Protein 5JBD (pdb70)

CATH classification: 3.20.20.80 (+1 more: 3.20.20.470)

Foldseek 3Di:
DPDFLLQLFALDQDCLFADDFLFFFFQQDKGQGQWAALARPDIDGDDSPDIDGNLLFDDQAQQLLLLLLQLCLVPPQPDVVLQRHNVSSVPDGRPPDPVVSVSSSNSSRSSVVVVCVVVVHCPVVSVSSVVSLCVDFQQWQPQLFDLLVAPPFADALLLDDFQLWWFFAAACDLDLLQDHFRVLHAPALPFQCFQVNLQVPDCVQVQFQTDFFFFFQQRDLQLLLLLLLLLVCQQQVCVVVVFQRLQHFLEAAEPPRRNYNVLSVVLRLQSLCLVFVQFLFPQSLLSNAYAYDDDTPSNLVRCVVQQNSHAYEWVQLQVLLCQAFWDLDNRDWPCCNQPRTQDRQQWFQDWLPGREHEYENDEQSRVSSLLSVQLCVVDPPPSCCSPPVPDVVSSVVSLVLVLVQLQWLNHPRGTGQSLLSLLSQLQDALYAYEYELCQQAVALDQAPPGGHPNNVSNLLSLLLSQFARDEIWRWADQDRFKIKIKHQGQQHRGQARQGDDPGRLFHMKIKMAGQAQQFDKDKTKDRNHQNFAFFKKAWCWWAAQAGIDRQQPRGQDHGIFTHHRSRITIDIDGHYGYSNHGTTITMIGGDDDDGGGSADRSVPDRGDNSHRDIRGSNSSLAYEYERHHLSRDQHPDQCSQQLNVLLVCLLVCLSSSHAEYEYFQQAQAQPPDPRLRHLQHQASQASADQVGHRSRGHSSSSSSSQVSNVVSNHRYYYHHHNTHYHRAPAWHWGFIWSTGSNNHHDARVNDTDGSATDGDRWKHRDVNLQVSFLPCSVVCCVSPVCQQQDQRSSNRHHNDSPDTRSMTGSSRGGIHRSPTRRRNRTDAEPVSRTAGRDDDPSHSDHGDDYPSHD/DPDFLLQLFALDQFCLFADDFLFFFFQQDKGQGQWAALARPDIDGDDSPDIDGNLLFDDQAQQLLLLLLQLCLVPPQPDVVLQRHNVSSVDDGRPPDPVVSVSSSSSSRSSVVVVCVVVVHCPVVSVSSVVSLCPDFQQWQPQLFDLLPFPPDADALLLDRFQLWWFFAAACDLDLLQDHFRVLHAPALPWQCFQVNLQVPDCVQVQFQTDFFFFFQQRDLQLLLLLLLLLVCQQQVCVVVVFQRLQHALEAAEPPRRNYNVLSVLLRLLSLCLVQVQFLFQQSLLSSAYAYDDDTPSNLVSCVVQQNSHAYEWVQLQVLLCQAFWDLDNRDWPCCNQPRTQDRQQWFQDWLPGREHEYENDEQSRVSSLLSVQLCVVCVVDRQCSHPVPDVVSSVVSLVVVLVQLQWLNHPGGTGQSLLSLLSQLQDAQHAYEYELCQQAVALDQAPPGGHPNNVSNLLSLLLSQFARDEIWRWADQDRFKIKIKHQGQQHRGQARQGDDPGRLQHMKIKMAGQAQQFDKDKTKDRNHQNFAFFKKAFCWWAAQAGIDRQQPRGQDHGIFTHHRSRITIDIDGHYGYSNDGTTITMIGGDDDDGGGSADNSVPDRGDNSHSDIRGSNSSLAYEYERHHLSHDQAPDQCSQQLNVLLVCLLVCVSSSHAEYEDFQQAQAQPPDPRLRHLQHQASQASADQVGHRSRGHSSSSSSSQVSNVVSNHRYHYHDHNTHYHRAPRWHWGFIWSTGSNNHHDANVNDTDGSATDGDRWKHHDVNLQPSFLPCSVVCCVSPVCQQQPQRSHNRHHNDSPDTRSMTGSSRGGIHRSPGRRRNRTDAEPVSRTAGRDDDPSHSDHGDDHPSHHD

InterPro domains:
  IPR003318 Glycoside hydrolase, family 70, catalytic domain [PF02324] (814-1610)
  IPR017853 Glycoside hydrolase superfamily [SSF51445] (946-1223)
  IPR017853 Glycoside hydrolase superfamily [SSF51445] (1402-1529)
  IPR022263 KxYKxGKxW signal peptide [PF19258] (4-42)
  IPR022263 KxYKxGKxW signal peptide [TIGR03715] (4-26)

Sequence (1709 aa):
MGPGTWENMAFAQDSSAINNIDGYLSYTDWYRPYGTSQDGKTWYKTTAMDWRPLLMYIWPSKDVQAQFIKYFVNNGYENANYGLTKDTVANINKDTNTTVLANMAQNLRYVIEQSIAANKGTSKLANDINSFAATVPELSASSELSLQSMPNYRPDKSGTIDSDQVIFVNNNSKDPRKGNTSYADSNYRLMNRTINNQAGNNNSDNSPELLVGNDIDNSNPVVQAENLNWEYFLLNYGKLMGYNPDGNNFDGFRVDAADNIDADVLDQMGQLMNDMYHTKGNNPQNANDHLSYNEGYHSGAAQQMLNEKGNPQLYMDSGEFYTLENVLGRANNRDNIGNLITNSIVNRQNDTTENEATPNWSFVTNHDQRKNLINRLIIKDHSNIPDIMGSAYKVEEYANQAWQEFYADQEKTNKQYAQYNVPAQYAILLSNKDTVPQVYYGDLYNETAQYMQEKSIYYDAITTLMRARKQFVSGGQTMTKLNNNLLASVRYGKGVVDANSNGTDKLSRTSGMAVLVGNDSNMAQQSVAINMGRAHANQQYRNLIDTTENGLTYDADNSENPAILTTDSNGILKVTVKGYSNPYVSGYLGVWVPVISGDQDVTTNASSDVVANKEKTFESNAALDSHMIYEDFSLFQPEPTSVENHAYNVIAKNASLFSDLGITDFWMAPAYTPFGRSRYNEGYSMTDRYNLGTTANPTKYGSGEELANTIAALHKAGLKVQEDIVMNQMIGFSGQEAVTVTRTNNRGMQIHVNGQTYANQIYFAYTTGGGNGQETYGGKYLAELQKNYPDLFTTKAISTGVAPDPTVRINKWSAKYQNGTSLQNIGIGLAVKLANGDYAYLNSGDNKAFNTLLPTAISMGPGTWENMAFAQDSSAINNIDGYLSYTDWYRPYGTSQDGKTWYKTTAMDWRPLLMYIWPSKDVQAQFIKYFVNNGYENANYGLTKDTVANINKDTNTTVLANMAQNLRYVIEQSIAANKGTSKLANDINSFAATVPELSASSELSLQSMPNYRPDKSGTIDSDQVIFVNNNSKDPRKGNTSYADSNYRLMNRTINNQAGNNNSDNSPELLVGNDIDNSNPVVQAENLNWEYFLLNYGKLMGYNPDGNFDGFRVDAADNIDADVLDQMGQLMNDMYHTKGNPQNANDHLSYNEGYHSGAAQMLNEKGNPQLYMDSGEFYTLENVLGRANNRDNIGNLITNSIVNRQNDTTENEATPNWSFVTNHDQRKNLINRLIIKDHSNIPDIMGSAYKVEYANQAWQEFYADQEKTNKQQYAQYNVPAQYAILLSNKDTVPQVYYGDLYNETAQYMQEKSIYYDAITTLMRARKQFVSGGQTMTKLNNNLLASVRYGKGVVDANSNGTDKLSRTSGMAVLVGNDSNMAQQSVAINMGRAHANQQYRNLIDTTENGLTYDADNSENPAILTTDSNGILKVTVKGYSNPYVSGYLGVWVPVISGDQDVTTNNASSDVVANKEKTFESNAALDSHMIYEDFSLFQPEPTSVENHAYNVIAKNASLFSDDLGITDFWMAPAYTPFGRSRYNEGYSMTDRYNLGTTANPTKYGSGEELANTIAALHKAGLKVQEDIVMNQMIGFSGQEAVTVTRTNNRGMQIHVNGQTYANQIYFAYTTGGGNGQETYGGKYLAELQKNYPDLFTTKAISTGVAPDPTVRINKWSAKYQNGTSLQNIGIGLAVKLANGDYAYLNSGDNKAFNTLLPTAISL

Secondary structure (DSSP, 8-state):
--SSGGGGSBSSSSTTTB--BTTB-BTT-EE-BSEE-SSSS--EE--TT--EEGGGT--SSHHHHHHHHHHHHTTT--BGGGTB-HHHHTT--TTS-HHHHHHHHHHHHHHHHHHHHHHTSSHHHHHHHHHHHHTSGGGSGGGG--GGGSTT----TTSS-TT-EEEEE------TTT---GGG--S-------GGGTTSS--SS---S--SSEEE-TTSHHHHHHHHHHHHHHHTHHHHHTS-TT----EEEETTTTSS-THHHHHHHHHHHHHH--TT-HHHHHHT--EE--S-THHHHHHHHTT-SSBEE-HHHHHHHIIIII-SSSPPPTTHHHHSSSS--SEE--SS-SPPEEEES--HHHHHHHHHHHHHHHT-S-TTTTTTT--HHHHHHHHHHHHHHHT-SS-SSSPS-HHHHHHHHHH-SS-EEEEEHHHHB-TTSSTTSSB-TTHHHHHHHHHHHHHH--S-EEEEEEETTEEEEEE--TT--STT---SSTTSTT--EEEEEE--TTPPPEEEEEE--GGGTT-EEEEEEEE-SSSEESS--SSSS-SEEE--TTSEEEEEE--EESSS-EEEEEEEEE--SS-------GGGS---TT-SS--SHHHHT--EEE---TTPPPPSSSTTSHHHHHHHTHHHHHHTT--EEEEPP-SEEPTTSSS-SSSSEEESS----SSS--SS--HHHHHHHHHHHHHTT-EEEEEE--SEE----EEEEEEEEEE-TTS-B--BTTB---SEEEEEEEEB-HHHHHHHTTTTHHHHHHH-GGGGTSPPTTTSS---TTS--SSB-GGGEEEEE--SS-S--B-B-TTSPBPB--BTTB-SS--B--GGG-/--SSGGGGSBSSSSTTTB--BTTB-BTT-EE-BSEE-SSSS--EE--TT--EEGGGT--SSHHHHHHHHHHHHTTT--BGGGTB-HHHHTT--TTS-HHHHHHHHHHHHHHHHHHHHHTTSSHHHHHHHHHHHHTSGGGSGGGG--GGGSTT----TTSS-TT-EEEEE------TTT---GGG--S-------GGGTTSS--SS---S--SSEEE-TTSHHHHHHHHHHHHHHHTHHHHHTS-TT----EEEETTTTSS-THHHHHHHHHHHHHH--TT-HHHHHHT--EE--S-THHHHHHHHTT-SSBEE-HHHHHHHIIIII-SSSPPPTTHHHHSSSS--SEE--SS-SPPEEEES--HHHHHHHHHHHHHHHTTTSTTTTTTT--HHHHHHHHHHHHHHHT-SS-SSSPS-HHHHHHHHHH-SSSEEEEEHHHHB-TTSSTTSSB-TTHHHHHHHHHHHHHH--S-EEEEEEETTEEEEEE--TT--STT---SSTTSTT--EEEEEE--TTPPPEEEEEE--GGGTT-EEEEEEEE-SSSEESS--SSSS-SEEE--TTSEEEEEE--EESSS-EEEEEEEEE--SS----PPPGGGS---TT-SS--SHHHHT--EEE---TTPPPPSSSTTSHHHHHHHTHHHHHHTT--EEEEPP-SEEPTTSSS-SSSSEEESS----SSS--SS--HHHHHHHHHHHHHTT-EEEEEE--SEE----EEEEEEEEEE-TTS-B--BTTB---SEEEEEEEEB-HHHHHHHTTTTHHHHHHH-GGGGTSPPTTTSS---TTS--SSB-GGGEEEEE--SS-S--B-B-TTSPBPB--BTTB-SS--B--GGG--

B-factor: mean 30.83, std 10.12, range [14.54, 93.46]

Solvent-accessible surface area: 63043 Å² total; per-residue (Å²): 206,49,105,16,77,93,6,15,80,3,89,27,91,51,66,80,0,0,56,35,18,42,0,2,0,3,4,40,33,49,0,28,0,66,0,19,5,83,49,32,171,70,25,152,153,14,80,66,168,48,56,14,0,0,0,0,8,10,42,40,47,92,54,3,22,2,58,2,0,74,51,0,1,69,64,60,3,85,34,77,138,53,40,0,33,105,122,64,0,45,132,16,75,126,128,29,92,75,102,66,0,51,91,29,4,27,31,1,26,17,8,0,11,48,20,21,42,82,78,187,30,42,88,81,4,29,93,20,1,94,52,1,6,72,79,1,79,60,7,18,40,76,19,1,34,23,47,30,88,65,102,145,51,155,31,69,70,34,7,50,32,68,22,12,2,0,27,5,34,79,16,89,28,165,56,52,142,125,0,14,0,45,90,3,43,18,141,74,32,49,38,8,48,1,1,20,15,9,54,40,84,39,51,6,6,23,0,21,3,1,56,51,5,5,3,0,0,2,1,14,9,17,0,0,0,1,2,0,0,0,1,52,0,0,4,29,3,0,136,56,52,69,59,42,89,69,0,21,3,16,0,0,3,0,16,5,4,8,14,0,2,0,1,1,1,42,12,0,14,40,0,11,46,28,29,52,112,8,96,16,66,15,80,52,0,8,44,30,0,3,0,8,18,10,73,53,34,6,8,5,84,8,1,54,128,52,6,2,20,1,0,6,3,1,7,32,1,1,93,10,0,40,21,0,0,3,40,53,101,65,46,5,50,0,12,26,1,7,47,22,22,60,11,81,2,24,60,15,34,67,76,57,133,22,15,4,0,2,2,0,4,11,5,3,30,24,15,29,27,32,0,0,151,4,0,36,141,44,38,80,149,52,62,49,0,6,20,102,23,39,107,90,110,33,6,92,71,0,12,144,53,3,58,57,3,13,109,105,42,106,3,129,78,8,36,20,2,11,0,1,0,0,1,0,0,4,1,2,8,3,2,0,0,0,0,0,0,4,3,1,9,33,2,43,20,32,5,25,107,86,126,8,44,1,19,88,2,0,8,35,4,0,108,3,17,85,48,4,18,8,15,2,0,12,0,16,56,31,41,96,44,0,0,4,1,6,8,3,0,40,28,2,85,42,16,72,27,126,26,132,48,197,38,4,102,42,0,2,4,0,0,0,0,1,12,26,36,103,14,52,96,58,64,9,51,1,54,2,0,118,8,2,22,99,12,92,1,102,3,7,0,1,0,15,106,129,6,28,10,78,107,21,94,130,26,41,7,74,51,85,38,79,4,67,78,69,0,48,0,112,2,46,0,49,8,10,62,5,26,54,1,9,0,0,0,0,0,1,0,1,60,50,115,59,146,21,65,5,56,21,86,10,89,112,26,100,59,59,163,96,58,18,4,14,2,2,23,2,2,14,28,30,2,0,0,0,6,0,0,9,22,10,37,97,35,109,51,99,136,30,15,4,6,43,15,0,31,182,38,9,77,42,2,32,82,2,10,5,42,0,0,1,2,4,0,1,1,40,24,40,59,201,17,91,33,32,10,1,26,18,0,34,8,0,2,56,3,5,58,119,89,111,54,7,8,7,0,5,0,93,31,0,0,72,1,0,15,24,0,38,191,28,60,3,65,0,0,0,0,0,0,0,1,10,0,34,19,12,104,23,65,14,0,0,2,0,11,0,0,35,29,39,10,110,86,34,117,5,115,60,111,48,20,36,87,51,2,3,2,0,79,0,34,12,4,38,125,6,0,71,71,33,0,3,101,18,6,79,110,4,79,164,91,52,74,55,2,16,100,67,152,10,92,10,32,37,60,21,3,45,21,117,64,122,2,71,90,0,22,0,89,15,0,1,0,2,17,22,41,94,31,1,31,16,12,11,3,80,34,120,88,20,23,9,0,6,0,52,23,62,143,34,154,44,31,129,46,68,14,12,127,45,0,69,206,46,105,15,76,90,6,15,62,3,88,27,84,52,68,81,0,0,54,32,17,43,0,2,0,4,3,42,32,50,0,29,0,65,0,16,4,68,61,34,174,62,26,130,153,12,79,57,160,48,57,15,1,0,0,1,7,10,40,40,45,71,57,3,22,2,58,2,0,68,53,0,1,65,63,62,2,85,40,79,124,44,42,0,32,108,130,73,0,50,132,20,70,122,119,26,90,83,95,69,1,50,100,20,4,28,44,0,26,16,9,0,11,54,20,21,54,84,78,193,28,41,87,82,4,29,96,20,2,94,53,1,6,74,80,1,80,60,7,21,40,76,20,1,23,26,29,36,71,45,104,143,68,137,42,68,76,34,5,46,28,66,21,11,1,0,26,5,34,80,16,100,28,187,56,52,146,123,0,15,0,47,90,3,44,18,142,74,31,48,38,14,47,1,2,29,16,11,53,38,84,45,51,6,7,22,0,22,3,0,54,50,6,5,3,1,0,2,1,15,8,17,0,0,0,2,3,1,0,0,1,34,0,0,3,14,3,0,118,58,53,69,54,41,100,68,0,18,3,13,0,0,3,0,16,4,4,7,16,0,2,0,1,2,1,45,13,0,15,40,0,11,45,28,27,50,119,7,105,24,62,14,75,45,0,8,42,28,0,2,0,8,20,9,72,52,36,6,9,5,107,9,1,53,127,58,6,2,20,2,0,5,2,2,6,31,1,1,95,10,0,40,20,0,0,4,42,51,102,69,46,5,49,0,12,26,1,6,47,22,20,60,10,81,1,26,50,14,35,66,76,57,131,22,16,5,1,2,2,0,4,12,5,4,31,26,16,28,24,18,0,0,125,3,0,28,133,44,28,93,126,42,110,56,2,5,20,98,25,38,97,107,104,20,5,95,70,0,12,141,54,3,59,57,3,12,103,104,45,104,5,133,77,8,38,19,1,12,0,0,0,0,1,0,0,4,1,1,8,3,2,0,0,0,0,0,0,4,2,1,9,33,2,44,21,32,5,24,112,86,128,7,48,1,20,88,1,0,7,35,3,0,106,2,16,82,48,4,18,10,15,3,0,12,0,16,59,33,41,98,44,0,0,4,1,6,8,4,0,39,28,1,87,43,17,70,28,126,26,130,46,196,37,3,104,41,0,2,5,0,0,0,0,0,12,43,36,85,17,74,103,60,52,12,63,2,56,2,0,118,8,2,21,100,12,93,1,102,2,7,0,1,0,14,103,128,7,28,10,78,107,21,95,130,26,41,8,74,53,84,37,78,4,68,79,70,0,52,0,142,1,44,0,49,8,9,59,6,29,60,1,10,0,0,0,0,0,1,0,1,57,50,129,51,153,23,66,5,60,20,91,10,89,111,25,100,59,49,180,112,54,17,4,14,2,2,23,2,2,14,28,31,2,0,0,0,6,1,0,9,22,10,40,96,35,108,53,99,136,31,15,4,6,42,16,1,32,180,39,10,77,41,3,29,82,1,10,4,43,0,0,1,2,4,0,0,1,41,24,41,59,203,18,91,35,31,10,1,25,18,0,34,8,0,4,57,2,5,54,112,90,111,55,8,8,8,0,4,0,65,31,0,0,82,1,0,15,24,0,36,191,28,63,4,69,0,0,0,0,0,0,0,0,9,0,35,18,10,104,22,63,13,0,0,2,0,11,0,0,36,29,47,14,113,86,38,117,3,82,67,104,49,20,36,87,52,2,3,1,0,80,0,28,19,4,41,125,6,0,86,69,38,0,3,107,14,6,82,75,2,80,151,78,52,73,56,2,15,100,66,146,9,97,10,31,39,61,21,3,45,20,116,65,121,3,69,103,0,19,0,88,16,0,2,0,1,18,21,42,91,34,1,32,16,12,10,2,80,32,122,97,20,25,9,0,6,0,52,21,62,142,32,154,46,30,129,45,64,11,15,118,46,0,18,194

Nearest PDB structures (foldseek):
  5jbe-assembly2_B  TM=1.001E+00  e=0.000E+00  Limosilactobacillus reuteri
  5jbf-assembly2_B  TM=1.001E+00  e=0.000E+00  Limosilactobacillus reuteri
  8hwk-assembly2_B  TM=9.818E-01  e=0.000E+00  Limosilactobacillus reuteri
  7p39-assembly2_B  TM=9.477E-01  e=0.000E+00  Limosilactobacillus reuteri
  7p38-assembly2_B  TM=9.461E-01  e=0.000E+00  Limosilactobacillus reuteri

Organism: Limosilactobacillus reuteri (NCBI:txid1598)

Structure (mmCIF, N/CA/C/O backbone):
data_5JBD
#
_entry.id   5JBD
#
_cell.length_a   219.244
_cell.length_b   57.852
_cell.length_c   150.701
_cell.angle_alpha   90.00
_cell.angle_beta   114.75
_cell.angle_gamma   90.00
#
_symmetry.space_group_name_H-M   'C 1 2 1'
#
loop_
_entity.id
_entity.type
_entity.pdbx_description
1 polymer 'Inactive glucansucrase'
2 non-polymer 'CALCIUM ION'
3 non-polymer 'ACETATE ION'
4 non-polymer 'SULFATE ION'
5 non-polymer GLYCEROL
6 non-polymer 'TRIETHYLENE GLYCOL'
7 water water
#
loop_
_atom_site.group_PDB
_atom_site.id
_atom_site.type_symbol
_atom_site.label_atom_id
_atom_site.label_alt_id
_atom_site.label_comp_id
_atom_site.label_asym_id
_atom_site.label_entity_id
_atom_site.label_seq_id
_atom_site.pdbx_PDB_ins_code
_atom_site.Cartn_x
_atom_site.Cartn_y
_atom_site.Cartn_z
_atom_site.occupancy
_atom_site.B_iso_or_equiv
_atom_site.auth_seq_id
_atom_site.auth_comp_id
_atom_site.auth_asym_id
_atom_site.auth_atom_id
_atom_site.pdbx_PDB_model_num
ATOM 1 N N . MET A 1 29 ? 44.954 45.130 -40.178 1.00 58.59 761 MET A N 1
ATOM 2 C CA . MET A 1 29 ? 43.784 45.990 -40.523 1.00 58.55 761 MET A CA 1
ATOM 3 C C . MET A 1 29 ? 44.108 47.464 -40.281 1.00 58.42 761 MET A C 1
ATOM 4 O O . MET A 1 29 ? 44.986 47.785 -39.482 1.00 60.57 761 MET A O 1
ATOM 9 N N . GLY A 1 30 ? 43.411 48.356 -40.986 1.00 57.96 762 GLY A N 1
ATOM 10 C CA . GLY A 1 30 ? 43.437 49.793 -40.683 1.00 56.74 762 GLY A CA 1
ATOM 11 C C . GLY A 1 30 ? 42.731 50.071 -39.348 1.00 56.41 762 GLY A C 1
ATOM 12 O O . GLY A 1 30 ? 41.881 49.275 -38.922 1.00 52.26 762 GLY A O 1
ATOM 13 N N . PRO A 1 31 ? 43.057 51.208 -38.688 1.00 55.72 763 PRO A N 1
ATOM 14 C CA . PRO A 1 31 ? 42.515 51.459 -37.347 1.00 52.78 763 PRO A CA 1
ATOM 15 C C . PRO A 1 31 ? 40.984 51.638 -37.309 1.00 51.02 763 PRO A C 1
ATOM 16 O O . PRO A 1 31 ? 40.393 52.141 -38.260 1.00 48.68 763 PRO A O 1
ATOM 20 N N . GLY A 1 32 ? 40.358 51.196 -36.215 1.00 47.78 764 GLY A N 1
ATOM 21 C CA . GLY A 1 32 ? 38.899 51.255 -36.088 1.00 47.45 764 GLY A CA 1
ATOM 22 C C . GLY A 1 32 ? 38.350 50.597 -34.828 1.00 45.96 764 GLY A C 1
ATOM 23 O O . GLY A 1 32 ? 39.105 50.248 -33.910 1.00 44.20 764 GLY A O 1
ATOM 24 N N . THR A 1 33 ? 37.029 50.405 -34.821 1.00 46.92 765 THR A N 1
ATOM 25 C CA . THR A 1 33 ? 36.273 49.850 -33.676 1.00 47.08 765 THR A CA 1
ATOM 26 C C . THR A 1 33 ? 36.679 48.448 -33.250 1.00 44.83 765 THR A C 1
ATOM 27 O O . THR A 1 33 ? 36.459 48.079 -32.110 1.00 44.82 765 THR A O 1
ATOM 31 N N . TRP A 1 34 ? 37.269 47.664 -34.153 1.00 44.33 766 TRP A N 1
ATOM 32 C CA . TRP A 1 34 ? 37.828 46.345 -33.784 1.00 43.54 766 TRP A CA 1
ATOM 33 C C . TRP A 1 34 ? 38.851 46.404 -32.636 1.00 41.52 766 TRP A C 1
ATOM 34 O O . TRP A 1 34 ? 39.053 45.407 -31.945 1.00 41.12 766 TRP A O 1
ATOM 45 N N . GLU A 1 35 ? 39.477 47.566 -32.449 1.00 40.74 767 GLU A N 1
ATOM 46 C CA . GLU A 1 35 ? 40.447 47.785 -31.367 1.00 39.84 767 GLU A CA 1
ATOM 47 C C . GLU A 1 35 ? 39.815 47.740 -29.960 1.00 38.21 767 GLU A C 1
ATOM 48 O O . GLU A 1 35 ? 40.532 47.671 -28.959 1.00 38.34 767 GLU A O 1
ATOM 54 N N . ASN A 1 36 ? 38.484 47.737 -29.879 1.00 38.44 768 ASN A N 1
ATOM 55 C CA . ASN A 1 36 ? 37.778 47.378 -28.627 1.00 37.16 768 ASN A CA 1
ATOM 56 C C . ASN A 1 36 ? 38.071 45.953 -28.138 1.00 36.78 768 ASN A C 1
ATOM 57 O O . ASN A 1 36 ? 37.857 45.643 -26.969 1.00 35.63 768 ASN A O 1
ATOM 62 N N . MET A 1 37 ? 38.525 45.069 -29.026 1.00 38.13 769 MET A N 1
ATOM 63 C CA . MET A 1 37 ? 38.887 43.698 -28.635 1.00 39.37 769 MET A CA 1
ATOM 64 C C . MET A 1 37 ? 39.971 43.680 -27.562 1.00 38.00 769 MET A C 1
ATOM 65 O O . MET A 1 37 ? 40.806 44.597 -27.498 1.00 37.57 769 MET A O 1
ATOM 70 N N . ALA A 1 38 ? 39.971 42.633 -26.739 1.00 36.26 770 ALA A N 1
ATOM 71 C CA . ALA A 1 38 ? 41.021 42.452 -25.741 1.00 36.54 770 ALA A CA 1
ATOM 72 C C . ALA A 1 38 ? 42.375 42.462 -26.419 1.00 37.20 770 ALA A C 1
ATOM 73 O O . ALA A 1 38 ? 42.513 41.961 -27.543 1.00 38.62 770 ALA A O 1
ATOM 75 N N . PHE A 1 39 ? 43.364 43.069 -25.769 1.00 37.09 771 PHE A N 1
ATOM 76 C CA . PHE A 1 39 ? 44.719 43.131 -26.331 1.00 38.93 771 PHE A CA 1
ATOM 77 C C . PHE A 1 39 ? 45.281 41.713 -26.501 1.00 38.84 771 PHE A C 1
ATOM 78 O O . PHE A 1 39 ? 45.941 41.424 -27.485 1.00 38.24 771 PHE A O 1
ATOM 86 N N . ALA A 1 40 ? 45.010 40.859 -25.522 1.00 38.37 772 ALA A N 1
ATOM 87 C CA . ALA A 1 40 ? 45.428 39.455 -25.522 1.00 39.80 772 ALA A CA 1
ATOM 88 C C . ALA A 1 40 ? 44.415 38.628 -24.733 1.00 40.11 772 ALA A C 1
ATOM 89 O O . ALA A 1 40 ? 43.756 39.146 -23.830 1.00 38.76 772 ALA A O 1
ATOM 91 N N . GLN A 1 41 ? 44.302 37.345 -25.060 1.00 41.35 773 GLN A N 1
ATOM 92 C CA . GLN A 1 41 ? 43.377 36.456 -24.372 1.00 42.78 773 GLN A CA 1
ATOM 93 C C . GLN A 1 41 ? 44.064 35.704 -23.230 1.00 42.74 773 GLN A C 1
ATOM 94 O O . GLN A 1 41 ? 44.169 34.474 -23.230 1.00 41.62 773 GLN A O 1
ATOM 100 N N . ASP A 1 42 ? 44.494 36.459 -22.227 1.00 44.76 774 ASP A N 1
ATOM 101 C CA . ASP A 1 42 ? 45.075 35.887 -21.003 1.00 45.92 774 ASP A CA 1
ATOM 102 C C . ASP A 1 42 ? 45.030 36.924 -19.875 1.00 44.18 774 ASP A C 1
ATOM 103 O O . ASP A 1 42 ? 44.577 38.053 -20.074 1.00 41.35 774 ASP A O 1
ATOM 108 N N . SER A 1 43 ? 45.527 36.544 -18.707 1.00 44.91 775 SER A N 1
ATOM 109 C CA . SER A 1 43 ? 45.481 37.406 -17.526 1.00 45.22 775 SER A CA 1
ATOM 110 C C . SER A 1 43 ? 46.300 38.690 -17.623 1.00 44.18 775 SER A C 1
ATOM 111 O O . SER A 1 43 ? 46.058 39.629 -16.857 1.00 43.68 775 SER A O 1
ATOM 114 N N . SER A 1 44 ? 47.245 38.751 -18.565 1.00 41.94 776 SER A N 1
ATOM 115 C CA . SER A 1 44 ? 48.002 39.979 -18.801 1.00 40.59 776 SER A CA 1
ATOM 116 C C . SER A 1 44 ? 47.148 41.113 -19.379 1.00 41.83 776 SER A C 1
ATOM 117 O O . SER A 1 44 ? 47.560 42.275 -19.308 1.00 43.09 776 SER A O 1
ATOM 120 N N . ALA A 1 45 ? 46.004 40.789 -19.991 1.00 39.20 777 ALA A N 1
ATOM 121 C CA . ALA A 1 45 ? 45.097 41.818 -20.522 1.00 37.98 777 ALA A CA 1
ATOM 122 C C . ALA A 1 45 ? 43.626 41.724 -20.084 1.00 36.13 777 ALA A C 1
ATOM 123 O O . ALA A 1 45 ? 42.842 42.616 -20.420 1.00 34.10 777 ALA A O 1
ATOM 125 N N . ILE A 1 46 ? 43.252 40.675 -19.353 1.00 35.20 778 ILE A N 1
ATOM 126 C CA . ILE A 1 46 ? 41.862 40.497 -18.919 1.00 35.43 778 ILE A CA 1
ATOM 127 C C . ILE A 1 46 ? 41.820 40.041 -17.452 1.00 34.85 778 ILE A C 1
ATOM 128 O O . ILE A 1 46 ? 42.244 38.931 -17.144 1.00 36.28 778 ILE A O 1
ATOM 133 N N . ASN A 1 47 ? 41.317 40.886 -16.552 1.00 34.50 779 ASN A N 1
ATOM 134 C CA . ASN A 1 47 ? 41.071 40.457 -15.156 1.00 35.00 779 ASN A CA 1
ATOM 135 C C . ASN A 1 47 ? 40.106 39.261 -15.186 1.00 34.23 779 ASN A C 1
ATOM 136 O O . ASN A 1 47 ? 39.127 39.256 -15.944 1.00 34.67 779 ASN A O 1
ATOM 141 N N . ASN A 1 48 ? 40.401 38.251 -14.385 1.00 34.01 780 ASN A N 1
ATOM 142 C CA . ASN A 1 48 ? 39.503 37.125 -14.235 1.00 34.98 780 ASN A CA 1
ATOM 143 C C . ASN A 1 48 ? 39.682 36.476 -12.858 1.00 33.60 780 ASN A C 1
ATOM 144 O O . ASN A 1 48 ? 40.684 36.696 -12.169 1.00 33.22 780 ASN A O 1
ATOM 149 N N . ILE A 1 49 ? 38.695 35.681 -12.483 1.00 33.04 781 ILE A N 1
ATOM 150 C CA . ILE A 1 49 ? 38.640 35.026 -11.167 1.00 31.68 781 ILE A CA 1
ATOM 151 C C . ILE A 1 49 ? 38.422 33.549 -11.445 1.00 31.29 781 ILE A C 1
ATOM 152 O O . ILE A 1 49 ? 37.346 33.154 -11.854 1.00 30.76 781 ILE A O 1
ATOM 157 N N . ASP A 1 50 ? 39.486 32.762 -11.307 1.00 33.20 782 ASP A N 1
ATOM 158 C CA . ASP A 1 50 ? 39.501 31.356 -11.723 1.00 34.95 782 ASP A CA 1
ATOM 159 C C . ASP A 1 50 ? 38.918 31.106 -13.132 1.00 35.58 782 ASP A C 1
ATOM 160 O O . ASP A 1 50 ? 38.179 30.149 -13.347 1.00 36.99 782 ASP A O 1
ATOM 165 N N . GLY A 1 51 ? 39.250 31.983 -14.081 1.00 35.76 783 GLY A N 1
ATOM 166 C CA . GLY A 1 51 ? 38.767 31.891 -15.481 1.00 34.92 783 GLY A CA 1
ATOM 167 C C . GLY A 1 51 ? 37.506 32.695 -15.795 1.00 33.91 783 GLY A C 1
ATOM 168 O O . GLY A 1 51 ? 37.262 33.044 -16.955 1.00 32.93 783 GLY A O 1
ATOM 169 N N . TYR A 1 52 ? 36.701 32.991 -14.773 1.00 31.89 784 TYR A N 1
ATOM 170 C CA . TYR A 1 52 ? 35.423 33.685 -14.956 1.00 32.14 784 TYR A CA 1
ATOM 171 C C . TYR A 1 52 ? 35.643 35.192 -14.961 1.00 31.12 784 TYR A C 1
ATOM 172 O O . TYR A 1 52 ? 36.634 35.676 -14.417 1.00 31.14 784 TYR A O 1
ATOM 181 N N . LEU A 1 53 ? 34.707 35.917 -15.564 1.00 32.07 785 LEU A N 1
ATOM 182 C CA . LEU A 1 53 ? 34.764 37.383 -15.645 1.00 33.25 785 LEU A CA 1
ATOM 183 C C . LEU A 1 53 ? 33.748 38.033 -14.708 1.00 32.90 785 LEU A C 1
ATOM 184 O O . LEU A 1 53 ? 32.647 37.514 -14.536 1.00 32.34 785 LEU A O 1
ATOM 189 N N . SER A 1 54 ? 34.122 39.182 -14.141 1.00 32.31 786 SER A N 1
ATOM 190 C CA . SER A 1 54 ? 33.237 40.008 -13.334 1.00 31.64 786 SER A CA 1
ATOM 191 C C . SER A 1 54 ? 32.912 41.308 -14.058 1.00 31.61 786 SER A C 1
ATOM 192 O O . SER A 1 54 ? 33.815 41.962 -14.571 1.00 32.19 786 SER A O 1
ATOM 195 N N . TYR A 1 55 ? 31.646 41.727 -14.053 1.00 31.51 787 TYR A N 1
ATOM 196 C CA . TYR A 1 55 ? 31.257 42.997 -14.678 1.00 32.42 787 TYR A CA 1
ATOM 197 C C . TYR A 1 55 ? 31.971 44.220 -14.108 1.00 31.93 787 TYR A C 1
ATOM 198 O O . TYR A 1 55 ? 32.155 45.189 -14.815 1.00 33.37 787 TYR A O 1
ATOM 207 N N . THR A 1 56 ? 32.373 44.180 -12.846 1.00 31.42 788 THR A N 1
ATOM 208 C CA . THR A 1 56 ? 33.073 45.307 -12.217 1.00 31.52 788 THR A CA 1
ATOM 209 C C . THR A 1 56 ? 34.598 45.256 -12.373 1.00 31.77 788 THR A C 1
ATOM 210 O O . THR A 1 56 ? 35.288 46.133 -11.873 1.00 31.31 788 THR A O 1
ATOM 214 N N . ASP A 1 57 ? 35.118 44.240 -13.063 1.00 32.48 789 ASP A N 1
ATOM 215 C CA . ASP A 1 57 ? 36.546 44.153 -13.363 1.00 32.79 789 ASP A CA 1
ATOM 216 C C . ASP A 1 57 ? 36.898 44.944 -14.625 1.00 32.06 789 ASP A C 1
ATOM 217 O O . ASP A 1 57 ? 36.038 45.501 -15.299 1.00 31.68 789 ASP A O 1
ATOM 222 N N . TRP A 1 58 ? 38.195 44.997 -14.902 1.00 31.13 790 TRP A N 1
ATOM 223 C CA . TRP A 1 58 ? 38.747 45.772 -15.963 1.00 31.11 790 TRP A CA 1
ATOM 224 C C . TRP A 1 58 ? 39.532 44.878 -16.929 1.00 30.52 790 TRP A C 1
ATOM 225 O O . TRP A 1 58 ? 39.913 43.742 -16.599 1.00 29.63 790 TRP A O 1
ATOM 236 N N . TYR A 1 59 ? 39.768 45.409 -18.128 1.00 30.25 791 TYR A N 1
ATOM 237 C CA . TYR A 1 59 ? 40.610 44.753 -19.145 1.00 30.19 791 TYR A CA 1
ATOM 238 C C . TYR A 1 59 ? 41.386 45.785 -19.955 1.00 30.24 791 TYR A C 1
ATOM 239 O O . TYR A 1 59 ? 41.136 46.995 -19.857 1.00 29.95 791 TYR A O 1
ATOM 248 N N . ARG A 1 60 ? 42.340 45.299 -20.743 1.00 30.73 792 ARG A N 1
ATOM 249 C CA . ARG A 1 60 ? 43.126 46.151 -21.629 1.00 31.61 792 ARG A CA 1
ATOM 250 C C . ARG A 1 60 ? 42.633 45.949 -23.053 1.00 31.89 792 ARG A C 1
ATOM 251 O O . ARG A 1 60 ? 42.898 44.896 -23.642 1.00 32.23 792 ARG A O 1
ATOM 259 N N . PRO A 1 61 ? 41.906 46.939 -23.617 1.00 32.41 793 PRO A N 1
ATOM 260 C CA . PRO A 1 61 ? 41.569 46.819 -25.047 1.00 33.28 793 PRO A CA 1
ATOM 261 C C . PRO A 1 61 ? 42.806 47.033 -25.895 1.00 33.85 793 PRO A C 1
ATOM 262 O O . PRO A 1 61 ? 43.811 47.553 -25.392 1.00 32.97 793 PRO A O 1
ATOM 266 N N . TYR A 1 62 ? 42.746 46.631 -27.163 1.00 35.29 794 TYR A N 1
ATOM 267 C CA . TYR A 1 62 ? 43.872 46.860 -28.079 1.00 36.23 794 TYR A CA 1
ATOM 268 C C . TYR A 1 62 ? 44.113 48.363 -28.264 1.00 36.50 794 TYR A C 1
ATOM 269 O O . TYR A 1 62 ? 45.250 48.824 -28.205 1.00 37.19 794 TYR A O 1
ATOM 278 N N . GLY A 1 63 ? 43.045 49.123 -28.482 1.00 36.62 795 GLY A N 1
ATOM 279 C CA . GLY A 1 63 ? 43.146 50.578 -28.612 1.00 37.24 795 GLY A CA 1
ATOM 280 C C . GLY A 1 63 ? 41.896 51.301 -28.146 1.00 37.48 795 GLY A C 1
ATOM 281 O O . GLY A 1 63 ? 40.900 50.659 -27.817 1.00 37.96 795 GLY A O 1
ATOM 282 N N . THR A 1 64 ? 41.971 52.634 -28.128 1.00 37.91 796 THR A N 1
ATOM 283 C CA . THR A 1 64 ? 40.874 53.511 -27.726 1.00 38.19 796 THR A CA 1
ATOM 284 C C . THR A 1 64 ? 40.829 54.779 -28.583 1.00 38.98 796 THR A C 1
ATOM 285 O O . THR A 1 64 ? 41.796 55.121 -29.276 1.00 39.66 796 THR A O 1
ATOM 289 N N . SER A 1 65 ? 39.694 55.471 -28.541 1.00 39.74 797 SER A N 1
ATOM 290 C CA . SER A 1 65 ? 39.495 56.679 -29.341 1.00 41.98 797 SER A CA 1
ATOM 291 C C . SER A 1 65 ? 38.604 57.686 -28.634 1.00 41.89 797 SER A C 1
ATOM 292 O O . SER A 1 65 ? 37.650 57.314 -27.962 1.00 40.49 797 SER A O 1
ATOM 295 N N . GLN A 1 66 ? 38.928 58.960 -28.813 1.00 42.74 798 GLN A N 1
ATOM 296 C CA . GLN A 1 66 ? 38.111 60.058 -28.322 1.00 44.53 798 GLN A CA 1
ATOM 297 C C . GLN A 1 66 ? 37.052 60.540 -29.310 1.00 46.54 798 GLN A C 1
ATOM 298 O O . GLN A 1 66 ? 36.170 61.304 -28.902 1.00 46.64 798 GLN A O 1
ATOM 304 N N . ASP A 1 67 ? 37.139 60.138 -30.589 1.00 48.52 799 ASP A N 1
ATOM 305 C CA . ASP A 1 67 ? 36.186 60.618 -31.614 1.00 49.93 799 ASP A CA 1
ATOM 306 C C . ASP A 1 67 ? 35.667 59.622 -32.675 1.00 50.84 799 ASP A C 1
ATOM 307 O O . ASP A 1 67 ? 34.820 59.998 -33.483 1.00 53.13 799 ASP A O 1
ATOM 312 N N . GLY A 1 68 ? 36.137 58.373 -32.665 1.00 50.72 800 GLY A N 1
ATOM 313 C CA . GLY A 1 68 ? 35.780 57.395 -33.697 1.00 51.47 800 GLY A CA 1
ATOM 314 C C . GLY A 1 68 ? 36.578 57.505 -34.990 1.00 53.92 800 GLY A C 1
ATOM 315 O O . GLY A 1 68 ? 36.351 56.718 -35.905 1.00 55.23 800 GLY A O 1
ATOM 316 N N . LYS A 1 69 ? 37.525 58.447 -35.048 1.00 53.52 801 LYS A N 1
ATOM 317 C CA . LYS A 1 69 ? 38.291 58.772 -36.254 1.00 55.67 801 LYS A CA 1
ATOM 318 C C . LYS A 1 69 ? 39.753 58.364 -36.066 1.00 53.17 801 LYS A C 1
ATOM 319 O O . LYS A 1 69 ? 40.284 57.528 -36.824 1.00 53.72 801 LYS A O 1
ATOM 325 N N . THR A 1 70 ? 40.369 58.878 -35.004 1.00 49.96 802 THR A N 1
ATOM 326 C CA . THR A 1 70 ? 41.753 58.557 -34.661 1.00 48.69 802 THR A CA 1
ATOM 327 C C . THR A 1 70 ? 41.819 57.587 -33.463 1.00 47.01 802 THR A C 1
ATOM 328 O O . THR A 1 70 ? 41.218 57.843 -32.415 1.00 48.20 802 THR A O 1
ATOM 332 N N . TRP A 1 71 ? 42.549 56.481 -33.634 1.00 45.62 803 TRP A N 1
ATOM 333 C CA . TRP A 1 71 ? 42.647 55.406 -32.640 1.00 44.33 803 TRP A CA 1
ATOM 334 C C . TRP A 1 71 ? 44.082 55.297 -32.179 1.00 43.45 803 TRP A C 1
ATOM 335 O O . TRP A 1 71 ? 44.992 55.343 -32.996 1.00 44.39 803 TRP A O 1
ATOM 346 N N . TYR A 1 72 ? 44.281 55.167 -30.873 1.00 42.00 804 TYR A N 1
ATOM 347 C CA . TYR A 1 72 ? 45.612 54.991 -30.290 1.00 41.47 804 TYR A CA 1
ATOM 348 C C . TYR A 1 72 ? 45.701 53.651 -29.585 1.00 41.25 804 TYR A C 1
ATOM 349 O O . TYR A 1 72 ? 44.811 53.288 -28.800 1.00 40.41 804 TYR A O 1
ATOM 358 N N . LYS A 1 73 ? 46.774 52.922 -29.863 1.00 41.58 805 LYS A N 1
ATOM 359 C CA . LYS A 1 73 ? 47.072 51.686 -29.152 1.00 42.18 805 LYS A CA 1
ATOM 360 C C . LYS A 1 73 ? 47.273 51.955 -27.657 1.00 40.10 805 LYS A C 1
ATOM 361 O O . LYS A 1 73 ? 47.852 52.970 -27.269 1.00 38.76 805 LYS A O 1
ATOM 367 N N . THR A 1 74 ? 46.771 51.044 -26.829 1.00 38.58 806 THR A N 1
ATOM 368 C CA . THR A 1 74 ? 46.990 51.094 -25.389 1.00 37.52 806 THR A CA 1
ATOM 369 C C . THR A 1 74 ? 48.416 50.706 -25.040 1.00 37.13 806 THR A C 1
ATOM 370 O O . THR A 1 74 ? 49.045 49.936 -25.768 1.00 36.92 806 THR A O 1
ATOM 374 N N . THR A 1 75 ? 48.913 51.240 -23.927 1.00 35.86 807 THR A N 1
ATOM 375 C CA . THR A 1 75 ? 50.067 50.660 -23.233 1.00 35.71 807 THR A CA 1
ATOM 376 C C . THR A 1 75 ? 49.560 49.608 -22.258 1.00 34.89 807 THR A C 1
ATOM 377 O O . THR A 1 75 ? 48.346 49.449 -22.068 1.00 34.57 807 THR A O 1
ATOM 381 N N . ALA A 1 76 ? 50.483 48.911 -21.604 1.00 34.67 808 ALA A N 1
ATOM 382 C CA . ALA A 1 76 ? 50.135 47.964 -20.548 1.00 34.84 808 ALA A CA 1
ATOM 383 C C . ALA A 1 76 ? 49.423 48.606 -19.341 1.00 33.78 808 ALA A C 1
ATOM 384 O O . ALA A 1 76 ? 48.870 47.896 -18.516 1.00 32.27 808 ALA A O 1
ATOM 386 N N . MET A 1 77 ? 49.474 49.937 -19.234 1.00 34.15 809 MET A N 1
ATOM 387 C CA . MET A 1 77 ? 48.832 50.668 -18.140 1.00 33.70 809 MET A CA 1
ATOM 388 C C . MET A 1 77 ? 47.419 51.162 -18.463 1.00 33.74 809 MET A C 1
ATOM 389 O O . MET A 1 77 ? 46.734 51.626 -17.571 1.00 33.07 809 MET A O 1
ATOM 394 N N . ASP A 1 78 ? 46.988 51.084 -19.718 1.00 33.87 810 ASP A N 1
ATOM 395 C CA . ASP A 1 78 ? 45.715 51.673 -20.112 1.00 34.84 810 ASP A CA 1
ATOM 396 C C . ASP A 1 78 ? 44.625 50.608 -20.074 1.00 35.10 810 ASP A C 1
ATOM 397 O O . ASP A 1 78 ? 44.290 50.014 -21.093 1.00 36.15 810 ASP A O 1
ATOM 402 N N . TRP A 1 79 ? 44.099 50.375 -18.881 1.00 34.27 811 TRP A N 1
ATOM 403 C CA . TRP A 1 79 ? 43.000 49.461 -18.683 1.00 33.99 811 TRP A CA 1
ATOM 404 C C . TRP A 1 79 ? 41.686 50.237 -18.637 1.00 33.05 811 TRP A C 1
ATOM 405 O O . TRP A 1 79 ? 41.671 51.429 -18.340 1.00 33.11 811 TRP A O 1
ATOM 416 N N . ARG A 1 80 ? 40.596 49.554 -18.970 1.00 32.38 812 ARG A N 1
ATOM 417 C CA . ARG A 1 80 ? 39.268 50.133 -18.952 1.00 32.06 812 ARG A CA 1
ATOM 418 C C . ARG A 1 80 ? 38.293 49.194 -18.259 1.00 31.52 812 ARG A C 1
ATOM 419 O O . ARG A 1 80 ? 38.485 47.977 -18.270 1.00 29.98 812 ARG A O 1
ATOM 427 N N . PRO A 1 81 ? 37.241 49.759 -17.635 1.00 31.40 813 PRO A N 1
ATOM 428 C CA . PRO A 1 81 ? 36.226 48.945 -16.993 1.00 31.10 813 PRO A CA 1
ATOM 429 C C . PRO A 1 81 ? 35.385 48.202 -18.024 1.00 31.19 813 PRO A C 1
ATOM 430 O O . PRO A 1 81 ? 34.995 48.783 -19.063 1.00 30.54 813 PRO A O 1
ATOM 434 N N . LEU A 1 82 ? 35.120 46.930 -17.742 1.00 30.54 814 LEU A N 1
ATOM 435 C CA . LEU A 1 82 ? 34.300 46.093 -18.619 1.00 30.69 814 LEU A CA 1
ATOM 436 C C . LEU A 1 82 ? 32.898 46.686 -18.845 1.00 31.86 814 LEU A C 1
ATOM 437 O O . LEU A 1 82 ? 32.327 46.535 -19.936 1.00 31.77 814 LEU A O 1
ATOM 442 N N . LEU A 1 83 ? 32.367 47.406 -17.848 1.00 32.12 815 LEU A N 1
ATOM 443 C CA . LEU A 1 83 ? 31.026 48.010 -17.947 1.00 32.85 815 LEU A CA 1
ATOM 444 C C . LEU A 1 83 ? 30.867 49.131 -18.964 1.00 34.16 815 LEU A C 1
ATOM 445 O O . LEU A 1 83 ? 29.738 49.561 -19.205 1.00 35.19 815 LEU A O 1
ATOM 450 N N . MET A 1 84 ? 31.967 49.620 -19.538 1.00 34.25 816 MET A N 1
ATOM 451 C CA . MET A 1 84 ? 31.911 50.486 -20.730 1.00 35.44 816 MET A CA 1
ATOM 452 C C . MET A 1 84 ? 31.547 49.729 -22.015 1.00 35.80 816 MET A C 1
ATOM 453 O O . MET A 1 84 ? 31.131 50.368 -22.998 1.00 35.69 816 MET A O 1
ATOM 458 N N . TYR A 1 85 ? 31.775 48.406 -22.019 1.00 35.04 817 TYR A N 1
ATOM 459 C CA . TYR A 1 85 ? 31.648 47.554 -23.215 1.00 35.26 817 TYR A CA 1
ATOM 460 C C . TYR A 1 85 ? 30.625 46.419 -23.117 1.00 36.12 817 TYR A C 1
ATOM 461 O O . TYR A 1 85 ? 30.075 46.024 -24.148 1.00 36.20 817 TYR A O 1
ATOM 470 N N . ILE A 1 86 ? 30.415 45.854 -21.916 1.00 34.78 818 ILE A N 1
ATOM 471 C CA . ILE A 1 86 ? 29.506 44.718 -21.720 1.00 35.34 818 ILE A CA 1
ATOM 472 C C . ILE A 1 86 ? 28.587 44.919 -20.521 1.00 36.03 818 ILE A C 1
ATOM 473 O O . ILE A 1 86 ? 28.943 45.603 -19.555 1.00 35.03 818 ILE A O 1
ATOM 478 N N . TRP A 1 87 ? 27.403 44.304 -20.596 1.00 38.61 819 TRP A N 1
ATOM 479 C CA . TRP A 1 87 ? 26.358 44.415 -19.563 1.00 38.36 819 TRP A CA 1
ATOM 480 C C . TRP A 1 87 ? 25.596 43.090 -19.461 1.00 40.00 819 TRP A C 1
ATOM 481 O O . TRP A 1 87 ? 25.532 42.344 -20.436 1.00 40.90 819 TRP A O 1
ATOM 492 N N . PRO A 1 88 ? 25.032 42.785 -18.276 1.00 40.74 820 PRO A N 1
ATOM 493 C CA . PRO A 1 88 ? 24.199 41.582 -18.139 1.00 41.27 820 PRO A CA 1
ATOM 494 C C . PRO A 1 88 ? 22.902 41.603 -18.953 1.00 42.86 820 PRO A C 1
ATOM 495 O O . PRO A 1 88 ? 22.345 40.536 -19.212 1.00 43.45 820 PRO A O 1
ATOM 499 N N . SER A 1 89 ? 22.430 42.788 -19.348 1.00 44.03 821 SER A N 1
ATOM 500 C CA . SER A 1 89 ? 21.195 42.914 -20.129 1.00 46.05 821 SER A CA 1
ATOM 501 C C . SER A 1 89 ? 21.082 44.261 -20.819 1.00 47.42 821 SER A C 1
ATOM 502 O O . SER A 1 89 ? 21.822 45.199 -20.502 1.00 47.16 821 SER A O 1
ATOM 505 N N . LYS A 1 90 ? 20.150 44.347 -21.767 1.00 50.07 822 LYS A N 1
ATOM 506 C CA . LYS A 1 90 ? 19.789 45.620 -22.415 1.00 53.19 822 LYS A CA 1
ATOM 507 C C . LYS A 1 90 ? 19.340 46.663 -21.380 1.00 51.57 822 LYS A C 1
ATOM 508 O O . LYS A 1 90 ? 19.673 47.854 -21.490 1.00 50.72 822 LYS A O 1
ATOM 514 N N . ASP A 1 91 ? 18.588 46.196 -20.387 1.00 49.45 823 ASP A N 1
ATOM 515 C CA . ASP A 1 91 ? 18.115 47.029 -19.279 1.00 49.14 823 ASP A CA 1
ATOM 516 C C . ASP A 1 91 ? 19.286 47.783 -18.622 1.00 45.26 823 ASP A C 1
ATOM 517 O O . ASP A 1 91 ? 19.264 49.006 -18.521 1.00 44.23 823 ASP A O 1
ATOM 522 N N . VAL A 1 92 ? 20.307 47.035 -18.218 1.00 44.21 824 VAL A N 1
ATOM 523 C CA . VAL A 1 92 ? 21.462 47.590 -17.499 1.00 42.63 824 VAL A CA 1
ATOM 524 C C . VAL A 1 92 ? 22.334 48.448 -18.426 1.00 42.85 824 VAL A C 1
ATOM 525 O O . VAL A 1 92 ? 22.884 49.460 -17.998 1.00 42.86 824 VAL A O 1
ATOM 529 N N . GLN A 1 93 ? 22.425 48.065 -19.698 1.00 42.34 825 GLN A N 1
ATOM 530 C CA . GLN A 1 93 ? 23.108 48.873 -20.701 1.00 42.67 825 GLN A CA 1
ATOM 531 C C . GLN A 1 93 ? 22.481 50.262 -20.786 1.00 42.49 825 GLN A C 1
ATOM 532 O O . GLN A 1 93 ? 23.186 51.278 -20.758 1.00 41.75 825 GLN A O 1
ATOM 538 N N . ALA A 1 94 ? 21.157 50.303 -20.898 1.00 43.75 826 ALA A N 1
ATOM 539 C CA . ALA A 1 94 ? 20.439 51.577 -20.965 1.00 43.66 826 ALA A CA 1
ATOM 540 C C . ALA A 1 94 ? 20.625 52.356 -19.665 1.00 42.98 826 ALA A C 1
ATOM 541 O O . ALA A 1 94 ? 20.817 53.570 -19.712 1.00 43.02 826 ALA A O 1
ATOM 543 N N . GLN A 1 95 ? 20.631 51.660 -18.523 1.00 41.76 827 GLN A N 1
ATOM 544 C CA . GLN A 1 95 ? 20.929 52.308 -17.234 1.00 41.18 827 GLN A CA 1
ATOM 545 C C . GLN A 1 95 ? 22.331 52.907 -17.175 1.00 40.39 827 GLN A C 1
ATOM 546 O O . GLN A 1 95 ? 22.509 54.023 -16.680 1.00 39.75 827 GLN A O 1
ATOM 552 N N . PHE A 1 96 ? 23.318 52.175 -17.693 1.00 40.08 828 PHE A N 1
ATOM 553 C CA . PHE A 1 96 ? 24.695 52.678 -17.757 1.00 38.63 828 PHE A CA 1
ATOM 554 C C . PHE A 1 96 ? 24.775 53.979 -18.544 1.00 39.86 828 PHE A C 1
ATOM 555 O O . PHE A 1 96 ? 25.382 54.950 -18.088 1.00 39.08 828 PHE A O 1
ATOM 563 N N . ILE A 1 97 ? 24.145 53.996 -19.713 1.00 41.93 829 ILE A N 1
ATOM 564 C CA . ILE A 1 97 ? 24.143 55.171 -20.594 1.00 43.64 829 ILE A CA 1
ATOM 565 C C . ILE A 1 97 ? 23.500 56.374 -19.895 1.00 44.25 829 ILE A C 1
ATOM 566 O O . ILE A 1 97 ? 24.101 57.456 -19.831 1.00 44.82 829 ILE A O 1
ATOM 571 N N . LYS A 1 98 ? 22.297 56.163 -19.365 1.00 45.67 830 LYS A N 1
ATOM 572 C CA . LYS A 1 98 ? 21.569 57.169 -18.574 1.00 46.87 830 LYS A CA 1
ATOM 573 C C . LYS A 1 98 ? 22.377 57.714 -17.401 1.00 43.92 830 LYS A C 1
ATOM 574 O O . LYS A 1 98 ? 22.473 58.924 -17.222 1.00 43.68 830 LYS A O 1
ATOM 580 N N . TYR A 1 99 ? 22.939 56.806 -16.607 1.00 41.80 831 TYR A N 1
ATOM 581 C CA . TYR A 1 99 ? 23.709 57.180 -15.420 1.00 40.33 831 TYR A CA 1
ATOM 582 C C . TYR A 1 99 ? 24.923 58.047 -15.786 1.00 40.32 831 TYR A C 1
ATOM 583 O O . TYR A 1 99 ? 25.107 59.145 -15.227 1.00 40.25 831 TYR A O 1
ATOM 592 N N . PHE A 1 100 ? 25.719 57.588 -16.750 1.00 39.56 832 PHE A N 1
ATOM 593 C CA . PHE A 1 100 ? 26.906 58.346 -17.152 1.00 39.63 832 PHE A CA 1
ATOM 594 C C . PHE A 1 100 ? 26.591 59.712 -17.744 1.00 41.30 832 PHE A C 1
ATOM 595 O O . PHE A 1 100 ? 27.192 60.713 -17.348 1.00 40.31 832 PHE A O 1
ATOM 603 N N . VAL A 1 101 ? 25.606 59.780 -18.635 1.00 44.29 833 VAL A N 1
ATOM 604 C CA . VAL A 1 101 ? 25.224 61.069 -19.235 1.00 46.03 833 VAL A CA 1
ATOM 605 C C . VAL A 1 101 ? 24.748 62.056 -18.140 1.00 46.44 833 VAL A C 1
ATOM 606 O O . VAL A 1 101 ? 25.018 63.255 -18.243 1.00 46.04 833 VAL A O 1
ATOM 610 N N . ASN A 1 102 ? 24.109 61.544 -17.083 1.00 45.96 834 ASN A N 1
ATOM 611 C CA . ASN A 1 102 ? 23.667 62.370 -15.941 1.00 47.95 834 ASN A CA 1
ATOM 612 C C . ASN A 1 102 ? 24.719 62.632 -14.841 1.00 48.12 834 ASN A C 1
ATOM 613 O O . ASN A 1 102 ? 24.431 63.366 -13.893 1.00 49.90 834 ASN A O 1
ATOM 618 N N . ASN A 1 103 ? 25.924 62.070 -14.967 1.00 47.65 835 ASN A N 1
ATOM 619 C CA . ASN A 1 103 ? 26.978 62.231 -13.951 1.00 46.97 835 ASN A CA 1
ATOM 620 C C . ASN A 1 103 ? 28.343 62.583 -14.564 1.00 46.53 835 ASN A C 1
ATOM 621 O O . ASN A 1 103 ? 29.370 61.972 -14.251 1.00 44.11 835 ASN A O 1
ATOM 626 N N . GLY A 1 104 ? 28.334 63.600 -15.424 1.00 46.27 836 GLY A N 1
ATOM 627 C CA . GLY A 1 104 ? 29.551 64.198 -15.962 1.00 46.49 836 GLY A CA 1
ATOM 628 C C . GLY A 1 104 ? 29.996 63.790 -17.361 1.00 46.46 836 GLY A C 1
ATOM 629 O O . GLY A 1 104 ? 31.061 64.214 -17.790 1.00 46.91 836 GLY A O 1
ATOM 630 N N . TYR A 1 105 ? 29.196 63.013 -18.093 1.00 45.35 837 TYR A N 1
ATOM 631 C CA . TYR A 1 105 ? 29.595 62.559 -19.437 1.00 45.43 837 TYR A CA 1
ATOM 632 C C . TYR A 1 105 ? 28.563 62.937 -20.497 1.00 47.25 837 TYR A C 1
ATOM 633 O O . TYR A 1 105 ? 28.156 62.118 -21.326 1.00 46.17 837 TYR A O 1
ATOM 642 N N . GLU A 1 106 ? 28.165 64.201 -20.461 1.00 50.65 838 GLU A N 1
ATOM 643 C CA . GLU A 1 106 ? 27.240 64.782 -21.433 1.00 54.71 838 GLU A CA 1
ATOM 644 C C . GLU A 1 106 ? 28.038 65.356 -22.611 1.00 55.07 838 GLU A C 1
ATOM 645 O O . GLU A 1 106 ? 29.078 65.975 -22.407 1.00 53.79 838 GLU A O 1
ATOM 651 N N . ASN A 1 107 ? 27.560 65.127 -23.835 1.00 56.45 839 ASN A N 1
ATOM 652 C CA . ASN A 1 107 ? 28.087 65.812 -25.031 1.00 59.19 839 ASN A CA 1
ATOM 653 C C . ASN A 1 107 ? 27.047 65.788 -26.166 1.00 60.35 839 ASN A C 1
ATOM 654 O O . ASN A 1 107 ? 26.797 64.740 -26.770 1.00 60.61 839 ASN A O 1
ATOM 659 N N . ALA A 1 108 ? 26.451 66.949 -26.440 1.00 62.66 840 ALA A N 1
ATOM 660 C CA . ALA A 1 108 ? 25.452 67.109 -27.518 1.00 64.72 840 ALA A CA 1
ATOM 661 C C . ALA A 1 108 ? 25.986 66.782 -28.919 1.00 64.92 840 ALA A C 1
ATOM 662 O O . ALA A 1 108 ? 25.224 66.337 -29.775 1.00 68.16 840 ALA A O 1
ATOM 664 N N . ASN A 1 109 ? 27.281 67.004 -29.146 1.00 63.51 841 ASN A N 1
ATOM 665 C CA . ASN A 1 109 ? 27.907 66.690 -30.429 1.00 63.52 841 ASN A CA 1
ATOM 666 C C . ASN A 1 109 ? 27.980 65.185 -30.725 1.00 63.84 841 ASN A C 1
ATOM 667 O O . ASN A 1 109 ? 28.107 64.802 -31.892 1.00 63.34 841 ASN A O 1
ATOM 672 N N . TYR A 1 110 ? 27.892 64.344 -29.685 1.00 61.50 842 TYR A N 1
ATOM 673 C CA . TYR A 1 110 ? 27.861 62.877 -29.832 1.00 59.73 842 TYR A CA 1
ATOM 674 C C . TYR A 1 110 ? 26.484 62.263 -29.512 1.00 58.47 842 TYR A C 1
ATOM 675 O O . TYR A 1 110 ? 26.388 61.062 -29.234 1.00 60.61 842 TYR A O 1
ATOM 684 N N . GLY A 1 111 ? 25.426 63.078 -29.579 1.00 58.39 843 GLY A N 1
ATOM 685 C CA . GLY A 1 111 ? 24.042 62.613 -29.393 1.00 59.64 843 GLY A CA 1
ATOM 686 C C . GLY A 1 111 ? 23.666 62.194 -27.982 1.00 58.08 843 GLY A C 1
ATOM 687 O O . GLY A 1 111 ? 22.723 61.419 -27.800 1.00 60.43 843 GLY A O 1
ATOM 688 N N . LEU A 1 112 ? 24.383 62.725 -26.987 1.00 56.35 844 LEU A N 1
ATOM 689 C CA . LEU A 1 112 ? 24.253 62.301 -25.591 1.00 54.74 844 LEU A CA 1
ATOM 690 C C . LEU A 1 112 ? 23.997 63.493 -24.685 1.00 55.67 844 LEU A C 1
ATOM 691 O O . LEU A 1 112 ? 24.925 64.107 -24.165 1.00 55.84 844 LEU A O 1
ATOM 696 N N . THR A 1 113 ? 22.723 63.834 -24.536 1.00 58.41 845 THR A N 1
ATOM 697 C CA . THR A 1 113 ? 22.268 64.855 -23.591 1.00 60.13 845 THR A CA 1
ATOM 698 C C . THR A 1 113 ? 21.291 64.216 -22.620 1.00 58.44 845 THR A C 1
ATOM 699 O O . THR A 1 113 ? 20.842 63.089 -22.834 1.00 59.03 845 THR A O 1
ATOM 703 N N . LYS A 1 114 ? 20.949 64.943 -21.563 1.00 59.73 846 LYS A N 1
ATOM 704 C CA . LYS A 1 114 ? 19.993 64.432 -20.572 1.00 61.77 846 LYS A CA 1
ATOM 705 C C . LYS A 1 114 ? 18.637 64.110 -21.203 1.00 64.23 846 LYS A C 1
ATOM 706 O O . LYS A 1 114 ? 18.008 63.109 -20.860 1.00 63.22 846 LYS A O 1
ATOM 712 N N . ASP A 1 115 ? 18.216 64.916 -22.169 1.00 67.21 847 ASP A N 1
ATOM 713 C CA . ASP A 1 115 ? 16.973 64.625 -22.875 1.00 72.41 847 ASP A CA 1
ATOM 714 C C . ASP A 1 115 ? 17.051 63.486 -23.882 1.00 71.26 847 ASP A C 1
ATOM 715 O O . ASP A 1 115 ? 16.090 62.737 -23.988 1.00 71.77 847 ASP A O 1
ATOM 720 N N . THR A 1 116 ? 18.163 63.333 -24.602 1.00 69.98 848 THR A N 1
ATOM 721 C CA . THR A 1 116 ? 18.276 62.205 -25.550 1.00 71.13 848 THR A CA 1
ATOM 722 C C . THR A 1 116 ? 18.308 60.836 -24.841 1.00 71.21 848 THR A C 1
ATOM 723 O O . THR A 1 116 ? 17.927 59.834 -25.439 1.00 72.95 848 THR A O 1
ATOM 727 N N . VAL A 1 117 ? 18.761 60.804 -23.583 1.00 67.80 849 VAL A N 1
ATOM 728 C CA . VAL A 1 117 ? 18.778 59.570 -22.772 1.00 67.07 849 VAL A CA 1
ATOM 729 C C . VAL A 1 117 ? 17.602 59.439 -21.795 1.00 66.74 849 VAL A C 1
ATOM 730 O O . VAL A 1 117 ? 17.478 58.416 -21.148 1.00 64.64 849 VAL A O 1
ATOM 734 N N . ALA A 1 118 ? 16.753 60.461 -21.690 1.00 70.47 850 ALA A N 1
ATOM 735 C CA . ALA A 1 118 ? 15.660 60.490 -20.702 1.00 73.84 850 ALA A CA 1
ATOM 736 C C . ALA A 1 118 ? 14.746 59.261 -20.725 1.00 76.97 850 ALA A C 1
ATOM 737 O O . ALA A 1 118 ? 14.371 58.756 -19.664 1.00 80.55 850 ALA A O 1
ATOM 739 N N . ASN A 1 119 ? 14.419 58.779 -21.927 1.00 81.78 851 ASN A N 1
ATOM 740 C CA . ASN A 1 119 ? 13.413 57.730 -22.130 1.00 87.72 851 ASN A CA 1
ATOM 741 C C . ASN A 1 119 ? 13.984 56.374 -22.594 1.00 87.99 851 ASN A C 1
ATOM 742 O O . ASN A 1 119 ? 13.204 55.444 -22.829 1.00 92.79 851 ASN A O 1
ATOM 747 N N . ILE A 1 120 ? 15.307 56.244 -22.746 1.00 81.92 852 ILE A N 1
ATOM 748 C CA . ILE A 1 120 ? 15.884 54.960 -23.176 1.00 77.79 852 ILE A CA 1
ATOM 749 C C . ILE A 1 120 ? 15.717 53.906 -22.084 1.00 74.27 852 ILE A C 1
ATOM 750 O O . ILE A 1 120 ? 15.761 54.212 -20.889 1.00 74.28 852 ILE A O 1
ATOM 755 N N . ASN A 1 121 ? 15.526 52.666 -22.517 1.00 71.87 853 ASN A N 1
ATOM 756 C CA . ASN A 1 121 ? 15.327 51.541 -21.609 1.00 69.82 853 ASN A CA 1
ATOM 757 C C . ASN A 1 121 ? 15.541 50.221 -22.339 1.00 68.88 853 ASN A C 1
ATOM 758 O O . ASN A 1 121 ? 15.936 50.203 -23.510 1.00 68.08 853 ASN A O 1
ATOM 763 N N . LYS A 1 122 ? 15.312 49.127 -21.624 1.00 66.27 854 LYS A N 1
ATOM 764 C CA . LYS A 1 122 ? 15.204 47.783 -22.192 1.00 68.45 854 LYS A CA 1
ATOM 765 C C . LYS A 1 122 ? 14.674 47.635 -23.626 1.00 67.57 854 LYS A C 1
ATOM 766 O O . LYS A 1 122 ? 15.174 46.805 -24.380 1.00 65.89 854 LYS A O 1
ATOM 772 N N . ASP A 1 123 ? 13.624 48.387 -23.959 1.00 66.49 855 ASP A N 1
ATOM 773 C CA . ASP A 1 123 ? 12.936 48.259 -25.249 1.00 67.92 855 ASP A CA 1
ATOM 774 C C . ASP A 1 123 ? 13.491 49.118 -26.376 1.00 67.89 855 ASP A C 1
ATOM 775 O O . ASP A 1 123 ? 13.025 48.998 -27.508 1.00 66.26 855 ASP A O 1
ATOM 780 N N . THR A 1 124 ? 14.464 49.982 -26.086 1.00 66.46 856 THR A N 1
ATOM 781 C CA . THR A 1 124 ? 15.086 50.778 -27.132 1.00 69.16 856 THR A CA 1
ATOM 782 C C . THR A 1 124 ? 15.708 49.830 -28.156 1.00 70.43 856 THR A C 1
ATOM 783 O O . THR A 1 124 ? 16.259 48.786 -27.794 1.00 72.16 856 THR A O 1
ATOM 787 N N . ASN A 1 125 ? 15.585 50.196 -29.428 1.00 73.45 857 ASN A N 1
ATOM 788 C CA . ASN A 1 125 ? 16.182 49.450 -30.537 1.00 74.38 857 ASN A CA 1
ATOM 789 C C . ASN A 1 125 ? 17.671 49.160 -30.268 1.00 71.32 857 ASN A C 1
ATOM 790 O O . ASN A 1 125 ? 18.400 50.031 -29.795 1.00 69.80 857 ASN A O 1
ATOM 795 N N . THR A 1 126 ? 18.086 47.927 -30.556 1.00 69.53 858 THR A N 1
ATOM 796 C CA . THR A 1 126 ? 19.419 47.421 -30.212 1.00 67.30 858 THR A CA 1
ATOM 797 C C . THR A 1 126 ? 20.553 48.207 -30.861 1.00 67.17 858 THR A C 1
ATOM 798 O O . THR A 1 126 ? 21.531 48.538 -30.186 1.00 66.36 858 THR A O 1
ATOM 802 N N . THR A 1 127 ? 20.426 48.517 -32.150 1.00 66.11 859 THR A N 1
ATOM 803 C CA . THR A 1 127 ? 21.463 49.283 -32.844 1.00 65.86 859 THR A CA 1
ATOM 804 C C . THR A 1 127 ? 21.571 50.730 -32.321 1.00 64.39 859 THR A C 1
ATOM 805 O O . THR A 1 127 ? 22.665 51.292 -32.309 1.00 62.14 859 THR A O 1
ATOM 809 N N . VAL A 1 128 ? 20.459 51.308 -31.859 1.00 64.34 860 VAL A N 1
ATOM 810 C CA . VAL A 1 128 ? 20.476 52.636 -31.217 1.00 64.72 860 VAL A CA 1
ATOM 811 C C . VAL A 1 128 ? 21.263 52.604 -29.891 1.00 61.90 860 VAL A C 1
ATOM 812 O O . VAL A 1 128 ? 22.098 53.482 -29.653 1.00 62.33 860 VAL A O 1
ATOM 816 N N . LEU A 1 129 ? 20.992 51.612 -29.041 1.00 59.13 861 LEU A N 1
ATOM 817 C CA . LEU A 1 129 ? 21.741 51.454 -27.776 1.00 58.13 861 LEU A CA 1
ATOM 818 C C . LEU A 1 129 ? 23.234 51.234 -28.026 1.00 55.55 861 LEU A C 1
ATOM 819 O O . LEU A 1 129 ? 24.068 51.803 -27.325 1.00 54.32 861 LEU A O 1
ATOM 824 N N . ALA A 1 130 ? 23.564 50.407 -29.018 1.00 54.71 862 ALA A N 1
ATOM 825 C CA . ALA A 1 130 ? 24.961 50.124 -29.353 1.00 53.05 862 ALA A CA 1
ATOM 826 C C . ALA A 1 130 ? 25.662 51.401 -29.794 1.00 54.16 862 ALA A C 1
ATOM 827 O O . ALA A 1 130 ? 26.768 51.697 -29.352 1.00 53.81 862 ALA A O 1
ATOM 829 N N . ASN A 1 131 ? 24.995 52.159 -30.661 1.00 54.76 863 ASN A N 1
ATOM 830 C CA . ASN A 1 131 ? 25.507 53.432 -31.147 1.00 56.07 863 ASN A CA 1
ATOM 831 C C . ASN A 1 131 ? 25.696 54.461 -30.030 1.00 53.54 863 ASN A C 1
ATOM 832 O O . ASN A 1 131 ? 26.738 55.120 -29.986 1.00 53.50 863 ASN A O 1
ATOM 837 N N . MET A 1 132 ? 24.718 54.586 -29.133 1.00 51.08 864 MET A N 1
ATOM 838 C CA . MET A 1 132 ? 24.869 55.456 -27.959 1.00 50.80 864 MET A CA 1
ATOM 839 C C . MET A 1 132 ? 26.028 54.996 -27.061 1.00 47.70 864 MET A C 1
ATOM 840 O O . MET A 1 132 ? 26.807 55.822 -26.593 1.00 45.38 864 MET A O 1
ATOM 845 N N . ALA A 1 133 ? 26.152 53.684 -26.846 1.00 46.22 865 ALA A N 1
ATOM 846 C CA . ALA A 1 133 ? 27.254 53.139 -26.043 1.00 44.24 865 ALA A CA 1
ATOM 847 C C . ALA A 1 133 ? 28.635 53.414 -26.668 1.00 43.00 865 ALA A C 1
ATOM 848 O O . ALA A 1 133 ? 29.573 53.745 -25.952 1.00 41.61 865 ALA A O 1
ATOM 850 N N . GLN A 1 134 ? 28.749 53.282 -27.991 1.00 42.32 866 GLN A N 1
ATOM 851 C CA . GLN A 1 134 ? 30.004 53.576 -28.685 1.00 42.62 866 GLN A CA 1
ATOM 852 C C . GLN A 1 134 ? 30.362 55.065 -28.571 1.00 42.14 866 GLN A C 1
ATOM 853 O O . GLN A 1 134 ? 31.515 55.428 -28.291 1.00 40.80 866 GLN A O 1
ATOM 859 N N . ASN A 1 135 ? 29.363 55.909 -28.786 1.00 43.07 867 ASN A N 1
ATOM 860 C CA . ASN A 1 135 ? 29.519 57.357 -28.637 1.00 44.59 867 ASN A CA 1
ATOM 861 C C . ASN A 1 135 ? 29.862 57.757 -27.198 1.00 43.82 867 ASN A C 1
ATOM 862 O O . ASN A 1 135 ? 30.680 58.656 -26.993 1.00 44.66 867 ASN A O 1
ATOM 867 N N . LEU A 1 136 ? 29.268 57.080 -26.219 1.00 42.36 868 LEU A N 1
ATOM 868 C CA . LEU A 1 136 ? 29.610 57.321 -24.824 1.00 41.93 868 LEU A CA 1
ATOM 869 C C . LEU A 1 136 ? 31.067 56.949 -24.516 1.00 40.43 868 LEU A C 1
ATOM 870 O O . LEU A 1 136 ? 31.740 57.664 -23.785 1.00 40.34 868 LEU A O 1
ATOM 875 N N . ARG A 1 137 ? 31.563 55.857 -25.090 1.00 40.23 869 ARG A N 1
ATOM 876 C CA . ARG A 1 137 ? 32.973 55.511 -24.924 1.00 39.11 869 ARG A CA 1
ATOM 877 C C . ARG A 1 137 ? 33.909 56.643 -25.402 1.00 39.81 869 ARG A C 1
ATOM 878 O O . ARG A 1 137 ? 34.883 56.960 -24.715 1.00 38.01 869 ARG A O 1
ATOM 886 N N . TYR A 1 138 ? 33.581 57.273 -26.535 1.00 40.18 870 TYR A N 1
ATOM 887 C CA . TYR A 1 138 ? 34.344 58.430 -27.040 1.00 41.58 870 TYR A CA 1
ATOM 888 C C . TYR A 1 138 ? 34.305 59.592 -26.027 1.00 40.85 870 TYR A C 1
ATOM 889 O O . TYR A 1 138 ? 35.326 60.213 -25.742 1.00 40.17 870 TYR A O 1
ATOM 898 N N . VAL A 1 139 ? 33.125 59.838 -25.458 1.00 41.19 871 VAL A N 1
ATOM 899 C CA . VAL A 1 139 ? 32.941 60.900 -24.455 1.00 41.02 871 VAL A CA 1
ATOM 900 C C . VAL A 1 139 ? 33.681 60.547 -23.156 1.00 39.35 871 VAL A C 1
ATOM 901 O O . VAL A 1 139 ? 34.303 61.409 -22.557 1.00 40.05 871 VAL A O 1
ATOM 905 N N . ILE A 1 140 ? 33.667 59.274 -22.774 1.00 38.37 872 ILE A N 1
ATOM 906 C CA . ILE A 1 140 ? 34.455 58.797 -21.622 1.00 36.77 872 ILE A CA 1
ATOM 907 C C . ILE A 1 140 ? 35.967 59.015 -21.863 1.00 36.83 872 ILE A C 1
ATOM 908 O O . ILE A 1 140 ? 36.675 59.457 -20.955 1.00 36.14 872 ILE A O 1
ATOM 913 N N . GLU A 1 141 ? 36.455 58.686 -23.057 1.00 36.63 873 GLU A N 1
ATOM 914 C CA . GLU A 1 141 ? 37.881 58.870 -23.380 1.00 37.17 873 GLU A CA 1
ATOM 915 C C . GLU A 1 141 ? 38.278 60.351 -23.390 1.00 39.25 873 GLU A C 1
ATOM 916 O O . GLU A 1 141 ? 39.397 60.706 -23.020 1.00 38.87 873 GLU A O 1
ATOM 922 N N . GLN A 1 142 ? 37.363 61.220 -23.809 1.00 42.24 874 GLN A N 1
ATOM 923 C CA . GLN A 1 142 ? 37.584 62.662 -23.670 1.00 44.07 874 GLN A CA 1
ATOM 924 C C . GLN A 1 142 ? 37.736 63.054 -22.198 1.00 43.79 874 GLN A C 1
ATOM 925 O O . GLN A 1 142 ? 38.618 63.847 -21.857 1.00 44.19 874 GLN A O 1
ATOM 931 N N . SER A 1 143 ? 36.892 62.484 -21.336 1.00 42.38 875 SER A N 1
ATOM 932 C CA . SER A 1 143 ? 36.964 62.742 -19.898 1.00 42.50 875 SER A CA 1
ATOM 933 C C . SER A 1 143 ? 38.262 62.211 -19.264 1.00 41.92 875 SER A C 1
ATOM 934 O O . SER A 1 143 ? 38.893 62.914 -18.482 1.00 44.20 875 SER A O 1
ATOM 937 N N . ILE A 1 144 ? 38.678 61.007 -19.641 1.00 41.58 876 ILE A N 1
ATOM 938 C CA . ILE A 1 144 ? 39.959 60.440 -19.198 1.00 41.04 876 ILE A CA 1
ATOM 939 C C . ILE A 1 144 ? 41.130 61.365 -19.583 1.00 42.69 876 ILE A C 1
ATOM 940 O O . ILE A 1 144 ? 42.014 61.605 -18.767 1.00 42.04 876 ILE A O 1
ATOM 945 N N . ALA A 1 145 ? 41.114 61.872 -20.818 1.00 44.50 877 ALA A N 1
ATOM 946 C CA . ALA A 1 145 ? 42.143 62.810 -21.312 1.00 47.42 877 ALA A CA 1
ATOM 947 C C . ALA A 1 145 ? 42.159 64.133 -20.540 1.00 49.79 877 ALA A C 1
ATOM 948 O O . ALA A 1 145 ? 43.229 64.631 -20.187 1.00 49.67 877 ALA A O 1
ATOM 950 N N . ALA A 1 146 ? 40.972 64.674 -20.251 1.00 52.16 878 ALA A N 1
ATOM 951 C CA . ALA A 1 146 ? 40.848 65.902 -19.471 1.00 52.44 878 ALA A CA 1
ATOM 952 C C . ALA A 1 146 ? 41.351 65.706 -18.047 1.00 53.63 878 ALA A C 1
ATOM 953 O O . ALA A 1 146 ? 42.052 66.564 -17.523 1.00 56.88 878 ALA A O 1
ATOM 955 N N . ASN A 1 147 ? 41.030 64.568 -17.440 1.00 52.55 879 ASN A N 1
ATOM 956 C CA . ASN A 1 147 ? 41.471 64.259 -16.075 1.00 54.52 879 ASN A CA 1
ATOM 957 C C . ASN A 1 147 ? 42.850 63.580 -15.966 1.00 53.24 879 ASN A C 1
ATOM 958 O O . ASN A 1 147 ? 43.277 63.261 -14.859 1.00 56.79 879 ASN A O 1
ATOM 963 N N . LYS A 1 148 ? 43.524 63.340 -17.093 1.00 54.40 880 LYS A N 1
ATOM 964 C CA . LYS A 1 148 ? 44.864 62.708 -17.131 1.00 54.07 880 LYS A CA 1
ATOM 965 C C . LYS A 1 148 ? 44.930 61.351 -16.420 1.00 50.46 880 LYS A C 1
ATOM 966 O O . LYS A 1 148 ? 45.928 61.024 -15.778 1.00 49.47 880 LYS A O 1
ATOM 972 N N . GLY A 1 149 ? 43.848 60.578 -16.507 1.00 48.15 881 GLY A N 1
ATOM 973 C CA . GLY A 1 149 ? 43.750 59.309 -15.785 1.00 43.79 881 GLY A CA 1
ATOM 974 C C . GLY A 1 149 ? 42.341 58.782 -15.625 1.00 42.06 881 GLY A C 1
ATOM 975 O O . GLY A 1 149 ? 41.372 59.448 -15.971 1.00 42.30 881 GLY A O 1
ATOM 976 N N . THR A 1 150 ? 42.248 57.582 -15.072 1.00 40.58 882 THR A N 1
ATOM 977 C CA . THR A 1 150 ? 40.994 56.838 -14.956 1.00 39.78 882 THR A CA 1
ATOM 978 C C . THR A 1 150 ? 40.395 56.831 -13.533 1.00 40.11 882 THR A C 1
ATOM 979 O O . THR A 1 150 ? 39.467 56.061 -13.248 1.00 37.86 882 THR A O 1
ATOM 983 N N . SER A 1 151 ? 40.905 57.675 -12.637 1.00 41.37 883 SER A N 1
ATOM 984 C CA . SER A 1 151 ? 40.502 57.609 -11.226 1.00 42.29 883 SER A CA 1
ATOM 985 C C . SER A 1 151 ? 39.042 58.075 -11.024 1.00 41.03 883 SER A C 1
ATOM 986 O O . SER A 1 151 ? 38.274 57.424 -10.302 1.00 39.28 883 SER A O 1
ATOM 989 N N . LYS A 1 152 ? 38.642 59.153 -11.709 1.00 41.20 884 LYS A N 1
ATOM 990 C CA . LYS A 1 152 ? 37.237 59.577 -11.701 1.00 41.86 884 LYS A CA 1
ATOM 991 C C . LYS A 1 152 ? 36.330 58.479 -12.287 1.00 40.44 884 LYS A C 1
ATOM 992 O O . LYS A 1 152 ? 35.316 58.126 -11.686 1.00 38.38 884 LYS A O 1
ATOM 998 N N . LEU A 1 153 ? 36.706 57.953 -13.454 1.00 38.24 885 LEU A N 1
ATOM 999 C CA . LEU A 1 153 ? 35.959 56.857 -14.101 1.00 37.29 885 LEU A CA 1
ATOM 1000 C C . LEU A 1 153 ? 35.746 55.678 -13.168 1.00 35.04 885 LEU A C 1
ATOM 1001 O O . LEU A 1 153 ? 34.623 55.156 -13.059 1.00 33.68 885 LEU A O 1
ATOM 1006 N N . ALA A 1 154 ? 36.809 55.271 -12.475 1.00 33.99 886 ALA A N 1
ATOM 1007 C CA . ALA A 1 154 ? 36.735 54.162 -11.526 1.00 32.69 886 ALA A CA 1
ATOM 1008 C C . ALA A 1 154 ? 35.682 54.377 -10.423 1.00 32.61 886 ALA A C 1
ATOM 1009 O O . ALA A 1 154 ? 34.915 53.461 -10.098 1.00 31.46 886 ALA A O 1
ATOM 1011 N N . ASN A 1 155 ? 35.659 55.583 -9.864 1.00 33.69 887 ASN A N 1
ATOM 1012 C CA . ASN A 1 155 ? 34.633 55.975 -8.874 1.00 35.15 887 ASN A CA 1
ATOM 1013 C C . ASN A 1 155 ? 33.221 55.987 -9.485 1.00 34.14 887 ASN A C 1
ATOM 1014 O O . ASN A 1 155 ? 32.279 55.538 -8.861 1.00 33.86 887 ASN A O 1
ATOM 1019 N N . ASP A 1 156 ? 33.100 56.499 -10.710 1.00 35.24 888 ASP A N 1
ATOM 1020 C CA . ASP A 1 156 ? 31.811 56.555 -11.401 1.00 35.51 888 ASP A CA 1
ATOM 1021 C C . ASP A 1 156 ? 31.285 55.152 -11.709 1.00 34.64 888 ASP A C 1
ATOM 1022 O O . ASP A 1 156 ? 30.093 54.897 -11.559 1.00 35.66 888 ASP A O 1
ATOM 1027 N N . ILE A 1 157 ? 32.172 54.230 -12.078 1.00 33.69 889 ILE A N 1
ATOM 1028 C CA . ILE A 1 157 ? 31.794 52.822 -12.286 1.00 33.22 889 ILE A CA 1
ATOM 1029 C C . ILE A 1 157 ? 31.311 52.170 -10.982 1.00 33.39 889 ILE A C 1
ATOM 1030 O O . ILE A 1 157 ? 30.294 51.481 -10.978 1.00 32.62 889 ILE A O 1
ATOM 1035 N N . ASN A 1 158 ? 32.052 52.377 -9.894 1.00 34.34 890 ASN A N 1
ATOM 1036 C CA . ASN A 1 158 ? 31.660 51.852 -8.575 1.00 34.71 890 ASN A CA 1
ATOM 1037 C C . ASN A 1 158 ? 30.324 52.445 -8.110 1.00 34.49 890 ASN A C 1
ATOM 1038 O O . ASN A 1 158 ? 29.466 51.717 -7.628 1.00 34.74 890 ASN A O 1
ATOM 1043 N N . SER A 1 159 ? 30.138 53.750 -8.304 1.00 35.33 891 SER A N 1
ATOM 1044 C CA . SER A 1 159 ? 28.861 54.401 -7.983 1.00 37.37 891 SER A CA 1
ATOM 1045 C C . SER A 1 159 ? 27.710 53.872 -8.845 1.00 36.41 891 SER A C 1
ATOM 1046 O O . SER A 1 159 ? 26.636 53.573 -8.319 1.00 36.42 891 SER A O 1
ATOM 1049 N N . PHE A 1 160 ? 27.937 53.719 -10.152 1.00 35.29 892 PHE A N 1
ATOM 1050 C CA . PHE A 1 160 ? 26.921 53.107 -11.022 1.00 34.72 892 PHE A CA 1
ATOM 1051 C C . PHE A 1 160 ? 26.562 51.698 -10.594 1.00 33.83 892 PHE A C 1
ATOM 1052 O O . PHE A 1 160 ? 25.373 51.375 -10.460 1.00 34.31 892 PHE A O 1
ATOM 1060 N N . ALA A 1 161 ? 27.579 50.867 -10.360 1.00 32.36 893 ALA A N 1
ATOM 1061 C CA . ALA A 1 161 ? 27.344 49.456 -10.018 1.00 32.52 893 ALA A CA 1
ATOM 1062 C C . ALA A 1 161 ? 26.491 49.306 -8.770 1.00 32.46 893 ALA A C 1
ATOM 1063 O O . ALA A 1 161 ? 25.609 48.459 -8.728 1.00 31.45 893 ALA A O 1
ATOM 1065 N N . ALA A 1 162 ? 26.715 50.179 -7.791 1.00 34.41 894 ALA A N 1
ATOM 1066 C CA . ALA A 1 162 ? 25.920 50.208 -6.539 1.00 35.03 894 ALA A CA 1
ATOM 1067 C C . ALA A 1 162 ? 24.419 50.473 -6.736 1.00 35.60 894 ALA A C 1
ATOM 1068 O O . ALA A 1 162 ? 23.630 50.145 -5.860 1.00 36.11 894 ALA A O 1
ATOM 1070 N N . THR A 1 163 ? 24.028 51.054 -7.870 1.00 35.42 895 THR A N 1
ATOM 1071 C CA . THR A 1 163 ? 22.608 51.266 -8.203 1.00 36.25 895 THR A CA 1
ATOM 1072 C C . THR A 1 163 ? 21.947 50.094 -8.956 1.00 35.84 895 THR A C 1
ATOM 1073 O O . THR A 1 163 ? 20.744 50.114 -9.176 1.00 36.21 895 THR A O 1
ATOM 1077 N N . VAL A 1 164 ? 22.729 49.095 -9.360 1.00 35.94 896 VAL A N 1
ATOM 1078 C CA . VAL A 1 164 ? 22.216 47.965 -10.145 1.00 36.73 896 VAL A CA 1
ATOM 1079 C C . VAL A 1 164 ? 22.105 46.752 -9.217 1.00 34.89 896 VAL A C 1
ATOM 1080 O O . VAL A 1 164 ? 23.128 46.263 -8.738 1.00 33.90 896 VAL A O 1
ATOM 1084 N N . PRO A 1 165 ? 20.872 46.278 -8.942 1.00 36.56 897 PRO A N 1
ATOM 1085 C CA . PRO A 1 165 ? 20.694 45.169 -7.991 1.00 36.58 897 PRO A CA 1
ATOM 1086 C C . PRO A 1 165 ? 21.637 43.992 -8.207 1.00 36.86 897 PRO A C 1
ATOM 1087 O O . PRO A 1 165 ? 22.317 43.579 -7.260 1.00 37.05 897 PRO A O 1
ATOM 1091 N N . GLU A 1 166 ? 21.715 43.473 -9.433 1.00 36.85 898 GLU A N 1
ATOM 1092 C CA . GLU A 1 166 ? 22.545 42.284 -9.674 1.00 37.42 898 GLU A CA 1
ATOM 1093 C C . GLU A 1 166 ? 24.071 42.493 -9.534 1.00 35.78 898 GLU A C 1
ATOM 1094 O O . GLU A 1 166 ? 24.812 41.514 -9.398 1.00 36.24 898 GLU A O 1
ATOM 1100 N N . LEU A 1 167 ? 24.531 43.745 -9.509 1.00 35.10 899 LEU A N 1
ATOM 1101 C CA . LEU A 1 167 ? 25.954 44.068 -9.317 1.00 34.35 899 LEU A CA 1
ATOM 1102 C C . LEU A 1 167 ? 26.242 44.657 -7.933 1.00 33.86 899 LEU A C 1
ATOM 1103 O O . LEU A 1 167 ? 27.287 45.287 -7.723 1.00 33.53 899 LEU A O 1
ATOM 1108 N N . SER A 1 168 ? 25.335 44.432 -6.976 1.00 33.96 900 SER A N 1
ATOM 1109 C CA . SER A 1 168 ? 25.457 45.021 -5.649 1.00 33.87 900 SER A CA 1
ATOM 1110 C C . SER A 1 168 ? 24.685 44.189 -4.629 1.00 34.21 900 SER A C 1
ATOM 1111 O O . SER A 1 168 ? 24.065 43.181 -4.975 1.00 34.11 900 SER A O 1
ATOM 1114 N N . ALA A 1 169 ? 24.737 44.629 -3.376 1.00 34.65 901 ALA A N 1
ATOM 1115 C CA . ALA A 1 169 ? 24.278 43.850 -2.230 1.00 34.47 901 ALA A CA 1
ATOM 1116 C C . ALA A 1 169 ? 22.858 43.296 -2.344 1.00 34.60 901 ALA A C 1
ATOM 1117 O O . ALA A 1 169 ? 22.640 42.127 -2.034 1.00 32.05 901 ALA A O 1
ATOM 1119 N N . SER A 1 170 ? 21.917 44.100 -2.838 1.00 35.37 902 SER A N 1
ATOM 1120 C CA . SER A 1 170 ? 20.494 43.726 -2.759 1.00 36.29 902 SER A CA 1
ATOM 1121 C C . SER A 1 170 ? 20.137 42.390 -3.434 1.00 36.48 902 SER A C 1
ATOM 1122 O O . SER A 1 170 ? 19.271 41.668 -2.941 1.00 35.09 902 SER A O 1
ATOM 1125 N N . SER A 1 171 ? 20.808 42.035 -4.529 1.00 34.36 903 SER A N 1
ATOM 1126 C CA . SER A 1 171 ? 20.540 40.745 -5.202 1.00 34.56 903 SER A CA 1
ATOM 1127 C C . SER A 1 171 ? 20.940 39.503 -4.378 1.00 32.52 903 SER A C 1
ATOM 1128 O O . SER A 1 171 ? 20.556 38.401 -4.727 1.00 31.02 903 SER A O 1
ATOM 1131 N N . GLU A 1 172 ? 21.726 39.682 -3.316 1.00 31.93 904 GLU A N 1
ATOM 1132 C CA . GLU A 1 172 ? 22.089 38.568 -2.434 1.00 31.67 904 GLU A CA 1
ATOM 1133 C C . GLU A 1 172 ? 20.924 38.101 -1.545 1.00 33.06 904 GLU A C 1
ATOM 1134 O O . GLU A 1 172 ? 20.972 36.997 -1.001 1.00 31.25 904 GLU A O 1
ATOM 1140 N N . LEU A 1 173 ? 19.906 38.958 -1.404 1.00 35.50 905 LEU A N 1
ATOM 1141 C CA . LEU A 1 173 ? 18.633 38.655 -0.729 1.00 36.28 905 LEU A CA 1
ATOM 1142 C C . LEU A 1 173 ? 18.762 38.590 0.794 1.00 35.64 905 LEU A C 1
ATOM 1143 O O . LEU A 1 173 ? 18.524 37.557 1.408 1.00 36.73 905 LEU A O 1
ATOM 1148 N N . SER A 1 174 ? 19.162 39.708 1.394 1.00 35.68 906 SER A N 1
ATOM 1149 C CA . SER A 1 174 ? 19.216 39.828 2.850 1.00 34.84 906 SER A CA 1
ATOM 1150 C C . SER A 1 174 ? 17.818 39.791 3.440 1.00 33.99 906 SER A C 1
ATOM 1151 O O . SER A 1 174 ? 16.890 40.364 2.887 1.00 32.51 906 SER A O 1
ATOM 1154 N N . LEU A 1 175 ? 17.689 39.148 4.592 1.00 33.05 907 LEU A N 1
ATOM 1155 C CA . LEU A 1 175 ? 16.445 39.199 5.355 1.00 36.21 907 LEU A CA 1
ATOM 1156 C C . LEU A 1 175 ? 16.126 40.630 5.857 1.00 36.03 907 LEU A C 1
ATOM 1157 O O . LEU A 1 175 ? 14.969 40.944 6.117 1.00 34.18 907 LEU A O 1
ATOM 1162 N N . GLN A 1 176 ? 17.146 41.491 5.950 1.00 37.95 908 GLN A N 1
ATOM 1163 C CA . GLN A 1 176 ? 16.983 42.932 6.253 1.00 39.96 908 GLN A CA 1
ATOM 1164 C C . GLN A 1 176 ? 16.038 43.685 5.345 1.00 40.94 908 GLN A C 1
ATOM 1165 O O . GLN A 1 176 ? 15.475 44.710 5.765 1.00 41.28 908 GLN A O 1
ATOM 1171 N N . SER A 1 177 ? 15.858 43.194 4.122 1.00 41.14 909 SER A N 1
ATOM 1172 C CA . SER A 1 177 ? 15.042 43.890 3.137 1.00 46.56 909 SER A CA 1
ATOM 1173 C C . SER A 1 177 ? 13.550 43.610 3.258 1.00 47.54 909 SER A C 1
ATOM 1174 O O . SER A 1 177 ? 12.767 44.159 2.480 1.00 45.02 909 SER A O 1
ATOM 1177 N N . MET A 1 178 ? 13.148 42.749 4.194 1.00 49.85 910 MET A N 1
ATOM 1178 C CA . MET A 1 178 ? 11.754 42.308 4.269 1.00 52.67 910 MET A CA 1
ATOM 1179 C C . MET A 1 178 ? 10.905 43.399 4.898 1.00 50.91 910 MET A C 1
ATOM 1180 O O . MET A 1 178 ? 11.427 44.214 5.661 1.00 46.10 910 MET A O 1
ATOM 1185 N N . PRO A 1 179 ? 9.608 43.456 4.533 1.00 54.15 911 PRO A N 1
ATOM 1186 C CA . PRO A 1 179 ? 8.777 44.541 5.040 1.00 54.57 911 PRO A CA 1
ATOM 1187 C C . PRO A 1 179 ? 8.630 44.480 6.564 1.00 51.33 911 PRO A C 1
ATOM 1188 O O . PRO A 1 179 ? 8.362 43.413 7.124 1.00 53.25 911 PRO A O 1
ATOM 1192 N N . ASN A 1 180 ? 8.864 45.623 7.206 1.00 50.39 912 ASN A N 1
ATOM 1193 C CA . ASN A 1 180 ? 8.783 45.794 8.660 1.00 50.20 912 ASN A CA 1
ATOM 1194 C C . ASN A 1 180 ? 9.816 44.971 9.441 1.00 47.37 912 ASN A C 1
ATOM 1195 O O . ASN A 1 180 ? 9.563 44.566 10.576 1.00 44.32 912 ASN A O 1
ATOM 1200 N N . TYR A 1 181 ? 10.985 44.751 8.840 1.00 42.98 913 TYR A N 1
ATOM 1201 C CA . TYR A 1 181 ? 12.066 44.005 9.479 1.00 40.48 913 TYR A CA 1
ATOM 1202 C C . TYR A 1 181 ? 12.466 44.675 10.787 1.00 41.10 913 TYR A C 1
ATOM 1203 O O . TYR A 1 181 ? 12.560 45.897 10.865 1.00 39.03 913 TYR A O 1
ATOM 1212 N N . ARG A 1 182 ? 12.681 43.844 11.800 1.00 41.45 914 ARG A N 1
ATOM 1213 C CA . ARG A 1 182 ? 13.085 44.268 13.130 1.00 44.70 914 ARG A CA 1
ATOM 1214 C C . ARG A 1 182 ? 14.540 43.845 13.299 1.00 41.76 914 ARG A C 1
ATOM 1215 O O . ARG A 1 182 ? 14.843 42.656 13.224 1.00 38.74 914 ARG A O 1
ATOM 1223 N N . PRO A 1 183 ? 15.449 44.807 13.506 1.00 40.73 915 PRO A N 1
ATOM 1224 C CA . PRO A 1 183 ? 16.865 44.466 13.706 1.00 40.33 915 PRO A CA 1
ATOM 1225 C C . PRO A 1 183 ? 17.148 43.589 14.932 1.00 39.23 915 PRO A C 1
ATOM 1226 O O . PRO A 1 183 ? 16.502 43.734 15.964 1.00 37.76 915 PRO A O 1
ATOM 1230 N N . ASP A 1 184 ? 18.108 42.681 14.808 1.00 38.91 916 ASP A N 1
ATOM 1231 C CA . ASP A 1 184 ? 18.474 41.804 15.916 1.00 40.13 916 ASP A CA 1
ATOM 1232 C C . ASP A 1 184 ? 19.607 42.447 16.710 1.00 37.19 916 ASP A C 1
ATOM 1233 O O . ASP A 1 184 ? 20.629 42.823 16.150 1.00 34.07 916 ASP A O 1
ATOM 1238 N N . LYS A 1 185 ? 19.429 42.526 18.024 1.00 35.73 917 LYS A N 1
ATOM 1239 C CA . LYS A 1 185 ? 20.435 43.090 18.930 1.00 34.66 917 LYS A CA 1
ATOM 1240 C C . LYS A 1 185 ? 21.812 42.389 18.952 1.00 31.95 917 LYS A C 1
ATOM 1241 O O . LYS A 1 185 ? 22.773 42.936 19.500 1.00 28.42 917 LYS A O 1
ATOM 1247 N N . SER A 1 186 ? 21.895 41.162 18.433 1.00 31.80 918 SER A N 1
ATOM 1248 C CA . SER A 1 186 ? 23.175 40.455 18.316 1.00 32.17 918 SER A CA 1
ATOM 1249 C C . SER A 1 186 ? 24.166 41.186 17.404 1.00 32.87 918 SER A C 1
ATOM 1250 O O . SER A 1 186 ? 25.385 41.027 17.549 1.00 31.64 918 SER A O 1
ATOM 1253 N N . GLY A 1 187 ? 23.637 41.985 16.477 1.00 32.70 919 GLY A N 1
ATOM 1254 C CA . GLY A 1 187 ? 24.464 42.740 15.541 1.00 33.64 919 GLY A CA 1
ATOM 1255 C C . GLY A 1 187 ? 24.766 41.997 14.256 1.00 35.21 919 GLY A C 1
ATOM 1256 O O . GLY A 1 187 ? 25.399 42.567 13.370 1.00 35.66 919 GLY A O 1
ATOM 1257 N N . THR A 1 188 ? 24.317 40.739 14.139 1.00 34.86 920 THR A N 1
ATOM 1258 C CA . THR A 1 188 ? 24.479 39.947 12.906 1.00 36.09 920 THR A CA 1
ATOM 1259 C C . THR A 1 188 ? 23.138 39.341 12.510 1.00 34.84 920 THR A C 1
ATOM 1260 O O . THR A 1 188 ? 22.220 39.271 13.335 1.00 34.92 920 THR A O 1
ATOM 1264 N N . ILE A 1 189 ? 23.021 38.931 11.247 1.00 33.11 921 ILE A N 1
ATOM 1265 C CA . ILE A 1 189 ? 21.795 38.332 10.722 1.00 33.77 921 ILE A CA 1
ATOM 1266 C C . ILE A 1 189 ? 22.087 36.861 10.436 1.00 33.23 921 ILE A C 1
ATOM 1267 O O . ILE A 1 189 ? 22.711 36.521 9.423 1.00 32.13 921 ILE A O 1
ATOM 1272 N N . ASP A 1 190 ? 21.592 35.996 11.325 1.00 30.99 922 ASP A N 1
ATOM 1273 C CA . ASP A 1 190 ? 21.914 34.564 11.325 1.00 31.39 922 ASP A CA 1
ATOM 1274 C C . ASP A 1 190 ? 21.705 33.896 9.988 1.00 30.58 922 ASP A C 1
ATOM 1275 O O . ASP A 1 190 ? 22.589 33.197 9.486 1.00 32.60 922 ASP A O 1
ATOM 1280 N N . SER A 1 191 ? 20.541 34.132 9.400 1.00 30.34 923 SER A N 1
ATOM 1281 C CA . SER A 1 191 ? 20.182 33.438 8.178 1.00 31.61 923 SER A CA 1
ATOM 1282 C C . SER A 1 191 ? 20.469 34.243 6.870 1.00 30.10 923 SER A C 1
ATOM 1283 O O . SER A 1 191 ? 19.874 33.984 5.825 1.00 31.71 923 SER A O 1
ATOM 1286 N N . ASP A 1 192 ? 21.432 35.173 6.940 1.00 28.46 924 ASP A N 1
ATOM 1287 C CA . ASP A 1 192 ? 22.050 35.797 5.741 1.00 28.59 924 ASP A CA 1
ATOM 1288 C C . ASP A 1 192 ? 23.310 35.022 5.357 1.00 26.97 924 ASP A C 1
ATOM 1289 O O . ASP A 1 192 ? 24.428 35.410 5.692 1.00 26.90 924 ASP A O 1
ATOM 1294 N N . GLN A 1 193 ? 23.103 33.902 4.675 1.00 27.80 925 GLN A N 1
ATOM 1295 C CA . GLN A 1 193 ? 24.157 32.937 4.390 1.00 28.76 925 GLN A CA 1
ATOM 1296 C C . GLN A 1 193 ? 24.041 32.371 3.003 1.00 29.05 925 GLN A C 1
ATOM 1297 O O . GLN A 1 193 ? 22.962 32.273 2.418 1.00 28.35 925 GLN A O 1
ATOM 1303 N N . VAL A 1 194 ? 25.190 31.921 2.529 1.00 28.58 926 VAL A N 1
ATOM 1304 C CA . VAL A 1 194 ? 25.301 31.136 1.346 1.00 29.49 926 VAL A CA 1
ATOM 1305 C C . VAL A 1 194 ? 26.199 29.932 1.685 1.00 29.07 926 VAL A C 1
ATOM 1306 O O . VAL A 1 194 ? 27.174 30.072 2.420 1.00 28.76 926 VAL A O 1
ATOM 1310 N N . ILE A 1 195 ? 25.871 28.754 1.174 1.00 28.77 927 ILE A N 1
ATOM 1311 C CA . ILE A 1 195 ? 26.771 27.581 1.294 1.00 29.28 927 ILE A CA 1
ATOM 1312 C C . ILE A 1 195 ? 27.592 27.389 0.022 1.00 29.17 927 ILE A C 1
ATOM 1313 O O . ILE A 1 195 ? 27.145 27.753 -1.061 1.00 29.87 927 ILE A O 1
ATOM 1318 N N . PHE A 1 196 ? 28.776 26.801 0.165 1.00 28.30 928 PHE A N 1
ATOM 1319 C CA . PHE A 1 196 ? 29.608 26.403 -0.977 1.00 28.38 928 PHE A CA 1
ATOM 1320 C C . PHE A 1 196 ? 29.308 24.946 -1.316 1.00 29.65 928 PHE A C 1
ATOM 1321 O O . PHE A 1 196 ? 29.398 24.062 -0.438 1.00 28.22 928 PHE A O 1
ATOM 1329 N N . VAL A 1 197 ? 28.944 24.701 -2.578 1.00 29.54 929 VAL A N 1
ATOM 1330 C CA . VAL A 1 197 ? 28.567 23.356 -3.043 1.00 31.64 929 VAL A CA 1
ATOM 1331 C C . VAL A 1 197 ? 29.480 22.893 -4.159 1.00 31.52 929 VAL A C 1
ATOM 13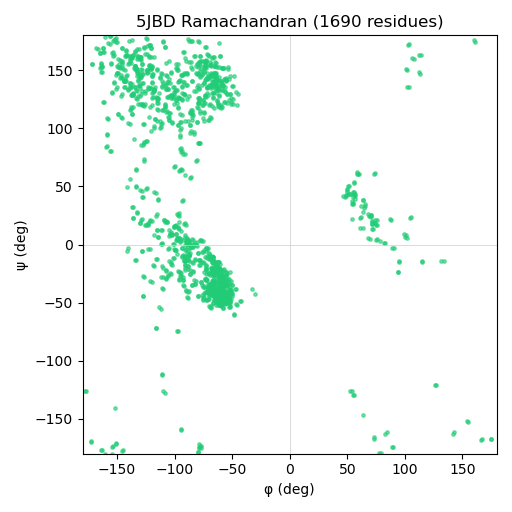32 O O . VAL A 1 197 ? 30.155 23.711 -4.803 1.00 31.61 929 VAL A O 1
ATOM 1336 N N . ASN A 1 198 ? 29.488 21.583 -4.375 1.00 30.93 930 ASN A N 1
ATOM 1337 C CA . ASN A 1 198 ? 30.311 20.967 -5.410 1.00 32.37 930 ASN A CA 1
ATOM 1338 C C . ASN A 1 198 ? 29.777 21.284 -6.802 1.00 32.52 930 ASN A C 1
ATOM 1339 O O . ASN A 1 198 ? 28.570 21.375 -7.017 1.00 32.79 930 ASN A O 1
ATOM 1344 N N . ASN A 1 199 ? 30.700 21.469 -7.735 1.00 34.69 931 ASN A N 1
ATOM 1345 C CA . ASN A 1 199 ? 30.344 21.759 -9.112 1.00 35.97 931 ASN A CA 1
ATOM 1346 C C . ASN A 1 199 ? 31.501 21.403 -10.046 1.00 36.73 931 ASN A C 1
ATOM 1347 O O . ASN A 1 199 ? 32.415 22.214 -10.268 1.00 35.13 931 ASN A O 1
ATOM 1352 N N . ASN A 1 200 ? 31.436 20.190 -10.584 1.00 37.41 932 ASN A N 1
ATOM 1353 C CA . ASN A 1 200 ? 32.387 19.717 -11.567 1.00 41.86 932 ASN A CA 1
ATOM 1354 C C . ASN A 1 200 ? 31.687 19.499 -12.918 1.00 42.01 932 ASN A C 1
ATOM 1355 O O . ASN A 1 200 ? 32.002 18.557 -13.636 1.00 43.36 932 ASN A O 1
ATOM 1360 N N . SER A 1 201 ? 30.758 20.391 -13.268 1.00 41.95 933 SER A N 1
ATOM 1361 C CA . SER A 1 201 ? 29.969 20.240 -14.489 1.00 42.61 933 SER A CA 1
ATOM 1362 C C . SER A 1 201 ? 30.794 20.551 -15.751 1.00 45.24 933 SER A C 1
ATOM 1363 O O . SER A 1 201 ? 31.757 21.317 -15.703 1.00 42.46 933 SER A O 1
ATOM 1366 N N . LYS A 1 202 ? 30.390 19.933 -16.864 1.00 47.72 934 LYS A N 1
ATOM 1367 C CA . LYS A 1 202 ? 30.915 20.238 -18.202 1.00 50.20 934 LYS A CA 1
ATOM 1368 C C . LYS A 1 202 ? 29.941 21.129 -19.003 1.00 48.72 934 LYS A C 1
ATOM 1369 O O . LYS A 1 202 ? 30.235 21.487 -20.139 1.00 50.25 934 LYS A O 1
ATOM 1375 N N . ASP A 1 203 ? 28.812 21.505 -18.403 1.00 46.44 935 ASP A N 1
ATOM 1376 C CA . ASP A 1 203 ? 27.792 22.345 -19.041 1.00 46.45 935 ASP A CA 1
ATOM 1377 C C . ASP A 1 203 ? 28.164 23.826 -18.872 1.00 45.90 935 ASP A C 1
ATOM 1378 O O . ASP A 1 203 ? 28.193 24.319 -17.750 1.00 43.08 935 ASP A O 1
ATOM 1383 N N . PRO A 1 204 ? 28.434 24.548 -19.978 1.00 48.92 936 PRO A N 1
ATOM 1384 C CA . PRO A 1 204 ? 28.868 25.956 -19.818 1.00 48.23 936 PRO A CA 1
ATOM 1385 C C . PRO A 1 204 ? 27.851 26.888 -19.136 1.00 47.55 936 PRO A C 1
ATOM 1386 O O . PRO A 1 204 ? 28.255 27.925 -18.598 1.00 42.92 936 PRO A O 1
ATOM 1390 N N . ARG A 1 205 ? 26.563 26.526 -19.160 1.00 47.85 937 ARG A N 1
ATOM 1391 C CA . ARG A 1 205 ? 25.527 27.260 -18.411 1.00 50.16 937 ARG A CA 1
ATOM 1392 C C . ARG A 1 205 ? 25.641 27.081 -16.894 1.00 46.48 937 ARG A C 1
ATOM 1393 O O . ARG A 1 205 ? 25.162 27.933 -16.139 1.00 41.53 937 ARG A O 1
ATOM 1401 N N . LYS A 1 206 ? 26.230 25.965 -16.456 1.00 44.85 938 LYS A N 1
ATOM 1402 C CA . LYS A 1 206 ? 26.444 25.699 -15.022 1.00 45.78 938 LYS A CA 1
ATOM 1403 C C . LYS A 1 206 ? 27.827 26.106 -14.521 1.00 43.43 938 LYS A C 1
ATOM 1404 O O . LYS A 1 206 ? 27.982 26.409 -13.347 1.00 41.56 938 LYS A O 1
ATOM 1410 N N . GLY A 1 207 ? 28.826 26.114 -15.405 1.00 41.86 939 GLY A N 1
ATOM 1411 C CA . GLY A 1 207 ? 30.194 26.388 -15.001 1.00 39.47 939 GLY A CA 1
ATOM 1412 C C . GLY A 1 207 ? 30.809 25.229 -14.234 1.00 37.71 939 GLY A C 1
ATOM 1413 O O . GLY A 1 207 ? 30.281 24.124 -14.218 1.00 36.68 939 GLY A O 1
ATOM 1414 N N . ASN A 1 208 ? 31.930 25.506 -13.585 1.00 36.92 940 ASN A N 1
ATOM 1415 C CA . ASN A 1 208 ? 32.737 24.489 -12.939 1.00 35.53 940 ASN A CA 1
ATOM 1416 C C . ASN A 1 208 ? 33.668 25.180 -11.957 1.00 35.59 940 ASN A C 1
ATOM 1417 O O . ASN A 1 208 ? 34.451 26.054 -12.354 1.00 35.30 940 ASN A O 1
ATOM 1422 N N . THR A 1 209 ? 33.579 24.792 -10.686 1.00 34.51 941 THR A N 1
ATOM 1423 C CA . THR A 1 209 ? 34.476 25.304 -9.641 1.00 34.22 941 THR A CA 1
ATOM 1424 C C . THR A 1 209 ? 35.085 24.130 -8.872 1.00 33.97 941 THR A C 1
ATOM 1425 O O . THR A 1 209 ? 35.135 24.152 -7.640 1.00 32.93 941 THR A O 1
ATOM 1429 N N . SER A 1 210 ? 35.557 23.118 -9.608 1.00 34.69 942 SER A N 1
ATOM 1430 C CA . SER A 1 210 ? 35.898 21.821 -9.014 1.00 35.16 942 SER A CA 1
ATOM 1431 C C . SER A 1 210 ? 37.079 21.869 -8.040 1.00 35.01 942 SER A C 1
ATOM 1432 O O . SER A 1 210 ? 37.160 21.037 -7.139 1.00 34.31 942 SER A O 1
ATOM 1435 N N . TYR A 1 211 ? 37.966 22.844 -8.216 1.00 33.98 943 TYR A N 1
ATOM 1436 C CA . TYR A 1 211 ? 39.032 23.155 -7.237 1.00 34.55 943 TYR A CA 1
ATOM 1437 C C . TYR A 1 211 ? 38.467 23.445 -5.817 1.00 33.29 943 TYR A C 1
ATOM 1438 O O . TYR A 1 211 ? 39.171 23.273 -4.827 1.00 33.10 943 TYR A O 1
ATOM 1447 N N . ALA A 1 212 ? 37.218 23.905 -5.726 1.00 32.68 944 ALA A N 1
ATOM 1448 C CA . ALA A 1 212 ? 36.551 24.170 -4.419 1.00 31.63 944 ALA A CA 1
ATOM 1449 C C . ALA A 1 212 ? 35.632 23.036 -3.927 1.00 32.14 944 ALA A C 1
ATOM 1450 O O . ALA A 1 212 ? 34.942 23.196 -2.908 1.00 29.74 944 ALA A O 1
ATOM 1452 N N . ASP A 1 213 ? 35.620 21.905 -4.639 1.00 32.56 945 ASP A N 1
ATOM 1453 C CA . ASP A 1 213 ? 34.829 20.751 -4.239 1.00 33.26 945 ASP A CA 1
ATOM 1454 C C . ASP A 1 213 ? 35.368 20.111 -2.960 1.00 33.04 945 ASP A C 1
ATOM 1455 O O . ASP A 1 213 ? 36.559 20.236 -2.635 1.00 33.82 945 ASP A O 1
ATOM 1460 N N . SER A 1 214 ? 34.468 19.453 -2.226 1.00 32.03 946 SER A N 1
ATOM 1461 C CA . SER A 1 214 ? 34.825 18.750 -1.008 1.00 31.31 946 SER A CA 1
ATOM 1462 C C . SER A 1 214 ? 33.965 17.492 -0.842 1.00 31.85 946 SER A C 1
ATOM 1463 O O . SER A 1 214 ? 32.786 17.476 -1.196 1.00 30.54 946 SER A O 1
ATOM 1466 N N . ASN A 1 215 ? 34.592 16.447 -0.311 1.00 32.18 947 ASN A N 1
ATOM 1467 C CA . ASN A 1 215 ? 33.902 15.227 0.116 1.00 34.30 947 ASN A CA 1
ATOM 1468 C C . ASN A 1 215 ? 33.386 15.346 1.562 1.00 33.25 947 ASN A C 1
ATOM 1469 O O . ASN A 1 215 ? 32.804 14.402 2.057 1.00 32.98 947 ASN A O 1
ATOM 1474 N N . TYR A 1 216 ? 33.627 16.477 2.225 1.00 31.14 948 TYR A N 1
ATOM 1475 C CA . TYR A 1 216 ? 33.258 16.661 3.620 1.00 31.34 948 TYR A CA 1
ATOM 1476 C C . TYR A 1 216 ? 32.122 17.676 3.729 1.00 29.37 948 TYR A C 1
ATOM 1477 O O . TYR A 1 216 ? 31.026 17.394 3.247 1.00 27.76 948 TYR A O 1
ATOM 1486 N N . ARG A 1 217 ? 32.362 18.849 4.301 1.00 28.53 949 ARG A N 1
ATOM 1487 C CA . ARG A 1 217 ? 31.292 19.801 4.567 1.00 28.43 949 ARG A CA 1
ATOM 1488 C C . ARG A 1 217 ? 30.105 19.146 5.306 1.00 28.67 949 ARG A C 1
ATOM 1489 O O . ARG A 1 217 ? 28.941 19.376 4.957 1.00 30.05 949 ARG A O 1
ATOM 1497 N N . LEU A 1 218 ? 30.402 18.319 6.306 1.00 28.49 950 LEU A N 1
ATOM 1498 C CA . LEU A 1 218 ? 29.344 17.741 7.145 1.00 29.25 950 LEU A CA 1
ATOM 1499 C C . LEU A 1 218 ? 28.887 18.876 8.038 1.00 27.00 950 LEU A C 1
ATOM 1500 O O . LEU A 1 218 ? 29.636 19.319 8.902 1.00 27.17 950 LEU A O 1
ATOM 1505 N N . MET A 1 219 ? 27.704 19.415 7.765 1.00 26.35 951 MET A N 1
ATOM 1506 C CA . MET A 1 219 ? 27.216 20.591 8.495 1.00 26.37 951 MET A CA 1
ATOM 1507 C C . MET A 1 219 ? 26.277 20.177 9.632 1.00 25.34 951 MET A C 1
ATOM 1508 O O . MET A 1 219 ? 25.615 19.164 9.554 1.00 26.26 951 MET A O 1
ATOM 1513 N N . ASN A 1 220 ? 26.272 20.976 10.684 1.00 24.33 952 ASN A N 1
ATOM 1514 C CA . ASN A 1 220 ? 25.366 20.819 11.819 1.00 25.52 952 ASN A CA 1
ATOM 1515 C C . ASN A 1 220 ? 25.664 19.557 12.636 1.00 24.74 952 ASN A C 1
ATOM 1516 O O . ASN A 1 220 ? 24.787 19.056 13.335 1.00 25.39 952 ASN A O 1
ATOM 1521 N N . ARG A 1 221 ? 26.913 19.084 12.612 1.00 25.40 953 ARG A N 1
ATOM 1522 C CA . ARG A 1 221 ? 27.341 17.966 13.453 1.00 25.98 953 ARG A CA 1
ATOM 1523 C C . ARG A 1 221 ? 27.763 18.526 14.801 1.00 24.49 953 ARG A C 1
ATOM 1524 O O . ARG A 1 221 ? 28.876 18.282 15.290 1.00 24.30 953 ARG A O 1
ATOM 1532 N N . THR A 1 222 ? 26.809 19.230 15.405 1.00 24.22 954 THR A N 1
ATOM 1533 C CA . THR A 1 222 ? 27.008 20.127 16.528 1.00 23.05 954 THR A CA 1
ATOM 1534 C C . THR A 1 222 ? 26.389 19.513 17.770 1.00 23.16 954 THR A C 1
ATOM 1535 O O . THR A 1 222 ? 25.312 18.917 17.694 1.00 23.03 954 THR A O 1
ATOM 1539 N N . ILE A 1 223 ? 27.090 19.646 18.895 1.00 22.80 955 ILE A N 1
ATOM 1540 C CA . ILE A 1 223 ? 26.621 19.154 20.212 1.00 24.56 955 ILE A CA 1
ATOM 1541 C C . ILE A 1 223 ? 26.250 17.662 20.121 1.00 25.00 955 ILE A C 1
ATOM 1542 O O . ILE A 1 223 ? 27.076 16.870 19.614 1.00 24.58 955 ILE A O 1
ATOM 1547 N N . ASN A 1 224 ? 25.029 17.266 20.521 1.00 23.86 956 ASN A N 1
ATOM 1548 C CA . ASN A 1 224 ? 24.621 15.858 20.448 1.00 23.95 956 ASN A CA 1
ATOM 1549 C C . ASN A 1 224 ? 24.341 15.335 19.037 1.00 24.51 956 ASN A C 1
ATOM 1550 O O . ASN A 1 224 ? 24.142 14.135 18.873 1.00 24.63 956 ASN A O 1
ATOM 1555 N N . ASN A 1 225 ? 24.372 16.192 18.011 1.00 24.93 957 ASN A N 1
ATOM 1556 C CA . ASN A 1 225 ? 24.241 15.716 16.619 1.00 26.53 957 ASN A CA 1
ATOM 1557 C C . ASN A 1 225 ? 25.583 15.405 15.930 1.00 25.85 957 ASN A C 1
ATOM 1558 O O . ASN A 1 225 ? 25.636 15.271 14.708 1.00 24.97 957 ASN A O 1
ATOM 1563 N N . GLN A 1 226 ? 26.647 15.239 16.713 1.00 25.84 958 GLN A N 1
ATOM 1564 C CA . GLN A 1 226 ? 27.981 14.914 16.177 1.00 26.27 958 GLN A CA 1
ATOM 1565 C C . GLN A 1 226 ? 27.939 13.727 15.209 1.00 26.90 958 GLN A C 1
ATOM 1566 O O . GLN A 1 226 ? 28.575 13.773 14.149 1.00 28.05 958 GLN A O 1
ATOM 1572 N N . ALA A 1 227 ? 27.177 12.686 15.558 1.00 26.35 959 ALA A N 1
ATOM 1573 C CA . ALA A 1 227 ? 27.068 11.489 14.720 1.00 28.03 959 ALA A CA 1
ATOM 1574 C C . ALA A 1 227 ? 25.943 11.552 13.668 1.00 28.09 959 ALA A C 1
ATOM 1575 O O . ALA A 1 227 ? 25.729 10.580 12.973 1.00 29.22 959 ALA A O 1
ATOM 1577 N N . GLY A 1 228 ? 25.260 12.686 13.522 1.00 26.66 960 GLY A N 1
ATOM 1578 C CA . GLY A 1 228 ? 24.191 12.837 12.537 1.00 27.48 960 GLY A CA 1
ATOM 1579 C C . GLY A 1 228 ? 22.897 12.097 12.826 1.00 29.14 960 GLY A C 1
ATOM 1580 O O . GLY A 1 228 ? 22.115 11.855 11.914 1.00 30.00 960 GLY A O 1
ATOM 1581 N N . ASN A 1 229 ? 22.661 11.710 14.082 1.00 30.64 961 ASN A N 1
ATOM 1582 C CA . ASN A 1 229 ? 21.447 10.960 14.426 1.00 32.19 961 ASN A CA 1
ATOM 1583 C C . ASN A 1 229 ? 20.748 11.441 15.711 1.00 30.84 961 ASN A C 1
ATOM 1584 O O . ASN A 1 229 ? 20.026 10.687 16.346 1.00 32.74 961 ASN A O 1
ATOM 1589 N N . ASN A 1 230 ? 20.987 12.681 16.108 1.00 29.67 962 ASN A N 1
ATOM 1590 C CA . ASN A 1 230 ? 20.324 13.244 17.285 1.00 27.13 962 ASN A CA 1
ATOM 1591 C C . ASN A 1 230 ? 20.378 14.754 17.204 1.00 25.99 962 ASN A C 1
ATOM 1592 O O . ASN A 1 230 ? 21.267 15.403 17.791 1.00 25.34 962 ASN A O 1
ATOM 1597 N N . ASN A 1 231 ? 19.427 15.314 16.470 1.00 25.35 963 ASN A N 1
ATOM 1598 C CA . ASN A 1 231 ? 19.331 16.766 16.345 1.00 25.82 963 ASN A CA 1
ATOM 1599 C C . ASN A 1 231 ? 18.394 17.390 17.388 1.00 26.26 963 ASN A C 1
ATOM 1600 O O . ASN A 1 231 ? 17.687 18.357 17.099 1.00 26.78 963 ASN A O 1
ATOM 1605 N N . SER A 1 232 ? 18.411 16.871 18.610 1.00 25.76 964 SER A N 1
ATOM 1606 C CA . SER A 1 232 ? 17.542 17.415 19.656 1.00 27.21 964 SER A CA 1
ATOM 1607 C C . SER A 1 232 ? 17.932 18.844 20.061 1.00 27.48 964 SER A C 1
ATOM 1608 O O . SER A 1 232 ? 17.070 19.596 20.529 1.00 26.39 964 SER A O 1
ATOM 1611 N N . ASP A 1 233 ? 19.205 19.223 19.859 1.00 26.50 965 ASP A N 1
ATOM 1612 C CA . ASP A 1 233 ? 19.676 20.584 20.150 1.00 25.46 965 ASP A CA 1
ATOM 1613 C C . ASP A 1 233 ? 19.371 21.590 19.040 1.00 25.59 965 ASP A C 1
ATOM 1614 O O . ASP A 1 233 ? 19.151 22.776 19.307 1.00 25.26 965 ASP A O 1
ATOM 1619 N N . ASN A 1 234 ? 19.399 21.118 17.799 1.00 24.76 966 ASN A N 1
ATOM 1620 C CA . ASN A 1 234 ? 19.233 21.960 16.621 1.00 26.69 966 ASN A CA 1
ATOM 1621 C C . ASN A 1 234 ? 20.141 23.178 16.657 1.00 24.67 966 ASN A C 1
ATOM 1622 O O . ASN A 1 234 ? 19.684 24.290 16.386 1.00 24.92 966 ASN A O 1
ATOM 1627 N N . SER A 1 235 ? 21.424 22.965 16.966 1.00 22.90 967 SER A N 1
ATOM 1628 C CA . SER A 1 235 ? 22.397 24.064 17.028 1.00 23.11 967 SER A CA 1
ATOM 1629 C C . SER A 1 235 ? 23.010 24.306 15.637 1.00 23.23 967 SER A C 1
ATOM 1630 O O . SER A 1 235 ? 23.495 23.361 15.017 1.00 24.78 967 SER A O 1
ATOM 1633 N N . PRO A 1 236 ? 22.988 25.561 15.145 1.00 23.13 968 PRO A N 1
ATOM 1634 C CA . PRO A 1 236 ? 23.340 25.814 13.732 1.00 24.31 968 PRO A CA 1
ATOM 1635 C C . PRO A 1 236 ? 24.831 25.802 13.416 1.00 24.32 968 PRO A C 1
ATOM 1636 O O . PRO A 1 236 ? 25.666 26.170 14.257 1.00 23.72 968 PRO A O 1
ATOM 1640 N N . GLU A 1 237 ? 25.152 25.399 12.191 1.00 25.61 969 GLU A N 1
ATOM 1641 C CA . GLU A 1 237 ? 26.530 25.425 11.704 1.00 24.74 969 GLU A CA 1
ATOM 1642 C C . GLU A 1 237 ? 27.031 26.857 11.498 1.00 24.78 969 GLU A C 1
ATOM 1643 O O . GLU A 1 237 ? 28.211 27.146 11.763 1.00 23.57 969 GLU A O 1
ATOM 1649 N N . LEU A 1 238 ? 26.150 27.737 11.022 1.00 24.97 970 LEU A N 1
ATOM 1650 C CA . LEU A 1 238 ? 26.561 29.070 10.537 1.00 26.05 970 LEU A CA 1
ATOM 1651 C C . LEU A 1 238 ? 26.195 30.206 11.491 1.00 26.04 970 LEU A C 1
ATOM 1652 O O . LEU A 1 238 ? 25.065 30.262 12.005 1.00 26.52 970 LEU A O 1
ATOM 1657 N N . LEU A 1 239 ? 27.164 31.091 11.731 1.00 24.94 971 LEU A N 1
ATOM 1658 C CA . LEU A 1 239 ? 26.978 32.330 12.495 1.00 25.70 971 LEU A CA 1
ATOM 1659 C C . LEU A 1 239 ? 27.224 33.553 11.607 1.00 25.40 971 LEU A C 1
ATOM 1660 O O . LEU A 1 239 ? 26.275 34.249 11.222 1.00 26.40 971 LEU A O 1
ATOM 1665 N N . VAL A 1 240 ? 28.489 33.781 11.258 1.00 25.82 972 VAL A N 1
ATOM 1666 C CA . VAL A 1 240 ? 28.903 34.957 10.467 1.00 26.78 972 VAL A CA 1
ATOM 1667 C C . VAL A 1 240 ? 30.303 34.715 9.919 1.00 26.45 972 VAL A C 1
ATOM 1668 O O . VAL A 1 240 ? 31.087 33.963 10.514 1.00 26.55 972 VAL A O 1
ATOM 1672 N N . GLY A 1 241 ? 30.616 35.345 8.788 1.00 27.43 973 GLY A N 1
ATOM 1673 C CA . GLY A 1 241 ? 31.947 35.254 8.174 1.00 26.67 973 GLY A CA 1
ATOM 1674 C C . GLY A 1 241 ? 32.114 34.041 7.290 1.00 25.88 973 GLY A C 1
ATOM 1675 O O . GLY A 1 241 ? 31.131 33.438 6.885 1.00 24.34 973 GLY A O 1
ATOM 1676 N N . ASN A 1 242 ? 33.366 33.684 7.009 1.00 24.84 974 ASN A N 1
ATOM 1677 C CA . ASN A 1 242 ? 33.671 32.481 6.263 1.00 25.18 974 ASN A CA 1
ATOM 1678 C C . ASN A 1 242 ? 33.697 31.320 7.236 1.00 24.45 974 ASN A C 1
ATOM 1679 O O . ASN A 1 242 ? 34.619 31.208 8.044 1.00 25.56 974 ASN A O 1
ATOM 1684 N N . ASP A 1 243 ? 32.723 30.430 7.122 1.00 24.52 975 ASP A N 1
ATOM 1685 C CA . ASP A 1 243 ? 32.573 29.324 8.069 1.00 24.27 975 ASP A CA 1
ATOM 1686 C C . ASP A 1 243 ? 33.564 28.210 7.742 1.00 25.11 975 ASP A C 1
ATOM 1687 O O . ASP A 1 243 ? 33.559 27.675 6.630 1.00 27.39 975 ASP A O 1
ATOM 1692 N N . ILE A 1 244 ? 34.412 27.858 8.706 1.00 24.32 976 ILE A N 1
ATOM 1693 C CA . ILE A 1 244 ? 35.447 26.849 8.474 1.00 24.66 976 ILE A CA 1
ATOM 1694 C C . ILE A 1 244 ? 34.848 25.445 8.537 1.00 25.95 976 ILE A C 1
ATOM 1695 O O . ILE A 1 244 ? 34.062 25.136 9.445 1.00 26.70 976 ILE A O 1
ATOM 1700 N N . ASP A 1 245 ? 35.210 24.594 7.570 1.00 26.56 977 ASP A N 1
ATOM 1701 C CA . ASP A 1 245 ? 34.741 23.208 7.557 1.00 26.07 977 ASP A CA 1
ATOM 1702 C C . ASP A 1 245 ? 35.536 22.349 8.559 1.00 26.15 977 ASP A C 1
ATOM 1703 O O . ASP A 1 245 ? 36.510 21.684 8.204 1.00 25.00 977 ASP A O 1
ATOM 1708 N N . ASN A 1 246 ? 35.057 22.337 9.798 1.00 26.53 978 ASN A N 1
ATOM 1709 C CA . ASN A 1 246 ? 35.678 21.547 10.869 1.00 26.23 978 ASN A CA 1
ATOM 1710 C C . ASN A 1 246 ? 35.361 20.034 10.819 1.00 25.82 978 ASN A C 1
ATOM 1711 O O . ASN A 1 246 ? 35.790 19.294 11.705 1.00 25.07 978 ASN A O 1
ATOM 1716 N N . SER A 1 247 ? 34.641 19.574 9.792 1.00 25.11 979 SER A N 1
ATOM 1717 C CA . SER A 1 247 ? 34.528 18.130 9.482 1.00 25.90 979 SER A CA 1
ATOM 1718 C C . SER A 1 247 ? 35.656 17.636 8.552 1.00 26.85 979 SER A C 1
ATOM 1719 O O . SER A 1 247 ? 35.828 16.429 8.389 1.00 28.85 979 SER A O 1
ATOM 1722 N N . ASN A 1 248 ? 36.402 18.548 7.925 1.00 26.65 980 ASN A N 1
ATOM 1723 C CA . ASN A 1 248 ? 37.474 18.142 6.996 1.00 27.07 980 ASN A CA 1
ATOM 1724 C C . ASN A 1 248 ? 38.670 17.616 7.801 1.00 27.29 980 ASN A C 1
ATOM 1725 O O . ASN A 1 248 ? 39.209 18.356 8.621 1.00 27.65 980 ASN A O 1
ATOM 1730 N N . PRO A 1 249 ? 39.101 16.353 7.567 1.00 27.81 981 PRO A N 1
ATOM 1731 C CA . PRO A 1 249 ? 40.234 15.806 8.342 1.00 27.89 981 PRO A CA 1
ATOM 1732 C C . PRO A 1 249 ? 41.531 16.615 8.300 1.00 27.83 981 PRO A C 1
ATOM 1733 O O . PRO A 1 249 ? 42.271 16.626 9.289 1.00 27.77 981 PRO A O 1
ATOM 1737 N N . VAL A 1 250 ? 41.796 17.301 7.187 1.00 28.01 982 VAL A N 1
ATOM 1738 C CA . VAL A 1 250 ? 42.970 18.194 7.079 1.00 27.93 982 VAL A CA 1
ATOM 1739 C C . VAL A 1 250 ? 42.810 19.420 7.986 1.00 26.45 982 VAL A C 1
ATOM 1740 O O . VAL A 1 250 ? 43.764 19.835 8.658 1.00 25.63 982 VAL A O 1
ATOM 1744 N N . VAL A 1 251 ? 41.609 19.988 8.020 1.00 25.82 983 VAL A N 1
ATOM 1745 C CA . VAL A 1 251 ? 41.310 21.092 8.925 1.00 24.98 983 VAL A CA 1
ATOM 1746 C C . VAL A 1 251 ? 41.435 20.626 10.386 1.00 24.54 983 VAL A C 1
ATOM 1747 O O . VAL A 1 251 ? 41.958 21.362 11.243 1.00 24.86 983 VAL A O 1
ATOM 1751 N N . GLN A 1 252 ? 40.985 19.408 10.669 1.00 24.88 984 GLN A N 1
ATOM 1752 C CA . GLN A 1 252 ? 41.036 18.888 12.048 1.00 25.22 984 GLN A CA 1
ATOM 1753 C C . GLN A 1 252 ? 42.486 18.769 12.511 1.00 25.96 984 GLN A C 1
ATOM 1754 O O . GLN A 1 252 ? 42.797 19.137 13.644 1.00 25.78 984 GLN A O 1
ATOM 1760 N N . ALA A 1 253 ? 43.377 18.304 11.619 1.00 26.16 985 ALA A N 1
ATOM 1761 C CA . ALA A 1 253 ? 44.804 18.273 11.925 1.00 26.19 985 ALA A CA 1
ATOM 1762 C C . ALA A 1 253 ? 45.370 19.685 12.117 1.00 26.65 985 ALA A C 1
ATOM 1763 O O . ALA A 1 253 ? 46.153 19.916 13.040 1.00 27.69 985 ALA A O 1
ATOM 1765 N N . GLU A 1 254 ? 44.965 20.634 11.276 1.00 26.38 986 GLU A N 1
ATOM 1766 C CA . GLU A 1 254 ? 45.398 22.036 11.441 1.00 27.11 986 GLU A CA 1
ATOM 1767 C C . GLU A 1 254 ? 44.975 22.665 12.787 1.00 26.58 986 GLU A C 1
ATOM 1768 O O . GLU A 1 254 ? 45.737 23.446 13.370 1.00 26.25 986 GLU A O 1
ATOM 1774 N N . ASN A 1 255 ? 43.795 22.320 13.297 1.00 27.30 987 ASN A N 1
ATOM 1775 C CA . ASN A 1 255 ? 43.375 22.811 14.633 1.00 25.97 987 ASN A CA 1
ATOM 1776 C C . ASN A 1 255 ? 44.319 22.319 15.736 1.00 25.76 987 ASN A C 1
ATOM 1777 O O . ASN A 1 255 ? 44.674 23.092 16.644 1.00 24.57 987 ASN A O 1
ATOM 1782 N N . LEU A 1 256 ? 44.742 21.054 15.628 1.00 24.46 988 LEU A N 1
ATOM 1783 C CA . LEU A 1 256 ? 45.710 20.471 16.554 1.00 24.67 988 LEU A CA 1
ATOM 1784 C C . LEU A 1 256 ? 47.033 21.222 16.497 1.00 25.61 988 LEU A C 1
ATOM 1785 O O . LEU A 1 256 ? 47.601 21.540 17.546 1.00 27.49 988 LEU A O 1
ATOM 1790 N N . ASN A 1 257 ? 47.499 21.515 15.283 1.00 26.15 989 ASN A N 1
ATOM 1791 C CA . ASN A 1 257 ? 48.673 22.375 15.059 1.00 26.77 989 ASN A CA 1
ATOM 1792 C C . ASN A 1 257 ? 48.537 23.719 15.768 1.00 26.37 989 ASN A C 1
ATOM 1793 O O . ASN A 1 257 ? 49.452 24.163 16.458 1.00 26.64 989 ASN A O 1
ATOM 1798 N N . TRP A 1 258 ? 47.388 24.357 15.574 1.00 25.33 990 TRP A N 1
ATOM 1799 C CA . TRP A 1 258 ? 47.095 25.681 16.136 1.00 24.96 990 TRP A CA 1
ATOM 1800 C C . TRP A 1 258 ? 47.057 25.657 17.666 1.00 23.94 990 TRP A C 1
ATOM 1801 O O . TRP A 1 258 ? 47.604 26.541 18.335 1.00 22.13 990 TRP A O 1
ATOM 1812 N N . GLU A 1 259 ? 46.408 24.632 18.212 1.00 23.74 991 GLU A N 1
ATOM 1813 C CA . GLU A 1 259 ? 46.357 24.439 19.666 1.00 23.84 991 GLU A CA 1
ATOM 1814 C C . GLU A 1 259 ? 47.748 24.234 20.256 1.00 24.04 991 GLU A C 1
ATOM 1815 O O . GLU A 1 259 ? 48.097 24.864 21.258 1.00 23.28 991 GLU A O 1
ATOM 1821 N N . TYR A 1 260 ? 48.561 23.409 19.586 1.00 23.89 992 TYR A N 1
ATOM 1822 C CA . TYR A 1 260 ? 49.928 23.161 20.022 1.00 24.55 992 TYR A CA 1
ATOM 1823 C C . TYR A 1 260 ? 50.742 24.470 20.030 1.00 24.34 992 TYR A C 1
ATOM 1824 O O . TYR A 1 260 ? 51.508 24.730 20.964 1.00 24.91 992 TYR A O 1
ATOM 1833 N N . PHE A 1 261 ? 50.546 25.294 19.004 1.00 24.62 993 PHE A N 1
ATOM 1834 C CA . PHE A 1 261 ? 51.212 26.602 18.893 1.00 25.48 993 PHE A CA 1
ATOM 1835 C C . PHE A 1 261 ? 50.868 27.518 20.061 1.00 25.82 993 PHE A C 1
ATOM 1836 O O . PHE A 1 261 ? 51.750 28.063 20.730 1.00 26.07 993 PHE A O 1
ATOM 1844 N N . LEU A 1 262 ? 49.578 27.659 20.327 1.00 26.11 994 LEU A N 1
ATOM 1845 C CA . LEU A 1 262 ? 49.117 28.533 21.410 1.00 25.01 994 LEU A CA 1
ATOM 1846 C C . LEU A 1 262 ? 49.570 28.036 22.790 1.00 25.20 994 LEU A C 1
ATOM 1847 O O . LEU A 1 262 ? 49.952 28.840 23.638 1.00 24.91 994 LEU A O 1
ATOM 1852 N N . LEU A 1 263 ? 49.598 26.717 22.976 1.00 25.11 995 LEU A N 1
ATOM 1853 C CA . LEU A 1 263 ? 50.028 26.113 24.242 1.00 25.29 995 LEU A CA 1
ATOM 1854 C C . LEU A 1 263 ? 51.537 26.194 24.476 1.00 26.01 995 LEU A C 1
ATOM 1855 O O . LEU A 1 263 ? 51.995 25.893 25.585 1.00 25.94 995 LEU A O 1
ATOM 1860 N N . ASN A 1 264 ? 52.296 26.592 23.444 1.00 25.58 996 ASN A N 1
ATOM 1861 C CA . ASN A 1 264 ? 53.734 26.802 23.526 1.00 26.44 996 ASN A CA 1
ATOM 1862 C C . ASN A 1 264 ? 54.177 28.141 22.889 1.00 26.89 996 ASN A C 1
ATOM 1863 O O . ASN A 1 264 ? 55.322 28.264 22.446 1.00 25.80 996 ASN A O 1
ATOM 1868 N N . TYR A 1 265 ? 53.284 29.135 22.891 1.00 25.84 997 TYR A N 1
ATOM 1869 C CA . TYR A 1 265 ? 53.455 30.377 22.104 1.00 26.97 997 TYR A CA 1
ATOM 1870 C C . TYR A 1 265 ? 54.828 31.054 22.242 1.00 29.13 997 TYR A C 1
ATOM 1871 O O . TYR A 1 265 ? 55.551 31.240 21.243 1.00 29.64 997 TYR A O 1
ATOM 1880 N N . GLY A 1 266 ? 55.187 31.442 23.459 1.00 30.33 998 GLY A N 1
ATOM 1881 C CA . GLY A 1 266 ? 56.445 32.157 23.684 1.00 31.61 998 GLY A CA 1
ATOM 1882 C C . GLY A 1 266 ? 57.677 31.351 23.255 1.00 34.12 998 GLY A C 1
ATOM 1883 O O . GLY A 1 266 ? 58.577 31.877 22.581 1.00 31.37 998 GLY A O 1
ATOM 1884 N N . LYS A 1 267 ? 57.716 30.076 23.649 1.00 35.55 999 LYS A N 1
ATOM 1885 C CA . LYS A 1 267 ? 58.839 29.190 23.291 1.00 37.20 999 LYS A CA 1
ATOM 1886 C C . LYS A 1 267 ? 59.005 29.099 21.787 1.00 35.32 999 LYS A C 1
ATOM 1887 O O . LYS A 1 267 ? 60.104 29.202 21.285 1.00 35.52 999 LYS A O 1
ATOM 1893 N N . LEU A 1 268 ? 57.893 28.938 21.084 1.00 33.80 1000 LEU A N 1
ATOM 1894 C CA . LEU A 1 268 ? 57.920 28.761 19.643 1.00 33.80 1000 LEU A CA 1
ATOM 1895 C C . LEU A 1 268 ? 58.225 30.036 18.848 1.00 34.04 1000 LEU A C 1
ATOM 1896 O O . LEU A 1 268 ? 58.709 29.947 17.726 1.00 33.47 1000 LEU A O 1
ATOM 1901 N N . MET A 1 269 ? 57.955 31.207 19.427 1.00 33.29 1001 MET A N 1
ATOM 1902 C CA . MET A 1 269 ? 58.277 32.493 18.776 1.00 32.56 1001 MET A CA 1
ATOM 1903 C C . MET A 1 269 ? 59.644 33.049 19.161 1.00 32.98 1001 MET A C 1
ATOM 1904 O O . MET A 1 269 ? 60.101 34.014 18.558 1.00 33.37 1001 MET A O 1
ATOM 1909 N N . GLY A 1 270 ? 60.300 32.442 20.148 1.00 33.04 1002 GLY A N 1
ATOM 1910 C CA . GLY A 1 270 ? 61.509 33.012 20.728 1.00 34.19 1002 GLY A CA 1
ATOM 1911 C C . GLY A 1 270 ? 61.232 34.265 21.551 1.00 34.15 1002 GLY A C 1
ATOM 1912 O O . GLY A 1 270 ? 62.115 35.098 21.738 1.00 32.94 1002 GLY A O 1
ATOM 1913 N N . TYR A 1 271 ? 60.011 34.377 22.074 1.00 34.10 1003 TYR A N 1
ATOM 1914 C CA . TYR A 1 271 ? 59.648 35.451 22.985 1.00 33.59 1003 TYR A CA 1
ATOM 1915 C C . TYR A 1 271 ? 59.852 34.915 24.420 1.00 33.30 1003 TYR A C 1
ATOM 1916 O O . TYR A 1 271 ? 60.612 33.958 24.621 1.00 32.74 1003 TYR A O 1
ATOM 1925 N N . ASN A 1 272 ? 59.219 35.529 25.420 1.00 31.43 1004 ASN A N 1
ATOM 1926 C CA . ASN A 1 272 ? 59.391 35.075 26.788 1.00 32.23 1004 ASN A CA 1
ATOM 1927 C C . ASN A 1 272 ? 59.133 33.569 26.839 1.00 33.43 1004 ASN A C 1
ATOM 1928 O O . ASN A 1 272 ? 58.042 33.137 26.469 1.00 31.41 1004 ASN A O 1
ATOM 1933 N N . PRO A 1 273 ? 60.127 32.774 27.288 1.00 34.61 1005 PRO A N 1
ATOM 1934 C CA . PRO A 1 273 ? 59.950 31.323 27.249 1.00 34.71 1005 PRO A CA 1
ATOM 1935 C C . PRO A 1 273 ? 58.865 30.772 28.196 1.00 34.69 1005 PRO A C 1
ATOM 1936 O O . PRO A 1 273 ? 58.511 29.613 28.059 1.00 34.58 1005 PRO A O 1
ATOM 1940 N N . ASP A 1 274 ? 58.380 31.570 29.148 1.00 33.19 1006 ASP A N 1
ATOM 1941 C CA . ASP A 1 274 ? 57.257 31.182 29.998 1.00 33.05 1006 ASP A CA 1
ATOM 1942 C C . ASP A 1 274 ? 55.915 31.779 29.511 1.00 30.69 1006 ASP A C 1
ATOM 1943 O O . ASP A 1 274 ? 54.905 31.655 30.195 1.00 29.28 1006 ASP A O 1
ATOM 1948 N N . GLY A 1 275 ? 55.903 32.380 28.322 1.00 29.56 1007 GLY A N 1
ATOM 1949 C CA . GLY A 1 275 ? 54.731 33.056 27.785 1.00 27.22 1007 GLY A CA 1
ATOM 1950 C C . GLY A 1 275 ? 53.874 32.138 26.937 1.00 26.61 1007 GLY A C 1
ATOM 1951 O O . GLY A 1 275 ? 53.645 32.408 25.763 1.00 25.08 1007 GLY A O 1
ATOM 1952 N N A ASN A 1 276 ? 53.371 31.080 27.565 0.50 25.92 1008 ASN A N 1
ATOM 1953 N N B ASN A 1 276 ? 53.384 31.062 27.553 0.50 26.52 1008 ASN A N 1
ATOM 1954 C CA A ASN A 1 276 ? 52.630 30.028 26.901 0.50 25.41 1008 ASN A CA 1
ATOM 1955 C CA B ASN A 1 276 ? 52.582 30.051 26.858 0.50 26.37 1008 ASN A CA 1
ATOM 1956 C C A ASN A 1 276 ? 51.245 29.901 27.538 0.50 25.33 1008 ASN A C 1
ATOM 1957 C C B ASN A 1 276 ? 51.234 29.917 27.532 0.50 25.89 1008 ASN A C 1
ATOM 1958 O O A ASN A 1 276 ? 51.134 29.910 28.765 0.50 24.11 1008 ASN A O 1
ATOM 1959 O O B ASN A 1 276 ? 51.137 29.912 28.763 0.50 24.59 1008 ASN A O 1
ATOM 1968 N N . PHE A 1 277 ? 50.194 29.792 26.721 1.00 24.55 1009 PHE A N 1
ATOM 1969 C CA . PHE A 1 277 ? 48.856 29.573 27.243 1.00 24.43 1009 PHE A CA 1
ATOM 1970 C C . PHE A 1 277 ? 48.755 28.171 27.888 1.00 24.30 1009 PHE A C 1
ATOM 1971 O O . PHE A 1 277 ? 49.430 27.228 27.450 1.00 24.07 1009 PHE A O 1
ATOM 1979 N N . ASP A 1 278 ? 47.930 28.074 28.931 1.00 23.59 1010 ASP A N 1
ATOM 1980 C CA . ASP A 1 278 ? 47.715 26.861 29.715 1.00 24.10 1010 ASP A CA 1
ATOM 1981 C C . ASP A 1 278 ? 46.480 26.079 29.275 1.00 23.82 1010 ASP A C 1
ATOM 1982 O O . ASP A 1 278 ? 46.375 24.871 29.533 1.00 23.67 1010 ASP A O 1
ATOM 1987 N N . GLY A 1 279 ? 45.540 26.762 28.638 1.00 23.07 1011 GLY A N 1
ATOM 1988 C CA . GLY A 1 279 ? 44.306 26.141 28.199 1.00 22.85 1011 GLY A CA 1
ATOM 1989 C C . GLY A 1 279 ? 43.500 27.083 27.342 1.00 22.24 1011 GLY A C 1
ATOM 1990 O O . GLY A 1 279 ? 44.010 28.140 26.945 1.00 21.99 1011 GLY A O 1
ATOM 1991 N N . PHE A 1 280 ? 42.255 26.703 27.054 1.00 21.03 1012 PHE A N 1
ATOM 1992 C CA . PHE A 1 280 ? 41.412 27.453 26.122 1.00 22.48 1012 PHE A CA 1
ATOM 1993 C C . PHE A 1 280 ? 40.025 27.805 26.623 1.00 22.72 1012 PHE A C 1
ATOM 1994 O O . PHE A 1 280 ? 39.382 27.036 27.357 1.00 22.15 1012 PHE A O 1
ATOM 2002 N N . ARG A 1 281 ? 39.571 28.986 26.212 1.00 20.64 1013 ARG A N 1
ATOM 2003 C CA . ARG A 1 281 ? 38.165 29.322 26.178 1.00 20.99 1013 ARG A CA 1
ATOM 2004 C C . ARG A 1 281 ? 37.737 29.057 24.742 1.00 21.77 1013 ARG A C 1
ATOM 2005 O O . ARG A 1 281 ? 38.267 29.676 23.822 1.00 22.97 1013 ARG A O 1
ATOM 2013 N N . VAL A 1 282 ? 36.799 28.134 24.534 1.00 21.97 1014 VAL A N 1
ATOM 2014 C CA . VAL A 1 282 ? 36.474 27.671 23.187 1.00 22.53 1014 VAL A CA 1
ATOM 2015 C C . VAL A 1 282 ? 35.275 28.433 22.613 1.00 22.68 1014 VAL A C 1
ATOM 2016 O O . VAL A 1 282 ? 34.121 28.216 23.020 1.00 21.92 1014 VAL A O 1
ATOM 2020 N N . ASP A 1 283 ? 35.562 29.346 21.683 1.00 22.43 1015 ASP A N 1
ATOM 2021 C CA . ASP A 1 283 ? 34.530 30.180 21.066 1.00 21.37 1015 ASP A CA 1
ATOM 2022 C C . ASP A 1 283 ? 33.606 29.361 20.180 1.00 21.29 1015 ASP A C 1
ATOM 2023 O O . ASP A 1 283 ? 34.065 28.474 19.438 1.00 21.75 1015 ASP A O 1
ATOM 2028 N N . ALA A 1 284 ? 32.306 29.631 20.263 1.00 21.84 1016 ALA A N 1
ATOM 2029 C CA . ALA A 1 284 ? 31.310 29.025 19.351 1.00 22.64 1016 ALA A CA 1
ATOM 2030 C C . ALA A 1 284 ? 31.326 27.494 19.365 1.00 22.08 1016 ALA A C 1
ATOM 2031 O O . ALA A 1 284 ? 31.190 26.823 18.328 1.00 21.50 1016 ALA A O 1
ATOM 2033 N N . ALA A 1 285 ? 31.506 26.927 20.554 1.00 23.21 1017 ALA A N 1
ATOM 2034 C CA . ALA A 1 285 ? 31.600 25.462 20.698 1.00 22.78 1017 ALA A CA 1
ATOM 2035 C C . ALA A 1 285 ? 30.330 24.728 20.282 1.00 22.83 1017 ALA A C 1
ATOM 2036 O O . ALA A 1 285 ? 30.411 23.534 19.996 1.00 24.05 1017 ALA A O 1
ATOM 2038 N N . ASP A 1 286 ? 29.193 25.431 20.199 1.00 22.18 1018 ASP A N 1
ATOM 2039 C CA . ASP A 1 286 ? 27.953 24.843 19.689 1.00 23.52 1018 ASP A CA 1
ATOM 2040 C C . ASP A 1 286 ? 27.792 24.926 18.170 1.00 24.30 1018 ASP A C 1
ATOM 2041 O O . ASP A 1 286 ? 26.797 24.436 17.641 1.00 23.34 1018 ASP A O 1
ATOM 2046 N N . ASN A 1 287 ? 28.730 25.566 17.468 1.00 24.02 1019 ASN A N 1
ATOM 2047 C CA . ASN A 1 287 ? 28.546 25.871 16.047 1.00 24.78 1019 ASN A CA 1
ATOM 2048 C C . ASN A 1 287 ? 29.652 25.292 15.156 1.00 25.46 1019 ASN A C 1
ATOM 2049 O O . ASN A 1 287 ? 29.798 25.702 14.015 1.00 22.89 1019 ASN A O 1
ATOM 2054 N N . ILE A 1 288 ? 30.397 24.333 15.701 1.00 24.68 1020 ILE A N 1
ATOM 2055 C CA . ILE A 1 288 ? 31.503 23.677 15.023 1.00 24.98 1020 ILE A CA 1
ATOM 2056 C C . ILE A 1 288 ? 31.324 22.164 15.190 1.00 25.37 1020 ILE A C 1
ATOM 2057 O O . ILE A 1 288 ? 30.798 21.721 16.201 1.00 25.80 1020 ILE A O 1
ATOM 2062 N N . ASP A 1 289 ? 31.752 21.394 14.201 1.00 25.02 1021 ASP A N 1
ATOM 2063 C CA . ASP A 1 289 ? 31.778 19.932 14.288 1.00 25.86 1021 ASP A CA 1
ATOM 2064 C C . ASP A 1 289 ? 32.384 19.530 15.639 1.00 25.56 1021 ASP A C 1
ATOM 2065 O O . ASP A 1 289 ? 33.512 19.910 15.964 1.00 24.25 1021 ASP A O 1
ATOM 2070 N N . ALA A 1 290 ? 31.602 18.808 16.451 1.00 24.61 1022 ALA A N 1
ATOM 2071 C CA . ALA A 1 290 ? 32.028 18.460 17.816 1.00 24.23 1022 ALA A CA 1
ATOM 2072 C C . ALA A 1 290 ? 33.256 17.560 17.892 1.00 24.51 1022 ALA A C 1
ATOM 2073 O O . ALA A 1 290 ? 33.856 17.454 18.967 1.00 23.64 1022 ALA A O 1
ATOM 2075 N N . ASP A 1 291 ? 33.648 16.931 16.774 1.00 24.32 1023 ASP A N 1
ATOM 2076 C CA . ASP A 1 291 ? 34.929 16.221 16.694 1.00 24.26 1023 ASP A CA 1
ATOM 2077 C C . ASP A 1 291 ? 36.079 17.050 17.245 1.00 23.59 1023 ASP A C 1
ATOM 2078 O O . ASP A 1 291 ? 36.986 16.500 17.872 1.00 23.17 1023 ASP A O 1
ATOM 2083 N N . VAL A 1 292 ? 36.065 18.365 16.991 1.00 23.17 1024 VAL A N 1
ATOM 2084 C CA . VAL A 1 292 ? 37.200 19.212 17.376 1.00 23.34 1024 VAL A CA 1
ATOM 2085 C C . VAL A 1 292 ? 37.302 19.391 18.892 1.00 23.48 1024 VAL A C 1
ATOM 2086 O O . VAL A 1 292 ? 38.387 19.627 19.412 1.00 24.09 1024 VAL A O 1
ATOM 2090 N N . LEU A 1 293 ? 36.187 19.231 19.601 1.00 24.31 1025 LEU A N 1
ATOM 2091 C CA . LEU A 1 293 ? 36.213 19.235 21.068 1.00 23.74 1025 LEU A CA 1
ATOM 2092 C C . LEU A 1 293 ? 36.822 17.938 21.607 1.00 23.54 1025 LEU A C 1
ATOM 2093 O O . LEU A 1 293 ? 37.616 17.979 22.536 1.00 24.27 1025 LEU A O 1
ATOM 2098 N N . ASP A 1 294 ? 36.476 16.799 21.009 1.00 24.10 1026 ASP A N 1
ATOM 2099 C CA . ASP A 1 294 ? 37.126 15.520 21.332 1.00 24.38 1026 ASP A CA 1
ATOM 2100 C C . ASP A 1 294 ? 38.638 15.604 21.112 1.00 24.35 1026 ASP A C 1
ATOM 2101 O O . ASP A 1 294 ? 39.428 15.194 21.952 1.00 22.67 1026 ASP A O 1
ATOM 2106 N N . GLN A 1 295 ? 39.017 16.147 19.958 1.00 24.56 1027 GLN A N 1
ATOM 2107 C CA . GLN A 1 295 ? 40.429 16.189 19.524 1.00 25.17 1027 GLN A CA 1
ATOM 2108 C C . GLN A 1 295 ? 41.268 17.128 20.370 1.00 24.06 1027 GLN A C 1
ATOM 2109 O O . GLN A 1 295 ? 42.403 16.794 20.720 1.00 25.11 1027 GLN A O 1
ATOM 2115 N N . MET A 1 296 ? 40.694 18.269 20.737 1.00 23.27 1028 MET A N 1
ATOM 2116 C CA . MET A 1 296 ? 41.352 19.185 21.671 1.00 24.10 1028 MET A CA 1
ATOM 2117 C C . MET A 1 296 ? 41.631 18.487 23.004 1.00 24.44 1028 MET A C 1
ATOM 2118 O O . MET A 1 296 ? 42.734 18.572 23.525 1.00 24.25 1028 MET A O 1
ATOM 2123 N N . GLY A 1 297 ? 40.622 17.821 23.560 1.00 23.67 1029 GLY A N 1
ATOM 2124 C CA . GLY A 1 297 ? 40.802 17.068 24.800 1.00 23.73 1029 GLY A CA 1
ATOM 2125 C C . GLY A 1 297 ? 41.856 15.980 24.678 1.00 24.25 1029 GLY A C 1
ATOM 2126 O O . GLY A 1 297 ? 42.679 15.795 25.580 1.00 23.28 1029 GLY A O 1
ATOM 2127 N N . GLN A 1 298 ? 41.858 15.283 23.545 1.00 24.62 1030 GLN A N 1
ATOM 2128 C CA . GLN A 1 298 ? 42.852 14.220 23.298 1.00 26.56 1030 GLN A CA 1
ATOM 2129 C C . GLN A 1 298 ? 44.278 14.771 23.296 1.00 26.49 1030 GLN A C 1
ATOM 2130 O O . GLN A 1 298 ? 45.167 14.182 23.919 1.00 25.84 1030 GLN A O 1
ATOM 2136 N N . LEU A 1 299 ? 44.483 15.897 22.611 1.00 26.06 1031 LEU A N 1
ATOM 2137 C CA . LEU A 1 299 ? 45.797 16.561 22.563 1.00 26.58 1031 LEU A CA 1
ATOM 2138 C C . LEU A 1 299 ? 46.274 16.944 23.943 1.00 27.33 1031 LEU A C 1
ATOM 2139 O O . LEU A 1 299 ? 47.403 16.655 24.327 1.00 28.55 1031 LEU A O 1
ATOM 2144 N N . MET A 1 300 ? 45.414 17.635 24.677 1.00 28.35 1032 MET A N 1
ATOM 2145 C CA . MET A 1 300 ? 45.791 18.129 25.993 1.00 28.72 1032 MET A CA 1
ATOM 2146 C C . MET A 1 300 ? 46.018 16.981 26.986 1.00 27.06 1032 MET A C 1
ATOM 2147 O O . MET A 1 300 ? 46.908 17.074 27.826 1.00 27.53 1032 MET A O 1
ATOM 2152 N N . ASN A 1 301 ? 45.284 15.881 26.838 1.00 25.90 1033 ASN A N 1
ATOM 2153 C CA . ASN A 1 301 ? 45.566 14.662 27.621 1.00 28.10 1033 ASN A CA 1
ATOM 2154 C C . ASN A 1 301 ? 46.890 13.984 27.217 1.00 27.61 1033 ASN A C 1
ATOM 2155 O O . ASN A 1 301 ? 47.643 13.518 28.077 1.00 26.85 1033 ASN A O 1
ATOM 2160 N N . ASP A 1 302 ? 47.167 13.921 25.924 1.00 27.66 1034 ASP A N 1
ATOM 2161 C CA . ASP A 1 302 ? 48.467 13.405 25.448 1.00 28.66 1034 ASP A CA 1
ATOM 2162 C C . ASP A 1 302 ? 49.646 14.212 25.985 1.00 29.16 1034 ASP A C 1
ATOM 2163 O O . ASP A 1 302 ? 50.647 13.644 26.430 1.00 30.38 1034 ASP A O 1
ATOM 2168 N N . MET A 1 303 ? 49.510 15.536 25.934 1.00 29.22 1035 MET A N 1
ATOM 2169 C CA . MET A 1 303 ? 50.588 16.443 26.317 1.00 30.34 1035 MET A CA 1
ATOM 2170 C C . MET A 1 303 ? 50.775 16.519 27.833 1.00 29.39 1035 MET A C 1
ATOM 2171 O O . MET A 1 303 ? 51.909 16.548 28.315 1.00 30.02 1035 MET A O 1
ATOM 2176 N N . TYR A 1 304 ? 49.668 16.567 28.576 1.00 28.89 1036 TYR A N 1
ATOM 2177 C CA . TYR A 1 304 ? 49.694 16.880 30.004 1.00 29.41 1036 TYR A CA 1
ATOM 2178 C C . TYR A 1 304 ? 49.072 15.843 30.967 1.00 30.18 1036 TYR A C 1
ATOM 2179 O O . TYR A 1 304 ? 49.094 16.066 32.174 1.00 31.32 1036 TYR A O 1
ATOM 2188 N N . HIS A 1 305 ? 48.472 14.768 30.457 1.00 29.58 1037 HIS A N 1
ATOM 2189 C CA . HIS A 1 305 ? 47.925 13.690 31.289 1.00 29.81 1037 HIS A CA 1
ATOM 2190 C C . HIS A 1 305 ? 46.857 14.204 32.271 1.00 28.19 1037 HIS A C 1
ATOM 2191 O O . HIS A 1 305 ? 46.988 14.140 33.500 1.00 25.29 1037 HIS A O 1
ATOM 2198 N N . THR A 1 306 ? 45.799 14.712 31.666 1.00 26.72 1038 THR A N 1
ATOM 2199 C CA . THR A 1 306 ? 44.721 15.396 32.359 1.00 27.16 1038 THR A CA 1
ATOM 2200 C C . THR A 1 306 ? 43.633 14.425 32.831 1.00 25.34 1038 THR A C 1
ATOM 2201 O O . THR A 1 306 ? 43.103 14.587 33.920 1.00 24.67 1038 THR A O 1
ATOM 2205 N N . LYS A 1 307 ? 43.294 13.449 31.994 1.00 24.52 1039 LYS A N 1
ATOM 2206 C CA . LYS A 1 307 ? 42.239 12.504 32.308 1.00 25.89 1039 LYS A CA 1
ATOM 2207 C C . LYS A 1 307 ? 42.662 11.636 33.502 1.00 26.21 1039 LYS A C 1
ATOM 2208 O O . LYS A 1 307 ? 43.761 11.071 33.505 1.00 26.40 1039 LYS A O 1
ATOM 2214 N N . GLY A 1 308 ? 41.816 11.581 34.531 1.00 25.35 1040 GLY A N 1
ATOM 2215 C CA . GLY A 1 308 ? 42.124 10.826 35.748 1.00 26.33 1040 GLY A CA 1
ATOM 2216 C C . GLY A 1 308 ? 43.103 11.458 36.734 1.00 26.25 1040 GLY A C 1
ATOM 2217 O O . GLY A 1 308 ? 43.442 10.826 37.744 1.00 25.14 1040 GLY A O 1
ATOM 2218 N N A ASN A 1 309 ? 43.551 12.678 36.443 0.60 25.15 1041 ASN A N 1
ATOM 2219 N N B ASN A 1 309 ? 43.554 12.680 36.445 0.40 25.49 1041 ASN A N 1
ATOM 2220 C CA A ASN A 1 309 ? 44.541 13.388 37.252 0.60 26.07 1041 ASN A CA 1
ATOM 2221 C CA B ASN A 1 309 ? 44.528 13.396 37.267 0.40 26.27 1041 ASN A CA 1
ATOM 2222 C C A ASN A 1 309 ? 44.048 14.838 37.423 0.60 25.76 1041 ASN A C 1
ATOM 2223 C C B ASN A 1 309 ? 44.038 14.835 37.423 0.40 25.87 1041 ASN A C 1
ATOM 2224 O O A ASN A 1 309 ? 44.365 15.703 36.596 0.60 24.90 1041 ASN A O 1
ATOM 2225 O O B ASN A 1 309 ? 44.362 15.695 36.593 0.40 25.25 1041 ASN A O 1
ATOM 2234 N N . PRO A 1 310 ? 43.219 15.090 38.459 1.00 25.73 1042 PRO A N 1
ATOM 2235 C CA . PRO A 1 310 ? 42.611 16.413 38.671 1.00 24.72 1042 PRO A CA 1
ATOM 2236 C C . PRO A 1 310 ? 43.582 17.584 38.730 1.00 24.93 1042 PRO A C 1
ATOM 2237 O O . PRO A 1 310 ? 43.252 18.670 38.226 1.00 23.36 1042 PRO A O 1
ATOM 2241 N N . GLN A 1 311 ? 44.774 17.369 39.295 1.00 25.98 1043 GLN A N 1
ATOM 2242 C CA . GLN A 1 311 ? 45.781 18.433 39.351 1.00 27.48 1043 GLN A CA 1
ATOM 2243 C C . GLN A 1 311 ? 46.192 18.892 37.944 1.00 27.36 1043 GLN A C 1
ATOM 2244 O O . GLN A 1 311 ? 46.258 20.104 37.678 1.00 24.81 1043 GLN A O 1
ATOM 2250 N N . ASN A 1 312 ? 46.467 17.928 37.058 1.00 25.12 1044 ASN A N 1
ATOM 2251 C CA . ASN A 1 312 ? 46.868 18.242 35.689 1.00 24.84 1044 ASN A CA 1
ATOM 2252 C C . ASN A 1 312 ? 45.696 18.827 34.891 1.00 23.44 1044 ASN A C 1
ATOM 2253 O O . ASN A 1 312 ? 45.865 19.800 34.165 1.00 22.03 1044 ASN A O 1
ATOM 2258 N N . ALA A 1 313 ? 44.511 18.236 35.035 1.00 22.70 1045 ALA A N 1
ATOM 2259 C CA . ALA A 1 313 ? 43.318 18.745 34.342 1.00 22.35 1045 ALA A CA 1
ATOM 2260 C C . ALA A 1 313 ? 43.034 20.211 34.726 1.00 20.87 1045 ALA A C 1
ATOM 2261 O O . ALA A 1 313 ? 42.880 21.069 33.858 1.00 21.56 1045 ALA A O 1
ATOM 2263 N N . ASN A 1 314 ? 43.034 20.485 36.017 1.00 21.59 1046 ASN A N 1
ATOM 2264 C CA . ASN A 1 314 ? 42.722 21.831 36.541 1.00 23.07 1046 ASN A CA 1
ATOM 2265 C C . ASN A 1 314 ? 43.811 22.894 36.215 1.00 22.85 1046 ASN A C 1
ATOM 2266 O O . ASN A 1 314 ? 43.484 24.052 35.965 1.00 21.92 1046 ASN A O 1
ATOM 2271 N N . ASP A 1 315 ? 45.079 22.483 36.185 1.00 25.10 1047 ASP A N 1
ATOM 2272 C CA . ASP A 1 315 ? 46.172 23.356 35.710 1.00 26.11 1047 ASP A CA 1
ATOM 2273 C C . ASP A 1 315 ? 46.005 23.755 34.236 1.00 26.48 1047 ASP A C 1
ATOM 2274 O O . ASP A 1 315 ? 46.577 24.767 33.802 1.00 27.60 1047 ASP A O 1
ATOM 2279 N N . HIS A 1 316 ? 45.238 22.970 33.471 1.00 25.50 1048 HIS A N 1
ATOM 2280 C CA . HIS A 1 316 ? 44.971 23.267 32.058 1.00 24.24 1048 HIS A CA 1
ATOM 2281 C C . HIS A 1 316 ? 43.480 23.503 31.819 1.00 25.25 1048 HIS A C 1
ATOM 2282 O O . HIS A 1 316 ? 42.896 23.028 30.844 1.00 25.12 1048 HIS A O 1
ATOM 2289 N N . LEU A 1 317 ? 42.876 24.289 32.719 1.00 24.01 1049 LEU A N 1
ATOM 2290 C CA . LEU A 1 317 ? 41.444 24.559 32.682 1.00 24.09 1049 LEU A CA 1
ATOM 2291 C C . LEU A 1 317 ? 41.028 25.010 31.308 1.00 23.82 1049 LEU A C 1
ATOM 2292 O O . LEU A 1 317 ? 41.618 25.941 30.767 1.00 23.58 1049 LEU A O 1
ATOM 2297 N N . SER A 1 318 ? 40.031 24.337 30.739 1.00 22.59 1050 SER A N 1
ATOM 2298 C CA . SER A 1 318 ? 39.439 24.734 29.474 1.00 21.84 1050 SER A CA 1
ATOM 2299 C C . SER A 1 318 ? 37.914 24.737 29.587 1.00 21.00 1050 SER A C 1
ATOM 2300 O O . SER A 1 318 ? 37.333 23.922 30.313 1.00 20.05 1050 SER A O 1
ATOM 2303 N N . TYR A 1 319 ? 37.271 25.647 28.861 1.00 20.37 1051 TYR A N 1
ATOM 2304 C CA . TYR A 1 319 ? 35.842 25.914 29.034 1.00 20.68 1051 TYR A CA 1
ATOM 2305 C C . TYR A 1 319 ? 35.200 26.376 27.736 1.00 20.55 1051 TYR A C 1
ATOM 2306 O O . TYR A 1 319 ? 35.777 27.230 27.018 1.00 20.52 1051 TYR A O 1
ATOM 2315 N N . ASN A 1 320 ? 34.026 25.814 27.435 1.00 19.66 1052 ASN A N 1
ATOM 2316 C CA . ASN A 1 320 ? 33.365 25.984 26.136 1.00 20.78 1052 ASN A CA 1
ATOM 2317 C C . ASN A 1 320 ? 32.269 27.007 26.201 1.00 21.12 1052 ASN A C 1
ATOM 2318 O O . ASN A 1 320 ? 31.398 26.905 27.051 1.00 22.65 1052 ASN A O 1
ATOM 2323 N N . GLU A 1 321 ? 32.282 27.970 25.274 1.00 21.48 1053 GLU A N 1
ATOM 2324 C CA . GLU A 1 321 ? 31.215 28.958 25.191 1.00 23.00 1053 GLU A CA 1
ATOM 2325 C C . GLU A 1 321 ? 30.032 28.356 24.476 1.00 23.83 1053 GLU A C 1
ATOM 2326 O O . GLU A 1 321 ? 30.159 27.889 23.359 1.00 25.65 1053 GLU A O 1
ATOM 2332 N N . GLY A 1 322 ? 28.868 28.409 25.113 1.00 22.60 1054 GLY A N 1
ATOM 2333 C CA . GLY A 1 322 ? 27.633 28.005 24.449 1.00 22.53 1054 GLY A CA 1
ATOM 2334 C C . GLY A 1 322 ? 26.382 28.308 25.246 1.00 22.80 1054 GLY A C 1
ATOM 2335 O O . GLY A 1 322 ? 26.434 28.407 26.462 1.00 23.28 1054 GLY A O 1
ATOM 2336 N N . TYR A 1 323 ? 25.268 28.451 24.531 1.00 22.73 1055 TYR A N 1
ATOM 2337 C CA . TYR A 1 323 ? 23.970 28.828 25.079 1.00 23.29 1055 TYR A CA 1
ATOM 2338 C C . TYR A 1 323 ? 22.929 27.686 24.923 1.00 23.61 1055 TYR A C 1
ATOM 2339 O O . TYR A 1 323 ? 21.734 27.895 25.154 1.00 23.94 1055 TYR A O 1
ATOM 2348 N N . HIS A 1 324 ? 23.397 26.482 24.574 1.00 23.68 1056 HIS A N 1
ATOM 2349 C CA . HIS A 1 324 ? 22.553 25.286 24.454 1.00 24.07 1056 HIS A CA 1
ATOM 2350 C C . HIS A 1 324 ? 22.809 24.322 25.613 1.00 23.31 1056 HIS A C 1
ATOM 2351 O O . HIS A 1 324 ? 23.899 23.753 25.725 1.00 22.34 1056 HIS A O 1
ATOM 2358 N N . SER A 1 325 ? 21.796 24.139 26.453 1.00 23.64 1057 SER A N 1
ATOM 2359 C CA . SER A 1 325 ? 21.889 23.272 27.616 1.00 23.57 1057 SER A CA 1
ATOM 2360 C C . SER A 1 325 ? 22.180 21.813 27.303 1.00 23.93 1057 SER A C 1
ATOM 2361 O O . SER A 1 325 ? 22.711 21.104 28.168 1.00 23.60 1057 SER A O 1
ATOM 2364 N N . GLY A 1 326 ? 21.856 21.360 26.090 1.00 24.13 1058 GLY A N 1
ATOM 2365 C CA . GLY A 1 326 ? 22.242 20.013 25.639 1.00 24.19 1058 GLY A CA 1
ATOM 2366 C C . GLY A 1 326 ? 23.732 19.686 25.655 1.00 23.94 1058 GLY A C 1
ATOM 2367 O O . GLY A 1 326 ? 24.109 18.509 25.706 1.00 24.47 1058 GLY A O 1
ATOM 2368 N N . ALA A 1 327 ? 24.581 20.713 25.643 1.00 22.94 1059 ALA A N 1
ATOM 2369 C CA . ALA A 1 327 ? 26.013 20.528 25.780 1.00 22.54 1059 ALA A CA 1
ATOM 2370 C C . ALA A 1 327 ? 26.428 19.899 27.104 1.00 22.44 1059 ALA A C 1
ATOM 2371 O O . ALA A 1 327 ? 27.476 19.262 27.162 1.00 20.60 1059 ALA A O 1
ATOM 2373 N N . ALA A 1 328 ? 25.639 20.087 28.172 1.00 21.86 1060 ALA A N 1
ATOM 2374 C CA . ALA A 1 328 ? 25.953 19.463 29.458 1.00 22.23 1060 ALA A CA 1
ATOM 2375 C C . ALA A 1 328 ? 25.954 17.937 29.336 1.00 22.35 1060 ALA A C 1
ATOM 2376 O O . ALA A 1 328 ? 26.937 17.288 29.709 1.00 21.36 1060 ALA A O 1
ATOM 2378 N N A GLN A 1 329 ? 24.869 17.382 28.794 0.40 22.53 1061 GLN A N 1
ATOM 2379 N N B GLN A 1 329 ? 24.870 17.391 28.801 0.60 23.24 1061 GLN A N 1
ATOM 2380 C CA A GLN A 1 329 ? 24.771 15.928 28.544 0.40 24.72 1061 GLN A CA 1
ATOM 2381 C CA B GLN A 1 329 ? 24.745 15.951 28.558 0.60 27.22 1061 GLN A CA 1
ATOM 2382 C C A GLN A 1 329 ? 25.927 15.426 27.691 0.40 24.57 1061 GLN A C 1
ATOM 2383 C C B GLN A 1 329 ? 25.908 15.428 27.687 0.60 25.97 1061 GLN A C 1
ATOM 2384 O O A GLN A 1 329 ? 26.569 14.430 28.034 0.40 24.71 1061 GLN A O 1
ATOM 2385 O O B GLN A 1 329 ? 26.558 14.432 28.035 0.60 26.05 1061 GLN A O 1
ATOM 2396 N N . MET A 1 330 ? 26.171 16.113 26.577 1.00 24.23 1062 MET A N 1
ATOM 2397 C CA . MET A 1 330 ? 27.279 15.772 25.677 1.00 24.16 1062 MET A CA 1
ATOM 2398 C C . MET A 1 330 ? 28.599 15.664 26.421 1.00 23.01 1062 MET A C 1
ATOM 2399 O O . MET A 1 330 ? 29.300 14.654 26.301 1.00 22.12 1062 MET A O 1
ATOM 2404 N N . LEU A 1 331 ? 28.924 16.701 27.173 1.00 21.26 1063 LEU A N 1
ATOM 2405 C CA . LEU A 1 331 ? 30.180 16.736 27.911 1.00 22.08 1063 LEU A CA 1
ATOM 2406 C C . LEU A 1 331 ? 30.270 15.638 28.990 1.00 22.05 1063 LEU A C 1
ATOM 2407 O O . LEU A 1 331 ? 31.323 15.003 29.128 1.00 22.03 1063 LEU A O 1
ATOM 2412 N N . ASN A 1 332 ? 29.180 15.400 29.713 1.00 22.68 1064 ASN A N 1
ATOM 2413 C CA . ASN A 1 332 ? 29.149 14.306 30.703 1.00 24.27 1064 ASN A CA 1
ATOM 2414 C C . ASN A 1 332 ? 29.423 12.934 30.078 1.00 24.29 1064 ASN A C 1
ATOM 2415 O O . ASN A 1 332 ? 30.237 12.168 30.593 1.00 22.73 1064 ASN A O 1
ATOM 2420 N N . GLU A 1 333 ? 28.786 12.657 28.943 1.00 25.26 1065 GLU A N 1
ATOM 2421 C CA . GLU A 1 333 ? 29.028 11.416 28.188 1.00 26.10 1065 GLU A CA 1
ATOM 2422 C C . GLU A 1 333 ? 30.494 11.262 27.745 1.00 25.94 1065 GLU A C 1
ATOM 2423 O O . GLU A 1 333 ? 30.996 10.153 27.652 1.00 24.23 1065 GLU A O 1
ATOM 2429 N N . LYS A 1 334 ? 31.157 12.387 27.473 1.00 23.17 1066 LYS A N 1
ATOM 2430 C CA . LYS A 1 334 ? 32.541 12.412 27.048 1.00 24.80 1066 LYS A CA 1
ATOM 2431 C C . LYS A 1 334 ? 33.546 12.454 28.202 1.00 23.80 1066 LYS A C 1
ATOM 2432 O O . LYS A 1 334 ? 34.745 12.536 27.968 1.00 24.61 1066 LYS A O 1
ATOM 2438 N N . GLY A 1 335 ? 33.073 12.401 29.441 1.00 24.73 1067 GLY A N 1
ATOM 2439 C CA . GLY A 1 335 ? 33.977 12.525 30.575 1.00 24.50 1067 GLY A CA 1
ATOM 2440 C C . GLY A 1 335 ? 34.498 13.930 30.823 1.00 22.67 1067 GLY A C 1
ATOM 2441 O O . GLY A 1 335 ? 35.520 14.092 31.494 1.00 22.49 1067 GLY A O 1
ATOM 2442 N N . ASN A 1 336 ? 33.786 14.933 30.311 1.00 22.17 1068 ASN A N 1
ATOM 2443 C CA . ASN A 1 336 ? 34.006 16.342 30.636 1.00 22.87 1068 ASN A CA 1
ATOM 2444 C C . ASN A 1 336 ? 35.415 16.852 30.289 1.00 22.34 1068 ASN A C 1
ATOM 2445 O O . ASN A 1 336 ? 36.159 17.282 31.161 1.00 22.30 1068 ASN A O 1
ATOM 2450 N N . PRO A 1 337 ? 35.789 16.800 29.001 1.00 22.55 1069 PRO A N 1
ATOM 2451 C CA . PRO A 1 337 ? 37.079 17.343 28.565 1.00 22.32 1069 PRO A CA 1
ATOM 2452 C C . PRO A 1 337 ? 37.197 18.883 28.671 1.00 22.65 1069 PRO A C 1
ATOM 2453 O O . PRO A 1 337 ? 38.316 19.410 28.774 1.00 24.06 1069 PRO A O 1
ATOM 2457 N N . GLN A 1 338 ? 36.063 19.578 28.651 1.00 22.54 1070 GLN A N 1
ATOM 2458 C CA . GLN A 1 338 ? 35.979 21.029 28.934 1.00 22.06 1070 GLN A CA 1
ATOM 2459 C C . GLN A 1 338 ? 34.788 21.310 29.841 1.00 21.84 1070 GLN A C 1
ATOM 2460 O O . GLN A 1 338 ? 33.888 20.483 29.943 1.00 21.14 1070 GLN A O 1
ATOM 2466 N N . LEU A 1 339 ? 34.770 22.483 30.468 1.00 20.97 1071 LEU A N 1
ATOM 2467 C CA . LEU A 1 339 ? 33.613 22.928 31.246 1.00 21.05 1071 LEU A CA 1
ATOM 2468 C C . LEU A 1 339 ? 32.440 23.344 30.358 1.00 21.14 1071 LEU A C 1
ATOM 2469 O O . LEU A 1 339 ? 32.628 23.955 29.301 1.00 21.56 1071 LEU A O 1
ATOM 2474 N N . TYR A 1 340 ? 31.243 23.001 30.813 1.00 20.48 1072 TYR A N 1
ATOM 2475 C CA . TYR A 1 340 ? 29.971 23.432 30.217 1.00 21.08 1072 TYR A CA 1
ATOM 2476 C C . TYR A 1 340 ? 29.642 24.873 30.661 1.00 21.81 1072 TYR A C 1
ATOM 2477 O O . TYR A 1 340 ? 29.784 25.195 31.841 1.00 22.40 1072 TYR A O 1
ATOM 2486 N N . MET A 1 341 ? 29.169 25.732 29.751 1.00 22.04 1073 MET A N 1
ATOM 2487 C CA . MET A 1 341 ? 28.757 27.108 30.138 1.00 21.02 1073 MET A CA 1
ATOM 2488 C C . MET A 1 341 ? 27.306 27.132 30.617 1.00 21.09 1073 MET A C 1
ATOM 2489 O O . MET A 1 341 ? 26.380 26.885 29.840 1.00 20.60 1073 MET A O 1
ATOM 2494 N N . ASP A 1 342 ? 27.107 27.431 31.899 1.00 21.13 1074 ASP A N 1
ATOM 2495 C CA . ASP A 1 342 ? 25.765 27.441 32.506 1.00 21.56 1074 ASP A CA 1
ATOM 2496 C C . ASP A 1 342 ? 25.026 28.751 32.196 1.00 21.51 1074 ASP A C 1
ATOM 2497 O O . ASP A 1 342 ? 24.838 29.609 33.069 1.00 22.88 1074 ASP A O 1
ATOM 2502 N N . SER A 1 343 ? 24.594 28.886 30.943 1.00 21.41 1075 SER A N 1
ATOM 2503 C CA . SER A 1 343 ? 23.876 30.080 30.513 1.00 22.04 1075 SER A CA 1
ATOM 2504 C C . SER A 1 343 ? 22.538 30.240 31.236 1.00 22.08 1075 SER A C 1
ATOM 2505 O O . SER A 1 343 ? 22.068 31.367 31.428 1.00 21.83 1075 SER A O 1
ATOM 2508 N N . GLY A 1 344 ? 21.920 29.111 31.618 1.00 21.19 1076 GLY A N 1
ATOM 2509 C CA . GLY A 1 344 ? 20.702 29.114 32.401 1.00 22.96 1076 GLY A CA 1
ATOM 2510 C C . GLY A 1 344 ? 20.789 29.983 33.641 1.00 23.03 1076 GLY A C 1
ATOM 2511 O O . GLY A 1 344 ? 19.864 30.729 33.930 1.00 22.16 1076 GLY A O 1
ATOM 2512 N N . GLU A 1 345 ? 21.925 29.902 34.340 1.00 22.46 1077 GLU A N 1
ATOM 2513 C CA . GLU A 1 345 ? 22.152 30.703 35.538 1.00 22.97 1077 GLU A CA 1
ATOM 2514 C C . GLU A 1 345 ? 22.168 32.193 35.226 1.00 23.07 1077 GLU A C 1
ATOM 2515 O O . GLU A 1 345 ? 21.630 32.991 35.997 1.00 20.75 1077 GLU A O 1
ATOM 2521 N N . PHE A 1 346 ? 22.800 32.560 34.111 1.00 21.95 1078 PHE A N 1
ATOM 2522 C CA . PHE A 1 346 ? 22.809 33.961 33.675 1.00 22.76 1078 PHE A CA 1
ATOM 2523 C C . PHE A 1 346 ? 21.400 34.517 33.429 1.00 22.11 1078 PHE A C 1
ATOM 2524 O O . PHE A 1 346 ? 21.057 35.588 33.939 1.00 20.67 1078 PHE A O 1
ATOM 2532 N N . TYR A 1 347 ? 20.586 33.781 32.667 1.00 22.33 1079 TYR A N 1
ATOM 2533 C CA . TYR A 1 347 ? 19.221 34.219 32.395 1.00 23.22 1079 TYR A CA 1
ATOM 2534 C C . TYR A 1 347 ? 18.388 34.280 33.679 1.00 23.30 1079 TYR A C 1
ATOM 2535 O O . TYR A 1 347 ? 17.608 35.206 33.860 1.00 23.26 1079 TYR A O 1
ATOM 2544 N N . THR A 1 348 ? 18.601 33.333 34.586 1.00 22.76 1080 THR A N 1
ATOM 2545 C CA . THR A 1 348 ? 17.908 33.342 35.870 1.00 22.62 1080 THR A CA 1
ATOM 2546 C C . THR A 1 348 ? 18.281 34.574 36.704 1.00 22.14 1080 THR A C 1
ATOM 2547 O O . THR A 1 348 ? 17.401 35.269 37.235 1.00 23.26 1080 THR A O 1
ATOM 2551 N N . LEU A 1 349 ? 19.568 34.834 36.822 1.00 22.52 1081 LEU A N 1
ATOM 2552 C CA . LEU A 1 349 ? 20.033 36.032 37.519 1.00 23.15 1081 LEU A CA 1
ATOM 2553 C C . LEU A 1 349 ? 19.383 37.294 36.938 1.00 23.17 1081 LEU A C 1
ATOM 2554 O O . LEU A 1 349 ? 18.875 38.124 37.693 1.00 23.16 1081 LEU A O 1
ATOM 2559 N N . GLU A 1 350 ? 19.369 37.417 35.610 1.00 23.51 1082 GLU A N 1
ATOM 2560 C CA . GLU A 1 350 ? 18.769 38.596 34.960 1.00 24.26 1082 GLU A CA 1
ATOM 2561 C C . GLU A 1 350 ? 17.241 38.658 35.100 1.00 25.69 1082 GLU A C 1
ATOM 2562 O O . GLU A 1 350 ? 16.683 39.745 35.357 1.00 25.08 1082 GLU A O 1
ATOM 2568 N N . ASN A 1 351 ? 16.564 37.510 34.960 1.00 24.35 1083 ASN A N 1
ATOM 2569 C CA . ASN A 1 351 ? 15.112 37.498 35.046 1.00 24.55 1083 ASN A CA 1
ATOM 2570 C C . ASN A 1 351 ? 14.627 37.706 36.485 1.00 23.60 1083 ASN A C 1
ATOM 2571 O O . ASN A 1 351 ? 13.550 38.253 36.685 1.00 24.56 1083 ASN A O 1
ATOM 2576 N N . VAL A 1 352 ? 15.407 37.277 37.481 1.00 24.18 1084 VAL A N 1
ATOM 2577 C CA . VAL A 1 352 ? 14.996 37.368 38.896 1.00 23.99 1084 VAL A CA 1
ATOM 2578 C C . VAL A 1 352 ? 15.417 38.685 39.535 1.00 24.09 1084 VAL A C 1
ATOM 2579 O O . VAL A 1 352 ? 14.625 39.306 40.247 1.00 23.96 1084 VAL A O 1
ATOM 2583 N N . LEU A 1 353 ? 16.660 39.094 39.293 1.00 23.48 1085 LEU A N 1
ATOM 2584 C CA . LEU A 1 353 ? 17.259 40.249 39.952 1.00 23.80 1085 LEU A CA 1
ATOM 2585 C C . LEU A 1 353 ? 17.433 41.490 39.073 1.00 24.86 1085 LEU A C 1
ATOM 2586 O O . LEU A 1 353 ? 17.418 42.604 39.579 1.00 26.34 1085 LEU A O 1
ATOM 2591 N N . GLY A 1 354 ? 17.620 41.294 37.773 1.00 25.71 1086 GLY A N 1
ATOM 2592 C CA . GLY A 1 354 ? 18.052 42.361 36.875 1.00 26.13 1086 GLY A CA 1
ATOM 2593 C C . GLY A 1 354 ? 17.006 43.206 36.165 1.00 27.14 1086 GLY A C 1
ATOM 2594 O O . GLY A 1 354 ? 17.324 44.307 35.694 1.00 27.70 1086 GLY A O 1
ATOM 2595 N N . ARG A 1 355 ? 15.778 42.716 36.053 1.00 26.55 1087 ARG A N 1
ATOM 2596 C CA . ARG A 1 355 ? 14.713 43.476 35.391 1.00 28.06 1087 ARG A CA 1
ATOM 2597 C C . ARG A 1 355 ? 14.230 44.633 36.270 1.00 28.85 1087 ARG A C 1
ATOM 2598 O O . ARG A 1 355 ? 14.373 44.599 37.504 1.00 26.94 1087 ARG A O 1
ATOM 2606 N N . ALA A 1 356 ? 13.647 45.642 35.626 1.00 29.08 1088 ALA A N 1
ATOM 2607 C CA . ALA A 1 356 ? 12.920 46.710 36.339 1.00 32.71 1088 ALA A CA 1
ATOM 2608 C C . ALA A 1 356 ? 11.584 46.203 36.894 1.00 34.08 1088 ALA A C 1
ATOM 2609 O O . ALA A 1 356 ? 11.258 46.423 38.062 1.00 35.37 1088 ALA A O 1
ATOM 2611 N N . ASN A 1 357 ? 10.834 45.515 36.032 1.00 35.81 1089 ASN A N 1
ATOM 2612 C CA . ASN A 1 357 ? 9.484 44.998 36.322 1.00 38.25 1089 ASN A CA 1
ATOM 2613 C C . ASN A 1 357 ? 9.383 43.529 35.915 1.00 35.26 1089 ASN A C 1
ATOM 2614 O O . ASN A 1 357 ? 10.255 43.024 35.201 1.00 34.37 1089 ASN A O 1
ATOM 2619 N N . ASN A 1 358 ? 8.307 42.861 36.335 1.00 35.26 1090 ASN A N 1
ATOM 2620 C CA . ASN A 1 358 ? 8.043 41.464 35.943 1.00 34.40 1090 ASN A CA 1
ATOM 2621 C C . ASN A 1 358 ? 9.228 40.563 36.287 1.00 28.94 1090 ASN A C 1
ATOM 2622 O O . ASN A 1 358 ? 9.662 39.753 35.462 1.00 29.65 1090 ASN A O 1
ATOM 2627 N N . ARG A 1 359 ? 9.760 40.730 37.496 1.00 27.21 1091 ARG A N 1
ATOM 2628 C CA . ARG A 1 359 ? 10.843 39.862 37.993 1.00 26.67 1091 ARG A CA 1
ATOM 2629 C C . ARG A 1 359 ? 10.299 38.474 38.304 1.00 26.11 1091 ARG A C 1
ATOM 2630 O O . ARG A 1 359 ? 9.234 38.354 38.903 1.00 25.96 1091 ARG A O 1
ATOM 2638 N N . ASP A 1 360 ? 11.020 37.439 37.876 1.00 26.21 1092 ASP A N 1
ATOM 2639 C CA . ASP A 1 360 ? 10.701 36.072 38.262 1.00 25.81 1092 ASP A CA 1
ATOM 2640 C C . ASP A 1 360 ? 10.953 35.901 39.756 1.00 25.54 1092 ASP A C 1
ATOM 2641 O O . ASP A 1 360 ? 11.651 36.710 40.375 1.00 27.16 1092 ASP A O 1
ATOM 2646 N N . ASN A 1 361 ? 10.343 34.873 40.343 1.00 24.39 1093 ASN A N 1
ATOM 2647 C CA . ASN A 1 361 ? 10.431 34.661 41.774 1.00 24.16 1093 ASN A CA 1
ATOM 2648 C C . ASN A 1 361 ? 11.860 34.363 42.231 1.00 23.58 1093 ASN A C 1
ATOM 2649 O O . ASN A 1 361 ? 12.624 33.694 41.531 1.00 23.16 1093 ASN A O 1
ATOM 2654 N N . ILE A 1 362 ? 12.199 34.867 43.416 1.00 23.80 1094 ILE A N 1
ATOM 2655 C CA . ILE A 1 362 ? 13.502 34.647 44.047 1.00 23.70 1094 ILE A CA 1
ATOM 2656 C C . ILE A 1 362 ? 13.927 33.158 44.083 1.00 22.56 1094 ILE A C 1
ATOM 2657 O O . ILE A 1 362 ? 15.113 32.828 43.952 1.00 20.67 1094 ILE A O 1
ATOM 2662 N N . GLY A 1 363 ? 12.958 32.270 44.256 1.00 22.17 1095 GLY A N 1
ATOM 2663 C CA . GLY A 1 363 ? 13.225 30.829 44.289 1.00 21.86 1095 GLY A CA 1
ATOM 2664 C C . GLY A 1 363 ? 13.822 30.219 43.025 1.00 21.49 1095 GLY A C 1
ATOM 2665 O O . GLY A 1 363 ? 14.396 29.125 43.077 1.00 20.09 1095 GLY A O 1
ATOM 2666 N N . ASN A 1 364 ? 13.667 30.894 41.889 1.00 21.72 1096 ASN A N 1
ATOM 2667 C CA . ASN A 1 364 ? 14.310 30.457 40.645 1.00 22.70 1096 ASN A CA 1
ATOM 2668 C C . ASN A 1 364 ? 15.840 30.372 40.755 1.00 21.72 1096 ASN A C 1
ATOM 2669 O O . ASN A 1 364 ? 16.443 29.569 40.070 1.00 21.63 1096 ASN A O 1
ATOM 2674 N N . LEU A 1 365 ? 16.459 31.169 41.618 1.00 21.06 1097 LEU A N 1
ATOM 2675 C CA . LEU A 1 365 ? 17.912 31.063 41.868 1.00 20.78 1097 LEU A CA 1
ATOM 2676 C C . LEU A 1 365 ? 18.341 29.691 42.427 1.00 21.09 1097 LEU A C 1
ATOM 2677 O O . LEU A 1 365 ? 19.494 29.281 42.278 1.00 19.37 1097 LEU A O 1
ATOM 2682 N N . ILE A 1 366 ? 17.407 28.993 43.068 1.00 20.64 1098 ILE A N 1
ATOM 2683 C CA . ILE A 1 366 ? 17.660 27.699 43.651 1.00 20.81 1098 ILE A CA 1
ATOM 2684 C C . ILE A 1 366 ? 17.630 26.611 42.582 1.00 20.34 1098 ILE A C 1
ATOM 2685 O O . ILE A 1 366 ? 18.501 25.740 42.557 1.00 20.06 1098 ILE A O 1
ATOM 2690 N N . THR A 1 367 ? 16.635 26.679 41.698 1.00 20.51 1099 THR A N 1
ATOM 2691 C CA . THR A 1 367 ? 16.320 25.577 40.788 1.00 22.10 1099 THR A CA 1
ATOM 2692 C C . THR A 1 367 ? 16.725 25.760 39.312 1.00 22.44 1099 THR A C 1
ATOM 2693 O O . THR A 1 367 ? 16.931 24.769 38.613 1.00 22.14 1099 THR A O 1
ATOM 2697 N N . ASN A 1 368 ? 16.819 27.006 38.831 1.00 22.48 1100 ASN A N 1
ATOM 2698 C CA . ASN A 1 368 ? 16.904 27.260 37.375 1.00 23.02 1100 ASN A CA 1
ATOM 2699 C C . ASN A 1 368 ? 18.351 27.517 36.939 1.00 22.14 1100 ASN A C 1
ATOM 2700 O O . ASN A 1 368 ? 18.746 28.626 36.565 1.00 21.96 1100 ASN A O 1
ATOM 2705 N N . SER A 1 369 ? 19.120 26.438 37.040 1.00 21.48 1101 SER A N 1
ATOM 2706 C CA . SER A 1 369 ? 20.534 26.368 36.695 1.00 21.33 1101 SER A CA 1
ATOM 2707 C C . SER A 1 369 ? 20.823 24.924 36.347 1.00 21.61 1101 SER A C 1
ATOM 2708 O O . SER A 1 369 ? 20.021 24.042 36.669 1.00 20.94 1101 SER A O 1
ATOM 2711 N N . ILE A 1 370 ? 21.960 24.658 35.710 1.00 21.06 1102 ILE A N 1
ATOM 2712 C CA . ILE A 1 370 ? 22.407 23.264 35.508 1.00 20.90 1102 ILE A CA 1
ATOM 2713 C C . ILE A 1 370 ? 22.628 22.520 36.854 1.00 21.94 1102 ILE A C 1
ATOM 2714 O O . ILE A 1 370 ? 22.600 21.299 36.877 1.00 21.75 1102 ILE A O 1
ATOM 2719 N N . VAL A 1 371 ? 22.832 23.256 37.955 1.00 20.52 1103 VAL A N 1
ATOM 2720 C CA . VAL A 1 371 ? 22.876 22.689 39.312 1.00 20.47 1103 VAL A CA 1
ATOM 2721 C C . VAL A 1 371 ? 21.725 23.203 40.208 1.00 22.01 1103 VAL A C 1
ATOM 2722 O O . VAL A 1 371 ? 21.542 24.420 40.377 1.00 21.32 1103 VAL A O 1
ATOM 2726 N N . ASN A 1 372 ? 20.972 22.265 40.798 1.00 21.05 1104 ASN A N 1
ATOM 2727 C CA . ASN A 1 372 ? 19.978 22.583 41.829 1.00 21.68 1104 ASN A CA 1
ATOM 2728 C C . ASN A 1 372 ? 20.726 22.793 43.135 1.00 20.49 1104 ASN A C 1
ATOM 2729 O O . ASN A 1 372 ? 21.501 21.931 43.534 1.00 21.38 1104 ASN A O 1
ATOM 2734 N N . ARG A 1 373 ? 20.523 23.938 43.784 1.00 18.97 1105 ARG A N 1
ATOM 2735 C CA . ARG A 1 373 ? 21.309 24.288 44.966 1.00 19.45 1105 ARG A CA 1
ATOM 2736 C C . ARG A 1 373 ? 20.445 24.404 46.241 1.00 20.50 1105 ARG A C 1
ATOM 2737 O O . ARG A 1 373 ? 20.816 25.089 47.186 1.00 21.18 1105 ARG A O 1
ATOM 2745 N N . GLN A 1 374 ? 19.303 23.724 46.264 1.00 22.76 1106 GLN A N 1
ATOM 2746 C CA . GLN A 1 374 ? 18.467 23.671 47.465 1.00 24.95 1106 GLN A CA 1
ATOM 2747 C C . GLN A 1 374 ? 19.278 23.148 48.645 1.00 23.28 1106 GLN A C 1
ATOM 2748 O O . GLN A 1 374 ? 19.292 23.752 49.703 1.00 21.33 1106 GLN A O 1
ATOM 2754 N N . ASN A 1 375 ? 19.942 22.015 48.448 1.00 22.91 1107 ASN A N 1
ATOM 2755 C CA . ASN A 1 375 ? 20.754 21.412 49.490 1.00 22.81 1107 ASN A CA 1
ATOM 2756 C C . ASN A 1 375 ? 21.815 20.538 48.813 1.00 21.51 1107 ASN A C 1
ATOM 2757 O O . ASN A 1 375 ? 21.685 19.312 48.696 1.00 18.77 1107 ASN A O 1
ATOM 2762 N N . ASP A 1 376 ? 22.860 21.217 48.347 1.00 21.81 1108 ASP A N 1
ATOM 2763 C CA . ASP A 1 376 ? 23.919 20.613 47.531 1.00 20.52 1108 ASP A CA 1
ATOM 2764 C C . ASP A 1 376 ? 25.040 20.214 48.478 1.00 21.03 1108 ASP A C 1
ATOM 2765 O O . ASP A 1 376 ? 25.827 21.073 48.893 1.00 19.54 1108 ASP A O 1
ATOM 2770 N N . THR A 1 377 ? 25.086 18.916 48.816 1.00 22.04 1109 THR A N 1
ATOM 2771 C CA . THR A 1 377 ? 25.970 18.406 49.874 1.00 23.98 1109 THR A CA 1
ATOM 2772 C C . THR A 1 377 ? 26.823 17.205 49.451 1.00 25.38 1109 THR A C 1
ATOM 2773 O O . THR A 1 377 ? 27.295 16.452 50.305 1.00 25.74 1109 THR A O 1
ATOM 2777 N N . THR A 1 378 ? 27.007 17.035 48.142 1.00 24.54 1110 THR A N 1
ATOM 2778 C CA . THR A 1 378 ? 27.813 15.977 47.564 1.00 24.68 1110 THR A CA 1
ATOM 2779 C C . THR A 1 378 ? 28.835 16.613 46.624 1.00 25.74 1110 THR A C 1
ATOM 2780 O O . THR A 1 378 ? 28.752 17.804 46.320 1.00 24.89 1110 THR A O 1
ATOM 2784 N N . GLU A 1 379 ? 29.797 15.809 46.177 1.00 25.39 1111 GLU A N 1
ATOM 2785 C CA . GLU A 1 379 ? 30.816 16.247 45.211 1.00 26.86 1111 GLU A CA 1
ATOM 2786 C C . GLU A 1 379 ? 30.958 15.237 44.079 1.00 25.13 1111 GLU A C 1
ATOM 2787 O O . GLU A 1 379 ? 30.518 14.097 44.200 1.00 23.71 1111 GLU A O 1
ATOM 2793 N N . ASN A 1 380 ? 31.535 15.689 42.963 1.00 24.43 1112 ASN A N 1
ATOM 2794 C CA . ASN A 1 380 ? 31.698 14.899 41.751 1.00 24.71 1112 ASN A CA 1
ATOM 2795 C C . ASN A 1 380 ? 30.412 14.415 41.103 1.00 24.46 1112 ASN A C 1
ATOM 2796 O O . ASN A 1 380 ? 30.435 13.446 40.342 1.00 24.75 1112 ASN A O 1
ATOM 2801 N N . GLU A 1 381 ? 29.305 15.095 41.381 1.00 23.61 1113 GLU A N 1
ATOM 2802 C CA . GLU A 1 381 ? 27.986 14.751 40.822 1.00 24.46 1113 GLU A CA 1
ATOM 2803 C C . GLU A 1 381 ? 27.476 15.782 39.819 1.00 22.19 1113 GLU A C 1
ATOM 2804 O O . GLU A 1 381 ? 26.826 15.416 38.840 1.00 22.57 1113 GLU A O 1
ATOM 2810 N N . ALA A 1 382 ? 27.736 17.055 40.072 1.00 20.84 1114 ALA A N 1
ATOM 2811 C CA . ALA A 1 382 ? 27.242 18.118 39.208 1.00 21.87 1114 ALA A CA 1
ATOM 2812 C C . ALA A 1 382 ? 28.027 18.131 37.905 1.00 21.78 1114 ALA A C 1
ATOM 2813 O O . ALA A 1 382 ? 29.173 17.683 37.854 1.00 22.24 1114 ALA A O 1
ATOM 2815 N N . THR A 1 383 ? 27.408 18.656 36.858 1.00 21.75 1115 THR A N 1
ATOM 2816 C CA . THR A 1 383 ? 28.111 18.892 35.601 1.00 22.39 1115 THR A CA 1
ATOM 2817 C C . THR A 1 383 ? 29.157 19.999 35.777 1.00 21.96 1115 THR A C 1
ATOM 2818 O O . THR A 1 383 ? 28.781 21.135 36.121 1.00 21.48 1115 THR A O 1
ATOM 2822 N N . PRO A 1 384 ? 30.467 19.680 35.559 1.00 21.30 1116 PRO A N 1
ATOM 2823 C CA . PRO A 1 384 ? 31.521 20.708 35.644 1.00 19.75 1116 PRO A CA 1
ATOM 2824 C C . PRO A 1 384 ? 31.206 21.879 34.742 1.00 20.17 1116 PRO A C 1
ATOM 2825 O O . PRO A 1 384 ? 30.979 21.688 33.542 1.00 20.91 1116 PRO A O 1
ATOM 2829 N N . ASN A 1 385 ? 31.113 23.075 35.315 1.00 19.99 1117 ASN A N 1
ATOM 2830 C CA . ASN A 1 385 ? 30.560 24.207 34.584 1.00 19.08 1117 ASN A CA 1
ATOM 2831 C C . ASN A 1 385 ? 31.193 25.532 34.987 1.00 19.18 1117 ASN A C 1
ATOM 2832 O O . ASN A 1 385 ? 31.791 25.649 36.063 1.00 19.08 1117 ASN A O 1
ATOM 2837 N N . TRP A 1 386 ? 31.072 26.507 34.091 1.00 19.13 1118 TRP A N 1
ATOM 2838 C CA . TRP A 1 386 ? 31.433 27.900 34.359 1.00 20.35 1118 TRP A CA 1
ATOM 2839 C C . TRP A 1 386 ? 30.187 28.785 34.199 1.00 19.82 1118 TRP A C 1
ATOM 2840 O O . TRP A 1 386 ? 29.282 28.466 33.426 1.00 19.84 1118 TRP A O 1
ATOM 2851 N N . SER A 1 387 ? 30.102 29.824 35.021 1.00 19.47 1119 SER A N 1
ATOM 2852 C CA . SER A 1 387 ? 28.900 30.654 35.080 1.00 19.21 1119 SER A CA 1
ATOM 2853 C C . SER A 1 387 ? 29.325 32.107 35.123 1.00 19.34 1119 SER A C 1
ATOM 2854 O O . SER A 1 387 ? 30.471 32.416 35.458 1.00 18.96 1119 SER A O 1
ATOM 2857 N N . PHE A 1 388 ? 28.391 32.998 34.835 1.00 19.34 1120 PHE A N 1
ATOM 2858 C CA . PHE A 1 388 ? 28.700 34.417 34.765 1.00 20.23 1120 PHE A CA 1
ATOM 2859 C C . PHE A 1 388 ? 27.481 35.291 35.028 1.00 20.93 1120 PHE A C 1
ATOM 2860 O O . PHE A 1 388 ? 26.339 34.875 34.799 1.00 20.13 1120 PHE A O 1
ATOM 2868 N N . VAL A 1 389 ? 27.761 36.524 35.470 1.00 22.39 1121 VAL A N 1
ATOM 2869 C CA . VAL A 1 389 ? 26.796 37.633 35.551 1.00 22.79 1121 VAL A CA 1
ATOM 2870 C C . VAL A 1 389 ? 26.789 38.437 34.242 1.00 23.73 1121 VAL A C 1
ATOM 2871 O O . VAL A 1 389 ? 25.729 38.886 33.783 1.00 22.42 1121 VAL A O 1
ATOM 2875 N N . THR A 1 390 ? 27.977 38.651 33.665 1.00 22.72 1122 THR A N 1
ATOM 2876 C CA . THR A 1 390 ? 28.096 39.366 32.388 1.00 23.49 1122 THR A CA 1
ATOM 2877 C C . THR A 1 390 ? 29.209 38.756 31.541 1.00 22.33 1122 THR A C 1
ATOM 2878 O O . THR A 1 390 ? 30.173 38.222 32.078 1.00 22.42 1122 THR A O 1
ATOM 2882 N N . ASN A 1 391 ? 29.067 38.833 30.224 1.00 21.76 1123 ASN A N 1
ATOM 2883 C CA . ASN A 1 391 ? 30.200 38.664 29.320 1.00 21.51 1123 ASN A CA 1
ATOM 2884 C C . ASN A 1 391 ? 30.144 39.719 28.206 1.00 22.23 1123 ASN A C 1
ATOM 2885 O O . ASN A 1 391 ? 29.202 40.528 28.133 1.00 23.09 1123 ASN A O 1
ATOM 2890 N N . HIS A 1 392 ? 31.158 39.730 27.355 1.00 22.60 1124 HIS A N 1
ATOM 2891 C CA . HIS A 1 392 ? 31.283 40.766 26.299 1.00 23.78 1124 HIS A CA 1
ATOM 2892 C C . HIS A 1 392 ? 30.077 40.806 25.343 1.00 23.67 1124 HIS A C 1
ATOM 2893 O O . HIS A 1 392 ? 29.651 41.885 24.924 1.00 23.73 1124 HIS A O 1
ATOM 2900 N N . ASP A 1 393 ? 29.515 39.641 25.040 1.00 22.77 1125 ASP A N 1
ATOM 2901 C CA . ASP A 1 393 ? 28.337 39.554 24.162 1.00 24.66 1125 ASP A CA 1
ATOM 2902 C C . ASP A 1 393 ? 27.073 40.100 24.811 1.00 24.74 1125 ASP A C 1
ATOM 2903 O O . ASP A 1 393 ? 26.234 40.702 24.133 1.00 26.80 1125 ASP A O 1
ATOM 2908 N N . GLN A 1 394 ? 26.921 39.900 26.118 1.00 23.94 1126 GLN A N 1
ATOM 2909 C CA . GLN A 1 394 ? 25.723 40.388 26.806 1.00 24.84 1126 GLN A CA 1
ATOM 2910 C C . GLN A 1 394 ? 25.710 41.922 26.939 1.00 25.17 1126 GLN A C 1
ATOM 2911 O O . GLN A 1 394 ? 24.646 42.547 26.817 1.00 25.80 1126 GLN A O 1
ATOM 2917 N N . ARG A 1 395 ? 26.869 42.510 27.195 1.00 23.90 1127 ARG A N 1
ATOM 2918 C CA . ARG A 1 395 ? 26.997 43.967 27.159 1.00 25.00 1127 ARG A CA 1
ATOM 2919 C C . ARG A 1 395 ? 26.710 44.507 25.751 1.00 24.94 1127 ARG A C 1
ATOM 2920 O O . ARG A 1 395 ? 26.007 45.507 25.621 1.00 26.57 1127 ARG A O 1
ATOM 2928 N N . LYS A 1 396 ? 27.219 43.815 24.724 1.00 25.28 1128 LYS A N 1
ATOM 2929 C CA . LYS A 1 396 ? 26.943 44.149 23.312 1.00 26.45 1128 LYS A CA 1
ATOM 2930 C C . LYS A 1 396 ? 25.454 44.121 22.974 1.00 26.95 1128 LYS A C 1
ATOM 2931 O O . LYS A 1 396 ? 24.955 45.034 22.310 1.00 24.04 1128 LYS A O 1
ATOM 2937 N N . ASN A 1 397 ? 24.746 43.074 23.421 1.00 26.54 1129 ASN A N 1
ATOM 2938 C CA . ASN A 1 397 ? 23.278 42.981 23.228 1.00 27.80 1129 ASN A CA 1
ATOM 2939 C C . ASN A 1 397 ? 22.548 44.210 23.763 1.00 27.30 1129 ASN A C 1
ATOM 2940 O O . ASN A 1 397 ? 21.684 44.770 23.087 1.00 27.62 1129 ASN A O 1
ATOM 2945 N N . LEU A 1 398 ? 22.922 44.631 24.967 1.00 28.12 1130 LEU A N 1
ATOM 2946 C CA . LEU A 1 398 ? 22.309 45.778 25.635 1.00 29.60 1130 LEU A CA 1
ATOM 2947 C C . LEU A 1 398 ? 22.567 47.085 24.872 1.00 31.04 1130 LEU A C 1
ATOM 2948 O O . LEU A 1 398 ? 21.652 47.893 24.673 1.00 31.01 1130 LEU A O 1
ATOM 2953 N N . ILE A 1 399 ? 23.810 47.271 24.440 1.00 29.94 1131 ILE A N 1
ATOM 2954 C CA . ILE A 1 399 ? 24.194 48.478 23.699 1.00 29.79 1131 ILE A CA 1
ATOM 2955 C C . ILE A 1 399 ? 23.512 48.517 22.325 1.00 30.45 1131 ILE A C 1
ATOM 2956 O O . ILE A 1 399 ? 23.032 49.564 21.919 1.00 32.84 1131 ILE A O 1
ATOM 2961 N N . ASN A 1 400 ? 23.464 47.389 21.616 1.00 30.64 1132 ASN A N 1
ATOM 2962 C CA . ASN A 1 400 ? 22.751 47.338 20.340 1.00 32.66 1132 ASN A CA 1
ATOM 2963 C C . ASN A 1 400 ? 21.241 47.557 20.476 1.00 36.46 1132 ASN A C 1
ATOM 2964 O O . ASN A 1 400 ? 20.634 48.182 19.593 1.00 35.78 1132 ASN A O 1
ATOM 2969 N N . ARG A 1 401 ? 20.638 47.038 21.556 1.00 35.96 1133 ARG A N 1
ATOM 2970 C CA . ARG A 1 401 ? 19.224 47.327 21.874 1.00 39.27 1133 ARG A CA 1
ATOM 2971 C C . ARG A 1 401 ? 19.026 48.845 21.936 1.00 36.17 1133 ARG A C 1
ATOM 2972 O O . ARG A 1 401 ? 18.126 49.388 21.305 1.00 36.82 1133 ARG A O 1
ATOM 2980 N N . LEU A 1 402 ? 19.910 49.512 22.669 1.00 35.60 1134 LEU A N 1
ATOM 2981 C CA . LEU A 1 402 ? 19.871 50.965 22.834 1.00 37.28 1134 LEU A CA 1
ATOM 2982 C C . LEU A 1 402 ? 20.089 51.702 21.498 1.00 38.11 1134 LEU A C 1
ATOM 2983 O O . LEU A 1 402 ? 19.392 52.676 21.221 1.00 40.31 1134 LEU A O 1
ATOM 2988 N N . ILE A 1 403 ? 21.007 51.216 20.659 1.00 37.18 1135 ILE A N 1
ATOM 2989 C CA . ILE A 1 403 ? 21.222 51.787 19.315 1.00 38.70 1135 ILE A CA 1
ATOM 2990 C C . ILE A 1 403 ? 19.944 51.681 18.474 1.00 39.43 1135 ILE A C 1
ATOM 2991 O O . ILE A 1 403 ? 19.518 52.659 17.847 1.00 38.70 1135 ILE A O 1
ATOM 2996 N N . ILE A 1 404 ? 19.349 50.494 18.462 1.00 38.07 1136 ILE A N 1
ATOM 2997 C CA . ILE A 1 404 ? 18.137 50.236 17.680 1.00 39.11 1136 ILE A CA 1
ATOM 2998 C C . ILE A 1 404 ? 16.997 51.135 18.156 1.00 39.52 1136 ILE A C 1
ATOM 2999 O O . ILE A 1 404 ? 16.292 51.725 17.332 1.00 40.63 1136 ILE A O 1
ATOM 3004 N N . LYS A 1 405 ? 16.842 51.261 19.469 1.00 41.11 1137 LYS A N 1
ATOM 3005 C CA . LYS A 1 405 ? 15.822 52.140 20.044 1.00 44.55 1137 LYS A CA 1
ATOM 3006 C C . LYS A 1 405 ? 16.056 53.614 19.689 1.00 45.88 1137 LYS A C 1
ATOM 3007 O O . LYS A 1 405 ? 15.113 54.328 19.328 1.00 46.11 1137 LYS A O 1
ATOM 3013 N N . ASP A 1 406 ? 17.301 54.062 19.820 1.00 44.06 1138 ASP A N 1
ATOM 3014 C CA . ASP A 1 406 ? 17.674 55.453 19.515 1.00 43.96 1138 ASP A CA 1
ATOM 3015 C C . ASP A 1 406 ? 17.534 55.829 18.043 1.00 47.05 1138 ASP A C 1
ATOM 3016 O O . ASP A 1 406 ? 17.433 57.008 17.735 1.00 50.89 1138 ASP A O 1
ATOM 3021 N N . HIS A 1 407 ? 17.582 54.849 17.137 1.00 48.21 1139 HIS A N 1
ATOM 3022 C CA . HIS A 1 407 ? 17.609 55.121 15.703 1.00 50.26 1139 HIS A CA 1
ATOM 3023 C C . HIS A 1 407 ? 16.729 54.168 14.902 1.00 51.38 1139 HIS A C 1
ATOM 3024 O O . HIS A 1 407 ? 17.195 53.474 13.974 1.00 51.38 1139 HIS A O 1
ATOM 3031 N N . SER A 1 408 ? 15.453 54.129 15.276 1.00 56.54 1140 SER A N 1
ATOM 3032 C CA . SER A 1 408 ? 14.424 53.416 14.487 1.00 62.08 1140 SER A CA 1
ATOM 3033 C C . SER A 1 408 ? 14.217 53.955 13.060 1.00 64.47 1140 SER A C 1
ATOM 3034 O O . SER A 1 408 ? 14.808 54.959 12.660 1.00 67.79 1140 SER A O 1
ATOM 3037 N N . ASN A 1 409 ? 13.398 53.236 12.294 1.00 66.99 1141 ASN A N 1
ATOM 3038 C CA . ASN A 1 409 ? 13.259 53.387 10.840 1.00 69.35 1141 ASN A CA 1
ATOM 3039 C C . ASN A 1 409 ? 14.571 53.284 10.080 1.00 68.03 1141 ASN A C 1
ATOM 3040 O O . ASN A 1 409 ? 14.675 53.845 8.987 1.00 69.03 1141 ASN A O 1
ATOM 3045 N N . ILE A 1 410 ? 15.584 52.644 10.673 1.00 63.14 1142 ILE A N 1
ATOM 3046 C CA . ILE A 1 410 ? 16.789 52.265 9.961 1.00 58.76 1142 ILE A CA 1
ATOM 3047 C C . ILE A 1 410 ? 16.816 50.721 10.134 1.00 56.50 1142 ILE A C 1
ATOM 3048 O O . ILE A 1 410 ? 17.173 50.221 11.213 1.00 50.78 1142 ILE A O 1
ATOM 3053 N N . PRO A 1 411 ? 16.326 49.970 9.109 1.00 55.04 1143 PRO A N 1
ATOM 3054 C CA . PRO A 1 411 ? 16.266 48.493 9.147 1.00 55.15 1143 PRO A CA 1
ATOM 3055 C C . PRO A 1 411 ? 17.631 47.805 9.003 1.00 52.24 1143 PRO A C 1
ATOM 3056 O O . PRO A 1 411 ? 17.844 46.697 9.511 1.00 47.61 1143 PRO A O 1
ATOM 3060 N N . ASP A 1 412 ? 18.537 48.466 8.289 1.00 52.21 1144 ASP A N 1
ATOM 3061 C CA . ASP A 1 412 ? 19.929 47.994 8.131 1.00 51.39 1144 ASP A CA 1
ATOM 3062 C C . ASP A 1 412 ? 20.912 48.646 9.134 1.00 48.48 1144 ASP A C 1
ATOM 3063 O O . ASP A 1 412 ? 22.132 48.629 8.945 1.00 53.27 1144 ASP A O 1
ATOM 3068 N N . ILE A 1 413 ? 20.372 49.199 10.216 1.00 45.79 1145 ILE A N 1
ATOM 3069 C CA . ILE A 1 413 ? 21.171 49.770 11.310 1.00 44.50 1145 ILE A CA 1
ATOM 3070 C C . ILE A 1 413 ? 22.211 48.832 11.946 1.00 42.84 1145 ILE A C 1
ATOM 3071 O O . ILE A 1 413 ? 23.225 49.312 12.446 1.00 40.42 1145 ILE A O 1
ATOM 3076 N N . MET A 1 414 ? 21.944 47.524 11.965 1.00 41.40 1146 MET A N 1
ATOM 3077 C CA . MET A 1 414 ? 22.912 46.535 12.468 1.00 39.56 1146 MET A CA 1
ATOM 3078 C C . MET A 1 414 ? 23.779 45.937 11.355 1.00 41.28 1146 MET A C 1
ATOM 3079 O O . MET A 1 414 ? 24.671 45.143 11.644 1.00 36.92 1146 MET A O 1
ATOM 3084 N N . GLY A 1 415 ? 23.515 46.316 10.100 1.00 42.15 1147 GLY A N 1
ATOM 3085 C CA . GLY A 1 415 ? 24.357 45.961 8.960 1.00 43.94 1147 GLY A CA 1
ATOM 3086 C C . GLY A 1 415 ? 25.109 47.188 8.453 1.00 45.67 1147 GLY A C 1
ATOM 3087 O O . GLY A 1 415 ? 25.748 47.910 9.232 1.00 42.05 1147 GLY A O 1
ATOM 3088 N N . SER A 1 416 ? 25.004 47.441 7.151 1.00 46.89 1148 SER A N 1
ATOM 3089 C CA . SER A 1 416 ? 25.823 48.464 6.479 1.00 49.70 1148 SER A CA 1
ATOM 3090 C C . SER A 1 416 ? 25.532 49.919 6.892 1.00 48.67 1148 SER A C 1
ATOM 3091 O O . SER A 1 416 ? 26.365 50.791 6.656 1.00 49.66 1148 SER A O 1
ATOM 3094 N N . ALA A 1 417 ? 24.385 50.182 7.525 1.00 45.08 1149 ALA A N 1
ATOM 3095 C CA . ALA A 1 417 ? 24.060 51.535 8.019 1.00 43.80 1149 ALA A CA 1
ATOM 3096 C C . ALA A 1 417 ? 24.483 51.778 9.480 1.00 42.12 1149 ALA A C 1
ATOM 3097 O O . ALA A 1 417 ? 24.190 52.840 10.041 1.00 40.88 1149 ALA A O 1
ATOM 3099 N N . TYR A 1 418 ? 25.157 50.802 10.095 1.00 39.61 1150 TYR A N 1
ATOM 3100 C CA . TYR A 1 418 ? 25.740 50.979 11.428 1.00 39.18 1150 TYR A CA 1
ATOM 3101 C C . TYR A 1 418 ? 26.760 52.111 11.387 1.00 39.83 1150 TYR A C 1
ATOM 3102 O O . TYR A 1 418 ? 27.576 52.171 10.466 1.00 42.11 1150 TYR A O 1
ATOM 3111 N N . LYS A 1 419 ? 26.727 52.970 12.398 1.00 39.29 1151 LYS A N 1
ATOM 3112 C CA . LYS A 1 419 ? 27.730 54.014 12.577 1.00 43.86 1151 LYS A CA 1
ATOM 3113 C C . LYS A 1 419 ? 28.255 53.993 14.011 1.00 42.28 1151 LYS A C 1
ATOM 3114 O O . LYS A 1 419 ? 27.475 53.889 14.958 1.00 40.77 1151 LYS A O 1
ATOM 3120 N N . VAL A 1 420 ? 29.578 54.089 14.164 1.00 41.29 1152 VAL A N 1
ATOM 3121 C CA . VAL A 1 420 ? 30.217 54.177 15.491 1.00 42.09 1152 VAL A CA 1
ATOM 3122 C C . VAL A 1 420 ? 29.611 55.300 16.358 1.00 42.36 1152 VAL A C 1
ATOM 3123 O O . VAL A 1 420 ? 29.500 55.148 17.579 1.00 42.28 1152 VAL A O 1
ATOM 3127 N N . GLU A 1 421 ? 29.170 56.396 15.727 1.00 41.84 1153 GLU A N 1
ATOM 3128 C CA A GLU A 1 421 ? 28.588 57.527 16.460 0.60 43.67 1153 GLU A CA 1
ATOM 3129 C CA B GLU A 1 421 ? 28.583 57.522 16.460 0.40 41.68 1153 GLU A CA 1
ATOM 3130 C C . GLU A 1 421 ? 27.350 57.085 17.282 1.00 42.83 1153 GLU A C 1
ATOM 3131 O O . GLU A 1 421 ? 27.101 57.610 18.372 1.00 39.64 1153 GLU A O 1
ATOM 3142 N N . TYR A 1 422 ? 26.593 56.106 16.777 1.00 39.48 1154 TYR A N 1
ATOM 3143 C CA . TYR A 1 422 ? 25.434 55.576 17.524 1.00 38.82 1154 TYR A CA 1
ATOM 3144 C C . TYR A 1 422 ? 25.875 54.833 18.798 1.00 35.44 1154 TYR A C 1
ATOM 3145 O O . TYR A 1 422 ? 25.247 54.964 19.845 1.00 34.74 1154 TYR A O 1
ATOM 3154 N N . ALA A 1 423 ? 26.946 54.043 18.689 1.00 34.31 1155 ALA A N 1
ATOM 3155 C CA . ALA A 1 423 ? 27.524 53.353 19.851 1.00 33.38 1155 ALA A CA 1
ATOM 3156 C C . ALA A 1 423 ? 28.008 54.340 20.905 1.00 33.87 1155 ALA A C 1
ATOM 3157 O O . ALA A 1 423 ? 27.792 54.124 22.102 1.00 31.26 1155 ALA A O 1
ATOM 3159 N N . ASN A 1 424 ? 28.661 55.425 20.462 1.00 33.33 1156 ASN A N 1
ATOM 3160 C CA . ASN A 1 424 ? 29.155 56.445 21.389 1.00 35.05 1156 ASN A CA 1
ATOM 3161 C C . ASN A 1 424 ? 28.011 57.088 22.165 1.00 34.85 1156 ASN A C 1
ATOM 3162 O O . ASN A 1 424 ? 28.143 57.342 23.373 1.00 34.55 1156 ASN A O 1
ATOM 3167 N N . GLN A 1 425 ? 26.911 57.366 21.454 1.00 34.59 1157 GLN A N 1
ATOM 3168 C CA . GLN A 1 425 ? 25.703 57.905 22.046 1.00 35.66 1157 GLN A CA 1
ATOM 3169 C C . GLN A 1 425 ? 25.123 56.886 23.035 1.00 33.45 1157 GLN A C 1
ATOM 3170 O O . GLN A 1 425 ? 24.765 57.238 24.148 1.00 32.17 1157 GLN A O 1
ATOM 3176 N N . ALA A 1 426 ? 25.016 55.635 22.598 1.00 33.70 1158 ALA A N 1
ATOM 3177 C CA . ALA A 1 426 ? 24.523 54.556 23.474 1.00 32.26 1158 ALA A CA 1
ATOM 3178 C C . ALA A 1 426 ? 25.348 54.440 24.764 1.00 31.74 1158 ALA A C 1
ATOM 3179 O O . ALA A 1 426 ? 24.785 54.285 25.841 1.00 32.78 1158 ALA A O 1
ATOM 3181 N N . TRP A 1 427 ? 26.672 54.524 24.661 1.00 32.71 1159 TRP A N 1
ATOM 3182 C CA . TRP A 1 427 ? 27.537 54.465 25.864 1.00 32.83 1159 TRP A CA 1
ATOM 3183 C C . TRP A 1 427 ? 27.374 55.628 26.824 1.00 33.72 1159 TRP A C 1
ATOM 3184 O O . TRP A 1 427 ? 27.353 55.431 28.039 1.00 32.52 1159 TRP A O 1
ATOM 3195 N N . GLN A 1 428 ? 27.231 56.843 26.292 1.00 37.50 1160 GLN A N 1
ATOM 3196 C CA . GLN A 1 428 ? 26.923 57.989 27.147 1.00 38.38 1160 GLN A CA 1
ATOM 3197 C C . GLN A 1 428 ? 25.605 57.724 27.892 1.00 36.14 1160 GLN A C 1
ATOM 3198 O O . GLN A 1 428 ? 25.531 57.929 29.099 1.00 33.19 1160 GLN A O 1
ATOM 3204 N N . GLU A 1 429 ? 24.592 57.241 27.167 1.00 33.58 1161 GLU A N 1
ATOM 3205 C CA . GLU A 1 429 ? 23.284 56.911 27.763 1.00 34.16 1161 GLU A CA 1
ATOM 3206 C C . GLU A 1 429 ? 23.397 55.798 28.799 1.00 32.45 1161 GLU A C 1
ATOM 3207 O O . GLU A 1 429 ? 22.814 55.901 29.875 1.00 32.44 1161 GLU A O 1
ATOM 3213 N N . PHE A 1 430 ? 24.170 54.759 28.469 1.00 31.04 1162 PHE A N 1
ATOM 3214 C CA . PHE A 1 430 ? 24.404 53.647 29.384 1.00 30.92 1162 PHE A CA 1
ATOM 3215 C C . PHE A 1 430 ? 25.059 54.078 30.702 1.00 31.42 1162 PHE A C 1
ATOM 3216 O O . PHE A 1 430 ? 24.546 53.754 31.768 1.00 30.28 1162 PHE A O 1
ATOM 3224 N N . TYR A 1 431 ? 26.187 54.795 30.638 1.00 32.11 1163 TYR A N 1
ATOM 3225 C CA . TYR A 1 431 ? 26.903 55.176 31.874 1.00 32.68 1163 TYR A CA 1
ATOM 3226 C C . TYR A 1 431 ? 26.036 56.023 32.803 1.00 33.19 1163 TYR A C 1
ATOM 3227 O O . TYR A 1 431 ? 26.072 55.841 34.017 1.00 32.30 1163 TYR A O 1
ATOM 3236 N N . ALA A 1 432 ? 25.269 56.951 32.227 1.00 33.74 1164 ALA A N 1
ATOM 3237 C CA . ALA A 1 432 ? 24.337 57.766 33.012 1.00 32.48 1164 ALA A CA 1
ATOM 3238 C C . ALA A 1 432 ? 23.246 56.876 33.625 1.00 31.94 1164 ALA A C 1
ATOM 3239 O O . ALA A 1 432 ? 22.930 57.003 34.801 1.00 30.48 1164 ALA A O 1
ATOM 3241 N N . ASP A 1 433 ? 22.711 55.959 32.828 1.00 32.88 1165 ASP A N 1
ATOM 3242 C CA . ASP A 1 433 ? 21.649 55.045 33.302 1.00 33.05 1165 ASP A CA 1
ATOM 3243 C C . ASP A 1 433 ? 22.146 54.096 34.391 1.00 32.56 1165 ASP A C 1
ATOM 3244 O O . ASP A 1 433 ? 21.438 53.850 35.378 1.00 37.07 1165 ASP A O 1
ATOM 3249 N N . GLN A 1 434 ? 23.356 53.569 34.237 1.00 32.33 1166 GLN A N 1
ATOM 3250 C CA . GLN A 1 434 ? 23.931 52.641 35.234 1.00 31.78 1166 GLN A CA 1
ATOM 3251 C C . GLN A 1 434 ? 23.980 53.239 36.648 1.00 32.26 1166 GLN A C 1
ATOM 3252 O O . GLN A 1 434 ? 23.806 52.516 37.639 1.00 31.81 1166 GLN A O 1
ATOM 3258 N N . GLU A 1 435 ? 24.184 54.556 36.742 1.00 34.08 1167 GLU A N 1
ATOM 3259 C CA . GLU A 1 435 ? 24.249 55.252 38.045 1.00 35.44 1167 GLU A CA 1
ATOM 3260 C C . GLU A 1 435 ? 22.899 55.513 38.725 1.00 33.65 1167 GLU A C 1
ATOM 3261 O O . GLU A 1 435 ? 22.869 55.838 39.910 1.00 29.45 1167 GLU A O 1
ATOM 3267 N N . LYS A 1 436 ? 21.804 55.386 37.972 1.00 34.50 1168 LYS A N 1
ATOM 3268 C CA . LYS A 1 436 ? 20.469 55.692 38.475 1.00 38.40 1168 LYS A CA 1
ATOM 3269 C C . LYS A 1 436 ? 19.905 54.582 39.371 1.00 36.78 1168 LYS A C 1
ATOM 3270 O O . LYS A 1 436 ? 20.287 53.416 39.267 1.00 33.57 1168 LYS A O 1
ATOM 3276 N N . THR A 1 437 ? 18.993 54.976 40.248 1.00 36.39 1169 THR A N 1
ATOM 3277 C CA . THR A 1 437 ? 18.144 54.021 40.979 1.00 36.13 1169 THR A CA 1
ATOM 3278 C C . THR A 1 437 ? 17.155 53.367 39.993 1.00 37.28 1169 THR A C 1
ATOM 3279 O O . THR A 1 437 ? 17.110 52.138 39.882 1.00 35.85 1169 THR A O 1
ATOM 3283 N N . ASN A 1 438 ? 16.405 54.192 39.255 1.00 35.51 1170 ASN A N 1
ATOM 3284 C CA . ASN A 1 438 ? 15.418 53.714 38.279 1.00 36.02 1170 ASN A CA 1
ATOM 3285 C C . ASN A 1 438 ? 16.005 53.560 36.905 1.00 37.15 1170 ASN A C 1
ATOM 3286 O O . ASN A 1 438 ? 15.765 54.384 36.023 1.00 36.31 1170 ASN A O 1
ATOM 3291 N N . LYS A 1 439 ? 16.739 52.466 36.727 1.00 32.44 1171 LYS A N 1
ATOM 3292 C CA . LYS A 1 439 ? 17.454 52.207 35.492 1.00 32.59 1171 LYS A CA 1
ATOM 3293 C C . LYS A 1 439 ? 16.472 51.841 34.384 1.00 33.08 1171 LYS A C 1
ATOM 3294 O O . LYS A 1 439 ? 15.542 51.089 34.607 1.00 33.90 1171 LYS A O 1
ATOM 3300 N N . GLN A 1 440 ? 16.665 52.416 33.208 1.00 34.94 1172 GLN A N 1
ATOM 3301 C CA . GLN A 1 440 ? 15.844 52.130 32.026 1.00 38.04 1172 GLN A CA 1
ATOM 3302 C C . GLN A 1 440 ? 16.428 51.034 31.146 1.00 37.96 1172 GLN A C 1
ATOM 3303 O O . GLN A 1 440 ? 15.680 50.352 30.442 1.00 37.00 1172 GLN A O 1
ATOM 3309 N N . TYR A 1 441 ? 17.758 50.889 31.172 1.00 37.28 1173 TYR A N 1
ATOM 3310 C CA . TYR A 1 441 ? 18.481 49.991 30.270 1.00 35.24 1173 TYR A CA 1
ATOM 3311 C C . TYR A 1 441 ? 19.414 49.016 30.980 1.00 33.73 1173 TYR A C 1
ATOM 3312 O O . TYR A 1 441 ? 19.483 47.853 30.603 1.00 37.86 1173 TYR A O 1
ATOM 3321 N N . ALA A 1 442 ? 20.169 49.502 31.955 1.00 31.81 1174 ALA A N 1
ATOM 3322 C CA . ALA A 1 442 ? 21.162 48.706 32.662 1.00 31.08 1174 ALA A CA 1
ATOM 3323 C C . ALA A 1 442 ? 20.530 47.766 33.690 1.00 30.38 1174 ALA A C 1
ATOM 3324 O O . ALA A 1 442 ? 19.423 47.987 34.168 1.00 28.95 1174 ALA A O 1
ATOM 3326 N N . GLN A 1 443 ? 21.282 46.725 34.032 1.00 28.88 1175 GLN A N 1
ATOM 3327 C CA . GLN A 1 443 ? 20.818 45.710 34.979 1.00 27.95 1175 GLN A CA 1
ATOM 3328 C C . GLN A 1 443 ? 20.632 46.258 36.373 1.00 27.57 1175 GLN A C 1
ATOM 3329 O O . GLN A 1 443 ? 21.466 46.996 36.868 1.00 28.54 1175 GLN A O 1
ATOM 3335 N N . TYR A 1 444 ? 19.535 45.858 37.016 1.00 29.01 1176 TYR A N 1
ATOM 3336 C CA . TYR A 1 444 ? 19.343 46.071 38.449 1.00 27.14 1176 TYR A CA 1
ATOM 3337 C C . TYR A 1 444 ? 20.135 45.024 39.249 1.00 26.95 1176 TYR A C 1
ATOM 3338 O O . TYR A 1 444 ? 20.460 43.951 38.737 1.00 27.49 1176 TYR A O 1
ATOM 3347 N N . ASN A 1 445 ? 20.435 45.356 40.497 1.00 25.44 1177 ASN A N 1
ATOM 3348 C CA . ASN A 1 445 ? 21.002 44.417 41.466 1.00 25.95 1177 ASN A CA 1
ATOM 3349 C C . ASN A 1 445 ? 22.297 43.727 41.035 1.00 25.17 1177 ASN A C 1
ATOM 3350 O O . ASN A 1 445 ? 22.465 42.521 41.264 1.00 24.25 1177 ASN A O 1
ATOM 3355 N N . VAL A 1 446 ? 23.222 44.471 40.426 1.00 25.19 1178 VAL A N 1
ATOM 3356 C CA . VAL A 1 446 ? 24.478 43.867 39.970 1.00 24.98 1178 VAL A CA 1
ATOM 3357 C C . VAL A 1 446 ? 25.284 43.267 41.142 1.00 24.48 1178 VAL A C 1
ATOM 3358 O O . VAL A 1 446 ? 25.762 42.120 41.040 1.00 22.27 1178 VAL A O 1
ATOM 3362 N N . PRO A 1 447 ? 25.411 44.002 42.261 1.00 23.96 1179 PRO A N 1
ATOM 3363 C CA . PRO A 1 447 ? 26.111 43.423 43.413 1.00 24.61 1179 PRO A CA 1
ATOM 3364 C C . PRO A 1 447 ? 25.515 42.103 43.918 1.00 23.78 1179 PRO A C 1
ATOM 3365 O O . PRO A 1 447 ? 26.264 41.159 44.173 1.00 23.37 1179 PRO A O 1
ATOM 3369 N N . ALA A 1 448 ? 24.192 42.022 44.006 1.00 24.63 1180 ALA A N 1
ATOM 3370 C CA . ALA A 1 448 ? 23.540 40.773 44.431 1.00 24.39 1180 ALA A CA 1
ATOM 3371 C C . ALA A 1 448 ? 23.719 39.637 43.410 1.00 24.14 1180 ALA A C 1
ATOM 3372 O O . ALA A 1 448 ? 23.872 38.472 43.800 1.00 24.10 1180 ALA A O 1
ATOM 3374 N N . GLN A 1 449 ? 23.678 39.953 42.118 1.00 24.05 1181 GLN A N 1
ATOM 3375 C CA . GLN A 1 449 ? 23.932 38.944 41.102 1.00 23.56 1181 GLN A CA 1
ATOM 3376 C C . GLN A 1 449 ? 25.307 38.326 41.335 1.00 24.19 1181 GLN A C 1
ATOM 3377 O O . GLN A 1 449 ? 25.437 37.096 41.338 1.00 22.14 1181 GLN A O 1
ATOM 3383 N N . TYR A 1 450 ? 26.314 39.176 41.573 1.00 22.81 1182 TYR A N 1
ATOM 3384 C CA . TYR A 1 450 ? 27.663 38.684 41.890 1.00 22.78 1182 TYR A CA 1
ATOM 3385 C C . TYR A 1 450 ? 27.766 37.951 43.228 1.00 21.76 1182 TYR A C 1
ATOM 3386 O O . TYR A 1 450 ? 28.547 37.000 43.360 1.00 22.38 1182 TYR A O 1
ATOM 3395 N N . ALA A 1 451 ? 27.020 38.401 44.232 1.00 21.56 1183 ALA A N 1
ATOM 3396 C CA . ALA A 1 451 ? 27.036 37.735 45.542 1.00 21.30 1183 ALA A CA 1
ATOM 3397 C C . ALA A 1 451 ? 26.548 36.286 45.433 1.00 20.55 1183 ALA A C 1
ATOM 3398 O O . ALA A 1 451 ? 27.107 35.394 46.084 1.00 20.37 1183 ALA A O 1
ATOM 3400 N N . ILE A 1 452 ? 25.530 36.063 44.602 1.00 19.50 1184 ILE A N 1
ATOM 3401 C CA . ILE A 1 452 ? 25.045 34.719 44.304 1.00 20.75 1184 ILE A CA 1
ATOM 3402 C C . ILE A 1 452 ? 26.089 33.940 43.497 1.00 21.55 1184 ILE A C 1
ATOM 3403 O O . ILE A 1 452 ? 26.480 32.828 43.885 1.00 20.65 1184 ILE A O 1
ATOM 3408 N N . LEU A 1 453 ? 26.551 34.532 42.385 1.00 21.44 1185 LEU A N 1
ATOM 3409 C CA . LEU A 1 453 ? 27.537 33.887 41.527 1.00 20.71 1185 LEU A CA 1
ATOM 3410 C C . LEU A 1 453 ? 28.786 33.427 42.305 1.00 21.27 1185 LEU A C 1
ATOM 3411 O O . LEU A 1 453 ? 29.254 32.302 42.130 1.00 19.69 1185 LEU A O 1
ATOM 3416 N N . LEU A 1 454 ? 29.307 34.291 43.159 1.00 21.83 1186 LEU A N 1
ATOM 3417 C CA . LEU A 1 454 ? 30.573 34.027 43.836 1.00 22.34 1186 LEU A CA 1
ATOM 3418 C C . LEU A 1 454 ? 30.469 33.137 45.075 1.00 22.50 1186 LEU A C 1
ATOM 3419 O O . LEU A 1 454 ? 31.495 32.693 45.594 1.00 21.70 1186 LEU A O 1
ATOM 3424 N N . SER A 1 455 ? 29.258 32.909 45.573 1.00 22.95 1187 SER A N 1
ATOM 3425 C CA . SER A 1 455 ? 29.029 31.995 46.703 1.00 23.31 1187 SER A CA 1
ATOM 3426 C C . SER A 1 455 ? 28.497 30.632 46.253 1.00 22.35 1187 SER A C 1
ATOM 3427 O O . SER A 1 455 ? 28.471 29.701 47.056 1.00 21.98 1187 SER A O 1
ATOM 3430 N N . ASN A 1 456 ? 28.079 30.504 44.989 1.00 20.77 1188 ASN A N 1
ATOM 3431 C CA . ASN A 1 456 ? 27.527 29.232 44.491 1.00 20.87 1188 ASN A CA 1
ATOM 3432 C C . ASN A 1 456 ? 28.555 28.081 44.486 1.00 20.63 1188 ASN A C 1
ATOM 3433 O O . ASN A 1 456 ? 29.703 28.264 44.073 1.00 19.78 1188 ASN A O 1
ATOM 3438 N N . LYS A 1 457 ? 28.112 26.896 44.925 1.00 20.48 1189 LYS A N 1
ATOM 3439 C CA . LYS A 1 457 ? 28.896 25.663 44.856 1.00 20.03 1189 LYS A CA 1
ATOM 3440 C C . LYS A 1 457 ? 28.764 25.059 43.454 1.00 19.91 1189 LYS A C 1
ATOM 3441 O O . LYS A 1 457 ? 27.797 25.345 42.735 1.00 19.09 1189 LYS A O 1
ATOM 3447 N N . ASP A 1 458 ? 29.676 24.153 43.108 1.00 20.65 1190 ASP A N 1
ATOM 3448 C CA . ASP A 1 458 ? 29.615 23.426 41.852 1.00 19.62 1190 ASP A CA 1
ATOM 3449 C C . ASP A 1 458 ? 29.566 24.365 40.640 1.00 19.69 1190 ASP A C 1
ATOM 3450 O O . ASP A 1 458 ? 28.667 24.281 39.791 1.00 19.94 1190 ASP A O 1
ATOM 3455 N N . THR A 1 459 ? 30.532 25.275 40.609 1.00 18.99 1191 THR A N 1
ATOM 3456 C CA . THR A 1 459 ? 30.785 26.107 39.447 1.00 19.61 1191 THR A CA 1
ATOM 3457 C C . THR A 1 459 ? 32.154 26.776 39.503 1.00 19.76 1191 THR A C 1
ATOM 3458 O O . THR A 1 459 ? 32.710 26.974 40.577 1.00 20.32 1191 THR A O 1
ATOM 3462 N N . VAL A 1 460 ? 32.689 27.128 38.331 1.00 19.49 1192 VAL A N 1
ATOM 3463 C CA . VAL A 1 460 ? 33.788 28.077 38.239 1.00 19.25 1192 VAL A CA 1
ATOM 3464 C C . VAL A 1 460 ? 33.181 29.412 37.788 1.00 20.04 1192 VAL A C 1
ATOM 3465 O O . VAL A 1 460 ? 32.817 29.562 36.626 1.00 20.53 1192 VAL A O 1
ATOM 3469 N N . PRO A 1 461 ? 33.038 30.378 38.714 1.00 19.37 1193 PRO A N 1
ATOM 3470 C CA . PRO A 1 461 ? 32.475 31.665 38.318 1.00 19.91 1193 PRO A CA 1
ATOM 3471 C C . PRO A 1 461 ? 33.445 32.476 37.471 1.00 20.50 1193 PRO A C 1
ATOM 3472 O O . PRO A 1 461 ? 34.670 32.379 37.676 1.00 19.64 1193 PRO A O 1
ATOM 3476 N N . GLN A 1 462 ? 32.881 33.258 36.541 1.00 19.32 1194 GLN A N 1
ATOM 3477 C CA . GLN A 1 462 ? 33.633 34.131 35.662 1.00 20.55 1194 GLN A CA 1
ATOM 3478 C C . GLN A 1 462 ? 33.193 35.583 35.878 1.00 22.06 1194 GLN A C 1
ATOM 3479 O O . GLN A 1 462 ? 32.028 35.901 35.670 1.00 21.62 1194 GLN A O 1
ATOM 3485 N N . VAL A 1 463 ? 34.143 36.433 36.284 1.00 21.54 1195 VAL A N 1
ATOM 3486 C CA . VAL A 1 463 ? 33.932 37.873 36.478 1.00 22.01 1195 VAL A CA 1
ATOM 3487 C C . VAL A 1 463 ? 34.226 38.611 35.153 1.00 22.68 1195 VAL A C 1
ATOM 3488 O O . VAL A 1 463 ? 35.091 38.171 34.374 1.00 22.51 1195 VAL A O 1
ATOM 3492 N N . TYR A 1 464 ? 33.500 39.701 34.888 1.00 22.07 1196 TYR A N 1
ATOM 3493 C CA . TYR A 1 464 ? 33.633 40.481 33.633 1.00 22.97 1196 TYR A CA 1
ATOM 3494 C C . TYR A 1 464 ? 34.418 41.772 33.846 1.00 23.31 1196 TYR A C 1
ATOM 3495 O O . TYR A 1 464 ? 34.077 42.564 34.738 1.00 21.90 1196 TYR A O 1
ATOM 3504 N N . TYR A 1 465 ? 35.439 41.989 33.007 1.00 21.60 1197 TYR A N 1
ATOM 3505 C CA . TYR A 1 465 ? 36.229 43.228 33.001 1.00 22.78 1197 TYR A CA 1
ATOM 3506 C C . TYR A 1 465 ? 35.381 44.497 33.124 1.00 23.19 1197 TYR A C 1
ATOM 3507 O O . TYR A 1 465 ? 35.694 45.378 33.939 1.00 24.31 1197 TYR A O 1
ATOM 3516 N N . GLY A 1 466 ? 34.326 44.586 32.315 1.00 23.30 1198 GLY A N 1
ATOM 3517 C CA . GLY A 1 466 ? 33.444 45.764 32.310 1.00 25.08 1198 GLY A CA 1
ATOM 3518 C C . GLY A 1 466 ? 32.548 45.995 33.533 1.00 25.19 1198 GLY A C 1
ATOM 3519 O O . GLY A 1 466 ? 31.858 47.022 33.607 1.00 25.91 1198 GLY A O 1
ATOM 3520 N N . ASP A 1 467 ? 32.506 45.034 34.463 1.00 24.50 1199 ASP A N 1
ATOM 3521 C CA . ASP A 1 467 ? 31.825 45.215 35.739 1.00 23.97 1199 ASP A CA 1
ATOM 3522 C C . ASP A 1 467 ? 32.773 45.752 36.809 1.00 24.67 1199 ASP A C 1
ATOM 3523 O O . ASP A 1 467 ? 32.313 46.304 37.815 1.00 23.76 1199 ASP A O 1
ATOM 3528 N N . LEU A 1 468 ? 34.089 45.641 36.581 1.00 24.89 1200 LEU A N 1
ATOM 3529 C CA . LEU A 1 468 ? 35.097 46.270 37.457 1.00 25.57 1200 LEU A CA 1
ATOM 3530 C C . LEU A 1 468 ? 35.585 47.629 36.948 1.00 25.85 1200 LEU A C 1
ATOM 3531 O O . LEU A 1 468 ? 35.952 48.474 37.754 1.00 26.49 1200 LEU A O 1
ATOM 3536 N N . TYR A 1 469 ? 35.583 47.844 35.632 1.00 25.93 1201 TYR A N 1
ATOM 3537 C CA . TYR A 1 469 ? 36.127 49.066 35.031 1.00 26.90 1201 TYR A CA 1
ATOM 3538 C C . TYR A 1 469 ? 35.167 49.617 33.985 1.00 27.33 1201 TYR A C 1
ATOM 3539 O O . TYR A 1 469 ? 34.426 48.847 33.349 1.00 24.80 1201 TYR A O 1
ATOM 3548 N N . ASN A 1 470 ? 35.191 50.944 33.804 1.00 27.46 1202 ASN A N 1
ATOM 3549 C CA . ASN A 1 470 ? 34.461 51.580 32.703 1.00 28.66 1202 ASN A CA 1
ATOM 3550 C C . ASN A 1 470 ? 35.128 51.179 31.400 1.00 29.18 1202 ASN A C 1
ATOM 3551 O O . ASN A 1 470 ? 36.245 51.600 31.097 1.00 29.13 1202 ASN A O 1
ATOM 3556 N N . GLU A 1 471 ? 34.440 50.334 30.639 1.00 29.16 1203 GLU A N 1
ATOM 3557 C CA . GLU A 1 471 ? 35.086 49.520 29.610 1.00 29.54 1203 GLU A CA 1
ATOM 3558 C C . GLU A 1 471 ? 35.406 50.253 28.306 1.00 29.31 1203 GLU A C 1
ATOM 3559 O O . GLU A 1 471 ? 36.163 49.717 27.499 1.00 29.92 1203 GLU A O 1
ATOM 3565 N N . THR A 1 472 ? 34.839 51.452 28.098 1.00 29.57 1204 THR A N 1
ATOM 3566 C CA . THR A 1 472 ? 35.200 52.288 26.934 1.00 28.91 1204 THR A CA 1
ATOM 3567 C C . THR A 1 472 ? 36.358 53.253 27.200 1.00 31.60 1204 THR A C 1
ATOM 3568 O O . THR A 1 472 ? 36.857 53.852 26.251 1.00 31.11 1204 THR A O 1
ATOM 3572 N N . ALA A 1 473 ? 36.787 53.423 28.456 1.00 31.00 1205 ALA A N 1
ATOM 3573 C CA . ALA A 1 473 ? 37.963 54.239 28.742 1.00 33.17 1205 ALA A CA 1
ATOM 3574 C C . ALA A 1 473 ? 39.230 53.437 28.433 1.00 33.96 1205 ALA A C 1
ATOM 3575 O O . ALA A 1 473 ? 39.168 52.253 28.093 1.00 32.76 1205 ALA A O 1
ATOM 3577 N N . GLN A 1 474 ? 40.383 54.090 28.535 1.00 31.90 1206 GLN A N 1
ATOM 3578 C CA . GLN A 1 474 ? 41.657 53.385 28.406 1.00 30.58 1206 GLN A CA 1
ATOM 3579 C C . GLN A 1 474 ? 41.760 52.277 29.473 1.00 29.23 1206 GLN A C 1
ATOM 3580 O O . GLN A 1 474 ? 41.120 52.346 30.539 1.00 28.25 1206 GLN A O 1
ATOM 3586 N N . TYR A 1 475 ? 42.517 51.233 29.152 1.00 27.49 1207 TYR A N 1
ATOM 3587 C CA . TYR A 1 475 ? 42.419 49.968 29.889 1.00 26.64 1207 TYR A CA 1
ATOM 3588 C C . TYR A 1 475 ? 42.730 50.113 31.375 1.00 27.85 1207 TYR A C 1
ATOM 3589 O O . TYR A 1 475 ? 43.819 50.545 31.754 1.00 27.62 1207 TYR A O 1
ATOM 3598 N N . MET A 1 476 ? 41.752 49.763 32.213 1.00 28.36 1208 MET A N 1
ATOM 3599 C CA . MET A 1 476 ? 41.846 49.864 33.674 1.00 29.45 1208 MET A CA 1
ATOM 3600 C C . MET A 1 476 ? 42.064 51.286 34.243 1.00 30.18 1208 MET A C 1
ATOM 3601 O O . MET A 1 476 ? 42.354 51.415 35.428 1.00 30.21 1208 MET A O 1
ATOM 3606 N N . GLN A 1 477 ? 41.861 52.339 33.444 1.00 31.54 1209 GLN A N 1
ATOM 3607 C CA . GLN A 1 477 ? 42.006 53.733 33.943 1.00 35.13 1209 GLN A CA 1
ATOM 3608 C C . GLN A 1 477 ? 40.872 54.211 34.859 1.00 35.19 1209 GLN A C 1
ATOM 3609 O O . GLN A 1 477 ? 41.116 55.062 35.710 1.00 33.21 1209 GLN A O 1
ATOM 3615 N N . GLU A 1 478 ? 39.652 53.691 34.676 1.00 32.27 1210 GLU A N 1
ATOM 3616 C CA . GLU A 1 478 ? 38.473 54.128 35.449 1.00 32.53 1210 GLU A CA 1
ATOM 3617 C C . GLU A 1 478 ? 37.755 52.929 36.060 1.00 31.66 1210 GLU A C 1
ATOM 3618 O O . GLU A 1 478 ? 37.280 52.054 35.331 1.00 30.20 1210 GLU A O 1
ATOM 3624 N N . LYS A 1 479 ? 37.661 52.900 37.382 1.00 32.71 1211 LYS A N 1
ATOM 3625 C CA . LYS A 1 479 ? 36.871 51.878 38.054 1.00 32.19 1211 LYS A CA 1
ATOM 3626 C C . LYS A 1 479 ? 35.373 52.103 37.824 1.00 31.94 1211 LYS A C 1
ATOM 3627 O O . LYS A 1 479 ? 34.889 53.249 37.792 1.00 29.00 1211 LYS A O 1
ATOM 3633 N N . SER A 1 480 ? 34.641 50.999 37.698 1.00 30.10 1212 SER A N 1
ATOM 3634 C CA . SER A 1 480 ? 33.181 51.033 37.603 1.00 30.20 1212 SER A CA 1
ATOM 3635 C C . SER A 1 480 ? 32.587 51.381 38.963 1.00 29.59 1212 SER A C 1
ATOM 3636 O O . SER A 1 480 ? 33.199 51.168 40.010 1.00 30.16 1212 SER A O 1
ATOM 3639 N N . ILE A 1 481 ? 31.367 51.891 38.949 1.00 30.23 1213 ILE A N 1
ATOM 3640 C CA . ILE A 1 481 ? 30.586 52.035 40.191 1.00 32.16 1213 ILE A CA 1
ATOM 3641 C C . ILE A 1 481 ? 30.534 50.728 41.017 1.00 30.01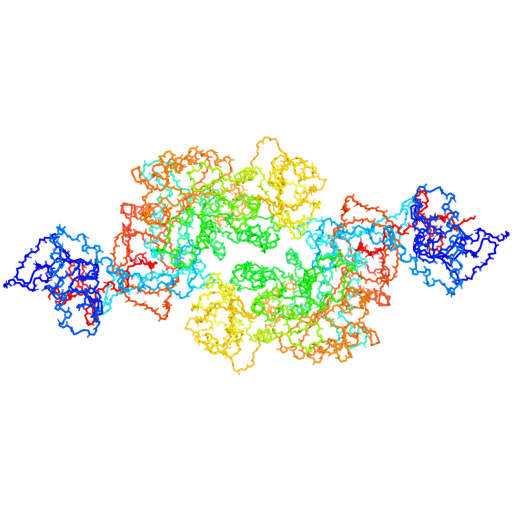 1213 ILE A C 1
ATOM 3642 O O . ILE A 1 481 ? 30.463 50.767 42.249 1.00 31.49 1213 ILE A O 1
ATOM 3647 N N . TYR A 1 482 ? 30.566 49.577 40.351 1.00 27.43 1214 TYR A N 1
ATOM 3648 C CA . TYR A 1 482 ? 30.458 48.290 41.058 1.00 26.29 1214 TYR A CA 1
ATOM 3649 C C . TYR A 1 482 ? 31.785 47.679 41.520 1.00 25.38 1214 TYR A C 1
ATOM 3650 O O . TYR A 1 482 ? 31.778 46.593 42.095 1.00 25.15 1214 TYR A O 1
ATOM 3659 N N . TYR A 1 483 ? 32.909 48.370 41.310 1.00 25.84 1215 TYR A N 1
ATOM 3660 C CA . TYR A 1 483 ? 34.237 47.821 41.676 1.00 25.93 1215 TYR A CA 1
ATOM 3661 C C . TYR A 1 483 ? 34.325 47.409 43.156 1.00 26.42 1215 TYR A C 1
ATOM 3662 O O . TYR A 1 483 ? 34.793 46.299 43.475 1.00 24.01 1215 TYR A O 1
ATOM 3671 N N . ASP A 1 484 ? 33.889 48.290 44.059 1.00 26.82 1216 ASP A N 1
ATOM 3672 C CA . ASP A 1 484 ? 34.069 48.030 45.493 1.00 27.15 1216 ASP A CA 1
ATOM 3673 C C . ASP A 1 484 ? 33.268 46.799 45.943 1.00 26.79 1216 ASP A C 1
ATOM 3674 O O . ASP A 1 484 ? 33.785 45.942 46.673 1.00 27.13 1216 ASP A O 1
ATOM 3679 N N . ALA A 1 485 ? 32.024 46.705 45.491 1.00 25.89 1217 ALA A N 1
ATOM 3680 C CA . ALA A 1 485 ? 31.164 45.590 45.853 1.00 25.77 1217 ALA A CA 1
ATOM 3681 C C . ALA A 1 485 ? 31.702 44.275 45.332 1.00 24.59 1217 ALA A C 1
ATOM 3682 O O . ALA A 1 485 ? 31.843 43.312 46.089 1.00 24.74 1217 ALA A O 1
ATOM 3684 N N . ILE A 1 486 ? 32.038 44.250 44.042 1.00 25.60 1218 ILE A N 1
ATOM 3685 C CA . ILE A 1 486 ? 32.451 42.995 43.400 1.00 24.65 1218 ILE A CA 1
ATOM 3686 C C . ILE A 1 486 ? 33.789 42.501 43.963 1.00 25.42 1218 ILE A C 1
ATOM 3687 O O . ILE A 1 486 ? 33.909 41.312 44.288 1.00 25.26 1218 ILE A O 1
ATOM 3692 N N . THR A 1 487 ? 34.760 43.406 44.134 1.00 25.40 1219 THR A N 1
ATOM 3693 C CA . THR A 1 487 ? 36.079 43.027 44.676 1.00 25.85 1219 THR A CA 1
ATOM 3694 C C . THR A 1 487 ? 36.022 42.604 46.139 1.00 26.93 1219 THR A C 1
ATOM 3695 O O . THR A 1 487 ? 36.742 41.688 46.558 1.00 27.56 1219 THR A O 1
ATOM 3699 N N . THR A 1 488 ? 35.158 43.244 46.926 1.00 26.98 1220 THR A N 1
ATOM 3700 C CA . THR A 1 488 ? 34.896 42.769 48.289 1.00 26.56 1220 THR A CA 1
ATOM 3701 C C . THR A 1 488 ? 34.419 41.302 48.280 1.00 24.71 1220 THR A C 1
ATOM 3702 O O . THR A 1 488 ? 34.905 40.481 49.046 1.00 24.58 1220 THR A O 1
ATOM 3706 N N . LEU A 1 489 ? 33.494 40.982 47.385 1.00 24.23 1221 LEU A N 1
ATOM 3707 C CA . LEU A 1 489 ? 32.997 39.611 47.265 1.00 23.32 1221 LEU A CA 1
ATOM 3708 C C . LEU A 1 489 ? 34.088 38.645 46.760 1.00 23.87 1221 LEU A C 1
ATOM 3709 O O . LEU A 1 489 ? 34.173 37.492 47.217 1.00 24.71 1221 LEU A O 1
ATOM 3714 N N . MET A 1 490 ? 34.920 39.116 45.832 1.00 25.06 1222 MET A N 1
ATOM 3715 C CA . MET A 1 490 ? 35.989 38.284 45.253 1.00 24.44 1222 MET A CA 1
ATOM 3716 C C . MET A 1 490 ? 37.023 37.879 46.313 1.00 26.07 1222 MET A C 1
ATOM 3717 O O . MET A 1 490 ? 37.347 36.695 46.444 1.00 26.02 1222 MET A O 1
ATOM 3722 N N . ARG A 1 491 ? 37.479 38.845 47.116 1.00 26.72 1223 ARG A N 1
ATOM 3723 C CA . ARG A 1 491 ? 38.441 38.566 48.188 1.00 28.40 1223 ARG A CA 1
ATOM 3724 C C . ARG A 1 491 ? 37.829 37.660 49.260 1.00 27.89 1223 ARG A C 1
ATOM 3725 O O . ARG A 1 491 ? 38.485 36.727 49.739 1.00 27.29 1223 ARG A O 1
ATOM 3733 N N . ALA A 1 492 ? 36.581 37.948 49.652 1.00 26.95 1224 ALA A N 1
ATOM 3734 C CA . ALA A 1 492 ? 35.880 37.120 50.637 1.00 26.64 1224 ALA A CA 1
ATOM 3735 C C . ALA A 1 492 ? 35.703 35.668 50.162 1.00 24.54 1224 ALA A C 1
ATOM 3736 O O . ALA A 1 492 ? 35.798 34.728 50.964 1.00 24.03 1224 ALA A O 1
ATOM 3738 N N . ARG A 1 493 ? 35.448 35.485 48.866 1.00 23.41 1225 ARG A N 1
ATOM 3739 C CA . ARG A 1 493 ? 35.297 34.142 48.318 1.00 22.30 1225 ARG A CA 1
ATOM 3740 C C . ARG A 1 493 ? 36.529 33.284 48.617 1.00 23.24 1225 ARG A C 1
ATOM 3741 O O . ARG A 1 493 ? 36.396 32.134 49.076 1.00 22.52 1225 ARG A O 1
ATOM 3749 N N . LYS A 1 494 ? 37.715 33.824 48.329 1.00 23.74 1226 LYS A N 1
ATOM 3750 C CA . LYS A 1 494 ? 38.954 33.088 48.536 1.00 25.98 1226 LYS A CA 1
ATOM 3751 C C . LYS A 1 494 ? 39.146 32.720 50.014 1.00 25.29 1226 LYS A C 1
ATOM 3752 O O . LYS A 1 494 ? 39.637 31.636 50.327 1.00 24.52 1226 LYS A O 1
ATOM 3758 N N . GLN A 1 495 ? 38.752 33.620 50.909 1.00 24.72 1227 GLN A N 1
ATOM 3759 C CA . GLN A 1 495 ? 38.904 33.390 52.344 1.00 26.33 1227 GLN A CA 1
ATOM 3760 C C . GLN A 1 495 ? 37.876 32.434 52.954 1.00 25.69 1227 GLN A C 1
ATOM 3761 O O . GLN A 1 495 ? 38.193 31.744 53.923 1.00 24.07 1227 GLN A O 1
ATOM 3767 N N . PHE A 1 496 ? 36.651 32.419 52.421 1.00 23.77 1228 PHE A N 1
ATOM 3768 C CA . PHE A 1 496 ? 35.526 31.840 53.148 1.00 24.25 1228 PHE A CA 1
ATOM 3769 C C . PHE A 1 496 ? 34.673 30.792 52.437 1.00 22.77 1228 PHE A C 1
ATOM 3770 O O . PHE A 1 496 ? 34.093 29.948 53.113 1.00 23.51 1228 PHE A O 1
ATOM 3778 N N . VAL A 1 497 ? 34.602 30.834 51.110 1.00 22.26 1229 VAL A N 1
ATOM 3779 C CA . VAL A 1 497 ? 33.602 30.058 50.376 1.00 21.75 1229 VAL A CA 1
ATOM 3780 C C . VAL A 1 497 ? 34.075 28.617 50.124 1.00 21.83 1229 VAL A C 1
ATOM 3781 O O . VAL A 1 497 ? 34.979 28.377 49.321 1.00 22.81 1229 VAL A O 1
ATOM 3785 N N . SER A 1 498 ? 33.466 27.679 50.855 1.00 21.50 1230 SER A N 1
ATOM 3786 C CA . SER A 1 498 ? 33.726 26.246 50.710 1.00 21.99 1230 SER A CA 1
ATOM 3787 C C . SER A 1 498 ? 32.634 25.477 51.456 1.00 22.28 1230 SER A C 1
ATOM 3788 O O . SER A 1 498 ? 31.864 26.082 52.196 1.00 22.91 1230 SER A O 1
ATOM 3791 N N . GLY A 1 499 ? 32.566 24.165 51.233 1.00 21.16 1231 GLY A N 1
ATOM 3792 C CA . GLY A 1 499 ? 31.601 23.292 51.909 1.00 22.42 1231 GLY A CA 1
ATOM 3793 C C . GLY A 1 499 ? 30.279 23.171 51.193 1.00 21.84 1231 GLY A C 1
ATOM 3794 O O . GLY A 1 499 ? 30.117 23.676 50.077 1.00 22.08 1231 GLY A O 1
ATOM 3795 N N . GLY A 1 500 ? 29.337 22.476 51.844 1.00 21.13 1232 GLY A N 1
ATOM 3796 C CA . GLY A 1 500 ? 27.988 22.308 51.333 1.00 19.85 1232 GLY A CA 1
ATOM 3797 C C . GLY A 1 500 ? 27.269 23.627 51.159 1.00 19.99 1232 GLY A C 1
ATOM 3798 O O . GLY A 1 500 ? 27.685 24.651 51.694 1.00 20.93 1232 GLY A O 1
ATOM 3799 N N . GLN A 1 501 ? 26.202 23.604 50.366 1.00 20.63 1233 GLN A N 1
ATOM 3800 C CA . GLN A 1 501 ? 25.391 24.788 50.129 1.00 20.83 1233 GLN A CA 1
ATOM 3801 C C . GLN A 1 501 ? 23.924 24.460 50.332 1.00 21.53 1233 GLN A C 1
ATOM 3802 O O . GLN A 1 501 ? 23.443 23.425 49.854 1.00 20.81 1233 GLN A O 1
ATOM 3808 N N . THR A 1 502 ? 23.223 25.376 50.993 1.00 21.84 1234 THR A N 1
ATOM 3809 C CA . THR A 1 502 ? 21.771 25.324 51.141 1.00 23.13 1234 THR A CA 1
ATOM 3810 C C . THR A 1 502 ? 21.197 26.690 50.797 1.00 22.35 1234 THR A C 1
ATOM 3811 O O . THR A 1 502 ? 21.656 27.708 51.307 1.00 22.81 1234 THR A O 1
ATOM 3815 N N . MET A 1 503 ? 20.218 26.708 49.905 1.00 22.11 1235 MET A N 1
ATOM 3816 C CA . MET A 1 503 ? 19.500 27.924 49.548 1.00 23.05 1235 MET A CA 1
ATOM 3817 C C . MET A 1 503 ? 18.057 27.759 49.990 1.00 23.97 1235 MET A C 1
ATOM 3818 O O . MET A 1 503 ? 17.384 26.807 49.581 1.00 23.64 1235 MET A O 1
ATOM 3823 N N . THR A 1 504 ? 17.576 28.718 50.766 1.00 22.40 1236 THR A N 1
ATOM 3824 C CA . THR A 1 504 ? 16.291 28.617 51.456 1.00 24.10 1236 THR A CA 1
ATOM 3825 C C . THR A 1 504 ? 15.520 29.937 51.361 1.00 23.41 1236 THR A C 1
ATOM 3826 O O . THR A 1 504 ? 16.081 30.982 51.665 1.00 23.16 1236 THR A O 1
ATOM 3830 N N . LYS A 1 505 ? 14.261 29.892 50.924 1.00 23.09 1237 LYS A N 1
ATOM 3831 C CA . LYS A 1 505 ? 13.414 31.089 50.915 1.00 23.81 1237 LYS A CA 1
ATOM 3832 C C . LYS A 1 505 ? 12.993 31.442 52.338 1.00 23.84 1237 LYS A C 1
ATOM 3833 O O . LYS A 1 505 ? 12.498 30.577 53.073 1.00 21.53 1237 LYS A O 1
ATOM 3839 N N . LEU A 1 506 ? 13.224 32.695 52.715 1.00 23.55 1238 LEU A N 1
ATOM 3840 C CA . LEU A 1 506 ? 12.853 33.226 54.035 1.00 25.16 1238 LEU A CA 1
ATOM 3841 C C . LEU A 1 506 ? 11.471 33.871 54.016 1.00 25.00 1238 LEU A C 1
ATOM 3842 O O . LEU A 1 506 ? 10.786 33.901 55.027 1.00 25.84 1238 LEU A O 1
ATOM 3847 N N . ASN A 1 507 ? 11.086 34.423 52.873 1.00 24.71 1239 ASN A N 1
ATOM 3848 C CA . ASN A 1 507 ? 9.705 34.826 52.611 1.00 25.40 1239 ASN A CA 1
ATOM 3849 C C . ASN A 1 507 ? 9.539 34.701 51.111 1.00 25.06 1239 ASN A C 1
ATOM 3850 O O . ASN A 1 507 ? 10.444 34.190 50.471 1.00 26.36 1239 ASN A O 1
ATOM 3855 N N . ASN A 1 508 ? 8.436 35.168 50.527 1.00 26.40 1240 ASN A N 1
ATOM 3856 C CA . ASN A 1 508 ? 8.188 34.893 49.106 1.00 27.30 1240 ASN A CA 1
ATOM 3857 C C . ASN A 1 508 ? 9.189 35.555 48.148 1.00 27.64 1240 ASN A C 1
ATOM 3858 O O . ASN A 1 508 ? 9.340 35.088 47.019 1.00 26.47 1240 ASN A O 1
ATOM 3863 N N . ASN A 1 509 ? 9.882 36.604 48.602 1.00 26.60 1241 ASN A N 1
ATOM 3864 C CA . ASN A 1 509 ? 10.815 37.342 47.751 1.00 28.02 1241 ASN A CA 1
ATOM 3865 C C . ASN A 1 509 ? 12.235 37.480 48.301 1.00 27.54 1241 ASN A C 1
ATOM 3866 O O . ASN A 1 509 ? 13.001 38.289 47.789 1.00 26.86 1241 ASN A O 1
ATOM 3871 N N . LEU A 1 510 ? 12.610 36.662 49.286 1.00 24.96 1242 LEU A N 1
ATOM 3872 C CA . LEU A 1 510 ? 13.921 36.769 49.930 1.00 23.97 1242 LEU A CA 1
ATOM 3873 C C . LEU A 1 510 ? 14.470 35.380 50.204 1.00 23.68 1242 LEU A C 1
ATOM 3874 O O . LEU A 1 510 ? 13.749 34.535 50.733 1.00 22.44 1242 LEU A O 1
ATOM 3879 N N . LEU A 1 511 ? 15.746 35.148 49.871 1.00 23.23 1243 LEU A N 1
ATOM 3880 C CA . LEU A 1 511 ? 16.391 33.895 50.237 1.00 22.57 1243 LEU A CA 1
ATOM 3881 C C . LEU A 1 511 ? 17.732 34.078 50.923 1.00 22.13 1243 LEU A C 1
ATOM 3882 O O . LEU A 1 511 ? 18.346 35.152 50.840 1.00 22.84 1243 LEU A O 1
ATOM 3887 N N . ALA A 1 512 ? 18.157 33.012 51.601 1.00 20.45 1244 ALA A N 1
ATOM 3888 C CA . ALA A 1 512 ? 19.478 32.883 52.216 1.00 19.31 1244 ALA A CA 1
ATOM 3889 C C . ALA A 1 512 ? 20.222 31.756 51.515 1.00 20.03 1244 ALA A C 1
ATOM 3890 O O . ALA A 1 512 ? 19.689 30.634 51.376 1.00 20.25 1244 ALA A O 1
ATOM 3892 N N . SER A 1 513 ? 21.409 32.077 51.001 1.00 20.12 1245 SER A N 1
ATOM 3893 C CA . SER A 1 513 ? 22.317 31.101 50.392 1.00 19.63 1245 SER A CA 1
ATOM 3894 C C . SER A 1 513 ? 23.508 30.972 51.325 1.00 20.46 1245 SER A C 1
ATOM 3895 O O . SER A 1 513 ? 24.218 31.946 51.550 1.00 21.13 1245 SER A O 1
ATOM 3898 N N . VAL A 1 514 ? 23.673 29.776 51.897 1.00 20.36 1246 VAL A N 1
ATOM 3899 C CA . VAL A 1 514 ? 24.642 29.529 52.954 1.00 21.75 1246 VAL A CA 1
ATOM 3900 C C . VAL A 1 514 ? 25.664 28.507 52.475 1.00 22.40 1246 VAL A C 1
ATOM 3901 O O . VAL A 1 514 ? 25.273 27.463 51.936 1.00 22.20 1246 VAL A O 1
ATOM 3905 N N . ARG A 1 515 ? 26.944 28.801 52.694 1.00 21.40 1247 ARG A N 1
ATOM 3906 C CA . ARG A 1 515 ? 28.017 27.812 52.553 1.00 21.33 1247 ARG A CA 1
ATOM 3907 C C . ARG A 1 515 ? 28.529 27.427 53.932 1.00 21.23 1247 ARG A C 1
ATOM 3908 O O . ARG A 1 515 ? 28.737 28.294 54.781 1.00 22.18 1247 ARG A O 1
ATOM 3916 N N . TYR A 1 516 ? 28.698 26.130 54.175 1.00 21.21 1248 TYR A N 1
ATOM 3917 C CA . TYR A 1 516 ? 28.963 25.648 55.545 1.00 22.91 1248 TYR A CA 1
ATOM 3918 C C . TYR A 1 516 ? 30.434 25.686 55.952 1.00 23.60 1248 TYR A C 1
ATOM 3919 O O . TYR A 1 516 ? 30.728 25.587 57.142 1.00 23.81 1248 TYR A O 1
ATOM 3928 N N . GLY A 1 517 ? 31.346 25.847 54.987 1.00 22.93 1249 GLY A N 1
ATOM 3929 C CA . GLY A 1 517 ? 32.779 25.982 55.280 1.00 23.97 1249 GLY A CA 1
ATOM 3930 C C . GLY A 1 517 ? 33.601 24.795 54.798 1.00 25.15 1249 GLY A C 1
ATOM 3931 O O . GLY A 1 517 ? 33.064 23.715 54.507 1.00 23.90 1249 GLY A O 1
ATOM 3932 N N . LYS A 1 518 ? 34.912 24.996 54.720 1.00 26.40 1250 LYS A N 1
ATOM 3933 C CA . LYS A 1 518 ? 35.816 23.956 54.230 1.00 26.28 1250 LYS A CA 1
ATOM 3934 C C . LYS A 1 518 ? 35.740 22.731 55.143 1.00 25.35 1250 LYS A C 1
ATOM 3935 O O . LYS A 1 518 ? 35.843 22.853 56.359 1.00 26.31 1250 LYS A O 1
ATOM 3941 N N . GLY A 1 519 ? 35.528 21.558 54.546 1.00 25.32 1251 GLY A N 1
ATOM 3942 C CA . GLY A 1 519 ? 35.361 20.316 55.314 1.00 25.56 1251 GLY A CA 1
ATOM 3943 C C . GLY A 1 519 ? 34.050 20.196 56.092 1.00 26.05 1251 GLY A C 1
ATOM 3944 O O . GLY A 1 519 ? 33.955 19.371 56.989 1.00 26.03 1251 GLY A O 1
ATOM 3945 N N . VAL A 1 520 ? 33.046 21.012 55.746 1.00 25.67 1252 VAL A N 1
ATOM 3946 C CA . VAL A 1 520 ? 31.722 20.961 56.392 1.00 25.74 1252 VAL A CA 1
ATOM 3947 C C . VAL A 1 520 ? 30.737 20.592 55.307 1.00 25.11 1252 VAL A C 1
ATOM 3948 O O . VAL A 1 520 ? 30.339 21.430 54.499 1.00 23.44 1252 VAL A O 1
ATOM 3952 N N . VAL A 1 521 ? 30.348 19.323 55.306 1.00 26.88 1253 VAL A N 1
ATOM 3953 C CA . VAL A 1 521 ? 29.541 18.750 54.231 1.00 27.12 1253 VAL A CA 1
ATOM 3954 C C . VAL A 1 521 ? 28.115 19.304 54.188 1.00 25.22 1253 VAL A C 1
ATOM 3955 O O . VAL A 1 521 ? 27.594 19.577 53.107 1.00 24.50 1253 VAL A O 1
ATOM 3959 N N . ASP A 1 522 ? 27.479 19.453 55.352 1.00 25.10 1254 ASP A N 1
ATOM 3960 C CA . ASP A 1 522 ? 26.091 19.953 55.410 1.00 25.85 1254 ASP A CA 1
ATOM 3961 C C . ASP A 1 522 ? 25.768 20.639 56.747 1.00 24.85 1254 ASP A C 1
ATOM 3962 O O . ASP A 1 522 ? 26.658 20.836 57.571 1.00 25.65 1254 ASP A O 1
ATOM 3967 N N . ALA A 1 523 ? 24.505 21.013 56.945 1.00 25.36 1255 ALA A N 1
ATOM 3968 C CA . ALA A 1 523 ? 24.078 21.758 58.135 1.00 25.64 1255 ALA A CA 1
ATOM 3969 C C . ALA A 1 523 ? 24.251 21.007 59.470 1.00 25.73 1255 ALA A C 1
ATOM 3970 O O . ALA A 1 523 ? 24.227 21.632 60.523 1.00 26.57 1255 ALA A O 1
ATOM 3972 N N . ASN A 1 524 ? 24.389 19.686 59.411 1.00 26.20 1256 ASN A N 1
ATOM 3973 C CA . ASN A 1 524 ? 24.534 18.856 60.601 1.00 26.83 1256 ASN A CA 1
ATOM 3974 C C . ASN A 1 524 ? 25.979 18.427 60.911 1.00 29.81 1256 ASN A C 1
ATOM 3975 O O . ASN A 1 524 ? 26.208 17.803 61.948 1.00 29.13 1256 ASN A O 1
ATOM 3980 N N . SER A 1 525 ? 26.940 18.778 60.051 1.00 29.05 1257 SER A N 1
ATOM 3981 C CA . SER A 1 525 ? 28.349 18.382 60.234 1.00 32.67 1257 SER A CA 1
ATOM 3982 C C . SER A 1 525 ? 29.057 19.263 61.243 1.00 33.39 1257 SER A C 1
ATOM 3983 O O . SER A 1 525 ? 28.782 20.448 61.319 1.00 35.46 1257 SER A O 1
ATOM 3986 N N . ASN A 1 526 ? 30.007 18.685 61.975 1.00 38.50 1258 ASN A N 1
ATOM 3987 C CA . ASN A 1 526 ? 30.875 19.445 62.889 1.00 41.38 1258 ASN A CA 1
ATOM 3988 C C . ASN A 1 526 ? 32.088 20.076 62.207 1.00 40.35 1258 ASN A C 1
ATOM 3989 O O . ASN A 1 526 ? 32.654 21.041 62.739 1.00 40.21 1258 ASN A O 1
ATOM 3994 N N . GLY A 1 527 ? 32.497 19.519 61.064 1.00 36.86 1259 GLY A N 1
ATOM 3995 C CA . GLY A 1 527 ? 33.675 19.999 60.336 1.00 34.55 1259 GLY A CA 1
ATOM 3996 C C . GLY A 1 527 ? 34.873 19.085 60.539 1.00 34.20 1259 GLY A C 1
ATOM 3997 O O . GLY A 1 527 ? 35.146 18.680 61.669 1.00 34.85 1259 GLY A O 1
ATOM 3998 N N . THR A 1 528 ? 35.586 18.773 59.449 1.00 32.15 1260 THR A N 1
ATOM 3999 C CA . THR A 1 528 ? 36.739 17.861 59.482 1.00 33.35 1260 THR A CA 1
ATOM 4000 C C . THR A 1 528 ? 38.077 18.534 59.155 1.00 33.27 1260 THR A C 1
ATOM 4001 O O . THR A 1 528 ? 39.086 17.850 59.032 1.00 36.10 1260 THR A O 1
ATOM 4005 N N . ASP A 1 529 ? 38.088 19.857 59.020 1.00 32.20 1261 ASP A N 1
ATOM 4006 C CA . ASP A 1 529 ? 39.271 20.604 58.553 1.00 33.07 1261 ASP A CA 1
ATOM 4007 C C . ASP A 1 529 ? 39.613 21.641 59.604 1.00 32.38 1261 ASP A C 1
ATOM 4008 O O . ASP A 1 529 ? 38.720 22.149 60.283 1.00 30.38 1261 ASP A O 1
ATOM 4013 N N . LYS A 1 530 ? 40.892 21.989 59.721 1.00 35.47 1262 LYS A N 1
ATOM 4014 C CA . LYS A 1 530 ? 41.308 23.050 60.648 1.00 37.70 1262 LYS A CA 1
ATOM 4015 C C . LYS A 1 530 ? 40.689 24.430 60.314 1.00 33.71 1262 LYS A C 1
ATOM 4016 O O . LYS A 1 530 ? 40.649 25.299 61.172 1.00 31.35 1262 LYS A O 1
ATOM 4022 N N . LEU A 1 531 ? 40.223 24.621 59.075 1.00 30.46 1263 LEU A N 1
ATOM 4023 C CA . LEU A 1 531 ? 39.522 25.851 58.680 1.00 29.39 1263 LEU A CA 1
ATOM 4024 C C . LEU A 1 531 ? 37.997 25.741 58.707 1.00 27.87 1263 LEU A C 1
ATOM 4025 O O . LEU A 1 531 ? 37.318 26.691 58.340 1.00 29.14 1263 LEU A O 1
ATOM 4030 N N . SER A 1 532 ? 37.454 24.603 59.155 1.00 28.01 1264 SER A N 1
ATOM 4031 C CA . SER A 1 532 ? 36.008 24.386 59.164 1.00 26.23 1264 SER A CA 1
ATOM 4032 C C . SER A 1 532 ? 35.294 25.460 59.977 1.00 26.38 1264 SER A C 1
ATOM 4033 O O . SER A 1 532 ? 34.407 26.146 59.469 1.00 25.28 1264 SER A O 1
ATOM 4036 N N . ARG A 1 533 ? 35.719 25.625 61.226 1.00 27.66 1265 ARG A N 1
ATOM 4037 C CA . ARG A 1 533 ? 35.092 26.576 62.155 1.00 27.88 1265 ARG A CA 1
ATOM 4038 C C . ARG A 1 533 ? 35.021 28.020 61.610 1.00 28.80 1265 ARG A C 1
ATOM 4039 O O . ARG A 1 533 ? 33.995 28.703 61.756 1.00 29.32 1265 ARG A O 1
ATOM 4047 N N . THR A 1 534 ? 36.113 28.474 61.000 1.00 27.26 1266 THR A N 1
ATOM 4048 C CA . THR A 1 534 ? 36.264 29.887 60.631 1.00 27.51 1266 THR A CA 1
ATOM 4049 C C . THR A 1 534 ? 35.974 30.169 59.147 1.00 25.81 1266 THR A C 1
ATOM 4050 O O . THR A 1 534 ? 36.317 31.242 58.644 1.00 25.88 1266 THR A O 1
ATOM 4054 N N . SER A 1 535 ? 35.328 29.233 58.446 1.00 24.82 1267 SER A N 1
ATOM 4055 C CA . SER A 1 535 ? 34.941 29.451 57.049 1.00 23.41 1267 SER A CA 1
ATOM 4056 C C . SER A 1 535 ? 33.432 29.225 56.859 1.00 23.61 1267 SER A C 1
ATOM 4057 O O . SER A 1 535 ? 32.716 28.899 57.817 1.00 23.83 1267 SER A O 1
ATOM 4060 N N . GLY A 1 536 ? 32.951 29.445 55.636 1.00 23.00 1268 GLY A N 1
ATOM 4061 C CA . GLY A 1 536 ? 31.522 29.514 55.342 1.00 22.72 1268 GLY A CA 1
ATOM 4062 C C . GLY A 1 536 ? 31.053 30.959 55.174 1.00 22.97 1268 GLY A C 1
ATOM 4063 O O . GLY A 1 536 ? 31.790 31.908 55.431 1.00 23.70 1268 GLY A O 1
ATOM 4064 N N . MET A 1 537 ? 29.811 31.115 54.733 1.00 23.68 1269 MET A N 1
ATOM 4065 C CA . MET A 1 537 ? 29.255 32.431 54.368 1.00 25.13 1269 MET A CA 1
ATOM 4066 C C . MET A 1 537 ? 27.727 32.341 54.312 1.00 25.01 1269 MET A C 1
ATOM 4067 O O . MET A 1 537 ? 27.170 31.292 53.994 1.00 22.69 1269 MET A O 1
ATOM 4072 N N . ALA A 1 538 ? 27.067 33.452 54.638 1.00 26.09 1270 ALA A N 1
ATOM 4073 C CA . ALA A 1 538 ? 25.637 33.628 54.383 1.00 25.31 1270 ALA A CA 1
ATOM 4074 C C . ALA A 1 538 ? 25.452 34.814 53.452 1.00 24.37 1270 ALA A C 1
ATOM 4075 O O . ALA A 1 538 ? 25.957 35.904 53.715 1.00 24.00 1270 ALA A O 1
ATOM 4077 N N . VAL A 1 539 ? 24.731 34.583 52.358 1.00 24.63 1271 VAL A N 1
ATOM 4078 C CA . VAL A 1 539 ? 24.349 35.616 51.410 1.00 24.86 1271 VAL A CA 1
ATOM 4079 C C . VAL A 1 539 ? 22.813 35.760 51.424 1.00 25.18 1271 VAL A C 1
ATOM 4080 O O . VAL A 1 539 ? 22.094 34.800 51.156 1.00 24.23 1271 VAL A O 1
ATOM 4084 N N . LEU A 1 540 ? 22.337 36.960 51.732 1.00 23.64 1272 LEU A N 1
ATOM 4085 C CA . LEU A 1 540 ? 20.902 37.273 51.797 1.00 24.67 1272 LEU A CA 1
ATOM 4086 C C . LEU A 1 540 ? 20.550 38.155 50.619 1.00 24.57 1272 LEU A C 1
ATOM 4087 O O . LEU A 1 540 ? 21.095 39.247 50.492 1.00 26.05 1272 LEU A O 1
ATOM 4092 N N . VAL A 1 541 ? 19.628 37.695 49.776 1.00 23.72 1273 VAL A N 1
ATOM 4093 C CA . VAL A 1 541 ? 19.219 38.429 48.606 1.00 24.07 1273 VAL A CA 1
ATOM 4094 C C . VAL A 1 541 ? 17.701 38.467 48.475 1.00 26.05 1273 VAL A C 1
ATOM 4095 O O . VAL A 1 541 ? 17.053 37.416 48.473 1.00 26.04 1273 VAL A O 1
ATOM 4099 N N . GLY A 1 542 ? 17.153 39.685 48.350 1.00 26.81 1274 GLY A N 1
ATOM 4100 C CA . GLY A 1 542 ? 15.724 39.915 48.073 1.00 26.78 1274 GLY A CA 1
ATOM 4101 C C . GLY A 1 542 ? 15.530 40.759 46.828 1.00 27.59 1274 GLY A C 1
ATOM 4102 O O . GLY A 1 542 ? 16.398 41.569 46.501 1.00 27.94 1274 GLY A O 1
ATOM 4103 N N . ASN A 1 543 ? 14.432 40.535 46.102 1.00 27.08 1275 ASN A N 1
ATOM 4104 C CA . ASN A 1 543 ? 14.171 41.254 44.845 1.00 26.60 1275 ASN A CA 1
ATOM 4105 C C . ASN A 1 543 ? 12.866 42.071 44.870 1.00 26.03 1275 ASN A C 1
ATOM 4106 O O . ASN A 1 543 ? 12.326 42.406 43.814 1.00 26.45 1275 ASN A O 1
ATOM 4111 N N . ASP A 1 544 ? 12.367 42.383 46.062 1.00 27.21 1276 ASP A N 1
ATOM 4112 C CA . ASP A 1 544 ? 11.172 43.233 46.228 1.00 28.63 1276 ASP A CA 1
ATOM 4113 C C . ASP A 1 544 ? 11.590 44.492 46.984 1.00 30.16 1276 ASP A C 1
ATOM 4114 O O . ASP A 1 544 ? 11.858 44.456 48.187 1.00 29.29 1276 ASP A O 1
ATOM 4119 N N . SER A 1 545 ? 11.634 45.609 46.257 1.00 33.19 1277 SER A N 1
ATOM 4120 C CA . SER A 1 545 ? 12.093 46.885 46.798 1.00 35.24 1277 SER A CA 1
ATOM 4121 C C . SER A 1 545 ? 11.142 47.504 47.832 1.00 36.91 1277 SER A C 1
ATOM 4122 O O . SER A 1 545 ? 11.525 48.442 48.521 1.00 38.23 1277 SER A O 1
ATOM 4125 N N . ASN A 1 546 ? 9.921 46.969 47.938 1.00 36.56 1278 ASN A N 1
ATOM 4126 C CA . ASN A 1 546 ? 8.940 47.382 48.942 1.00 38.29 1278 ASN A CA 1
ATOM 4127 C C . ASN A 1 546 ? 8.783 46.399 50.117 1.00 36.08 1278 ASN A C 1
ATOM 4128 O O . ASN A 1 546 ? 7.895 46.573 50.953 1.00 35.49 1278 ASN A O 1
ATOM 4133 N N . MET A 1 547 ? 9.656 45.391 50.199 1.00 34.37 1279 MET A N 1
ATOM 4134 C CA . MET A 1 547 ? 9.582 44.366 51.239 1.00 32.83 1279 MET A CA 1
ATOM 4135 C C . MET A 1 547 ? 9.507 45.001 52.617 1.00 34.07 1279 MET A C 1
ATOM 4136 O O . MET A 1 547 ? 10.302 45.882 52.945 1.00 31.69 1279 MET A O 1
ATOM 4141 N N . ALA A 1 548 ? 8.532 44.561 53.417 1.00 34.31 1280 ALA A N 1
ATOM 4142 C CA . ALA A 1 548 ? 8.349 45.088 54.766 1.00 34.73 1280 ALA A CA 1
ATOM 4143 C C . ALA A 1 548 ? 9.526 44.690 55.653 1.00 33.31 1280 ALA A C 1
ATOM 4144 O O . ALA A 1 548 ? 10.118 43.618 55.479 1.00 31.51 1280 ALA A O 1
ATOM 4146 N N . GLN A 1 549 ? 9.875 45.567 56.593 1.00 33.30 1281 GLN A N 1
ATOM 4147 C CA . GLN A 1 549 ? 10.948 45.272 57.537 1.00 32.47 1281 GLN A CA 1
ATOM 4148 C C . GLN A 1 549 ? 10.545 44.107 58.429 1.00 31.57 1281 GLN A C 1
ATOM 4149 O O . GLN A 1 549 ? 9.386 44.026 58.867 1.00 30.04 1281 GLN A O 1
ATOM 4155 N N . GLN A 1 550 ? 11.512 43.229 58.697 1.00 29.93 1282 GLN A N 1
ATOM 4156 C CA . GLN A 1 550 ? 11.296 42.018 59.489 1.00 30.29 1282 GLN A CA 1
ATOM 4157 C C . GLN A 1 550 ? 12.601 41.405 59.957 1.00 30.31 1282 GLN A C 1
ATOM 4158 O O . GLN A 1 550 ? 13.671 41.710 59.420 1.00 30.01 1282 GLN A O 1
ATOM 4164 N N . SER A 1 551 ? 12.488 40.508 60.926 1.00 30.14 1283 SER A N 1
ATOM 4165 C CA . SER A 1 551 ? 13.600 39.688 61.385 1.00 32.13 1283 SER A CA 1
ATOM 4166 C C . SER A 1 551 ? 13.572 38.338 60.647 1.00 31.29 1283 SER A C 1
ATOM 4167 O O . SER A 1 551 ? 12.497 37.852 60.317 1.00 30.20 1283 SER A O 1
ATOM 4170 N N . VAL A 1 552 ? 14.752 37.776 60.365 1.00 30.09 1284 VAL A N 1
ATOM 4171 C CA . VAL A 1 552 ? 14.876 36.462 59.728 1.00 29.29 1284 VAL A CA 1
ATOM 4172 C C . VAL A 1 552 ? 15.921 35.627 60.454 1.00 28.73 1284 VAL A C 1
ATOM 4173 O O . VAL A 1 552 ? 16.850 36.176 61.040 1.00 28.53 1284 VAL A O 1
ATOM 4177 N N . ALA A 1 553 ? 15.777 34.301 60.368 1.00 27.18 1285 ALA A N 1
ATOM 4178 C CA . ALA A 1 553 ? 16.665 33.360 61.042 1.00 28.61 1285 ALA A CA 1
ATOM 4179 C C . ALA A 1 553 ? 17.431 32.555 59.985 1.00 29.29 1285 ALA A C 1
ATOM 4180 O O . ALA A 1 553 ? 16.812 31.827 59.212 1.00 28.40 1285 ALA A O 1
ATOM 4182 N N . ILE A 1 554 ? 18.757 32.710 59.957 1.00 27.77 1286 ILE A N 1
ATOM 4183 C CA . ILE A 1 554 ? 19.633 32.031 58.984 1.00 28.41 1286 ILE A CA 1
ATOM 4184 C C . ILE A 1 554 ? 20.325 30.846 59.650 1.00 26.25 1286 ILE A C 1
ATOM 4185 O O . ILE A 1 554 ? 20.949 31.007 60.687 1.00 26.75 1286 ILE A O 1
ATOM 4190 N N . ASN A 1 555 ? 20.236 29.666 59.053 1.00 27.16 1287 ASN A N 1
ATOM 4191 C CA . ASN A 1 555 ? 20.927 28.506 59.590 1.00 25.69 1287 ASN A CA 1
ATOM 4192 C C . ASN A 1 555 ? 22.361 28.422 59.060 1.00 26.11 1287 ASN A C 1
ATOM 4193 O O . ASN A 1 555 ? 22.588 27.970 57.931 1.00 25.63 1287 ASN A O 1
ATOM 4198 N N . MET A 1 556 ? 23.324 28.806 59.896 1.00 26.01 1288 MET A N 1
ATOM 4199 C CA . MET A 1 556 ? 24.748 28.722 59.546 1.00 27.45 1288 MET A CA 1
ATOM 4200 C C . MET A 1 556 ? 25.320 27.302 59.673 1.00 26.57 1288 MET A C 1
ATOM 4201 O O . MET A 1 556 ? 26.400 27.019 59.137 1.00 26.79 1288 MET A O 1
ATOM 4206 N N . GLY A 1 557 ? 24.614 26.432 60.393 1.00 25.30 1289 GLY A N 1
ATOM 4207 C CA . GLY A 1 557 ? 25.010 25.043 60.587 1.00 26.52 1289 GLY A CA 1
ATOM 4208 C C . GLY A 1 557 ? 25.549 24.740 61.973 1.00 26.12 1289 GLY A C 1
ATOM 4209 O O . GLY A 1 557 ? 26.000 25.637 62.689 1.00 25.30 1289 GLY A O 1
ATOM 4210 N N . ARG A 1 558 ? 25.541 23.455 62.319 1.00 28.27 1290 ARG A N 1
ATOM 4211 C CA . ARG A 1 558 ? 25.998 22.965 63.624 1.00 29.88 1290 ARG A CA 1
ATOM 4212 C C . ARG A 1 558 ? 27.480 23.224 63.886 1.00 29.79 1290 ARG A C 1
ATOM 4213 O O . ARG A 1 558 ? 27.890 23.289 65.033 1.00 29.45 1290 ARG A O 1
ATOM 4221 N N . ALA A 1 559 ? 28.274 23.375 62.827 1.00 28.75 1291 ALA A N 1
ATOM 4222 C CA . ALA A 1 559 ? 29.680 23.744 62.974 1.00 28.63 1291 ALA A CA 1
ATOM 4223 C C . ALA A 1 559 ? 29.882 25.172 63.452 1.00 27.00 1291 ALA A C 1
ATOM 4224 O O . ALA A 1 559 ? 31.000 25.535 63.796 1.00 27.83 1291 ALA A O 1
ATOM 4226 N N . HIS A 1 560 ? 28.817 25.981 63.485 1.00 27.21 1292 HIS A N 1
ATOM 4227 C CA . HIS A 1 560 ? 28.935 27.405 63.732 1.00 26.61 1292 HIS A CA 1
ATOM 4228 C C . HIS A 1 560 ? 28.023 27.949 64.840 1.00 26.91 1292 HIS A C 1
ATOM 4229 O O . HIS A 1 560 ? 27.486 29.052 64.725 1.00 26.47 1292 HIS A O 1
ATOM 4236 N N . ALA A 1 561 ? 27.905 27.193 65.927 1.00 29.28 1293 ALA A N 1
ATOM 4237 C CA . ALA A 1 561 ? 27.148 27.628 67.118 1.00 29.76 1293 ALA A CA 1
ATOM 4238 C C . ALA A 1 561 ? 28.001 28.569 67.950 1.00 31.11 1293 ALA A C 1
ATOM 4239 O O . ALA A 1 561 ? 29.227 28.447 67.980 1.00 30.14 1293 ALA A O 1
ATOM 4241 N N . ASN A 1 562 ? 27.351 29.538 68.594 1.00 33.61 1294 ASN A N 1
ATOM 4242 C CA . ASN A 1 562 ? 28.017 30.483 69.495 1.00 34.27 1294 ASN A CA 1
ATOM 4243 C C . ASN A 1 562 ? 29.220 31.138 68.815 1.00 33.80 1294 ASN A C 1
ATOM 4244 O O . ASN A 1 562 ? 30.328 31.169 69.363 1.00 33.57 1294 ASN A O 1
ATOM 4249 N N . GLN A 1 563 ? 28.982 31.662 67.617 1.00 31.92 1295 GLN A N 1
ATOM 4250 C CA . GLN A 1 563 ? 30.054 32.186 66.782 1.00 30.48 1295 GLN A CA 1
ATOM 4251 C C . GLN A 1 563 ? 29.783 33.591 66.281 1.00 30.22 1295 GLN A C 1
ATOM 4252 O O . GLN A 1 563 ? 28.669 33.905 65.866 1.00 28.54 1295 GLN A O 1
ATOM 4258 N N . GLN A 1 564 ? 30.834 34.415 66.292 1.00 30.61 1296 GLN A N 1
ATOM 4259 C CA . GLN A 1 564 ? 30.765 35.803 65.833 1.00 30.75 1296 GLN A CA 1
ATOM 4260 C C . GLN A 1 564 ? 30.908 35.894 64.321 1.00 29.27 1296 GLN A C 1
ATOM 4261 O O . GLN A 1 564 ? 31.819 35.292 63.748 1.00 29.62 1296 GLN A O 1
ATOM 4267 N N . TYR A 1 565 ? 30.007 36.650 63.693 1.00 28.58 1297 TYR A N 1
ATOM 4268 C CA . TYR A 1 565 ? 30.017 36.902 62.248 1.00 28.70 1297 TYR A CA 1
ATOM 4269 C C . TYR A 1 565 ? 30.155 38.391 61.969 1.00 30.92 1297 TYR A C 1
ATOM 4270 O O . TYR A 1 565 ? 29.553 39.221 62.658 1.00 30.79 1297 TYR A O 1
ATOM 4279 N N . ARG A 1 566 ? 30.961 38.718 60.966 1.00 29.80 1298 ARG A N 1
ATOM 4280 C CA . ARG A 1 566 ? 31.172 40.087 60.549 1.00 32.60 1298 ARG A CA 1
ATOM 4281 C C . ARG A 1 566 ? 30.193 40.461 59.444 1.00 30.01 1298 ARG A C 1
ATOM 4282 O O . ARG A 1 566 ? 29.957 39.684 58.515 1.00 30.60 1298 ARG A O 1
ATOM 4290 N N . ASN A 1 567 ? 29.680 41.680 59.531 1.00 28.91 1299 ASN A N 1
ATOM 4291 C CA . ASN A 1 567 ? 28.782 42.252 58.540 1.00 28.32 1299 ASN A CA 1
ATOM 4292 C C . ASN A 1 567 ? 29.617 42.734 57.352 1.00 28.50 1299 ASN A C 1
ATOM 4293 O O . ASN A 1 567 ? 30.024 43.902 57.284 1.00 28.77 1299 ASN A O 1
ATOM 4298 N N . LEU A 1 568 ? 29.867 41.833 56.410 1.00 29.24 1300 LEU A N 1
ATOM 4299 C CA . LEU A 1 568 ? 30.717 42.148 55.255 1.00 28.30 1300 LEU A CA 1
ATOM 4300 C C . LEU A 1 568 ? 30.097 43.192 54.333 1.00 29.64 1300 LEU A C 1
ATOM 4301 O O . LEU A 1 568 ? 30.766 44.152 53.934 1.00 31.28 1300 LEU A O 1
ATOM 4306 N N . ILE A 1 569 ? 28.846 42.969 53.950 1.00 27.97 1301 ILE A N 1
ATOM 4307 C CA . ILE A 1 569 ? 28.080 43.920 53.142 1.00 27.84 1301 ILE A CA 1
ATOM 4308 C C . ILE A 1 569 ? 26.666 43.994 53.706 1.00 27.49 1301 ILE A C 1
ATOM 4309 O O . ILE A 1 569 ? 26.064 42.964 53.976 1.00 26.38 1301 ILE A O 1
ATOM 4314 N N . ASP A 1 570 ? 26.139 45.210 53.839 1.00 28.28 1302 ASP A N 1
ATOM 4315 C CA . ASP A 1 570 ? 24.743 45.441 54.221 1.00 28.37 1302 ASP A CA 1
ATOM 4316 C C . ASP A 1 570 ? 24.197 46.574 53.346 1.00 28.42 1302 ASP A C 1
ATOM 4317 O O . ASP A 1 570 ? 24.968 47.344 52.760 1.00 27.31 1302 ASP A O 1
ATOM 4322 N N . THR A 1 571 ? 22.873 46.660 53.245 1.00 28.30 1303 THR A N 1
ATOM 4323 C CA . THR A 1 571 ? 22.214 47.659 52.398 1.00 28.40 1303 THR A CA 1
ATOM 4324 C C . THR A 1 571 ? 21.813 48.891 53.231 1.00 29.35 1303 THR A C 1
ATOM 4325 O O . THR A 1 571 ? 21.354 48.748 54.367 1.00 30.56 1303 THR A O 1
ATOM 4329 N N . THR A 1 572 ? 21.978 50.081 52.638 1.00 29.78 1304 THR A N 1
ATOM 4330 C CA . THR A 1 572 ? 21.534 51.368 53.222 1.00 30.37 1304 THR A CA 1
ATOM 4331 C C . THR A 1 572 ? 20.567 52.048 52.258 1.00 31.41 1304 THR A C 1
ATOM 4332 O O . THR A 1 572 ? 20.408 51.607 51.119 1.00 28.87 1304 THR A O 1
ATOM 4336 N N . GLU A 1 573 ? 19.933 53.144 52.694 1.00 34.29 1305 GLU A N 1
ATOM 4337 C CA . GLU A 1 573 ? 18.982 53.855 51.820 1.00 35.72 1305 GLU A CA 1
ATOM 4338 C C . GLU A 1 573 ? 19.625 54.322 50.507 1.00 35.50 1305 GLU A C 1
ATOM 4339 O O . GLU A 1 573 ? 18.978 54.277 49.456 1.00 36.98 1305 GLU A O 1
ATOM 4345 N N . ASN A 1 574 ? 20.890 54.741 50.570 1.00 35.43 1306 ASN A N 1
ATOM 4346 C CA . ASN A 1 574 ? 21.622 55.245 49.390 1.00 37.25 1306 ASN A CA 1
ATOM 4347 C C . ASN A 1 574 ? 22.474 54.216 48.637 1.00 34.34 1306 ASN A C 1
ATOM 4348 O O . ASN A 1 574 ? 22.726 54.401 47.440 1.00 33.53 1306 ASN A O 1
ATOM 4353 N N . GLY A 1 575 ? 22.899 53.143 49.304 1.00 32.45 1307 GLY A N 1
ATOM 4354 C CA . GLY A 1 575 ? 23.728 52.135 48.624 1.00 31.32 1307 GLY A CA 1
ATOM 4355 C C . GLY A 1 575 ? 24.078 50.946 49.489 1.00 30.34 1307 GLY A C 1
ATOM 4356 O O . GLY A 1 575 ? 23.180 50.287 50.039 1.00 28.59 1307 GLY A O 1
ATOM 4357 N N . LEU A 1 576 ? 25.378 50.667 49.594 1.00 29.37 1308 LEU A N 1
ATOM 4358 C CA . LEU A 1 576 ? 25.909 49.555 50.391 1.00 29.33 1308 LEU A CA 1
ATOM 4359 C C . LEU A 1 576 ? 26.870 50.114 51.427 1.00 30.02 1308 LEU A C 1
ATOM 4360 O O . LEU A 1 576 ? 27.455 51.172 51.202 1.00 30.83 1308 LEU A O 1
ATOM 4365 N N . THR A 1 577 ? 27.052 49.396 52.532 1.00 29.77 1309 THR A N 1
ATOM 4366 C CA . THR A 1 577 ? 28.082 49.723 53.532 1.00 31.46 1309 THR A CA 1
ATOM 4367 C C . THR A 1 577 ? 28.929 48.481 53.840 1.00 32.27 1309 THR A C 1
ATOM 4368 O O . THR A 1 577 ? 28.414 47.343 53.810 1.00 32.79 1309 THR A O 1
ATOM 4372 N N . TYR A 1 578 ? 30.217 48.720 54.119 1.00 31.75 1310 TYR A N 1
ATOM 4373 C CA . TYR A 1 578 ? 31.217 47.668 54.392 1.00 31.90 1310 TYR A CA 1
ATOM 4374 C C . TYR A 1 578 ? 31.695 47.691 55.842 1.00 32.79 1310 TYR A C 1
ATOM 4375 O O . TYR A 1 578 ? 32.535 46.877 56.224 1.00 32.30 1310 TYR A O 1
ATOM 4384 N N . ASP A 1 579 ? 31.158 48.621 56.645 1.00 34.78 1311 ASP A N 1
ATOM 4385 C CA . ASP A 1 579 ? 31.443 48.686 58.083 1.00 36.00 1311 ASP A CA 1
ATOM 4386 C C . ASP A 1 579 ? 30.173 48.931 58.901 1.00 35.60 1311 ASP A C 1
ATOM 4387 O O . ASP A 1 579 ? 30.228 49.575 59.949 1.00 37.40 1311 ASP A O 1
ATOM 4392 N N . ALA A 1 580 ? 29.038 48.412 58.422 1.00 34.93 1312 ALA A N 1
ATOM 4393 C CA . ALA A 1 580 ? 27.746 48.526 59.113 1.00 36.16 1312 ALA A CA 1
ATOM 4394 C C . ALA A 1 580 ? 27.397 49.979 59.482 1.00 38.16 1312 ALA A C 1
ATOM 4395 O O . ALA A 1 580 ? 26.942 50.258 60.586 1.00 39.71 1312 ALA A O 1
ATOM 4397 N N . ASP A 1 581 ? 27.630 50.888 58.540 1.00 39.65 1313 ASP A N 1
ATOM 4398 C CA . ASP A 1 581 ? 27.331 52.308 58.727 1.00 42.64 1313 ASP A CA 1
ATOM 4399 C C . ASP A 1 581 ? 25.945 52.626 58.147 1.00 41.24 1313 ASP A C 1
ATOM 4400 O O . ASP A 1 581 ? 25.735 52.552 56.934 1.00 41.54 1313 ASP A O 1
ATOM 4405 N N . ASN A 1 582 ? 25.009 52.955 59.032 1.00 40.57 1314 ASN A N 1
ATOM 4406 C CA . ASN A 1 582 ? 23.641 53.340 58.671 1.00 41.05 1314 ASN A CA 1
ATOM 4407 C C . ASN A 1 582 ? 22.838 52.188 58.018 1.00 38.63 1314 ASN A C 1
ATOM 4408 O O . ASN A 1 582 ? 21.996 52.424 57.156 1.00 36.72 1314 ASN A O 1
ATOM 4413 N N . SER A 1 583 ? 23.107 50.953 58.450 1.00 34.84 1315 SER A N 1
ATOM 4414 C CA . SER A 1 583 ? 22.342 49.782 58.029 1.00 35.19 1315 SER A CA 1
ATOM 4415 C C . SER A 1 583 ? 21.497 49.252 59.197 1.00 33.39 1315 SER A C 1
ATOM 4416 O O . SER A 1 583 ? 21.605 49.732 60.331 1.00 33.91 1315 SER A O 1
ATOM 4419 N N . GLU A 1 584 ? 20.662 48.260 58.911 1.00 32.84 1316 GLU A N 1
ATOM 4420 C CA . GLU A 1 584 ? 19.765 47.678 59.923 1.00 35.13 1316 GLU A CA 1
ATOM 4421 C C . GLU A 1 584 ? 20.484 46.820 60.954 1.00 34.13 1316 GLU A C 1
ATOM 4422 O O . GLU A 1 584 ? 19.948 46.582 62.023 1.00 34.08 1316 GLU A O 1
ATOM 4428 N N . ASN A 1 585 ? 21.685 46.344 60.631 1.00 34.81 1317 ASN A N 1
ATOM 4429 C CA . ASN A 1 585 ? 22.443 45.442 61.505 1.00 34.18 1317 ASN A CA 1
ATOM 4430 C C . ASN A 1 585 ? 23.792 46.058 61.887 1.00 35.03 1317 ASN A C 1
ATOM 4431 O O . ASN A 1 585 ? 24.361 46.828 61.110 1.00 35.53 1317 ASN A O 1
ATOM 4436 N N . PRO A 1 586 ? 24.321 45.700 63.073 1.00 36.89 1318 PRO A N 1
ATOM 4437 C CA . PRO A 1 586 ? 25.620 46.216 63.520 1.00 38.28 1318 PRO A CA 1
ATOM 4438 C C . PRO A 1 586 ? 26.805 45.464 62.869 1.00 38.15 1318 PRO A C 1
ATOM 4439 O O . PRO A 1 586 ? 26.592 44.560 62.044 1.00 34.30 1318 PRO A O 1
ATOM 4443 N N . ALA A 1 587 ? 28.032 45.837 63.244 1.00 38.45 1319 ALA A N 1
ATOM 4444 C CA . ALA A 1 587 ? 29.252 45.295 62.618 1.00 38.76 1319 ALA A CA 1
ATOM 4445 C C . ALA A 1 587 ? 29.460 43.798 62.861 1.00 37.07 1319 ALA A C 1
ATOM 4446 O O . ALA A 1 587 ? 30.043 43.103 62.021 1.00 35.09 1319 ALA A O 1
ATOM 4448 N N . ILE A 1 588 ? 29.019 43.329 64.029 1.00 37.38 1320 ILE A N 1
ATOM 4449 C CA . ILE A 1 588 ? 29.156 41.929 64.445 1.00 38.12 1320 ILE A CA 1
ATOM 4450 C C . ILE A 1 588 ? 27.824 41.427 65.026 1.00 37.98 1320 ILE A C 1
ATOM 4451 O O . ILE A 1 588 ? 27.187 42.134 65.811 1.00 35.14 1320 ILE A O 1
ATOM 4456 N N . LEU A 1 589 ? 27.425 40.213 64.630 1.00 34.94 1321 LEU A N 1
ATOM 4457 C CA . LEU A 1 589 ? 26.306 39.488 65.237 1.00 34.88 1321 LEU A CA 1
ATOM 4458 C C . LEU A 1 589 ? 26.812 38.108 65.601 1.00 34.34 1321 LEU A C 1
ATOM 4459 O O . LEU A 1 589 ? 27.777 37.611 64.989 1.00 36.97 1321 LEU A O 1
ATOM 4464 N N . THR A 1 590 ? 26.163 37.481 66.574 1.00 31.22 1322 THR A N 1
ATOM 4465 C CA . THR A 1 590 ? 26.598 36.182 67.090 1.00 31.12 1322 THR A CA 1
ATOM 4466 C C . THR A 1 590 ? 25.490 35.153 66.957 1.00 32.01 1322 THR A C 1
ATOM 4467 O O . THR A 1 590 ? 24.328 35.436 67.302 1.00 31.42 1322 THR A O 1
ATOM 4471 N N . THR A 1 591 ? 25.839 33.959 66.472 1.00 29.43 1323 THR A N 1
ATOM 4472 C CA . THR A 1 591 ? 24.876 32.857 66.376 1.00 30.61 1323 THR A CA 1
ATOM 4473 C C . THR A 1 591 ? 24.472 32.322 67.751 1.00 31.43 1323 THR A C 1
ATOM 4474 O O . THR A 1 591 ? 25.244 32.412 68.708 1.00 30.97 1323 THR A O 1
ATOM 4478 N N . ASP A 1 592 ? 23.281 31.734 67.816 1.00 32.30 1324 ASP A N 1
ATOM 4479 C CA . ASP A 1 592 ? 22.810 31.079 69.042 1.00 34.86 1324 ASP A CA 1
ATOM 4480 C C . ASP A 1 592 ? 23.462 29.701 69.182 1.00 34.95 1324 ASP A C 1
ATOM 4481 O O . ASP A 1 592 ? 24.324 29.317 68.371 1.00 31.18 1324 ASP A O 1
ATOM 4486 N N . SER A 1 593 ? 23.050 28.944 70.193 1.00 32.40 1325 SER A N 1
ATOM 4487 C CA . SER A 1 593 ? 23.700 27.669 70.489 1.00 33.85 1325 SER A CA 1
ATOM 4488 C C . SER A 1 593 ? 23.383 26.565 69.476 1.00 33.16 1325 SER A C 1
ATOM 4489 O O . SER A 1 593 ? 23.920 25.463 69.587 1.00 30.84 1325 SER A O 1
ATOM 4492 N N . ASN A 1 594 ? 22.520 26.858 68.498 1.00 32.50 1326 ASN A N 1
ATOM 4493 C CA . ASN A 1 594 ? 22.205 25.935 67.409 1.00 31.69 1326 ASN A CA 1
ATOM 4494 C C . ASN A 1 594 ? 22.832 26.319 66.070 1.00 31.06 1326 ASN A C 1
ATOM 4495 O O . ASN A 1 594 ? 22.687 25.586 65.110 1.00 31.33 1326 ASN A O 1
ATOM 4500 N N . GLY A 1 595 ? 23.518 27.456 66.016 1.00 30.91 1327 GLY A N 1
ATOM 4501 C CA . GLY A 1 595 ? 24.093 27.979 64.781 1.00 30.30 1327 GLY A CA 1
ATOM 4502 C C . GLY A 1 595 ? 23.147 28.854 63.974 1.00 29.96 1327 GLY A C 1
ATOM 4503 O O . GLY A 1 595 ? 23.361 29.032 62.790 1.00 28.03 1327 GLY A O 1
ATOM 4504 N N . ILE A 1 596 ? 22.110 29.408 64.617 1.00 30.37 1328 ILE A N 1
ATOM 4505 C CA . ILE A 1 596 ? 21.150 30.297 63.950 1.00 30.28 1328 ILE A CA 1
ATOM 4506 C C . ILE A 1 596 ? 21.588 31.748 64.095 1.00 29.59 1328 ILE A C 1
ATOM 4507 O O . ILE A 1 596 ? 21.874 32.193 65.200 1.00 31.31 1328 ILE A O 1
ATOM 4512 N N . LEU A 1 597 ? 21.629 32.476 62.980 1.00 30.04 1329 LEU A N 1
ATOM 4513 C CA . LEU A 1 597 ? 21.923 33.907 62.978 1.00 31.08 1329 LEU A CA 1
ATOM 4514 C C . LEU A 1 597 ? 20.646 34.725 62.729 1.00 30.89 1329 LEU A C 1
ATOM 4515 O O . LEU A 1 597 ? 19.953 34.511 61.737 1.00 30.75 1329 LEU A O 1
ATOM 4520 N N . LYS A 1 598 ? 20.375 35.677 63.619 1.00 33.00 1330 LYS A N 1
ATOM 4521 C CA . LYS A 1 598 ? 19.176 36.526 63.577 1.00 34.86 1330 LYS A CA 1
ATOM 4522 C C . LYS A 1 598 ? 19.516 37.854 62.924 1.00 32.27 1330 LYS A C 1
ATOM 4523 O O . LYS A 1 598 ? 20.369 38.574 63.422 1.00 32.93 1330 LYS A O 1
ATOM 4529 N N . VAL A 1 599 ? 18.825 38.202 61.847 1.00 29.10 1331 VAL A N 1
ATOM 4530 C CA . VAL A 1 599 ? 19.183 39.377 61.056 1.00 29.94 1331 VAL A CA 1
ATOM 4531 C C . VAL A 1 599 ? 17.928 40.201 60.773 1.00 29.18 1331 VAL A C 1
ATOM 4532 O O . VAL A 1 599 ? 16.852 39.637 60.552 1.00 28.93 1331 VAL A O 1
ATOM 4536 N N . THR A 1 600 ? 18.083 41.524 60.745 1.00 29.07 1332 THR A N 1
ATOM 4537 C CA . THR A 1 600 ? 17.014 42.438 60.334 1.00 29.35 1332 THR A CA 1
ATOM 4538 C C . THR A 1 600 ? 17.172 42.913 58.892 1.00 29.57 1332 THR A C 1
ATOM 4539 O O . THR A 1 600 ? 18.250 43.366 58.499 1.00 29.38 1332 THR A O 1
ATOM 4543 N N . VAL A 1 601 ? 16.079 42.844 58.124 1.00 28.20 1333 VAL A N 1
ATOM 4544 C CA . VAL A 1 601 ? 16.084 43.137 56.692 1.00 28.58 1333 VAL A CA 1
ATOM 4545 C C . VAL A 1 601 ? 14.856 43.934 56.287 1.00 29.18 1333 VAL A C 1
ATOM 4546 O O . VAL A 1 601 ? 13.842 43.894 56.974 1.00 29.72 1333 VAL A O 1
ATOM 4550 N N . LYS A 1 602 ? 14.947 44.612 55.148 1.00 30.20 1334 LYS A N 1
ATOM 4551 C CA . LYS A 1 602 ? 13.811 45.295 54.513 1.00 30.64 1334 LYS A CA 1
ATOM 4552 C C . LYS A 1 602 ? 14.116 45.597 53.056 1.00 30.77 1334 LYS A C 1
ATOM 4553 O O . LYS A 1 602 ? 15.262 45.465 52.618 1.00 30.24 1334 LYS A O 1
ATOM 4559 N N . GLY A 1 603 ? 13.098 46.007 52.306 1.00 29.40 1335 GLY A N 1
ATOM 4560 C CA . GLY A 1 603 ? 13.274 46.434 50.925 1.00 29.44 1335 GLY A CA 1
ATOM 4561 C C . GLY A 1 603 ? 13.916 47.819 50.800 1.00 31.65 1335 GLY A C 1
ATOM 4562 O O . GLY A 1 603 ? 13.578 48.735 51.563 1.00 31.85 1335 GLY A O 1
ATOM 4563 N N . TYR A 1 604 ? 14.833 47.959 49.840 1.00 29.90 1336 TYR A N 1
ATOM 4564 C CA . TYR A 1 604 ? 15.465 49.233 49.500 1.00 31.27 1336 TYR A CA 1
ATOM 4565 C C . TYR A 1 604 ? 15.400 49.468 48.005 1.00 31.77 1336 TYR A C 1
ATOM 4566 O O . TYR A 1 604 ? 15.230 48.535 47.203 1.00 32.93 1336 TYR A O 1
ATOM 4575 N N . SER A 1 605 ? 15.576 50.725 47.626 1.00 30.83 1337 SER A N 1
ATOM 4576 C CA . SER A 1 605 ? 15.633 51.102 46.226 1.00 30.58 1337 SER A CA 1
ATOM 4577 C C . SER A 1 605 ? 16.716 52.160 46.073 1.00 32.60 1337 SER A C 1
ATOM 4578 O O . SER A 1 605 ? 16.529 53.318 46.461 1.00 33.01 1337 SER A O 1
ATOM 4581 N N . ASN A 1 606 ? 17.863 51.746 45.527 1.00 31.75 1338 ASN A N 1
ATOM 4582 C CA . ASN A 1 606 ? 18.987 52.652 45.267 1.00 31.11 1338 ASN A CA 1
ATOM 4583 C C . ASN A 1 606 ? 19.787 52.112 44.061 1.00 29.97 1338 ASN A C 1
ATOM 4584 O O . ASN A 1 606 ? 19.438 51.045 43.537 1.00 28.83 1338 ASN A O 1
ATOM 4589 N N . PRO A 1 607 ? 20.845 52.826 43.609 1.00 29.34 1339 PRO A N 1
ATOM 4590 C CA . PRO A 1 607 ? 21.522 52.348 42.402 1.00 28.92 1339 PRO A CA 1
ATOM 4591 C C . PRO A 1 607 ? 22.151 50.945 42.504 1.00 27.92 1339 PRO A C 1
ATOM 4592 O O . PRO A 1 607 ? 22.306 50.281 41.474 1.00 26.65 1339 PRO A O 1
ATOM 4596 N N . TYR A 1 608 ? 22.483 50.527 43.727 1.00 27.20 1340 TYR A N 1
ATOM 4597 C CA . TYR A 1 608 ? 23.156 49.269 44.003 1.00 27.44 1340 TYR A CA 1
ATOM 4598 C C . TYR A 1 608 ? 22.184 48.112 44.285 1.00 26.97 1340 TYR A C 1
ATOM 4599 O O . TYR A 1 608 ? 22.459 46.987 43.878 1.00 25.72 1340 TYR A O 1
ATOM 4608 N N . VAL A 1 609 ? 21.063 48.400 44.957 1.00 26.88 1341 VAL A N 1
ATOM 4609 C CA . VAL A 1 609 ? 20.115 47.378 45.448 1.00 27.05 1341 VAL A CA 1
ATOM 4610 C C . VAL A 1 609 ? 18.658 47.786 45.164 1.00 28.26 1341 VAL A C 1
ATOM 4611 O O . VAL A 1 609 ? 18.247 48.922 45.453 1.00 28.06 1341 VAL A O 1
ATOM 4615 N N . SER A 1 610 ? 17.908 46.861 44.558 1.00 26.47 1342 SER A N 1
ATOM 4616 C CA . SER A 1 610 ? 16.466 46.948 44.387 1.00 26.05 1342 SER A CA 1
ATOM 4617 C C . SER A 1 610 ? 15.862 45.687 45.001 1.00 25.96 1342 SER A C 1
ATOM 4618 O O . SER A 1 610 ? 15.678 44.665 44.314 1.00 25.90 1342 SER A O 1
ATOM 4621 N N . GLY A 1 611 ? 15.567 45.779 46.290 1.00 25.92 1343 GLY A N 1
ATOM 4622 C CA . GLY A 1 611 ? 15.294 44.619 47.140 1.00 26.85 1343 GLY A CA 1
ATOM 4623 C C . GLY A 1 611 ? 16.196 44.670 48.366 1.00 25.99 1343 GLY A C 1
ATOM 4624 O O . GLY A 1 611 ? 16.170 45.656 49.109 1.00 26.22 1343 GLY A O 1
ATOM 4625 N N . TYR A 1 612 ? 17.019 43.643 48.556 1.00 25.19 1344 TYR A N 1
ATOM 4626 C CA . TYR A 1 612 ? 17.954 43.612 49.686 1.00 24.54 1344 TYR A CA 1
ATOM 4627 C C . TYR A 1 612 ? 19.204 42.828 49.348 1.00 23.64 1344 TYR A C 1
ATOM 4628 O O . TYR A 1 612 ? 19.133 41.836 48.610 1.00 23.02 1344 TYR A O 1
ATOM 4637 N N . LEU A 1 613 ? 20.337 43.250 49.926 1.00 23.95 1345 LEU A N 1
ATOM 4638 C CA . LEU A 1 613 ? 21.591 42.485 49.889 1.00 24.17 1345 LEU A CA 1
ATOM 4639 C C . LEU A 1 613 ? 22.261 42.511 51.254 1.00 24.95 1345 LEU A C 1
ATOM 4640 O O . LEU A 1 613 ? 22.455 43.587 51.839 1.00 28.27 1345 LEU A O 1
ATOM 4645 N N . GLY A 1 614 ? 22.617 41.329 51.760 1.00 23.02 1346 GLY A N 1
ATOM 4646 C CA . GLY A 1 614 ? 23.433 41.213 52.968 1.00 23.21 1346 GLY A CA 1
ATOM 4647 C C . GLY A 1 614 ? 24.406 40.049 52.858 1.00 22.75 1346 GLY A C 1
ATOM 4648 O O . GLY A 1 614 ? 24.043 39.003 52.333 1.00 24.00 1346 GLY A O 1
ATOM 4649 N N . VAL A 1 615 ? 25.623 40.213 53.373 1.00 22.33 1347 VAL A N 1
ATOM 4650 C CA . VAL A 1 615 ? 26.610 39.132 53.389 1.00 23.06 1347 VAL A CA 1
ATOM 4651 C C . VAL A 1 615 ? 27.337 39.053 54.735 1.00 23.49 1347 VAL A C 1
ATOM 4652 O O . VAL A 1 615 ? 27.848 40.087 55.235 1.00 24.37 1347 VAL A O 1
ATOM 4656 N N . TRP A 1 616 ? 27.397 37.842 55.298 1.00 22.64 1348 TRP A N 1
ATOM 4657 C CA . TRP A 1 616 ? 28.019 37.583 56.613 1.00 24.30 1348 TRP A CA 1
ATOM 4658 C C . TRP A 1 616 ? 29.122 36.547 56.496 1.00 24.79 1348 TRP A C 1
ATOM 4659 O O . TRP A 1 616 ? 28.927 35.515 55.843 1.00 24.94 1348 TRP A O 1
ATOM 4670 N N . VAL A 1 617 ? 30.260 36.811 57.142 1.00 24.16 1349 VAL A N 1
ATOM 4671 C CA . VAL A 1 617 ? 31.380 35.856 57.205 1.00 25.00 1349 VAL A CA 1
ATOM 4672 C C . VAL A 1 617 ? 31.946 35.749 58.620 1.00 24.69 1349 VAL A C 1
ATOM 4673 O O . VAL A 1 617 ? 31.846 36.700 59.391 1.00 25.13 1349 VAL A O 1
ATOM 4677 N N . PRO A 1 618 ? 32.558 34.607 58.958 1.00 24.52 1350 PRO A N 1
ATOM 4678 C CA . PRO A 1 618 ? 33.178 34.503 60.282 1.00 26.34 1350 PRO A CA 1
ATOM 4679 C C . PRO A 1 618 ? 34.228 35.585 60.587 1.00 27.26 1350 PRO A C 1
ATOM 4680 O O . PRO A 1 618 ? 34.974 35.998 59.704 1.00 27.77 1350 PRO A O 1
ATOM 4684 N N . VAL A 1 619 ? 34.244 36.044 61.834 1.00 30.33 1351 VAL A N 1
ATOM 4685 C CA . VAL A 1 619 ? 35.318 36.883 62.363 1.00 30.56 1351 VAL A CA 1
ATOM 4686 C C . VAL A 1 619 ? 36.581 36.011 62.409 1.00 31.24 1351 VAL A C 1
ATOM 4687 O O . VAL A 1 619 ? 36.527 34.896 62.921 1.00 30.95 1351 VAL A O 1
ATOM 4691 N N . ILE A 1 620 ? 37.690 36.517 61.877 1.00 29.95 1352 ILE A N 1
ATOM 4692 C CA . ILE A 1 620 ? 38.984 35.815 61.896 1.00 31.15 1352 ILE A CA 1
ATOM 4693 C C . ILE A 1 620 ? 40.155 36.754 62.182 1.00 30.58 1352 ILE A C 1
ATOM 4694 O O . ILE A 1 620 ? 40.023 37.978 62.076 1.00 29.86 1352 ILE A O 1
ATOM 4699 N N . SER A 1 621 ? 41.280 36.152 62.574 1.00 30.98 1353 SER A N 1
ATOM 4700 C CA . SER A 1 621 ? 42.553 36.825 62.741 1.00 32.92 1353 SER A CA 1
ATOM 4701 C C . SER A 1 621 ? 43.416 36.512 61.505 1.00 36.73 1353 SER A C 1
ATOM 4702 O O . SER A 1 621 ? 43.608 35.335 61.121 1.00 36.99 1353 SER A O 1
ATOM 4705 N N . GLY A 1 622 ? 43.900 37.582 60.889 1.00 40.03 1354 GLY A N 1
ATOM 4706 C CA . GLY A 1 622 ? 44.838 37.538 59.775 1.00 41.05 1354 GLY A CA 1
ATOM 4707 C C . GLY A 1 622 ? 44.273 36.873 58.535 1.00 41.11 1354 GLY A C 1
ATOM 4708 O O . GLY A 1 622 ? 43.075 36.978 58.268 1.00 39.33 1354 GLY A O 1
ATOM 4709 N N . ASP A 1 623 ? 45.140 36.191 57.792 1.00 42.63 1355 ASP A N 1
ATOM 4710 C CA . ASP A 1 623 ? 44.792 35.686 56.473 1.00 43.14 1355 ASP A CA 1
ATOM 4711 C C . ASP A 1 623 ? 44.250 34.268 56.509 1.00 37.24 1355 ASP A C 1
ATOM 4712 O O . ASP A 1 623 ? 44.662 33.445 57.326 1.00 38.95 1355 ASP A O 1
ATOM 4717 N N . GLN A 1 624 ? 43.343 33.987 55.592 1.00 31.55 1356 GLN A N 1
ATOM 4718 C CA . GLN A 1 624 ? 42.784 32.651 55.444 1.00 29.75 1356 GLN A CA 1
ATOM 4719 C C . GLN A 1 624 ? 42.571 32.346 53.977 1.00 27.35 1356 GLN A C 1
ATOM 4720 O O . GLN A 1 624 ? 42.151 33.224 53.234 1.00 27.21 1356 GLN A O 1
ATOM 4726 N N . ASP A 1 625 ? 42.852 31.107 53.568 1.00 27.55 1357 ASP A N 1
ATOM 4727 C CA . ASP A 1 625 ? 42.638 30.656 52.185 1.00 27.16 1357 ASP A CA 1
ATOM 4728 C C . ASP A 1 625 ? 42.048 29.243 52.254 1.00 26.19 1357 ASP A C 1
ATOM 4729 O O . ASP A 1 625 ? 42.697 28.329 52.736 1.00 25.56 1357 ASP A O 1
ATOM 4734 N N . VAL A 1 626 ? 40.818 29.089 51.777 1.00 24.58 1358 VAL A N 1
ATOM 4735 C CA . VAL A 1 626 ? 40.118 27.804 51.834 1.00 25.18 1358 VAL A CA 1
ATOM 4736 C C . VAL A 1 626 ? 40.223 26.993 50.538 1.00 25.29 1358 VAL A C 1
ATOM 4737 O O . VAL A 1 626 ? 39.470 26.040 50.358 1.00 24.18 1358 VAL A O 1
ATOM 4741 N N . THR A 1 627 ? 41.148 27.370 49.646 1.00 25.37 1359 THR A N 1
ATOM 4742 C CA . THR A 1 627 ? 41.467 26.564 48.471 1.00 25.76 1359 THR A CA 1
ATOM 4743 C C . THR A 1 627 ? 41.619 25.095 48.840 1.00 24.93 1359 THR A C 1
ATOM 4744 O O . THR A 1 627 ? 42.312 24.771 49.783 1.00 23.86 1359 THR A O 1
ATOM 4748 N N . THR A 1 628 ? 40.935 24.222 48.103 1.00 23.90 1360 THR A N 1
ATOM 4749 C CA . THR A 1 628 ? 41.140 22.784 48.211 1.00 24.47 1360 THR A CA 1
ATOM 4750 C C . THR A 1 628 ? 42.104 22.342 47.096 1.00 25.89 1360 THR A C 1
ATOM 4751 O O . THR A 1 628 ? 41.870 22.654 45.931 1.00 23.69 1360 THR A O 1
ATOM 4755 N N . ASN A 1 629 ? 43.186 21.650 47.466 1.00 27.36 1361 ASN A N 1
ATOM 4756 C CA . ASN A 1 629 ? 44.191 21.201 46.490 1.00 30.82 1361 ASN A CA 1
ATOM 4757 C C . ASN A 1 629 ? 43.650 19.992 45.715 1.00 29.42 1361 ASN A C 1
ATOM 4758 O O . ASN A 1 629 ? 43.003 19.103 46.289 1.00 26.72 1361 ASN A O 1
ATOM 4763 N N . ALA A 1 630 ? 43.879 19.989 44.406 1.00 26.31 1362 ALA A N 1
ATOM 4764 C CA . ALA A 1 630 ? 43.365 18.932 43.528 1.00 26.77 1362 ALA A CA 1
ATOM 4765 C C . ALA A 1 630 ? 43.925 17.536 43.837 1.00 27.45 1362 ALA A C 1
ATOM 4766 O O . ALA A 1 630 ? 43.288 16.542 43.502 1.00 26.20 1362 ALA A O 1
ATOM 4768 N N . SER A 1 631 ? 45.105 17.467 44.460 1.00 30.20 1363 SER A N 1
ATOM 4769 C CA A SER A 1 631 ? 45.681 16.192 44.902 0.50 32.29 1363 SER A CA 1
ATOM 4770 C CA B SER A 1 631 ? 45.681 16.193 44.895 0.50 31.95 1363 SER A CA 1
ATOM 4771 C C . SER A 1 631 ? 44.854 15.524 46.004 1.00 33.48 1363 SER A C 1
ATOM 4772 O O . SER A 1 631 ? 44.996 14.331 46.239 1.00 34.58 1363 SER A O 1
ATOM 4777 N N . ASP A 1 632 ? 43.986 16.296 46.674 1.00 33.98 1364 ASP A N 1
ATOM 4778 C CA . ASP A 1 632 ? 43.170 15.798 47.800 1.00 36.27 1364 ASP A CA 1
ATOM 4779 C C . ASP A 1 632 ? 41.705 15.477 47.490 1.00 35.64 1364 ASP A C 1
ATOM 4780 O O . ASP A 1 632 ? 40.928 15.194 48.419 1.00 36.63 1364 ASP A O 1
ATOM 4785 N N . VAL A 1 633 ? 41.318 15.498 46.214 1.00 31.23 1365 VAL A N 1
ATOM 4786 C CA . VAL A 1 633 ? 39.943 15.162 45.845 1.00 30.17 1365 VAL A CA 1
ATOM 4787 C C . VAL A 1 633 ? 39.940 13.812 45.150 1.00 31.26 1365 VAL A C 1
ATOM 4788 O O . VAL A 1 633 ? 40.998 13.278 44.825 1.00 30.71 1365 VAL A O 1
ATOM 4792 N N . VAL A 1 634 ? 38.748 13.269 44.932 1.00 32.88 1366 VAL A N 1
ATOM 4793 C CA . VAL A 1 634 ? 38.610 11.957 44.295 1.00 35.03 1366 VAL A CA 1
ATOM 4794 C C . VAL A 1 634 ? 39.054 12.075 42.841 1.00 33.67 1366 VAL A C 1
ATOM 4795 O O . VAL A 1 634 ? 38.702 13.042 42.173 1.00 35.51 1366 VAL A O 1
ATOM 4799 N N . ALA A 1 635 ? 39.854 11.118 42.371 1.00 31.03 1367 ALA A N 1
ATOM 4800 C CA . ALA A 1 635 ? 40.249 11.062 40.967 1.00 32.39 1367 ALA A CA 1
ATOM 4801 C C . ALA A 1 635 ? 39.476 9.922 40.323 1.00 33.52 1367 ALA A C 1
ATOM 4802 O O . ALA A 1 635 ? 39.256 8.884 40.940 1.00 34.80 1367 ALA A O 1
ATOM 4804 N N . ASN A 1 636 ? 39.018 10.139 39.103 1.00 32.58 1368 ASN A N 1
ATOM 4805 C CA . ASN A 1 636 ? 38.216 9.146 38.393 1.00 30.89 1368 ASN A CA 1
ATOM 4806 C C . ASN A 1 636 ? 38.826 8.973 37.027 1.00 30.21 1368 ASN A C 1
ATOM 4807 O O . ASN A 1 636 ? 38.897 9.939 36.259 1.00 27.62 1368 ASN A O 1
ATOM 4812 N N . LYS A 1 637 ? 39.246 7.746 36.695 1.00 29.82 1369 LYS A N 1
ATOM 4813 C CA . LYS A 1 637 ? 39.921 7.476 35.418 1.00 32.08 1369 LYS A CA 1
ATOM 4814 C C . LYS A 1 637 ? 39.088 7.824 34.186 1.00 28.83 1369 LYS A C 1
ATOM 4815 O O . LYS A 1 637 ? 39.646 8.031 33.127 1.00 28.01 1369 LYS A O 1
ATOM 4821 N N . GLU A 1 638 ? 37.762 7.847 34.315 1.00 28.20 1370 GLU A N 1
ATOM 4822 C CA . GLU A 1 638 ? 36.872 8.135 33.211 1.00 29.27 1370 GLU A CA 1
ATOM 4823 C C . GLU A 1 638 ? 36.557 9.631 33.077 1.00 26.68 1370 GLU A C 1
ATOM 4824 O O . GLU A 1 638 ? 35.864 10.023 32.127 1.00 27.36 1370 GLU A O 1
ATOM 4830 N N . LYS A 1 639 ? 37.056 10.461 34.000 1.00 23.56 1371 LYS A N 1
ATOM 4831 C CA . LYS A 1 639 ? 36.763 11.882 33.983 1.00 22.98 1371 LYS A CA 1
ATOM 4832 C C . LYS A 1 639 ? 38.012 12.756 33.851 1.00 22.71 1371 LYS A C 1
ATOM 4833 O O . LYS A 1 639 ? 39.077 12.453 34.400 1.00 22.57 1371 LYS A O 1
ATOM 4839 N N . THR A 1 640 ? 37.836 13.878 33.171 1.00 22.74 1372 THR A N 1
ATOM 4840 C CA . THR A 1 640 ? 38.838 14.942 33.119 1.00 22.95 1372 THR A CA 1
ATOM 4841 C C . THR A 1 640 ? 38.446 16.022 34.146 1.00 23.01 1372 THR A C 1
ATOM 4842 O O . THR A 1 640 ? 39.051 16.088 35.227 1.00 22.40 1372 THR A O 1
ATOM 4846 N N . PHE A 1 641 ? 37.430 16.839 33.860 1.00 21.22 1373 PHE A N 1
ATOM 4847 C CA . PHE A 1 641 ? 36.916 17.757 34.890 1.00 20.67 1373 PHE A CA 1
ATOM 4848 C C . PHE A 1 641 ? 35.882 17.081 35.796 1.00 20.65 1373 PHE A C 1
ATOM 4849 O O . PHE A 1 641 ? 35.092 16.265 35.348 1.00 21.14 1373 PHE A O 1
ATOM 4857 N N . GLU A 1 642 ? 35.967 17.407 37.081 1.00 20.11 1374 GLU A N 1
ATOM 4858 C CA . GLU A 1 642 ? 35.068 16.926 38.109 1.00 20.03 1374 GLU A CA 1
ATOM 4859 C C . GLU A 1 642 ? 34.657 18.140 38.940 1.00 19.82 1374 GLU A C 1
ATOM 4860 O O . GLU A 1 642 ? 35.519 18.930 39.341 1.00 20.04 1374 GLU A O 1
ATOM 4866 N N . SER A 1 643 ? 33.361 18.265 39.193 1.00 20.32 1375 SER A N 1
ATOM 4867 C CA . SER A 1 643 ? 32.797 19.377 39.990 1.00 20.81 1375 SER A CA 1
ATOM 4868 C C . SER A 1 643 ? 32.921 19.035 41.463 1.00 20.76 1375 SER A C 1
ATOM 4869 O O . SER A 1 643 ? 32.087 18.334 42.028 1.00 23.55 1375 SER A O 1
ATOM 4872 N N . ASN A 1 644 ? 33.988 19.519 42.087 1.00 21.94 1376 ASN A N 1
ATOM 4873 C CA . ASN A 1 644 ? 34.264 19.239 43.500 1.00 21.67 1376 ASN A CA 1
ATOM 4874 C C . ASN A 1 644 ? 34.899 20.476 44.122 1.00 22.01 1376 ASN A C 1
ATOM 4875 O O . ASN A 1 644 ? 35.055 21.492 43.440 1.00 20.87 1376 ASN A O 1
ATOM 4880 N N . ALA A 1 645 ? 35.278 20.388 45.391 1.00 20.79 1377 ALA A N 1
ATOM 4881 C CA . ALA A 1 645 ? 35.875 21.520 46.100 1.00 21.21 1377 ALA A CA 1
ATOM 4882 C C . ALA A 1 645 ? 37.142 22.090 45.432 1.00 22.18 1377 ALA A C 1
ATOM 4883 O O . ALA A 1 645 ? 37.394 23.318 45.485 1.00 21.49 1377 ALA A O 1
ATOM 4885 N N . ALA A 1 646 ? 37.935 21.234 44.783 1.00 22.39 1378 ALA A N 1
ATOM 4886 C CA . ALA A 1 646 ? 39.143 21.723 44.110 1.00 22.33 1378 ALA A CA 1
ATOM 4887 C C . ALA A 1 646 ? 38.800 22.539 42.868 1.00 22.35 1378 ALA A C 1
ATOM 4888 O O . ALA A 1 646 ? 39.333 23.638 42.684 1.00 22.23 1378 ALA A O 1
ATOM 4890 N N . LEU A 1 647 ? 37.907 22.035 42.025 1.00 22.20 1379 LEU A N 1
ATOM 4891 C CA . LEU A 1 647 ? 37.521 22.789 40.828 1.00 21.77 1379 LEU A CA 1
ATOM 4892 C C . LEU A 1 647 ? 36.799 24.084 41.222 1.00 20.84 1379 LEU A C 1
ATOM 4893 O O . LEU A 1 647 ? 37.025 25.137 40.600 1.00 18.86 1379 LEU A O 1
ATOM 4898 N N . ASP A 1 648 ? 35.958 24.000 42.252 1.00 19.28 1380 ASP A N 1
ATOM 4899 C CA . ASP A 1 648 ? 35.239 25.180 42.800 1.00 19.57 1380 ASP A CA 1
ATOM 4900 C C . ASP A 1 648 ? 36.168 26.267 43.312 1.00 19.54 1380 ASP A C 1
ATOM 4901 O O . ASP A 1 648 ? 35.771 27.432 43.371 1.00 19.87 1380 ASP A O 1
ATOM 4906 N N . SER A 1 649 ? 37.386 25.902 43.725 1.00 20.89 1381 SER A N 1
ATOM 4907 C CA . SER A 1 649 ? 38.380 26.899 44.158 1.00 21.96 1381 SER A CA 1
ATOM 4908 C C . SER A 1 649 ? 38.874 27.865 43.038 1.00 21.79 1381 SER A C 1
ATOM 4909 O O . SER A 1 649 ? 39.470 28.903 43.333 1.00 22.24 1381 SER A O 1
ATOM 4912 N N . HIS A 1 650 ? 38.607 27.531 41.771 1.00 21.62 1382 HIS A N 1
ATOM 4913 C CA . HIS A 1 650 ? 38.971 28.387 40.636 1.00 22.07 1382 HIS A CA 1
ATOM 4914 C C . HIS A 1 650 ? 37.963 29.511 40.407 1.00 22.19 1382 HIS A C 1
ATOM 4915 O O . HIS A 1 650 ? 36.774 29.409 40.788 1.00 21.35 1382 HIS A O 1
ATOM 4922 N N . MET A 1 651 ? 38.470 30.584 39.812 1.00 21.32 1383 MET A N 1
ATOM 4923 C CA . MET A 1 651 ? 37.684 31.721 39.361 1.00 21.82 1383 MET A CA 1
ATOM 4924 C C . MET A 1 651 ? 38.313 32.309 38.095 1.00 21.13 1383 MET A C 1
ATOM 4925 O O . MET A 1 651 ? 39.513 32.606 38.064 1.00 21.57 1383 MET A O 1
ATOM 4930 N N . ILE A 1 652 ? 37.473 32.460 37.072 1.00 20.40 1384 ILE A N 1
ATOM 4931 C CA . ILE A 1 652 ? 37.849 32.977 35.773 1.00 20.63 1384 ILE A CA 1
ATOM 4932 C C . ILE A 1 652 ? 37.633 34.505 35.740 1.00 21.27 1384 ILE A C 1
ATOM 4933 O O . ILE A 1 652 ? 36.723 35.017 36.387 1.00 18.98 1384 ILE A O 1
ATOM 4938 N N . TYR A 1 653 ? 38.494 35.212 34.995 1.00 21.09 1385 TYR A N 1
ATOM 4939 C CA . TYR A 1 653 ? 38.329 36.652 34.725 1.00 21.67 1385 TYR A CA 1
ATOM 4940 C C . TYR A 1 653 ? 38.372 36.913 33.221 1.00 21.84 1385 TYR A C 1
ATOM 4941 O O . TYR A 1 653 ? 39.363 36.570 32.569 1.00 21.62 1385 TYR A O 1
ATOM 4950 N N . GLU A 1 654 ? 37.282 37.457 32.670 1.00 23.42 1386 GLU A N 1
ATOM 4951 C CA . GLU A 1 654 ? 37.227 37.854 31.265 1.00 23.91 1386 GLU A CA 1
ATOM 4952 C C . GLU A 1 654 ? 37.930 39.206 31.166 1.00 23.86 1386 GLU A C 1
ATOM 4953 O O . GLU A 1 654 ? 37.467 40.176 31.759 1.00 23.52 1386 GLU A O 1
ATOM 4959 N N . ASP A 1 655 ? 39.022 39.267 30.415 1.00 23.43 1387 ASP A N 1
ATOM 4960 C CA . ASP A 1 655 ? 39.918 40.444 30.460 1.00 24.13 1387 ASP A CA 1
ATOM 4961 C C . ASP A 1 655 ? 39.599 41.583 29.489 1.00 24.57 1387 ASP A C 1
ATOM 4962 O O . ASP A 1 655 ? 40.346 42.559 29.434 1.00 23.77 1387 ASP A O 1
ATOM 4967 N N . PHE A 1 656 ? 38.528 41.465 28.710 1.00 24.04 1388 PHE A N 1
ATOM 4968 C CA . PHE A 1 656 ? 38.275 42.431 27.645 1.00 24.53 1388 PHE A CA 1
ATOM 4969 C C . PHE A 1 656 ? 36.807 42.760 27.466 1.00 26.40 1388 PHE A C 1
ATOM 4970 O O . PHE A 1 656 ? 35.919 42.061 27.993 1.00 25.86 1388 PHE A O 1
ATOM 4978 N N . SER A 1 657 ? 36.583 43.823 26.691 1.00 25.58 1389 SER A N 1
ATOM 4979 C CA . SER A 1 657 ? 35.268 44.208 26.181 1.00 25.80 1389 SER A CA 1
ATOM 4980 C C . SER A 1 657 ? 35.393 44.427 24.674 1.00 27.71 1389 SER A C 1
ATOM 4981 O O . SER A 1 657 ? 36.445 44.857 24.195 1.00 26.58 1389 SER A O 1
ATOM 4984 N N . LEU A 1 658 ? 34.313 44.195 23.935 1.00 25.75 1390 LEU A N 1
ATOM 4985 C CA . LEU A 1 658 ? 34.261 44.580 22.526 1.00 27.25 1390 LEU A CA 1
ATOM 4986 C C . LEU A 1 658 ? 34.440 46.098 22.327 1.00 27.35 1390 LEU A C 1
ATOM 4987 O O . LEU A 1 658 ? 34.943 46.530 21.285 1.00 29.22 1390 LEU A O 1
ATOM 4992 N N . PHE A 1 659 ? 34.039 46.889 23.318 1.00 27.03 1391 PHE A N 1
ATOM 4993 C CA . PHE A 1 659 ? 34.043 48.359 23.238 1.00 28.85 1391 PHE A CA 1
ATOM 4994 C C . PHE A 1 659 ? 35.283 48.984 23.861 1.00 28.82 1391 PHE A C 1
ATOM 4995 O O . PHE A 1 659 ? 35.344 50.196 24.088 1.00 29.27 1391 PHE A O 1
ATOM 5003 N N . GLN A 1 660 ? 36.279 48.148 24.116 1.00 29.08 1392 GLN A N 1
ATOM 5004 C CA . GLN A 1 660 ? 37.575 48.587 24.570 1.00 31.10 1392 GLN A CA 1
ATOM 5005 C C . GLN A 1 660 ? 38.156 49.469 23.458 1.00 29.35 1392 GLN A C 1
ATOM 5006 O O . GLN A 1 660 ? 38.077 49.103 22.290 1.00 33.13 1392 GLN A O 1
ATOM 5012 N N . PRO A 1 661 ? 38.688 50.645 23.810 1.00 29.81 1393 PRO A N 1
ATOM 5013 C CA . PRO A 1 661 ? 39.218 51.547 22.778 1.00 30.74 1393 PRO A CA 1
ATOM 5014 C C . PRO A 1 661 ? 40.600 51.126 22.266 1.00 32.00 1393 PRO A C 1
ATOM 5015 O O . PRO A 1 661 ? 41.300 50.358 22.926 1.00 30.12 1393 PRO A O 1
ATOM 5019 N N . GLU A 1 662 ? 40.990 51.650 21.104 1.00 34.65 1394 GLU A N 1
ATOM 5020 C CA . GLU A 1 662 ? 42.370 51.524 20.644 1.00 34.02 1394 GLU A CA 1
ATOM 5021 C C . GLU A 1 662 ? 43.255 52.284 21.644 1.00 32.20 1394 GLU A C 1
ATOM 5022 O O . GLU A 1 662 ? 42.854 53.341 22.137 1.00 34.38 1394 GLU A O 1
ATOM 5028 N N . PRO A 1 663 ? 44.426 51.722 22.005 1.00 31.17 1395 PRO A N 1
ATOM 5029 C CA . PRO A 1 663 ? 45.260 52.363 23.028 1.00 31.74 1395 PRO A CA 1
ATOM 5030 C C . PRO A 1 663 ? 45.907 53.652 22.517 1.00 31.76 1395 PRO A C 1
ATOM 5031 O O . PRO A 1 663 ? 46.329 53.727 21.360 1.00 33.15 1395 PRO A O 1
ATOM 5035 N N . THR A 1 664 ? 45.999 54.643 23.388 1.00 32.93 1396 THR A N 1
ATOM 5036 C CA . THR A 1 664 ? 46.545 55.960 23.030 1.00 33.33 1396 THR A CA 1
ATOM 5037 C C . THR A 1 664 ? 48.071 56.046 23.181 1.00 35.18 1396 THR A C 1
ATOM 5038 O O . THR A 1 664 ? 48.673 57.044 22.781 1.00 33.56 1396 THR A O 1
ATOM 5042 N N . SER A 1 665 ? 48.686 55.020 23.769 1.00 34.24 1397 SER A N 1
ATOM 5043 C CA . SER A 1 665 ? 50.133 54.938 23.904 1.00 36.34 1397 SER A CA 1
ATOM 5044 C C . SER A 1 665 ? 50.544 53.477 24.047 1.00 38.17 1397 SER A C 1
ATOM 5045 O O . SER A 1 665 ? 49.690 52.593 24.203 1.00 34.54 1397 SER A O 1
ATOM 5048 N N . VAL A 1 666 ? 51.853 53.238 24.017 1.00 38.99 1398 VAL A N 1
ATOM 5049 C CA . VAL A 1 666 ? 52.400 51.899 24.260 1.00 39.04 1398 VAL A CA 1
ATOM 5050 C C . VAL A 1 666 ? 52.123 51.464 25.706 1.00 37.58 1398 VAL A C 1
ATOM 5051 O O . VAL A 1 666 ? 51.733 50.320 25.939 1.00 35.06 1398 VAL A O 1
ATOM 5055 N N . GLU A 1 667 ? 52.324 52.372 26.661 1.00 36.63 1399 GLU A N 1
ATOM 5056 C CA . GLU A 1 667 ? 52.035 52.095 28.070 1.00 39.10 1399 GLU A CA 1
ATOM 5057 C C . GLU A 1 667 ? 50.580 51.639 28.289 1.00 36.48 1399 GLU A C 1
ATOM 5058 O O . GLU A 1 667 ? 50.324 50.793 29.143 1.00 36.97 1399 GLU A O 1
ATOM 5064 N N . ASN A 1 668 ? 49.650 52.186 27.504 1.00 35.58 1400 ASN A N 1
ATOM 5065 C CA . ASN A 1 668 ? 48.213 51.870 27.617 1.00 34.56 1400 ASN A CA 1
ATOM 5066 C C . ASN A 1 668 ? 47.765 50.603 26.865 1.00 32.89 1400 ASN A C 1
ATOM 5067 O O . ASN A 1 668 ? 46.578 50.264 26.905 1.00 29.39 1400 ASN A O 1
ATOM 5072 N N . HIS A 1 669 ? 48.687 49.911 26.187 1.00 31.01 1401 HIS A N 1
ATOM 5073 C CA . HIS A 1 669 ? 48.393 48.591 25.636 1.00 29.80 1401 HIS A CA 1
ATOM 5074 C C . HIS A 1 669 ? 47.885 47.706 26.765 1.00 28.48 1401 HIS A C 1
ATOM 5075 O O . HIS A 1 669 ? 48.518 47.612 27.811 1.00 29.87 1401 HIS A O 1
ATOM 5082 N N . ALA A 1 670 ? 46.753 47.054 26.551 1.00 27.87 1402 ALA A N 1
ATOM 5083 C CA . ALA A 1 670 ? 46.189 46.176 27.578 1.00 28.71 1402 ALA A CA 1
ATOM 5084 C C . ALA A 1 670 ? 47.232 45.172 28.090 1.00 27.53 1402 ALA A C 1
ATOM 5085 O O . ALA A 1 670 ? 47.310 44.929 29.295 1.00 27.69 1402 ALA A O 1
ATOM 5087 N N . TYR A 1 671 ? 48.066 44.632 27.191 1.00 27.52 1403 TYR A N 1
ATOM 5088 C CA . TYR A 1 671 ? 49.077 43.659 27.612 1.00 26.75 1403 TYR A CA 1
ATOM 5089 C C . TYR A 1 671 ? 50.010 44.244 28.664 1.00 27.48 1403 TYR A C 1
ATOM 5090 O O . TYR A 1 671 ? 50.291 43.594 29.669 1.00 28.54 1403 TYR A O 1
ATOM 5099 N N . ASN A 1 672 ? 50.440 45.488 28.467 1.00 27.01 1404 ASN A N 1
ATOM 5100 C CA . ASN A 1 672 ? 51.349 46.135 29.417 1.00 28.69 1404 ASN A CA 1
ATOM 5101 C C . ASN A 1 672 ? 50.673 46.498 30.733 1.00 27.95 1404 ASN A C 1
ATOM 5102 O O . ASN A 1 672 ? 51.258 46.323 31.809 1.00 27.63 1404 ASN A O 1
ATOM 5107 N N . VAL A 1 673 ? 49.446 46.998 30.643 1.00 27.88 1405 VAL A N 1
ATOM 5108 C CA . VAL A 1 673 ? 48.659 47.313 31.842 1.00 28.51 1405 VAL A CA 1
ATOM 5109 C C . VAL A 1 673 ? 48.406 46.037 32.658 1.00 26.70 1405 VAL A C 1
ATOM 5110 O O . VAL A 1 673 ? 48.574 46.043 33.880 1.00 27.48 1405 VAL A O 1
ATOM 5114 N N . ILE A 1 674 ? 48.058 44.938 31.987 1.00 27.21 1406 ILE A N 1
ATOM 5115 C CA . ILE A 1 674 ? 47.810 43.648 32.673 1.00 27.29 1406 ILE A CA 1
ATOM 5116 C C . ILE A 1 674 ? 49.067 43.166 33.421 1.00 28.94 1406 ILE A C 1
ATOM 5117 O O . ILE A 1 674 ? 48.992 42.812 34.605 1.00 29.78 1406 ILE A O 1
ATOM 5122 N N . ALA A 1 675 ? 50.209 43.169 32.730 1.00 30.51 1407 ALA A N 1
ATOM 5123 C CA . ALA A 1 675 ? 51.500 42.774 33.327 1.00 31.14 1407 ALA A CA 1
ATOM 5124 C C . ALA A 1 675 ? 51.822 43.582 34.578 1.00 32.61 1407 ALA A C 1
ATOM 5125 O O . ALA A 1 675 ? 52.160 43.016 35.619 1.00 31.27 1407 ALA A O 1
ATOM 5127 N N . LYS A 1 676 ? 51.675 44.905 34.475 1.00 33.54 1408 LYS A N 1
ATOM 5128 C CA . LYS A 1 676 ? 51.924 45.803 35.607 1.00 38.27 1408 LYS A CA 1
ATOM 5129 C C . LYS A 1 676 ? 51.014 45.490 36.819 1.00 35.78 1408 LYS A C 1
ATOM 5130 O O . LYS A 1 676 ? 51.433 45.631 37.971 1.00 35.87 1408 LYS A O 1
ATOM 5136 N N . ASN A 1 677 ? 49.791 45.039 36.548 1.00 34.81 1409 ASN A N 1
ATOM 5137 C CA . ASN A 1 677 ? 48.783 44.756 37.589 1.00 34.41 1409 ASN A CA 1
ATOM 5138 C C . ASN A 1 677 ? 48.643 43.276 37.977 1.00 33.01 1409 ASN A C 1
ATOM 5139 O O . ASN A 1 677 ? 47.681 42.889 38.630 1.00 33.28 1409 ASN A O 1
ATOM 5144 N N . ALA A 1 678 ? 49.616 42.448 37.617 1.00 32.95 1410 ALA A N 1
ATOM 5145 C CA . ALA A 1 678 ? 49.497 41.002 37.814 1.00 32.72 1410 ALA A CA 1
ATOM 5146 C C . ALA A 1 678 ? 49.177 40.621 39.261 1.00 33.29 1410 ALA A C 1
ATOM 5147 O O . ALA A 1 678 ? 48.359 39.723 39.509 1.00 32.83 1410 ALA A O 1
ATOM 5149 N N . SER A 1 679 ? 49.810 41.308 40.213 1.00 33.27 1411 SER A N 1
ATOM 5150 C CA . SER A 1 679 ? 49.605 41.024 41.644 1.00 34.72 1411 SER A CA 1
ATOM 5151 C C . SER A 1 679 ? 48.186 41.348 42.114 1.00 33.27 1411 SER A C 1
ATOM 5152 O O . SER A 1 679 ? 47.664 40.660 42.986 1.00 32.96 1411 SER A O 1
ATOM 5155 N N . LEU A 1 680 ? 47.581 42.389 41.537 1.00 31.96 1412 LEU A N 1
ATOM 5156 C CA . LEU A 1 680 ? 46.180 42.724 41.814 1.00 32.66 1412 LEU A CA 1
ATOM 5157 C C . LEU A 1 680 ? 45.255 41.547 41.506 1.00 29.29 1412 LEU A C 1
ATOM 5158 O O . LEU A 1 680 ? 44.415 41.185 42.332 1.00 27.34 1412 LEU A O 1
ATOM 5163 N N . PHE A 1 681 ? 45.425 40.924 40.337 1.00 28.00 1413 PHE A N 1
ATOM 5164 C CA . PHE A 1 681 ? 44.518 39.823 39.942 1.00 26.96 1413 PHE A CA 1
ATOM 5165 C C . PHE A 1 681 ? 44.623 38.646 40.923 1.00 26.12 1413 PHE A C 1
ATOM 5166 O O . PHE A 1 681 ? 43.612 38.029 41.292 1.00 25.63 1413 PHE A O 1
ATOM 5174 N N . SER A 1 682 ? 45.859 38.339 41.331 1.00 27.77 1414 SER A N 1
ATOM 5175 C CA . SER A 1 682 ? 46.118 37.362 42.395 1.00 28.71 1414 SER A CA 1
ATOM 5176 C C . SER A 1 682 ? 45.447 37.754 43.722 1.00 29.39 1414 SER A C 1
ATOM 5177 O O . SER A 1 682 ? 44.787 36.924 44.358 1.00 30.66 1414 SER A O 1
ATOM 5180 N N . ASP A 1 683 ? 45.606 39.018 44.112 1.00 31.55 1415 ASP A N 1
ATOM 5181 C CA . ASP A 1 683 ? 45.001 39.542 45.357 1.00 33.63 1415 ASP A CA 1
ATOM 5182 C C . ASP A 1 683 ? 43.461 39.429 45.362 1.00 31.60 1415 ASP A C 1
ATOM 5183 O O . ASP A 1 683 ? 42.853 39.241 46.415 1.00 30.62 1415 ASP A O 1
ATOM 5188 N N . LEU A 1 684 ? 42.853 39.535 44.181 1.00 29.68 1416 LEU A N 1
ATOM 5189 C CA . LEU A 1 684 ? 41.411 39.352 44.013 1.00 30.00 1416 LEU A CA 1
ATOM 5190 C C . LEU A 1 684 ? 40.958 37.886 43.937 1.00 28.73 1416 LEU A C 1
ATOM 5191 O O . LEU A 1 684 ? 39.755 37.614 43.768 1.00 30.89 1416 LEU A O 1
ATOM 5196 N N . GLY A 1 685 ? 41.889 36.940 44.065 1.00 28.02 1417 GLY A N 1
ATOM 5197 C CA . GLY A 1 685 ? 41.558 35.515 44.005 1.00 27.23 1417 GLY A CA 1
ATOM 5198 C C . GLY A 1 685 ? 41.260 34.958 42.615 1.00 25.97 1417 GLY A C 1
ATOM 5199 O O . GLY A 1 685 ? 40.691 33.863 42.494 1.00 25.01 1417 GLY A O 1
ATOM 5200 N N . ILE A 1 686 ? 41.646 35.686 41.562 1.00 25.58 1418 ILE A N 1
ATOM 5201 C CA . ILE A 1 686 ? 41.497 35.184 40.190 1.00 24.95 1418 ILE A CA 1
ATOM 5202 C C . ILE A 1 686 ? 42.551 34.101 39.996 1.00 24.58 1418 ILE A C 1
ATOM 5203 O O . ILE A 1 686 ? 43.729 34.315 40.312 1.00 25.14 1418 ILE A O 1
ATOM 5208 N N . THR A 1 687 ? 42.121 32.926 39.551 1.00 23.74 1419 THR A N 1
ATOM 5209 C CA . THR A 1 687 ? 43.040 31.813 39.309 1.00 22.96 1419 THR A CA 1
ATOM 5210 C C . THR A 1 687 ? 43.263 31.538 37.813 1.00 22.97 1419 THR A C 1
ATOM 5211 O O . THR A 1 687 ? 44.283 30.946 37.444 1.00 24.77 1419 THR A O 1
ATOM 5215 N N . ASP A 1 688 ? 42.316 31.961 36.972 1.00 21.75 1420 ASP A N 1
ATOM 5216 C CA . ASP A 1 688 ? 42.313 31.643 35.553 1.00 22.42 1420 ASP A CA 1
ATOM 5217 C C . ASP A 1 688 ? 41.961 32.888 34.751 1.00 21.98 1420 ASP A C 1
ATOM 5218 O O . ASP A 1 688 ? 40.867 33.443 34.900 1.00 20.70 1420 ASP A O 1
ATOM 5223 N N . PHE A 1 689 ? 42.895 33.315 33.906 1.00 21.90 1421 PHE A N 1
ATOM 5224 C CA . PHE A 1 689 ? 42.815 34.604 33.193 1.00 21.58 1421 PHE A CA 1
ATOM 5225 C C . PHE A 1 689 ? 42.444 34.342 31.741 1.00 21.93 1421 PHE A C 1
ATOM 5226 O O . PHE A 1 689 ? 43.248 33.786 30.975 1.00 21.46 1421 PHE A O 1
ATOM 5234 N N . TRP A 1 690 ? 41.222 34.718 31.361 1.00 21.38 1422 TRP A N 1
ATOM 5235 C CA . TRP A 1 690 ? 40.728 34.568 29.998 1.00 21.15 1422 TRP A CA 1
ATOM 5236 C C . TRP A 1 690 ? 41.170 35.797 29.198 1.00 23.58 1422 TRP A C 1
ATOM 5237 O O . TRP A 1 690 ? 40.710 36.932 29.439 1.00 23.58 1422 TRP A O 1
ATOM 5248 N N . MET A 1 691 ? 42.057 35.554 28.237 1.00 24.50 1423 MET A N 1
ATOM 5249 C CA . MET A 1 691 ? 42.569 36.599 27.348 1.00 26.13 1423 MET A CA 1
ATOM 5250 C C . MET A 1 691 ? 41.782 36.646 26.044 1.00 25.33 1423 MET A C 1
ATOM 5251 O O . MET A 1 691 ? 41.403 35.614 25.484 1.00 23.04 1423 MET A O 1
ATOM 5256 N N . ALA A 1 692 ? 41.560 37.867 25.570 1.00 25.21 1424 ALA A N 1
ATOM 5257 C CA . ALA A 1 692 ? 40.868 38.113 24.317 1.00 24.88 1424 ALA A CA 1
ATOM 5258 C C . ALA A 1 692 ? 41.497 37.339 23.167 1.00 24.32 1424 ALA A C 1
ATOM 5259 O O . ALA A 1 692 ? 42.696 37.051 23.204 1.00 24.92 1424 ALA A O 1
ATOM 5261 N N . PRO A 1 693 ? 40.700 37.014 22.134 1.00 23.08 1425 PRO A N 1
ATOM 5262 C CA . PRO A 1 693 ? 41.316 36.432 20.947 1.00 22.96 1425 PRO A CA 1
ATOM 5263 C C . PRO A 1 693 ? 42.378 37.406 20.416 1.00 24.11 1425 PRO A C 1
ATOM 5264 O O . PRO A 1 693 ? 42.078 38.571 20.141 1.00 24.60 1425 PRO A O 1
ATOM 5268 N N . ALA A 1 694 ? 43.616 36.927 20.313 1.00 24.91 1426 ALA A N 1
ATOM 5269 C CA . ALA A 1 694 ? 44.770 37.799 20.161 1.00 25.10 1426 ALA A CA 1
ATOM 5270 C C . ALA A 1 694 ? 45.203 37.979 18.700 1.00 26.65 1426 ALA A C 1
ATOM 5271 O O . ALA A 1 694 ? 46.177 38.669 18.431 1.00 27.33 1426 ALA A O 1
ATOM 5273 N N . TYR A 1 695 ? 44.424 37.430 17.772 1.00 26.11 1427 TYR A N 1
ATOM 5274 C CA . TYR A 1 695 ? 44.786 37.281 16.359 1.00 27.30 1427 TYR A CA 1
ATOM 5275 C C . TYR A 1 695 ? 44.713 38.646 15.683 1.00 28.28 1427 TYR A C 1
ATOM 5276 O O . TYR A 1 695 ? 44.053 39.565 16.191 1.00 26.31 1427 TYR A O 1
ATOM 5285 N N . THR A 1 696 ? 45.423 38.784 14.560 1.00 29.89 1428 THR A N 1
ATOM 5286 C CA . THR A 1 696 ? 45.428 40.032 13.790 1.00 31.06 1428 THR A CA 1
ATOM 5287 C C . THR A 1 696 ? 44.018 40.350 13.317 1.00 29.16 1428 THR A C 1
ATOM 5288 O O . THR A 1 696 ? 43.429 39.565 12.591 1.00 29.71 1428 THR A O 1
ATOM 5292 N N . PRO A 1 697 ? 43.467 41.491 13.739 1.00 29.50 1429 PRO A N 1
ATOM 5293 C CA . PRO A 1 697 ? 42.085 41.787 13.385 1.00 30.02 1429 PRO A CA 1
ATOM 5294 C C . PRO A 1 697 ? 41.917 42.252 11.944 1.00 31.63 1429 PRO A C 1
ATOM 5295 O O . PRO A 1 697 ? 42.805 42.904 11.403 1.00 30.66 1429 PRO A O 1
ATOM 5299 N N . PHE A 1 698 ? 40.789 41.902 11.342 1.00 30.32 1430 PHE A N 1
ATOM 5300 C CA . PHE A 1 698 ? 40.311 42.520 10.118 1.00 31.30 1430 PHE A CA 1
ATOM 5301 C C . PHE A 1 698 ? 40.058 43.996 10.428 1.00 32.73 1430 PHE A C 1
ATOM 5302 O O . PHE A 1 698 ? 39.264 44.333 11.329 1.00 29.61 1430 PHE A O 1
ATOM 5310 N N . GLY A 1 699 ? 40.737 44.874 9.688 1.00 32.06 1431 GLY A N 1
ATOM 5311 C CA . GLY A 1 699 ? 40.720 46.312 9.971 1.00 32.95 1431 GLY A CA 1
ATOM 5312 C C . GLY A 1 699 ? 39.343 46.948 9.915 1.00 34.22 1431 GLY A C 1
ATOM 5313 O O . GLY A 1 699 ? 39.052 47.855 10.689 1.00 35.03 1431 GLY A O 1
ATOM 5314 N N . ARG A 1 700 ? 38.494 46.460 9.012 1.00 35.13 1432 ARG A N 1
ATOM 5315 C CA . ARG A 1 700 ? 37.129 46.969 8.867 1.00 36.91 1432 ARG A CA 1
ATOM 5316 C C . ARG A 1 700 ? 36.068 46.238 9.710 1.00 36.60 1432 ARG A C 1
ATOM 5317 O O . ARG A 1 700 ? 34.878 46.513 9.575 1.00 35.11 1432 ARG A O 1
ATOM 5325 N N . SER A 1 701 ? 36.494 45.339 10.600 1.00 34.59 1433 SER A N 1
ATOM 5326 C CA . SER A 1 701 ? 35.568 44.736 11.572 1.00 33.03 1433 SER A CA 1
ATOM 5327 C C . SER A 1 701 ? 35.009 45.813 12.518 1.00 33.43 1433 SER A C 1
ATOM 5328 O O . SER A 1 701 ? 35.639 46.848 12.759 1.00 30.65 1433 SER A O 1
ATOM 5331 N N . ARG A 1 702 ? 33.815 45.567 13.035 1.00 30.81 1434 ARG A N 1
ATOM 5332 C CA . ARG A 1 702 ? 33.131 46.538 13.874 1.00 31.16 1434 ARG A CA 1
ATOM 5333 C C . ARG A 1 702 ? 33.921 46.926 15.130 1.00 31.08 1434 ARG A C 1
ATOM 5334 O O . ARG A 1 702 ? 33.980 48.104 15.486 1.00 30.57 1434 ARG A O 1
ATOM 5342 N N . TYR A 1 703 ? 34.532 45.944 15.788 1.00 28.96 1435 TYR A N 1
ATOM 5343 C CA . TYR A 1 703 ? 35.171 46.178 17.076 1.00 28.61 1435 TYR A CA 1
ATOM 5344 C C . TYR A 1 703 ? 36.685 45.985 17.106 1.00 28.00 1435 TYR A C 1
ATOM 5345 O O . TYR A 1 703 ? 37.335 46.396 18.074 1.00 26.96 1435 TYR A O 1
ATOM 5354 N N . ASN A 1 704 ? 37.267 45.391 16.055 1.00 30.98 1436 ASN A N 1
ATOM 5355 C CA . ASN A 1 704 ? 38.718 45.098 16.033 1.00 30.74 1436 ASN A CA 1
ATOM 5356 C C . ASN A 1 704 ? 39.150 44.268 17.260 1.00 30.50 1436 ASN A C 1
ATOM 5357 O O . ASN A 1 704 ? 40.247 44.451 17.797 1.00 30.04 1436 ASN A O 1
ATOM 5362 N N . GLU A 1 705 ? 38.262 43.373 17.704 1.00 28.73 1437 GLU A N 1
ATOM 5363 C CA . GLU A 1 705 ? 38.449 42.624 18.958 1.00 28.77 1437 GLU A CA 1
ATOM 5364 C C . GLU A 1 705 ? 39.221 41.320 18.805 1.00 29.05 1437 GLU A C 1
ATOM 5365 O O . GLU A 1 705 ? 39.714 40.798 19.807 1.00 28.09 1437 GLU A O 1
ATOM 5371 N N . GLY A 1 706 ? 39.274 40.776 17.587 1.00 28.13 1438 GLY A N 1
ATOM 5372 C CA . GLY A 1 706 ? 40.008 39.544 17.317 1.00 27.64 1438 GLY A CA 1
ATOM 5373 C C . GLY A 1 706 ? 39.223 38.310 16.891 1.00 27.59 1438 GLY A C 1
ATOM 5374 O O . GLY A 1 706 ? 39.836 37.352 16.426 1.00 28.06 1438 GLY A O 1
ATOM 5375 N N . TYR A 1 707 ? 37.895 38.300 17.044 1.00 28.61 1439 TYR A N 1
ATOM 5376 C CA . TYR A 1 707 ? 37.077 37.206 16.496 1.00 28.79 1439 TYR A CA 1
ATOM 5377 C C . TYR A 1 707 ? 36.954 37.276 14.972 1.00 30.58 1439 TYR A C 1
ATOM 5378 O O . TYR A 1 707 ? 36.807 36.236 14.311 1.00 31.18 1439 TYR A O 1
ATOM 5387 N N . SER A 1 708 ? 36.994 38.490 14.423 1.00 30.41 1440 SER A N 1
ATOM 5388 C CA . SER A 1 708 ? 37.070 38.689 12.971 1.00 31.35 1440 SER A CA 1
ATOM 5389 C C . SER A 1 708 ? 38.544 38.859 12.635 1.00 30.79 1440 SER A C 1
ATOM 5390 O O . SER A 1 708 ? 39.083 39.974 12.753 1.00 29.95 1440 SER A O 1
ATOM 5393 N N . MET A 1 709 ? 39.197 37.754 12.262 1.00 30.48 1441 MET A N 1
ATOM 5394 C CA . MET A 1 709 ? 40.655 37.733 12.102 1.00 32.07 1441 MET A CA 1
ATOM 5395 C C . MET A 1 709 ? 41.067 37.276 10.709 1.00 34.97 1441 MET A C 1
ATOM 5396 O O . MET A 1 709 ? 40.386 36.468 10.082 1.00 36.22 1441 MET A O 1
ATOM 5401 N N . THR A 1 710 ? 42.187 37.835 10.247 1.00 34.63 1442 THR A N 1
ATOM 5402 C CA . THR A 1 710 ? 42.784 37.528 8.958 1.00 38.19 1442 THR A CA 1
ATOM 5403 C C . THR A 1 710 ? 44.001 36.615 9.069 1.00 37.66 1442 THR A C 1
ATOM 5404 O O . THR A 1 710 ? 44.454 36.099 8.049 1.00 42.48 1442 THR A O 1
ATOM 5408 N N . ASP A 1 711 ? 44.552 36.454 10.280 1.00 33.40 1443 ASP A N 1
ATOM 5409 C CA . ASP A 1 711 ? 45.766 35.655 10.495 1.00 33.39 1443 ASP A CA 1
ATOM 5410 C C . ASP A 1 711 ? 45.735 35.026 11.897 1.00 29.53 1443 ASP A C 1
ATOM 5411 O O . ASP A 1 711 ? 45.834 35.731 12.895 1.00 28.74 1443 ASP A O 1
ATOM 5416 N N . ARG A 1 712 ? 45.611 33.699 11.938 1.00 28.35 1444 ARG A N 1
ATOM 5417 C CA . ARG A 1 712 ? 45.468 32.931 13.186 1.00 27.64 1444 ARG A CA 1
ATOM 5418 C C . ARG A 1 712 ? 46.770 32.776 13.976 1.00 27.35 1444 ARG A C 1
ATOM 5419 O O . ARG A 1 712 ? 46.736 32.408 15.153 1.00 29.28 1444 ARG A O 1
ATOM 5427 N N . TYR A 1 713 ? 47.907 33.049 13.340 1.00 27.95 1445 TYR A N 1
ATOM 5428 C CA . TYR A 1 713 ? 49.209 32.885 13.980 1.00 27.88 1445 TYR A CA 1
ATOM 5429 C C . TYR A 1 713 ? 49.944 34.179 14.299 1.00 29.42 1445 TYR A C 1
ATOM 5430 O O . TYR A 1 713 ? 50.843 34.154 15.131 1.00 33.03 1445 TYR A O 1
ATOM 5439 N N . ASN A 1 714 ? 49.598 35.283 13.643 1.00 28.84 1446 ASN A N 1
ATOM 5440 C CA . ASN A 1 714 ? 50.233 36.568 13.924 1.00 29.96 1446 ASN A CA 1
ATOM 5441 C C . ASN A 1 714 ? 49.433 37.224 15.038 1.00 27.66 1446 ASN A C 1
ATOM 5442 O O . ASN A 1 714 ? 48.342 37.734 14.795 1.00 28.00 1446 ASN A O 1
ATOM 5447 N N . LEU A 1 715 ? 49.993 37.249 16.249 1.00 27.85 1447 LEU A N 1
ATOM 5448 C CA . LEU A 1 715 ? 49.348 37.915 17.395 1.00 28.07 1447 LEU A CA 1
ATOM 5449 C C . LEU A 1 715 ? 49.849 39.351 17.635 1.00 29.15 1447 LEU A C 1
ATOM 5450 O O . LEU A 1 715 ? 49.785 39.866 18.753 1.00 27.77 1447 LEU A O 1
ATOM 5455 N N . GLY A 1 716 ? 50.319 39.998 16.566 1.00 29.78 1448 GLY A N 1
ATOM 5456 C CA . GLY A 1 716 ? 50.750 41.381 16.602 1.00 31.37 1448 GLY A CA 1
ATOM 5457 C C . GLY A 1 716 ? 52.265 41.516 16.672 1.00 32.51 1448 GLY A C 1
ATOM 5458 O O . GLY A 1 716 ? 52.956 40.653 17.222 1.00 33.63 1448 GLY A O 1
ATOM 5459 N N . THR A 1 717 ? 52.761 42.615 16.123 1.00 32.42 1449 THR A N 1
ATOM 5460 C CA . THR A 1 717 ? 54.177 42.973 16.190 1.00 34.73 1449 THR A CA 1
ATOM 5461 C C . THR A 1 717 ? 54.325 44.349 16.806 1.00 34.68 1449 THR A C 1
ATOM 5462 O O . THR A 1 717 ? 53.343 45.049 17.021 1.00 33.25 1449 THR A O 1
ATOM 5466 N N . THR A 1 718 ? 55.561 44.724 17.105 1.00 35.56 1450 THR A N 1
ATOM 5467 C CA . THR A 1 718 ? 55.853 46.049 17.655 1.00 35.65 1450 THR A CA 1
ATOM 5468 C C . THR A 1 718 ? 55.339 47.163 16.730 1.00 35.33 1450 THR A C 1
ATOM 5469 O O . THR A 1 718 ? 54.715 48.111 17.192 1.00 33.55 1450 THR A O 1
ATOM 5473 N N . ALA A 1 719 ? 55.573 47.016 15.429 1.00 37.59 1451 ALA A N 1
ATOM 5474 C CA . ALA A 1 719 ? 55.152 48.001 14.419 1.00 39.29 1451 ALA A CA 1
ATOM 5475 C C . ALA A 1 719 ? 53.661 47.942 14.108 1.00 39.24 1451 ALA A C 1
ATOM 5476 O O . ALA A 1 719 ? 53.050 48.979 13.850 1.00 38.10 1451 ALA A O 1
ATOM 5478 N N . ASN A 1 720 ? 53.080 46.743 14.134 1.00 35.91 1452 ASN A N 1
ATOM 5479 C CA . ASN A 1 720 ? 51.660 46.554 13.869 1.00 36.16 1452 ASN A CA 1
ATOM 5480 C C . ASN A 1 720 ? 51.012 45.761 15.022 1.00 34.42 1452 ASN A C 1
ATOM 5481 O O . ASN A 1 720 ? 50.694 44.591 14.864 1.00 32.37 1452 ASN A O 1
ATOM 5486 N N . PRO A 1 721 ? 50.843 46.396 16.197 1.00 33.57 1453 PRO A N 1
ATOM 5487 C CA . PRO A 1 721 ? 50.155 45.689 17.289 1.00 32.18 1453 PRO A CA 1
ATOM 5488 C C . PRO A 1 721 ? 48.674 45.424 16.981 1.00 32.05 1453 PRO A C 1
ATOM 5489 O O . PRO A 1 721 ? 48.095 46.053 16.090 1.00 30.66 1453 PRO A O 1
ATOM 5493 N N . THR A 1 722 ? 48.071 44.474 17.702 1.00 30.57 1454 THR A N 1
ATOM 5494 C CA . THR A 1 722 ? 46.622 44.300 17.664 1.00 30.04 1454 THR A CA 1
ATOM 5495 C C . THR A 1 722 ? 46.068 45.398 18.573 1.00 30.46 1454 THR A C 1
ATOM 5496 O O . THR A 1 722 ? 46.836 46.235 19.058 1.00 31.43 1454 THR A O 1
ATOM 5500 N N . LYS A 1 723 ? 44.763 45.411 18.828 1.00 29.69 1455 LYS A N 1
ATOM 5501 C CA . LYS A 1 723 ? 44.226 46.343 19.818 1.00 29.36 1455 LYS A CA 1
ATOM 5502 C C . LYS A 1 723 ? 44.983 46.226 21.145 1.00 29.48 1455 LYS A C 1
ATOM 5503 O O . LYS A 1 723 ? 45.247 47.238 21.802 1.00 29.49 1455 LYS A O 1
ATOM 5509 N N . TYR A 1 724 ? 45.350 44.992 21.514 1.00 28.04 1456 TYR A N 1
ATOM 5510 C CA . TYR A 1 724 ? 45.834 44.670 22.865 1.00 27.56 1456 TYR A CA 1
ATOM 5511 C C . TYR A 1 724 ? 47.334 44.895 23.033 1.00 27.72 1456 TYR A C 1
ATOM 5512 O O . TYR A 1 724 ? 47.813 45.119 24.155 1.00 28.52 1456 TYR A O 1
ATOM 5521 N N . GLY A 1 725 ? 48.070 44.824 21.921 1.00 27.80 1457 GLY A N 1
ATOM 5522 C CA . GLY A 1 725 ? 49.531 44.971 21.914 1.00 27.67 1457 GLY A CA 1
ATOM 5523 C C . GLY A 1 725 ? 50.199 44.024 20.924 1.00 27.17 1457 GLY A C 1
ATOM 5524 O O . GLY A 1 725 ? 49.559 43.537 19.988 1.00 26.18 1457 GLY A O 1
ATOM 5525 N N . SER A 1 726 ? 51.508 43.841 21.111 1.00 27.51 1458 SER A N 1
ATOM 5526 C CA . SER A 1 726 ? 52.340 42.952 20.289 1.00 28.02 1458 SER A CA 1
ATOM 5527 C C . SER A 1 726 ? 52.407 41.545 20.894 1.00 27.86 1458 SER A C 1
ATOM 5528 O O . SER A 1 726 ? 52.077 41.330 22.070 1.00 27.91 1458 SER A O 1
ATOM 5531 N N . GLY A 1 727 ? 52.884 40.610 20.077 1.00 28.53 1459 GLY A N 1
ATOM 5532 C CA . GLY A 1 727 ? 53.114 39.242 20.506 1.00 28.11 1459 GLY A CA 1
ATOM 5533 C C . GLY A 1 727 ? 54.162 39.152 21.601 1.00 29.73 1459 GLY A C 1
ATOM 5534 O O . GLY A 1 727 ? 54.026 38.340 22.529 1.00 27.15 1459 GLY A O 1
ATOM 5535 N N . GLU A 1 728 ? 55.207 39.980 21.495 1.00 29.08 1460 GLU A N 1
ATOM 5536 C CA . GLU A 1 728 ? 56.262 40.025 22.514 1.00 31.20 1460 GLU A CA 1
ATOM 5537 C C . GLU A 1 728 ? 55.685 40.477 23.852 1.00 29.01 1460 GLU A C 1
ATOM 5538 O O . GLU A 1 728 ? 56.002 39.923 24.903 1.00 28.23 1460 GLU A O 1
ATOM 5544 N N . GLU A 1 729 ? 54.854 41.509 23.801 1.00 28.87 1461 GLU A N 1
ATOM 5545 C CA . GLU A 1 729 ? 54.167 42.000 25.003 1.00 27.62 1461 GLU A CA 1
ATOM 5546 C C . GLU A 1 729 ? 53.253 40.913 25.608 1.00 27.81 1461 GLU A C 1
ATOM 5547 O O . GLU A 1 729 ? 53.307 40.658 26.809 1.00 26.46 1461 GLU A O 1
ATOM 5553 N N . LEU A 1 730 ? 52.463 40.256 24.756 1.00 28.28 1462 LEU A N 1
ATOM 5554 C CA . LEU A 1 730 ? 51.607 39.142 25.180 1.00 27.56 1462 LEU A CA 1
ATOM 5555 C C . LEU A 1 730 ? 52.396 38.070 25.949 1.00 27.69 1462 LEU A C 1
ATOM 5556 O O . LEU A 1 730 ? 52.001 37.660 27.048 1.00 26.38 1462 LEU A O 1
ATOM 5561 N N . ALA A 1 731 ? 53.517 37.631 25.384 1.00 26.81 1463 ALA A N 1
ATOM 5562 C CA . ALA A 1 731 ? 54.331 36.604 26.044 1.00 27.17 1463 ALA A CA 1
ATOM 5563 C C . ALA A 1 731 ? 54.868 37.048 27.407 1.00 27.96 1463 ALA A C 1
ATOM 5564 O O . ALA A 1 731 ? 54.877 36.257 28.359 1.00 27.48 1463 ALA A O 1
ATOM 5566 N N . ASN A 1 732 ? 55.323 38.302 27.503 1.00 28.31 1464 ASN A N 1
ATOM 5567 C CA . ASN A 1 732 ? 55.757 38.858 28.790 1.00 28.72 1464 ASN A CA 1
ATOM 5568 C C . ASN A 1 732 ? 54.595 38.984 29.773 1.00 28.46 1464 ASN A C 1
ATOM 5569 O O . ASN A 1 732 ? 54.771 38.739 30.960 1.00 28.88 1464 ASN A O 1
ATOM 5574 N N . THR A 1 733 ? 53.410 39.334 29.265 1.00 27.19 1465 THR A N 1
ATOM 5575 C CA . THR A 1 733 ? 52.207 39.427 30.098 1.00 27.92 1465 THR A CA 1
ATOM 5576 C C . THR A 1 733 ? 51.802 38.063 30.662 1.00 27.84 1465 THR A C 1
ATOM 5577 O O . THR A 1 733 ? 51.506 37.946 31.853 1.00 27.09 1465 THR A O 1
ATOM 5581 N N . ILE A 1 734 ? 51.829 37.030 29.816 1.00 27.42 1466 ILE A N 1
ATOM 5582 C CA . ILE A 1 734 ? 51.520 35.668 30.276 1.00 27.16 1466 ILE A CA 1
ATOM 5583 C C . ILE A 1 734 ? 52.497 35.248 31.382 1.00 27.32 1466 ILE A C 1
ATOM 5584 O O . ILE A 1 734 ? 52.083 34.683 32.405 1.00 27.28 1466 ILE A O 1
ATOM 5589 N N . ALA A 1 735 ? 53.780 35.540 31.180 1.00 28.37 1467 ALA A N 1
ATOM 5590 C CA . ALA A 1 735 ? 54.824 35.211 32.172 1.00 29.91 1467 ALA A CA 1
ATOM 5591 C C . ALA A 1 735 ? 54.602 35.938 33.495 1.00 29.69 1467 ALA A C 1
ATOM 5592 O O . ALA A 1 735 ? 54.770 35.347 34.567 1.00 27.12 1467 ALA A O 1
ATOM 5594 N N . ALA A 1 736 ? 54.220 37.215 33.410 1.00 30.11 1468 ALA A N 1
ATOM 5595 C CA . ALA A 1 736 ? 53.903 38.004 34.607 1.00 29.60 1468 ALA A CA 1
ATOM 5596 C C . ALA A 1 736 ? 52.710 37.427 35.382 1.00 28.08 1468 ALA A C 1
ATOM 5597 O O . ALA A 1 736 ? 52.755 37.336 36.606 1.00 27.01 1468 ALA A O 1
ATOM 5599 N N . LEU A 1 737 ? 51.668 37.010 34.672 1.00 26.16 1469 LEU A N 1
ATOM 5600 C CA . LEU A 1 737 ? 50.525 36.356 35.314 1.00 26.60 1469 LEU A CA 1
ATOM 5601 C C . LEU A 1 737 ? 50.936 35.017 35.938 1.00 27.26 1469 LEU A C 1
ATOM 5602 O O . LEU A 1 737 ? 50.532 34.703 37.054 1.00 25.65 1469 LEU A O 1
ATOM 5607 N N . HIS A 1 738 ? 51.751 34.239 35.214 1.00 27.52 1470 HIS A N 1
ATOM 5608 C CA . HIS A 1 738 ? 52.300 32.998 35.757 1.00 27.45 1470 HIS A CA 1
ATOM 5609 C C . HIS A 1 738 ? 53.106 33.248 37.030 1.00 28.41 1470 HIS A C 1
ATOM 5610 O O . HIS A 1 738 ? 52.952 32.519 38.001 1.00 27.83 1470 HIS A O 1
ATOM 5617 N N . LYS A 1 739 ? 53.932 34.295 37.024 1.00 30.57 1471 LYS A N 1
ATOM 5618 C CA . LYS A 1 739 ? 54.742 34.675 38.200 1.00 32.90 1471 LYS A CA 1
ATOM 5619 C C . LYS A 1 739 ? 53.854 34.973 39.434 1.00 31.70 1471 LYS A C 1
ATOM 5620 O O . LYS A 1 739 ? 54.173 34.582 40.574 1.00 29.99 1471 LYS A O 1
ATOM 5626 N N . ALA A 1 740 ? 52.712 35.608 39.185 1.00 30.15 1472 ALA A N 1
ATOM 5627 C CA . ALA A 1 740 ? 51.721 35.891 40.229 1.00 30.32 1472 ALA A CA 1
ATOM 5628 C C . ALA A 1 740 ? 50.888 34.676 40.678 1.00 28.87 1472 ALA A C 1
ATOM 5629 O O . ALA A 1 740 ? 50.099 34.792 41.610 1.00 29.91 1472 ALA A O 1
ATOM 5631 N N . GLY A 1 741 ? 51.040 33.527 40.004 1.00 28.07 1473 GLY A N 1
ATOM 5632 C CA . GLY A 1 741 ? 50.407 32.268 40.403 1.00 26.47 1473 GLY A CA 1
ATOM 5633 C C . GLY A 1 741 ? 49.139 31.911 39.634 1.00 25.89 1473 GLY A C 1
ATOM 5634 O O . GLY A 1 741 ? 48.463 30.973 40.005 1.00 26.84 1473 GLY A O 1
ATOM 5635 N N . LEU A 1 742 ? 48.818 32.653 38.573 1.00 25.08 1474 LEU A N 1
ATOM 5636 C CA . LEU A 1 742 ? 47.627 32.385 37.747 1.00 24.37 1474 LEU A CA 1
ATOM 5637 C C . LEU A 1 742 ? 47.955 31.445 36.604 1.00 24.62 1474 LEU A C 1
ATOM 5638 O O . LEU A 1 742 ? 49.125 31.311 36.206 1.00 24.42 1474 LEU A O 1
ATOM 5643 N N . LYS A 1 743 ? 46.916 30.828 36.056 1.00 23.69 1475 LYS A N 1
ATOM 5644 C CA . LYS A 1 743 ? 46.985 30.172 34.755 1.00 25.30 1475 LYS A CA 1
ATOM 5645 C C . LYS A 1 743 ? 46.223 31.034 33.777 1.00 24.81 1475 LYS A C 1
ATOM 5646 O O . LYS A 1 743 ? 45.360 31.820 34.184 1.00 24.37 1475 LYS A O 1
ATOM 5652 N N . VAL A 1 744 ? 46.557 30.899 32.495 1.00 24.35 1476 VAL A N 1
ATOM 5653 C CA . VAL A 1 744 ? 46.046 31.784 31.453 1.00 23.89 1476 VAL A CA 1
ATOM 5654 C C . VAL A 1 744 ? 45.439 30.988 30.297 1.00 23.13 1476 VAL A C 1
ATOM 5655 O O . VAL A 1 744 ? 46.076 30.068 29.772 1.00 23.68 1476 VAL A O 1
ATOM 5659 N N . GLN A 1 745 ? 44.237 31.365 29.868 1.00 21.60 1477 GLN A N 1
ATOM 5660 C CA . GLN A 1 745 ? 43.586 30.737 28.712 1.00 21.16 1477 GLN A CA 1
ATOM 5661 C C . GLN A 1 745 ? 43.480 31.694 27.541 1.00 21.76 1477 GLN A C 1
ATOM 5662 O O . GLN A 1 745 ? 43.337 32.899 27.725 1.00 23.77 1477 GLN A O 1
ATOM 5668 N N . GLU A 1 746 ? 43.556 31.153 26.330 1.00 22.14 1478 GLU A N 1
ATOM 5669 C CA . GLU A 1 746 ? 43.330 31.941 25.111 1.00 21.82 1478 GLU A CA 1
ATOM 5670 C C . GLU A 1 746 ? 41.987 31.560 24.538 1.00 21.58 1478 GLU A C 1
ATOM 5671 O O . GLU A 1 746 ? 41.597 30.393 24.544 1.00 22.16 1478 GLU A O 1
ATOM 5677 N N . ASP A 1 747 ? 41.283 32.576 24.070 1.00 21.49 1479 ASP A N 1
ATOM 5678 C CA . ASP A 1 747 ? 40.054 32.437 23.317 1.00 21.43 1479 ASP A CA 1
ATOM 5679 C C . ASP A 1 747 ? 40.422 31.892 21.945 1.00 21.96 1479 ASP A C 1
ATOM 5680 O O . ASP A 1 747 ? 40.989 32.617 21.129 1.00 22.68 1479 ASP A O 1
ATOM 5685 N N . ILE A 1 748 ? 40.114 30.623 21.699 1.00 21.40 1480 ILE A N 1
ATOM 5686 C CA . ILE A 1 748 ? 40.454 29.957 20.427 1.00 22.50 1480 ILE A CA 1
ATOM 5687 C C . ILE A 1 748 ? 39.195 29.939 19.572 1.00 23.43 1480 ILE A C 1
ATOM 5688 O O . ILE A 1 748 ? 38.115 29.625 20.073 1.00 23.66 1480 ILE A O 1
ATOM 5693 N N . VAL A 1 749 ? 39.352 30.280 18.288 1.00 22.91 1481 VAL A N 1
ATOM 5694 C CA . VAL A 1 749 ? 38.224 30.633 17.421 1.00 24.07 1481 VAL A CA 1
ATOM 5695 C C . VAL A 1 749 ? 38.253 29.800 16.144 1.00 24.67 1481 VAL A C 1
ATOM 5696 O O . VAL A 1 749 ? 38.787 30.241 15.122 1.00 22.95 1481 VAL A O 1
ATOM 5700 N N . MET A 1 750 ? 37.670 28.596 16.213 1.00 23.70 1482 MET A N 1
ATOM 5701 C CA . MET A 1 750 ? 37.644 27.660 15.074 1.00 23.23 1482 MET A CA 1
ATOM 5702 C C . MET A 1 750 ? 36.467 27.848 14.121 1.00 22.35 1482 MET A C 1
ATOM 5703 O O . MET A 1 750 ? 36.466 27.248 13.047 1.00 22.59 1482 MET A O 1
ATOM 5708 N N . ASN A 1 751 ? 35.479 28.673 14.467 1.00 21.99 1483 ASN A N 1
ATOM 5709 C CA . ASN A 1 751 ? 34.257 28.684 13.674 1.00 21.98 1483 ASN A CA 1
ATOM 5710 C C . ASN A 1 751 ? 34.412 29.402 12.343 1.00 23.03 1483 ASN A C 1
ATOM 5711 O O . ASN A 1 751 ? 33.929 28.892 11.332 1.00 21.43 1483 ASN A O 1
ATOM 5716 N N . GLN A 1 752 ? 35.008 30.597 12.373 1.00 24.10 1484 GLN A N 1
ATOM 5717 C CA . GLN A 1 752 ? 35.094 31.447 11.178 1.00 26.29 1484 GLN A CA 1
ATOM 5718 C C . GLN A 1 752 ? 36.369 32.278 11.090 1.00 27.11 1484 GLN A C 1
ATOM 5719 O O . GLN A 1 752 ? 37.004 32.564 12.101 1.00 25.88 1484 GLN A O 1
ATOM 5725 N N . MET A 1 753 ? 36.694 32.660 9.855 1.00 27.98 1485 MET A N 1
ATOM 5726 C CA . MET A 1 753 ? 37.647 33.732 9.567 1.00 28.83 1485 MET A CA 1
ATOM 5727 C C . MET A 1 753 ? 36.913 34.802 8.765 1.00 28.61 1485 MET A C 1
ATOM 5728 O O . MET A 1 753 ? 35.916 34.511 8.090 1.00 27.60 1485 MET A O 1
ATOM 5733 N N . ILE A 1 754 ? 37.365 36.049 8.883 1.00 29.08 1486 ILE A N 1
ATOM 5734 C CA . ILE A 1 754 ? 36.731 37.178 8.200 1.00 30.15 1486 ILE A CA 1
ATOM 5735 C C . ILE A 1 754 ? 37.816 38.155 7.749 1.00 30.23 1486 ILE A C 1
ATOM 5736 O O . ILE A 1 754 ? 38.720 38.481 8.519 1.00 29.01 1486 ILE A O 1
ATOM 5741 N N . GLY A 1 755 ? 37.683 38.620 6.512 1.00 30.08 1487 GLY A N 1
ATOM 5742 C CA . GLY A 1 755 ? 38.535 39.671 5.955 1.00 31.66 1487 GLY A CA 1
ATOM 5743 C C . GLY A 1 755 ? 39.574 39.170 4.968 1.00 31.80 1487 GLY A C 1
ATOM 5744 O O . GLY A 1 755 ? 40.592 39.828 4.785 1.00 31.12 1487 GLY A O 1
ATOM 5745 N N . PHE A 1 756 ? 39.334 38.012 4.341 1.00 31.82 1488 PHE A N 1
ATOM 5746 C CA . PHE A 1 756 ? 40.231 37.497 3.298 1.00 31.53 1488 PHE A CA 1
ATOM 5747 C C . PHE A 1 756 ? 40.311 38.510 2.157 1.00 31.27 1488 PHE A C 1
ATOM 5748 O O . PHE A 1 756 ? 39.300 39.110 1.791 1.00 31.93 1488 PHE A O 1
ATOM 5756 N N . SER A 1 757 ? 41.513 38.711 1.614 1.00 33.11 1489 SER A N 1
ATOM 5757 C CA . SER A 1 757 ? 41.722 39.656 0.500 1.00 33.19 1489 SER A CA 1
ATOM 5758 C C . SER A 1 757 ? 41.607 39.015 -0.891 1.00 33.00 1489 SER A C 1
ATOM 5759 O O . SER A 1 757 ? 41.499 39.728 -1.888 1.00 32.91 1489 SER A O 1
ATOM 5762 N N . GLY A 1 758 ? 41.626 37.686 -0.961 1.00 31.63 1490 GLY A N 1
ATOM 5763 C CA . GLY A 1 758 ? 41.576 36.961 -2.233 1.00 31.90 1490 GLY A CA 1
ATOM 5764 C C . GLY A 1 758 ? 40.192 36.438 -2.592 1.00 30.53 1490 GLY A C 1
ATOM 5765 O O . GLY A 1 758 ? 39.585 35.698 -1.812 1.00 28.68 1490 GLY A O 1
ATOM 5766 N N . GLN A 1 759 ? 39.705 36.818 -3.774 1.00 29.42 1491 GLN A N 1
ATOM 5767 C CA . GLN A 1 759 ? 38.442 36.312 -4.304 1.00 29.20 1491 GLN A CA 1
ATOM 5768 C C . GLN A 1 759 ? 38.628 34.989 -5.034 1.00 30.75 1491 GLN A C 1
ATOM 5769 O O . GLN A 1 759 ? 39.699 34.708 -5.606 1.00 29.91 1491 GLN A O 1
ATOM 5775 N N . GLU A 1 760 ? 37.562 34.193 -5.009 1.00 30.64 1492 GLU A N 1
ATOM 5776 C CA . GLU A 1 760 ? 37.535 32.878 -5.617 1.00 32.10 1492 GLU A CA 1
ATOM 5777 C C . GLU A 1 760 ? 36.151 32.657 -6.215 1.00 32.06 1492 GLU A C 1
ATOM 5778 O O . GLU A 1 760 ? 35.152 33.057 -5.622 1.00 33.30 1492 GLU A O 1
ATOM 5784 N N . ALA A 1 761 ? 36.089 32.035 -7.391 1.00 31.60 1493 ALA A N 1
ATOM 5785 C CA . ALA A 1 761 ? 34.805 31.647 -7.963 1.00 31.40 1493 ALA A CA 1
ATOM 5786 C C . ALA A 1 761 ? 34.340 30.389 -7.242 1.00 30.82 1493 ALA A C 1
ATOM 5787 O O . ALA A 1 761 ? 34.980 29.336 -7.328 1.00 31.42 1493 ALA A O 1
ATOM 5789 N N . VAL A 1 762 ? 33.242 30.517 -6.515 1.00 29.63 1494 VAL A N 1
ATOM 5790 C CA . VAL A 1 762 ? 32.614 29.378 -5.827 1.00 29.07 1494 VAL A CA 1
ATOM 5791 C C . VAL A 1 762 ? 31.187 29.222 -6.329 1.00 29.13 1494 VAL A C 1
ATOM 5792 O O . VAL A 1 762 ? 30.582 30.199 -6.767 1.00 30.07 1494 VAL A O 1
ATOM 5796 N N . THR A 1 763 ? 30.663 28.002 -6.284 1.00 28.61 1495 THR A N 1
ATOM 5797 C CA . THR A 1 763 ? 29.278 27.749 -6.631 1.00 28.88 1495 THR A CA 1
ATOM 5798 C C . THR A 1 763 ? 28.467 27.739 -5.330 1.00 30.56 1495 THR A C 1
ATOM 5799 O O . THR A 1 763 ? 28.805 26.996 -4.390 1.00 29.08 1495 THR A O 1
ATOM 5803 N N . VAL A 1 764 ? 27.414 28.564 -5.270 1.00 30.94 1496 VAL A N 1
ATOM 5804 C CA . VAL A 1 764 ? 26.673 28.784 -4.013 1.00 31.12 1496 VAL A CA 1
ATOM 5805 C C . VAL A 1 764 ? 25.150 28.687 -4.093 1.00 30.71 1496 VAL A C 1
ATOM 5806 O O . VAL A 1 764 ? 24.553 28.771 -5.163 1.00 31.56 1496 VAL A O 1
ATOM 5810 N N . THR A 1 765 ? 24.538 28.524 -2.917 1.00 30.72 1497 THR A N 1
ATOM 5811 C CA . THR A 1 765 ? 23.082 28.449 -2.768 1.00 29.98 1497 THR A CA 1
ATOM 5812 C C . THR A 1 765 ? 22.693 29.256 -1.532 1.00 28.68 1497 THR A C 1
ATOM 5813 O O . THR A 1 765 ? 23.378 29.204 -0.500 1.00 27.02 1497 THR A O 1
ATOM 5817 N N . ARG A 1 766 ? 21.596 30.002 -1.648 1.00 28.44 1498 ARG A N 1
ATOM 5818 C CA . ARG A 1 766 ? 21.117 30.878 -0.576 1.00 27.85 1498 ARG A CA 1
ATOM 5819 C C . ARG A 1 766 ? 20.457 30.021 0.512 1.00 27.67 1498 ARG A C 1
ATOM 5820 O O . ARG A 1 766 ? 19.473 29.354 0.244 1.00 26.78 1498 ARG A O 1
ATOM 5828 N N . THR A 1 767 ? 20.983 30.090 1.735 1.00 28.31 1499 THR A N 1
ATOM 5829 C CA . THR A 1 767 ? 20.494 29.251 2.833 1.00 27.87 1499 THR A CA 1
ATOM 5830 C C . THR A 1 767 ? 20.281 30.005 4.135 1.00 28.04 1499 THR A C 1
ATOM 5831 O O . THR A 1 767 ? 20.753 31.136 4.303 1.00 27.66 1499 THR A O 1
ATOM 5835 N N . ASN A 1 768 ? 19.585 29.336 5.062 1.00 27.92 1500 ASN A N 1
ATOM 5836 C CA . ASN A 1 768 ? 19.527 29.771 6.458 1.00 28.85 1500 ASN A CA 1
ATOM 5837 C C . ASN A 1 768 ? 20.818 29.348 7.184 1.00 28.29 1500 ASN A C 1
ATOM 5838 O O . ASN A 1 768 ? 21.764 28.843 6.551 1.00 26.61 1500 ASN A O 1
ATOM 5843 N N . ASN A 1 769 ? 20.846 29.525 8.503 1.00 27.77 1501 ASN A N 1
ATOM 5844 C CA . ASN A 1 769 ? 22.042 29.212 9.299 1.00 26.96 1501 ASN A CA 1
ATOM 5845 C C . ASN A 1 769 ? 22.338 27.710 9.496 1.00 27.06 1501 ASN A C 1
ATOM 5846 O O . ASN A 1 769 ? 23.353 27.359 10.099 1.00 25.64 1501 ASN A O 1
ATOM 5851 N N . ARG A 1 770 ? 21.468 26.839 8.991 1.00 27.46 1502 ARG A N 1
ATOM 5852 C CA . ARG A 1 770 ? 21.753 25.403 8.924 1.00 28.95 1502 ARG A CA 1
ATOM 5853 C C . ARG A 1 770 ? 22.136 24.903 7.512 1.00 29.00 1502 ARG A C 1
ATOM 5854 O O . ARG A 1 770 ? 22.281 23.705 7.293 1.00 27.97 1502 ARG A O 1
ATOM 5862 N N . GLY A 1 771 ? 22.332 25.807 6.554 1.00 31.03 1503 GLY A N 1
ATOM 5863 C CA . GLY A 1 771 ? 22.648 25.392 5.180 1.00 31.89 1503 GLY A CA 1
ATOM 5864 C C . GLY A 1 771 ? 21.479 24.794 4.405 1.00 34.32 1503 GLY A C 1
ATOM 5865 O O . GLY A 1 771 ? 21.678 24.134 3.398 1.00 34.89 1503 GLY A O 1
ATOM 5866 N N . MET A 1 772 ? 20.254 25.037 4.862 1.00 35.36 1504 MET A N 1
ATOM 5867 C CA . MET A 1 772 ? 19.069 24.641 4.120 1.00 39.00 1504 MET A CA 1
ATOM 5868 C C . MET A 1 772 ? 18.637 25.819 3.257 1.00 36.05 1504 MET A C 1
ATOM 5869 O O . MET A 1 772 ? 18.601 26.952 3.727 1.00 32.72 1504 MET A O 1
ATOM 5874 N N . GLN A 1 773 ? 18.284 25.530 2.008 1.00 34.23 1505 GLN A N 1
ATOM 5875 C CA . GLN A 1 773 ? 17.887 26.567 1.075 1.00 34.51 1505 GLN A CA 1
ATOM 5876 C C . GLN A 1 773 ? 16.620 27.269 1.559 1.00 34.05 1505 GLN A C 1
ATOM 5877 O O . GLN A 1 773 ? 15.673 26.599 1.998 1.00 32.69 1505 GLN A O 1
ATOM 5883 N N . ILE A 1 774 ? 16.613 28.604 1.486 1.00 32.58 1506 ILE A N 1
ATOM 5884 C CA . ILE A 1 774 ? 15.407 29.400 1.770 1.00 33.86 1506 ILE A CA 1
ATOM 5885 C C . ILE A 1 774 ? 15.038 30.342 0.631 1.00 34.17 1506 ILE A C 1
ATOM 5886 O O . ILE A 1 774 ? 15.853 30.610 -0.264 1.00 33.65 1506 ILE A O 1
ATOM 5891 N N . HIS A 1 775 ? 13.797 30.823 0.689 1.00 34.36 1507 HIS A N 1
ATOM 5892 C CA . HIS A 1 775 ? 13.318 31.929 -0.126 1.00 36.46 1507 HIS A CA 1
ATOM 5893 C C . HIS A 1 775 ? 13.260 33.181 0.746 1.00 36.73 1507 HIS A C 1
ATOM 5894 O O . HIS A 1 775 ? 13.033 33.083 1.952 1.00 35.65 1507 HIS A O 1
ATOM 5901 N N . VAL A 1 776 ? 13.488 34.344 0.141 1.00 37.57 1508 VAL A N 1
ATOM 5902 C CA . VAL A 1 776 ? 13.323 35.637 0.813 1.00 38.12 1508 VAL A CA 1
ATOM 5903 C C . VAL A 1 776 ? 12.433 36.488 -0.084 1.00 41.70 1508 VAL A C 1
ATOM 5904 O O . VAL A 1 776 ? 12.771 36.709 -1.256 1.00 38.77 1508 VAL A O 1
ATOM 5908 N N . ASN A 1 777 ? 11.288 36.924 0.450 1.00 45.27 1509 ASN A N 1
ATOM 5909 C CA . ASN A 1 777 ? 10.218 37.588 -0.337 1.00 51.10 1509 ASN A CA 1
ATOM 5910 C C . ASN A 1 777 ? 9.860 36.789 -1.625 1.00 51.13 1509 ASN A C 1
ATOM 5911 O O . ASN A 1 777 ? 9.692 37.368 -2.698 1.00 53.68 1509 ASN A O 1
ATOM 5916 N N . GLY A 1 778 ? 9.773 35.462 -1.517 1.00 47.05 1510 GLY A N 1
ATOM 5917 C CA . GLY A 1 778 ? 9.498 34.595 -2.674 1.00 46.06 1510 GLY A CA 1
ATOM 5918 C C . GLY A 1 778 ? 10.637 34.355 -3.668 1.00 44.08 1510 GLY A C 1
ATOM 5919 O O . GLY A 1 778 ? 10.428 33.680 -4.674 1.00 45.42 1510 GLY A O 1
ATOM 5920 N N . GLN A 1 779 ? 11.839 34.871 -3.389 1.00 42.70 1511 GLN A N 1
ATOM 5921 C CA . GLN A 1 779 ? 12.986 34.747 -4.295 1.00 42.50 1511 GLN A CA 1
ATOM 5922 C C . GLN A 1 779 ? 14.091 33.915 -3.672 1.00 39.95 1511 GLN A C 1
ATOM 5923 O O . GLN A 1 779 ? 14.256 33.893 -2.447 1.00 38.32 1511 GLN A O 1
ATOM 5929 N N . THR A 1 780 ? 14.848 33.230 -4.523 1.00 37.92 1512 THR A N 1
ATOM 5930 C CA . THR A 1 780 ? 15.988 32.434 -4.074 1.00 35.36 1512 THR A CA 1
ATOM 5931 C C . THR A 1 780 ? 17.032 32.316 -5.184 1.00 34.78 1512 THR A C 1
ATOM 5932 O O . THR A 1 780 ? 16.815 32.794 -6.304 1.00 33.76 1512 THR A O 1
ATOM 5936 N N . TYR A 1 781 ? 18.159 31.687 -4.857 1.00 32.96 1513 TYR A N 1
ATOM 5937 C CA . TYR A 1 781 ? 19.124 31.234 -5.869 1.00 32.65 1513 TYR A CA 1
ATOM 5938 C C . TYR A 1 781 ? 19.879 29.994 -5.408 1.00 32.75 1513 TYR A C 1
ATOM 5939 O O . TYR A 1 781 ? 20.102 29.816 -4.216 1.00 30.31 1513 TYR A O 1
ATOM 5948 N N . ALA A 1 782 ? 20.239 29.140 -6.371 1.00 33.92 1514 ALA A N 1
ATOM 5949 C CA . ALA A 1 782 ? 20.975 27.900 -6.112 1.00 34.68 1514 ALA A CA 1
ATOM 5950 C C . ALA A 1 782 ? 21.988 27.645 -7.214 1.00 36.24 1514 ALA A C 1
ATOM 5951 O O . ALA A 1 782 ? 21.731 27.954 -8.386 1.00 36.64 1514 ALA A O 1
ATOM 5953 N N . ASN A 1 783 ? 23.130 27.075 -6.836 1.00 34.78 1515 ASN A N 1
ATOM 5954 C CA . ASN A 1 783 ? 24.146 26.638 -7.797 1.00 34.79 1515 ASN A CA 1
ATOM 5955 C C . ASN A 1 783 ? 24.615 27.776 -8.716 1.00 34.24 1515 ASN A C 1
ATOM 5956 O O . ASN A 1 783 ? 24.759 27.592 -9.928 1.00 33.48 1515 ASN A O 1
ATOM 5961 N N . GLN A 1 784 ? 24.838 28.950 -8.122 1.00 33.85 1516 GLN A N 1
ATOM 5962 C CA . GLN A 1 784 ? 25.271 30.142 -8.847 1.00 33.89 1516 GLN A CA 1
ATOM 5963 C C . GLN A 1 784 ? 26.721 30.431 -8.545 1.00 32.56 1516 GLN A C 1
ATOM 5964 O O . GLN A 1 784 ? 27.136 30.377 -7.386 1.00 32.22 1516 GLN A O 1
ATOM 5970 N N . ILE A 1 785 ? 27.484 30.777 -9.577 1.00 33.63 1517 ILE A N 1
ATOM 5971 C CA . ILE A 1 785 ? 28.866 31.194 -9.379 1.00 32.31 1517 ILE A CA 1
ATOM 5972 C C . ILE A 1 785 ? 28.880 32.588 -8.743 1.00 30.78 1517 ILE A C 1
ATOM 5973 O O . ILE A 1 785 ? 28.231 33.502 -9.237 1.00 31.25 1517 ILE A O 1
ATOM 5978 N N . TYR A 1 786 ? 29.665 32.718 -7.673 1.00 29.85 1518 TYR A N 1
ATOM 5979 C CA . TYR A 1 786 ? 29.718 33.891 -6.804 1.00 29.82 1518 TYR A CA 1
ATOM 5980 C C . TYR A 1 786 ? 31.184 34.144 -6.467 1.00 29.42 1518 TYR A C 1
ATOM 5981 O O . TYR A 1 786 ? 31.930 33.195 -6.174 1.00 29.20 1518 TYR A O 1
ATOM 5990 N N . PHE A 1 787 ? 31.607 35.407 -6.508 1.00 29.49 1519 PHE A N 1
ATOM 5991 C CA . PHE A 1 787 ? 33.017 35.748 -6.321 1.00 29.26 1519 PHE A CA 1
ATOM 5992 C C . PHE A 1 787 ? 33.332 36.128 -4.872 1.00 29.51 1519 PHE A C 1
ATOM 5993 O O . PHE A 1 787 ? 33.734 37.251 -4.566 1.00 29.20 1519 PHE A O 1
ATOM 6001 N N . ALA A 1 788 ? 33.170 35.157 -3.976 1.00 30.20 1520 ALA A N 1
ATOM 6002 C CA . ALA A 1 788 ? 33.360 35.385 -2.543 1.00 29.61 1520 ALA A CA 1
ATOM 6003 C C . ALA A 1 788 ? 34.817 35.617 -2.245 1.00 29.65 1520 ALA A C 1
ATOM 6004 O O . ALA A 1 788 ? 35.689 35.037 -2.907 1.00 29.91 1520 ALA A O 1
ATOM 6006 N N . TYR A 1 789 ? 35.080 36.467 -1.259 1.00 28.61 1521 TYR A N 1
ATOM 6007 C CA . TYR A 1 789 ? 36.404 36.559 -0.644 1.00 28.80 1521 TYR A CA 1
ATOM 6008 C C . TYR A 1 789 ? 36.579 35.332 0.248 1.00 28.07 1521 TYR A C 1
ATOM 6009 O O . TYR A 1 789 ? 35.838 35.167 1.213 1.00 28.67 1521 TYR A O 1
ATOM 6018 N N . THR A 1 790 ? 37.511 34.456 -0.123 1.00 28.05 1522 THR A N 1
ATOM 6019 C CA . THR A 1 790 ? 37.743 33.181 0.567 1.00 28.84 1522 THR A CA 1
ATOM 6020 C C . THR A 1 790 ? 39.207 32.839 0.874 1.00 29.35 1522 THR A C 1
ATOM 6021 O O . THR A 1 790 ? 39.471 31.897 1.631 1.00 28.70 1522 THR A O 1
ATOM 6025 N N . THR A 1 791 ? 40.151 33.557 0.266 1.00 30.24 1523 THR A N 1
ATOM 6026 C CA . THR A 1 791 ? 41.505 33.077 0.160 1.00 29.60 1523 THR A CA 1
ATOM 6027 C C . THR A 1 791 ? 42.481 34.021 0.868 1.00 29.86 1523 THR A C 1
ATOM 6028 O O . THR A 1 791 ? 42.443 35.243 0.678 1.00 29.57 1523 THR A O 1
ATOM 6032 N N . GLY A 1 792 ? 43.347 33.433 1.692 1.00 29.79 1524 GLY A N 1
ATOM 6033 C CA . GLY A 1 792 ? 44.296 34.192 2.494 1.00 31.11 1524 GLY A CA 1
ATOM 6034 C C . GLY A 1 792 ? 44.703 33.442 3.742 1.00 30.78 1524 GLY A C 1
ATOM 6035 O O . GLY A 1 792 ? 44.693 32.211 3.764 1.00 32.54 1524 GLY A O 1
ATOM 6036 N N . GLY A 1 793 ? 45.058 34.188 4.777 1.00 30.49 1525 GLY A N 1
ATOM 6037 C CA . GLY A 1 793 ? 45.621 33.624 6.003 1.00 30.73 1525 GLY A CA 1
ATOM 6038 C C . GLY A 1 793 ? 46.878 34.326 6.481 1.00 33.97 1525 GLY A C 1
ATOM 6039 O O . GLY A 1 793 ? 47.310 34.100 7.621 1.00 33.38 1525 GLY A O 1
ATOM 6040 N N . GLY A 1 794 ? 47.483 35.147 5.606 1.00 34.87 1526 GLY A N 1
ATOM 6041 C CA . GLY A 1 794 ? 48.643 35.956 5.951 1.00 37.64 1526 GLY A CA 1
ATOM 6042 C C . GLY A 1 794 ? 49.912 35.136 5.942 1.00 37.58 1526 GLY A C 1
ATOM 6043 O O . GLY A 1 794 ? 49.886 33.924 5.701 1.00 38.79 1526 GLY A O 1
ATOM 6044 N N . ASN A 1 795 ? 51.022 35.800 6.252 1.00 38.62 1527 ASN A N 1
ATOM 6045 C CA . ASN A 1 795 ? 52.312 35.131 6.408 1.00 38.17 1527 ASN A CA 1
ATOM 6046 C C . ASN A 1 795 ? 52.351 34.200 7.624 1.00 34.70 1527 ASN A C 1
ATOM 6047 O O . ASN A 1 795 ? 53.156 33.263 7.656 1.00 34.29 1527 ASN A O 1
ATOM 6052 N N . GLY A 1 796 ? 51.496 34.447 8.615 1.00 32.40 1528 GLY A N 1
ATOM 6053 C CA . GLY A 1 796 ? 51.355 33.538 9.753 1.00 30.97 1528 GLY A CA 1
ATOM 6054 C C . GLY A 1 796 ? 50.917 32.145 9.331 1.00 28.85 1528 GLY A C 1
ATOM 6055 O O . GLY A 1 796 ? 51.516 31.147 9.739 1.00 30.18 1528 GLY A O 1
ATOM 6056 N N . GLN A 1 797 ? 49.875 32.066 8.515 1.00 27.24 1529 GLN A N 1
ATOM 6057 C CA . GLN A 1 797 ? 49.439 30.769 8.010 1.00 27.58 1529 GLN A CA 1
ATOM 6058 C C . GLN A 1 797 ? 50.502 30.115 7.115 1.00 28.53 1529 GLN A C 1
ATOM 6059 O O . GLN A 1 797 ? 50.687 28.894 7.152 1.00 28.33 1529 GLN A O 1
ATOM 6065 N N . GLU A 1 798 ? 51.196 30.929 6.316 1.00 29.90 1530 GLU A N 1
ATOM 6066 C CA . GLU A 1 798 ? 52.253 30.410 5.438 1.00 31.24 1530 GLU A CA 1
ATOM 6067 C C . GLU A 1 798 ? 53.373 29.804 6.254 1.00 30.04 1530 GLU A C 1
ATOM 6068 O O . GLU A 1 798 ? 53.794 28.701 5.978 1.00 31.64 1530 GLU A O 1
ATOM 6074 N N . THR A 1 799 ? 53.837 30.521 7.269 1.00 29.61 1531 THR A N 1
ATOM 6075 C CA . THR A 1 799 ? 54.967 30.069 8.075 1.00 30.33 1531 THR A CA 1
ATOM 6076 C C . THR A 1 799 ? 54.601 28.939 9.049 1.00 30.83 1531 THR A C 1
ATOM 6077 O O . THR A 1 799 ? 55.336 27.962 9.160 1.00 30.29 1531 THR A O 1
ATOM 6081 N N . TYR A 1 800 ? 53.478 29.077 9.753 1.00 29.95 1532 TYR A N 1
ATOM 6082 C CA . TYR A 1 800 ? 53.160 28.197 10.889 1.00 30.02 1532 TYR A CA 1
ATOM 6083 C C . TYR A 1 800 ? 52.129 27.108 10.608 1.00 30.46 1532 TYR A C 1
ATOM 6084 O O . TYR A 1 800 ? 52.022 26.144 11.379 1.00 31.06 1532 TYR A O 1
ATOM 6093 N N . GLY A 1 801 ? 51.384 27.251 9.518 1.00 29.79 1533 GLY A N 1
ATOM 6094 C CA . GLY A 1 801 ? 50.327 26.317 9.189 1.00 30.16 1533 GLY A CA 1
ATOM 6095 C C . GLY A 1 801 ? 50.902 24.936 8.974 1.00 31.12 1533 GLY A C 1
ATOM 6096 O O . GLY A 1 801 ? 51.761 24.740 8.104 1.00 27.99 1533 GLY A O 1
ATOM 6097 N N . GLY A 1 802 ? 50.469 23.986 9.800 1.00 29.01 1534 GLY A N 1
ATOM 6098 C CA . GLY A 1 802 ? 50.969 22.620 9.723 1.00 29.10 1534 GLY A CA 1
ATOM 6099 C C . GLY A 1 802 ? 52.408 22.390 10.147 1.00 29.48 1534 GLY A C 1
ATOM 6100 O O . GLY A 1 802 ? 52.893 21.259 10.067 1.00 30.22 1534 GLY A O 1
ATOM 6101 N N . LYS A 1 803 ? 53.087 23.423 10.641 1.00 30.05 1535 LYS A N 1
ATOM 6102 C CA . LYS A 1 803 ? 54.525 23.339 10.922 1.00 31.13 1535 LYS A CA 1
ATOM 6103 C C . LYS A 1 803 ? 54.899 22.255 11.952 1.00 30.46 1535 LYS A C 1
ATOM 6104 O O . LYS A 1 803 ? 55.943 21.621 11.838 1.00 29.39 1535 LYS A O 1
ATOM 6110 N N . TYR A 1 804 ? 54.032 22.060 12.945 1.00 28.26 1536 TYR A N 1
ATOM 6111 C CA . TYR A 1 804 ? 54.259 21.136 14.056 1.00 29.01 1536 TYR A CA 1
ATOM 6112 C C . TYR A 1 804 ? 53.644 19.735 13.875 1.00 29.66 1536 TYR A C 1
ATOM 6113 O O . TYR A 1 804 ? 53.749 18.891 14.778 1.00 30.14 1536 TYR A O 1
ATOM 6122 N N . LEU A 1 805 ? 53.019 19.478 12.724 1.00 29.28 1537 LEU A N 1
ATOM 6123 C CA . LEU A 1 805 ? 52.343 18.194 12.501 1.00 29.59 1537 LEU A CA 1
ATOM 6124 C C . LEU A 1 805 ? 53.269 16.968 12.557 1.00 30.21 1537 LEU A C 1
ATOM 6125 O O . LEU A 1 805 ? 52.889 15.939 13.137 1.00 29.06 1537 LEU A O 1
ATOM 6130 N N . ALA A 1 806 ? 54.461 17.070 11.954 1.00 31.22 1538 ALA A N 1
ATOM 6131 C CA . ALA A 1 806 ? 55.396 15.944 11.934 1.00 31.50 1538 ALA A CA 1
ATOM 6132 C C . ALA A 1 806 ? 55.871 15.603 13.342 1.00 31.80 1538 ALA A C 1
ATOM 6133 O O . ALA A 1 806 ? 55.937 14.432 13.706 1.00 32.28 1538 ALA A O 1
ATOM 6135 N N . GLU A 1 807 ? 56.157 16.624 14.144 1.00 31.86 1539 GLU A N 1
ATOM 6136 C CA . GLU A 1 807 ? 56.571 16.405 15.533 1.00 32.40 1539 GLU A CA 1
ATOM 6137 C C . GLU A 1 807 ? 55.404 15.888 16.425 1.00 31.17 1539 GLU A C 1
ATOM 6138 O O . GLU A 1 807 ? 55.614 15.011 17.274 1.00 30.39 1539 GLU A O 1
ATOM 6144 N N . LEU A 1 808 ? 54.184 16.370 16.180 1.00 29.07 1540 LEU A N 1
ATOM 6145 C CA . LEU A 1 808 ? 52.997 15.844 16.857 1.00 29.37 1540 LEU A CA 1
ATOM 6146 C C . LEU A 1 808 ? 52.761 14.376 16.506 1.00 30.97 1540 LEU A C 1
ATOM 6147 O O . LEU A 1 808 ? 52.431 13.584 17.385 1.00 30.94 1540 LEU A O 1
ATOM 6152 N N . GLN A 1 809 ? 52.940 14.010 15.237 1.00 31.59 1541 GLN A N 1
ATOM 6153 C CA . GLN A 1 809 ? 52.740 12.626 14.818 1.00 34.76 1541 GLN A CA 1
ATOM 6154 C C . GLN A 1 809 ? 53.807 11.704 15.413 1.00 36.22 1541 GLN A C 1
ATOM 6155 O O . GLN A 1 809 ? 53.517 10.565 15.767 1.00 36.03 1541 GLN A O 1
ATOM 6161 N N . LYS A 1 810 ? 55.031 12.215 15.526 1.00 36.95 1542 LYS A N 1
ATOM 6162 C CA . LYS A 1 810 ? 56.131 11.483 16.147 1.00 39.57 1542 LYS A CA 1
ATOM 6163 C C . LYS A 1 810 ? 55.916 11.217 17.647 1.00 37.36 1542 LYS A C 1
ATOM 6164 O O . LYS A 1 810 ? 56.131 10.103 18.124 1.00 35.95 1542 LYS A O 1
ATOM 6170 N N . ASN A 1 811 ? 55.484 12.242 18.374 1.00 34.69 1543 ASN A N 1
ATOM 6171 C CA . ASN A 1 811 ? 55.307 12.127 19.820 1.00 35.38 1543 ASN A CA 1
ATOM 6172 C C . ASN A 1 811 ? 53.954 11.543 20.228 1.00 32.67 1543 ASN A C 1
ATOM 6173 O O . ASN A 1 811 ? 53.887 10.817 21.213 1.00 33.01 1543 ASN A O 1
ATOM 6178 N N . TYR A 1 812 ? 52.896 11.854 19.472 1.00 32.03 1544 TYR A N 1
ATOM 6179 C CA . TYR A 1 812 ? 51.517 11.478 19.822 1.00 30.99 1544 TYR A CA 1
ATOM 6180 C C . TYR A 1 812 ? 50.802 10.887 18.609 1.00 31.72 1544 TYR A C 1
ATOM 6181 O O . TYR A 1 812 ? 49.807 11.452 18.137 1.00 29.64 1544 TYR A O 1
ATOM 6190 N N . PRO A 1 813 ? 51.277 9.720 18.121 1.00 32.44 1545 PRO A N 1
ATOM 6191 C CA . PRO A 1 813 ? 50.715 9.150 16.881 1.00 33.44 1545 PRO A CA 1
ATOM 6192 C C . PRO A 1 813 ? 49.204 8.850 16.938 1.00 32.81 1545 PRO A C 1
ATOM 6193 O O . PRO A 1 813 ? 48.537 8.875 15.897 1.00 32.69 1545 PRO A O 1
ATOM 6197 N N . ASP A 1 814 ? 48.681 8.585 18.138 1.00 32.86 1546 ASP A N 1
ATOM 6198 C CA . ASP A 1 814 ? 47.228 8.377 18.356 1.00 32.46 1546 ASP A CA 1
ATOM 6199 C C . ASP A 1 814 ? 46.331 9.515 17.821 1.00 32.02 1546 ASP A C 1
ATOM 6200 O O . ASP A 1 814 ? 45.185 9.274 17.416 1.00 29.31 1546 ASP A O 1
ATOM 6205 N N . LEU A 1 815 ? 46.863 10.740 17.801 1.00 31.17 1547 LEU A N 1
ATOM 6206 C CA . LEU A 1 815 ? 46.148 11.886 17.246 1.00 31.42 1547 LEU A CA 1
ATOM 6207 C C . LEU A 1 815 ? 45.668 11.649 15.820 1.00 30.95 1547 LEU A C 1
ATOM 6208 O O . LEU A 1 815 ? 44.614 12.163 15.430 1.00 28.80 1547 LEU A O 1
ATOM 6213 N N . PHE A 1 816 ? 46.464 10.908 15.043 1.00 31.50 1548 PHE A N 1
ATOM 6214 C CA . PHE A 1 816 ? 46.216 10.706 13.623 1.00 32.31 1548 PHE A CA 1
ATOM 6215 C C . PHE A 1 816 ? 45.829 9.267 13.269 1.00 32.68 1548 PHE A C 1
ATOM 6216 O O . PHE A 1 816 ? 45.792 8.907 12.084 1.00 31.58 1548 PHE A O 1
ATOM 6224 N N . THR A 1 817 ? 45.512 8.460 14.286 1.00 32.40 1549 THR A N 1
ATOM 6225 C CA . THR A 1 817 ? 44.846 7.158 14.066 1.00 33.52 1549 THR A CA 1
ATOM 6226 C C . THR A 1 817 ? 43.458 7.044 14.720 1.00 32.27 1549 THR A C 1
ATOM 6227 O O . THR A 1 817 ? 42.681 6.189 14.333 1.00 34.89 1549 THR A O 1
ATOM 6231 N N . THR A 1 818 ? 43.143 7.893 15.696 1.00 31.82 1550 THR A N 1
ATOM 6232 C CA . THR A 1 818 ? 41.819 7.889 16.319 1.00 30.35 1550 THR A CA 1
ATOM 6233 C C . THR A 1 818 ? 40.783 8.381 15.329 1.00 29.59 1550 THR A C 1
ATOM 6234 O O . THR A 1 818 ? 40.883 9.508 14.831 1.00 27.77 1550 THR A O 1
ATOM 6238 N N . LYS A 1 819 ? 39.786 7.543 15.048 1.00 29.65 1551 LYS A N 1
ATOM 6239 C CA . LYS A 1 819 ? 38.763 7.887 14.061 1.00 31.19 1551 LYS A CA 1
ATOM 6240 C C . LYS A 1 819 ? 37.739 8.828 14.675 1.00 32.21 1551 LYS A C 1
ATOM 6241 O O . LYS A 1 819 ? 37.131 8.507 15.685 1.00 34.20 1551 LYS A O 1
ATOM 6247 N N . ALA A 1 820 ? 37.573 9.997 14.074 1.00 31.58 1552 ALA A N 1
ATOM 6248 C CA . ALA A 1 820 ? 36.570 10.978 14.511 1.00 31.81 1552 ALA A CA 1
ATOM 6249 C C . ALA A 1 820 ? 35.137 10.453 14.341 1.00 31.50 1552 ALA A C 1
ATOM 6250 O O . ALA A 1 820 ? 34.844 9.684 13.428 1.00 30.35 1552 ALA A O 1
ATOM 6252 N N . ILE A 1 821 ? 34.252 10.875 15.237 1.00 30.43 1553 ILE A N 1
ATOM 6253 C CA . ILE A 1 821 ? 32.848 10.414 15.241 1.00 29.87 1553 ILE A CA 1
ATOM 6254 C C . ILE A 1 821 ? 32.115 10.843 13.974 1.00 28.10 1553 ILE A C 1
ATOM 6255 O O . ILE A 1 821 ? 31.505 10.029 13.314 1.00 28.70 1553 ILE A O 1
ATOM 6260 N N . SER A 1 822 ? 32.163 12.128 13.646 1.00 28.35 1554 SER A N 1
ATOM 6261 C CA . SER A 1 822 ? 31.337 12.647 12.556 1.00 28.02 1554 SER A CA 1
ATOM 6262 C C . SER A 1 822 ? 31.725 12.053 11.198 1.00 28.68 1554 SER A C 1
ATOM 6263 O O . SER A 1 822 ? 30.842 11.774 10.393 1.00 27.94 1554 SER A O 1
ATOM 6266 N N . THR A 1 823 ? 33.020 11.812 10.982 1.00 28.24 1555 THR A N 1
ATOM 6267 C CA . THR A 1 823 ? 33.539 11.321 9.673 1.00 29.44 1555 THR A CA 1
ATOM 6268 C C . THR A 1 823 ? 33.909 9.851 9.604 1.00 30.60 1555 THR A C 1
ATOM 6269 O O . THR A 1 823 ? 33.932 9.280 8.511 1.00 30.09 1555 THR A O 1
ATOM 6273 N N . GLY A 1 824 ? 34.232 9.251 10.751 1.00 30.74 1556 GLY A N 1
ATOM 6274 C CA . GLY A 1 824 ? 34.793 7.904 10.791 1.00 33.48 1556 GLY A CA 1
ATOM 6275 C C . GLY A 1 824 ? 36.233 7.790 10.296 1.00 35.22 1556 GLY A C 1
ATOM 6276 O O . GLY A 1 824 ? 36.699 6.674 10.088 1.00 34.89 1556 GLY A O 1
ATOM 6277 N N . VAL A 1 825 ? 36.943 8.918 10.137 1.00 34.97 1557 VAL A N 1
ATOM 6278 C CA . VAL A 1 825 ? 38.369 8.907 9.774 1.00 36.20 1557 VAL A CA 1
ATOM 6279 C C . VAL A 1 825 ? 39.179 9.796 10.712 1.00 35.52 1557 VAL A C 1
ATOM 6280 O O . VAL A 1 825 ? 38.623 10.665 11.398 1.00 33.39 1557 VAL A O 1
ATOM 6284 N N . ALA A 1 826 ? 40.491 9.543 10.763 1.00 32.98 1558 ALA A N 1
ATOM 6285 C CA . ALA A 1 826 ? 41.381 10.298 11.644 1.00 33.04 1558 ALA A CA 1
ATOM 6286 C C . ALA A 1 826 ? 41.751 11.638 11.020 1.00 31.25 1558 ALA A C 1
ATOM 6287 O O . ALA A 1 826 ? 41.724 11.779 9.793 1.00 32.70 1558 ALA A O 1
ATOM 6289 N N . PRO A 1 827 ? 42.104 12.631 11.859 1.00 29.95 1559 PRO A N 1
ATOM 6290 C CA . PRO A 1 827 ? 42.740 13.838 11.312 1.00 29.14 1559 PRO A CA 1
ATOM 6291 C C . PRO A 1 827 ? 43.944 13.465 10.419 1.00 29.82 1559 PRO A C 1
ATOM 6292 O O . PRO A 1 827 ? 44.630 12.463 10.681 1.00 28.97 1559 PRO A O 1
ATOM 6296 N N . ASP A 1 828 ? 44.138 14.247 9.366 1.00 28.97 1560 ASP A N 1
ATOM 6297 C CA . ASP A 1 828 ? 45.057 13.929 8.266 1.00 29.70 1560 ASP A CA 1
ATOM 6298 C C . ASP A 1 828 ? 46.204 14.936 8.296 1.00 29.13 1560 ASP A C 1
ATOM 6299 O O . ASP A 1 828 ? 46.043 16.068 7.837 1.00 30.26 1560 ASP A O 1
ATOM 6304 N N . PRO A 1 829 ? 47.356 14.538 8.854 1.00 28.77 1561 PRO A N 1
ATOM 6305 C CA . PRO A 1 829 ? 48.481 15.452 8.939 1.00 30.29 1561 PRO A CA 1
ATOM 6306 C C . PRO A 1 829 ? 49.342 15.495 7.655 1.00 32.07 1561 PRO A C 1
ATOM 6307 O O . PRO A 1 829 ? 50.366 16.191 7.645 1.00 32.41 1561 PRO A O 1
ATOM 6311 N N . THR A 1 830 ? 48.948 14.781 6.592 1.00 33.15 1562 THR A N 1
ATOM 6312 C CA . THR A 1 830 ? 49.789 14.695 5.374 1.00 33.48 1562 THR A CA 1
ATOM 6313 C C . THR A 1 830 ? 49.695 15.914 4.459 1.00 34.24 1562 THR A C 1
ATOM 6314 O O . THR A 1 830 ? 50.441 15.997 3.475 1.00 33.16 1562 THR A O 1
ATOM 6318 N N . VAL A 1 831 ? 48.781 16.838 4.759 1.00 32.07 1563 VAL A N 1
ATOM 6319 C CA . VAL A 1 831 ? 48.598 18.066 4.001 1.00 32.71 1563 VAL A CA 1
ATOM 6320 C C . VAL A 1 831 ? 48.687 19.221 4.988 1.00 33.38 1563 VAL A C 1
ATOM 6321 O O . VAL A 1 831 ? 48.050 19.180 6.054 1.00 31.98 1563 VAL A O 1
ATOM 6325 N N . ARG A 1 832 ? 49.495 20.221 4.655 1.00 32.69 1564 ARG A N 1
ATOM 6326 C CA . ARG A 1 832 ? 49.622 21.425 5.465 1.00 33.74 1564 ARG A CA 1
ATOM 6327 C C . ARG A 1 832 ? 48.744 22.519 4.877 1.00 33.14 1564 ARG A C 1
ATOM 6328 O O . ARG A 1 832 ? 48.766 22.754 3.666 1.00 31.26 1564 ARG A O 1
ATOM 6336 N N . ILE A 1 833 ? 47.973 23.190 5.731 1.00 30.40 1565 ILE A N 1
ATOM 6337 C CA . ILE A 1 833 ? 47.213 24.364 5.296 1.00 31.37 1565 ILE A CA 1
ATOM 6338 C C . ILE A 1 833 ? 48.108 25.614 5.400 1.00 31.67 1565 ILE A C 1
ATOM 6339 O O . ILE A 1 833 ? 48.239 26.209 6.471 1.00 29.27 1565 ILE A O 1
ATOM 6344 N N . ASN A 1 834 ? 48.725 25.990 4.278 1.00 32.40 1566 ASN A N 1
ATOM 6345 C CA . ASN A 1 834 ? 49.541 27.208 4.205 1.00 32.25 1566 ASN A CA 1
ATOM 6346 C C . ASN A 1 834 ? 48.704 28.427 3.836 1.00 31.56 1566 ASN A C 1
ATOM 6347 O O . ASN A 1 834 ? 49.142 29.569 4.033 1.00 30.63 1566 ASN A O 1
ATOM 6352 N N . LYS A 1 835 ? 47.520 28.174 3.278 1.00 30.61 1567 LYS A N 1
ATOM 6353 C CA . LYS A 1 835 ? 46.645 29.219 2.780 1.00 32.96 1567 LYS A CA 1
ATOM 6354 C C . LYS A 1 835 ? 45.212 28.713 2.801 1.00 30.99 1567 LYS A C 1
ATOM 6355 O O . LYS A 1 835 ? 44.961 27.620 2.323 1.00 31.78 1567 LYS A O 1
ATOM 6361 N N . TRP A 1 836 ? 44.288 29.496 3.359 1.00 30.40 1568 TRP A N 1
ATOM 6362 C CA . TRP A 1 836 ? 42.860 29.135 3.384 1.00 29.29 1568 TRP A CA 1
ATOM 6363 C C . TRP A 1 836 ? 42.239 29.416 2.021 1.00 29.65 1568 TRP A C 1
ATOM 6364 O O . TRP A 1 836 ? 42.618 30.365 1.345 1.00 29.62 1568 TRP A O 1
ATOM 6375 N N . SER A 1 837 ? 41.291 28.579 1.627 1.00 29.25 1569 SER A N 1
ATOM 6376 C CA . SER A 1 837 ? 40.481 28.802 0.431 1.00 29.27 1569 SER A CA 1
ATOM 6377 C C . SER A 1 837 ? 39.155 28.038 0.599 1.00 30.13 1569 SER A C 1
ATOM 6378 O O . SER A 1 837 ? 38.957 27.372 1.620 1.00 28.34 1569 SER A O 1
ATOM 6381 N N . ALA A 1 838 ? 38.264 28.131 -0.394 1.00 30.77 1570 ALA A N 1
ATOM 6382 C CA . ALA A 1 838 ? 36.888 27.635 -0.268 1.00 30.89 1570 ALA A CA 1
ATOM 6383 C C . ALA A 1 838 ? 36.780 26.140 0.001 1.00 31.36 1570 ALA A C 1
ATOM 6384 O O . ALA A 1 838 ? 35.843 25.697 0.682 1.00 29.33 1570 ALA A O 1
ATOM 6386 N N . LYS A 1 839 ? 37.733 25.360 -0.509 1.00 31.04 1571 LYS A N 1
ATOM 6387 C CA . LYS A 1 839 ? 37.707 23.916 -0.292 1.00 32.81 1571 LYS A CA 1
ATOM 6388 C C . LYS A 1 839 ? 37.727 23.522 1.191 1.00 30.83 1571 LYS A C 1
ATOM 6389 O O . LYS A 1 839 ? 37.281 22.429 1.520 1.00 31.88 1571 LYS A O 1
ATOM 6395 N N . TYR A 1 840 ? 38.219 24.414 2.064 1.00 29.36 1572 TYR A N 1
ATOM 6396 C CA . TYR A 1 840 ? 38.225 24.205 3.513 1.00 28.23 1572 TYR A CA 1
ATOM 6397 C C . TYR A 1 840 ? 37.091 24.927 4.265 1.00 28.59 1572 TYR A C 1
ATOM 6398 O O . TYR A 1 840 ? 37.146 25.041 5.506 1.00 27.51 1572 TYR A O 1
ATOM 6407 N N . GLN A 1 841 ? 36.066 25.382 3.538 1.00 28.47 1573 GLN A N 1
ATOM 6408 C CA . GLN A 1 841 ? 35.001 26.241 4.087 1.00 28.08 1573 GLN A CA 1
ATOM 6409 C C . GLN A 1 841 ? 33.615 25.707 3.716 1.00 28.22 1573 GLN A C 1
ATOM 6410 O O . GLN A 1 841 ? 33.426 25.153 2.620 1.00 28.32 1573 GLN A O 1
ATOM 6416 N N . ASN A 1 842 ? 32.666 25.877 4.638 1.00 27.22 1574 ASN A N 1
ATOM 6417 C CA . ASN A 1 842 ? 31.275 25.463 4.437 1.00 26.49 1574 ASN A CA 1
ATOM 6418 C C . ASN A 1 842 ? 30.472 26.494 3.665 1.00 26.10 1574 ASN A C 1
ATOM 6419 O O . ASN A 1 842 ? 29.547 26.132 2.937 1.00 25.10 1574 ASN A O 1
ATOM 6424 N N . GLY A 1 843 ? 30.824 27.772 3.819 1.00 25.43 1575 GLY A N 1
ATOM 6425 C CA . GLY A 1 843 ? 30.057 28.851 3.218 1.00 25.39 1575 GLY A CA 1
ATOM 6426 C C . GLY A 1 843 ? 30.461 30.168 3.818 1.00 24.96 1575 GLY A C 1
ATOM 6427 O O . GLY A 1 843 ? 31.483 30.257 4.504 1.00 26.05 1575 GLY A O 1
ATOM 6428 N N . THR A 1 844 ? 29.679 31.201 3.544 1.00 25.55 1576 THR A N 1
ATOM 6429 C CA . THR A 1 844 ? 29.944 32.532 4.080 1.00 25.56 1576 THR A CA 1
ATOM 6430 C C . THR A 1 844 ? 28.639 33.253 4.312 1.00 26.68 1576 THR A C 1
ATOM 6431 O O . THR A 1 844 ? 27.654 32.994 3.614 1.00 28.41 1576 THR A O 1
ATOM 6435 N N . SER A 1 845 ? 28.631 34.168 5.283 1.00 26.55 1577 SER A N 1
ATOM 6436 C CA . SER A 1 845 ? 27.576 35.164 5.363 1.00 27.55 1577 SER A CA 1
ATOM 6437 C C . SER A 1 845 ? 27.647 36.050 4.116 1.00 28.65 1577 SER A C 1
ATOM 6438 O O . SER A 1 845 ? 28.689 36.138 3.474 1.00 28.54 1577 SER A O 1
ATOM 6441 N N . LEU A 1 846 ? 26.528 36.669 3.757 1.00 29.08 1578 LEU A N 1
ATOM 6442 C CA . LEU A 1 846 ? 26.451 37.442 2.519 1.00 29.63 1578 LEU A CA 1
ATOM 6443 C C . LEU A 1 846 ? 27.505 38.546 2.564 1.00 30.83 1578 LEU A C 1
ATOM 6444 O O . LEU A 1 846 ? 27.653 39.221 3.578 1.00 29.77 1578 LEU A O 1
ATOM 6449 N N . GLN A 1 847 ? 28.268 38.703 1.477 1.00 30.57 1579 GLN A N 1
ATOM 6450 C CA . GLN A 1 847 ? 29.424 39.605 1.490 1.00 30.38 1579 GLN A CA 1
ATOM 6451 C C . GLN A 1 847 ? 29.169 40.990 0.887 1.00 30.53 1579 GLN A C 1
ATOM 6452 O O . GLN A 1 847 ? 30.097 41.801 0.794 1.00 29.83 1579 GLN A O 1
ATOM 6458 N N . ASN A 1 848 ? 27.923 41.253 0.488 1.00 31.07 1580 ASN A N 1
ATOM 6459 C CA . ASN A 1 848 ? 27.498 42.552 -0.050 1.00 32.17 1580 ASN A CA 1
ATOM 6460 C C . ASN A 1 848 ? 28.197 42.937 -1.378 1.00 32.01 1580 ASN A C 1
ATOM 6461 O O . ASN A 1 848 ? 28.497 44.103 -1.596 1.00 31.10 1580 ASN A O 1
ATOM 6466 N N . ILE A 1 849 ? 28.419 41.956 -2.253 1.00 32.67 1581 ILE A N 1
ATOM 6467 C CA . ILE A 1 849 ? 29.017 42.206 -3.586 1.00 33.07 1581 ILE A CA 1
ATOM 6468 C C . ILE A 1 849 ? 28.069 42.020 -4.775 1.00 33.51 1581 ILE A C 1
ATOM 6469 O O . ILE A 1 849 ? 28.273 42.637 -5.834 1.00 34.75 1581 ILE A O 1
ATOM 6474 N N . GLY A 1 850 ? 27.072 41.156 -4.621 1.00 31.21 1582 GLY A N 1
ATOM 6475 C CA . GLY A 1 850 ? 26.074 40.891 -5.651 1.00 31.71 1582 GLY A CA 1
ATOM 6476 C C . GLY A 1 850 ? 26.201 39.491 -6.213 1.00 31.40 1582 GLY A C 1
ATOM 6477 O O . GLY A 1 850 ? 27.306 38.947 -6.294 1.00 31.56 1582 GLY A O 1
ATOM 6478 N N . ILE A 1 851 ? 25.068 38.926 -6.620 1.00 31.82 1583 ILE A N 1
ATOM 6479 C CA . ILE A 1 851 ? 25.003 37.554 -7.129 1.00 32.53 1583 ILE A CA 1
ATOM 6480 C C . ILE A 1 851 ? 25.161 37.486 -8.653 1.00 33.51 1583 ILE A C 1
ATOM 6481 O O . ILE A 1 851 ? 25.369 36.400 -9.194 1.00 33.52 1583 ILE A O 1
ATOM 6486 N N . GLY A 1 852 ? 25.056 38.641 -9.329 1.00 34.37 1584 GLY A N 1
ATOM 6487 C CA . GLY A 1 852 ? 25.141 38.730 -10.794 1.00 34.16 1584 GLY A CA 1
ATOM 6488 C C . GLY A 1 852 ? 26.418 39.327 -11.355 1.00 33.74 1584 GLY A C 1
ATOM 6489 O O . GLY A 1 852 ? 26.422 39.769 -12.505 1.00 35.30 1584 GLY A O 1
ATOM 6490 N N . LEU A 1 853 ? 27.497 39.353 -10.567 1.00 32.69 1585 LEU A N 1
ATOM 6491 C CA . LEU A 1 853 ? 28.790 39.859 -11.044 1.00 33.18 1585 LEU A CA 1
ATOM 6492 C C . LEU A 1 853 ? 29.363 38.993 -12.161 1.00 34.06 1585 LEU A C 1
ATOM 6493 O O . LEU A 1 853 ? 29.972 39.521 -13.098 1.00 34.75 1585 LEU A O 1
ATOM 6498 N N . ALA A 1 854 ? 29.172 37.675 -12.049 1.00 34.32 1586 ALA A N 1
ATOM 6499 C CA . ALA A 1 854 ? 29.711 36.715 -13.020 1.00 34.43 1586 ALA A CA 1
ATOM 6500 C C . ALA A 1 854 ? 29.113 36.914 -14.408 1.00 35.39 1586 ALA A C 1
ATOM 6501 O O . ALA A 1 854 ? 27.893 36.870 -14.569 1.00 34.98 1586 ALA A O 1
ATOM 6503 N N . VAL A 1 855 ? 29.981 37.124 -15.408 1.00 35.59 1587 VAL A N 1
ATOM 6504 C CA . VAL A 1 855 ? 29.536 37.443 -16.758 1.00 37.55 1587 VAL A CA 1
ATOM 6505 C C . VAL A 1 855 ? 29.009 36.194 -17.456 1.00 40.09 1587 VAL A C 1
ATOM 6506 O O . VAL A 1 855 ? 29.699 35.179 -17.545 1.00 38.54 1587 VAL A O 1
ATOM 6510 N N . LYS A 1 856 ? 27.772 36.293 -17.928 1.00 44.52 1588 LYS A N 1
ATOM 6511 C CA . LYS A 1 856 ? 27.173 35.304 -18.800 1.00 50.20 1588 LYS A CA 1
ATOM 6512 C C . LYS A 1 856 ? 26.979 35.944 -20.160 1.00 53.95 1588 LYS A C 1
ATOM 6513 O O . LYS A 1 856 ? 26.671 37.137 -20.252 1.00 58.68 1588 LYS A O 1
ATOM 6519 N N . LEU A 1 857 ? 27.167 35.155 -21.213 1.00 55.88 1589 LEU A N 1
ATOM 6520 C CA . LEU A 1 857 ? 26.894 35.605 -22.578 1.00 56.88 1589 LEU A CA 1
ATOM 6521 C C . LEU A 1 857 ? 25.374 35.663 -22.775 1.00 57.65 1589 LEU A C 1
ATOM 6522 O O . LEU A 1 857 ? 24.617 35.196 -21.922 1.00 57.47 1589 LEU A O 1
ATOM 6527 N N . ALA A 1 858 ? 24.927 36.245 -23.886 1.00 61.07 1590 ALA A N 1
ATOM 6528 C CA . ALA A 1 858 ? 23.488 36.397 -24.164 1.00 62.25 1590 ALA A CA 1
ATOM 6529 C C . ALA A 1 858 ? 22.731 35.057 -24.149 1.00 64.24 1590 ALA A C 1
ATOM 6530 O O . ALA A 1 858 ? 21.583 35.006 -23.697 1.00 64.26 1590 ALA A O 1
ATOM 6532 N N . ASN A 1 859 ? 23.389 33.982 -24.598 1.00 62.80 1591 ASN A N 1
ATOM 6533 C CA . ASN A 1 859 ? 22.818 32.618 -24.556 1.00 62.49 1591 ASN A CA 1
ATOM 6534 C C . ASN A 1 859 ? 22.851 31.904 -23.188 1.00 58.44 1591 ASN A C 1
ATOM 6535 O O . ASN A 1 859 ? 22.474 30.740 -23.099 1.00 62.18 1591 ASN A O 1
ATOM 6540 N N . GLY A 1 860 ? 23.310 32.579 -22.136 1.00 54.86 1592 GLY A N 1
ATOM 6541 C CA . GLY A 1 860 ? 23.321 32.008 -20.788 1.00 53.05 1592 GLY A CA 1
ATOM 6542 C C . GLY A 1 860 ? 24.621 31.341 -20.365 1.00 50.94 1592 GLY A C 1
ATOM 6543 O O . GLY A 1 860 ? 24.816 31.090 -19.179 1.00 51.06 1592 GLY A O 1
ATOM 6544 N N . ASP A 1 861 ? 25.520 31.061 -21.308 1.00 49.50 1593 ASP A N 1
ATOM 6545 C CA . ASP A 1 861 ? 26.804 30.434 -20.978 1.00 48.44 1593 ASP A CA 1
ATOM 6546 C C . ASP A 1 861 ? 27.678 31.383 -20.167 1.00 47.63 1593 ASP A C 1
ATOM 6547 O O . ASP A 1 861 ? 27.726 32.580 -20.462 1.00 47.16 1593 ASP A O 1
ATOM 6552 N N . TYR A 1 862 ? 28.372 30.851 -19.162 1.00 44.04 1594 TYR A N 1
ATOM 6553 C CA . TYR A 1 862 ? 29.395 31.622 -18.458 1.00 41.64 1594 TYR A CA 1
ATOM 6554 C C . TYR A 1 862 ? 30.542 31.971 -19.405 1.00 40.87 1594 TYR A C 1
ATOM 6555 O O . TYR A 1 862 ? 31.012 31.114 -20.161 1.00 40.58 1594 TYR A O 1
ATOM 6564 N N . ALA A 1 863 ? 30.970 33.231 -19.376 1.00 38.81 1595 ALA A N 1
ATOM 6565 C CA . ALA A 1 863 ? 32.190 33.634 -20.055 1.00 39.35 1595 ALA A CA 1
ATOM 6566 C C . ALA A 1 863 ? 33.353 32.931 -19.363 1.00 39.07 1595 ALA A C 1
ATOM 6567 O O . ALA A 1 863 ? 33.293 32.650 -18.157 1.00 39.35 1595 ALA A O 1
ATOM 6569 N N . TYR A 1 864 ? 34.390 32.608 -20.125 1.00 38.79 1596 TYR A N 1
ATOM 6570 C CA . TYR A 1 864 ? 35.530 31.885 -19.553 1.00 38.75 1596 TYR A CA 1
ATOM 6571 C C . TYR A 1 864 ? 36.789 32.189 -20.318 1.00 39.24 1596 TYR A C 1
ATOM 6572 O O . TYR A 1 864 ? 36.762 32.286 -21.544 1.00 39.86 1596 TYR A O 1
ATOM 6581 N N . LEU A 1 865 ? 37.883 32.344 -19.579 1.00 39.59 1597 LEU A N 1
ATOM 6582 C CA . LEU A 1 865 ? 39.185 32.594 -20.158 1.00 39.69 1597 LEU A CA 1
ATOM 6583 C C . LEU A 1 865 ? 40.077 31.405 -19.838 1.00 40.12 1597 LEU A C 1
ATOM 6584 O O . LEU A 1 865 ? 40.494 31.213 -18.698 1.00 39.57 1597 LEU A O 1
ATOM 6589 N N . ASN A 1 866 ? 40.333 30.591 -20.858 1.00 43.09 1598 ASN A N 1
ATOM 6590 C CA . ASN A 1 866 ? 41.246 29.464 -20.750 1.00 44.62 1598 ASN A CA 1
ATOM 6591 C C . ASN A 1 866 ? 42.656 30.006 -20.879 1.00 48.71 1598 ASN A C 1
ATOM 6592 O O . ASN A 1 866 ? 43.075 30.397 -21.968 1.00 51.41 1598 ASN A O 1
ATOM 6597 N N . SER A 1 867 ? 43.368 30.069 -19.764 1.00 50.50 1599 SER A N 1
ATOM 6598 C CA . SER A 1 867 ? 44.772 30.474 -19.753 1.00 54.35 1599 SER A CA 1
ATOM 6599 C C . SER A 1 867 ? 45.378 30.040 -18.429 1.00 55.78 1599 SER A C 1
ATOM 6600 O O . SER A 1 867 ? 44.667 29.921 -17.429 1.00 56.55 1599 SER A O 1
ATOM 6603 N N . GLY A 1 868 ? 46.684 29.801 -18.415 1.00 58.88 1600 GLY A N 1
ATOM 6604 C CA . GLY A 1 868 ? 47.359 29.293 -17.215 1.00 60.57 1600 GLY A CA 1
ATOM 6605 C C . GLY A 1 868 ? 46.729 28.001 -16.710 1.00 61.06 1600 GLY A C 1
ATOM 6606 O O . GLY A 1 868 ? 46.489 27.085 -17.497 1.00 61.73 1600 GLY A O 1
ATOM 6607 N N . ASP A 1 869 ? 46.412 27.966 -15.414 1.00 61.06 1601 ASP A N 1
ATOM 6608 C CA . ASP A 1 869 ? 45.800 26.798 -14.755 1.00 59.82 1601 ASP A CA 1
ATOM 6609 C C . ASP A 1 869 ? 44.279 26.665 -14.938 1.00 56.34 1601 ASP A C 1
ATOM 6610 O O . ASP A 1 869 ? 43.680 25.721 -14.424 1.00 55.48 1601 ASP A O 1
ATOM 6615 N N . ASN A 1 870 ? 43.648 27.597 -15.649 1.00 52.45 1602 ASN A N 1
ATOM 6616 C CA . ASN A 1 870 ? 42.193 27.592 -15.803 1.00 48.93 1602 ASN A CA 1
ATOM 6617 C C . ASN A 1 870 ? 41.841 26.915 -17.134 1.00 48.30 1602 ASN A C 1
ATOM 6618 O O . ASN A 1 870 ? 41.967 27.517 -18.203 1.00 44.16 1602 ASN A O 1
ATOM 6623 N N . LYS A 1 871 ? 41.400 25.661 -17.052 1.00 46.27 1603 LYS A N 1
ATOM 6624 C CA . LYS A 1 871 ? 41.194 24.809 -18.222 1.00 48.57 1603 LYS A CA 1
ATOM 6625 C C . LYS A 1 871 ? 39.818 24.130 -18.264 1.00 45.46 1603 LYS A C 1
ATOM 6626 O O . LYS A 1 871 ? 39.625 23.165 -18.998 1.00 43.20 1603 LYS A O 1
ATOM 6632 N N . ALA A 1 872 ? 38.857 24.641 -17.506 1.00 42.94 1604 ALA A N 1
ATOM 6633 C CA . ALA A 1 872 ? 37.541 23.994 -17.408 1.00 43.25 1604 ALA A CA 1
ATOM 6634 C C . ALA A 1 872 ? 36.739 24.031 -18.711 1.00 42.55 1604 ALA A C 1
ATOM 6635 O O . ALA A 1 872 ? 35.966 23.123 -18.982 1.00 42.16 1604 ALA A O 1
ATOM 6637 N N . PHE A 1 873 ? 36.921 25.092 -19.493 1.00 43.00 1605 PHE A N 1
ATOM 6638 C CA . PHE A 1 873 ? 36.238 25.293 -20.777 1.00 44.60 1605 PHE A CA 1
ATOM 6639 C C . PHE A 1 873 ? 37.200 25.929 -21.764 1.00 44.87 1605 PHE A C 1
ATOM 6640 O O . PHE A 1 873 ? 38.209 26.506 -21.361 1.00 42.82 1605 PHE A O 1
ATOM 6648 N N . ASN A 1 874 ? 36.872 25.844 -23.052 1.00 46.00 1606 ASN A N 1
ATOM 6649 C CA . ASN A 1 874 ? 37.554 26.656 -24.058 1.00 47.91 1606 ASN A CA 1
ATOM 6650 C C . ASN A 1 874 ? 37.229 28.125 -23.783 1.00 45.49 1606 ASN A C 1
ATOM 6651 O O . ASN A 1 874 ? 36.186 28.442 -23.205 1.00 44.40 1606 ASN A O 1
ATOM 6656 N N . THR A 1 875 ? 38.127 29.008 -24.203 1.00 44.63 1607 THR A N 1
ATOM 6657 C CA . THR A 1 875 ? 37.906 30.444 -24.080 1.00 42.74 1607 THR A CA 1
ATOM 6658 C C . THR A 1 875 ? 36.605 30.857 -24.774 1.00 43.26 1607 THR A C 1
ATOM 6659 O O . THR A 1 875 ? 36.333 30.435 -25.896 1.00 44.86 1607 THR A O 1
ATOM 6663 N N . LEU A 1 876 ? 35.787 31.638 -24.073 1.00 42.22 1608 LEU A N 1
ATOM 6664 C CA . LEU A 1 876 ? 34.507 32.117 -24.596 1.00 42.57 1608 LEU A CA 1
ATOM 6665 C C . LEU A 1 876 ? 34.254 33.508 -24.019 1.00 41.08 1608 LEU A C 1
ATOM 6666 O O . LEU A 1 876 ? 34.004 33.629 -22.818 1.00 39.08 1608 LEU A O 1
ATOM 6671 N N . LEU A 1 877 ? 34.330 34.542 -24.862 1.00 40.20 1609 LEU A N 1
ATOM 6672 C CA . LEU A 1 877 ? 34.212 35.936 -24.407 1.00 39.64 1609 LEU A CA 1
ATOM 6673 C C . LEU A 1 877 ? 33.068 36.679 -25.098 1.00 39.85 1609 LEU A C 1
ATOM 6674 O O . LEU A 1 877 ? 32.679 36.331 -26.220 1.00 40.57 1609 LEU A O 1
ATOM 6679 N N . PRO A 1 878 ? 32.527 37.724 -24.441 1.00 38.88 1610 PRO A N 1
ATOM 6680 C CA . PRO A 1 878 ? 31.500 38.546 -25.093 1.00 38.68 1610 PRO A CA 1
ATOM 6681 C C . PRO A 1 878 ? 31.964 39.111 -26.430 1.00 38.54 1610 PRO A C 1
ATOM 6682 O O . PRO A 1 878 ? 33.140 39.466 -26.591 1.00 37.75 1610 PRO A O 1
ATOM 6686 N N . THR A 1 879 ? 31.041 39.176 -27.380 1.00 38.59 1611 THR A N 1
ATOM 6687 C CA . THR A 1 879 ? 31.342 39.644 -28.728 1.00 40.34 1611 THR A CA 1
ATOM 6688 C C . THR A 1 879 ? 31.916 41.078 -28.791 1.00 39.46 1611 THR A C 1
ATOM 6689 O O . THR A 1 879 ? 32.731 41.383 -29.660 1.00 40.53 1611 THR A O 1
ATOM 6693 N N . ALA A 1 880 ? 31.506 41.940 -27.863 1.00 38.19 1612 ALA A N 1
ATOM 6694 C CA . ALA A 1 880 ? 32.006 43.319 -27.807 1.00 38.67 1612 ALA A CA 1
ATOM 6695 C C . ALA A 1 880 ? 33.533 43.445 -27.620 1.00 38.73 1612 ALA A C 1
ATOM 6696 O O . ALA A 1 880 ? 34.120 44.454 -28.016 1.00 39.54 1612 ALA A O 1
ATOM 6698 N N . ILE A 1 881 ? 34.166 42.427 -27.033 1.00 39.46 1613 ILE A N 1
ATOM 6699 C CA . ILE A 1 881 ? 35.610 42.443 -26.746 1.00 40.66 1613 ILE A CA 1
ATOM 6700 C C . ILE A 1 881 ? 36.413 41.287 -27.367 1.00 41.92 1613 ILE A C 1
ATOM 6701 O O . ILE A 1 881 ? 37.511 41.009 -26.907 1.00 42.09 1613 ILE A O 1
ATOM 6706 N N . SER A 1 882 ? 35.885 40.598 -28.378 1.00 44.72 1614 SER A N 1
ATOM 6707 C CA . SER A 1 882 ? 36.699 39.604 -29.104 1.00 48.92 1614 SER A CA 1
ATOM 6708 C C . SER A 1 882 ? 36.193 39.351 -30.528 1.00 51.54 1614 SER A C 1
ATOM 6709 O O . SER A 1 882 ? 34.991 39.259 -30.769 1.00 55.78 1614 SER A O 1
ATOM 6712 N N . MET B 1 29 ? -31.117 41.336 104.354 1.00 57.32 761 MET B N 1
ATOM 6713 C CA . MET B 1 29 ? -30.838 42.795 104.247 1.00 54.27 761 MET B CA 1
ATOM 6714 C C . MET B 1 29 ? -32.018 43.513 103.596 1.00 51.53 761 MET B C 1
ATOM 6715 O O . MET B 1 29 ? -32.781 42.899 102.847 1.00 55.00 761 MET B O 1
ATOM 6720 N N . GLY B 1 30 ? -32.164 44.804 103.885 1.00 48.45 762 GLY B N 1
ATOM 6721 C CA . GLY B 1 30 ? -33.097 45.660 103.154 1.00 46.37 762 GLY B CA 1
ATOM 6722 C C . GLY B 1 30 ? -32.607 45.861 101.711 1.00 46.88 762 GLY B C 1
ATOM 6723 O O . GLY B 1 30 ? -31.399 45.750 101.448 1.00 42.44 762 GLY B O 1
ATOM 6724 N N . PRO B 1 31 ? -33.529 46.161 100.770 1.00 44.48 763 PRO B N 1
ATOM 6725 C CA . PRO B 1 31 ? -33.130 46.255 99.362 1.00 42.45 763 PRO B CA 1
ATOM 6726 C C . PRO B 1 31 ? -32.147 47.409 99.083 1.00 39.36 763 PRO B C 1
ATOM 6727 O O . PRO B 1 31 ? -32.201 48.446 99.736 1.00 38.85 763 PRO B O 1
ATOM 6731 N N . GLY B 1 32 ? -31.251 47.214 98.119 1.00 36.40 764 GLY B N 1
ATOM 6732 C CA . GLY B 1 32 ? -30.226 48.219 97.809 1.00 34.03 764 GLY B CA 1
ATOM 6733 C C . GLY B 1 32 ? -29.210 47.775 96.766 1.00 32.44 764 GLY B C 1
ATOM 6734 O O . GLY B 1 32 ? -29.387 46.743 96.105 1.00 30.66 764 GLY B O 1
ATOM 6735 N N . THR B 1 33 ? -28.135 48.554 96.666 1.00 31.81 765 THR B N 1
ATOM 6736 C CA . THR B 1 33 ? -27.069 48.374 95.677 1.00 31.94 765 THR B CA 1
ATOM 6737 C C . THR B 1 33 ? -26.336 47.042 95.770 1.00 30.30 765 THR B C 1
ATOM 6738 O O . THR B 1 33 ? -25.765 46.613 94.783 1.00 28.89 765 THR B O 1
ATOM 6742 N N . TRP B 1 34 ? -26.347 46.394 96.941 1.00 30.62 766 TRP B N 1
ATOM 6743 C CA . TRP B 1 34 ? -25.781 45.030 97.073 1.00 30.46 766 TRP B CA 1
ATOM 6744 C C . TRP B 1 34 ? -26.385 44.015 96.090 1.00 28.52 766 TRP B C 1
ATOM 6745 O O . TRP B 1 34 ? -25.747 43.019 95.764 1.00 27.20 766 TRP B O 1
ATOM 6756 N N . GLU B 1 35 ? -27.600 44.293 95.611 1.00 28.26 767 GLU B N 1
ATOM 6757 C CA . GLU B 1 35 ? -28.293 43.445 94.632 1.00 28.03 767 GLU B CA 1
ATOM 6758 C C . GLU B 1 35 ? -27.617 43.422 93.251 1.00 26.99 767 GLU B C 1
ATOM 6759 O O . GLU B 1 35 ? -27.963 42.584 92.413 1.00 26.37 767 GLU B O 1
ATOM 6765 N N . ASN B 1 36 ? -26.653 44.316 93.024 1.00 26.83 768 ASN B N 1
ATOM 6766 C CA . ASN B 1 36 ? -25.755 44.209 91.870 1.00 26.48 768 ASN B CA 1
ATOM 6767 C C . ASN B 1 36 ? -24.924 42.927 91.882 1.00 26.01 768 ASN B C 1
ATOM 6768 O O . ASN B 1 36 ? -24.408 42.521 90.838 1.00 24.46 768 ASN B O 1
ATOM 6773 N N . MET B 1 37 ? -24.751 42.312 93.054 1.00 27.25 769 MET B N 1
ATOM 6774 C CA . MET B 1 37 ? -24.010 41.046 93.144 1.00 28.21 769 MET B CA 1
ATOM 6775 C C . MET B 1 37 ? -24.624 39.966 92.246 1.00 27.46 769 MET B C 1
ATOM 6776 O O . MET B 1 37 ? -25.844 39.954 92.016 1.00 26.86 769 MET B O 1
ATOM 6781 N N . ALA B 1 38 ? -23.792 39.037 91.792 1.00 26.96 770 ALA B N 1
ATOM 6782 C CA . ALA B 1 38 ? -24.288 37.880 91.041 1.00 27.76 770 ALA B CA 1
ATOM 6783 C C . ALA B 1 38 ? -25.354 37.138 91.864 1.00 28.55 770 ALA B C 1
ATOM 6784 O O . ALA B 1 38 ? -25.251 37.062 93.080 1.00 27.70 770 ALA B O 1
ATOM 6786 N N . PHE B 1 39 ? -26.398 36.663 91.192 1.00 29.06 771 PHE B N 1
ATOM 6787 C CA . PHE B 1 39 ? -27.460 35.925 91.855 1.00 30.32 771 PHE B CA 1
ATOM 6788 C C . PHE B 1 39 ? -26.903 34.666 92.527 1.00 31.20 771 PHE B C 1
ATOM 6789 O O . PHE B 1 39 ? -27.300 34.319 93.629 1.00 31.73 771 PHE B O 1
ATOM 6797 N N . ALA B 1 40 ? -25.995 33.997 91.839 1.00 31.39 772 ALA B N 1
ATOM 6798 C CA . ALA B 1 40 ? -25.311 32.804 92.342 1.00 34.07 772 ALA B CA 1
ATOM 6799 C C . ALA B 1 40 ? -23.907 32.749 91.741 1.00 33.49 772 ALA B C 1
ATOM 6800 O O . ALA B 1 40 ? -23.668 33.274 90.651 1.00 33.27 772 ALA B O 1
ATOM 6802 N N . GLN B 1 41 ? -22.978 32.122 92.453 1.00 35.99 773 GLN B N 1
ATOM 6803 C CA . GLN B 1 41 ? -21.601 32.001 91.985 1.00 37.94 773 GLN B CA 1
ATOM 6804 C C . GLN B 1 41 ? -21.378 30.690 91.226 1.00 38.35 773 GLN B C 1
ATOM 6805 O O . GLN B 1 41 ? -20.606 29.832 91.656 1.00 39.37 773 GLN B O 1
ATOM 6811 N N . ASP B 1 42 ? -22.061 30.554 90.089 1.00 36.11 774 ASP B N 1
ATOM 6812 C CA . ASP B 1 42 ? -21.894 29.399 89.210 1.00 37.28 774 ASP B CA 1
ATOM 6813 C C . ASP B 1 42 ? -22.413 29.739 87.808 1.00 34.32 774 ASP B C 1
ATOM 6814 O O . ASP B 1 42 ? -22.912 30.848 87.575 1.00 30.73 774 ASP B O 1
ATOM 6819 N N . SER B 1 43 ? -22.306 28.786 86.889 1.00 32.46 775 SER B N 1
ATOM 6820 C CA . SER B 1 43 ? -22.695 29.014 85.493 1.00 31.84 775 SER B CA 1
ATOM 6821 C C . SER B 1 43 ? -24.191 29.300 85.260 1.00 29.88 775 SER B C 1
ATOM 6822 O O . SER B 1 43 ? -24.560 29.851 84.212 1.00 28.79 775 SER B O 1
ATOM 6825 N N . SER B 1 44 ? -25.043 28.960 86.230 1.00 27.46 776 SER B N 1
ATOM 6826 C CA . SER B 1 44 ? -26.469 29.289 86.153 1.00 28.42 776 SER B CA 1
ATOM 6827 C C . SER B 1 44 ? -26.767 30.791 86.248 1.00 28.16 776 SER B C 1
ATOM 6828 O O . SER B 1 44 ? -27.847 31.219 85.861 1.00 28.28 776 SER B O 1
ATOM 6831 N N . ALA B 1 45 ? -25.834 31.578 86.785 1.00 27.90 777 ALA B N 1
ATOM 6832 C CA . ALA B 1 45 ? -25.998 33.046 86.845 1.00 27.44 777 ALA B CA 1
ATOM 6833 C C . ALA B 1 45 ? -24.834 33.891 86.291 1.00 26.53 777 ALA B C 1
ATOM 6834 O O . ALA B 1 45 ? -24.946 35.117 86.237 1.00 25.16 777 ALA B O 1
ATOM 6836 N N . ILE B 1 46 ? -23.721 33.265 85.906 1.00 25.16 778 ILE B N 1
ATOM 6837 C CA . ILE B 1 46 ? -22.561 33.998 85.394 1.00 26.45 778 ILE B CA 1
ATOM 6838 C C . ILE B 1 46 ? -21.997 33.263 84.161 1.00 25.65 778 ILE B C 1
ATOM 6839 O O . ILE B 1 46 ? -21.453 32.167 84.290 1.00 26.31 778 ILE B O 1
ATOM 6844 N N . ASN B 1 47 ? -22.108 33.873 82.977 1.00 26.34 779 ASN B N 1
ATOM 6845 C CA . ASN B 1 47 ? -21.402 33.349 81.805 1.00 27.14 779 ASN B CA 1
ATOM 6846 C C . ASN B 1 47 ? -19.907 33.268 82.115 1.00 27.10 779 ASN B C 1
ATOM 6847 O O . ASN B 1 47 ? -19.326 34.196 82.679 1.00 26.03 779 ASN B O 1
ATOM 6852 N N . ASN B 1 48 ? -19.289 32.156 81.732 1.00 26.51 780 ASN B N 1
ATOM 6853 C CA . ASN B 1 48 ? -17.859 32.000 81.871 1.00 27.14 780 ASN B CA 1
ATOM 6854 C C . ASN B 1 48 ? -17.311 31.008 80.826 1.00 26.58 780 ASN B C 1
ATOM 6855 O O . ASN B 1 48 ? -18.063 30.250 80.214 1.00 26.71 780 ASN B O 1
ATOM 6860 N N . ILE B 1 49 ? -16.008 31.075 80.617 1.00 24.93 781 ILE B N 1
ATOM 6861 C CA . ILE B 1 49 ? -15.305 30.273 79.603 1.00 23.80 781 ILE B CA 1
ATOM 6862 C C . ILE B 1 49 ? -14.182 29.582 80.350 1.00 22.47 781 ILE B C 1
ATOM 6863 O O . ILE B 1 49 ? -13.198 30.210 80.714 1.00 22.53 781 ILE B O 1
ATOM 6868 N N . ASP B 1 50 ? -14.366 28.294 80.622 1.00 22.45 782 ASP B N 1
ATOM 6869 C CA . ASP B 1 50 ? -13.448 27.512 81.463 1.00 23.72 782 ASP B CA 1
ATOM 6870 C C . ASP B 1 50 ? -13.075 28.210 82.776 1.00 23.45 782 ASP B C 1
ATOM 6871 O O . ASP B 1 50 ? -11.911 28.190 83.190 1.00 25.58 782 ASP B O 1
ATOM 6876 N N . GLY B 1 51 ? -14.061 28.847 83.412 1.00 23.64 783 GLY B N 1
ATOM 6877 C CA . GLY B 1 51 ? -13.848 29.586 84.674 1.00 24.45 783 GLY B CA 1
ATOM 6878 C C . GLY B 1 51 ? -13.561 31.086 84.551 1.00 23.84 783 GLY B C 1
ATOM 6879 O O . GLY B 1 51 ? -13.804 31.849 85.485 1.00 23.89 783 GLY B O 1
ATOM 6880 N N . TYR B 1 52 ? -13.065 31.515 83.404 1.00 22.70 784 TYR B N 1
ATOM 6881 C CA . TYR B 1 52 ? -12.675 32.914 83.177 1.00 23.29 784 TYR B CA 1
ATOM 6882 C C . TYR B 1 52 ? -13.880 33.711 82.695 1.00 23.40 784 TYR B C 1
ATOM 6883 O O . TYR B 1 52 ? -14.841 33.139 82.167 1.00 22.90 784 TYR B O 1
ATOM 6892 N N . LEU B 1 53 ? -13.828 35.024 82.889 1.00 23.67 785 LEU B N 1
ATOM 6893 C CA . LEU B 1 53 ? -14.908 35.930 82.479 1.00 24.57 785 LEU B CA 1
ATOM 6894 C C . LEU B 1 53 ? -14.502 36.756 81.270 1.00 23.97 785 LEU B C 1
ATOM 6895 O O . LEU B 1 53 ? -13.332 37.121 81.139 1.00 23.80 785 LEU B O 1
ATOM 6900 N N . SER B 1 54 ? -15.476 37.045 80.408 1.00 24.01 786 SER B N 1
ATOM 6901 C CA . SER B 1 54 ? -15.294 37.941 79.261 1.00 24.56 786 SER B CA 1
ATOM 6902 C C . SER B 1 54 ? -16.085 39.229 79.476 1.00 24.07 786 SER B C 1
ATOM 6903 O O . SER B 1 54 ? -17.246 39.182 79.849 1.00 22.75 786 SER B O 1
ATOM 6906 N N . TYR B 1 55 ? -15.483 40.376 79.173 1.00 23.85 787 TYR B N 1
ATOM 6907 C CA . TYR B 1 55 ? -16.187 41.654 79.290 1.00 23.45 787 TYR B CA 1
ATOM 6908 C C . TYR B 1 55 ? -17.451 41.774 78.434 1.00 23.45 787 TYR B C 1
ATOM 6909 O O . TYR B 1 55 ? -18.359 42.489 78.814 1.00 24.40 787 TYR B O 1
ATOM 6918 N N . THR B 1 56 ? -17.519 41.067 77.308 1.00 23.19 788 THR B N 1
ATOM 6919 C CA . THR B 1 56 ? -18.705 41.121 76.444 1.00 24.29 788 THR B CA 1
ATOM 6920 C C . THR B 1 56 ? -19.759 40.064 76.793 1.00 24.52 788 THR B C 1
ATOM 6921 O O . THR B 1 56 ? -20.797 39.990 76.128 1.00 25.69 788 THR B O 1
ATOM 6925 N N . ASP B 1 57 ? -19.521 39.273 77.843 1.00 24.01 789 ASP B N 1
ATOM 6926 C CA . ASP B 1 57 ? -20.522 38.315 78.336 1.00 25.25 789 ASP B CA 1
ATOM 6927 C C . ASP B 1 57 ? -21.508 38.962 79.321 1.00 24.49 789 ASP B C 1
ATOM 6928 O O . ASP B 1 57 ? -21.391 40.140 79.659 1.00 24.02 789 ASP B O 1
ATOM 6933 N N . TRP B 1 58 ? -22.504 38.176 79.722 1.00 24.51 790 TRP B N 1
ATOM 6934 C CA . TRP B 1 58 ? -23.613 38.629 80.538 1.00 24.78 790 TRP B CA 1
ATOM 6935 C C . TRP B 1 58 ? -23.690 37.801 81.831 1.00 24.65 790 TRP B C 1
ATOM 6936 O O . TRP B 1 58 ? -23.104 36.712 81.929 1.00 24.57 790 TRP B O 1
ATOM 6947 N N . TYR B 1 59 ? -24.397 38.348 82.812 1.00 24.14 791 TYR B N 1
ATOM 6948 C CA . TYR B 1 59 ? -24.669 37.653 84.082 1.00 23.91 791 TYR B CA 1
ATOM 6949 C C . TYR B 1 59 ? -26.049 38.026 84.605 1.00 24.31 791 TYR B C 1
ATOM 6950 O O . TYR B 1 59 ? -26.696 38.961 84.097 1.00 25.21 791 TYR B O 1
ATOM 6959 N N . ARG B 1 60 ? -26.502 37.288 85.619 1.00 24.19 792 ARG B N 1
ATOM 6960 C CA . ARG B 1 60 ? -27.755 37.567 86.281 1.00 25.08 792 ARG B CA 1
ATOM 6961 C C . ARG B 1 60 ? -27.458 38.216 87.637 1.00 24.86 792 ARG B C 1
ATOM 6962 O O . ARG B 1 60 ? -27.014 37.522 88.553 1.00 25.87 792 ARG B O 1
ATOM 6970 N N . PRO B 1 61 ? -27.707 39.532 87.778 1.00 24.79 793 PRO B N 1
ATOM 6971 C CA . PRO B 1 61 ? -27.585 40.114 89.111 1.00 25.41 793 PRO B CA 1
ATOM 6972 C C . PRO B 1 61 ? -28.722 39.630 90.001 1.00 25.74 793 PRO B C 1
ATOM 6973 O O . PRO B 1 61 ? -29.738 39.146 89.489 1.00 25.62 793 PRO B O 1
ATOM 6977 N N . TYR B 1 62 ? -28.569 39.782 91.313 1.00 27.15 794 TYR B N 1
ATOM 6978 C CA . TYR B 1 62 ? -29.651 39.459 92.248 1.00 27.12 794 TYR B CA 1
ATOM 6979 C C . TYR B 1 62 ? -30.884 40.338 91.994 1.00 26.67 794 TYR B C 1
ATOM 6980 O O . TYR B 1 62 ? -32.010 39.837 91.922 1.00 26.98 794 TYR B O 1
ATOM 6989 N N . GLY B 1 63 ? -30.679 41.641 91.828 1.00 25.61 795 GLY B N 1
ATOM 6990 C CA . GLY B 1 63 ? -31.770 42.553 91.508 1.00 26.10 795 GLY B CA 1
ATOM 6991 C C . GLY B 1 63 ? -31.304 43.755 90.697 1.00 26.11 795 GLY B C 1
ATOM 6992 O O . GLY B 1 63 ? -30.120 43.912 90.445 1.00 26.05 795 GLY B O 1
ATOM 6993 N N . THR B 1 64 ? -32.260 44.567 90.262 1.00 26.26 796 THR B N 1
ATOM 6994 C CA . THR B 1 64 ? -32.016 45.781 89.463 1.00 26.29 796 THR B CA 1
ATOM 6995 C C . THR B 1 64 ? -32.946 46.906 89.878 1.00 26.97 796 THR B C 1
ATOM 6996 O O . THR B 1 64 ? -33.975 46.679 90.534 1.00 26.81 796 THR B O 1
ATOM 7000 N N . SER B 1 65 ? -32.601 48.130 89.481 1.00 25.99 797 SER B N 1
ATOM 7001 C CA . SER B 1 65 ? -33.398 49.293 89.820 1.00 26.15 797 SER B CA 1
ATOM 7002 C C . SER B 1 65 ? -33.393 50.351 88.738 1.00 26.62 797 SER B C 1
ATOM 7003 O O . SER B 1 65 ? -32.369 50.589 88.106 1.00 26.71 797 SER B O 1
ATOM 7006 N N . GLN B 1 66 ? -34.532 51.013 88.571 1.00 28.30 798 GLN B N 1
ATOM 7007 C CA . GLN B 1 66 ? -34.663 52.158 87.686 1.00 29.56 798 GLN B CA 1
ATOM 7008 C C . GLN B 1 66 ? -34.342 53.515 88.332 1.00 30.25 798 GLN B C 1
ATOM 7009 O O . GLN B 1 66 ? -34.245 54.509 87.605 1.00 30.13 798 GLN B O 1
ATOM 7015 N N . ASP B 1 67 ? -34.233 53.579 89.660 1.00 30.22 799 ASP B N 1
ATOM 7016 C CA . ASP B 1 67 ? -34.027 54.860 90.356 1.00 31.69 799 ASP B CA 1
ATOM 7017 C C . ASP B 1 67 ? -33.084 54.892 91.573 1.00 32.02 799 ASP B C 1
ATOM 7018 O O . ASP B 1 67 ? -32.864 55.970 92.122 1.00 33.85 799 ASP B O 1
ATOM 7023 N N . GLY B 1 68 ? -32.579 53.747 92.021 1.00 31.73 800 GLY B N 1
ATOM 7024 C CA . GLY B 1 68 ? -31.803 53.660 93.268 1.00 33.25 800 GLY B CA 1
ATOM 7025 C C . GLY B 1 68 ? -32.618 53.552 94.559 1.00 36.00 800 GLY B C 1
ATOM 7026 O O . GLY B 1 68 ? -32.046 53.456 95.642 1.00 38.46 800 GLY B O 1
ATOM 7027 N N . LYS B 1 69 ? -33.941 53.526 94.442 1.00 35.64 801 LYS B N 1
ATOM 7028 C CA . LYS B 1 69 ? -34.827 53.504 95.597 1.00 38.10 801 LYS B CA 1
ATOM 7029 C C . LYS B 1 69 ? -35.575 52.175 95.651 1.00 36.99 801 LYS B C 1
ATOM 7030 O O . LYS B 1 69 ? -35.582 51.550 96.685 1.00 36.19 801 LYS B O 1
ATOM 7036 N N . THR B 1 70 ? -36.255 51.803 94.566 1.00 35.44 802 THR B N 1
ATOM 7037 C CA . THR B 1 70 ? -37.026 50.564 94.485 1.00 35.45 802 THR B CA 1
ATOM 7038 C C . THR B 1 70 ? -36.241 49.531 93.678 1.00 34.63 802 THR B C 1
ATOM 7039 O O . THR B 1 70 ? -35.823 49.814 92.558 1.00 32.93 802 THR B O 1
ATOM 7043 N N . TRP B 1 71 ? -36.047 48.354 94.264 1.00 33.67 803 TRP B N 1
ATOM 7044 C CA . TRP B 1 71 ? -35.245 47.286 93.685 1.00 34.18 803 TRP B CA 1
ATOM 7045 C C . TRP B 1 71 ? -36.131 46.077 93.434 1.00 35.44 803 TRP B C 1
ATOM 7046 O O . TRP B 1 71 ? -36.931 45.728 94.298 1.00 35.75 803 TRP B O 1
ATOM 7057 N N . TYR B 1 72 ? -36.019 45.482 92.245 1.00 35.60 804 TYR B N 1
ATOM 7058 C CA . TYR B 1 72 ? -36.780 44.285 91.874 1.00 38.38 804 TYR B CA 1
ATOM 7059 C C . TYR B 1 72 ? -35.829 43.113 91.696 1.00 35.85 804 TYR B C 1
ATOM 7060 O O . TYR B 1 72 ? -34.818 43.234 91.009 1.00 32.79 804 TYR B O 1
ATOM 7069 N N . LYS B 1 73 ? -36.151 41.987 92.327 1.00 35.07 805 LYS B N 1
ATOM 7070 C CA . LYS B 1 73 ? -35.409 40.749 92.112 1.00 35.93 805 LYS B CA 1
ATOM 7071 C C . LYS B 1 73 ? -35.524 40.302 90.654 1.00 32.91 805 LYS B C 1
ATOM 7072 O O . LYS B 1 73 ? -36.579 40.456 90.031 1.00 32.57 805 LYS B O 1
ATOM 7078 N N . THR B 1 74 ? -34.432 39.780 90.115 1.00 30.58 806 THR B N 1
ATOM 7079 C CA . THR B 1 74 ? -34.431 39.218 88.771 1.00 30.80 806 THR B CA 1
ATOM 7080 C C . THR B 1 74 ? -35.136 37.860 88.753 1.00 32.66 806 THR B C 1
ATOM 7081 O O . THR B 1 74 ? -35.147 37.166 89.757 1.00 28.86 806 THR B O 1
ATOM 7085 N N . THR B 1 75 ? -35.713 37.508 87.601 1.00 35.43 807 THR B N 1
ATOM 7086 C CA . THR B 1 75 ? -36.042 36.110 87.278 1.00 37.39 807 THR B CA 1
ATOM 7087 C C . THR B 1 75 ? -34.815 35.489 86.617 1.00 36.52 807 THR B C 1
ATOM 7088 O O . THR B 1 75 ? -33.822 36.179 86.339 1.00 35.23 807 THR B O 1
ATOM 7092 N N . ALA B 1 76 ? -34.905 34.195 86.314 1.00 37.06 808 ALA B N 1
ATOM 7093 C CA . ALA B 1 76 ? -33.860 33.502 85.561 1.00 36.68 808 ALA B CA 1
ATOM 7094 C C . ALA B 1 76 ? -33.643 34.049 84.141 1.00 34.78 808 ALA B C 1
ATOM 7095 O O . ALA B 1 76 ? -32.631 33.736 83.520 1.00 34.21 808 ALA B O 1
ATOM 7097 N N . MET B 1 77 ? -34.585 34.844 83.634 1.00 35.69 809 MET B N 1
ATOM 7098 C CA . MET B 1 77 ? -34.494 35.445 82.301 1.00 37.43 809 MET B CA 1
ATOM 7099 C C . MET B 1 77 ? -33.892 36.854 82.286 1.00 34.73 809 MET B C 1
ATOM 7100 O O . MET B 1 77 ? -33.574 37.359 81.218 1.00 32.05 809 MET B O 1
ATOM 7105 N N . ASP B 1 78 ? -33.712 37.484 83.441 1.00 32.10 810 ASP B N 1
ATOM 7106 C CA . ASP B 1 78 ? -33.248 38.875 83.467 1.00 33.23 810 ASP B CA 1
ATOM 7107 C C . ASP B 1 78 ? -31.733 38.939 83.621 1.00 30.19 810 ASP B C 1
ATOM 7108 O O . ASP B 1 78 ? -31.207 39.103 84.719 1.00 34.34 810 ASP B O 1
ATOM 7113 N N . TRP B 1 79 ? -31.036 38.807 82.505 1.00 27.38 811 TRP B N 1
ATOM 7114 C CA . TRP B 1 79 ? -29.585 38.907 82.475 1.00 26.23 811 TRP B CA 1
ATOM 7115 C C . TRP B 1 79 ? -29.180 40.317 82.019 1.00 24.03 811 TRP B C 1
ATOM 7116 O O . TRP B 1 79 ? -29.950 41.008 81.354 1.00 23.64 811 TRP B O 1
ATOM 7127 N N . ARG B 1 80 ? -27.980 40.729 82.411 1.00 23.47 812 ARG B N 1
ATOM 7128 C CA . ARG B 1 80 ? -27.430 42.034 82.036 1.00 23.12 812 ARG B CA 1
ATOM 7129 C C . ARG B 1 80 ? -25.993 41.887 81.543 1.00 23.33 812 ARG B C 1
ATOM 7130 O O . ARG B 1 80 ? -25.279 40.968 81.963 1.00 23.36 812 ARG B O 1
ATOM 7138 N N . PRO B 1 81 ? -25.554 42.798 80.641 1.00 23.39 813 PRO B N 1
ATOM 7139 C CA . PRO B 1 81 ? -24.174 42.787 80.183 1.00 23.72 813 PRO B CA 1
ATOM 7140 C C . PRO B 1 81 ? -23.201 43.198 81.294 1.00 23.44 813 PRO B C 1
ATOM 7141 O O . PRO B 1 81 ? -23.458 44.159 82.035 1.00 23.48 813 PRO B O 1
ATOM 7145 N N . LEU B 1 82 ? -22.093 42.463 81.393 1.00 23.27 814 LEU B N 1
ATOM 7146 C CA . LEU B 1 82 ? -21.053 42.766 82.372 1.00 23.73 814 LEU B CA 1
ATOM 7147 C C . LEU B 1 82 ? -20.481 44.196 82.225 1.00 23.63 814 LEU B C 1
ATOM 7148 O O . LEU B 1 82 ? -20.122 44.830 83.225 1.00 22.65 814 LEU B O 1
ATOM 7153 N N . LEU B 1 83 ? -20.458 44.718 80.995 1.00 24.00 815 LEU B N 1
ATOM 7154 C CA . LEU B 1 83 ? -19.925 46.072 80.735 1.00 24.68 815 LEU B CA 1
ATOM 7155 C C . LEU B 1 83 ? -20.728 47.226 81.343 1.00 25.38 815 LEU B C 1
ATOM 7156 O O . LEU B 1 83 ? -20.271 48.363 81.271 1.00 26.72 815 LEU B O 1
ATOM 7161 N N . MET B 1 84 ? -21.937 46.954 81.857 1.00 24.44 816 MET B N 1
ATOM 7162 C CA . MET B 1 84 ? -22.677 47.913 82.692 1.00 25.04 816 MET B CA 1
ATOM 7163 C C . MET B 1 84 ? -22.068 48.060 84.088 1.00 24.44 816 MET B C 1
ATOM 7164 O O . MET B 1 84 ? -22.343 49.062 84.767 1.00 23.39 816 MET B O 1
ATOM 7169 N N . TYR B 1 85 ? -21.296 47.053 84.516 1.00 22.72 817 TYR B N 1
ATOM 7170 C CA . TYR B 1 85 ? -20.790 46.954 85.896 1.00 23.29 817 TYR B CA 1
ATOM 7171 C C . TYR B 1 85 ? -19.273 46.907 86.042 1.00 23.64 817 TYR B C 1
ATOM 7172 O O . TYR B 1 85 ? -18.764 47.355 87.072 1.00 23.78 817 TYR B O 1
ATOM 7181 N N . ILE B 1 86 ? -18.565 46.339 85.059 1.00 22.77 818 ILE B N 1
ATOM 7182 C CA . ILE B 1 86 ? -17.119 46.174 85.129 1.00 24.12 818 ILE B CA 1
ATOM 7183 C C . ILE B 1 86 ? -16.434 46.562 83.815 1.00 24.17 818 ILE B C 1
ATOM 7184 O O . ILE B 1 86 ? -17.026 46.456 82.738 1.00 22.94 818 ILE B O 1
ATOM 7189 N N . TRP B 1 87 ? -15.185 47.009 83.939 1.00 25.52 819 TRP B N 1
ATOM 7190 C CA . TRP B 1 87 ? -14.378 47.482 82.803 1.00 25.84 819 TRP B CA 1
ATOM 7191 C C . TRP B 1 87 ? -12.911 47.120 83.041 1.00 26.68 819 TRP B C 1
ATOM 7192 O O . TRP B 1 87 ? -12.491 46.986 84.200 1.00 26.35 819 TRP B O 1
ATOM 7203 N N . PRO B 1 88 ? -12.120 47.001 81.957 1.00 28.39 820 PRO B N 1
ATOM 7204 C CA . PRO B 1 88 ? -10.680 46.718 82.111 1.00 29.78 820 PRO B CA 1
ATOM 7205 C C . PRO B 1 88 ? -9.876 47.861 82.723 1.00 31.98 820 PRO B C 1
ATOM 7206 O O . PRO B 1 88 ? -8.790 47.625 83.248 1.00 34.90 820 PRO B O 1
ATOM 7210 N N . SER B 1 89 ? -10.410 49.081 82.665 1.00 31.03 821 SER B N 1
ATOM 7211 C CA . SER B 1 89 ? -9.728 50.245 83.201 1.00 31.72 821 SER B CA 1
ATOM 7212 C C . SER B 1 89 ? -10.698 51.405 83.426 1.00 31.69 821 SER B C 1
ATOM 7213 O O . SER B 1 89 ? -11.817 51.414 82.905 1.00 30.09 821 SER B O 1
ATOM 7216 N N . LYS B 1 90 ? -10.231 52.390 84.176 1.00 32.60 822 LYS B N 1
ATOM 7217 C CA . LYS B 1 90 ? -10.930 53.664 84.333 1.00 35.01 822 LYS B CA 1
ATOM 7218 C C . LYS B 1 90 ? -11.190 54.331 82.968 1.00 35.40 822 LYS B C 1
ATOM 7219 O O . LYS B 1 90 ? -12.265 54.918 82.739 1.00 33.44 822 LYS B O 1
ATOM 7225 N N . ASP B 1 91 ? -10.195 54.252 82.082 1.00 33.01 823 ASP B N 1
ATOM 7226 C CA . ASP B 1 91 ? -10.279 54.798 80.731 1.00 34.13 823 ASP B CA 1
ATOM 7227 C C . ASP B 1 91 ? -11.525 54.279 80.012 1.00 32.02 823 ASP B C 1
ATOM 7228 O O . ASP B 1 91 ? -12.357 55.066 79.534 1.00 30.38 823 ASP B O 1
ATOM 7233 N N . VAL B 1 92 ? -11.670 52.956 79.985 1.00 28.86 824 VAL B N 1
ATOM 7234 C CA . VAL B 1 92 ? -12.786 52.302 79.273 1.00 29.10 824 VAL B CA 1
ATOM 7235 C C . VAL B 1 92 ? -14.137 52.551 79.991 1.00 27.65 824 VAL B C 1
ATOM 7236 O O . VAL B 1 92 ? -15.169 52.695 79.335 1.00 26.52 824 VAL B O 1
ATOM 7240 N N . GLN B 1 93 ? -14.108 52.630 81.319 1.00 27.82 825 GLN B N 1
ATOM 7241 C CA . GLN B 1 93 ? -15.298 52.979 82.108 1.00 28.81 825 GLN B CA 1
ATOM 7242 C C . GLN B 1 93 ? -15.831 54.356 81.699 1.00 29.68 825 GLN B C 1
ATOM 7243 O O . GLN B 1 93 ? -17.021 54.511 81.411 1.00 28.35 825 GLN B O 1
ATOM 7249 N N . ALA B 1 94 ? -14.937 55.341 81.646 1.00 29.37 826 ALA B N 1
ATOM 7250 C CA . ALA B 1 94 ? -15.315 56.679 81.210 1.00 29.87 826 ALA B CA 1
ATOM 7251 C C . ALA B 1 94 ? -15.814 56.659 79.757 1.00 29.61 826 ALA B C 1
ATOM 7252 O O . ALA B 1 94 ? -16.787 57.338 79.442 1.00 31.34 826 ALA B O 1
ATOM 7254 N N . GLN B 1 95 ? -15.174 55.876 78.887 1.00 30.10 827 GLN B N 1
ATOM 7255 C CA . GLN B 1 95 ? -15.652 55.719 77.507 1.00 30.25 827 GLN B CA 1
ATOM 7256 C C . GLN B 1 95 ? -17.061 55.133 77.460 1.00 28.79 827 GLN B C 1
ATOM 7257 O O . GLN B 1 95 ? -17.875 55.548 76.639 1.00 28.15 827 GLN B O 1
ATOM 7263 N N . PHE B 1 96 ? -17.325 54.127 78.292 1.00 27.52 828 PHE B N 1
ATOM 7264 C CA . PHE B 1 96 ? -18.645 53.494 78.340 1.00 27.29 828 PHE B CA 1
ATOM 7265 C C . PHE B 1 96 ? -19.719 54.518 78.709 1.00 27.11 828 PHE B C 1
ATOM 7266 O O . PHE B 1 96 ? -20.754 54.599 78.049 1.00 26.61 828 PHE B O 1
ATOM 7274 N N . ILE B 1 97 ? -19.447 55.307 79.746 1.00 27.21 829 ILE B N 1
ATOM 7275 C CA . ILE B 1 97 ? -20.374 56.345 80.217 1.00 28.38 829 ILE B CA 1
ATOM 7276 C C . ILE B 1 97 ? -20.658 57.375 79.108 1.00 30.72 829 ILE B C 1
ATOM 7277 O O . ILE B 1 97 ? -21.821 57.645 78.785 1.00 28.68 829 ILE B O 1
ATOM 7282 N N . LYS B 1 98 ? -19.588 57.923 78.532 1.00 32.57 830 LYS B N 1
ATOM 7283 C CA . LYS B 1 98 ? -19.679 58.851 77.404 1.00 35.30 830 LYS B CA 1
ATOM 7284 C C . LYS B 1 98 ? -20.472 58.291 76.230 1.00 33.00 830 LYS B C 1
ATOM 7285 O O . LYS B 1 98 ? -21.352 58.968 75.698 1.00 32.86 830 LYS B O 1
ATOM 7291 N N . TYR B 1 99 ? -20.118 57.081 75.809 1.00 30.53 831 TYR B N 1
ATOM 7292 C CA . TYR B 1 99 ? -20.760 56.437 74.667 1.00 31.29 831 TYR B CA 1
ATOM 7293 C C . TYR B 1 99 ? -22.267 56.290 74.908 1.00 31.54 831 TYR B C 1
ATOM 7294 O O . TYR B 1 99 ? -23.086 56.685 74.061 1.00 30.21 831 TYR B O 1
ATOM 7303 N N . PHE B 1 100 ? -22.636 55.716 76.054 1.00 29.98 832 PHE B N 1
ATOM 7304 C CA . PHE B 1 100 ? -24.061 55.496 76.339 1.00 29.60 832 PHE B CA 1
ATOM 7305 C C . PHE B 1 100 ? -24.860 56.796 76.437 1.00 29.91 832 PHE B C 1
ATOM 7306 O O . PHE B 1 100 ? -25.929 56.906 75.838 1.00 29.47 832 PHE B O 1
ATOM 7314 N N . VAL B 1 101 ? -24.325 57.792 77.132 1.00 29.92 833 VAL B N 1
ATOM 7315 C CA . VAL B 1 101 ? -25.025 59.069 77.270 1.00 32.33 833 VAL B CA 1
ATOM 7316 C C . VAL B 1 101 ? -25.231 59.713 75.883 1.00 33.73 833 VAL B C 1
ATOM 7317 O O . VAL B 1 101 ? -26.266 60.352 75.655 1.00 34.01 833 VAL B O 1
ATOM 7321 N N . ASN B 1 102 ? -24.287 59.496 74.961 1.00 34.31 834 ASN B N 1
ATOM 7322 C CA . ASN B 1 102 ? -24.396 60.022 73.582 1.00 35.88 834 ASN B CA 1
ATOM 7323 C C . ASN B 1 102 ? -25.179 59.140 72.592 1.00 37.14 834 ASN B C 1
ATOM 7324 O O . ASN B 1 102 ? -25.351 59.534 71.439 1.00 37.66 834 ASN B O 1
ATOM 7329 N N . ASN B 1 103 ? -25.659 57.970 73.024 1.00 35.71 835 ASN B N 1
ATOM 7330 C CA . ASN B 1 103 ? -26.377 57.035 72.137 1.00 35.21 835 ASN B CA 1
ATOM 7331 C C . ASN B 1 103 ? -27.670 56.506 72.771 1.00 34.70 835 ASN B C 1
ATOM 7332 O O . ASN B 1 103 ? -27.930 55.301 72.794 1.00 33.47 835 ASN B O 1
ATOM 7337 N N . GLY B 1 104 ? -28.472 57.439 73.283 1.00 35.58 836 GLY B N 1
ATOM 7338 C CA . GLY B 1 104 ? -29.835 57.153 73.761 1.00 36.58 836 GLY B CA 1
ATOM 7339 C C . GLY B 1 104 ? -30.060 57.018 75.265 1.00 36.01 836 GLY B C 1
ATOM 7340 O O . GLY B 1 104 ? -31.167 56.678 75.666 1.00 36.39 836 GLY B O 1
ATOM 7341 N N . TYR B 1 105 ? -29.046 57.278 76.096 1.00 33.15 837 TYR B N 1
ATOM 7342 C CA . TYR B 1 105 ? -29.182 57.083 77.544 1.00 32.11 837 TYR B CA 1
ATOM 7343 C C . TYR B 1 105 ? -28.849 58.359 78.308 1.00 32.04 837 TYR B C 1
ATOM 7344 O O . TYR B 1 105 ? -28.114 58.337 79.293 1.00 32.01 837 TYR B O 1
ATOM 7353 N N . GLU B 1 106 ? -29.432 59.459 77.845 1.00 32.75 838 GLU B N 1
ATOM 7354 C CA . GLU B 1 106 ? -29.310 60.766 78.476 1.00 34.32 838 GLU B CA 1
ATOM 7355 C C . GLU B 1 106 ? -30.426 60.937 79.508 1.00 34.17 838 GLU B C 1
ATOM 7356 O O . GLU B 1 106 ? -31.577 60.559 79.249 1.00 35.39 838 GLU B O 1
ATOM 7362 N N . ASN B 1 107 ? -30.088 61.485 80.678 1.00 32.77 839 ASN B N 1
ATOM 7363 C CA . ASN B 1 107 ? -31.088 61.924 81.663 1.00 32.36 839 ASN B CA 1
ATOM 7364 C C . ASN B 1 107 ? -30.485 62.956 82.625 1.00 32.28 839 ASN B C 1
ATOM 7365 O O . ASN B 1 107 ? -29.669 62.613 83.493 1.00 31.11 839 ASN B O 1
ATOM 7370 N N . ALA B 1 108 ? -30.907 64.213 82.477 1.00 33.32 840 ALA B N 1
ATOM 7371 C CA . ALA B 1 108 ? -30.454 65.316 83.336 1.00 34.06 840 ALA B CA 1
ATOM 7372 C C . ALA B 1 108 ? -30.782 65.137 84.817 1.00 34.33 840 ALA B C 1
ATOM 7373 O O . ALA B 1 108 ? -30.050 65.641 85.682 1.00 35.00 840 ALA B O 1
ATOM 7375 N N . ASN B 1 109 ? -31.887 64.452 85.114 1.00 33.51 841 ASN B N 1
ATOM 7376 C CA . ASN B 1 109 ? -32.280 64.213 86.509 1.00 32.95 841 ASN B CA 1
ATOM 7377 C C . ASN B 1 109 ? -31.328 63.262 87.249 1.00 32.45 841 ASN B C 1
ATOM 7378 O O . ASN B 1 109 ? -31.325 63.255 88.476 1.00 32.86 841 ASN B O 1
ATOM 7383 N N . TYR B 1 110 ? -30.556 62.465 86.508 1.00 31.87 842 TYR B N 1
ATOM 7384 C CA . TYR B 1 110 ? -29.536 61.558 87.075 1.00 32.50 842 TYR B CA 1
ATOM 7385 C C . TYR B 1 110 ? -28.083 62.005 86.792 1.00 32.41 842 TYR B C 1
ATOM 7386 O O . TYR B 1 110 ? -27.164 61.195 86.865 1.00 32.12 842 TYR B O 1
ATOM 7395 N N . GLY B 1 111 ? -27.896 63.291 86.492 1.00 33.38 843 GLY B N 1
ATOM 7396 C CA . GLY B 1 111 ? -26.571 63.885 86.291 1.00 34.11 843 GLY B CA 1
ATOM 7397 C C . GLY B 1 111 ? -25.843 63.463 85.033 1.00 34.49 843 GLY B C 1
ATOM 7398 O O . GLY B 1 111 ? -24.615 63.544 84.974 1.00 35.73 843 GLY B O 1
ATOM 7399 N N . LEU B 1 112 ? -26.596 63.028 84.021 1.00 34.04 844 LEU B N 1
ATOM 7400 C CA . LEU B 1 112 ? -26.037 62.443 82.813 1.00 32.99 844 LEU B CA 1
ATOM 7401 C C . LEU B 1 112 ? -26.574 63.150 81.579 1.00 33.28 844 LEU B C 1
ATOM 7402 O O . LEU B 1 112 ? -27.572 62.739 80.995 1.00 31.94 844 LEU B O 1
ATOM 7407 N N . THR B 1 113 ? -25.878 64.208 81.186 1.00 35.31 845 THR B N 1
ATOM 7408 C CA . THR B 1 113 ? -26.131 64.906 79.931 1.00 37.31 845 THR B CA 1
ATOM 7409 C C . THR B 1 113 ? -24.868 64.870 79.083 1.00 37.61 845 THR B C 1
ATOM 7410 O O . THR B 1 113 ? -23.797 64.507 79.565 1.00 36.40 845 THR B O 1
ATOM 7414 N N . LYS B 1 114 ? -24.995 65.266 77.823 1.00 40.19 846 LYS B N 1
ATOM 7415 C CA . LYS B 1 114 ? -23.835 65.314 76.928 1.00 42.09 846 LYS B CA 1
ATOM 7416 C C . LYS B 1 114 ? -22.741 66.245 77.477 1.00 42.24 846 LYS B C 1
ATOM 7417 O O . LYS B 1 114 ? -21.565 65.925 77.376 1.00 41.40 846 LYS B O 1
ATOM 7423 N N . ASP B 1 115 ? -23.133 67.360 78.101 1.00 45.03 847 ASP B N 1
ATOM 7424 C CA . ASP B 1 115 ? -22.156 68.281 78.708 1.00 46.05 847 ASP B CA 1
ATOM 7425 C C . ASP B 1 115 ? -21.531 67.750 80.007 1.00 42.91 847 ASP B C 1
ATOM 7426 O O . ASP B 1 115 ? -20.328 67.926 80.207 1.00 41.77 847 ASP B O 1
ATOM 7431 N N . THR B 1 116 ? -22.296 67.057 80.858 1.00 41.12 848 THR B N 1
ATOM 7432 C CA . THR B 1 116 ? -21.710 66.503 82.094 1.00 39.67 848 THR B CA 1
ATOM 7433 C C . THR B 1 116 ? -20.683 65.390 81.819 1.00 36.76 848 THR B C 1
ATOM 7434 O O . THR B 1 116 ? -19.798 65.165 82.630 1.00 37.03 848 THR B O 1
ATOM 7438 N N . VAL B 1 117 ? -20.828 64.686 80.700 1.00 35.70 849 VAL B N 1
ATOM 7439 C CA . VAL B 1 117 ? -19.893 63.618 80.308 1.00 36.01 849 VAL B CA 1
ATOM 7440 C C . VAL B 1 117 ? -18.851 64.054 79.269 1.00 36.96 849 VAL B C 1
ATOM 7441 O O . VAL B 1 117 ? -17.972 63.269 78.935 1.00 33.77 849 VAL B O 1
ATOM 7445 N N . ALA B 1 118 ? -18.953 65.287 78.762 1.00 39.22 850 ALA B N 1
ATOM 7446 C CA . ALA B 1 118 ? -18.089 65.759 77.662 1.00 42.23 850 ALA B CA 1
ATOM 7447 C C . ALA B 1 118 ? -16.590 65.546 77.902 1.00 42.38 850 ALA B C 1
ATOM 7448 O O . ALA B 1 118 ? -15.873 65.174 76.981 1.00 45.26 850 ALA B O 1
ATOM 7450 N N . ASN B 1 119 ? -16.131 65.786 79.128 1.00 44.47 851 ASN B N 1
ATOM 7451 C CA . ASN B 1 119 ? -14.687 65.803 79.441 1.00 47.45 851 ASN B CA 1
ATOM 7452 C C . ASN B 1 119 ? -14.229 64.739 80.441 1.00 49.18 851 ASN B C 1
ATOM 7453 O O . ASN B 1 119 ? -13.073 64.770 80.871 1.00 48.43 851 ASN B O 1
ATOM 7458 N N . ILE B 1 120 ? -15.108 63.800 80.811 1.00 49.17 852 ILE B N 1
ATOM 7459 C CA . ILE B 1 120 ? -14.690 62.703 81.684 1.00 45.54 852 ILE B CA 1
ATOM 7460 C C . ILE B 1 120 ? -13.708 61.799 80.946 1.00 43.04 852 ILE B C 1
ATOM 7461 O O . ILE B 1 120 ? -13.800 61.610 79.733 1.00 42.58 852 ILE B O 1
ATOM 7466 N N . ASN B 1 121 ? -12.774 61.244 81.706 1.00 43.25 853 ASN B N 1
ATOM 7467 C CA . ASN B 1 121 ? -11.743 60.372 81.169 1.00 42.17 853 ASN B CA 1
ATOM 7468 C C . ASN B 1 121 ? -11.073 59.585 82.291 1.00 41.92 853 ASN B C 1
ATOM 7469 O O . ASN B 1 121 ? -11.489 59.662 83.445 1.00 41.62 853 ASN B O 1
ATOM 7474 N N . LYS B 1 122 ? -10.065 58.801 81.915 1.00 46.08 854 LYS B N 1
ATOM 7475 C CA . LYS B 1 122 ? -9.122 58.124 82.829 1.00 48.16 854 LYS B CA 1
ATOM 7476 C C . LYS B 1 122 ? -8.773 58.858 84.138 1.00 47.85 854 LYS B C 1
ATOM 7477 O O . LYS B 1 122 ? -8.679 58.228 85.186 1.00 45.36 854 LYS B O 1
ATOM 7483 N N . ASP B 1 123 ? -8.631 60.184 84.089 1.00 50.34 855 ASP B N 1
ATOM 7484 C CA . ASP B 1 123 ? -8.223 60.976 85.258 1.00 51.37 855 ASP B CA 1
ATOM 7485 C C . ASP B 1 123 ? -9.357 61.512 86.136 1.00 53.12 855 ASP B C 1
ATOM 7486 O O . ASP B 1 123 ? -9.083 62.101 87.191 1.00 51.89 855 ASP B O 1
ATOM 7491 N N . THR B 1 124 ? -10.614 61.316 85.733 1.00 49.25 856 THR B N 1
ATOM 7492 C CA . THR B 1 124 ? -11.744 61.721 86.575 1.00 46.81 856 THR B CA 1
ATOM 7493 C C . THR B 1 124 ? -11.660 60.982 87.905 1.00 46.34 856 THR B C 1
ATOM 7494 O O . THR B 1 124 ? -11.279 59.808 87.949 1.00 48.89 856 THR B O 1
ATOM 7498 N N . ASN B 1 125 ? -11.988 61.689 88.979 1.00 46.60 857 ASN B N 1
ATOM 7499 C CA . ASN B 1 125 ? -12.028 61.122 90.320 1.00 48.10 857 ASN B CA 1
ATOM 7500 C C . ASN B 1 125 ? -12.842 59.810 90.328 1.00 48.82 857 ASN B C 1
ATOM 7501 O O . ASN B 1 125 ? -13.918 59.735 89.727 1.00 46.77 857 ASN B O 1
ATOM 7506 N N . THR B 1 126 ? -12.320 58.801 91.025 1.00 47.85 858 THR B N 1
ATOM 7507 C CA . THR B 1 126 ? -12.888 57.449 91.034 1.00 45.93 858 THR B CA 1
ATOM 7508 C C . THR B 1 126 ? -14.327 57.376 91.550 1.00 45.09 858 THR B C 1
ATOM 7509 O O . THR B 1 126 ? -15.160 56.700 90.940 1.00 41.06 858 THR B O 1
ATOM 7513 N N . THR B 1 127 ? -14.613 58.057 92.662 1.00 45.49 859 THR B N 1
ATOM 7514 C CA . THR B 1 127 ? -15.966 58.036 93.225 1.00 47.69 859 THR B CA 1
ATOM 7515 C C . THR B 1 127 ? -16.981 58.740 92.301 1.00 44.33 859 THR B C 1
ATOM 7516 O O . THR B 1 127 ? -18.144 58.342 92.258 1.00 42.26 859 THR B O 1
ATOM 7520 N N . VAL B 1 128 ? -16.534 59.745 91.544 1.00 44.78 860 VAL B N 1
ATOM 7521 C CA . VAL B 1 128 ? -17.386 60.415 90.544 1.00 43.35 860 VAL B CA 1
ATOM 7522 C C . VAL B 1 128 ? -17.761 59.454 89.402 1.00 41.24 860 VAL B C 1
ATOM 7523 O O . VAL B 1 128 ? -18.934 59.378 89.025 1.00 38.08 860 VAL B O 1
ATOM 7527 N N . LEU B 1 129 ? -16.774 58.735 88.863 1.00 37.52 861 LEU B N 1
ATOM 7528 C CA . LEU B 1 129 ? -17.033 57.739 87.820 1.00 37.13 861 LEU B CA 1
ATOM 7529 C C . LEU B 1 129 ? -17.973 56.625 88.308 1.00 33.79 861 LEU B C 1
ATOM 7530 O O . LEU B 1 129 ? -18.864 56.207 87.575 1.00 31.25 861 LEU B O 1
ATOM 7535 N N . ALA B 1 130 ? -17.749 56.152 89.528 1.00 32.23 862 ALA B N 1
ATOM 7536 C CA . ALA B 1 130 ? -18.585 55.098 90.107 1.00 32.87 862 ALA B CA 1
ATOM 7537 C C . ALA B 1 130 ? -20.037 55.586 90.230 1.00 32.08 862 ALA B C 1
ATOM 7538 O O . ALA B 1 130 ? -20.966 54.878 89.855 1.00 30.99 862 ALA B O 1
ATOM 7540 N N . ASN B 1 131 ? -20.203 56.807 90.728 1.00 33.81 863 ASN B N 1
ATOM 7541 C CA . ASN B 1 131 ? -21.524 57.443 90.870 1.00 34.77 863 ASN B CA 1
ATOM 7542 C C . ASN B 1 131 ? -22.224 57.624 89.511 1.00 33.47 863 ASN B C 1
ATOM 7543 O O . ASN B 1 131 ? -23.413 57.293 89.378 1.00 31.87 863 ASN B O 1
ATOM 7548 N N . MET B 1 132 ? -21.488 58.104 88.509 1.00 31.98 864 MET B N 1
ATOM 7549 C CA . MET B 1 132 ? -22.037 58.213 87.158 1.00 32.28 864 MET B CA 1
ATOM 7550 C C . MET B 1 132 ? -22.423 56.839 86.590 1.00 30.20 864 MET B C 1
ATOM 7551 O O . MET B 1 132 ? -23.485 56.698 85.981 1.00 29.59 864 MET B O 1
ATOM 7556 N N . ALA B 1 133 ? -21.585 55.832 86.816 1.00 28.66 865 ALA B N 1
ATOM 7557 C CA . ALA B 1 133 ? -21.885 54.476 86.335 1.00 27.79 865 ALA B CA 1
ATOM 7558 C C . ALA B 1 133 ? -23.137 53.891 87.004 1.00 26.77 865 ALA B C 1
ATOM 7559 O O . ALA B 1 133 ? -23.936 53.227 86.346 1.00 25.98 865 ALA B O 1
ATOM 7561 N N . GLN B 1 134 ? -23.295 54.133 88.302 1.00 26.86 866 GLN B N 1
ATOM 7562 C CA . GLN B 1 134 ? -24.488 53.646 89.037 1.00 27.14 866 GLN B CA 1
ATOM 7563 C C . GLN B 1 134 ? -25.764 54.339 88.530 1.00 27.40 866 GLN B C 1
ATOM 7564 O O . GLN B 1 134 ? -26.793 53.683 88.285 1.00 27.92 866 GLN B O 1
ATOM 7570 N N . ASN B 1 135 ? -25.663 55.653 88.345 1.00 26.81 867 ASN B N 1
ATOM 7571 C CA . ASN B 1 135 ? -26.742 56.442 87.781 1.00 27.84 867 ASN B CA 1
ATOM 7572 C C . ASN B 1 135 ? -27.078 56.023 86.343 1.00 26.90 867 ASN B C 1
ATOM 7573 O O . ASN B 1 135 ? -28.254 55.986 85.969 1.00 26.34 867 ASN B O 1
ATOM 7578 N N . LEU B 1 136 ? -26.062 55.698 85.557 1.00 26.39 868 LEU B N 1
ATOM 7579 C CA . LEU B 1 136 ? -26.289 55.212 84.209 1.00 26.36 868 LEU B CA 1
ATOM 7580 C C . LEU B 1 136 ? -27.040 53.862 84.220 1.00 26.16 868 LEU B C 1
ATOM 7581 O O . LEU B 1 136 ? -27.912 53.647 83.373 1.00 25.97 868 LEU B O 1
ATOM 7586 N N . ARG B 1 137 ? -26.727 52.983 85.170 1.00 24.77 869 ARG B N 1
ATOM 7587 C CA . ARG B 1 137 ? -27.473 51.725 85.280 1.00 24.85 869 ARG B CA 1
ATOM 7588 C C . ARG B 1 137 ? -28.967 51.958 85.483 1.00 25.86 869 ARG B C 1
ATOM 7589 O O . ARG B 1 137 ? -29.781 51.289 84.848 1.00 26.34 869 ARG B O 1
ATOM 7597 N N . TYR B 1 138 ? -29.319 52.955 86.294 1.00 27.11 870 TYR B N 1
ATOM 7598 C CA . TYR B 1 138 ? -30.704 53.326 86.507 1.00 27.78 870 TYR B CA 1
ATOM 7599 C C . TYR B 1 138 ? -31.358 53.807 85.199 1.00 27.86 870 TYR B C 1
ATOM 7600 O O . TYR B 1 138 ? -32.484 53.415 84.864 1.00 27.01 870 TYR B O 1
ATOM 7609 N N . VAL B 1 139 ? -30.623 54.628 84.457 1.00 27.97 871 VAL B N 1
ATOM 7610 C CA . VAL B 1 139 ? -31.095 55.147 83.178 1.00 27.66 871 VAL B CA 1
ATOM 7611 C C . VAL B 1 139 ? -31.222 53.985 82.169 1.00 27.26 871 VAL B C 1
ATOM 7612 O O . VAL B 1 139 ? -32.166 53.957 81.394 1.00 27.13 871 VAL B O 1
ATOM 7616 N N . ILE B 1 140 ? -30.283 53.040 82.187 1.00 26.68 872 ILE B N 1
ATOM 7617 C CA . ILE B 1 140 ? -30.355 51.847 81.323 1.00 26.93 872 ILE B CA 1
ATOM 7618 C C . ILE B 1 140 ? -31.589 50.989 81.651 1.00 27.58 872 ILE B C 1
ATOM 7619 O O . ILE B 1 140 ? -32.284 50.543 80.744 1.00 27.66 872 ILE B O 1
ATOM 7624 N N . GLU B 1 141 ? -31.866 50.787 82.935 1.00 27.76 873 GLU B N 1
ATOM 7625 C CA . GLU B 1 141 ? -33.053 50.035 83.359 1.00 27.91 873 GLU B CA 1
ATOM 7626 C C . GLU B 1 141 ? -34.347 50.740 82.956 1.00 29.25 873 GLU B C 1
ATOM 7627 O O . GLU B 1 141 ? -35.341 50.080 82.633 1.00 30.06 873 GLU B O 1
ATOM 7633 N N . GLN B 1 142 ? -34.357 52.072 82.974 1.00 30.15 874 GLN B N 1
ATOM 7634 C CA . GLN B 1 142 ? -35.494 52.817 82.437 1.00 32.07 874 GLN B CA 1
ATOM 7635 C C . GLN B 1 142 ? -35.676 52.512 80.945 1.00 31.69 874 GLN B C 1
ATOM 7636 O O . GLN B 1 142 ? -36.806 52.325 80.480 1.00 33.22 874 GLN B O 1
ATOM 7642 N N . SER B 1 143 ? -34.572 52.483 80.214 1.00 30.84 875 SER B N 1
ATOM 7643 C CA . SER B 1 143 ? -34.600 52.199 78.773 1.00 31.19 875 SER B CA 1
ATOM 7644 C C . SER B 1 143 ? -35.071 50.755 78.485 1.00 29.81 875 SER B C 1
ATOM 7645 O O . SER B 1 143 ? -35.897 50.550 77.603 1.00 28.48 875 SER B O 1
ATOM 7648 N N . ILE B 1 144 ? -34.588 49.791 79.266 1.00 28.76 876 ILE B N 1
ATOM 7649 C CA . ILE B 1 144 ? -35.037 48.388 79.166 1.00 30.56 876 ILE B CA 1
ATOM 7650 C C . ILE B 1 144 ? -36.549 48.287 79.366 1.00 31.90 876 ILE B C 1
ATOM 7651 O O . ILE B 1 144 ? -37.226 47.594 78.604 1.00 32.29 876 ILE B O 1
ATOM 7656 N N . ALA B 1 145 ? -37.062 48.990 80.377 1.00 32.75 877 ALA B N 1
ATOM 7657 C CA . ALA B 1 145 ? -38.498 49.033 80.661 1.00 35.21 877 ALA B CA 1
ATOM 7658 C C . ALA B 1 145 ? -39.302 49.652 79.512 1.00 37.19 877 ALA B C 1
ATOM 7659 O O . ALA B 1 145 ? -40.365 49.135 79.151 1.00 38.32 877 ALA B O 1
ATOM 7661 N N . ALA B 1 146 ? -38.808 50.754 78.958 1.00 37.17 878 ALA B N 1
ATOM 7662 C CA . ALA B 1 146 ? -39.481 51.426 77.834 1.00 39.03 878 ALA B CA 1
ATOM 7663 C C . ALA B 1 146 ? -39.496 50.534 76.586 1.00 39.92 878 ALA B C 1
ATOM 7664 O O . ALA B 1 146 ? -40.512 50.453 75.910 1.00 41.94 878 ALA B O 1
ATOM 7666 N N . ASN B 1 147 ? -38.388 49.843 76.326 1.00 38.53 879 ASN B N 1
ATOM 7667 C CA . ASN B 1 147 ? -38.274 48.940 75.173 1.00 40.93 879 ASN B CA 1
ATOM 7668 C C . ASN B 1 147 ? -38.759 47.504 75.414 1.00 40.34 879 ASN B C 1
ATOM 7669 O O . ASN B 1 147 ? -38.676 46.682 74.507 1.00 41.05 879 ASN B O 1
ATOM 7674 N N . LYS B 1 148 ? -39.255 47.210 76.618 1.00 40.13 880 LYS B N 1
ATOM 7675 C CA . LYS B 1 148 ? -39.796 45.895 76.963 1.00 41.54 880 LYS B CA 1
ATOM 7676 C C . LYS B 1 148 ? -38.799 44.752 76.688 1.00 40.21 880 LYS B C 1
ATOM 7677 O O . LYS B 1 148 ? -39.201 43.645 76.293 1.00 40.10 880 LYS B O 1
ATOM 7683 N N . GLY B 1 149 ? -37.511 45.007 76.934 1.00 35.73 881 GLY B N 1
ATOM 7684 C CA . GLY B 1 149 ? -36.475 44.025 76.673 1.00 34.62 881 GLY B CA 1
ATOM 7685 C C . GLY B 1 149 ? -35.087 44.602 76.550 1.00 32.31 881 GLY B C 1
ATOM 7686 O O . GLY B 1 149 ? -34.893 45.811 76.556 1.00 32.21 881 GLY B O 1
ATOM 7687 N N . THR B 1 150 ? -34.124 43.710 76.397 1.00 31.84 882 THR B N 1
ATOM 7688 C CA . THR B 1 150 ? -32.707 44.053 76.369 1.00 31.77 882 THR B CA 1
ATOM 7689 C C . THR B 1 150 ? -32.087 44.060 74.951 1.00 32.01 882 THR B C 1
ATOM 7690 O O . THR B 1 150 ? -30.864 44.108 74.823 1.00 30.94 882 THR B O 1
ATOM 7694 N N . SER B 1 151 ? -32.904 43.989 73.898 1.00 32.90 883 SER B N 1
ATOM 7695 C CA . SER B 1 151 ? -32.338 43.818 72.544 1.00 36.88 883 SER B CA 1
ATOM 7696 C C . SER B 1 151 ? -31.624 45.081 72.065 1.00 34.43 883 SER B C 1
ATOM 7697 O O . SER B 1 151 ? -30.562 44.970 71.485 1.00 31.97 883 SER B O 1
ATOM 7700 N N . LYS B 1 152 ? -32.184 46.260 72.350 1.00 35.67 884 LYS B N 1
ATOM 7701 C CA . LYS B 1 152 ? -31.492 47.518 72.044 1.00 35.02 884 LYS B CA 1
ATOM 7702 C C . LYS B 1 152 ? -30.177 47.598 72.826 1.00 33.57 884 LYS B C 1
ATOM 7703 O O . LYS B 1 152 ? -29.131 47.890 72.247 1.00 30.77 884 LYS B O 1
ATOM 7709 N N . LEU B 1 153 ? -30.240 47.333 74.135 1.00 31.44 885 LEU B N 1
ATOM 7710 C CA . LEU B 1 153 ? -29.043 47.323 74.987 1.00 29.80 885 LEU B CA 1
ATOM 7711 C C . LEU B 1 153 ? -27.947 46.418 74.431 1.00 28.14 885 LEU B C 1
ATOM 7712 O O . LEU B 1 153 ? -26.780 46.819 74.365 1.00 27.88 885 LEU B O 1
ATOM 7717 N N . ALA B 1 154 ? -28.328 45.199 74.036 1.00 28.17 886 ALA B N 1
ATOM 7718 C CA . ALA B 1 154 ? -27.382 44.228 73.476 1.00 27.84 886 ALA B CA 1
ATOM 7719 C C . ALA B 1 154 ? -26.649 44.788 72.250 1.00 27.81 886 ALA B C 1
ATOM 7720 O O . ALA B 1 154 ? -25.427 44.624 72.126 1.00 26.81 886 ALA B O 1
ATOM 7722 N N . ASN B 1 155 ? -27.395 45.437 71.361 1.00 29.21 887 ASN B N 1
ATOM 7723 C CA . ASN B 1 155 ? -26.796 46.097 70.167 1.00 31.58 887 ASN B CA 1
ATOM 7724 C C . ASN B 1 155 ? -25.872 47.262 70.570 1.00 31.08 887 ASN B C 1
ATOM 7725 O O . ASN B 1 155 ? -24.792 47.428 69.998 1.00 29.54 887 ASN B O 1
ATOM 7730 N N . ASP B 1 156 ? -26.303 48.052 71.554 1.00 29.61 888 ASP B N 1
ATOM 7731 C CA . ASP B 1 156 ? -25.512 49.187 72.031 1.00 29.05 888 ASP B CA 1
ATOM 7732 C C . ASP B 1 156 ? -24.212 48.717 72.687 1.00 27.77 888 ASP B C 1
ATOM 7733 O O . ASP B 1 156 ? -23.169 49.324 72.484 1.00 27.16 888 ASP B O 1
ATOM 7738 N N . ILE B 1 157 ? -24.265 47.617 73.439 1.00 26.82 889 ILE B N 1
ATOM 7739 C CA . ILE B 1 157 ? -23.047 47.019 74.019 1.00 28.13 889 ILE B CA 1
ATOM 7740 C C . ILE B 1 157 ? -22.088 46.538 72.930 1.00 28.32 889 ILE B C 1
ATOM 7741 O O . ILE B 1 157 ? -20.878 46.759 73.017 1.00 27.36 889 ILE B O 1
ATOM 7746 N N . ASN B 1 158 ? -22.626 45.831 71.939 1.00 29.62 890 ASN B N 1
ATOM 7747 C CA . ASN B 1 158 ? -21.800 45.329 70.815 1.00 30.68 890 ASN B CA 1
ATOM 7748 C C . ASN B 1 158 ? -21.177 46.497 70.032 1.00 29.30 890 ASN B C 1
ATOM 7749 O O . ASN B 1 158 ? -20.002 46.444 69.697 1.00 29.76 890 ASN B O 1
ATOM 7754 N N . SER B 1 159 ? -21.959 47.548 69.779 1.00 31.05 891 SER B N 1
ATOM 7755 C CA . SER B 1 159 ? -21.451 48.746 69.098 1.00 31.12 891 SER B CA 1
ATOM 7756 C C . SER B 1 159 ? -20.385 49.441 69.933 1.00 31.29 891 SER B C 1
ATOM 7757 O O . SER B 1 159 ? -19.333 49.798 69.403 1.00 30.96 891 SER B O 1
ATOM 7760 N N . PHE B 1 160 ? -20.623 49.599 71.237 1.00 28.89 892 PHE B N 1
ATOM 7761 C CA . PHE B 1 160 ? -19.594 50.159 72.114 1.00 29.48 892 PHE B CA 1
ATOM 7762 C C . PHE B 1 160 ? -18.310 49.333 72.097 1.00 28.62 892 PHE B C 1
ATOM 7763 O O . PHE B 1 160 ? -17.214 49.889 71.940 1.00 27.76 892 PHE B O 1
ATOM 7771 N N . ALA B 1 161 ? -18.432 48.013 72.271 1.00 28.68 893 ALA B N 1
ATOM 7772 C CA . ALA B 1 161 ? -17.241 47.140 72.374 1.00 29.22 893 ALA B CA 1
ATOM 7773 C C . ALA B 1 161 ? -16.342 47.243 71.142 1.00 28.40 893 ALA B C 1
ATOM 7774 O O . ALA B 1 161 ? -15.118 47.253 71.258 1.00 26.64 893 ALA B O 1
ATOM 7776 N N . ALA B 1 162 ? -16.965 47.337 69.974 1.00 30.57 894 ALA B N 1
ATOM 7777 C CA . ALA B 1 162 ? -16.237 47.484 68.694 1.00 31.20 894 ALA B CA 1
ATOM 7778 C C . ALA B 1 162 ? -15.378 48.752 68.604 1.00 32.75 894 ALA B C 1
ATOM 7779 O O . ALA B 1 162 ? -14.470 48.805 67.784 1.00 35.26 894 ALA B O 1
ATOM 7781 N N . THR B 1 163 ? -15.659 49.761 69.433 1.00 31.17 895 THR B N 1
ATOM 7782 C CA . THR B 1 163 ? -14.846 50.981 69.503 1.00 31.66 895 THR B CA 1
ATOM 7783 C C . THR B 1 163 ? -13.672 50.899 70.481 1.00 30.47 895 THR B C 1
ATOM 7784 O O . THR B 1 163 ? -12.853 51.809 70.523 1.00 31.12 895 THR B O 1
ATOM 7788 N N . VAL B 1 164 ? -13.595 49.844 71.285 1.00 27.73 896 VAL B N 1
ATOM 7789 C CA . VAL B 1 164 ? -12.556 49.726 72.319 1.00 27.17 896 VAL B CA 1
ATOM 7790 C C . VAL B 1 164 ? -11.508 48.724 71.808 1.00 26.98 896 VAL B C 1
ATOM 7791 O O . VAL B 1 164 ? -11.824 47.543 71.659 1.00 27.18 896 VAL B O 1
ATOM 7795 N N . PRO B 1 165 ? -10.264 49.187 71.531 1.00 28.35 897 PRO B N 1
ATOM 7796 C CA . PRO B 1 165 ? -9.227 48.290 70.999 1.00 28.53 897 PRO B CA 1
ATOM 7797 C C . PRO B 1 165 ? -9.100 46.926 71.712 1.00 28.54 897 PRO B C 1
ATOM 7798 O O . PRO B 1 165 ? -9.156 45.892 71.052 1.00 27.24 897 PRO B O 1
ATOM 7802 N N . GLU B 1 166 ? -8.971 46.923 73.037 1.00 29.06 898 GLU B N 1
ATOM 7803 C CA . GLU B 1 166 ? -8.773 45.658 73.759 1.00 29.89 898 GLU B CA 1
ATOM 7804 C C . GLU B 1 166 ? -9.985 44.689 73.743 1.00 29.42 898 GLU B C 1
ATOM 7805 O O . GLU B 1 166 ? -9.812 43.509 74.039 1.00 30.03 898 GLU B O 1
ATOM 7811 N N . LEU B 1 167 ? -11.175 45.172 73.363 1.00 28.26 899 LEU B N 1
ATOM 7812 C CA . LEU B 1 167 ? -12.377 44.343 73.258 1.00 29.26 899 LEU B CA 1
ATOM 7813 C C . LEU B 1 167 ? -12.786 44.092 71.807 1.00 27.67 899 LEU B C 1
ATOM 7814 O O . LEU B 1 167 ? -13.932 43.700 71.533 1.00 27.40 899 LEU B O 1
ATOM 7819 N N . SER B 1 168 ? -11.847 44.283 70.882 1.00 27.85 900 SER B N 1
ATOM 7820 C CA . SER B 1 168 ? -12.136 44.144 69.458 1.00 27.51 900 SER B CA 1
ATOM 7821 C C . SER B 1 168 ? -10.855 43.796 68.700 1.00 25.45 900 SER B C 1
ATOM 7822 O O . SER B 1 168 ? -9.772 43.678 69.281 1.00 24.65 900 SER B O 1
ATOM 7825 N N . ALA B 1 169 ? -10.993 43.647 67.398 1.00 26.35 901 ALA B N 1
ATOM 7826 C CA . ALA B 1 169 ? -9.947 43.078 66.548 1.00 25.03 901 ALA B CA 1
ATOM 7827 C C . ALA B 1 169 ? -8.579 43.740 66.688 1.00 25.38 901 ALA B C 1
ATOM 7828 O O . ALA B 1 169 ? -7.566 43.040 66.732 1.00 23.91 901 ALA B O 1
ATOM 7830 N N . SER B 1 170 ? -8.537 45.078 66.770 1.00 25.74 902 SER B N 1
ATOM 7831 C CA . SER B 1 170 ? -7.262 45.799 66.608 1.00 25.94 902 SER B CA 1
ATOM 7832 C C . SER B 1 170 ? -6.191 45.422 67.632 1.00 24.33 902 SER B C 1
ATOM 7833 O O . SER B 1 170 ? -5.006 45.382 67.297 1.00 23.24 902 SER B O 1
ATOM 7836 N N . SER B 1 171 ? -6.592 45.086 68.855 1.00 22.60 903 SER B N 1
ATOM 7837 C CA . SER B 1 171 ? -5.612 44.655 69.863 1.00 22.78 903 SER B CA 1
ATOM 7838 C C . SER B 1 171 ? -4.904 43.315 69.551 1.00 21.42 903 SER B C 1
ATOM 7839 O O . SER B 1 171 ? -3.909 42.980 70.199 1.00 21.12 903 SER B O 1
ATOM 7842 N N . GLU B 1 172 ? -5.419 42.545 68.602 1.00 21.87 904 GLU B N 1
ATOM 7843 C CA . GLU B 1 172 ? -4.761 41.271 68.199 1.00 21.60 904 GLU B CA 1
ATOM 7844 C C . GLU B 1 172 ? -3.482 41.491 67.383 1.00 23.33 904 GLU B C 1
ATOM 7845 O O . GLU B 1 172 ? -2.665 40.578 67.244 1.00 22.09 904 GLU B O 1
ATOM 7851 N N . LEU B 1 173 ? -3.336 42.705 66.836 1.00 23.57 905 LEU B N 1
ATOM 7852 C CA . LEU B 1 173 ? -2.128 43.171 66.142 1.00 23.54 905 LEU B CA 1
ATOM 7853 C C . LEU B 1 173 ? -1.952 42.527 64.760 1.00 22.48 905 LEU B C 1
ATOM 7854 O O . LEU B 1 173 ? -0.965 41.850 64.495 1.00 22.61 905 LEU B O 1
ATOM 7859 N N . SER B 1 174 ? -2.925 42.760 63.884 1.00 22.13 906 SER B N 1
ATOM 7860 C CA . SER B 1 174 ? -2.818 42.354 62.499 1.00 23.82 906 SER B CA 1
ATOM 7861 C C . SER B 1 174 ? -1.695 43.104 61.780 1.00 25.10 906 SER B C 1
ATOM 7862 O O . SER B 1 174 ? -1.500 44.298 61.986 1.00 24.37 906 SER B O 1
ATOM 7865 N N . LEU B 1 175 ? -0.988 42.395 60.906 1.00 24.19 907 LEU B N 1
ATOM 7866 C CA . LEU B 1 175 ? -0.014 43.030 60.019 1.00 26.24 907 LEU B CA 1
ATOM 7867 C C . LEU B 1 175 ? -0.665 44.008 59.046 1.00 25.62 907 LEU B C 1
ATOM 7868 O O . LEU B 1 175 ? 0.022 44.895 58.524 1.00 24.99 907 LEU B O 1
ATOM 7873 N N . GLN B 1 176 ? -1.977 43.874 58.822 1.00 26.01 908 GLN B N 1
ATOM 7874 C CA . GLN B 1 176 ? -2.745 44.863 58.045 1.00 28.59 908 GLN B CA 1
ATOM 7875 C C . GLN B 1 176 ? -2.582 46.325 58.509 1.00 29.09 908 GLN B C 1
ATOM 7876 O O . GLN B 1 176 ? -2.819 47.240 57.728 1.00 26.91 908 GLN B O 1
ATOM 7882 N N . SER B 1 177 ? -2.203 46.524 59.773 1.00 27.44 909 SER B N 1
ATOM 7883 C CA . SER B 1 177 ? -1.970 47.862 60.356 1.00 29.60 909 SER B CA 1
ATOM 7884 C C . SER B 1 177 ? -0.540 48.413 60.187 1.00 28.46 909 SER B C 1
ATOM 7885 O O . SER B 1 177 ? -0.230 49.478 60.723 1.00 27.87 909 SER B O 1
ATOM 7888 N N . MET B 1 178 ? 0.327 47.685 59.477 1.00 26.67 910 MET B N 1
ATOM 7889 C CA . MET B 1 178 ? 1.700 48.104 59.258 1.00 28.03 910 MET B CA 1
ATOM 7890 C C . MET B 1 178 ? 1.686 49.260 58.261 1.00 27.28 910 MET B C 1
ATOM 7891 O O . MET B 1 178 ? 0.735 49.386 57.467 1.00 26.50 910 MET B O 1
ATOM 7896 N N . PRO B 1 179 ? 2.705 50.125 58.332 1.00 27.75 911 PRO B N 1
ATOM 7897 C CA . PRO B 1 179 ? 2.670 51.328 57.499 1.00 30.37 911 PRO B CA 1
ATOM 7898 C C . PRO B 1 179 ? 2.796 50.972 56.018 1.00 31.56 911 PRO B C 1
ATOM 7899 O O . PRO B 1 179 ? 3.667 50.183 55.651 1.00 30.76 911 PRO B O 1
ATOM 7903 N N . ASN B 1 180 ? 1.886 51.521 55.217 1.00 35.74 912 ASN B N 1
ATOM 7904 C CA . ASN B 1 180 ? 1.841 51.322 53.774 1.00 40.28 912 ASN B CA 1
ATOM 7905 C C . ASN B 1 180 ? 1.625 49.873 53.396 1.00 38.18 912 ASN B C 1
ATOM 7906 O O . ASN B 1 180 ? 2.123 49.422 52.370 1.00 39.17 912 ASN B O 1
ATOM 7911 N N . TYR B 1 181 ? 0.857 49.148 54.223 1.00 34.68 913 TYR B N 1
ATOM 7912 C CA . TYR B 1 181 ? 0.605 47.731 53.983 1.00 31.10 913 TYR B CA 1
ATOM 7913 C C . TYR B 1 181 ? -0.027 47.510 52.617 1.00 30.24 913 TYR B C 1
ATOM 7914 O O . TYR B 1 181 ? -0.930 48.248 52.203 1.00 29.26 913 TYR B O 1
ATOM 7923 N N . ARG B 1 182 ? 0.469 46.485 51.940 1.00 32.77 914 ARG B N 1
ATOM 7924 C CA . ARG B 1 182 ? -0.008 46.070 50.635 1.00 36.38 914 ARG B CA 1
ATOM 7925 C C . ARG B 1 182 ? -0.758 44.757 50.870 1.00 32.19 914 ARG B C 1
ATOM 7926 O O . ARG B 1 182 ? -0.162 43.796 51.335 1.00 29.58 914 ARG B O 1
ATOM 7934 N N . PRO B 1 183 ? -2.066 44.718 50.564 1.00 31.06 915 PRO B N 1
ATOM 7935 C CA . PRO B 1 183 ? -2.828 43.468 50.702 1.00 30.74 915 PRO B CA 1
ATOM 7936 C C . PRO B 1 183 ? -2.262 42.291 49.883 1.00 31.51 915 PRO B C 1
ATOM 7937 O O . PRO B 1 183 ? -1.794 42.498 48.772 1.00 28.93 915 PRO B O 1
ATOM 7941 N N . ASP B 1 184 ? -2.316 41.077 50.435 1.00 32.36 916 ASP B N 1
ATOM 7942 C CA . ASP B 1 184 ? -1.801 39.901 49.739 1.00 33.03 916 ASP B CA 1
ATOM 7943 C C . ASP B 1 184 ? -2.942 39.285 48.932 1.00 29.73 916 ASP B C 1
ATOM 7944 O O . ASP B 1 184 ? -4.023 39.038 49.457 1.00 25.56 916 ASP B O 1
ATOM 7949 N N . LYS B 1 185 ? -2.689 39.057 47.651 1.00 28.59 917 LYS B N 1
ATOM 7950 C CA . LYS B 1 185 ? -3.674 38.478 46.722 1.00 28.06 917 LYS B CA 1
ATOM 7951 C C . LYS B 1 185 ? -4.148 37.050 47.069 1.00 24.47 917 LYS B C 1
ATOM 7952 O O . LYS B 1 185 ? -5.148 36.594 46.532 1.00 21.86 917 LYS B O 1
ATOM 7958 N N . SER B 1 186 ? -3.440 36.353 47.957 1.00 24.81 918 SER B N 1
ATOM 7959 C CA . SER B 1 186 ? -3.903 35.054 48.473 1.00 25.85 918 SER B CA 1
ATOM 7960 C C . SER B 1 186 ? -5.236 35.149 49.204 1.00 26.16 918 SER B C 1
ATOM 7961 O O . SER B 1 186 ? -5.964 34.148 49.303 1.00 24.03 918 SER B O 1
ATOM 7964 N N . GLY B 1 187 ? -5.541 36.339 49.738 1.00 25.40 919 GLY B N 1
ATOM 7965 C CA . GLY B 1 187 ? -6.773 36.555 50.499 1.00 26.28 919 GLY B CA 1
ATOM 7966 C C . GLY B 1 187 ? -6.647 36.260 51.989 1.00 26.96 919 GLY B C 1
ATOM 7967 O O . GLY B 1 187 ? -7.598 36.456 52.730 1.00 26.09 919 GLY B O 1
ATOM 7968 N N . THR B 1 188 ? -5.482 35.783 52.436 1.00 27.44 920 THR B N 1
ATOM 7969 C CA . THR B 1 188 ? -5.233 35.556 53.858 1.00 28.25 920 THR B CA 1
ATOM 7970 C C . THR B 1 188 ? -3.928 36.224 54.227 1.00 26.97 920 THR B C 1
ATOM 7971 O O . THR B 1 188 ? -3.114 36.532 53.358 1.00 24.45 920 THR B O 1
ATOM 7975 N N . ILE B 1 189 ? -3.730 36.456 55.512 1.00 25.05 921 ILE B N 1
ATOM 7976 C CA . ILE B 1 189 ? -2.515 37.078 56.005 1.00 27.50 921 ILE B CA 1
ATOM 7977 C C . ILE B 1 189 ? -1.734 36.030 56.774 1.00 27.77 921 ILE B C 1
ATOM 7978 O O . ILE B 1 189 ? -2.081 35.690 57.912 1.00 26.43 921 ILE B O 1
ATOM 7983 N N . ASP B 1 190 ? -0.664 35.534 56.147 1.00 27.72 922 ASP B N 1
ATOM 7984 C CA . ASP B 1 190 ? 0.098 34.383 56.648 1.00 29.55 922 ASP B CA 1
ATOM 7985 C C . ASP B 1 190 ? 0.521 34.526 58.094 1.00 27.42 922 ASP B C 1
ATOM 7986 O O . ASP B 1 190 ? 0.324 33.613 58.893 1.00 25.82 922 ASP B O 1
ATOM 7991 N N . SER B 1 191 ? 1.100 35.678 58.416 1.00 26.81 923 SER B N 1
ATOM 7992 C CA . SER B 1 191 ? 1.676 35.872 59.731 1.00 26.50 923 SER B CA 1
ATOM 7993 C C . SER B 1 191 ? 0.735 36.594 60.741 1.00 22.99 923 SER B C 1
ATOM 7994 O O . SER B 1 191 ? 1.187 37.184 61.705 1.00 21.59 923 SER B O 1
ATOM 7997 N N . ASP B 1 192 ? -0.580 36.493 60.501 1.00 21.99 924 ASP B N 1
ATOM 7998 C CA . ASP B 1 192 ? -1.617 36.869 61.488 1.00 21.24 924 ASP B CA 1
ATOM 7999 C C . ASP B 1 192 ? -2.025 35.601 62.251 1.00 20.60 924 ASP B C 1
ATOM 8000 O O . ASP B 1 192 ? -3.037 34.967 61.956 1.00 18.88 924 ASP B O 1
ATOM 8005 N N . GLN B 1 193 ? -1.193 35.242 63.217 1.00 20.38 925 GLN B N 1
ATOM 8006 C CA . GLN B 1 193 ? -1.315 33.986 63.935 1.00 21.88 925 GLN B CA 1
ATOM 8007 C C . GLN B 1 193 ? -1.039 34.169 65.418 1.00 21.47 925 GLN B C 1
ATOM 8008 O O . GLN B 1 193 ? -0.283 35.042 65.850 1.00 21.22 925 GLN B O 1
ATOM 8014 N N . VAL B 1 194 ? -1.602 33.235 66.159 1.00 20.42 926 VAL B N 1
ATOM 8015 C CA . VAL B 1 194 ? -1.293 33.027 67.533 1.00 21.54 926 VAL B CA 1
ATOM 8016 C C . VAL B 1 194 ? -1.050 31.515 67.727 1.00 20.20 926 VAL B C 1
ATOM 8017 O O . VAL B 1 194 ? -1.726 30.699 67.116 1.00 20.71 926 VAL B O 1
ATOM 8021 N N . ILE B 1 195 ? -0.081 31.153 68.553 1.00 20.63 927 ILE B N 1
ATOM 8022 C CA . ILE B 1 195 ? 0.129 29.744 68.934 1.00 21.43 927 ILE B CA 1
ATOM 8023 C C . ILE B 1 195 ? -0.498 29.464 70.296 1.00 21.71 927 ILE B C 1
ATOM 8024 O O . ILE B 1 195 ? -0.613 30.365 71.113 1.00 20.92 927 ILE B O 1
ATOM 8029 N N . PHE B 1 196 ? -0.908 28.215 70.508 1.00 21.48 928 PHE B N 1
ATOM 8030 C CA . PHE B 1 196 ? -1.395 27.752 71.810 1.00 20.81 928 PHE B CA 1
ATOM 8031 C C . PHE B 1 196 ? -0.211 27.154 72.551 1.00 20.74 928 PHE B C 1
ATOM 8032 O O . PHE B 1 196 ? 0.458 26.229 72.040 1.00 18.79 928 PHE B O 1
ATOM 8040 N N . VAL B 1 197 ? 0.043 27.678 73.756 1.00 20.79 929 VAL B N 1
ATOM 8041 C CA . VAL B 1 197 ? 1.149 27.221 74.592 1.00 21.99 929 VAL B CA 1
ATOM 8042 C C . VAL B 1 197 ? 0.642 26.631 75.897 1.00 22.71 929 VAL B C 1
ATOM 8043 O O . VAL B 1 197 ? -0.492 26.898 76.326 1.00 23.40 929 VAL B O 1
ATOM 8047 N N . ASN B 1 198 ? 1.512 25.852 76.536 1.00 23.80 930 ASN B N 1
ATOM 8048 C CA . ASN B 1 198 ? 1.205 25.228 77.820 1.00 24.58 930 ASN B CA 1
ATOM 8049 C C . ASN B 1 198 ? 1.152 26.249 78.944 1.00 26.00 930 ASN B C 1
ATOM 8050 O O . ASN B 1 198 ? 1.920 27.223 78.967 1.00 26.34 930 ASN B O 1
ATOM 8055 N N . ASN B 1 199 ? 0.237 26.026 79.875 1.00 25.15 931 ASN B N 1
ATOM 8056 C CA . ASN B 1 199 ? 0.079 26.911 81.020 1.00 26.04 931 ASN B CA 1
ATOM 8057 C C . ASN B 1 199 ? -0.635 26.181 82.150 1.00 26.07 931 ASN B C 1
ATOM 8058 O O . ASN B 1 199 ? -1.871 26.138 82.211 1.00 24.97 931 ASN B O 1
ATOM 8063 N N . ASN B 1 200 ? 0.169 25.633 83.052 1.00 27.95 932 ASN B N 1
ATOM 8064 C CA . ASN B 1 200 ? -0.329 24.984 84.266 1.00 29.93 932 ASN B CA 1
ATOM 8065 C C . ASN B 1 200 ? 0.110 25.772 85.516 1.00 31.76 932 ASN B C 1
ATOM 8066 O O . ASN B 1 200 ? 0.440 25.183 86.545 1.00 31.45 932 ASN B O 1
ATOM 8071 N N . SER B 1 201 ? 0.083 27.104 85.432 1.00 31.22 933 SER B N 1
ATOM 8072 C CA . SER B 1 201 ? 0.567 27.949 86.532 1.00 32.68 933 SER B CA 1
ATOM 8073 C C . SER B 1 20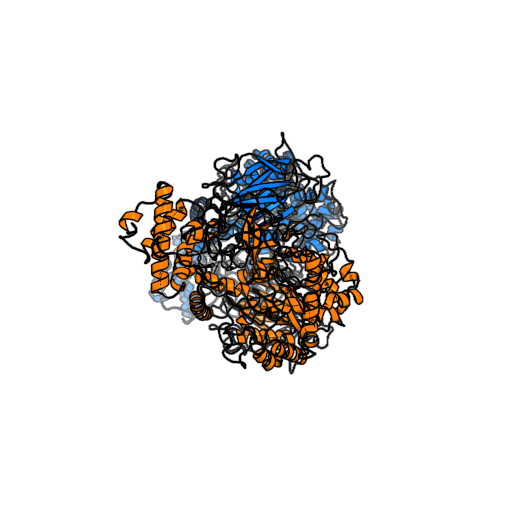1 ? -0.404 27.981 87.708 1.00 34.13 933 SER B C 1
ATOM 8074 O O . SER B 1 201 ? -1.612 27.781 87.535 1.00 33.37 933 SER B O 1
ATOM 8077 N N . LYS B 1 202 ? 0.147 28.236 88.893 1.00 35.83 934 LYS B N 1
ATOM 8078 C CA . LYS B 1 202 ? -0.627 28.506 90.107 1.00 38.44 934 LYS B CA 1
ATOM 8079 C C . LYS B 1 202 ? -0.702 30.003 90.437 1.00 37.19 934 LYS B C 1
ATOM 8080 O O . LYS B 1 202 ? -1.325 30.383 91.426 1.00 36.07 934 LYS B O 1
ATOM 8086 N N . ASP B 1 203 ? -0.086 30.836 89.597 1.00 34.61 935 ASP B N 1
ATOM 8087 C CA . ASP B 1 203 ? -0.040 32.274 89.788 1.00 34.41 935 ASP B CA 1
ATOM 8088 C C . ASP B 1 203 ? -1.304 32.894 89.191 1.00 33.98 935 ASP B C 1
ATOM 8089 O O . ASP B 1 203 ? -1.484 32.854 87.977 1.00 30.27 935 ASP B O 1
ATOM 8094 N N . PRO B 1 204 ? -2.165 33.521 90.026 1.00 35.77 936 PRO B N 1
ATOM 8095 C CA . PRO B 1 204 ? -3.400 34.098 89.452 1.00 33.67 936 PRO B CA 1
ATOM 8096 C C . PRO B 1 204 ? -3.207 35.179 88.358 1.00 32.75 936 PRO B C 1
ATOM 8097 O O . PRO B 1 204 ? -4.134 35.403 87.572 1.00 31.57 936 PRO B O 1
ATOM 8101 N N . ARG B 1 205 ? -2.049 35.848 88.332 1.00 33.97 937 ARG B N 1
ATOM 8102 C CA . ARG B 1 205 ? -1.701 36.812 87.270 1.00 35.32 937 ARG B CA 1
ATOM 8103 C C . ARG B 1 205 ? -1.405 36.132 85.928 1.00 32.25 937 ARG B C 1
ATOM 8104 O O . ARG B 1 205 ? -1.572 36.757 84.874 1.00 30.09 937 ARG B O 1
ATOM 8112 N N . LYS B 1 206 ? -0.997 34.864 85.967 1.00 30.42 938 LYS B N 1
ATOM 8113 C CA . LYS B 1 206 ? -0.775 34.074 84.737 1.00 31.33 938 LYS B CA 1
ATOM 8114 C C . LYS B 1 206 ? -1.965 33.230 84.311 1.00 29.06 938 LYS B C 1
ATOM 8115 O O . LYS B 1 206 ? -2.115 32.928 83.133 1.00 26.69 938 LYS B O 1
ATOM 8121 N N . GLY B 1 207 ? -2.806 32.824 85.262 1.00 28.42 939 GLY B N 1
ATOM 8122 C CA . GLY B 1 207 ? -3.904 31.914 84.960 1.00 27.60 939 GLY B CA 1
ATOM 8123 C C . GLY B 1 207 ? -3.424 30.486 84.709 1.00 26.59 939 GL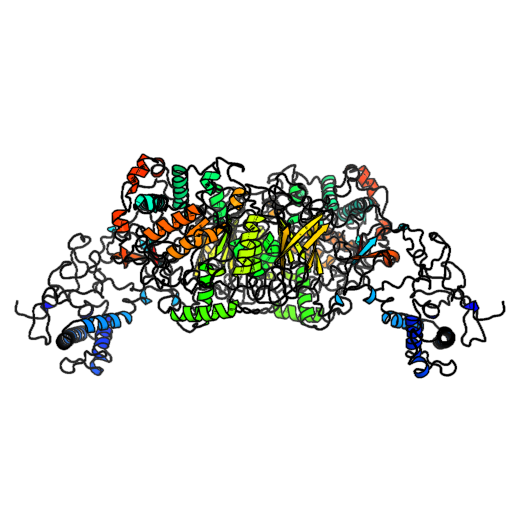Y B C 1
ATOM 8124 O O . GLY B 1 207 ? -2.282 30.134 85.006 1.00 26.28 939 GLY B O 1
ATOM 8125 N N . ASN B 1 208 ? -4.320 29.672 84.169 1.00 24.97 940 ASN B N 1
ATOM 8126 C CA . ASN B 1 208 ? -4.085 28.236 84.006 1.00 25.24 940 ASN B CA 1
ATOM 8127 C C . ASN B 1 208 ? -5.073 27.708 82.977 1.00 24.16 940 ASN B C 1
ATOM 8128 O O . ASN B 1 208 ? -6.285 27.864 83.153 1.00 23.37 940 ASN B O 1
ATOM 8133 N N . THR B 1 209 ? -4.551 27.107 81.905 1.00 24.56 941 THR B N 1
ATOM 8134 C CA . THR B 1 209 ? -5.383 26.489 80.869 1.00 23.80 941 THR B CA 1
ATOM 8135 C C . THR B 1 209 ? -4.859 25.081 80.619 1.00 24.07 941 THR B C 1
ATOM 8136 O O . THR B 1 209 ? -4.719 24.651 79.472 1.00 23.88 941 THR B O 1
ATOM 8140 N N . SER B 1 210 ? -4.608 24.345 81.703 1.00 25.85 942 SER B N 1
ATOM 8141 C CA . SER B 1 210 ? -3.867 23.071 81.618 1.00 26.08 942 SER B CA 1
ATOM 8142 C C . SER B 1 210 ? -4.583 21.973 80.829 1.00 24.58 942 SER B C 1
ATOM 8143 O O . SER B 1 210 ? -3.926 21.077 80.295 1.00 24.37 942 SER B O 1
ATOM 8146 N N . TYR B 1 211 ? -5.911 22.035 80.778 1.00 23.39 943 TYR B N 1
ATOM 8147 C CA . TYR B 1 211 ? -6.729 21.163 79.904 1.00 24.31 943 TYR B CA 1
ATOM 8148 C C . TYR B 1 211 ? -6.320 21.282 78.407 1.00 24.07 943 TYR B C 1
ATOM 8149 O O . TYR B 1 211 ? -6.536 20.355 77.636 1.00 24.59 943 TYR B O 1
ATOM 8158 N N . ALA B 1 212 ? -5.751 22.427 78.004 1.00 23.02 944 ALA B N 1
ATOM 8159 C CA . ALA B 1 212 ? -5.266 22.635 76.619 1.00 21.59 944 ALA B CA 1
ATOM 8160 C C . ALA B 1 212 ? -3.763 22.387 76.441 1.00 22.53 944 ALA B C 1
ATOM 8161 O O . ALA B 1 212 ? -3.222 22.618 75.337 1.00 22.88 944 ALA B O 1
ATOM 8163 N N . ASP B 1 213 ? -3.075 21.908 77.484 1.00 22.27 945 ASP B N 1
ATOM 8164 C CA . ASP B 1 213 ? -1.657 21.574 77.378 1.00 23.58 945 ASP B CA 1
ATOM 8165 C C . ASP B 1 213 ? -1.398 20.387 76.434 1.00 25.14 945 ASP B C 1
ATOM 8166 O O . ASP B 1 213 ? -2.262 19.515 76.257 1.00 27.18 945 ASP B O 1
ATOM 8171 N N . SER B 1 214 ? -0.200 20.347 75.859 1.00 26.07 946 SER B N 1
ATOM 8172 C CA . SER B 1 214 ? 0.226 19.232 74.998 1.00 24.95 946 SER B CA 1
ATOM 8173 C C . SER B 1 214 ? 1.719 18.985 75.138 1.00 25.77 946 SER B C 1
ATOM 8174 O O . SER B 1 214 ? 2.506 19.910 75.341 1.00 25.01 946 SER B O 1
ATOM 8177 N N . ASN B 1 215 ? 2.093 17.718 75.044 1.00 25.53 947 ASN B N 1
ATOM 8178 C CA . ASN B 1 215 ? 3.486 17.289 74.960 1.00 26.32 947 ASN B CA 1
ATOM 8179 C C . ASN B 1 215 ? 3.967 17.239 73.515 1.00 24.21 947 ASN B C 1
ATOM 8180 O O . ASN B 1 215 ? 5.110 16.875 73.275 1.00 26.92 947 ASN B O 1
ATOM 8185 N N . TYR B 1 216 ? 3.110 17.577 72.552 1.00 22.60 948 TYR B N 1
ATOM 8186 C CA . TYR B 1 216 ? 3.458 17.492 71.131 1.00 21.50 948 TYR B CA 1
ATOM 8187 C C . TYR B 1 216 ? 3.569 18.903 70.545 1.00 21.09 948 TYR B C 1
ATOM 8188 O O . TYR B 1 216 ? 4.472 19.636 70.935 1.00 21.63 948 TYR B O 1
ATOM 8197 N N . ARG B 1 217 ? 2.661 19.305 69.666 1.00 20.50 949 ARG B N 1
ATOM 8198 C CA . ARG B 1 217 ? 2.789 20.584 68.959 1.00 21.30 949 ARG B CA 1
ATOM 8199 C C . ARG B 1 217 ? 4.191 20.753 68.331 1.00 21.65 949 ARG B C 1
ATOM 8200 O O . ARG B 1 217 ? 4.819 21.819 68.440 1.00 21.23 949 ARG B O 1
ATOM 8208 N N . LEU B 1 218 ? 4.685 19.700 67.684 1.00 19.84 950 LEU B N 1
ATOM 8209 C CA . LEU B 1 218 ? 5.946 19.796 66.949 1.00 22.48 950 LEU B CA 1
ATOM 8210 C C . LEU B 1 218 ? 5.622 20.556 65.695 1.00 20.35 950 LEU B C 1
ATOM 8211 O O . LEU B 1 218 ? 4.921 20.030 64.836 1.00 21.03 950 LEU B O 1
ATOM 8216 N N . MET B 1 219 ? 6.084 21.799 65.610 1.00 20.00 951 MET B N 1
ATOM 8217 C CA . MET B 1 219 ? 5.721 22.655 64.482 1.00 20.91 951 MET B CA 1
ATOM 8218 C C . MET B 1 219 ? 6.811 22.659 63.427 1.00 20.14 951 MET B C 1
ATOM 8219 O O . MET B 1 219 ? 7.983 22.507 63.738 1.00 22.31 951 MET B O 1
ATOM 8224 N N . ASN B 1 220 ? 6.406 22.852 62.184 1.00 19.20 952 ASN B N 1
ATOM 8225 C CA . ASN B 1 220 ? 7.322 23.033 61.049 1.00 19.78 952 ASN B CA 1
ATOM 8226 C C . ASN B 1 220 ? 8.092 21.743 60.704 1.00 19.23 952 ASN B C 1
ATOM 8227 O O . ASN B 1 220 ? 9.176 21.797 60.103 1.00 20.04 952 ASN B O 1
ATOM 8232 N N . ARG B 1 221 ? 7.538 20.581 61.064 1.00 19.55 953 ARG B N 1
ATOM 8233 C CA . ARG B 1 221 ? 8.136 19.287 60.704 1.00 19.43 953 ARG B CA 1
ATOM 8234 C C . ARG B 1 221 ? 7.638 18.914 59.324 1.00 19.37 953 ARG B C 1
ATOM 8235 O O . ARG B 1 221 ? 7.081 17.829 59.087 1.00 20.19 953 ARG B O 1
ATOM 8243 N N . THR B 1 222 ? 7.923 19.826 58.394 1.00 18.72 954 THR B N 1
ATOM 8244 C CA . THR B 1 222 ? 7.313 19.902 57.084 1.00 17.87 954 THR B CA 1
ATOM 8245 C C . THR B 1 222 ? 8.358 19.532 56.037 1.00 17.43 954 THR B C 1
ATOM 8246 O O . THR B 1 222 ? 9.512 19.945 56.135 1.00 18.07 954 THR B O 1
ATOM 8250 N N . ILE B 1 223 ? 7.919 18.792 55.023 1.00 16.94 955 ILE B N 1
ATOM 8251 C CA . ILE B 1 223 ? 8.757 18.386 53.884 1.00 17.68 955 ILE B CA 1
ATOM 8252 C C . ILE B 1 223 ? 10.040 17.718 54.420 1.00 19.12 955 ILE B C 1
ATOM 8253 O O . ILE B 1 223 ? 9.938 16.775 55.225 1.00 17.48 955 ILE B O 1
ATOM 8258 N N . ASN B 1 224 ? 11.235 18.182 54.021 1.00 19.56 956 ASN B N 1
ATOM 8259 C CA . ASN B 1 224 ? 12.484 17.548 54.474 1.00 19.44 956 ASN B CA 1
ATOM 8260 C C . ASN B 1 224 ? 12.863 17.854 55.918 1.00 20.22 956 ASN B C 1
ATOM 8261 O O . ASN B 1 224 ? 13.803 17.251 56.432 1.00 18.59 956 ASN B O 1
ATOM 8266 N N . ASN B 1 225 ? 12.116 18.723 56.609 1.00 19.78 957 ASN B N 1
ATOM 8267 C CA . ASN B 1 225 ? 12.351 18.935 58.051 1.00 20.02 957 ASN B CA 1
ATOM 8268 C C . ASN B 1 225 ? 11.518 18.024 58.981 1.00 20.40 957 ASN B C 1
ATOM 8269 O O . ASN B 1 225 ? 11.386 18.313 60.172 1.00 19.85 957 ASN B O 1
ATOM 8274 N N . GLN B 1 226 ? 10.982 16.930 58.443 1.00 19.48 958 GLN B N 1
ATOM 8275 C CA . GLN B 1 226 ? 10.180 15.976 59.216 1.00 19.49 958 GLN B CA 1
ATOM 8276 C C . GLN B 1 226 ? 10.869 15.535 60.506 1.00 20.72 958 GLN B C 1
ATOM 8277 O O . GLN B 1 226 ? 10.240 15.498 61.559 1.00 21.06 958 GLN B O 1
ATOM 8283 N N . ALA B 1 227 ? 12.170 15.285 60.429 1.00 22.17 959 ALA B N 1
ATOM 8284 C CA . ALA B 1 227 ? 12.958 14.874 61.594 1.00 23.10 959 ALA B CA 1
ATOM 8285 C C . ALA B 1 227 ? 13.555 16.020 62.406 1.00 24.48 959 ALA B C 1
ATOM 8286 O O . ALA B 1 227 ? 14.293 15.764 63.347 1.00 24.23 959 ALA B O 1
ATOM 8288 N N . GLY B 1 228 ? 13.249 17.275 62.067 1.00 23.59 960 GLY B N 1
ATOM 8289 C CA . GLY B 1 228 ? 13.794 18.427 62.801 1.00 25.04 960 GLY B CA 1
ATOM 8290 C C . GLY B 1 228 ? 15.287 18.707 62.586 1.00 26.80 960 GLY B C 1
ATOM 8291 O O . GLY B 1 228 ? 15.904 19.388 63.400 1.00 26.37 960 GLY B O 1
ATOM 8292 N N . ASN B 1 229 ? 15.874 18.202 61.500 1.00 25.99 961 ASN B N 1
ATOM 8293 C CA . ASN B 1 229 ? 17.308 18.417 61.236 1.00 27.94 961 ASN B CA 1
ATOM 8294 C C . ASN B 1 229 ? 17.631 18.783 59.775 1.00 26.73 961 ASN B C 1
ATOM 8295 O O . ASN B 1 229 ? 18.762 18.590 59.322 1.00 28.54 961 ASN B O 1
ATOM 8300 N N . ASN B 1 230 ? 16.653 19.313 59.044 1.00 24.59 962 ASN B N 1
ATOM 8301 C CA . ASN B 1 230 ? 16.899 19.784 57.685 1.00 23.57 962 ASN B CA 1
ATOM 8302 C C . ASN B 1 230 ? 15.819 20.769 57.295 1.00 22.63 962 ASN B C 1
ATOM 8303 O O . ASN B 1 230 ? 14.820 20.405 56.648 1.00 22.37 962 ASN B O 1
ATOM 8308 N N . ASN B 1 231 ? 16.024 22.032 57.669 1.00 22.52 963 ASN B N 1
ATOM 8309 C CA . ASN B 1 231 ? 15.070 23.082 57.321 1.00 23.57 963 ASN B CA 1
ATOM 8310 C C . ASN B 1 231 ? 15.442 23.802 56.017 1.00 23.81 963 ASN B C 1
ATOM 8311 O O . ASN B 1 231 ? 15.238 25.023 55.904 1.00 26.24 963 ASN B O 1
ATOM 8316 N N . SER B 1 232 ? 15.951 23.065 55.037 1.00 23.06 964 SER B N 1
ATOM 8317 C CA . SER B 1 232 ? 16.336 23.679 53.767 1.00 23.55 964 SER B CA 1
ATOM 8318 C C . SER B 1 232 ? 15.118 24.222 53.003 1.00 23.79 964 SER B C 1
ATOM 8319 O O . SER B 1 232 ? 15.272 25.158 52.217 1.00 23.98 964 SER B O 1
ATOM 8322 N N . ASP B 1 233 ? 13.922 23.653 53.248 1.00 21.50 965 ASP B N 1
ATOM 8323 C CA . ASP B 1 233 ? 12.690 24.123 52.600 1.00 20.28 965 ASP B CA 1
ATOM 8324 C C . ASP B 1 233 ? 12.072 25.345 53.285 1.00 20.65 965 ASP B C 1
ATOM 8325 O O . ASP B 1 233 ? 11.438 26.177 52.629 1.00 20.98 965 ASP B O 1
ATOM 8330 N N . ASN B 1 234 ? 12.212 25.410 54.602 1.00 20.57 966 ASN B N 1
ATOM 8331 C CA . ASN B 1 234 ? 11.582 26.449 55.426 1.00 21.38 966 ASN B CA 1
ATOM 8332 C C . ASN B 1 234 ? 10.088 26.619 55.147 1.00 20.51 966 ASN B C 1
ATOM 8333 O O . ASN B 1 234 ? 9.619 27.740 54.956 1.00 19.68 966 ASN B O 1
ATOM 8338 N N . SER B 1 235 ? 9.356 25.498 55.088 1.00 18.82 967 SER B N 1
ATOM 8339 C CA . SER B 1 235 ? 7.921 25.508 54.753 1.00 19.05 967 SER B CA 1
ATOM 8340 C C . SER B 1 235 ? 7.106 25.677 56.046 1.00 18.54 967 SER B C 1
ATOM 8341 O O . SER B 1 235 ? 7.338 24.938 56.998 1.00 18.84 967 SER B O 1
ATOM 8344 N N . PRO B 1 236 ? 6.213 26.689 56.106 1.00 18.78 968 PRO B N 1
ATOM 8345 C CA . PRO B 1 236 ? 5.576 27.040 57.385 1.00 18.91 968 PRO B CA 1
ATOM 8346 C C . PRO B 1 236 ? 4.483 26.073 57.877 1.00 18.55 968 PRO B C 1
ATOM 8347 O O . PRO B 1 236 ? 3.744 25.478 57.076 1.00 20.00 968 PRO B O 1
ATOM 8351 N N . GLU B 1 237 ? 4.366 25.967 59.200 1.00 18.95 969 GLU B N 1
ATOM 8352 C CA . GLU B 1 237 ? 3.291 25.195 59.827 1.00 19.17 969 GLU B CA 1
ATOM 8353 C C . GLU B 1 237 ? 1.905 25.839 59.619 1.00 18.42 969 GLU B C 1
ATOM 8354 O O . GLU B 1 237 ? 0.910 25.124 59.439 1.00 19.00 969 GLU B O 1
ATOM 8360 N N . LEU B 1 238 ? 1.834 27.173 59.673 1.00 17.97 970 LEU B N 1
ATOM 8361 C CA . LEU B 1 238 ? 0.549 27.884 59.760 1.00 18.90 970 LEU B CA 1
ATOM 8362 C C . LEU B 1 238 ? 0.146 28.569 58.457 1.00 19.94 970 LEU B C 1
ATOM 8363 O O . LEU B 1 238 ? 0.984 29.228 57.804 1.00 19.67 970 LEU B O 1
ATOM 8368 N N . LEU B 1 239 ? -1.123 28.379 58.079 1.00 19.73 971 LEU B N 1
ATOM 8369 C CA . LEU B 1 239 ? -1.753 29.052 56.940 1.00 21.44 971 LEU B CA 1
ATOM 8370 C C . LEU B 1 239 ? -2.903 29.945 57.412 1.00 22.16 971 LEU B C 1
ATOM 8371 O O . LEU B 1 239 ? -2.776 31.185 57.415 1.00 20.01 971 LEU B O 1
ATOM 8376 N N . VAL B 1 240 ? -3.999 29.317 57.837 1.00 22.33 972 VAL B N 1
ATOM 8377 C CA . VAL B 1 240 ? -5.229 30.026 58.244 1.00 22.99 972 VAL B CA 1
ATOM 8378 C C . VAL B 1 240 ? -6.133 29.062 59.017 1.00 22.79 972 VAL B C 1
ATOM 8379 O O . VAL B 1 240 ? -6.076 27.853 58.807 1.00 21.33 972 VAL B O 1
ATOM 8383 N N . GLY B 1 241 ? -6.947 29.610 59.914 1.00 21.12 973 GLY B N 1
ATOM 8384 C CA . GLY B 1 241 ? -7.884 28.815 60.695 1.00 19.65 973 GLY B CA 1
ATOM 8385 C C . GLY B 1 241 ? -7.270 28.171 61.898 1.00 18.04 973 GLY B C 1
ATOM 8386 O O . GLY B 1 241 ? -6.241 28.616 62.369 1.00 18.62 973 GLY B O 1
ATOM 8387 N N . ASN B 1 242 ? -7.961 27.168 62.452 1.00 17.93 974 ASN B N 1
ATOM 8388 C CA . ASN B 1 242 ? -7.454 26.455 63.612 1.00 18.27 974 ASN B CA 1
ATOM 8389 C C . ASN B 1 242 ? -6.517 25.370 63.098 1.00 18.16 974 ASN B C 1
ATOM 8390 O O . ASN B 1 242 ? -6.975 24.416 62.479 1.00 17.67 974 ASN B O 1
ATOM 8395 N N . ASP B 1 243 ? -5.225 25.520 63.378 1.00 17.79 975 ASP B N 1
ATOM 8396 C CA . ASP B 1 243 ? -4.211 24.636 62.798 1.00 18.00 975 ASP B CA 1
ATOM 8397 C C . ASP B 1 243 ? -4.191 23.335 63.589 1.00 17.92 975 ASP B C 1
ATOM 8398 O O . ASP B 1 243 ? -3.957 23.347 64.800 1.00 18.44 975 ASP B O 1
ATOM 8403 N N . ILE B 1 244 ? -4.415 22.218 62.907 1.00 17.87 976 ILE B N 1
ATOM 8404 C CA . ILE B 1 244 ? -4.478 20.909 63.582 1.00 18.85 976 ILE B CA 1
ATOM 8405 C C . ILE B 1 244 ? -3.060 20.397 63.891 1.00 18.48 976 ILE B C 1
ATOM 8406 O O . ILE B 1 244 ? -2.169 20.467 63.034 1.00 17.20 976 ILE B O 1
ATOM 8411 N N . ASP B 1 245 ? -2.848 19.913 65.119 1.00 17.82 977 ASP B N 1
ATOM 8412 C CA . ASP B 1 245 ? -1.553 19.380 65.516 1.00 18.49 977 ASP B CA 1
ATOM 8413 C C . ASP B 1 245 ? -1.368 17.954 64.969 1.00 18.38 977 ASP B C 1
ATOM 8414 O O . ASP B 1 245 ? -1.667 16.963 65.642 1.00 17.99 977 ASP B O 1
ATOM 8419 N N . ASN B 1 246 ? -0.866 17.883 63.739 1.00 18.37 978 ASN B N 1
ATOM 8420 C CA . ASN B 1 246 ? -0.599 16.617 63.066 1.00 18.20 978 ASN B CA 1
ATOM 8421 C C . ASN B 1 246 ? 0.669 15.870 63.559 1.00 19.07 978 ASN B C 1
ATOM 8422 O O . ASN B 1 246 ? 0.994 14.822 63.020 1.00 19.20 978 ASN B O 1
ATOM 8427 N N . SER B 1 247 ? 1.357 16.404 64.572 1.00 19.08 979 SER B N 1
ATOM 8428 C CA . SER B 1 247 ? 2.376 15.665 65.315 1.00 18.54 979 SER B CA 1
ATOM 8429 C C . SER B 1 247 ? 1.799 14.858 66.497 1.00 18.16 979 SER B C 1
ATOM 8430 O O . SER B 1 247 ? 2.495 14.021 67.059 1.00 19.99 979 SER B O 1
ATOM 8433 N N . ASN B 1 248 ? 0.560 15.125 66.898 1.00 18.06 980 ASN B N 1
ATOM 8434 C CA . ASN B 1 248 ? -0.051 14.403 68.029 1.00 18.48 980 ASN B CA 1
ATOM 8435 C C . ASN B 1 248 ? -0.417 12.965 67.601 1.00 17.96 980 ASN B C 1
ATOM 8436 O O . ASN B 1 248 ? -1.191 12.800 66.674 1.00 17.87 980 ASN B O 1
ATOM 8441 N N . PRO B 1 249 ? 0.113 11.934 68.288 1.00 20.38 981 PRO B N 1
ATOM 8442 C CA . PRO B 1 249 ? -0.172 10.541 67.876 1.00 20.85 981 PRO B CA 1
ATOM 8443 C C . PRO B 1 249 ? -1.660 10.163 67.829 1.00 20.69 981 PRO B C 1
ATOM 8444 O O . PRO B 1 249 ? -2.049 9.343 66.989 1.00 20.25 981 PRO B O 1
ATOM 8448 N N . VAL B 1 250 ? -2.482 10.775 68.681 1.00 21.02 982 VAL B N 1
ATOM 8449 C CA . VAL B 1 250 ? -3.945 10.559 68.647 1.00 21.61 982 VAL B CA 1
ATOM 8450 C C . VAL B 1 250 ? -4.554 11.169 67.384 1.00 20.25 982 VAL B C 1
ATOM 8451 O O . VAL B 1 250 ? -5.405 10.555 66.747 1.00 19.78 982 VAL B O 1
ATOM 8455 N N . VAL B 1 251 ? -4.096 12.366 67.011 1.00 19.60 983 VAL B N 1
ATOM 8456 C CA . VAL B 1 251 ? -4.527 12.992 65.760 1.00 18.41 983 VAL B CA 1
ATOM 8457 C C . VAL B 1 251 ? -4.079 12.145 64.548 1.00 19.04 983 VAL B C 1
ATOM 8458 O O . VAL B 1 251 ? -4.838 11.966 63.588 1.00 19.11 983 VAL B O 1
ATOM 8462 N N . GLN B 1 252 ? -2.868 11.604 64.604 1.00 18.71 984 GLN B N 1
ATOM 8463 C CA . GLN B 1 252 ? -2.360 10.787 63.502 1.00 18.64 984 GLN B CA 1
ATOM 8464 C C . GLN B 1 252 ? -3.227 9.533 63.302 1.00 19.62 984 GLN B C 1
ATOM 8465 O O . GLN B 1 252 ? -3.539 9.184 62.159 1.00 19.01 984 GLN B O 1
ATOM 8471 N N . ALA B 1 253 ? -3.639 8.892 64.407 1.00 18.84 985 ALA B N 1
ATOM 8472 C CA . ALA B 1 253 ? -4.581 7.768 64.317 1.00 18.85 985 ALA B CA 1
ATOM 8473 C C . ALA B 1 253 ? -5.943 8.207 63.751 1.00 19.48 985 ALA B C 1
ATOM 8474 O O . ALA B 1 253 ? -6.511 7.517 62.913 1.00 18.17 985 ALA B O 1
ATOM 8476 N N . GLU B 1 254 ? -6.442 9.372 64.181 1.00 19.56 986 GLU B N 1
ATOM 8477 C CA . GLU B 1 254 ? -7.693 9.914 63.627 1.00 19.27 986 GLU B CA 1
ATOM 8478 C C . GLU B 1 254 ? -7.636 10.180 62.109 1.00 19.51 986 GLU B C 1
ATOM 8479 O O . GLU B 1 254 ? -8.632 9.957 61.412 1.00 21.04 986 GLU B O 1
ATOM 8485 N N . ASN B 1 255 ? -6.502 10.661 61.583 1.00 18.80 987 ASN B N 1
ATOM 8486 C CA . ASN B 1 255 ? -6.372 10.828 60.121 1.00 18.20 987 ASN B CA 1
ATOM 8487 C C . ASN B 1 255 ? -6.537 9.496 59.366 1.00 17.47 987 ASN B C 1
ATOM 8488 O O . ASN B 1 255 ? -7.205 9.451 58.324 1.00 17.21 987 ASN B O 1
ATOM 8493 N N . LEU B 1 256 ? -5.947 8.428 59.913 1.00 18.36 988 LEU B N 1
ATOM 8494 C CA . LEU B 1 256 ? -6.094 7.058 59.365 1.00 18.11 988 LEU B CA 1
ATOM 8495 C C . LEU B 1 256 ? -7.545 6.618 59.365 1.00 18.26 988 LEU B C 1
ATOM 8496 O O . LEU B 1 256 ? -8.035 6.120 58.355 1.00 19.24 988 LEU B O 1
ATOM 8501 N N . ASN B 1 257 ? -8.250 6.872 60.475 1.00 18.21 989 ASN B N 1
ATOM 8502 C CA . ASN B 1 257 ? -9.711 6.681 60.553 1.00 19.41 989 ASN B CA 1
ATOM 8503 C C . ASN B 1 257 ? -10.474 7.412 59.453 1.00 19.10 989 ASN B C 1
ATOM 8504 O O . ASN B 1 257 ? -11.327 6.836 58.778 1.00 18.64 989 ASN B O 1
ATOM 8509 N N . TRP B 1 258 ? -10.153 8.696 59.295 1.00 19.66 990 TRP B N 1
ATOM 8510 C CA . TRP B 1 258 ? -10.801 9.561 58.306 1.00 18.63 990 TRP B CA 1
ATOM 8511 C C . TRP B 1 258 ? -10.541 9.077 56.875 1.00 18.69 990 TRP B C 1
ATOM 8512 O O . TRP B 1 258 ? -11.452 9.064 56.027 1.00 18.88 990 TRP B O 1
ATOM 8523 N N . GLU B 1 259 ? -9.288 8.731 56.599 1.00 18.25 991 GLU B N 1
ATOM 8524 C CA . GLU B 1 259 ? -8.906 8.197 55.283 1.00 18.55 991 GLU B CA 1
ATOM 8525 C C . GLU B 1 259 ? -9.672 6.913 54.969 1.00 19.77 991 GLU B C 1
ATOM 8526 O O . GLU B 1 259 ? -10.220 6.757 53.871 1.00 18.40 991 GLU B O 1
ATOM 8532 N N . TYR B 1 260 ? -9.754 6.022 55.962 1.00 19.65 992 TYR B N 1
ATOM 8533 C CA . TYR B 1 260 ? -10.468 4.767 55.804 1.00 20.46 992 TYR B CA 1
ATOM 8534 C C . TYR B 1 260 ? -11.948 5.022 55.475 1.00 19.91 992 TYR B C 1
ATOM 8535 O O . TYR B 1 260 ? -12.534 4.355 54.620 1.00 20.51 992 TYR B O 1
ATOM 8544 N N . PHE B 1 261 ? -12.538 5.992 56.155 1.00 19.26 993 PHE B N 1
ATOM 8545 C CA . PHE B 1 261 ? -13.924 6.383 55.917 1.00 19.50 993 PHE B CA 1
ATOM 8546 C C . PHE B 1 261 ? -14.158 6.843 54.488 1.00 19.02 993 PHE B C 1
ATOM 8547 O O . PHE B 1 261 ? -15.089 6.391 53.810 1.00 19.44 993 PHE B O 1
ATOM 8555 N N . LEU B 1 262 ? -13.323 7.773 54.038 1.00 19.09 994 LEU B N 1
ATOM 8556 C CA . LEU B 1 262 ? -13.478 8.336 52.698 1.00 19.34 994 LEU B CA 1
ATOM 8557 C C . LEU B 1 262 ? -13.255 7.279 51.620 1.00 19.31 994 LEU B C 1
ATOM 8558 O O . LEU B 1 262 ? -13.965 7.261 50.609 1.00 19.44 994 LEU B O 1
ATOM 8563 N N . LEU B 1 263 ? -12.316 6.368 51.870 1.00 19.36 995 LEU B N 1
ATOM 8564 C CA . LEU B 1 263 ? -12.015 5.287 50.907 1.00 20.36 995 LEU B CA 1
ATOM 8565 C C . LEU B 1 263 ? -13.105 4.221 50.828 1.00 21.03 995 LEU B C 1
ATOM 8566 O O . LEU B 1 263 ? -13.051 3.356 49.939 1.00 20.37 995 LEU B O 1
ATOM 8571 N N . ASN B 1 264 ? -14.048 4.254 51.773 1.00 20.61 996 ASN B N 1
ATOM 8572 C CA . ASN B 1 264 ? -15.187 3.328 51.820 1.00 22.21 996 ASN B CA 1
ATOM 8573 C C . ASN B 1 264 ? -16.512 4.063 52.044 1.00 21.40 996 ASN B C 1
ATOM 8574 O O . ASN B 1 264 ? -17.464 3.472 52.548 1.00 21.09 996 ASN B O 1
ATOM 8579 N N . TYR B 1 265 ? -16.587 5.333 51.631 1.00 21.45 997 TYR B N 1
ATOM 8580 C CA . TYR B 1 265 ? -17.691 6.244 51.991 1.00 21.86 997 TYR B CA 1
ATOM 8581 C C . TYR B 1 265 ? -19.122 5.682 51.798 1.00 22.99 997 TYR B C 1
ATOM 8582 O O . TYR B 1 265 ? -19.886 5.566 52.752 1.00 22.42 997 TYR B O 1
ATOM 8591 N N . GLY B 1 266 ? -19.469 5.320 50.566 1.00 24.57 998 GLY B N 1
ATOM 8592 C CA . GLY B 1 266 ? -20.807 4.801 50.264 1.00 24.58 998 GLY B CA 1
ATOM 8593 C C . GLY B 1 266 ? -21.148 3.522 51.034 1.00 25.07 998 GLY B C 1
ATOM 8594 O O . GLY B 1 266 ? -22.228 3.407 51.622 1.00 24.88 998 GLY B O 1
ATOM 8595 N N . LYS B 1 267 ? -20.213 2.576 51.067 1.00 26.49 999 LYS B N 1
ATOM 8596 C CA . LYS B 1 267 ? -20.415 1.318 51.823 1.00 27.19 999 LYS B CA 1
ATOM 8597 C C . LYS B 1 267 ? -20.687 1.589 53.279 1.00 25.37 999 LYS B C 1
ATOM 8598 O O . LYS B 1 267 ? -21.589 1.005 53.856 1.00 24.53 999 LYS B O 1
ATOM 8604 N N . LEU B 1 268 ? -19.906 2.486 53.874 1.00 24.64 1000 LEU B N 1
ATOM 8605 C CA . LEU B 1 268 ? -20.030 2.773 55.299 1.00 24.99 1000 LEU B CA 1
ATOM 8606 C C . LEU B 1 268 ? -21.271 3.574 55.676 1.00 27.74 1000 LEU B C 1
ATOM 8607 O O . LEU B 1 268 ? -21.715 3.512 56.830 1.00 30.16 1000 LEU B O 1
ATOM 8612 N N . MET B 1 269 ? -21.810 4.349 54.732 1.00 27.72 1001 MET B N 1
ATOM 8613 C CA . MET B 1 269 ? -23.026 5.123 54.973 1.00 25.68 1001 MET B CA 1
ATOM 8614 C C . MET B 1 269 ? -24.301 4.372 54.597 1.00 26.14 1001 MET B C 1
ATOM 8615 O O . MET B 1 269 ? -25.374 4.836 54.920 1.00 27.16 1001 MET B O 1
ATOM 8620 N N . GLY B 1 270 ? -24.177 3.224 53.928 1.00 26.62 1002 GLY B N 1
ATOM 8621 C CA . GLY B 1 270 ? -25.320 2.537 53.339 1.00 26.98 1002 GLY B CA 1
ATOM 8622 C C . GLY B 1 270 ? -25.892 3.278 52.137 1.00 26.61 1002 GLY B C 1
ATOM 8623 O O . GLY B 1 270 ? -27.074 3.130 51.820 1.00 25.03 1002 GLY B O 1
ATOM 8624 N N . TYR B 1 271 ? -25.054 4.075 51.470 1.00 25.37 1003 TYR B N 1
ATOM 8625 C CA . TYR B 1 271 ? -25.443 4.775 50.253 1.00 25.46 1003 TYR B CA 1
ATOM 8626 C C . TYR B 1 271 ? -25.011 3.886 49.085 1.00 25.86 1003 TYR B C 1
ATOM 8627 O O . TYR B 1 271 ? -24.832 2.676 49.276 1.00 24.90 1003 TYR B O 1
ATOM 8636 N N . ASN B 1 272 ? -24.845 4.442 47.884 1.00 24.19 1004 ASN B N 1
ATOM 8637 C CA . ASN B 1 272 ? -24.440 3.627 46.747 1.00 24.05 1004 ASN B CA 1
ATOM 8638 C C . ASN B 1 272 ? -23.212 2.828 47.141 1.00 24.91 1004 ASN B C 1
ATOM 8639 O O . ASN B 1 272 ? -22.197 3.428 47.513 1.00 25.47 1004 ASN B O 1
ATOM 8644 N N . PRO B 1 273 ? -23.276 1.480 47.050 1.00 24.58 1005 PRO B N 1
ATOM 8645 C CA . PRO B 1 273 ? -22.145 0.695 47.558 1.00 24.92 1005 PRO B CA 1
ATOM 8646 C C . PRO B 1 273 ? -20.868 0.809 46.732 1.00 24.32 1005 PRO B C 1
ATOM 8647 O O . PRO B 1 273 ? -19.818 0.357 47.188 1.00 25.02 1005 PRO B O 1
ATOM 8651 N N . ASP B 1 274 ? -20.949 1.376 45.532 1.00 23.77 1006 ASP B N 1
ATOM 8652 C CA . ASP B 1 274 ? -19.766 1.660 44.726 1.00 24.38 1006 ASP B CA 1
ATOM 8653 C C . ASP B 1 274 ? -19.329 3.133 44.841 1.00 22.99 1006 ASP B C 1
ATOM 8654 O O . ASP B 1 274 ? -18.429 3.567 44.114 1.00 23.54 1006 ASP B O 1
ATOM 8659 N N . GLY B 1 275 ? -19.930 3.892 45.761 1.00 22.65 1007 GLY B N 1
ATOM 8660 C CA . GLY B 1 275 ? -19.663 5.332 45.904 1.00 22.13 1007 GLY B CA 1
ATOM 8661 C C . GLY B 1 275 ? -18.540 5.612 46.889 1.00 21.14 1007 GLY B C 1
ATOM 8662 O O . GLY B 1 275 ? -18.736 6.290 47.898 1.00 21.48 1007 GLY B O 1
ATOM 8663 N N . ASN B 1 276 ? -17.368 5.077 46.583 1.00 20.20 1008 ASN B N 1
ATOM 8664 C CA . ASN B 1 276 ? -16.208 5.115 47.474 1.00 21.71 1008 ASN B CA 1
ATOM 8665 C C . ASN B 1 276 ? -15.062 5.812 46.753 1.00 20.71 1008 ASN B C 1
ATOM 8666 O O . ASN B 1 276 ? -14.820 5.528 45.575 1.00 18.63 1008 ASN B O 1
ATOM 8671 N N . PHE B 1 277 ? -14.373 6.731 47.436 1.00 21.55 1009 PHE B N 1
ATOM 8672 C CA . PHE B 1 277 ? -13.208 7.391 46.834 1.00 20.56 1009 PHE B CA 1
ATOM 8673 C C . PHE B 1 277 ? -12.065 6.376 46.668 1.00 20.89 1009 PHE B C 1
ATOM 8674 O O . PHE B 1 277 ? -11.926 5.439 47.468 1.00 20.96 1009 PHE B O 1
ATOM 8682 N N . ASP B 1 278 ? -11.281 6.577 45.611 1.00 18.74 1010 ASP B N 1
ATOM 8683 C CA . ASP B 1 278 ? -10.177 5.694 45.235 1.00 19.00 1010 ASP B CA 1
ATOM 8684 C C . ASP B 1 278 ? -8.839 6.177 45.744 1.00 18.72 1010 ASP B C 1
ATOM 8685 O O . ASP B 1 278 ? -7.909 5.394 45.885 1.00 18.85 1010 ASP B O 1
ATOM 8690 N N . GLY B 1 279 ? -8.734 7.478 45.996 1.00 18.47 1011 GLY B N 1
ATOM 8691 C CA . GLY B 1 279 ? -7.496 8.067 46.453 1.00 18.85 1011 GLY B CA 1
ATOM 8692 C C . GLY B 1 279 ? -7.706 9.522 46.844 1.00 18.70 1011 GLY B C 1
ATOM 8693 O O . GLY B 1 279 ? -8.848 9.965 46.952 1.00 18.19 1011 GLY B O 1
ATOM 8694 N N . PHE B 1 280 ? -6.608 10.235 47.074 1.00 17.58 1012 PHE B N 1
ATOM 8695 C CA . PHE B 1 280 ? -6.660 11.596 47.626 1.00 17.66 1012 PHE B CA 1
ATOM 8696 C C . PHE B 1 280 ? -5.843 12.639 46.866 1.00 17.57 1012 PHE B C 1
ATOM 8697 O O . PHE B 1 280 ? -4.763 12.352 46.332 1.00 16.86 1012 PHE B O 1
ATOM 8705 N N . ARG B 1 281 ? -6.400 13.839 46.815 1.00 17.84 1013 ARG B N 1
ATOM 8706 C CA . ARG B 1 281 ? -5.651 15.050 46.548 1.00 16.85 1013 ARG B CA 1
ATOM 8707 C C . ARG B 1 281 ? -5.372 15.622 47.921 1.00 15.92 1013 ARG B C 1
ATOM 8708 O O . ARG B 1 281 ? -6.288 15.922 48.658 1.00 17.81 1013 ARG B O 1
ATOM 8716 N N . VAL B 1 282 ? -4.100 15.723 48.290 1.00 16.59 1014 VAL B N 1
ATOM 8717 C CA . VAL B 1 282 ? -3.728 16.070 49.649 1.00 17.44 1014 VAL B CA 1
ATOM 8718 C C . VAL B 1 282 ? -3.486 17.585 49.792 1.00 17.70 1014 VAL B C 1
ATOM 8719 O O . VAL B 1 282 ? -2.454 18.124 49.329 1.00 17.53 1014 VAL B O 1
ATOM 8723 N N . ASP B 1 283 ? -4.447 18.256 50.418 1.00 16.62 1015 ASP B N 1
ATOM 8724 C CA . ASP B 1 283 ? -4.381 19.720 50.611 1.00 16.81 1015 ASP B CA 1
ATOM 8725 C C . ASP B 1 283 ? -3.275 20.106 51.581 1.00 16.58 1015 ASP B C 1
ATOM 8726 O O . ASP B 1 283 ? -3.087 19.457 52.606 1.00 16.46 1015 ASP B O 1
ATOM 8731 N N . ALA B 1 284 ? -2.533 21.159 51.244 1.00 17.27 1016 ALA B N 1
ATOM 8732 C CA . ALA B 1 284 ? -1.546 21.739 52.160 1.00 16.68 1016 ALA B CA 1
ATOM 8733 C C . ALA B 1 284 ? -0.511 20.724 52.640 1.00 17.05 1016 ALA B C 1
ATOM 8734 O O . ALA B 1 284 ? -0.075 20.735 53.805 1.00 16.17 1016 ALA B O 1
ATOM 8736 N N . ALA B 1 285 ? -0.046 19.883 51.719 1.00 16.93 1017 ALA B N 1
ATOM 8737 C CA . ALA B 1 285 ? 0.914 18.854 52.065 1.00 17.77 1017 ALA B CA 1
ATOM 8738 C C . ALA B 1 285 ? 2.267 19.394 52.541 1.00 18.00 1017 ALA B C 1
ATOM 8739 O O . ALA B 1 285 ? 3.006 18.646 53.171 1.00 18.48 1017 ALA B O 1
ATOM 8741 N N . ASP B 1 286 ? 2.579 20.669 52.243 1.00 17.45 1018 ASP B N 1
ATOM 8742 C CA . ASP B 1 286 ? 3.804 21.311 52.720 1.00 19.05 1018 ASP B CA 1
ATOM 8743 C C . ASP B 1 286 ? 3.632 21.973 54.078 1.00 17.99 1018 ASP B C 1
ATOM 8744 O O . ASP B 1 286 ? 4.620 22.499 54.615 1.00 17.84 1018 ASP B O 1
ATOM 8749 N N . ASN B 1 287 ? 2.420 21.944 54.648 1.00 18.49 1019 ASN B N 1
ATOM 8750 C CA . ASN B 1 287 ? 2.140 22.716 55.857 1.00 18.83 1019 ASN B CA 1
ATOM 8751 C C . ASN B 1 287 ? 1.636 21.853 57.013 1.00 19.68 1019 ASN B C 1
ATOM 8752 O O . ASN B 1 287 ? 1.109 22.376 57.998 1.00 17.18 1019 ASN B O 1
ATOM 8757 N N . ILE B 1 288 ? 1.868 20.544 56.913 1.00 19.20 1020 ILE B N 1
ATOM 8758 C CA . ILE B 1 288 ? 1.447 19.568 57.917 1.00 18.81 1020 ILE B CA 1
ATOM 8759 C C . ILE B 1 288 ? 2.625 18.651 58.217 1.00 18.32 1020 ILE B C 1
ATOM 8760 O O . ILE B 1 288 ? 3.475 18.431 57.352 1.00 18.70 1020 ILE B O 1
ATOM 8765 N N . ASP B 1 289 ? 2.705 18.151 59.445 1.00 17.15 1021 ASP B N 1
ATOM 8766 C CA . ASP B 1 289 ? 3.744 17.211 59.835 1.00 17.82 1021 ASP B CA 1
ATOM 8767 C C . ASP B 1 289 ? 3.798 16.098 58.774 1.00 17.07 1021 ASP B C 1
ATOM 8768 O O . ASP B 1 289 ? 2.780 15.448 58.505 1.00 16.23 1021 ASP B O 1
ATOM 8773 N N . ALA B 1 290 ? 4.960 15.934 58.134 1.00 17.45 1022 ALA B N 1
ATOM 8774 C CA . ALA B 1 290 ? 5.097 14.966 57.021 1.00 17.32 1022 ALA B CA 1
ATOM 8775 C C . ALA B 1 290 ? 4.862 13.502 57.413 1.00 16.52 1022 ALA B C 1
ATOM 8776 O O . ALA B 1 290 ? 4.657 12.675 56.526 1.00 16.60 1022 ALA B O 1
ATOM 8778 N N . ASP B 1 291 ? 4.868 13.185 58.715 1.00 16.92 1023 ASP B N 1
ATOM 8779 C CA . ASP B 1 291 ? 4.448 11.859 59.210 1.00 17.69 1023 ASP B CA 1
ATOM 8780 C C . ASP B 1 291 ? 3.130 11.412 58.584 1.00 18.16 1023 ASP B C 1
ATOM 8781 O O . ASP B 1 291 ? 2.964 10.232 58.275 1.00 17.97 1023 ASP B O 1
ATOM 8786 N N . VAL B 1 292 ? 2.193 12.347 58.400 1.00 17.29 1024 VAL B N 1
ATOM 8787 C CA . VAL B 1 292 ? 0.864 11.982 57.900 1.00 17.55 1024 VAL B CA 1
ATOM 8788 C C . VAL B 1 292 ? 0.882 11.528 56.446 1.00 17.04 1024 VAL B C 1
ATOM 8789 O O . VAL B 1 292 ? 0.017 10.773 56.010 1.00 16.75 1024 VAL B O 1
ATOM 8793 N N . LEU B 1 293 ? 1.859 11.991 55.681 1.00 17.56 1025 LEU B N 1
ATOM 8794 C CA . LEU B 1 293 ? 2.025 11.514 54.302 1.00 17.53 1025 LEU B CA 1
ATOM 8795 C C . LEU B 1 293 ? 2.582 10.083 54.291 1.00 17.26 1025 LEU B C 1
ATOM 8796 O O . LEU B 1 293 ? 2.129 9.252 53.494 1.00 17.56 1025 LEU B O 1
ATOM 8801 N N . ASP B 1 294 ? 3.539 9.786 55.181 1.00 16.05 1026 ASP B N 1
ATOM 8802 C CA . ASP B 1 294 ? 4.026 8.400 55.361 1.00 17.05 1026 ASP B CA 1
ATOM 8803 C C . ASP B 1 294 ? 2.889 7.452 55.735 1.00 17.88 1026 ASP B C 1
ATOM 8804 O O . ASP B 1 294 ? 2.737 6.378 55.168 1.00 17.64 1026 ASP B O 1
ATOM 8809 N N . GLN B 1 295 ? 2.082 7.893 56.693 1.00 17.60 1027 GLN B N 1
ATOM 8810 C CA . GLN B 1 295 ? 1.016 7.078 57.272 1.00 17.93 1027 GLN B CA 1
ATOM 8811 C C . GLN B 1 295 ? -0.116 6.828 56.286 1.00 18.64 1027 GLN B C 1
ATOM 8812 O O . GLN B 1 295 ? -0.639 5.708 56.208 1.00 19.87 1027 GLN B O 1
ATOM 8818 N N . MET B 1 296 ? -0.466 7.847 55.511 1.00 18.02 1028 MET B N 1
ATOM 8819 C CA . MET B 1 296 ? -1.451 7.693 54.431 1.00 17.92 1028 MET B CA 1
ATOM 8820 C C . MET B 1 296 ? -0.988 6.642 53.429 1.00 18.08 1028 MET B C 1
ATOM 8821 O O . MET B 1 296 ? -1.755 5.758 53.056 1.00 17.31 1028 MET B O 1
ATOM 8826 N N . GLY B 1 297 ? 0.258 6.750 52.975 1.00 18.81 1029 GLY B N 1
ATOM 8827 C CA . GLY B 1 297 ? 0.821 5.737 52.073 1.00 18.78 1029 GLY B CA 1
ATOM 8828 C C . GLY B 1 297 ? 0.827 4.324 52.676 1.00 18.77 1029 GLY B C 1
ATOM 8829 O O . GLY B 1 297 ? 0.509 3.358 51.994 1.00 20.91 1029 GLY B O 1
ATOM 8830 N N . GLN B 1 298 ? 1.179 4.220 53.953 1.00 19.11 1030 GLN B N 1
ATOM 8831 C CA . GLN B 1 298 ? 1.186 2.934 54.652 1.00 20.13 1030 GLN B CA 1
ATOM 8832 C C . GLN B 1 298 ? -0.196 2.296 54.680 1.00 19.54 1030 GLN B C 1
ATOM 8833 O O . GLN B 1 298 ? -0.324 1.102 54.408 1.00 19.73 1030 GLN B O 1
ATOM 8839 N N . LEU B 1 299 ? -1.218 3.093 54.998 1.00 20.23 1031 LEU B N 1
ATOM 8840 C CA . LEU B 1 299 ? -2.628 2.628 55.015 1.00 20.50 1031 LEU B CA 1
ATOM 8841 C C . LEU B 1 299 ? -3.064 2.122 53.656 1.00 19.69 1031 LEU B C 1
ATOM 8842 O O . LEU B 1 299 ? -3.567 1.012 53.527 1.00 19.80 1031 LEU B O 1
ATOM 8847 N N . MET B 1 300 ? -2.823 2.928 52.637 1.00 19.14 1032 MET B N 1
ATOM 8848 C CA . MET B 1 300 ? -3.261 2.575 51.289 1.00 19.99 1032 MET B CA 1
ATOM 8849 C C . MET B 1 300 ? -2.503 1.374 50.740 1.00 18.77 1032 MET B C 1
ATOM 8850 O O . MET B 1 300 ? -3.092 0.547 50.027 1.00 18.92 1032 MET B O 1
ATOM 8855 N N . ASN B 1 301 ? -1.230 1.221 51.120 1.00 18.35 1033 ASN B N 1
ATOM 8856 C CA . ASN B 1 301 ? -0.498 -0.019 50.792 1.00 19.15 1033 ASN B CA 1
ATOM 8857 C C . ASN B 1 301 ? -0.992 -1.258 51.568 1.00 18.86 1033 ASN B C 1
ATOM 8858 O O . ASN B 1 301 ? -1.108 -2.353 50.999 1.00 18.73 1033 ASN B O 1
ATOM 8863 N N . ASP B 1 302 ? -1.291 -1.085 52.854 1.00 20.55 1034 ASP B N 1
ATOM 8864 C CA . ASP B 1 302 ? -1.891 -2.165 53.655 1.00 21.23 1034 ASP B CA 1
ATOM 8865 C C . ASP B 1 302 ? -3.219 -2.637 53.057 1.00 21.90 1034 ASP B C 1
ATOM 8866 O O . ASP B 1 302 ? -3.470 -3.841 52.944 1.00 20.45 1034 ASP B O 1
ATOM 8871 N N . MET B 1 303 ? -4.048 -1.679 52.645 1.00 21.48 1035 MET B N 1
ATOM 8872 C CA . MET B 1 303 ? -5.388 -1.975 52.138 1.00 22.07 1035 MET B CA 1
ATOM 8873 C C . MET B 1 303 ? -5.395 -2.529 50.720 1.00 23.45 1035 MET B C 1
ATOM 8874 O O . MET B 1 303 ? -6.149 -3.457 50.416 1.00 24.23 1035 MET B O 1
ATOM 8879 N N . TYR B 1 304 ? -4.591 -1.924 49.838 1.00 22.48 1036 TYR B N 1
ATOM 8880 C CA . TYR B 1 304 ? -4.679 -2.168 48.404 1.00 22.02 1036 TYR B CA 1
ATOM 8881 C C . TYR B 1 304 ? -3.401 -2.706 47.724 1.00 22.43 1036 TYR B C 1
ATOM 8882 O O . TYR B 1 304 ? -3.433 -2.995 46.533 1.00 22.56 1036 TYR B O 1
ATOM 8891 N N . HIS B 1 305 ? -2.295 -2.840 48.459 1.00 22.73 1037 HIS B N 1
ATOM 8892 C CA . HIS B 1 305 ? -1.069 -3.472 47.938 1.00 23.69 1037 HIS B CA 1
ATOM 8893 C C . HIS B 1 305 ? -0.548 -2.717 46.715 1.00 23.04 1037 HIS B C 1
ATOM 8894 O O . HIS B 1 305 ? -0.435 -3.237 45.593 1.00 21.44 1037 HIS B O 1
ATOM 8901 N N . THR B 1 306 ? -0.235 -1.456 46.984 1.00 20.41 1038 THR B N 1
ATOM 8902 C CA . THR B 1 306 ? 0.155 -0.489 45.960 1.00 20.83 1038 THR B CA 1
ATOM 8903 C C . THR B 1 306 ? 1.649 -0.515 45.676 1.00 20.29 1038 THR B C 1
ATOM 8904 O O . THR B 1 306 ? 2.055 -0.381 44.530 1.00 21.74 1038 THR B O 1
ATOM 8908 N N . LYS B 1 307 ? 2.459 -0.651 46.720 1.00 20.60 1039 LYS B N 1
ATOM 8909 C CA . LYS B 1 307 ? 3.903 -0.625 46.586 1.00 23.18 1039 LYS B CA 1
ATOM 8910 C C . LYS B 1 307 ? 4.368 -1.859 45.801 1.00 23.49 1039 LYS B C 1
ATOM 8911 O O . LYS B 1 307 ? 3.985 -2.985 46.123 1.00 22.75 1039 LYS B O 1
ATOM 8917 N N . GLY B 1 308 ? 5.129 -1.636 44.734 1.00 23.50 1040 GLY B N 1
ATOM 8918 C CA . GLY B 1 308 ? 5.600 -2.727 43.873 1.00 23.57 1040 GLY B CA 1
ATOM 8919 C C . GLY B 1 308 ? 4.587 -3.285 42.874 1.00 24.45 1040 GLY B C 1
ATOM 8920 O O . GLY B 1 308 ? 4.907 -4.219 42.145 1.00 25.17 1040 GLY B O 1
ATOM 8921 N N . ASN B 1 309 ? 3.389 -2.703 42.816 1.00 24.16 1041 ASN B N 1
ATOM 8922 C CA . ASN B 1 309 ? 2.304 -3.159 41.937 1.00 25.03 1041 ASN B CA 1
ATOM 8923 C C . ASN B 1 309 ? 1.673 -1.937 41.276 1.00 23.79 1041 ASN B C 1
ATOM 8924 O O . ASN B 1 309 ? 0.731 -1.348 41.825 1.00 19.79 1041 ASN B O 1
ATOM 8929 N N . PRO B 1 310 ? 2.188 -1.555 40.091 1.00 23.40 1042 PRO B N 1
ATOM 8930 C CA . PRO B 1 310 ? 1.737 -0.333 39.413 1.00 23.05 1042 PRO B CA 1
ATOM 8931 C C . PRO B 1 310 ? 0.232 -0.257 39.135 1.00 23.16 1042 PRO B C 1
ATOM 8932 O O . PRO B 1 310 ? -0.339 0.845 39.207 1.00 21.82 1042 PRO B O 1
ATOM 8936 N N . GLN B 1 311 ? -0.405 -1.394 38.841 1.00 22.80 1043 GLN B N 1
ATOM 8937 C CA . GLN B 1 311 ? -1.846 -1.407 38.560 1.00 23.88 1043 GLN B CA 1
ATOM 8938 C C . GLN B 1 311 ? -2.627 -0.974 39.795 1.00 23.24 1043 GLN B C 1
ATOM 8939 O O . GLN B 1 311 ? -3.526 -0.123 39.698 1.00 21.61 1043 GLN B O 1
ATOM 8945 N N . ASN B 1 312 ? -2.249 -1.511 40.957 1.00 22.62 1044 ASN B N 1
ATOM 8946 C CA . ASN B 1 312 ? -2.922 -1.151 42.215 1.00 22.30 1044 ASN B CA 1
ATOM 8947 C C . ASN B 1 312 ? -2.595 0.282 42.625 1.00 21.55 1044 ASN B C 1
ATOM 8948 O O . ASN B 1 312 ? -3.481 1.017 43.056 1.00 20.98 1044 ASN B O 1
ATOM 8953 N N . ALA B 1 313 ? -1.327 0.671 42.526 1.00 20.68 1045 ALA B N 1
ATOM 8954 C CA . ALA B 1 313 ? -0.933 2.034 42.860 1.00 20.97 1045 ALA B CA 1
ATOM 8955 C C . ALA B 1 313 ? -1.706 3.054 42.012 1.00 20.77 1045 ALA B C 1
ATOM 8956 O O . ALA B 1 313 ? -2.279 4.009 42.550 1.00 20.19 1045 ALA B O 1
ATOM 8958 N N . ASN B 1 314 ? -1.717 2.850 40.699 1.00 21.52 1046 ASN B N 1
ATOM 8959 C CA . ASN B 1 314 ? -2.345 3.787 39.768 1.00 21.34 1046 ASN B CA 1
ATOM 8960 C C . ASN B 1 314 ? -3.877 3.842 39.900 1.00 22.57 1046 ASN B C 1
ATOM 8961 O O . ASN B 1 314 ? -4.487 4.906 39.717 1.00 20.51 1046 ASN B O 1
ATOM 8966 N N . ASP B 1 315 ? -4.497 2.708 40.236 1.00 22.51 1047 ASP B N 1
ATOM 8967 C CA . ASP B 1 315 ? -5.908 2.673 40.545 1.00 23.80 1047 ASP B CA 1
ATOM 8968 C C . ASP B 1 315 ? -6.259 3.503 41.776 1.00 24.16 1047 ASP B C 1
ATOM 8969 O O . ASP B 1 315 ? -7.408 3.883 41.943 1.00 28.89 1047 ASP B O 1
ATOM 8974 N N . HIS B 1 316 ? -5.286 3.743 42.653 1.00 22.20 1048 HIS B N 1
ATOM 8975 C CA . HIS B 1 316 ? -5.485 4.560 43.836 1.00 21.16 1048 HIS B CA 1
ATOM 8976 C C . HIS B 1 316 ? -4.612 5.818 43.781 1.00 20.67 1048 HIS B C 1
ATOM 8977 O O . HIS B 1 316 ? -4.001 6.221 44.772 1.00 21.66 1048 HIS B O 1
ATOM 8984 N N . LEU B 1 317 ? -4.598 6.448 42.613 1.00 20.64 1049 LEU B N 1
ATOM 8985 C CA . LEU B 1 317 ? -3.790 7.636 42.361 1.00 21.08 1049 LEU B CA 1
ATOM 8986 C C . LEU B 1 317 ? -3.992 8.654 43.473 1.00 20.24 1049 LEU B C 1
ATOM 8987 O O . LEU B 1 317 ? -5.119 9.028 43.751 1.00 21.80 1049 LEU B O 1
ATOM 8992 N N . SER B 1 318 ? -2.896 9.085 44.098 1.00 18.17 1050 SER B N 1
ATOM 8993 C CA . SER B 1 318 ? -2.927 10.152 45.090 1.00 17.79 1050 SER B CA 1
ATOM 8994 C C . SER B 1 318 ? -1.827 11.168 44.793 1.00 17.30 1050 SER B C 1
ATOM 8995 O O . SER B 1 318 ? -0.768 10.827 44.249 1.00 17.87 1050 SER B O 1
ATOM 8998 N N . TYR B 1 319 ? -2.098 12.431 45.107 1.00 17.25 1051 TYR B N 1
ATOM 8999 C CA . TYR B 1 319 ? -1.251 13.548 44.651 1.00 17.65 1051 TYR B CA 1
ATOM 9000 C C . 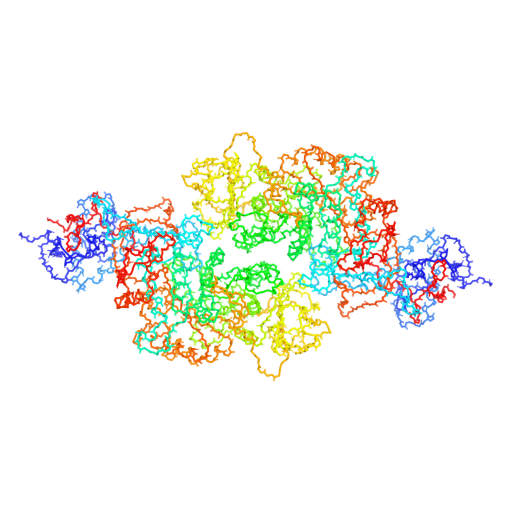TYR B 1 319 ? -1.304 14.723 45.642 1.00 18.74 1051 TYR B C 1
ATOM 9001 O O . TYR B 1 319 ? -2.390 15.097 46.108 1.00 19.06 1051 TYR B O 1
ATOM 9010 N N . ASN B 1 320 ? -0.121 15.262 45.956 1.00 17.77 1052 ASN B N 1
ATOM 9011 C CA . ASN B 1 320 ? 0.062 16.235 47.030 1.00 16.85 1052 ASN B CA 1
ATOM 9012 C C . ASN B 1 320 ? 0.159 17.639 46.495 1.00 17.04 1052 ASN B C 1
ATOM 9013 O O . ASN B 1 320 ? 0.954 17.899 45.603 1.00 17.18 1052 ASN B O 1
ATOM 9018 N N . GLU B 1 321 ? -0.650 18.541 47.042 1.00 17.90 1053 GLU B N 1
ATOM 9019 C CA . GLU B 1 321 ? -0.587 19.944 46.667 1.00 18.26 1053 GLU B CA 1
ATOM 9020 C C . GLU B 1 321 ? 0.569 20.590 47.373 1.00 19.26 1053 GLU B C 1
ATOM 9021 O O . GLU B 1 321 ? 0.634 20.566 48.601 1.00 20.45 1053 GLU B O 1
ATOM 9027 N N . GLY B 1 322 ? 1.445 21.226 46.611 1.00 19.05 1054 GLY B N 1
ATOM 9028 C CA . GLY B 1 322 ? 2.501 22.039 47.206 1.00 20.22 1054 GLY B CA 1
ATOM 9029 C C . GLY B 1 322 ? 3.292 22.850 46.207 1.00 19.38 1054 GLY B C 1
ATOM 9030 O O . GLY B 1 322 ? 3.373 22.483 45.038 1.00 20.28 1054 GLY B O 1
ATOM 9031 N N . TYR B 1 323 ? 3.886 23.941 46.696 1.00 19.21 1055 TYR B N 1
ATOM 9032 C CA . TYR B 1 323 ? 4.623 24.901 45.881 1.00 18.80 1055 TYR B CA 1
ATOM 9033 C C . TYR B 1 323 ? 6.122 24.923 46.247 1.00 21.23 1055 TYR B C 1
ATOM 9034 O O . TYR B 1 323 ? 6.862 25.823 45.824 1.00 21.31 1055 TYR B O 1
ATOM 9043 N N . HIS B 1 324 ? 6.575 23.932 47.021 1.00 19.68 1056 HIS B N 1
ATOM 9044 C CA . HIS B 1 324 ? 7.981 23.790 47.402 1.00 20.09 1056 HIS B CA 1
ATOM 9045 C C . HIS B 1 324 ? 8.628 22.634 46.654 1.00 20.41 1056 HIS B C 1
ATOM 9046 O O . HIS B 1 324 ? 8.264 21.474 46.868 1.00 19.99 1056 HIS B O 1
ATOM 9053 N N . SER B 1 325 ? 9.600 22.954 45.792 1.00 19.24 1057 SER B N 1
ATOM 9054 C CA . SER B 1 325 ? 10.287 21.964 44.982 1.00 20.07 1057 SER B CA 1
ATOM 9055 C C . SER B 1 325 ? 11.044 20.901 45.783 1.00 20.59 1057 SER B C 1
ATOM 9056 O O . SER B 1 325 ? 11.278 19.799 45.260 1.00 19.77 1057 SER B O 1
ATOM 9059 N N . GLY B 1 326 ? 11.410 21.212 47.030 1.00 20.47 1058 GLY B N 1
ATOM 9060 C CA . GLY B 1 326 ? 12.028 20.226 47.916 1.00 20.57 1058 GLY B CA 1
ATOM 9061 C C . GLY B 1 326 ? 11.199 18.971 48.167 1.00 19.27 1058 GLY B C 1
ATOM 9062 O O . GLY B 1 326 ? 11.745 17.939 48.575 1.00 19.86 1058 GLY B O 1
ATOM 9063 N N . ALA B 1 327 ? 9.885 19.066 47.961 1.00 18.36 1059 ALA B N 1
ATOM 9064 C CA . ALA B 1 327 ? 8.998 17.913 48.104 1.00 18.72 1059 ALA B CA 1
ATOM 9065 C C . ALA B 1 327 ? 9.321 16.791 47.107 1.00 18.56 1059 ALA B C 1
ATOM 9066 O O . ALA B 1 327 ? 9.021 15.641 47.396 1.00 18.78 1059 ALA B O 1
ATOM 9068 N N . ALA B 1 328 ? 9.898 17.116 45.944 1.00 18.37 1060 ALA B N 1
ATOM 9069 C CA . ALA B 1 328 ? 10.277 16.080 44.977 1.00 19.29 1060 ALA B CA 1
ATOM 9070 C C . ALA B 1 328 ? 11.310 15.132 45.562 1.00 21.39 1060 ALA B C 1
ATOM 9071 O O . ALA B 1 328 ? 11.107 13.913 45.555 1.00 20.29 1060 ALA B O 1
ATOM 9073 N N . GLN B 1 329 ? 12.394 15.694 46.092 1.00 22.57 1061 GLN B N 1
ATOM 9074 C CA . GLN B 1 329 ? 13.443 14.927 46.774 1.00 26.80 1061 GLN B CA 1
ATOM 9075 C C . GLN B 1 329 ? 12.859 14.066 47.918 1.00 23.17 1061 GLN B C 1
ATOM 9076 O O . GLN B 1 329 ? 13.120 12.857 47.988 1.00 19.99 1061 GLN B O 1
ATOM 9082 N N . MET B 1 330 ? 12.056 14.690 48.784 1.00 22.95 1062 MET B N 1
ATOM 9083 C CA . MET B 1 330 ? 11.381 13.980 49.878 1.00 22.18 1062 MET B CA 1
ATOM 9084 C C . MET B 1 330 ? 10.630 12.765 49.382 1.00 20.33 1062 MET B C 1
ATOM 9085 O O . MET B 1 330 ? 10.795 11.664 49.909 1.00 20.04 1062 MET B O 1
ATOM 9090 N N . LEU B 1 331 ? 9.771 12.977 48.391 1.00 20.36 1063 LEU B N 1
ATOM 9091 C CA . LEU B 1 331 ? 8.955 11.887 47.857 1.00 19.40 1063 LEU B CA 1
ATOM 9092 C C . LEU B 1 331 ? 9.773 10.776 47.220 1.00 19.73 1063 LEU B C 1
ATOM 9093 O O . LEU B 1 331 ? 9.478 9.586 47.422 1.00 18.36 1063 LEU B O 1
ATOM 9098 N N . ASN B 1 332 ? 10.815 11.143 46.465 1.00 19.27 1064 ASN B N 1
ATOM 9099 C CA . ASN B 1 332 ? 11.703 10.131 45.874 1.00 20.19 1064 ASN B CA 1
ATOM 9100 C C . ASN B 1 332 ? 12.343 9.264 46.942 1.00 20.59 1064 ASN B C 1
ATOM 9101 O O . ASN B 1 332 ? 12.386 8.028 46.793 1.00 21.14 1064 ASN B O 1
ATOM 9106 N N . GLU B 1 333 ? 12.831 9.885 48.012 1.00 20.55 1065 GLU B N 1
ATOM 9107 C CA . GLU B 1 333 ? 13.441 9.142 49.121 1.00 23.25 1065 GLU B CA 1
ATOM 9108 C C . GLU B 1 333 ? 12.455 8.169 49.792 1.00 24.60 1065 GLU B C 1
ATOM 9109 O O . GLU B 1 333 ? 12.858 7.118 50.286 1.00 22.92 1065 GLU B O 1
ATOM 9115 N N . LYS B 1 334 ? 11.170 8.527 49.791 1.00 22.78 1066 LYS B N 1
ATOM 9116 C CA . LYS B 1 334 ? 10.114 7.711 50.370 1.00 22.87 1066 LYS B CA 1
ATOM 9117 C C . LYS B 1 334 ? 9.520 6.675 49.405 1.00 21.57 1066 LYS B C 1
ATOM 9118 O O . LYS B 1 334 ? 8.579 5.984 49.752 1.00 20.82 1066 LYS B O 1
ATOM 9124 N N . GLY B 1 335 ? 10.042 6.568 48.194 1.00 21.05 1067 GLY B N 1
ATOM 9125 C CA . GLY B 1 335 ? 9.463 5.671 47.207 1.00 21.20 1067 GLY B CA 1
ATOM 9126 C C . GLY B 1 335 ? 8.180 6.143 46.565 1.00 19.70 1067 GLY B C 1
ATOM 9127 O O . GLY B 1 335 ? 7.436 5.334 46.009 1.00 21.10 1067 GLY B O 1
ATOM 9128 N N . ASN B 1 336 ? 7.935 7.452 46.615 1.00 19.42 1068 ASN B N 1
ATOM 9129 C CA . ASN B 1 336 ? 6.833 8.101 45.903 1.00 19.11 1068 ASN B CA 1
ATOM 9130 C C . ASN B 1 336 ? 5.453 7.576 46.252 1.00 18.26 1068 ASN B C 1
ATOM 9131 O O . ASN B 1 336 ? 4.741 7.079 45.400 1.00 18.35 1068 ASN B O 1
ATOM 9136 N N . PRO B 1 337 ? 5.061 7.693 47.527 1.00 18.36 1069 PRO B N 1
ATOM 9137 C CA . PRO B 1 337 ? 3.711 7.294 47.930 1.00 18.58 1069 PRO B CA 1
ATOM 9138 C C . PRO B 1 337 ? 2.580 8.183 47.359 1.00 18.67 1069 PRO B C 1
ATOM 9139 O O . PRO B 1 337 ? 1.441 7.724 47.250 1.00 18.01 1069 PRO B O 1
ATOM 9143 N N . GLN B 1 338 ? 2.903 9.436 47.012 1.00 17.27 1070 GLN B N 1
ATOM 9144 C CA . GLN B 1 338 ? 1.990 10.341 46.301 1.00 16.50 1070 GLN B CA 1
ATOM 9145 C C . GLN B 1 338 ? 2.767 11.072 45.202 1.00 16.95 1070 GLN B C 1
ATOM 9146 O O . GLN B 1 338 ? 3.994 11.109 45.244 1.00 17.76 1070 GLN B O 1
ATOM 9152 N N . LEU B 1 339 ? 2.056 11.635 44.231 1.00 16.51 1071 LEU B N 1
ATOM 9153 C CA . LEU B 1 339 ? 2.690 12.460 43.202 1.00 17.02 1071 LEU B CA 1
ATOM 9154 C C . LEU B 1 339 ? 3.128 13.823 43.748 1.00 18.07 1071 LEU B C 1
ATOM 9155 O O . LEU B 1 339 ? 2.419 14.427 44.582 1.00 17.73 1071 LEU B O 1
ATOM 9160 N N . TYR B 1 340 ? 4.276 14.287 43.260 1.00 16.75 1072 TYR B N 1
ATOM 9161 C CA . TYR B 1 340 ? 4.806 15.638 43.508 1.00 17.79 1072 TYR B CA 1
ATOM 9162 C C . TYR B 1 340 ? 4.121 16.665 42.587 1.00 17.98 1072 TYR B C 1
ATOM 9163 O O . TYR B 1 340 ? 3.935 16.388 41.415 1.00 16.96 1072 TYR B O 1
ATOM 9172 N N . MET B 1 341 ? 3.726 17.831 43.114 1.00 16.35 1073 MET B N 1
ATOM 9173 C CA . MET B 1 341 ? 3.109 18.870 42.287 1.00 16.82 1073 MET B CA 1
ATOM 9174 C C . MET B 1 341 ? 4.190 19.742 41.624 1.00 17.01 1073 MET B C 1
ATOM 9175 O O . MET B 1 341 ? 4.917 20.459 42.313 1.00 18.65 1073 MET B O 1
ATOM 9180 N N . ASP B 1 342 ? 4.282 19.674 40.304 1.00 17.76 1074 ASP B N 1
ATOM 9181 C CA . ASP B 1 342 ? 5.324 20.412 39.553 1.00 18.92 1074 ASP B CA 1
ATOM 9182 C C . ASP B 1 342 ? 4.909 21.876 39.350 1.00 18.83 1074 ASP B C 1
ATOM 9183 O O . ASP B 1 342 ? 4.560 22.290 38.238 1.00 19.59 1074 ASP B O 1
ATOM 9188 N N . SER B 1 343 ? 4.948 22.641 40.432 1.00 18.39 1075 SER B N 1
ATOM 9189 C CA . SER B 1 343 ? 4.590 24.056 40.384 1.00 19.80 1075 SER B CA 1
ATOM 9190 C C . SER B 1 343 ? 5.548 24.866 39.498 1.00 21.08 1075 SER B C 1
ATOM 9191 O O . SER B 1 343 ? 5.123 25.848 38.884 1.00 21.53 1075 SER B O 1
ATOM 9194 N N . GLY B 1 344 ? 6.812 24.426 39.407 1.00 21.06 1076 GLY B N 1
ATOM 9195 C CA . GLY B 1 344 ? 7.800 25.007 38.508 1.00 21.17 1076 GLY B CA 1
ATOM 9196 C C . GLY B 1 344 ? 7.279 25.136 37.096 1.00 20.98 1076 GLY B C 1
ATOM 9197 O O . GLY B 1 344 ? 7.481 26.169 36.458 1.00 21.40 1076 GLY B O 1
ATOM 9198 N N . GLU B 1 345 ? 6.619 24.090 36.600 1.00 21.28 1077 GLU B N 1
ATOM 9199 C CA . GLU B 1 345 ? 6.080 24.077 35.233 1.00 21.24 1077 GLU B CA 1
ATOM 9200 C C . GLU B 1 345 ? 5.002 25.127 35.066 1.00 20.39 1077 GLU B C 1
ATOM 9201 O O . GLU B 1 345 ? 4.932 25.789 34.027 1.00 20.61 1077 GLU B O 1
ATOM 9207 N N . PHE B 1 346 ? 4.147 25.268 36.073 1.00 19.92 1078 PHE B N 1
ATOM 9208 C CA . PHE B 1 346 ? 3.119 26.316 36.055 1.00 19.43 1078 PHE B CA 1
ATOM 9209 C C . PHE B 1 346 ? 3.737 27.714 35.927 1.00 19.50 1078 PHE B C 1
ATOM 9210 O O . PHE B 1 346 ? 3.301 28.517 35.080 1.00 19.41 1078 PHE B O 1
ATOM 9218 N N . TYR B 1 347 ? 4.724 28.022 36.761 1.00 18.94 1079 TYR B N 1
ATOM 9219 C CA . TYR B 1 347 ? 5.340 29.359 36.714 1.00 20.41 1079 TYR B CA 1
ATOM 9220 C C . TYR B 1 347 ? 6.069 29.576 35.389 1.00 20.13 1079 TYR B C 1
ATOM 9221 O O . TYR B 1 347 ? 6.019 30.669 34.836 1.00 19.50 1079 TYR B O 1
ATOM 9230 N N . THR B 1 348 ? 6.689 28.525 34.863 1.00 19.68 1080 THR B N 1
ATOM 9231 C CA . THR B 1 348 ? 7.366 28.597 33.559 1.00 20.75 1080 THR B CA 1
ATOM 9232 C C . THR B 1 348 ? 6.364 28.889 32.438 1.00 21.34 1080 THR B C 1
ATOM 9233 O O . THR B 1 348 ? 6.575 29.793 31.612 1.00 21.04 1080 THR B O 1
ATOM 9237 N N . LEU B 1 349 ? 5.258 28.150 32.433 1.00 20.03 1081 LEU B N 1
ATOM 9238 C CA . LEU B 1 349 ? 4.196 28.406 31.463 1.00 20.59 1081 LEU B CA 1
ATOM 9239 C C . LEU B 1 349 ? 3.740 29.850 31.525 1.00 20.83 1081 LEU B C 1
ATOM 9240 O O . LEU B 1 349 ? 3.615 30.516 30.488 1.00 22.29 1081 LEU B O 1
ATOM 9245 N N . GLU B 1 350 ? 3.493 30.345 32.732 1.00 21.51 1082 GLU B N 1
ATOM 9246 C CA . GLU B 1 350 ? 3.023 31.737 32.888 1.00 21.77 1082 GLU B CA 1
ATOM 9247 C C . GLU B 1 350 ? 4.102 32.785 32.528 1.00 22.39 1082 GLU B C 1
ATOM 9248 O O . GLU B 1 350 ? 3.777 33.809 31.903 1.00 25.22 1082 GLU B O 1
ATOM 9254 N N . ASN B 1 351 ? 5.362 32.549 32.923 1.00 21.80 1083 ASN B N 1
ATOM 9255 C CA . ASN B 1 351 ? 6.427 33.523 32.665 1.00 21.81 1083 ASN B CA 1
ATOM 9256 C C . ASN B 1 351 ? 6.809 33.546 31.188 1.00 22.68 1083 ASN B C 1
ATOM 9257 O O . ASN B 1 351 ? 7.227 34.586 30.696 1.00 22.14 1083 ASN B O 1
ATOM 9262 N N . VAL B 1 352 ? 6.679 32.414 30.488 1.00 21.97 1084 VAL B N 1
ATOM 9263 C CA . VAL B 1 352 ? 7.081 32.304 29.078 1.00 22.24 1084 VAL B CA 1
ATOM 9264 C C . VAL B 1 352 ? 5.954 32.693 28.115 1.00 22.46 1084 VAL B C 1
ATOM 9265 O O . VAL B 1 352 ? 6.190 33.423 27.157 1.00 22.41 1084 VAL B O 1
ATOM 9269 N N . LEU B 1 353 ? 4.751 32.183 28.377 1.00 22.68 1085 LEU B N 1
ATOM 9270 C CA . LEU B 1 353 ? 3.603 32.328 27.481 1.00 22.52 1085 LEU B CA 1
ATOM 9271 C C . LEU B 1 353 ? 2.510 33.281 27.955 1.00 23.61 1085 LEU B C 1
ATOM 9272 O O . LEU B 1 353 ? 1.817 33.875 27.135 1.00 24.89 1085 LEU B O 1
ATOM 9277 N N . GLY B 1 354 ? 2.353 33.431 29.259 1.00 24.05 1086 GLY B N 1
ATOM 9278 C CA . GLY B 1 354 ? 1.190 34.111 29.828 1.00 24.51 1086 GLY B CA 1
ATOM 9279 C C . GLY B 1 354 ? 1.265 35.606 30.085 1.00 24.85 1086 GLY B C 1
ATOM 9280 O O . GLY B 1 354 ? 0.220 36.251 30.232 1.00 24.46 1086 GLY B O 1
ATOM 9281 N N . ARG B 1 355 ? 2.470 36.154 30.204 1.00 24.65 1087 ARG B N 1
ATOM 9282 C CA . ARG B 1 355 ? 2.621 37.587 30.451 1.00 25.80 1087 ARG B CA 1
ATOM 9283 C C . ARG B 1 355 ? 2.288 38.401 29.200 1.00 27.23 1087 ARG B C 1
ATOM 9284 O O . ARG B 1 355 ? 2.374 37.905 28.069 1.00 26.75 1087 ARG B O 1
ATOM 9292 N N . ALA B 1 356 ? 1.927 39.664 29.411 1.00 28.67 1088 ALA B N 1
ATOM 9293 C CA . ALA B 1 356 ? 1.797 40.636 28.321 1.00 32.51 1088 ALA B CA 1
ATOM 9294 C C . ALA B 1 356 ? 3.171 41.034 27.776 1.00 33.00 1088 ALA B C 1
ATOM 9295 O O . ALA B 1 356 ? 3.392 41.051 26.569 1.00 35.13 1088 ALA B O 1
ATOM 9297 N N . ASN B 1 357 ? 4.076 41.356 28.692 1.00 33.34 1089 ASN B N 1
ATOM 9298 C CA . ASN B 1 357 ? 5.423 41.855 28.383 1.00 35.25 1089 ASN B CA 1
ATOM 9299 C C . ASN B 1 357 ? 6.457 41.109 29.202 1.00 31.48 1089 ASN B C 1
ATOM 9300 O O . ASN B 1 357 ? 6.102 40.429 30.164 1.00 29.50 1089 ASN B O 1
ATOM 9305 N N . ASN B 1 358 ? 7.734 41.285 28.855 1.00 30.80 1090 ASN B N 1
ATOM 9306 C CA . ASN B 1 358 ? 8.837 40.708 29.632 1.00 31.69 1090 ASN B CA 1
ATOM 9307 C C . ASN B 1 358 ? 8.671 39.189 29.760 1.00 27.54 1090 ASN B C 1
ATOM 9308 O O . ASN B 1 358 ? 8.826 38.629 30.860 1.00 27.56 1090 ASN B O 1
ATOM 9313 N N . ARG B 1 359 ? 8.335 38.547 28.645 1.00 26.29 1091 ARG B N 1
ATOM 9314 C CA . ARG B 1 359 ? 8.216 37.081 28.605 1.00 26.41 1091 ARG B CA 1
ATOM 9315 C C . ARG B 1 359 ? 9.606 36.464 28.682 1.00 26.71 1091 ARG B C 1
ATOM 9316 O O . ARG B 1 359 ? 10.524 36.931 28.016 1.00 25.60 1091 ARG B O 1
ATOM 9324 N N . ASP B 1 360 ? 9.757 35.428 29.508 1.00 25.31 1092 ASP B N 1
ATOM 9325 C CA . ASP B 1 360 ? 10.978 34.630 29.509 1.00 25.72 1092 ASP B CA 1
ATOM 9326 C C . ASP B 1 360 ? 11.104 33.892 28.180 1.00 24.79 1092 ASP B C 1
ATOM 9327 O O . ASP B 1 360 ? 10.124 33.719 27.457 1.00 23.52 1092 ASP B O 1
ATOM 9332 N N . ASN B 1 361 ? 12.313 33.444 27.878 1.00 25.16 1093 ASN B N 1
ATOM 9333 C CA . ASN B 1 361 ? 12.587 32.774 26.623 1.00 25.58 1093 ASN B CA 1
ATOM 9334 C C . ASN B 1 361 ? 11.815 31.447 26.484 1.00 25.57 1093 ASN B C 1
ATOM 9335 O O . ASN B 1 361 ? 11.642 30.709 27.451 1.00 24.00 1093 ASN B O 1
ATOM 9340 N N . ILE B 1 362 ? 11.376 31.171 25.256 1.00 25.88 1094 ILE B N 1
ATOM 9341 C CA . ILE B 1 362 ? 10.675 29.942 24.905 1.00 25.03 1094 ILE B CA 1
ATOM 9342 C C . ILE B 1 362 ? 11.404 28.663 25.386 1.00 25.79 1094 ILE B C 1
ATOM 9343 O O . ILE B 1 362 ? 10.765 27.677 25.771 1.00 24.05 1094 ILE B O 1
ATOM 9348 N N . GLY B 1 363 ? 12.736 28.690 25.377 1.00 24.90 1095 GLY B N 1
ATOM 9349 C CA . GLY B 1 363 ? 13.549 27.553 25.823 1.00 24.33 1095 GLY B CA 1
ATOM 9350 C C . GLY B 1 363 ? 13.377 27.145 27.278 1.00 23.97 1095 GLY B C 1
ATOM 9351 O O . GLY B 1 363 ? 13.719 26.010 27.641 1.00 22.46 1095 GLY B O 1
ATOM 9352 N N . ASN B 1 364 ? 12.856 28.050 28.117 1.00 22.49 1096 ASN B N 1
ATOM 9353 C CA . ASN B 1 364 ? 12.545 27.704 29.499 1.00 24.48 1096 ASN B CA 1
ATOM 9354 C C . ASN B 1 364 ? 11.530 26.558 29.626 1.00 22.44 1096 ASN B C 1
ATOM 9355 O O . ASN B 1 364 ? 11.559 25.838 30.597 1.00 21.74 1096 ASN B O 1
ATOM 9360 N N . LEU B 1 365 ? 10.641 26.386 28.647 1.00 22.82 1097 LEU B N 1
ATOM 9361 C CA . LEU B 1 365 ? 9.708 25.243 28.634 1.00 21.75 1097 LEU B CA 1
ATOM 9362 C C . LEU B 1 365 ? 10.417 23.876 28.596 1.00 21.91 1097 LEU B C 1
ATOM 9363 O O . LEU B 1 365 ? 9.853 22.867 28.998 1.00 20.51 1097 LEU B O 1
ATOM 9368 N N . ILE B 1 366 ? 11.648 23.856 28.089 1.00 21.44 1098 ILE B N 1
ATOM 9369 C CA . ILE B 1 366 ? 12.429 22.643 27.969 1.00 22.35 1098 ILE B CA 1
ATOM 9370 C C . ILE B 1 366 ? 13.038 22.291 29.315 1.00 22.61 1098 ILE B C 1
ATOM 9371 O O . ILE B 1 366 ? 13.018 21.126 29.718 1.00 21.68 1098 ILE B O 1
ATOM 9376 N N . THR B 1 367 ? 13.583 23.293 29.999 1.00 22.00 1099 THR B N 1
ATOM 9377 C CA . THR B 1 367 ? 14.464 23.067 31.161 1.00 22.01 1099 THR B CA 1
ATOM 9378 C C . THR B 1 367 ? 13.862 23.360 32.540 1.00 22.30 1099 THR B C 1
ATOM 9379 O O . THR B 1 367 ? 14.314 22.788 33.530 1.00 22.14 1099 THR B O 1
ATOM 9383 N N . ASN B 1 368 ? 12.889 24.264 32.621 1.00 21.13 1100 ASN B N 1
ATOM 9384 C CA . ASN B 1 368 ? 12.466 24.836 33.920 1.00 21.44 1100 ASN B CA 1
ATOM 9385 C C . ASN B 1 368 ? 11.189 24.159 34.425 1.00 21.83 1100 ASN B C 1
ATOM 9386 O O . ASN B 1 368 ? 10.093 24.733 34.510 1.00 21.98 1100 ASN B O 1
ATOM 9391 N N . SER B 1 369 ? 11.390 22.886 34.744 1.00 21.20 1101 SER B N 1
ATOM 9392 C CA . SER B 1 369 ? 10.375 21.987 35.271 1.00 21.00 1101 SER B CA 1
ATOM 9393 C C . SER B 1 369 ? 11.115 20.936 36.079 1.00 19.55 1101 SER B C 1
ATOM 9394 O O . SER B 1 369 ? 12.325 20.814 35.965 1.00 18.70 1101 SER B O 1
ATOM 9397 N N . ILE B 1 370 ? 10.393 20.171 36.890 1.00 18.74 1102 ILE B N 1
ATOM 9398 C CA . ILE B 1 370 ? 11.000 19.044 37.588 1.00 19.25 1102 ILE B CA 1
ATOM 9399 C C . ILE B 1 370 ? 11.534 17.987 36.591 1.00 20.45 1102 ILE B C 1
ATOM 9400 O O . ILE B 1 370 ? 12.391 17.184 36.964 1.00 20.51 1102 ILE B O 1
ATOM 9405 N N . VAL B 1 371 ? 11.031 17.999 35.351 1.00 19.53 1103 VAL B N 1
ATOM 9406 C CA . VAL B 1 371 ? 11.558 17.163 34.263 1.00 19.94 1103 VAL B CA 1
ATOM 9407 C C . VAL B 1 371 ? 12.143 18.007 33.120 1.00 20.96 1103 VAL B C 1
ATOM 9408 O O . VAL B 1 371 ? 11.450 18.858 32.551 1.00 20.06 1103 VAL B O 1
ATOM 9412 N N . ASN B 1 372 ? 13.390 17.715 32.756 1.00 20.88 1104 ASN B N 1
ATOM 9413 C CA . ASN B 1 372 ? 14.013 18.279 31.554 1.00 22.40 1104 ASN B CA 1
ATOM 9414 C C . ASN B 1 372 ? 13.500 17.497 30.358 1.00 22.11 1104 ASN B C 1
ATOM 9415 O O . ASN B 1 372 ? 13.597 16.265 30.333 1.00 21.28 1104 ASN B O 1
ATOM 9420 N N . ARG B 1 373 ? 12.929 18.192 29.381 1.00 20.35 1105 ARG B N 1
ATOM 9421 C CA . ARG B 1 373 ? 12.297 17.514 28.250 1.00 20.80 1105 ARG B CA 1
ATOM 9422 C C . ARG B 1 373 ? 13.002 17.787 26.905 1.00 21.25 1105 ARG B C 1
ATOM 9423 O O . ARG B 1 373 ? 12.394 17.663 25.842 1.00 22.02 1105 ARG B O 1
ATOM 9431 N N . GLN B 1 374 ? 14.293 18.085 26.952 1.00 23.53 1106 GLN B N 1
ATOM 9432 C CA . GLN B 1 374 ? 15.080 18.238 25.718 1.00 25.51 1106 GLN B CA 1
ATOM 9433 C C . GLN B 1 374 ? 15.014 16.974 24.873 1.00 24.53 1106 GLN B C 1
ATOM 9434 O O . GLN B 1 374 ? 14.725 17.031 23.679 1.00 23.07 1106 GLN B O 1
ATOM 9440 N N . ASN B 1 375 ? 15.275 15.829 25.495 1.00 22.61 1107 ASN B N 1
ATOM 9441 C CA . ASN B 1 375 ? 15.234 14.554 24.790 1.00 22.98 1107 ASN B CA 1
ATOM 9442 C C . ASN B 1 375 ? 14.978 13.451 25.825 1.00 21.87 1107 ASN B C 1
ATOM 9443 O O . ASN B 1 375 ? 15.894 12.787 26.307 1.00 22.38 1107 ASN B O 1
ATOM 9448 N N . ASP B 1 376 ? 13.709 13.329 26.184 1.00 21.67 1108 ASP B N 1
ATOM 9449 C CA . ASP B 1 376 ? 13.255 12.473 27.279 1.00 21.06 1108 ASP B CA 1
ATOM 9450 C C . ASP B 1 376 ? 12.839 11.166 26.661 1.00 20.57 1108 ASP B C 1
ATOM 9451 O O . ASP B 1 376 ? 11.737 11.060 26.110 1.00 19.41 1108 ASP B O 1
ATOM 9456 N N . THR B 1 377 ? 13.741 10.179 26.725 1.00 22.40 1109 THR B N 1
ATOM 9457 C CA . THR B 1 377 ? 13.586 8.898 26.004 1.00 24.46 1109 THR B CA 1
ATOM 9458 C C . THR B 1 377 ? 13.763 7.648 26.896 1.00 25.63 1109 THR B C 1
ATOM 9459 O O . THR B 1 377 ? 14.061 6.557 26.391 1.00 26.33 1109 THR B O 1
ATOM 9463 N N . THR B 1 378 ? 13.581 7.822 28.203 1.00 25.08 1110 THR B N 1
ATOM 9464 C CA . THR B 1 378 ? 13.666 6.754 29.185 1.00 24.94 1110 THR B CA 1
ATOM 9465 C C . THR B 1 378 ? 12.382 6.771 30.007 1.00 25.24 1110 THR B C 1
ATOM 9466 O O . THR B 1 378 ? 11.580 7.703 29.910 1.00 22.80 1110 THR B O 1
ATOM 9470 N N . GLU B 1 379 ? 12.196 5.732 30.811 1.00 25.19 1111 GLU B N 1
ATOM 9471 C CA . GLU B 1 379 ? 11.047 5.618 31.713 1.00 25.28 1111 GLU B CA 1
ATOM 9472 C C . GLU B 1 379 ? 11.491 5.205 33.116 1.00 23.77 1111 GLU B C 1
ATOM 9473 O O . GLU B 1 379 ? 12.610 4.734 33.295 1.00 22.66 1111 GLU B O 1
ATOM 9479 N N . ASN B 1 380 ? 10.637 5.478 34.109 1.00 22.71 1112 ASN B N 1
ATOM 9480 C CA . ASN B 1 380 ? 10.920 5.217 35.523 1.00 21.54 1112 ASN B CA 1
ATOM 9481 C C . ASN B 1 380 ? 12.104 5.964 36.100 1.00 22.74 1112 ASN B C 1
ATOM 9482 O O . ASN B 1 380 ? 12.678 5.544 37.109 1.00 23.08 1112 ASN B O 1
ATOM 9487 N N . GLU B 1 381 ? 12.446 7.094 35.486 1.00 21.73 1113 GLU B N 1
ATOM 9488 C CA . GLU B 1 381 ? 13.541 7.948 35.944 1.00 22.86 1113 GLU B CA 1
ATOM 9489 C C . GLU B 1 381 ? 13.051 9.283 36.529 1.00 21.12 1113 GLU B C 1
ATOM 9490 O O . GLU B 1 381 ? 13.645 9.781 37.485 1.00 20.44 1113 GLU B O 1
ATOM 9496 N N . ALA B 1 382 ? 12.021 9.877 35.929 1.00 19.39 1114 ALA B N 1
ATOM 9497 C CA . ALA B 1 382 ? 11.551 11.186 36.347 1.00 19.78 1114 ALA B CA 1
ATOM 9498 C C . ALA B 1 382 ? 10.828 11.086 37.683 1.00 18.77 1114 ALA B C 1
ATOM 9499 O O . ALA B 1 382 ? 10.300 10.022 38.020 1.00 19.08 1114 ALA B O 1
ATOM 9501 N N . THR B 1 383 ? 10.800 12.185 38.431 1.00 18.05 1115 THR B N 1
ATOM 9502 C CA . THR B 1 383 ? 9.971 12.261 39.639 1.00 18.33 1115 THR B CA 1
ATOM 9503 C C . THR B 1 383 ? 8.482 12.196 39.243 1.00 19.89 1115 THR B C 1
ATOM 9504 O O . THR B 1 383 ? 8.012 13.088 38.517 1.00 18.63 1115 THR B O 1
ATOM 9508 N N . PRO B 1 384 ? 7.736 11.140 39.700 1.00 19.03 1116 PRO B N 1
ATOM 9509 C CA . PRO B 1 384 ? 6.297 11.077 39.447 1.00 19.37 1116 PRO B CA 1
ATOM 9510 C C . PRO B 1 384 ? 5.594 12.351 39.898 1.00 19.27 1116 PRO B C 1
ATOM 9511 O O . PRO B 1 384 ? 5.727 12.751 41.063 1.00 20.02 1116 PRO B O 1
ATOM 9515 N N . ASN B 1 385 ? 4.876 12.997 38.985 1.00 18.41 1117 ASN B N 1
ATOM 9516 C CA . ASN B 1 385 ? 4.404 14.343 39.249 1.00 17.99 1117 ASN B CA 1
ATOM 9517 C C . ASN B 1 385 ? 3.099 14.635 38.548 1.00 17.86 1117 ASN B C 1
ATOM 9518 O O . ASN B 1 385 ? 2.743 13.971 37.578 1.00 17.94 1117 ASN B O 1
ATOM 9523 N N . TRP B 1 386 ? 2.406 15.643 39.070 1.00 17.87 1118 TRP B N 1
ATOM 9524 C CA . TRP B 1 386 ? 1.230 16.221 38.418 1.00 17.54 1118 TRP B CA 1
ATOM 9525 C C . TRP B 1 386 ? 1.505 17.700 38.108 1.00 17.77 1118 TRP B C 1
ATOM 9526 O O . TRP B 1 386 ? 2.249 18.372 38.830 1.00 17.88 1118 TRP B O 1
ATOM 9537 N N . SER B 1 387 ? 0.945 18.187 37.008 1.00 17.45 1119 SER B N 1
ATOM 9538 C CA . SER B 1 387 ? 1.236 19.546 36.529 1.00 17.31 1119 SER B CA 1
ATOM 9539 C C . SER B 1 387 ? -0.058 20.176 36.080 1.00 17.31 1119 SER B C 1
ATOM 9540 O O . SER B 1 387 ? -1.045 19.486 35.840 1.00 16.75 1119 SER B O 1
ATOM 9543 N N . PHE B 1 388 ? -0.055 21.503 35.960 1.00 17.72 1120 PHE B N 1
ATOM 9544 C CA . PHE B 1 388 ? -1.276 22.233 35.636 1.00 17.54 1120 PHE B CA 1
ATOM 9545 C C . PHE B 1 388 ? -0.977 23.581 34.969 1.00 18.95 1120 PHE B C 1
ATOM 9546 O O . PHE B 1 388 ? 0.096 24.153 35.174 1.00 18.60 1120 PHE B O 1
ATOM 9554 N N . VAL B 1 389 ? -1.961 24.049 34.199 1.00 19.52 1121 VAL B N 1
ATOM 9555 C CA . VAL B 1 389 ? -2.029 25.407 33.658 1.00 19.75 1121 VAL B CA 1
ATOM 9556 C C . VAL B 1 389 ? -2.762 26.336 34.635 1.00 20.50 1121 VAL B C 1
ATOM 9557 O O . VAL B 1 389 ? -2.378 27.508 34.804 1.00 20.67 1121 VAL B O 1
ATOM 9561 N N . THR B 1 390 ? -3.824 25.831 35.265 1.00 19.79 1122 THR B N 1
ATOM 9562 C CA . THR B 1 390 ? -4.585 26.601 36.245 1.00 20.48 1122 THR B CA 1
ATOM 9563 C C . THR B 1 390 ? -5.106 25.695 37.368 1.00 20.79 1122 THR B C 1
ATOM 9564 O O . THR B 1 390 ? -5.317 24.505 37.163 1.00 22.87 1122 THR B O 1
ATOM 9568 N N . ASN B 1 391 ? -5.270 26.261 38.553 1.00 20.23 1123 ASN B N 1
ATOM 9569 C CA . ASN B 1 391 ? -6.069 25.630 39.619 1.00 19.47 1123 ASN B CA 1
ATOM 9570 C C . ASN B 1 391 ? -6.890 26.702 40.340 1.00 20.16 1123 ASN B C 1
ATOM 9571 O O . ASN B 1 391 ? -6.783 27.897 40.031 1.00 19.67 1123 ASN B O 1
ATOM 9576 N N . HIS B 1 392 ? -7.735 26.274 41.268 1.00 19.93 1124 HIS B N 1
ATOM 9577 C CA . HIS B 1 392 ? -8.685 27.178 41.947 1.00 20.11 1124 HIS B CA 1
ATOM 9578 C C . HIS B 1 392 ? -7.983 28.331 42.654 1.00 19.93 1124 HIS B C 1
ATOM 9579 O O . HIS B 1 392 ? -8.510 29.441 42.672 1.00 19.32 1124 HIS B O 1
ATOM 9586 N N . ASP B 1 393 ? -6.806 28.072 43.221 1.00 19.92 1125 ASP B N 1
ATOM 9587 C CA . ASP B 1 393 ? -6.053 29.088 43.927 1.00 20.51 1125 ASP B CA 1
ATOM 9588 C C . ASP B 1 393 ? -5.450 30.122 42.981 1.00 22.74 1125 ASP B C 1
ATOM 9589 O O . ASP B 1 393 ? -5.372 31.291 43.339 1.00 24.16 1125 ASP B O 1
ATOM 9594 N N . GLN B 1 394 ? -5.010 29.693 41.798 1.00 21.52 1126 GLN B N 1
ATOM 9595 C CA . GLN B 1 394 ? -4.396 30.619 40.850 1.00 21.82 1126 GLN B CA 1
ATOM 9596 C C . GLN B 1 394 ? -5.430 31.562 40.240 1.00 21.66 1126 GLN B C 1
ATOM 9597 O O . GLN B 1 394 ? -5.150 32.753 40.041 1.00 20.78 1126 GLN B O 1
ATOM 9603 N N . ARG B 1 395 ? -6.635 31.064 39.981 1.00 21.80 1127 ARG B N 1
ATOM 9604 C CA . ARG B 1 395 ? -7.732 31.945 39.553 1.00 21.34 1127 ARG B CA 1
ATOM 9605 C C . ARG B 1 395 ? -8.093 32.933 40.670 1.00 22.62 1127 ARG B C 1
ATOM 9606 O O . ARG B 1 395 ? -8.323 34.112 40.388 1.00 23.37 1127 ARG B O 1
ATOM 9614 N N . LYS B 1 396 ? -8.128 32.447 41.911 1.00 20.55 1128 LYS B N 1
ATOM 9615 C CA . LYS B 1 396 ? -8.384 33.292 43.090 1.00 22.44 1128 LYS B CA 1
ATOM 9616 C C . LYS B 1 396 ? -7.356 34.416 43.228 1.00 22.57 1128 LYS B C 1
ATOM 9617 O O . LYS B 1 396 ? -7.740 35.549 43.518 1.00 23.55 1128 LYS B O 1
ATOM 9623 N N . ASN B 1 397 ? -6.069 34.094 43.071 1.00 22.73 1129 ASN B N 1
ATOM 9624 C CA . ASN B 1 397 ? -4.998 35.114 43.102 1.00 23.95 1129 ASN B CA 1
ATOM 9625 C C . ASN B 1 397 ? -5.269 36.252 42.121 1.00 24.19 1129 ASN B C 1
ATOM 9626 O O . ASN B 1 397 ? -5.145 37.429 42.466 1.00 23.70 1129 ASN B O 1
ATOM 9631 N N . LEU B 1 398 ? -5.651 35.885 40.905 1.00 23.06 1130 LEU B N 1
ATOM 9632 C CA . LEU B 1 398 ? -5.911 36.864 39.840 1.00 25.90 1130 LEU B CA 1
ATOM 9633 C C . LEU B 1 398 ? -7.113 37.756 40.177 1.00 26.65 1130 LEU B C 1
ATOM 9634 O O . LEU B 1 398 ? -7.063 38.989 40.001 1.00 24.66 1130 LEU B O 1
ATOM 9639 N N . ILE B 1 399 ? -8.180 37.135 40.690 1.00 23.57 1131 ILE B N 1
ATOM 9640 C CA . ILE B 1 399 ? -9.404 37.866 41.052 1.00 24.33 1131 ILE B CA 1
ATOM 9641 C C . ILE B 1 399 ? -9.165 38.794 42.251 1.00 23.80 1131 ILE B C 1
ATOM 9642 O O . ILE B 1 399 ? -9.596 39.944 42.235 1.00 23.68 1131 ILE B O 1
ATOM 9647 N N . ASN B 1 400 ? -8.454 38.319 43.260 1.00 22.74 1132 ASN B N 1
ATOM 9648 C CA . ASN B 1 400 ? -8.092 39.178 44.385 1.00 23.24 1132 ASN B CA 1
ATOM 9649 C C . ASN B 1 400 ? -7.161 40.340 43.996 1.00 25.34 1132 ASN B C 1
ATOM 9650 O O . ASN B 1 400 ? -7.293 41.445 44.555 1.00 22.43 1132 ASN B O 1
ATOM 9655 N N . ARG B 1 401 ? -6.231 40.099 43.079 1.00 24.17 1133 ARG B N 1
ATOM 9656 C CA . ARG B 1 401 ? -5.400 41.185 42.557 1.00 29.32 1133 ARG B CA 1
ATOM 9657 C C . ARG B 1 401 ? -6.300 42.286 41.981 1.00 28.48 1133 ARG B C 1
ATOM 9658 O O . ARG B 1 401 ? -6.126 43.463 42.269 1.00 30.57 1133 ARG B O 1
ATOM 9666 N N . LEU B 1 402 ? -7.274 41.875 41.192 1.00 27.49 1134 LEU B N 1
ATOM 9667 C CA . LEU B 1 402 ? -8.225 42.798 40.579 1.00 29.80 1134 LEU B CA 1
ATOM 9668 C C . LEU B 1 402 ? -9.089 43.518 41.630 1.00 30.72 1134 LEU B C 1
ATOM 9669 O O . LEU B 1 402 ? -9.330 44.721 41.490 1.00 30.81 1134 LEU B O 1
ATOM 9674 N N . ILE B 1 403 ? -9.526 42.805 42.678 1.00 28.49 1135 ILE B N 1
ATOM 9675 C CA . ILE B 1 403 ? -10.278 43.419 43.783 1.00 27.52 1135 ILE B CA 1
ATOM 9676 C C . ILE B 1 403 ? -9.436 44.493 44.461 1.00 29.26 1135 ILE B C 1
ATOM 9677 O O . ILE B 1 403 ? -9.911 45.620 44.682 1.00 30.06 1135 ILE B O 1
ATOM 9682 N N . ILE B 1 404 ? -8.191 44.148 44.770 1.00 28.01 1136 ILE B N 1
ATOM 9683 C CA . ILE B 1 404 ? -7.263 45.076 45.419 1.00 30.56 1136 ILE B CA 1
ATOM 9684 C C . ILE B 1 404 ? -7.043 46.326 44.564 1.00 31.98 1136 ILE B C 1
ATOM 9685 O O . ILE B 1 404 ? -7.091 47.439 45.089 1.00 34.81 1136 ILE B O 1
ATOM 9690 N N . LYS B 1 405 ? -6.815 46.139 43.263 1.00 32.48 1137 LYS B N 1
ATOM 9691 C CA . LYS B 1 405 ? -6.645 47.260 42.339 1.00 34.45 1137 LYS B CA 1
ATOM 9692 C C . LYS B 1 405 ? -7.897 48.133 42.233 1.00 35.39 1137 LYS B C 1
ATOM 9693 O O . LYS B 1 405 ? -7.804 49.363 42.259 1.00 33.50 1137 LYS B O 1
ATOM 9699 N N . ASP B 1 406 ? -9.059 47.493 42.120 1.00 34.72 1138 ASP B N 1
ATOM 9700 C CA . ASP B 1 406 ? -10.349 48.200 42.035 1.00 35.76 1138 ASP B CA 1
ATOM 9701 C C . ASP B 1 406 ? -10.744 48.969 43.292 1.00 35.61 1138 ASP B C 1
ATOM 9702 O O . ASP B 1 406 ? -11.542 49.904 43.212 1.00 38.64 1138 ASP B O 1
ATOM 9707 N N . HIS B 1 407 ? -10.221 48.574 44.447 1.00 33.32 1139 HIS B N 1
ATOM 9708 C CA . HIS B 1 407 ? -10.635 49.154 45.713 1.00 33.43 1139 HIS B CA 1
ATOM 9709 C C . HIS B 1 407 ? -9.422 49.297 46.613 1.00 32.37 1139 HIS B C 1
ATOM 9710 O O . HIS B 1 407 ? -9.453 48.964 47.801 1.00 30.27 1139 HIS B O 1
ATOM 9717 N N . SER B 1 408 ? -8.365 49.891 46.064 1.00 32.82 1140 SER B N 1
ATOM 9718 C CA . SER B 1 408 ? -7.096 50.003 46.771 1.00 33.57 1140 SER B CA 1
ATOM 9719 C C . SER B 1 408 ? -7.198 51.023 47.912 1.00 33.23 1140 SER B C 1
ATOM 9720 O O . SER B 1 408 ? -6.321 51.088 48.757 1.00 31.67 1140 SER B O 1
ATOM 9723 N N . ASN B 1 409 ? -8.301 51.773 47.943 1.00 38.47 1141 ASN B N 1
ATOM 9724 C CA . ASN B 1 409 ? -8.580 52.793 48.964 1.00 38.54 1141 ASN B CA 1
ATOM 9725 C C . ASN B 1 409 ? -9.341 52.266 50.203 1.00 38.66 1141 ASN B C 1
ATOM 9726 O O . ASN B 1 409 ? -9.878 53.052 50.990 1.00 36.09 1141 ASN B O 1
ATOM 9731 N N . ILE B 1 410 ? -9.365 50.944 50.405 1.00 36.61 1142 ILE B N 1
ATOM 9732 C CA . ILE B 1 410 ? -10.150 50.318 51.463 1.00 36.14 1142 ILE B CA 1
ATOM 9733 C C . ILE B 1 410 ? -9.223 49.514 52.359 1.00 37.29 1142 ILE B C 1
ATOM 9734 O O . ILE B 1 410 ? -8.734 48.452 51.962 1.00 37.55 1142 ILE B O 1
ATOM 973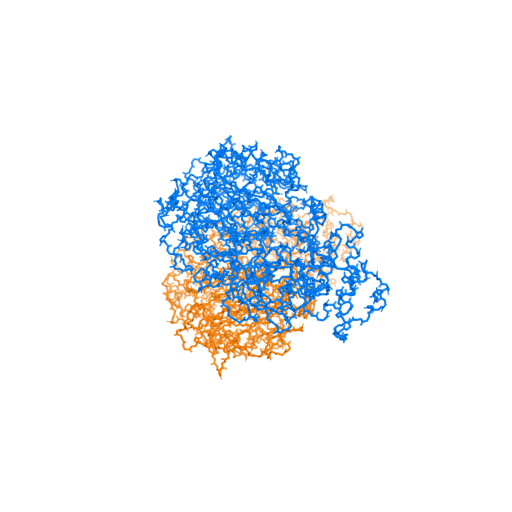9 N N . PRO B 1 411 ? -9.010 49.993 53.588 1.00 37.07 1143 PRO B N 1
ATOM 9740 C CA . PRO B 1 411 ? -8.179 49.229 54.510 1.00 36.12 1143 PRO B CA 1
ATOM 9741 C C . PRO B 1 411 ? -8.820 47.868 54.838 1.00 36.10 1143 PRO B C 1
ATOM 9742 O O . PRO B 1 411 ? -10.043 47.805 54.909 1.00 32.61 1143 PRO B O 1
ATOM 9746 N N . ASP B 1 412 ? -8.007 46.811 54.992 1.00 32.86 1144 ASP B N 1
ATOM 9747 C CA . ASP B 1 412 ? -8.469 45.444 55.349 1.00 34.60 1144 ASP B CA 1
ATOM 9748 C C . ASP B 1 412 ? -9.385 44.833 54.270 1.00 31.08 1144 ASP B C 1
ATOM 9749 O O . ASP B 1 412 ? -10.204 44.004 54.590 1.00 28.35 1144 ASP B O 1
ATOM 9754 N N . ILE B 1 413 ? -9.216 45.231 53.011 1.00 30.34 1145 ILE B N 1
ATOM 9755 C CA . ILE B 1 413 ? -9.984 44.683 51.897 1.00 31.16 1145 ILE B CA 1
ATOM 9756 C C . ILE B 1 413 ? -9.926 43.148 51.715 1.00 29.54 1145 ILE B C 1
ATOM 9757 O O . ILE B 1 413 ? -10.905 42.558 51.251 1.00 28.24 1145 ILE B O 1
ATOM 9762 N N . MET B 1 414 ? -8.807 42.511 52.084 1.00 29.81 1146 MET B N 1
ATOM 9763 C CA . MET B 1 414 ? -8.720 41.024 52.056 1.00 28.99 1146 MET B CA 1
ATOM 9764 C C . MET B 1 414 ? -9.071 40.378 53.394 1.00 28.49 1146 MET B C 1
ATOM 9765 O O . MET B 1 414 ? -9.103 39.146 53.484 1.00 25.84 1146 MET B O 1
ATOM 9770 N N . GLY B 1 415 ? -9.343 41.200 54.414 1.00 28.08 1147 GLY B N 1
ATOM 9771 C CA . GLY B 1 415 ? -9.819 40.720 55.707 1.00 29.63 1147 GLY B CA 1
ATOM 9772 C C . GLY B 1 415 ? -11.272 41.110 55.930 1.00 31.91 1147 GLY B C 1
ATOM 9773 O O . GLY B 1 415 ? -12.135 40.862 55.069 1.00 29.73 1147 GLY B O 1
ATOM 9774 N N . SER B 1 416 ? -11.529 41.780 57.060 1.00 33.08 1148 SER B N 1
ATOM 9775 C CA . SER B 1 416 ? -12.898 42.094 57.496 1.00 33.27 1148 SER B CA 1
ATOM 9776 C C . SER B 1 416 ? -13.712 43.023 56.584 1.00 32.67 1148 SER B C 1
ATOM 9777 O O . SER B 1 416 ? -14.940 43.046 56.670 1.00 35.82 1148 SER B O 1
ATOM 9780 N N . ALA B 1 417 ? -13.048 43.794 55.729 1.00 31.46 1149 ALA B N 1
ATOM 9781 C CA . ALA B 1 417 ? -13.744 44.708 54.812 1.00 29.42 1149 ALA B CA 1
ATOM 9782 C C . ALA B 1 417 ? -14.003 44.106 53.422 1.00 28.16 1149 ALA B C 1
ATOM 9783 O O . ALA B 1 417 ? -14.465 44.809 52.510 1.00 27.62 1149 ALA B O 1
ATOM 9785 N N . TYR B 1 418 ? -13.674 42.823 53.242 1.00 29.37 1150 TYR B N 1
ATOM 9786 C CA . TYR B 1 418 ? -13.990 42.106 51.997 1.00 28.80 1150 TYR B CA 1
ATOM 9787 C C . TYR B 1 418 ? -15.509 42.068 51.803 1.00 28.81 1150 TYR B C 1
ATOM 9788 O O . TYR B 1 418 ? -16.242 41.819 52.755 1.00 28.83 1150 TYR B O 1
ATOM 9797 N N . LYS B 1 419 ? -15.958 42.321 50.578 1.00 29.27 1151 LYS B N 1
ATOM 9798 C CA . LYS B 1 419 ? -17.366 42.198 50.210 1.00 32.13 1151 LYS B CA 1
ATOM 9799 C C . LYS B 1 419 ? -17.500 41.391 48.929 1.00 30.94 1151 LYS B C 1
ATOM 9800 O O . LYS B 1 419 ? -16.757 41.634 47.965 1.00 29.14 1151 LYS B O 1
ATOM 9806 N N . VAL B 1 420 ? -18.467 40.464 48.907 1.00 30.60 1152 VAL B N 1
ATOM 9807 C CA . VAL B 1 420 ? -18.771 39.671 47.694 1.00 29.29 1152 VAL B CA 1
ATOM 9808 C C . VAL B 1 420 ? -19.024 40.549 46.459 1.00 29.41 1152 VAL B C 1
ATOM 9809 O O . VAL B 1 420 ? -18.642 40.192 45.335 1.00 26.83 1152 VAL B O 1
ATOM 9813 N N . GLU B 1 421 ? -19.612 41.729 46.657 1.00 30.73 1153 GLU B N 1
ATOM 9814 C CA . GLU B 1 421 ? -19.875 42.642 45.537 1.00 33.44 1153 GLU B CA 1
ATOM 9815 C C . GLU B 1 421 ? -18.582 43.019 44.761 1.00 30.31 1153 GLU B C 1
ATOM 9816 O O . GLU B 1 421 ? -18.619 43.231 43.545 1.00 30.65 1153 GLU B O 1
ATOM 9822 N N . TYR B 1 422 ? -17.445 43.095 45.458 1.00 31.12 1154 TYR B N 1
ATOM 9823 C CA . TYR B 1 422 ? -16.155 43.393 44.793 1.00 28.98 1154 TYR B CA 1
ATOM 9824 C C . TYR B 1 422 ? -15.738 42.244 43.890 1.00 28.21 1154 TYR B C 1
ATOM 9825 O O . TYR B 1 422 ? -15.239 42.465 42.769 1.00 27.42 1154 TYR B O 1
ATOM 9834 N N . ALA B 1 423 ? -15.942 41.012 44.370 1.00 26.50 1155 ALA B N 1
ATOM 9835 C CA . ALA B 1 423 ? -15.679 39.814 43.537 1.00 27.67 1155 ALA B CA 1
ATOM 9836 C C . ALA B 1 423 ? -16.553 39.773 42.277 1.00 28.83 1155 ALA B C 1
ATOM 9837 O O . ALA B 1 423 ? -16.062 39.450 41.191 1.00 29.01 1155 ALA B O 1
ATOM 9839 N N . ASN B 1 424 ? -17.832 40.124 42.419 1.00 29.16 1156 ASN B N 1
ATOM 9840 C CA . ASN B 1 424 ? -18.759 40.162 41.273 1.00 31.39 1156 ASN B CA 1
ATOM 9841 C C . ASN B 1 424 ? -18.321 41.172 40.223 1.00 32.50 1156 ASN B C 1
ATOM 9842 O O . ASN B 1 424 ? -18.388 40.899 39.009 1.00 32.08 1156 ASN B O 1
ATOM 9847 N N . GLN B 1 425 ? -17.861 42.333 40.693 1.00 34.11 1157 GLN B N 1
ATOM 9848 C CA . GLN B 1 425 ? -17.291 43.369 39.819 1.00 33.28 1157 GLN B CA 1
ATOM 9849 C C . GLN B 1 425 ? -16.013 42.856 39.150 1.00 31.00 1157 GLN B C 1
ATOM 9850 O O . GLN B 1 425 ? -15.838 42.998 37.936 1.00 30.78 1157 GLN B O 1
ATOM 9856 N N . ALA B 1 426 ? -15.118 42.270 39.944 1.00 29.02 1158 ALA B N 1
ATOM 9857 C CA . ALA B 1 426 ? -13.893 41.656 39.398 1.00 28.71 1158 ALA B CA 1
ATOM 9858 C C . ALA B 1 426 ? -14.179 40.599 38.313 1.00 27.81 1158 ALA B C 1
ATOM 9859 O O . ALA B 1 426 ? -13.518 40.579 37.269 1.00 28.34 1158 ALA B O 1
ATOM 9861 N N . TRP B 1 427 ? -15.168 39.741 38.544 1.00 27.33 1159 TRP B N 1
ATOM 9862 C CA . TRP B 1 427 ? -15.556 38.749 37.519 1.00 28.02 1159 TRP B CA 1
ATOM 9863 C C . TRP B 1 427 ? -16.092 39.346 36.211 1.00 29.53 1159 TRP B C 1
ATOM 9864 O O . TRP B 1 427 ? -15.768 38.860 35.128 1.00 27.24 1159 TRP B O 1
ATOM 9875 N N . GLN B 1 428 ? -16.909 40.390 36.302 1.00 32.68 1160 GLN B N 1
ATOM 9876 C CA . GLN B 1 428 ? -17.373 41.072 35.100 1.00 35.59 1160 GLN B CA 1
ATOM 9877 C C . GLN B 1 428 ? -16.159 41.614 34.333 1.00 33.07 1160 GLN B C 1
ATOM 9878 O O . GLN B 1 428 ? -16.060 41.436 33.124 1.00 31.89 1160 GLN B O 1
ATOM 9884 N N . GLU B 1 429 ? -15.227 42.229 35.056 1.00 31.91 1161 GLU B N 1
ATOM 9885 C CA . GLU B 1 429 ? -13.985 42.746 34.457 1.00 32.59 1161 GLU B CA 1
ATOM 9886 C C . GLU B 1 429 ? -13.117 41.639 33.859 1.00 30.86 1161 GLU B C 1
ATOM 9887 O O . GLU B 1 429 ? -12.597 41.786 32.756 1.00 29.65 1161 GLU B O 1
ATOM 9893 N N . PHE B 1 430 ? -12.993 40.527 34.587 1.00 29.89 1162 PHE B N 1
ATOM 9894 C CA . PHE B 1 430 ? -12.239 39.366 34.114 1.00 28.52 1162 PHE B CA 1
ATOM 9895 C C . PHE B 1 430 ? -12.795 38.788 32.815 1.00 28.52 1162 PHE B C 1
ATOM 9896 O O . PHE B 1 430 ? -12.030 38.607 31.859 1.00 28.04 1162 PHE B O 1
ATOM 9904 N N . TYR B 1 431 ? -14.102 38.490 32.767 1.00 28.88 1163 TYR B N 1
ATOM 9905 C CA . TYR B 1 431 ? -14.687 37.857 31.566 1.00 29.72 1163 TYR B CA 1
ATOM 9906 C C . TYR B 1 431 ? -14.488 38.730 30.342 1.00 29.37 1163 TYR B C 1
ATOM 9907 O O . TYR B 1 431 ? -14.216 38.221 29.256 1.00 30.99 1163 TYR B O 1
ATOM 9916 N N . ALA B 1 432 ? -14.655 40.039 30.505 1.00 30.48 1164 ALA B N 1
ATOM 9917 C CA . ALA B 1 432 ? -14.454 40.982 29.396 1.00 31.30 1164 ALA B CA 1
ATOM 9918 C C . ALA B 1 432 ? -12.980 40.993 28.980 1.00 31.26 1164 ALA B C 1
ATOM 9919 O O . ALA B 1 432 ? -12.669 40.941 27.791 1.00 32.26 1164 ALA B O 1
ATOM 9921 N N . ASP B 1 433 ? -12.082 41.002 29.966 1.00 30.73 1165 ASP B N 1
ATOM 9922 C CA . ASP B 1 433 ? -10.637 41.009 29.681 1.00 31.02 1165 ASP B CA 1
ATOM 9923 C C . ASP B 1 433 ? -10.155 39.715 29.002 1.00 31.14 1165 ASP B C 1
ATOM 9924 O O . ASP B 1 433 ? -9.345 39.757 28.066 1.00 29.62 1165 ASP B O 1
ATOM 9929 N N . GLN B 1 434 ? -10.682 38.571 29.443 1.00 29.34 1166 GLN B N 1
ATOM 9930 C CA . GLN B 1 434 ? -10.300 37.276 28.872 1.00 28.92 1166 GLN B CA 1
ATOM 9931 C C . GLN B 1 434 ? -10.538 37.218 27.358 1.00 29.70 1166 GLN B C 1
ATOM 9932 O O . GLN B 1 434 ? -9.778 36.569 26.635 1.00 28.85 1166 GLN B O 1
ATOM 9938 N N . GLU B 1 435 ? -11.577 37.906 26.876 1.00 31.42 1167 GLU B N 1
ATOM 9939 C CA . GLU B 1 435 ? -11.918 37.929 25.441 1.00 33.66 1167 GLU B CA 1
ATOM 9940 C C . GLU B 1 435 ? -11.054 38.839 24.567 1.00 32.17 1167 GLU B C 1
ATOM 9941 O O . GLU B 1 435 ? -11.100 38.739 23.341 1.00 33.09 1167 GLU B O 1
ATOM 9947 N N . LYS B 1 436 ? -10.278 39.720 25.184 1.00 31.98 1168 LYS B N 1
ATOM 9948 C CA . LYS B 1 436 ? -9.465 40.705 24.444 1.00 32.68 1168 LYS B CA 1
ATOM 9949 C C . LYS B 1 436 ? -8.182 40.120 23.885 1.00 32.19 1168 LYS B C 1
ATOM 9950 O O . LYS B 1 436 ? -7.663 39.121 24.400 1.00 30.21 1168 LYS B O 1
ATOM 9956 N N . THR B 1 437 ? -7.670 40.759 22.837 1.00 30.98 1169 THR B N 1
ATOM 9957 C CA . THR B 1 437 ? -6.321 40.487 22.350 1.00 31.77 1169 THR B CA 1
ATOM 9958 C C . THR B 1 437 ? -5.298 41.025 23.366 1.00 32.99 1169 THR B C 1
ATOM 9959 O O . THR B 1 437 ? -4.428 40.284 23.832 1.00 30.59 1169 THR B O 1
ATOM 9963 N N . ASN B 1 438 ? -5.439 42.307 23.717 1.00 33.41 1170 ASN B N 1
ATOM 9964 C CA . ASN B 1 438 ? -4.530 42.983 24.644 1.00 34.97 1170 ASN B CA 1
ATOM 9965 C C . ASN B 1 438 ? -5.059 42.898 26.056 1.00 32.83 1170 ASN B C 1
ATOM 9966 O O . ASN B 1 438 ? -5.589 43.862 26.608 1.00 32.11 1170 ASN B O 1
ATOM 9971 N N . LYS B 1 439 ? -4.865 41.730 26.656 1.00 30.17 1171 LYS B N 1
ATOM 9972 C CA . LYS B 1 439 ? -5.371 41.448 27.990 1.00 28.35 1171 LYS B CA 1
ATOM 9973 C C . LYS B 1 439 ? -4.585 42.230 29.042 1.00 28.73 1171 LYS B C 1
ATOM 9974 O O . LYS B 1 439 ? -3.363 42.280 28.979 1.00 32.69 1171 LYS B O 1
ATOM 9980 N N . GLN B 1 440 ? -5.305 42.824 29.991 1.00 30.10 1172 GLN B N 1
ATOM 9981 C CA A GLN B 1 440 ? -4.710 43.568 31.110 0.70 31.80 1172 GLN B CA 1
ATOM 9982 C CA B GLN B 1 440 ? -4.741 43.593 31.112 0.30 29.68 1172 GLN B CA 1
ATOM 9983 C C . GLN B 1 440 ? -4.508 42.712 32.352 1.00 30.18 1172 GLN B C 1
ATOM 9984 O O . GLN B 1 440 ? -3.598 42.976 33.150 1.00 27.40 1172 GLN B O 1
ATOM 9995 N N . TYR B 1 441 ? -5.345 41.680 32.520 1.00 29.21 1173 TYR B N 1
ATOM 9996 C CA . TYR B 1 441 ? -5.369 40.866 33.740 1.00 29.39 1173 TYR B CA 1
ATOM 9997 C C . TYR B 1 441 ? -5.251 39.355 33.498 1.00 27.87 1173 TYR B C 1
ATOM 9998 O O . TYR B 1 441 ? -4.551 38.674 34.230 1.00 28.48 1173 TYR B O 1
ATOM 10007 N N . ALA B 1 442 ? -5.981 38.847 32.517 1.00 26.08 1174 ALA B N 1
ATOM 10008 C CA . ALA B 1 442 ? -6.011 37.422 32.215 1.00 25.92 1174 ALA B CA 1
ATOM 10009 C C . ALA B 1 442 ? -4.749 36.942 31.495 1.00 24.92 1174 ALA B C 1
ATOM 10010 O O . ALA B 1 442 ? -4.048 37.704 30.823 1.00 24.53 1174 ALA B O 1
ATOM 10012 N N . GLN B 1 443 ? -4.504 35.641 31.598 1.00 24.79 1175 GLN B N 1
ATOM 10013 C CA . GLN B 1 443 ? -3.357 34.999 30.950 1.00 24.30 1175 GLN B CA 1
ATOM 10014 C C . GLN B 1 443 ? -3.411 35.067 29.423 1.00 24.63 1175 GLN B C 1
ATOM 10015 O O . GLN B 1 443 ? -4.455 34.824 28.825 1.00 24.97 1175 GLN B O 1
ATOM 10021 N N . TYR B 1 444 ? -2.271 35.366 28.809 1.00 23.76 1176 TYR B N 1
ATOM 10022 C CA . TYR B 1 444 ? -2.084 35.195 27.369 1.00 24.59 1176 TYR B CA 1
ATOM 10023 C C . TYR B 1 444 ? -1.832 33.714 27.037 1.00 25.15 1176 TYR B C 1
ATOM 10024 O O . TYR B 1 444 ? -1.397 32.944 27.898 1.00 24.87 1176 TYR B O 1
ATOM 10033 N N . ASN B 1 445 ? -2.093 33.345 25.785 1.00 23.74 1177 ASN B N 1
ATOM 10034 C CA . ASN B 1 445 ? -1.720 32.033 25.246 1.00 24.84 1177 ASN B CA 1
ATOM 10035 C C . ASN B 1 445 ? -2.236 30.823 26.033 1.00 23.32 1177 ASN B C 1
ATOM 10036 O O . ASN B 1 445 ? -1.503 29.849 26.218 1.00 23.80 1177 ASN B O 1
ATOM 10041 N N . VAL B 1 446 ? -3.481 30.874 26.496 1.00 23.74 1178 VAL B N 1
ATOM 10042 C CA . VAL B 1 446 ? -4.036 29.737 27.280 1.00 23.47 1178 VAL B CA 1
ATOM 10043 C C . VAL B 1 446 ? -4.049 28.421 26.464 1.00 23.52 1178 VAL B C 1
ATOM 10044 O O . VAL B 1 446 ? -3.611 27.379 26.962 1.00 22.51 1178 VAL B O 1
ATOM 10048 N N . PRO B 1 447 ? -4.496 28.475 25.196 1.00 23.52 1179 PRO B N 1
ATOM 10049 C CA . PRO B 1 447 ? -4.427 27.268 24.379 1.00 24.33 1179 PRO B CA 1
ATOM 10050 C C . PRO B 1 447 ? -3.026 26.657 24.257 1.00 24.53 1179 PRO B C 1
ATOM 10051 O O . PRO B 1 447 ? -2.887 25.444 24.382 1.00 23.88 1179 PRO B O 1
ATOM 10055 N N . ALA B 1 448 ? -2.007 27.488 24.027 1.00 24.84 1180 ALA B N 1
ATOM 10056 C CA . ALA B 1 448 ? -0.632 26.992 23.907 1.00 24.32 1180 ALA B CA 1
ATOM 10057 C C . ALA B 1 448 ? -0.112 26.449 25.241 1.00 22.74 1180 ALA B C 1
ATOM 10058 O O . ALA B 1 448 ? 0.613 25.442 25.264 1.00 21.76 1180 ALA B O 1
ATOM 10060 N N . GLN B 1 449 ? -0.487 27.081 26.352 1.00 22.34 1181 GLN B N 1
ATOM 10061 C CA . GLN B 1 449 ? -0.111 26.538 27.652 1.00 22.39 1181 GLN B CA 1
ATOM 10062 C C . GLN B 1 449 ? -0.641 25.101 27.801 1.00 21.47 1181 GLN B C 1
ATOM 10063 O O . GLN B 1 449 ? 0.103 24.211 28.209 1.00 19.73 1181 GLN B O 1
ATOM 10069 N N . TYR B 1 450 ? -1.909 24.890 27.445 1.00 21.44 1182 TYR B N 1
ATOM 10070 C CA . TYR B 1 450 ? -2.498 23.543 27.474 1.00 20.84 1182 TYR B CA 1
ATOM 10071 C C . TYR B 1 450 ? -1.889 22.582 26.448 1.00 21.75 1182 TYR B C 1
ATOM 10072 O O . TYR B 1 450 ? -1.782 21.382 26.722 1.00 21.62 1182 TYR B O 1
ATOM 10081 N N . ALA B 1 451 ? -1.518 23.092 25.270 1.00 21.85 1183 ALA B N 1
ATOM 10082 C CA . ALA B 1 451 ? -0.908 22.243 24.244 1.00 21.94 1183 ALA B CA 1
ATOM 10083 C C . ALA B 1 451 ? 0.402 21.658 24.734 1.00 21.43 1183 ALA B C 1
ATOM 10084 O O . ALA B 1 451 ? 0.704 20.483 24.469 1.00 21.98 1183 ALA B O 1
ATOM 10086 N N . ILE B 1 452 ? 1.167 22.470 25.456 1.00 21.14 1184 ILE B N 1
ATOM 10087 C CA . ILE B 1 452 ? 2.403 22.014 26.099 1.00 21.18 1184 ILE B CA 1
ATOM 10088 C C . ILE B 1 452 ? 2.070 21.025 27.235 1.00 20.46 1184 ILE B C 1
ATOM 10089 O O . ILE B 1 452 ? 2.608 19.901 27.262 1.00 20.09 1184 ILE B O 1
ATOM 10094 N N . LEU B 1 453 ? 1.215 21.450 28.167 1.00 20.39 1185 LEU B N 1
ATOM 10095 C CA . LEU B 1 453 ? 0.826 20.608 29.309 1.00 20.78 1185 LEU B CA 1
ATOM 10096 C C . LEU B 1 453 ? 0.355 19.209 28.872 1.00 20.64 1185 LEU B C 1
ATOM 10097 O O . LEU B 1 453 ? 0.779 18.199 29.432 1.00 21.15 1185 LEU B O 1
ATOM 10102 N N . LEU B 1 454 ? -0.505 19.157 27.866 1.00 21.73 1186 LEU B N 1
ATOM 10103 C CA . LEU B 1 454 ? -1.131 17.897 27.463 1.00 21.91 1186 LEU B CA 1
ATOM 10104 C C . LEU B 1 454 ? -0.294 17.005 26.535 1.00 22.17 1186 LEU B C 1
ATOM 10105 O O . LEU B 1 454 ? -0.651 15.841 26.328 1.00 24.80 1186 LEU B O 1
ATOM 10110 N N . SER B 1 455 ? 0.791 17.534 25.969 1.00 21.07 1187 SER B N 1
ATOM 10111 C CA . SER B 1 455 ? 1.727 16.744 25.173 1.00 20.47 1187 SER B CA 1
ATOM 10112 C C . SER B 1 455 ? 2.984 16.348 25.957 1.00 20.13 1187 SER B C 1
ATOM 10113 O O . SER B 1 455 ? 3.729 15.493 25.491 1.00 19.49 1187 SER B O 1
ATOM 10116 N N . ASN B 1 456 ? 3.204 16.928 27.141 1.00 19.24 1188 ASN B N 1
ATOM 10117 C CA . ASN B 1 456 ? 4.405 16.632 27.944 1.00 19.81 1188 ASN B CA 1
ATOM 10118 C C . ASN B 1 456 ? 4.455 15.168 28.441 1.00 20.80 1188 ASN B C 1
ATOM 10119 O O . ASN B 1 456 ? 3.455 14.633 28.914 1.00 20.71 1188 ASN B O 1
ATOM 10124 N N . LYS B 1 457 ? 5.634 14.557 28.341 1.00 20.09 1189 LYS B N 1
ATOM 10125 C CA . LYS B 1 457 ? 5.915 13.225 28.884 1.00 20.27 1189 LYS B CA 1
ATOM 10126 C C . LYS B 1 457 ? 6.259 13.363 30.370 1.00 18.98 1189 LYS B C 1
ATOM 10127 O O . LYS B 1 457 ? 6.655 14.443 30.833 1.00 18.72 1189 LYS B O 1
ATOM 10133 N N . ASP B 1 458 ? 6.183 12.254 31.097 1.00 18.25 1190 ASP B N 1
ATOM 10134 C CA . ASP B 1 458 ? 6.560 12.217 32.505 1.00 18.48 1190 ASP B CA 1
ATOM 10135 C C . ASP B 1 458 ? 5.803 13.248 33.339 1.00 18.50 1190 ASP B C 1
ATOM 10136 O O . ASP B 1 458 ? 6.394 14.064 34.053 1.00 19.60 1190 ASP B O 1
ATOM 10141 N N . THR B 1 459 ? 4.481 13.194 33.225 1.00 18.78 1191 THR B N 1
ATOM 10142 C CA . THR B 1 459 ? 3.588 13.924 34.115 1.00 18.62 1191 THR B CA 1
ATOM 10143 C C . THR B 1 459 ? 2.157 13.399 34.022 1.00 18.49 1191 THR B C 1
ATOM 10144 O O . THR B 1 459 ? 1.767 12.805 33.018 1.00 18.40 1191 THR B O 1
ATOM 10148 N N . VAL B 1 460 ? 1.390 13.616 35.084 1.00 19.10 1192 VAL B N 1
ATOM 10149 C CA . VAL B 1 460 ? -0.062 13.503 35.018 1.00 19.43 1192 VAL B CA 1
ATOM 10150 C C . VAL B 1 460 ? -0.621 14.932 34.944 1.00 20.09 1192 VAL B C 1
ATOM 10151 O O . VAL B 1 460 ? -0.608 15.643 35.942 1.00 19.91 1192 VAL B O 1
ATOM 10155 N N . PRO B 1 461 ? -1.092 15.360 33.761 1.00 21.79 1193 PRO B N 1
ATOM 10156 C CA . PRO B 1 461 ? -1.590 16.724 33.660 1.00 22.07 1193 PRO B CA 1
ATOM 10157 C C . PRO B 1 461 ? -2.937 16.845 34.326 1.00 22.66 1193 PRO B C 1
ATOM 10158 O O . PRO B 1 461 ? -3.716 15.877 34.313 1.00 21.78 1193 PRO B O 1
ATOM 10162 N N . GLN B 1 462 ? -3.205 18.032 34.866 1.00 19.83 1194 GLN B N 1
ATOM 10163 C CA . GLN B 1 462 ? -4.467 18.349 35.530 1.00 19.85 1194 GLN B CA 1
ATOM 10164 C C . GLN B 1 462 ? -5.125 19.531 34.823 1.00 20.08 1194 GLN B C 1
ATOM 10165 O O . GLN B 1 462 ? -4.531 20.608 34.759 1.00 20.78 1194 GLN B O 1
ATOM 10171 N N . VAL B 1 463 ? -6.325 19.307 34.271 1.00 18.76 1195 VAL B N 1
ATOM 10172 C CA . VAL B 1 463 ? -7.124 20.334 33.625 1.00 19.76 1195 VAL B CA 1
ATOM 10173 C C . VAL B 1 463 ? -8.024 21.011 34.684 1.00 19.38 1195 VAL B C 1
ATOM 10174 O O . VAL B 1 463 ? -8.457 20.368 35.650 1.00 18.58 1195 VAL B O 1
ATOM 10178 N N . TYR B 1 464 ? -8.304 22.301 34.498 1.00 18.59 1196 TYR B N 1
ATOM 10179 C CA . TYR B 1 464 ? -9.133 23.097 35.445 1.00 18.32 1196 TYR B CA 1
ATOM 10180 C C . TYR B 1 464 ? -10.556 23.315 34.934 1.00 18.91 1196 TYR B C 1
ATOM 10181 O O . TYR B 1 464 ? -10.730 23.806 33.817 1.00 19.70 1196 TYR B O 1
ATOM 10190 N N . TYR B 1 465 ? -11.551 22.999 35.775 1.00 18.67 1197 TYR B N 1
ATOM 10191 C CA . TYR B 1 465 ? -12.975 23.270 35.490 1.00 19.62 1197 TYR B CA 1
ATOM 10192 C C . TYR B 1 465 ? -13.227 24.652 34.861 1.00 20.56 1197 TYR B C 1
ATOM 10193 O O . TYR B 1 465 ? -13.941 24.757 33.865 1.00 21.97 1197 TYR B O 1
ATOM 10202 N N . GLY B 1 466 ? -12.654 25.689 35.459 1.00 19.52 1198 GLY B N 1
ATOM 10203 C CA . GLY B 1 466 ? -12.845 27.074 34.991 1.00 20.72 1198 GLY B CA 1
ATOM 10204 C C . GLY B 1 466 ? -12.185 27.472 33.661 1.00 21.20 1198 GLY B C 1
ATOM 10205 O O . GLY B 1 466 ? -12.389 28.595 33.188 1.00 21.05 1198 GLY B O 1
ATOM 10206 N N . ASP B 1 467 ? -11.344 26.595 33.096 1.00 20.71 1199 ASP B N 1
ATOM 10207 C CA . ASP B 1 467 ? -10.797 26.783 31.750 1.00 21.76 1199 ASP B CA 1
ATOM 10208 C C . ASP B 1 467 ? -11.714 26.170 30.689 1.00 22.79 1199 ASP B C 1
ATOM 10209 O O . ASP B 1 467 ? -11.616 26.549 29.510 1.00 23.90 1199 ASP B O 1
ATOM 10214 N N . LEU B 1 468 ? -12.610 25.257 31.096 1.00 21.33 1200 LEU B N 1
ATOM 10215 C CA . LEU B 1 468 ? -13.625 24.705 30.207 1.00 22.73 1200 LEU B CA 1
ATOM 10216 C C . LEU B 1 468 ? -14.980 25.404 30.315 1.00 22.84 1200 LEU B C 1
ATOM 10217 O O . LEU B 1 468 ? -15.721 25.442 29.342 1.00 24.46 1200 LEU B O 1
ATOM 10222 N N . TYR B 1 469 ? -15.313 25.926 31.487 1.00 22.19 1201 TYR B N 1
ATOM 10223 C CA . TYR B 1 469 ? -16.633 26.503 31.741 1.00 23.32 1201 TYR B CA 1
ATOM 10224 C C . TYR B 1 469 ? -16.492 27.842 32.444 1.00 23.79 1201 TYR B C 1
ATOM 10225 O O . TYR B 1 469 ? -15.514 28.069 33.168 1.00 22.31 1201 TYR B O 1
ATOM 10234 N N . ASN B 1 470 ? -17.452 28.732 32.206 1.00 25.46 1202 ASN B N 1
ATOM 10235 C CA . ASN B 1 470 ? -17.520 29.995 32.945 1.00 25.96 1202 ASN B CA 1
ATOM 10236 C C . ASN B 1 470 ? -17.903 29.652 34.376 1.00 26.01 1202 ASN B C 1
ATOM 10237 O O . ASN B 1 470 ? -19.025 29.255 34.662 1.00 27.57 1202 ASN B O 1
ATOM 10242 N N . GLU B 1 471 ? -16.944 29.822 35.273 1.00 26.27 1203 GLU B N 1
ATOM 10243 C CA . GLU B 1 471 ? -16.991 29.171 36.568 1.00 25.13 1203 GLU B CA 1
ATOM 10244 C C . GLU B 1 471 ? -17.903 29.816 37.602 1.00 26.25 1203 GLU B C 1
ATOM 10245 O O . GLU B 1 471 ? -18.183 29.196 38.625 1.00 24.95 1203 GLU B O 1
ATOM 10251 N N . THR B 1 472 ? -18.369 31.048 37.344 1.00 26.41 1204 THR B N 1
ATOM 10252 C CA . THR B 1 472 ? -19.365 31.706 38.217 1.00 26.12 1204 THR B CA 1
ATOM 10253 C C . THR B 1 472 ? -20.824 31.451 37.819 1.00 25.49 1204 THR B C 1
ATOM 10254 O O . THR B 1 472 ? -21.723 31.773 38.580 1.00 26.24 1204 THR B O 1
ATOM 10258 N N . ALA B 1 473 ? -21.064 30.870 36.645 1.00 26.45 1205 ALA B N 1
ATOM 10259 C CA . ALA B 1 473 ? -22.427 30.485 36.261 1.00 27.23 1205 ALA B CA 1
ATOM 10260 C C . ALA B 1 473 ? -22.806 29.163 36.953 1.00 26.96 1205 ALA B C 1
ATOM 10261 O O . ALA B 1 473 ? -21.987 28.549 37.639 1.00 27.43 1205 ALA B O 1
ATOM 10263 N N . GLN B 1 474 ? -24.049 28.739 36.786 1.00 27.28 1206 GLN B N 1
ATOM 10264 C CA . GLN B 1 474 ? -24.479 27.438 37.288 1.00 26.72 1206 GLN B CA 1
ATOM 10265 C C . GLN B 1 474 ? -23.625 26.328 36.654 1.00 25.52 1206 GLN B C 1
ATOM 10266 O O . GLN B 1 474 ? -23.075 26.492 35.553 1.00 26.71 1206 GLN B O 1
ATOM 10272 N N . TYR B 1 475 ? -23.483 25.227 37.377 1.00 24.99 1207 TYR B N 1
ATOM 10273 C CA . TYR B 1 475 ? -22.443 24.245 37.079 1.00 24.88 1207 TYR B CA 1
ATOM 10274 C C . TYR B 1 475 ? -22.551 23.661 35.663 1.00 24.94 1207 TYR B C 1
ATOM 10275 O O . TYR B 1 475 ? -23.562 23.072 35.302 1.00 26.41 1207 TYR B O 1
ATOM 10284 N N . MET B 1 476 ? -21.503 23.885 34.873 1.00 25.15 1208 MET B N 1
ATOM 10285 C CA . MET B 1 476 ? -21.417 23.444 33.472 1.00 25.80 1208 MET B CA 1
ATOM 10286 C C . MET B 1 476 ? -22.450 24.057 32.514 1.00 27.87 1208 MET B C 1
ATOM 10287 O O . MET B 1 476 ? -22.589 23.562 31.406 1.00 26.63 1208 MET B O 1
ATOM 10292 N N . GLN B 1 477 ? -23.147 25.123 32.907 1.00 29.57 1209 GLN B N 1
ATOM 10293 C CA . GLN B 1 477 ? -24.144 25.758 32.007 1.00 34.65 1209 GLN B CA 1
ATOM 10294 C C . GLN B 1 477 ? -23.543 26.573 30.857 1.00 32.54 1209 GLN B C 1
ATOM 10295 O O . GLN B 1 477 ? -24.181 26.696 29.822 1.00 30.14 1209 GLN B O 1
ATOM 10301 N N . GLU B 1 478 ? -22.354 27.149 31.054 1.00 29.78 1210 GLU B N 1
ATOM 10302 C CA . GLU B 1 478 ? -21.726 28.024 30.050 1.00 31.37 1210 GLU B CA 1
ATOM 10303 C C . GLU B 1 478 ? -20.309 27.581 29.763 1.00 29.38 1210 GLU B C 1
ATOM 10304 O O . GLU B 1 478 ? -19.462 27.549 30.668 1.00 28.65 1210 GLU B O 1
ATOM 10310 N N . LYS B 1 479 ? -20.038 27.250 28.513 1.00 30.03 1211 LYS B N 1
ATOM 10311 C CA . LYS B 1 479 ? -18.679 26.923 28.101 1.00 30.85 1211 LYS B CA 1
ATOM 10312 C C . LYS B 1 479 ? -17.794 28.180 28.054 1.00 30.67 1211 LYS B C 1
ATOM 10313 O O . LYS B 1 479 ? -18.247 29.266 27.678 1.00 29.91 1211 LYS B O 1
ATOM 10319 N N . SER B 1 480 ? -16.528 28.015 28.425 1.00 28.68 1212 SER B N 1
ATOM 10320 C CA . SER B 1 480 ? -15.534 29.088 28.330 1.00 28.16 1212 SER B CA 1
ATOM 10321 C C . SER B 1 480 ? -15.162 29.325 26.873 1.00 28.26 1212 SER B C 1
ATOM 10322 O O . SER B 1 480 ? -15.309 28.430 26.031 1.00 26.44 1212 SER B O 1
ATOM 10325 N N . ILE B 1 481 ? -14.625 30.508 26.576 1.00 28.51 1213 ILE B N 1
ATOM 10326 C CA . ILE B 1 481 ? -14.028 30.742 25.241 1.00 30.76 1213 ILE B CA 1
ATOM 10327 C C . ILE B 1 481 ? -12.950 29.707 24.895 1.00 28.31 1213 ILE B C 1
ATOM 10328 O O . ILE B 1 481 ? -12.752 29.418 23.727 1.00 27.20 1213 ILE B O 1
ATOM 10333 N N . TYR B 1 482 ? -12.265 29.139 25.897 1.00 25.55 1214 TYR B N 1
ATOM 10334 C CA . TYR B 1 482 ? -11.216 28.161 25.621 1.00 25.20 1214 TYR B CA 1
ATOM 10335 C C . TYR B 1 482 ? -11.678 26.698 25.539 1.00 25.02 1214 TYR B C 1
ATOM 10336 O O . TYR B 1 482 ? -10.842 25.824 25.336 1.00 24.31 1214 TYR B O 1
ATOM 10345 N N . TYR B 1 483 ? -12.987 26.429 25.657 1.00 26.37 1215 TYR B N 1
ATOM 10346 C CA . TYR B 1 483 ? -13.518 25.044 25.655 1.00 27.58 1215 TYR B CA 1
ATOM 10347 C C . TYR B 1 483 ? -13.099 24.267 24.400 1.00 27.28 1215 TYR B C 1
ATOM 10348 O O . TYR B 1 483 ? -12.614 23.129 24.501 1.00 27.44 1215 TYR B O 1
ATOM 10357 N N . ASP B 1 484 ? -13.280 24.874 23.225 1.00 28.48 1216 ASP B N 1
ATOM 10358 C CA . ASP B 1 484 ? -13.015 24.160 21.964 1.00 28.60 1216 ASP B CA 1
ATOM 10359 C C . ASP B 1 484 ? -11.535 23.783 21.826 1.00 27.91 1216 ASP B C 1
ATOM 10360 O O . ASP B 1 484 ? -11.210 22.651 21.481 1.00 27.34 1216 ASP B O 1
ATOM 10365 N N . ALA B 1 485 ? -10.644 24.726 22.112 1.00 27.14 1217 ALA B N 1
ATOM 10366 C CA . ALA B 1 485 ? -9.215 24.469 22.014 1.00 27.63 1217 ALA B CA 1
ATOM 10367 C C . ALA B 1 485 ? -8.786 23.380 22.989 1.00 26.22 1217 ALA B C 1
ATOM 10368 O O . ALA B 1 485 ? -8.097 22.435 22.604 1.00 26.95 1217 ALA B O 1
ATOM 10370 N N . ILE B 1 486 ? -9.182 23.520 24.249 1.00 23.91 1218 ILE B N 1
ATOM 10371 C CA . ILE B 1 486 ? -8.688 22.609 25.290 1.00 24.02 1218 ILE B CA 1
ATOM 10372 C C . ILE B 1 486 ? -9.223 21.193 25.085 1.00 23.30 1218 ILE B C 1
ATOM 10373 O O . ILE B 1 486 ? -8.444 20.228 25.173 1.00 21.80 1218 ILE B O 1
ATOM 10378 N N . THR B 1 487 ? -10.515 21.064 24.767 1.00 24.68 1219 THR B N 1
ATOM 10379 C CA . THR B 1 487 ? -11.117 19.736 24.560 1.00 24.98 1219 THR B CA 1
ATOM 10380 C C . THR B 1 487 ? -10.598 19.061 23.294 1.00 25.29 1219 THR B C 1
ATOM 10381 O O . THR B 1 487 ? -10.429 17.836 23.268 1.00 25.93 1219 THR B O 1
ATOM 10385 N N . THR B 1 488 ? -10.325 19.845 22.253 1.00 25.30 1220 THR B N 1
ATOM 10386 C CA . THR B 1 488 ? -9.633 19.319 21.082 1.00 25.06 1220 THR B CA 1
ATOM 10387 C C . THR B 1 488 ? -8.290 18.693 21.483 1.00 24.89 1220 THR B C 1
ATOM 10388 O O . THR B 1 488 ? -7.975 17.574 21.059 1.00 25.94 1220 THR B O 1
ATOM 10392 N N . LEU B 1 489 ? -7.512 19.390 22.312 1.00 23.68 1221 LEU B N 1
ATOM 10393 C CA . LEU B 1 489 ? -6.224 18.867 22.782 1.00 23.95 1221 LEU B CA 1
ATOM 10394 C C . LEU B 1 489 ? -6.402 17.626 23.693 1.00 23.79 1221 LEU B C 1
ATOM 10395 O O . LEU B 1 489 ? -5.625 16.668 23.621 1.00 24.08 1221 LEU B O 1
ATOM 10400 N N . MET B 1 490 ? -7.439 17.641 24.523 1.00 24.93 1222 MET B N 1
ATOM 10401 C CA . MET B 1 490 ? -7.713 16.527 25.442 1.00 25.36 1222 MET B CA 1
ATOM 10402 C C . MET B 1 490 ? -8.025 15.231 24.685 1.00 25.89 1222 MET B C 1
ATOM 10403 O O . MET B 1 490 ? -7.443 14.187 24.983 1.00 25.40 1222 MET B O 1
ATOM 10408 N N . ARG B 1 491 ? -8.909 15.308 23.693 1.00 26.88 1223 ARG B N 1
ATOM 10409 C CA . ARG B 1 491 ? -9.260 14.138 22.889 1.00 29.22 1223 ARG B CA 1
ATOM 10410 C C . ARG B 1 491 ? -8.081 13.638 22.096 1.00 27.13 1223 ARG B C 1
ATOM 10411 O O . ARG B 1 491 ? -7.860 12.433 22.017 1.00 25.68 1223 ARG B O 1
ATOM 10419 N N . ALA B 1 492 ? -7.344 14.567 21.484 1.00 28.08 1224 ALA B N 1
ATOM 10420 C CA . ALA B 1 492 ? -6.159 14.220 20.710 1.00 27.32 1224 ALA B CA 1
ATOM 10421 C C . ALA B 1 492 ? -5.096 13.541 21.587 1.00 26.70 1224 ALA B C 1
ATOM 10422 O O . ALA B 1 492 ? -4.440 12.594 21.138 1.00 25.83 1224 ALA B O 1
ATOM 10424 N N . ARG B 1 493 ? -4.969 13.977 22.844 1.00 25.36 1225 ARG B N 1
ATOM 10425 C CA . ARG B 1 493 ? -4.028 13.352 23.778 1.00 25.51 1225 ARG B CA 1
ATOM 10426 C C . ARG B 1 493 ? -4.298 11.851 23.932 1.00 25.30 1225 ARG B C 1
ATOM 10427 O O . ARG B 1 493 ? -3.372 11.041 23.821 1.00 25.56 1225 ARG B O 1
ATOM 10435 N N . LYS B 1 494 ? -5.549 11.490 24.173 1.00 27.71 1226 LYS B N 1
ATOM 10436 C CA . LYS B 1 494 ? -5.920 10.074 24.344 1.00 30.15 1226 LYS B CA 1
ATOM 10437 C C . LYS B 1 494 ? -5.640 9.255 23.075 1.00 29.06 1226 LYS B C 1
ATOM 10438 O O . LYS B 1 494 ? -5.207 8.109 23.169 1.00 27.97 1226 LYS B O 1
ATOM 10444 N N . GLN B 1 495 ? -5.864 9.851 21.902 1.00 29.64 1227 GLN B N 1
ATOM 10445 C CA . GLN B 1 495 ? -5.638 9.157 20.622 1.00 30.31 1227 GLN B CA 1
ATOM 10446 C C . GLN B 1 495 ? -4.175 9.059 20.207 1.00 28.19 1227 GLN B C 1
ATOM 10447 O O . GLN B 1 495 ? -3.794 8.075 19.572 1.00 26.73 1227 GLN B O 1
ATOM 10453 N N . PHE B 1 496 ? -3.354 10.054 20.567 1.00 25.33 1228 PHE B N 1
ATOM 10454 C CA . PHE B 1 496 ? -2.036 10.207 19.941 1.00 25.07 1228 PHE B CA 1
ATOM 10455 C C . PHE B 1 496 ? -0.801 10.291 20.838 1.00 24.26 1228 PHE B C 1
ATOM 10456 O O . PHE B 1 496 ? 0.284 9.928 20.399 1.00 24.29 1228 PHE B O 1
ATOM 10464 N N . VAL B 1 497 ? -0.941 10.787 22.065 1.00 23.67 1229 VAL B N 1
ATOM 10465 C CA . VAL B 1 497 ? 0.210 11.175 22.872 1.00 23.97 1229 VAL B CA 1
ATOM 10466 C C . VAL B 1 497 ? 0.809 9.980 23.623 1.00 24.16 1229 VAL B C 1
ATOM 10467 O O . VAL B 1 497 ? 0.219 9.462 24.577 1.00 24.49 1229 VAL B O 1
ATOM 10471 N N . SER B 1 498 ? 1.993 9.573 23.180 1.00 23.87 1230 SER B N 1
ATOM 10472 C CA . SER B 1 498 ? 2.763 8.504 23.805 1.00 24.09 1230 SER B CA 1
ATOM 10473 C C . SER B 1 498 ? 4.156 8.523 23.199 1.00 24.81 1230 SER B C 1
ATOM 10474 O O . SER B 1 498 ? 4.393 9.211 22.195 1.00 26.85 1230 SER B O 1
ATOM 10477 N N . GLY B 1 499 ? 5.073 7.764 23.798 1.00 23.60 1231 GLY B N 1
ATOM 10478 C CA . GLY B 1 499 ? 6.441 7.631 23.303 1.00 24.32 1231 GLY B CA 1
ATOM 10479 C C . GLY B 1 499 ? 7.397 8.663 23.862 1.00 22.93 1231 GLY B C 1
ATOM 10480 O O . GLY B 1 499 ? 7.036 9.462 24.726 1.00 21.48 1231 GLY B O 1
ATOM 10481 N N . GLY B 1 500 ? 8.620 8.647 23.337 1.00 23.02 1232 GLY B N 1
ATOM 10482 C CA . GLY B 1 500 ? 9.653 9.625 23.707 1.00 22.26 1232 GLY B CA 1
ATOM 10483 C C . GLY B 1 500 ? 9.234 11.042 23.385 1.00 21.19 1232 GLY B C 1
ATOM 10484 O O . GLY B 1 500 ? 8.317 11.267 22.594 1.00 20.28 1232 GLY B O 1
ATOM 10485 N N . GLN B 1 501 ? 9.918 11.995 24.001 1.00 21.32 1233 GLN B N 1
ATOM 10486 C CA . GLN B 1 501 ? 9.684 13.412 23.743 1.00 21.64 1233 GLN B CA 1
ATOM 10487 C C . GLN B 1 501 ? 10.991 14.126 23.462 1.00 22.18 1233 GLN B C 1
ATOM 10488 O O . GLN B 1 501 ? 11.978 13.931 24.171 1.00 21.29 1233 GLN B O 1
ATOM 10494 N N . THR B 1 502 ? 10.963 14.998 22.449 1.00 22.45 1234 THR B N 1
ATOM 10495 C CA . THR B 1 502 ? 12.065 15.907 22.144 1.00 21.93 1234 THR B CA 1
ATOM 10496 C C . THR B 1 502 ? 11.484 17.324 21.998 1.00 22.19 1234 THR B C 1
ATOM 10497 O O . THR B 1 502 ? 10.524 17.531 21.252 1.00 21.65 1234 THR B O 1
ATOM 10501 N N . MET B 1 503 ? 12.052 18.279 22.725 1.00 21.50 1235 MET B N 1
ATOM 10502 C CA . MET B 1 503 ? 11.697 19.687 22.589 1.00 23.55 1235 MET B CA 1
ATOM 10503 C C . MET B 1 503 ? 12.900 20.443 22.043 1.00 24.55 1235 MET B C 1
ATOM 10504 O O . MET B 1 503 ? 13.981 20.401 22.632 1.00 25.07 1235 MET B O 1
ATOM 10509 N N . THR B 1 504 ? 12.694 21.162 20.949 1.00 25.11 1236 THR B N 1
ATOM 10510 C CA . THR B 1 504 ? 13.780 21.751 20.179 1.00 25.24 1236 THR B CA 1
ATOM 10511 C C . THR B 1 504 ? 13.425 23.175 19.770 1.00 25.92 1236 THR B C 1
ATOM 10512 O O . THR B 1 504 ? 12.350 23.396 19.215 1.00 24.50 1236 THR B O 1
ATOM 10516 N N . LYS B 1 505 ? 14.317 24.135 20.022 1.00 25.06 1237 LYS B N 1
ATOM 10517 C CA . LYS B 1 505 ? 14.106 25.510 19.531 1.00 26.27 1237 LYS B CA 1
ATOM 10518 C C . LYS B 1 505 ? 14.352 25.592 18.032 1.00 25.63 1237 LYS B C 1
ATOM 10519 O O . LYS B 1 505 ? 15.395 25.146 17.551 1.00 26.09 1237 LYS B O 1
ATOM 10525 N N . LEU B 1 506 ? 13.382 26.144 17.308 1.00 26.25 1238 LEU B N 1
ATOM 10526 C CA . LEU B 1 506 ? 13.461 26.337 15.860 1.00 28.00 1238 LEU B CA 1
ATOM 10527 C C . LEU B 1 506 ? 14.008 27.711 15.491 1.00 29.08 1238 LEU B C 1
ATOM 10528 O O . LEU B 1 506 ? 14.634 27.873 14.445 1.00 27.64 1238 LEU B O 1
ATOM 10533 N N . ASN B 1 507 ? 13.753 28.694 16.341 1.00 29.69 1239 ASN B N 1
ATOM 10534 C CA . ASN B 1 507 ? 14.440 29.976 16.285 1.00 30.06 1239 ASN B CA 1
ATOM 10535 C C . ASN B 1 507 ? 14.449 30.470 17.721 1.00 29.34 1239 ASN B C 1
ATOM 10536 O O . ASN B 1 507 ? 14.063 29.719 18.603 1.00 28.37 1239 ASN B O 1
ATOM 10541 N N . ASN B 1 508 ? 14.861 31.713 17.986 1.00 29.90 1240 ASN B N 1
ATOM 10542 C CA . ASN B 1 508 ? 15.025 32.136 19.384 1.00 31.51 1240 ASN B CA 1
ATOM 10543 C C . ASN B 1 508 ? 13.728 32.167 20.202 1.00 29.80 1240 ASN B C 1
ATOM 10544 O O . ASN B 1 508 ? 13.784 32.137 21.435 1.00 26.94 1240 ASN B O 1
ATOM 10549 N N . ASN B 1 509 ? 12.573 32.266 19.535 1.00 28.76 1241 ASN B N 1
ATOM 10550 C CA . ASN B 1 509 ? 11.290 32.401 20.234 1.00 28.66 1241 ASN B CA 1
ATOM 10551 C C . ASN B 1 509 ? 10.234 31.350 19.861 1.00 27.87 1241 ASN B C 1
ATOM 10552 O O . ASN B 1 509 ? 9.074 31.530 20.182 1.00 29.34 1241 ASN B O 1
ATOM 10557 N N . LEU B 1 510 ? 10.649 30.252 19.232 1.00 27.24 1242 LEU B N 1
ATOM 10558 C CA . LEU B 1 510 ? 9.721 29.222 18.754 1.00 27.61 1242 LEU B CA 1
ATOM 10559 C C . LEU B 1 510 ? 10.307 27.845 18.987 1.00 27.14 1242 LEU B C 1
ATOM 10560 O O . LEU B 1 510 ? 11.484 27.613 18.673 1.00 25.99 1242 LEU B O 1
ATOM 10565 N N . LEU B 1 511 ? 9.503 26.929 19.541 1.00 26.46 1243 LEU B N 1
ATOM 10566 C CA . LEU B 1 511 ? 9.944 25.559 19.683 1.00 26.75 1243 LEU B CA 1
ATOM 10567 C C . LEU B 1 511 ? 8.949 24.548 19.160 1.00 25.82 1243 LEU B C 1
ATOM 10568 O O . LEU B 1 511 ? 7.772 24.860 18.975 1.00 25.43 1243 LEU B O 1
ATOM 10573 N N . ALA B 1 512 ? 9.467 23.344 18.894 1.00 25.25 1244 ALA B N 1
ATOM 10574 C CA . ALA B 1 512 ? 8.690 22.176 18.520 1.00 24.51 1244 ALA B CA 1
ATOM 10575 C C . ALA B 1 512 ? 8.836 21.133 19.635 1.00 24.54 1244 ALA B C 1
ATOM 10576 O O . ALA B 1 512 ? 9.959 20.795 20.042 1.00 24.15 1244 ALA B O 1
ATOM 10578 N N . SER B 1 513 ? 7.697 20.688 20.163 1.00 24.25 1245 SER B N 1
ATOM 10579 C CA . SER B 1 513 ? 7.632 19.613 21.140 1.00 22.55 1245 SER B CA 1
ATOM 10580 C C . SER B 1 513 ? 7.001 18.434 20.426 1.00 21.58 1245 SER B C 1
ATOM 10581 O O . SER B 1 513 ? 5.848 18.515 20.008 1.00 20.96 1245 SER B O 1
ATOM 10584 N N . VAL B 1 514 ? 7.767 17.357 20.280 1.00 21.01 1246 VAL B N 1
ATOM 10585 C CA . VAL B 1 514 ? 7.370 16.195 19.497 1.00 21.22 1246 VAL B CA 1
ATOM 10586 C C . VAL B 1 514 ? 7.274 14.964 20.404 1.00 21.66 1246 VAL B C 1
ATOM 10587 O O . VAL B 1 514 ? 8.183 14.708 21.184 1.00 23.22 1246 VAL B O 1
ATOM 10591 N N . ARG B 1 515 ? 6.182 14.218 20.270 1.00 20.78 1247 ARG B N 1
ATOM 10592 C CA . ARG B 1 515 ? 6.059 12.870 20.836 1.00 21.71 1247 ARG B CA 1
ATOM 10593 C C . ARG B 1 515 ? 6.125 11.845 19.702 1.00 22.02 1247 ARG B C 1
ATOM 10594 O O . ARG B 1 515 ? 5.476 12.005 18.670 1.00 21.16 1247 ARG B O 1
ATOM 10602 N N . TYR B 1 516 ? 6.918 10.797 19.892 1.00 22.08 1248 TYR B N 1
ATOM 10603 C CA . TYR B 1 516 ? 7.204 9.873 18.784 1.00 22.88 1248 TYR B CA 1
ATOM 10604 C C . TYR B 1 516 ? 6.156 8.786 18.567 1.00 22.86 1248 TYR B C 1
ATOM 10605 O O . TYR B 1 516 ? 6.175 8.130 17.520 1.00 23.47 1248 TYR B O 1
ATOM 10614 N N . GLY B 1 517 ? 5.282 8.552 19.548 1.00 22.44 1249 GLY B N 1
ATOM 10615 C CA . GLY B 1 517 ? 4.198 7.567 19.412 1.00 23.56 1249 GLY B CA 1
ATOM 10616 C C . GLY B 1 517 ? 4.345 6.368 20.343 1.00 24.60 1249 GLY B C 1
ATOM 10617 O O . GLY B 1 517 ? 5.430 6.109 20.887 1.00 23.53 1249 GLY B O 1
ATOM 10618 N N . LYS B 1 518 ? 3.255 5.631 20.518 1.00 26.26 1250 LYS B N 1
ATOM 10619 C CA . LYS B 1 518 ? 3.253 4.463 21.410 1.00 26.08 1250 LYS B CA 1
ATOM 10620 C C . LYS B 1 518 ? 4.252 3.422 20.916 1.00 26.95 1250 LYS B C 1
ATOM 10621 O O . LYS B 1 518 ? 4.255 3.065 19.743 1.00 27.12 1250 LYS B O 1
ATOM 10627 N N . GLY B 1 519 ? 5.131 2.979 21.809 1.00 27.09 1251 GLY B N 1
ATOM 10628 C CA . GLY B 1 519 ? 6.180 2.030 21.456 1.00 27.62 1251 GLY B CA 1
ATOM 10629 C C . GLY B 1 519 ? 7.301 2.606 20.593 1.00 27.67 1251 GLY B C 1
ATOM 10630 O O . GLY B 1 519 ? 8.054 1.842 19.994 1.00 27.58 1251 GLY B O 1
ATOM 10631 N N . VAL B 1 520 ? 7.418 3.942 20.544 1.00 26.00 1252 VAL B N 1
ATOM 10632 C CA . VAL B 1 520 ? 8.484 4.621 19.801 1.00 25.11 1252 VAL B CA 1
ATOM 10633 C C . VAL B 1 520 ? 9.325 5.403 20.797 1.00 24.75 1252 VAL B C 1
ATOM 10634 O O . VAL B 1 520 ? 8.938 6.473 21.259 1.00 23.37 1252 VAL B O 1
ATOM 10638 N N . VAL B 1 521 ? 10.461 4.827 21.152 1.00 24.06 1253 VAL B N 1
ATOM 10639 C CA . VAL B 1 521 ? 11.273 5.330 22.249 1.00 25.26 1253 VAL B CA 1
ATOM 10640 C C . VAL B 1 521 ? 11.921 6.682 21.929 1.00 25.16 1253 VAL B C 1
ATOM 10641 O O . VAL B 1 521 ? 12.003 7.546 22.810 1.00 23.21 1253 VAL B O 1
ATOM 10645 N N . ASP B 1 522 ? 12.426 6.843 20.707 1.00 23.40 1254 ASP B N 1
ATOM 10646 C CA . ASP B 1 522 ? 13.107 8.094 20.325 1.00 23.64 1254 ASP B CA 1
ATOM 10647 C C . ASP B 1 522 ? 13.032 8.355 18.825 1.00 24.56 1254 ASP B C 1
ATOM 10648 O O . ASP B 1 522 ? 12.379 7.611 18.097 1.00 25.43 1254 ASP B O 1
ATOM 10653 N N . ALA B 1 523 ? 13.738 9.386 18.354 1.00 24.95 1255 ALA B N 1
ATOM 10654 C CA . ALA B 1 523 ? 13.700 9.781 16.937 1.00 25.38 1255 ALA B CA 1
ATOM 10655 C C . ALA B 1 523 ? 14.243 8.744 15.953 1.00 26.01 1255 ALA B C 1
ATOM 10656 O O . ALA B 1 523 ? 13.983 8.848 14.747 1.00 25.56 1255 ALA B O 1
ATOM 10658 N N . ASN B 1 524 ? 15.033 7.788 16.442 1.00 25.72 1256 ASN B N 1
ATOM 10659 C CA . ASN B 1 524 ? 15.637 6.763 15.585 1.00 26.47 1256 ASN B CA 1
ATOM 10660 C C . ASN B 1 524 ? 14.901 5.415 15.591 1.00 28.17 1256 ASN B C 1
ATOM 10661 O O . ASN B 1 524 ? 15.288 4.516 14.831 1.00 29.02 1256 ASN B O 1
ATOM 10666 N N . SER B 1 525 ? 13.863 5.269 16.419 1.00 29.05 1257 SER B N 1
ATOM 10667 C CA . SER B 1 525 ? 13.153 3.989 16.575 1.00 31.53 1257 SER B CA 1
ATOM 10668 C C . SER B 1 525 ? 12.176 3.769 15.446 1.00 32.83 1257 SER B C 1
ATOM 10669 O O . SER B 1 525 ? 11.591 4.723 14.950 1.00 31.19 1257 SER B O 1
ATOM 10672 N N . ASN B 1 526 ? 11.985 2.504 15.059 1.00 36.91 1258 ASN B N 1
ATOM 10673 C CA . ASN B 1 526 ? 10.966 2.138 14.055 1.00 40.13 1258 ASN B CA 1
ATOM 10674 C C . ASN B 1 526 ? 9.578 1.951 14.632 1.00 35.15 1258 ASN B C 1
ATOM 10675 O O . ASN B 1 526 ? 8.588 2.039 13.897 1.00 36.44 1258 ASN B O 1
ATOM 10680 N N . GLY B 1 527 ? 9.511 1.672 15.928 1.00 33.48 1259 GLY B N 1
ATOM 10681 C CA . GLY B 1 527 ? 8.235 1.422 16.615 1.00 33.08 1259 GLY B CA 1
ATOM 10682 C C . GLY B 1 527 ? 7.999 -0.062 16.846 1.00 34.57 1259 GLY B C 1
ATOM 10683 O O . GLY B 1 527 ? 8.229 -0.870 15.940 1.00 34.73 1259 GLY B O 1
ATOM 10684 N N . THR B 1 528 ? 7.555 -0.425 18.054 1.00 34.35 1260 THR B N 1
ATOM 10685 C CA . THR B 1 528 ? 7.355 -1.832 18.436 1.00 36.13 1260 THR B CA 1
ATOM 10686 C C . THR B 1 528 ? 5.899 -2.198 18.693 1.00 37.67 1260 THR B C 1
ATOM 10687 O O . THR B 1 528 ? 5.624 -3.302 19.142 1.00 37.00 1260 THR B O 1
ATOM 10691 N N . ASP B 1 529 ? 4.974 -1.276 18.425 1.00 35.20 1261 ASP B N 1
ATOM 10692 C CA . ASP B 1 529 ? 3.575 -1.439 18.791 1.00 34.38 1261 ASP B CA 1
ATOM 10693 C C . ASP B 1 529 ? 2.753 -1.297 17.539 1.00 33.54 1261 ASP B C 1
ATOM 10694 O O . ASP B 1 529 ? 3.147 -0.566 16.623 1.00 31.67 1261 ASP B O 1
ATOM 10699 N N . LYS B 1 530 ? 1.608 -1.973 17.487 1.00 34.33 1262 LYS B N 1
ATOM 10700 C CA . LYS B 1 530 ? 0.717 -1.851 16.325 1.00 36.68 1262 LYS B CA 1
ATOM 10701 C C . LYS B 1 530 ? 0.172 -0.422 16.140 1.00 34.11 1262 LYS B C 1
ATOM 10702 O O . LYS B 1 530 ? -0.272 -0.073 15.045 1.00 34.38 1262 LYS B O 1
ATOM 10708 N N . LEU B 1 531 ? 0.217 0.399 17.191 1.00 30.25 1263 LEU B N 1
ATOM 10709 C CA . LEU B 1 531 ? -0.154 1.810 17.097 1.00 29.46 1263 LEU B CA 1
ATOM 10710 C C . LEU B 1 531 ? 1.030 2.771 16.917 1.00 28.63 1263 LEU B C 1
ATOM 10711 O O . LEU B 1 531 ? 0.822 3.991 16.880 1.00 28.83 1263 LEU B O 1
ATOM 10716 N N . SER B 1 532 ? 2.246 2.250 16.762 1.00 27.13 1264 SER B N 1
ATOM 10717 C CA . SER B 1 532 ? 3.438 3.102 16.631 1.00 27.64 1264 SER B CA 1
ATOM 10718 C C . SER B 1 532 ? 3.331 4.053 15.447 1.00 28.80 1264 SER B C 1
ATOM 10719 O O . SER B 1 532 ? 3.439 5.274 15.610 1.00 27.15 1264 SER B O 1
ATOM 10722 N N . ARG B 1 533 ? 3.082 3.489 14.270 1.00 30.11 1265 ARG B N 1
ATOM 10723 C CA . ARG B 1 533 ? 3.003 4.259 13.019 1.00 30.64 1265 ARG B CA 1
ATOM 10724 C C . ARG B 1 533 ? 2.001 5.427 13.089 1.00 30.37 1265 ARG B C 1
ATOM 10725 O O . ARG B 1 533 ? 2.293 6.538 12.611 1.00 28.32 1265 ARG B O 1
ATOM 10733 N N . THR B 1 534 ? 0.829 5.173 13.665 1.00 28.82 1266 THR B N 1
ATOM 10734 C CA . THR B 1 534 ? -0.296 6.121 13.586 1.00 28.09 1266 THR B CA 1
ATOM 10735 C C . THR B 1 534 ? -0.470 6.968 14.864 1.00 27.86 1266 THR B C 1
ATOM 10736 O O . THR B 1 534 ? -1.506 7.601 15.040 1.00 27.60 1266 THR B O 1
ATOM 10740 N N . SER B 1 535 ? 0.539 7.002 15.737 1.00 26.52 1267 SER B N 1
ATOM 10741 C CA . SER B 1 535 ? 0.490 7.831 16.946 1.00 26.26 1267 SER B CA 1
ATOM 10742 C C . SER B 1 535 ? 1.711 8.787 17.004 1.00 26.14 1267 SER B C 1
ATOM 10743 O O . SER B 1 535 ? 2.577 8.756 16.112 1.00 26.08 1267 SER B O 1
ATOM 10746 N N . GLY B 1 536 ? 1.752 9.638 18.026 1.00 24.14 1268 GLY B N 1
ATOM 10747 C CA . GLY B 1 536 ? 2.714 10.741 18.114 1.00 24.82 1268 GLY B CA 1
ATOM 10748 C C . GLY B 1 536 ? 2.056 12.069 17.776 1.00 24.75 1268 GLY B C 1
ATOM 10749 O O . GLY B 1 536 ? 0.909 12.111 17.322 1.00 24.50 1268 GLY B O 1
ATOM 10750 N N . MET B 1 537 ? 2.798 13.155 17.978 1.00 24.45 1269 MET B N 1
ATOM 10751 C CA . MET B 1 537 ? 2.263 14.515 17.853 1.00 24.11 1269 MET B CA 1
ATOM 10752 C C . MET B 1 537 ? 3.407 15.529 17.747 1.00 23.97 1269 MET B C 1
ATOM 10753 O O . MET B 1 537 ? 4.484 15.314 18.303 1.00 21.74 1269 MET B O 1
ATOM 10758 N N . ALA B 1 538 ? 3.161 16.619 17.020 1.00 24.98 1270 ALA B N 1
ATOM 10759 C CA . ALA B 1 538 ? 4.044 17.784 17.014 1.00 25.92 1270 ALA B CA 1
ATOM 10760 C C . ALA B 1 538 ? 3.247 18.980 17.505 1.00 26.53 1270 ALA B C 1
ATOM 10761 O O . ALA B 1 538 ? 2.175 19.264 16.975 1.00 26.15 1270 ALA B O 1
ATOM 10763 N N . VAL B 1 539 ? 3.777 19.650 18.525 1.00 24.60 1271 VAL B N 1
ATOM 10764 C CA . VAL B 1 539 ? 3.226 20.889 19.035 1.00 24.50 1271 VAL B CA 1
ATOM 10765 C C . VAL B 1 539 ? 4.230 22.027 18.777 1.00 23.68 1271 VAL B C 1
ATOM 10766 O O . VAL B 1 539 ? 5.370 21.970 19.238 1.00 22.67 1271 VAL B O 1
ATOM 10770 N N . LEU B 1 540 ? 3.794 23.046 18.047 1.00 23.57 1272 LEU B N 1
ATOM 10771 C CA . LEU B 1 540 ? 4.618 24.212 17.717 1.00 25.85 1272 LEU B CA 1
ATOM 10772 C C . LEU B 1 540 ? 4.121 25.407 18.493 1.00 25.27 1272 LEU B C 1
ATOM 10773 O O . LEU B 1 540 ? 2.960 25.790 18.358 1.00 25.17 1272 LEU B O 1
ATOM 10778 N N . VAL B 1 541 ? 4.993 25.985 19.317 1.00 25.17 1273 VAL B N 1
ATOM 10779 C CA . VAL B 1 541 ? 4.626 27.115 20.160 1.00 25.57 1273 VAL B CA 1
ATOM 10780 C C . VAL B 1 541 ? 5.663 28.215 20.080 1.00 26.30 1273 VAL B C 1
ATOM 10781 O O . VAL B 1 541 ? 6.842 27.967 20.328 1.00 26.28 1273 VAL B O 1
ATOM 10785 N N . GLY B 1 542 ? 5.208 29.425 19.747 1.00 27.51 1274 GLY B N 1
ATOM 10786 C CA . GLY B 1 542 ? 6.049 30.648 19.754 1.00 28.11 1274 GLY B CA 1
ATOM 10787 C C . GLY B 1 542 ? 5.443 31.728 20.640 1.00 26.86 1274 GLY B C 1
ATOM 10788 O O . GLY B 1 542 ? 4.219 31.777 20.799 1.00 25.75 1274 GLY B O 1
ATOM 10789 N N . ASN B 1 543 ? 6.288 32.576 21.236 1.00 25.70 1275 ASN B N 1
ATOM 10790 C CA . ASN B 1 543 ? 5.806 33.624 22.156 1.00 25.02 1275 ASN B CA 1
ATOM 10791 C C . ASN B 1 543 ? 6.189 35.050 21.705 1.00 26.64 1275 ASN B C 1
ATOM 10792 O O . ASN B 1 543 ? 6.210 35.963 22.523 1.00 25.97 1275 ASN B O 1
ATOM 10797 N N . ASP B 1 544 ? 6.510 35.219 20.422 1.00 26.61 1276 ASP B N 1
ATOM 10798 C CA . ASP B 1 544 ? 6.820 36.542 19.850 1.00 28.28 1276 ASP B CA 1
ATOM 10799 C C . ASP B 1 544 ? 5.764 36.838 18.794 1.00 27.58 1276 ASP B C 1
ATOM 10800 O O . ASP B 1 544 ? 5.768 36.254 17.705 1.00 27.77 1276 ASP B O 1
ATOM 10805 N N . SER B 1 545 ? 4.877 37.768 19.125 1.00 27.66 1277 SER B N 1
ATOM 10806 C CA . SER B 1 545 ? 3.753 38.123 18.267 1.00 30.06 1277 SER B CA 1
ATOM 10807 C C . SER B 1 545 ? 4.163 38.847 16.964 1.00 31.23 1277 SER B C 1
ATOM 10808 O O . SER B 1 545 ? 3.331 38.994 16.069 1.00 30.74 1277 SER B O 1
ATOM 10811 N N . ASN B 1 546 ? 5.423 39.297 16.875 1.00 32.36 1278 ASN B N 1
ATOM 10812 C CA . ASN B 1 546 ? 5.987 39.915 15.656 1.00 33.76 1278 ASN B CA 1
ATOM 10813 C C . ASN B 1 546 ? 6.927 38.999 14.862 1.00 33.00 1278 ASN B C 1
ATOM 10814 O O . ASN B 1 546 ? 7.559 39.450 13.898 1.00 30.81 1278 ASN B O 1
ATOM 10819 N N . MET B 1 547 ? 6.995 37.721 15.228 1.00 30.11 1279 MET B N 1
ATOM 10820 C CA . MET B 1 547 ? 7.884 36.772 14.566 1.00 29.64 1279 MET B CA 1
ATOM 10821 C C . MET B 1 547 ? 7.683 36.809 13.050 1.00 30.14 1279 MET B C 1
ATOM 10822 O O . MET B 1 547 ? 6.545 36.740 12.567 1.00 27.83 1279 MET B O 1
ATOM 10827 N N . ALA B 1 548 ? 8.789 36.941 12.310 1.00 31.94 1280 ALA B N 1
ATOM 10828 C CA . ALA B 1 548 ? 8.734 36.992 10.858 1.00 32.89 1280 ALA B CA 1
ATOM 10829 C C . ALA B 1 548 ? 8.258 35.645 10.310 1.00 32.63 1280 ALA B C 1
ATOM 10830 O O . ALA B 1 548 ? 8.555 34.582 10.881 1.00 31.43 1280 ALA B O 1
ATOM 10832 N N . GLN B 1 549 ? 7.503 35.690 9.217 1.00 32.37 1281 GLN B N 1
ATOM 10833 C CA . GLN B 1 549 ? 7.063 34.460 8.564 1.00 33.95 1281 GLN B CA 1
ATOM 10834 C C . GLN B 1 549 ? 8.275 33.683 8.033 1.00 33.43 1281 GLN B C 1
ATOM 10835 O O . GLN B 1 549 ? 9.222 34.276 7.488 1.00 33.87 1281 GLN B O 1
ATOM 10841 N N . GLN B 1 550 ? 8.218 32.361 8.174 1.00 32.01 1282 GLN B N 1
ATOM 10842 C CA . GLN B 1 550 ? 9.297 31.468 7.768 1.00 32.82 1282 GLN B CA 1
ATOM 10843 C C . GLN B 1 550 ? 8.820 30.027 7.692 1.00 32.98 1282 GLN B C 1
ATOM 10844 O O . GLN B 1 550 ? 7.784 29.678 8.248 1.00 31.78 1282 GLN B O 1
ATOM 10850 N N . SER B 1 551 ? 9.627 29.204 7.037 1.00 34.79 1283 SER B N 1
ATOM 10851 C CA . SER B 1 551 ? 9.451 27.766 7.009 1.00 35.94 1283 SER B CA 1
ATOM 10852 C C . SER B 1 551 ? 10.297 27.139 8.119 1.00 35.10 1283 SER B C 1
ATOM 10853 O O . SER B 1 551 ? 11.371 27.651 8.448 1.00 34.97 1283 SER B O 1
ATOM 10856 N N . VAL B 1 552 ? 9.802 26.053 8.716 1.00 33.45 1284 VAL B N 1
ATOM 10857 C CA . VAL B 1 552 ? 10.539 25.309 9.750 1.00 32.21 1284 VAL B CA 1
ATOM 10858 C C . VAL B 1 552 ? 10.449 23.810 9.481 1.00 31.55 1284 VAL B C 1
ATOM 10859 O O . VAL B 1 552 ? 9.492 23.359 8.859 1.00 30.79 1284 VAL B O 1
ATOM 10863 N N . ALA B 1 553 ? 11.447 23.063 9.946 1.00 29.99 1285 ALA B N 1
ATOM 10864 C CA . ALA B 1 553 ? 11.545 21.624 9.705 1.00 31.88 1285 ALA B CA 1
ATOM 10865 C C . ALA B 1 553 ? 11.410 20.902 11.032 1.00 31.99 1285 ALA B C 1
ATOM 10866 O O . ALA B 1 553 ? 12.254 21.095 11.919 1.00 35.43 1285 ALA B O 1
ATOM 10868 N N . ILE B 1 554 ? 10.344 20.107 11.175 1.00 30.75 1286 ILE B N 1
ATOM 10869 C CA . ILE B 1 554 ? 10.053 19.361 12.413 1.00 29.58 1286 ILE B CA 1
ATOM 10870 C C . ILE B 1 554 ? 10.447 17.889 12.242 1.00 29.56 1286 ILE B C 1
ATOM 10871 O O . ILE B 1 554 ? 10.015 17.245 11.299 1.00 31.68 1286 ILE B O 1
ATOM 10876 N N . ASN B 1 555 ? 11.252 17.353 13.152 1.00 28.61 1287 ASN B N 1
ATOM 10877 C CA . ASN B 1 555 ? 11.613 15.941 13.080 1.00 27.31 1287 ASN B CA 1
ATOM 10878 C C . ASN B 1 555 ? 10.561 15.076 13.793 1.00 26.88 1287 ASN B C 1
ATOM 10879 O O . ASN B 1 555 ? 10.548 14.988 15.026 1.00 25.97 1287 ASN B O 1
ATOM 10884 N N . MET B 1 556 ? 9.703 14.428 13.009 1.00 26.33 1288 MET B N 1
ATOM 10885 C CA . MET B 1 556 ? 8.680 13.514 13.546 1.00 26.41 1288 MET B CA 1
ATOM 10886 C C . MET B 1 556 ? 9.233 12.137 13.921 1.00 26.56 1288 MET B C 1
ATOM 10887 O O . MET B 1 556 ? 8.579 11.390 14.670 1.00 27.10 1288 MET B O 1
ATOM 10892 N N . GLY B 1 557 ? 10.413 11.795 13.408 1.00 25.97 1289 GLY B N 1
ATOM 10893 C CA . GLY B 1 557 ? 11.101 10.540 13.731 1.00 26.36 1289 GLY B CA 1
ATOM 10894 C C . GLY B 1 557 ? 11.087 9.537 12.598 1.00 27.30 1289 GLY B C 1
ATOM 10895 O O . GLY B 1 557 ? 10.255 9.620 11.686 1.00 27.93 1289 GLY B O 1
ATOM 10896 N N . ARG B 1 558 ? 12.020 8.590 12.666 1.00 28.00 1290 ARG B N 1
ATOM 10897 C CA . ARG B 1 558 ? 12.193 7.557 11.621 1.00 30.09 1290 ARG B CA 1
ATOM 10898 C C . ARG B 1 558 ? 10.979 6.645 11.478 1.00 30.15 1290 ARG B C 1
ATOM 10899 O O . ARG B 1 558 ? 10.783 6.050 10.421 1.00 28.58 1290 ARG B O 1
ATOM 10907 N N . ALA B 1 559 ? 10.165 6.538 12.536 1.00 28.69 1291 ALA B N 1
ATOM 10908 C CA . ALA B 1 559 ? 8.926 5.772 12.459 1.00 28.26 1291 ALA B CA 1
ATOM 10909 C C . ALA B 1 559 ? 7.871 6.438 11.581 1.00 27.92 1291 ALA B C 1
ATOM 10910 O O . ALA B 1 559 ? 6.858 5.816 11.289 1.00 28.33 1291 ALA B O 1
ATOM 10912 N N . HIS B 1 560 ? 8.088 7.694 11.181 1.00 27.48 1292 HIS B N 1
ATOM 10913 C CA . HIS B 1 560 ? 7.061 8.491 10.514 1.00 28.27 1292 HIS B CA 1
ATOM 10914 C C . HIS B 1 560 ? 7.480 9.124 9.169 1.00 30.42 1292 HIS B C 1
ATOM 10915 O O . HIS B 1 560 ? 7.120 10.265 8.880 1.00 29.35 1292 HIS B O 1
ATOM 10922 N N . ALA B 1 561 ? 8.210 8.365 8.351 1.00 30.52 1293 ALA B N 1
ATOM 10923 C CA . ALA B 1 561 ? 8.616 8.817 7.010 1.00 32.04 1293 ALA B CA 1
ATOM 10924 C C . ALA B 1 561 ? 7.468 8.605 6.036 1.00 32.90 1293 ALA B C 1
ATOM 10925 O O . ALA B 1 561 ? 6.672 7.683 6.204 1.00 32.55 1293 ALA B O 1
ATOM 10927 N N . ASN B 1 562 ? 7.372 9.484 5.049 1.00 33.91 1294 ASN B N 1
ATOM 10928 C CA . ASN B 1 562 ? 6.361 9.397 4.000 1.00 35.29 1294 ASN B CA 1
ATOM 10929 C C . ASN B 1 562 ? 4.964 9.229 4.590 1.00 34.56 1294 ASN B C 1
ATOM 10930 O O . ASN B 1 562 ? 4.199 8.334 4.199 1.00 33.58 1294 ASN B O 1
ATOM 10935 N N . GLN B 1 563 ? 4.640 10.095 5.543 1.00 33.50 1295 GLN B N 1
ATOM 10936 C CA . GLN B 1 563 ? 3.399 9.965 6.300 1.00 33.47 1295 GLN B CA 1
ATOM 10937 C C . GLN B 1 563 ? 2.578 11.245 6.302 1.00 32.36 1295 GLN B C 1
ATOM 10938 O O . GLN B 1 563 ? 3.121 12.341 6.463 1.00 31.49 1295 GLN B O 1
ATOM 10944 N N . GLN B 1 564 ? 1.263 11.079 6.150 1.00 33.74 1296 GLN B N 1
ATOM 10945 C CA . GLN B 1 564 ? 0.314 12.189 6.154 1.00 34.14 1296 GLN B CA 1
ATOM 10946 C C . GLN B 1 564 ? -0.031 12.623 7.581 1.00 33.36 1296 GLN B C 1
ATOM 10947 O O . GLN B 1 564 ? -0.356 11.781 8.422 1.00 33.01 1296 GLN B O 1
ATOM 10953 N N . TYR B 1 565 ? 0.030 13.933 7.832 1.00 32.04 1297 TYR B N 1
ATOM 10954 C CA . TYR B 1 565 ? -0.331 14.535 9.125 1.00 30.96 1297 TYR B CA 1
ATOM 10955 C C . TYR B 1 565 ? -1.480 15.520 8.955 1.00 31.27 1297 TYR B C 1
ATOM 10956 O O . TYR B 1 565 ? -1.534 16.262 7.969 1.00 30.22 1297 TYR B O 1
ATOM 10965 N N . ARG B 1 566 ? -2.407 15.493 9.912 1.00 31.67 1298 ARG B N 1
ATOM 10966 C CA . ARG B 1 566 ? -3.560 16.373 9.910 1.00 34.51 1298 ARG B CA 1
ATOM 10967 C C . ARG B 1 566 ? -3.259 17.628 10.704 1.00 32.02 1298 ARG B C 1
ATOM 10968 O O . ARG B 1 566 ? -2.661 17.567 11.783 1.00 31.95 1298 ARG B O 1
ATOM 10976 N N . ASN B 1 567 ? -3.729 18.754 10.177 1.00 31.48 1299 ASN B N 1
ATOM 10977 C CA . ASN B 1 567 ? -3.592 20.058 10.810 1.00 29.99 1299 ASN B CA 1
ATOM 10978 C C . ASN B 1 567 ? -4.655 20.181 11.892 1.00 29.93 1299 ASN B C 1
ATOM 10979 O O . ASN B 1 567 ? -5.756 20.680 11.648 1.00 30.23 1299 ASN B O 1
ATOM 10984 N N . LEU B 1 568 ? -4.331 19.704 13.093 1.00 28.84 1300 LEU B N 1
ATOM 10985 C CA . LEU B 1 568 ? -5.311 19.672 14.190 1.00 29.00 1300 LEU B CA 1
ATOM 10986 C C . LEU B 1 568 ? -5.697 21.070 14.652 1.00 28.85 1300 LEU B C 1
ATOM 10987 O O . LEU B 1 568 ? -6.879 21.364 14.823 1.00 29.28 1300 LEU B O 1
ATOM 10992 N N . ILE B 1 569 ? -4.688 21.897 14.915 1.00 28.02 1301 ILE B N 1
ATOM 10993 C CA . ILE B 1 569 ? -4.901 23.287 15.294 1.00 27.66 1301 ILE B CA 1
ATOM 10994 C C . ILE B 1 569 ? -3.857 24.127 14.570 1.00 29.39 1301 ILE B C 1
ATOM 10995 O O . ILE B 1 569 ? -2.684 23.771 14.556 1.00 29.58 1301 ILE B O 1
ATOM 11000 N N . ASP B 1 570 ? -4.289 25.238 13.986 1.00 29.68 1302 ASP B N 1
ATOM 11001 C CA . ASP B 1 570 ? -3.391 26.225 13.386 1.00 29.94 1302 ASP B CA 1
ATOM 11002 C C . ASP B 1 570 ? -3.893 27.625 13.796 1.00 30.48 1302 ASP B C 1
ATOM 11003 O O . ASP B 1 570 ? -5.050 27.784 14.203 1.00 28.51 1302 ASP B O 1
ATOM 11008 N N . THR B 1 571 ? -3.016 28.622 13.694 1.00 29.56 1303 THR B N 1
ATOM 11009 C CA . THR B 1 571 ? -3.333 29.995 14.090 1.00 29.04 1303 THR B CA 1
ATOM 11010 C C . THR B 1 571 ? -3.761 30.839 12.868 1.00 30.34 1303 THR B C 1
ATOM 11011 O O . THR B 1 571 ? -3.201 30.690 11.779 1.00 31.20 1303 THR B O 1
ATOM 11015 N N . THR B 1 572 ? -4.770 31.690 13.066 1.00 31.66 1304 THR B N 1
ATOM 11016 C CA . THR B 1 572 ? -5.259 32.651 12.060 1.00 33.68 1304 THR B CA 1
ATOM 11017 C C . THR B 1 572 ? -5.145 34.066 12.621 1.00 33.03 1304 THR B C 1
ATOM 11018 O O . THR B 1 572 ? -4.878 34.233 13.805 1.00 30.95 1304 THR B O 1
ATOM 11022 N N . GLU B 1 573 ? -5.386 35.085 11.787 1.00 35.82 1305 GLU B N 1
ATOM 11023 C CA . GLU B 1 573 ? -5.299 36.477 12.258 1.00 35.82 1305 GLU B CA 1
ATOM 11024 C C . GLU B 1 573 ? -6.240 36.751 13.442 1.00 35.54 1305 GLU B C 1
ATOM 11025 O O . GLU B 1 573 ? -5.877 37.492 14.364 1.00 33.78 1305 GLU B O 1
ATOM 11031 N N . ASN B 1 574 ? -7.425 36.140 13.424 1.00 34.65 1306 ASN B N 1
ATOM 11032 C CA . ASN B 1 574 ? -8.446 36.346 14.469 1.00 35.56 1306 ASN B CA 1
ATOM 11033 C C . ASN B 1 574 ? -8.466 35.315 15.608 1.00 33.15 1306 ASN B C 1
ATOM 11034 O O . ASN B 1 574 ? -8.948 35.627 16.693 1.00 31.78 1306 ASN B O 1
ATOM 11039 N N . GLY B 1 575 ? -7.950 34.108 15.381 1.00 31.87 1307 GLY B N 1
ATOM 11040 C CA . GLY B 1 575 ? -7.963 33.087 16.433 1.00 32.05 1307 GLY B CA 1
ATOM 11041 C C . GLY B 1 575 ? -7.291 31.790 16.038 1.00 32.33 1307 GLY B C 1
ATOM 11042 O O . GLY B 1 575 ? -6.124 31.799 15.604 1.00 31.31 1307 GLY B O 1
ATOM 11043 N N . LEU B 1 576 ? -8.023 30.684 16.194 1.00 30.94 1308 LEU B N 1
ATOM 11044 C CA . LEU B 1 576 ? -7.539 29.339 15.870 1.00 30.60 1308 LEU B CA 1
ATOM 11045 C C . LEU B 1 576 ? -8.484 28.723 14.853 1.00 31.54 1308 LEU B C 1
ATOM 11046 O O . LEU B 1 576 ? -9.654 29.086 14.811 1.00 30.54 1308 LEU B O 1
ATOM 11051 N N . THR B 1 577 ? -7.973 27.788 14.049 1.00 30.83 1309 THR B N 1
ATOM 11052 C CA . THR B 1 577 ? -8.813 26.988 13.149 1.00 31.63 1309 THR B CA 1
ATOM 11053 C C . THR B 1 577 ? -8.541 25.495 13.371 1.00 32.39 1309 THR B C 1
ATOM 11054 O O . THR B 1 577 ? -7.391 25.105 13.665 1.00 29.60 1309 THR B O 1
ATOM 11058 N N . TYR B 1 578 ? -9.602 24.691 13.205 1.00 31.72 1310 TYR B N 1
ATOM 11059 C CA . TYR B 1 578 ? -9.565 23.228 13.385 1.00 31.80 1310 TYR B CA 1
ATOM 11060 C C . TYR B 1 578 ? -9.738 22.472 12.067 1.00 33.98 1310 TYR B C 1
ATOM 11061 O O . TYR B 1 578 ? -9.728 21.236 12.054 1.00 32.55 1310 TYR B O 1
ATOM 11070 N N . ASP B 1 579 ? -9.879 23.204 10.957 1.00 34.53 1311 ASP B N 1
ATOM 11071 C CA . ASP B 1 579 ? -9.960 22.598 9.619 1.00 35.99 1311 ASP B CA 1
ATOM 11072 C C . ASP B 1 579 ? -9.109 23.381 8.602 1.00 35.63 1311 ASP B C 1
ATOM 11073 O O . ASP B 1 579 ? -9.454 23.443 7.429 1.00 37.07 1311 ASP B O 1
ATOM 11078 N N . ALA B 1 580 ? -7.996 23.963 9.066 1.00 34.66 1312 ALA B N 1
ATOM 11079 C CA . ALA B 1 580 ? -7.052 24.713 8.216 1.00 35.14 1312 ALA B CA 1
ATOM 11080 C C . ALA B 1 580 ? -7.744 25.791 7.387 1.00 36.02 1312 ALA B C 1
ATOM 11081 O O . ALA B 1 580 ? -7.477 25.937 6.190 1.00 36.28 1312 ALA B O 1
ATOM 11083 N N . ASP B 1 581 ? -8.658 26.517 8.024 1.00 36.40 1313 ASP B N 1
ATOM 11084 C CA . ASP B 1 581 ? -9.391 27.596 7.370 1.00 40.84 1313 ASP B CA 1
ATOM 11085 C C . ASP B 1 581 ? -8.671 28.930 7.620 1.00 39.49 1313 ASP B C 1
ATOM 11086 O O . ASP B 1 581 ? -8.616 29.406 8.751 1.00 38.33 1313 ASP B O 1
ATOM 11091 N N . ASN B 1 582 ? -8.106 29.488 6.553 1.00 40.35 1314 ASN B N 1
ATOM 11092 C CA . ASN B 1 582 ? -7.414 30.784 6.582 1.00 42.90 1314 ASN B CA 1
ATOM 11093 C C . ASN B 1 582 ? -6.136 30.791 7.451 1.00 40.69 1314 ASN B C 1
ATOM 11094 O O . ASN B 1 582 ? -5.805 31.797 8.088 1.00 40.33 1314 ASN B O 1
ATOM 11099 N N . SER B 1 583 ? -5.430 29.662 7.462 1.00 39.70 1315 SER B N 1
ATOM 11100 C CA . SER B 1 583 ? -4.142 29.557 8.137 1.00 37.60 1315 SER B CA 1
ATOM 11101 C C . SER B 1 583 ? -3.031 29.422 7.097 1.00 36.97 1315 SER B C 1
ATOM 11102 O O . SER B 1 583 ? -3.293 29.317 5.893 1.00 36.74 1315 SER B O 1
ATOM 11105 N N . GLU B 1 584 ? -1.789 29.417 7.574 1.00 35.71 1316 GLU B N 1
ATOM 11106 C CA . GLU B 1 584 ? -0.619 29.330 6.692 1.00 35.41 1316 GLU B CA 1
ATOM 11107 C C . GLU B 1 584 ? -0.418 27.954 6.074 1.00 35.17 1316 GLU B C 1
ATOM 11108 O O . GLU B 1 584 ? 0.270 27.840 5.066 1.00 34.16 1316 GLU B O 1
ATOM 11114 N N . ASN B 1 585 ? -1.000 26.919 6.680 1.00 33.44 1317 ASN B N 1
ATOM 11115 C CA . ASN B 1 585 ? -0.815 25.545 6.238 1.00 33.77 1317 ASN B CA 1
ATOM 11116 C C . ASN B 1 585 ? -2.161 24.915 5.856 1.00 34.31 1317 ASN B C 1
ATOM 11117 O O . ASN B 1 585 ? -3.200 25.281 6.422 1.00 34.20 1317 ASN B O 1
ATOM 11122 N N . PRO B 1 586 ? -2.147 23.958 4.912 1.00 34.78 1318 PRO B N 1
ATOM 11123 C CA . PRO B 1 586 ? -3.370 23.278 4.494 1.00 36.54 1318 PRO B CA 1
ATOM 11124 C C . PRO B 1 586 ? -3.790 22.171 5.487 1.00 35.78 1318 PRO B C 1
ATOM 11125 O O . PRO B 1 586 ? -3.131 21.980 6.521 1.00 33.58 1318 PRO B O 1
ATOM 11129 N N . ALA B 1 587 ? -4.882 21.469 5.179 1.00 35.76 1319 ALA B N 1
ATOM 11130 C CA . ALA B 1 587 ? -5.472 20.475 6.094 1.00 35.61 1319 ALA B CA 1
ATOM 11131 C C . ALA B 1 587 ? -4.575 19.272 6.352 1.00 34.88 1319 ALA B C 1
ATOM 11132 O O . ALA B 1 587 ? -4.627 18.675 7.437 1.00 34.52 1319 ALA B O 1
ATOM 11134 N N . ILE B 1 588 ? -3.783 18.908 5.346 1.00 34.75 1320 ILE B N 1
ATOM 11135 C CA . ILE B 1 588 ? -2.863 17.778 5.402 1.00 35.32 1320 ILE B CA 1
ATOM 11136 C C . ILE B 1 588 ? -1.489 18.173 4.834 1.00 35.59 1320 ILE B C 1
ATOM 11137 O O . ILE B 1 588 ? -1.413 18.822 3.795 1.00 34.27 1320 ILE B O 1
ATOM 11142 N N . LEU B 1 589 ? -0.426 17.771 5.536 1.00 34.26 1321 LEU B N 1
ATOM 11143 C CA . LEU B 1 589 ? 0.958 17.855 5.049 1.00 34.84 1321 LEU B CA 1
ATOM 11144 C C . LEU B 1 589 ? 1.589 16.485 5.213 1.00 32.98 1321 LEU B C 1
ATOM 11145 O O . LEU B 1 589 ? 1.139 15.683 6.048 1.00 31.03 1321 LEU B O 1
ATOM 11150 N N . THR B 1 590 ? 2.612 16.211 4.412 1.00 31.41 1322 THR B N 1
ATOM 11151 C CA . THR B 1 590 ? 3.240 14.891 4.370 1.00 31.51 1322 THR B CA 1
ATOM 11152 C C . THR B 1 590 ? 4.724 15.005 4.680 1.00 31.13 1322 THR B C 1
ATOM 11153 O O . THR B 1 590 ? 5.413 15.863 4.118 1.00 30.83 1322 THR B O 1
ATOM 11157 N N . THR B 1 591 ? 5.219 14.120 5.545 1.00 30.95 1323 THR B N 1
ATOM 11158 C CA . THR B 1 591 ? 6.649 14.067 5.847 1.00 30.68 1323 THR B CA 1
ATOM 11159 C C . THR B 1 591 ? 7.471 13.568 4.658 1.00 32.85 1323 THR B C 1
ATOM 11160 O O . THR B 1 591 ? 6.965 12.809 3.821 1.00 31.93 1323 THR B O 1
ATOM 11164 N N . ASP B 1 592 ? 8.744 13.971 4.618 1.00 33.73 1324 ASP B N 1
ATOM 11165 C CA . ASP B 1 592 ? 9.683 13.469 3.602 1.00 36.44 1324 ASP B CA 1
ATOM 11166 C C . ASP B 1 592 ? 10.152 12.054 3.976 1.00 35.12 1324 ASP B C 1
ATOM 11167 O O . ASP B 1 592 ? 9.689 11.475 4.967 1.00 32.66 1324 ASP B O 1
ATOM 11172 N N . SER B 1 593 ? 11.085 11.509 3.200 1.00 35.22 1325 SER B N 1
ATOM 11173 C CA . SER B 1 593 ? 11.521 10.126 3.395 1.00 35.17 1325 SER B CA 1
ATOM 11174 C C . SER B 1 593 ? 12.371 9.920 4.659 1.00 35.42 1325 SER B C 1
ATOM 11175 O O . SER B 1 593 ? 12.741 8.786 4.961 1.00 34.22 1325 SER B O 1
ATOM 11178 N N . ASN B 1 594 ? 12.688 11.007 5.377 1.00 34.43 1326 ASN B N 1
ATOM 11179 C CA . ASN B 1 594 ? 13.413 10.947 6.654 1.00 32.97 1326 ASN B CA 1
ATOM 11180 C C . ASN B 1 594 ? 12.520 11.192 7.874 1.00 30.31 1326 ASN B C 1
ATOM 11181 O O . ASN B 1 594 ? 12.994 11.096 8.994 1.00 29.61 1326 ASN B O 1
ATOM 11186 N N . GLY B 1 595 ? 11.245 11.489 7.659 1.00 28.42 1327 GLY B N 1
ATOM 11187 C CA . GLY B 1 595 ? 10.322 11.834 8.735 1.00 28.88 1327 GLY B CA 1
ATOM 11188 C C . GLY B 1 595 ? 10.312 13.303 9.115 1.00 28.45 1327 GLY B C 1
ATOM 11189 O O . GLY B 1 595 ? 9.889 13.643 10.216 1.00 27.87 1327 GLY B O 1
ATOM 11190 N N . ILE B 1 596 ? 10.754 14.175 8.213 1.00 29.72 1328 ILE B N 1
ATOM 11191 C CA . ILE B 1 596 ? 10.762 15.622 8.467 1.00 30.76 1328 ILE B CA 1
ATOM 11192 C C . ILE B 1 596 ? 9.480 16.255 7.936 1.00 31.12 1328 ILE B C 1
ATOM 11193 O O . ILE B 1 596 ? 9.117 16.020 6.785 1.00 32.54 1328 ILE B O 1
ATOM 11198 N N . LEU B 1 597 ? 8.822 17.060 8.766 1.00 30.03 1329 LEU B N 1
ATOM 11199 C CA . LEU B 1 597 ? 7.627 17.815 8.361 1.00 31.85 1329 LEU B CA 1
ATOM 11200 C C . LEU B 1 597 ? 7.955 19.302 8.193 1.00 31.69 1329 LEU B C 1
ATOM 11201 O O . LEU B 1 597 ? 8.491 19.932 9.100 1.00 32.67 1329 LEU B O 1
ATOM 11206 N N . LYS B 1 598 ? 7.615 19.845 7.030 1.00 32.93 1330 LYS B N 1
ATOM 11207 C CA . LYS B 1 598 ? 7.923 21.225 6.674 1.00 34.53 1330 LYS B CA 1
ATOM 11208 C C . LYS B 1 598 ? 6.673 22.082 6.870 1.00 33.41 1330 LYS B C 1
ATOM 11209 O O . LYS B 1 598 ? 5.629 21.827 6.270 1.00 32.89 1330 LYS B O 1
ATOM 11215 N N . VAL B 1 599 ? 6.778 23.095 7.725 1.00 30.44 1331 VAL B N 1
ATOM 11216 C CA . VAL B 1 599 ? 5.617 23.872 8.146 1.00 30.35 1331 VAL B CA 1
ATOM 11217 C C . VAL B 1 599 ? 5.920 25.363 7.997 1.00 30.04 1331 VAL B C 1
ATOM 11218 O O . VAL B 1 599 ? 7.056 25.789 8.232 1.00 30.82 1331 VAL B O 1
ATOM 11222 N N . THR B 1 600 ? 4.899 26.140 7.634 1.00 29.70 1332 THR B N 1
ATOM 11223 C CA . THR B 1 600 ? 4.989 27.608 7.582 1.00 31.15 1332 THR B CA 1
ATOM 11224 C C . THR B 1 600 ? 4.363 28.255 8.817 1.00 30.45 1332 THR B C 1
ATOM 11225 O O . THR B 1 600 ? 3.234 27.946 9.178 1.00 29.21 1332 THR B O 1
ATOM 11229 N N . VAL B 1 601 ? 5.102 29.182 9.427 1.00 30.54 1333 VAL B N 1
ATOM 11230 C CA . VAL B 1 601 ? 4.731 29.818 10.677 1.00 29.66 1333 VAL B CA 1
ATOM 11231 C C . VAL B 1 601 ? 5.035 31.312 10.667 1.00 30.56 1333 VAL B C 1
ATOM 11232 O O . VAL B 1 601 ? 5.858 31.766 9.884 1.00 29.45 1333 VAL B O 1
ATOM 11236 N N . LYS B 1 602 ? 4.354 32.057 11.537 1.00 30.31 1334 LYS B N 1
ATOM 11237 C CA . LYS B 1 602 ? 4.617 33.484 11.761 1.00 31.47 1334 LYS B CA 1
ATOM 11238 C C . LYS B 1 602 ? 4.001 33.926 13.077 1.00 30.74 1334 LYS B C 1
ATOM 11239 O O . LYS B 1 602 ? 3.203 33.198 13.670 1.00 29.24 1334 LYS B O 1
ATOM 11245 N N . GLY B 1 603 ? 4.356 35.128 13.516 1.00 29.99 1335 GLY B N 1
ATOM 11246 C CA . GLY B 1 603 ? 3.754 35.724 14.699 1.00 29.95 1335 GLY B CA 1
ATOM 11247 C C . GLY B 1 603 ? 2.333 36.232 14.463 1.00 30.71 1335 GLY B C 1
ATOM 11248 O O . GLY B 1 603 ? 2.042 36.826 13.413 1.00 29.51 1335 GLY B O 1
ATOM 11249 N N . TYR B 1 604 ? 1.454 35.998 15.446 1.00 29.52 1336 TYR B N 1
ATOM 11250 C CA . TYR B 1 604 ? 0.075 36.526 15.450 1.00 30.78 1336 TYR B CA 1
ATOM 11251 C C . TYR B 1 6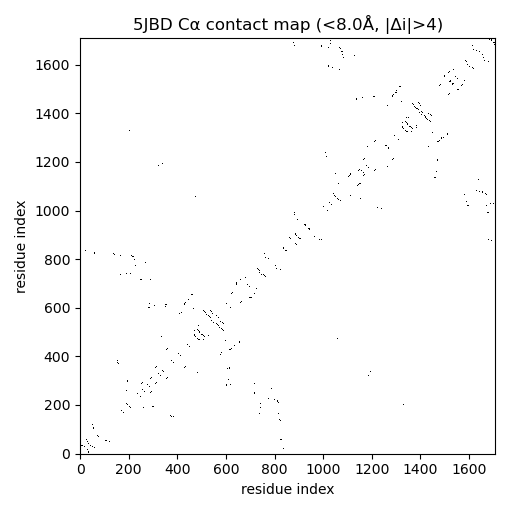04 ? -0.243 37.206 16.776 1.00 29.99 1336 TYR B C 1
ATOM 11252 O O . TYR B 1 604 ? 0.411 36.958 17.795 1.00 29.41 1336 TYR B O 1
ATOM 11261 N N . SER B 1 605 ? -1.274 38.044 16.760 1.00 29.23 1337 SER B N 1
ATOM 11262 C CA . SER B 1 605 ? -1.770 38.689 17.960 1.00 29.80 1337 SER B CA 1
ATOM 11263 C C . SER B 1 605 ? -3.300 38.694 17.928 1.00 30.14 1337 SER B C 1
ATOM 11264 O O . SER B 1 605 ? -3.910 39.462 17.188 1.00 29.64 1337 SER B O 1
ATOM 11267 N N . ASN B 1 606 ? -3.906 37.805 18.712 1.00 29.18 1338 ASN B N 1
ATOM 11268 C CA . ASN B 1 606 ? -5.364 37.702 18.815 1.00 28.98 1338 ASN B CA 1
ATOM 11269 C C . ASN B 1 606 ? -5.735 37.164 20.220 1.00 28.02 1338 ASN B C 1
ATOM 11270 O O . ASN B 1 606 ? -4.821 36.867 21.014 1.00 27.37 1338 ASN B O 1
ATOM 11275 N N . PRO B 1 607 ? -7.050 37.049 20.556 1.00 28.51 1339 PRO B N 1
ATOM 11276 C CA . PRO B 1 607 ? -7.381 36.631 21.931 1.00 28.46 1339 PRO B CA 1
ATOM 11277 C C . PRO B 1 607 ? -6.851 35.253 22.353 1.00 27.84 1339 PRO B C 1
ATOM 11278 O O . PRO B 1 607 ? -6.660 35.008 23.544 1.00 27.53 1339 PRO B O 1
ATOM 11282 N N . TYR B 1 608 ? -6.619 34.380 21.376 1.00 28.55 1340 TYR B N 1
ATOM 11283 C CA . TYR B 1 608 ? -6.202 32.990 21.617 1.00 28.18 1340 TYR B CA 1
ATOM 11284 C C . TYR B 1 608 ? -4.687 32.817 21.602 1.00 28.66 1340 TYR B C 1
ATOM 11285 O O . TYR B 1 608 ? -4.183 31.989 22.354 1.00 28.19 1340 TYR B O 1
ATOM 11294 N N . VAL B 1 609 ? -3.986 33.581 20.739 1.00 27.95 1341 VAL B N 1
ATOM 11295 C CA . VAL B 1 609 ? -2.548 33.408 20.461 1.00 27.04 1341 VAL B CA 1
ATOM 11296 C C . VAL B 1 609 ? -1.827 34.768 20.399 1.00 27.56 1341 VAL B C 1
ATOM 11297 O O . VAL B 1 609 ? -2.263 35.699 19.718 1.00 25.49 1341 VAL B O 1
ATOM 11301 N N . SER B 1 610 ? -0.741 34.865 21.154 1.00 27.00 1342 SER B N 1
ATOM 11302 C CA . SER B 1 610 ? 0.222 35.960 21.103 1.00 27.68 1342 SER B CA 1
ATOM 11303 C C . SER B 1 610 ? 1.601 35.342 20.849 1.00 26.65 1342 SER B C 1
ATOM 11304 O O . SER B 1 610 ? 2.326 35.005 21.780 1.00 26.84 1342 SER B O 1
ATOM 11307 N N . GLY B 1 611 ? 1.932 35.196 19.571 1.00 26.42 1343 GLY B N 1
ATOM 11308 C CA . GLY B 1 611 ? 3.017 34.352 19.104 1.00 24.99 1343 GLY B CA 1
ATOM 11309 C C . GLY B 1 611 ? 2.476 33.384 18.064 1.00 25.42 1343 GLY B C 1
ATOM 11310 O O . GLY B 1 611 ? 1.948 33.816 17.028 1.00 25.27 1343 GLY B O 1
ATOM 11311 N N . TYR B 1 612 ? 2.608 32.080 18.313 1.00 24.86 1344 TYR B N 1
ATOM 11312 C CA . TYR B 1 612 ? 2.123 31.061 17.373 1.00 24.64 1344 TYR B CA 1
ATOM 11313 C C . TYR B 1 612 ? 1.729 29.782 18.092 1.00 23.92 1344 TYR B C 1
ATOM 11314 O O . TYR B 1 612 ? 2.366 29.418 19.072 1.00 23.52 1344 TYR B O 1
ATOM 11323 N N . LEU B 1 613 ? 0.697 29.116 17.578 1.00 24.28 1345 LEU B N 1
ATOM 11324 C CA . LEU B 1 613 ? 0.305 27.767 18.013 1.00 24.43 1345 LEU B CA 1
ATOM 11325 C C . LEU B 1 613 ? -0.014 26.904 16.789 1.00 25.40 1345 LEU B C 1
ATOM 11326 O O . LEU B 1 613 ? -0.792 27.309 15.917 1.00 26.70 1345 LEU B O 1
ATOM 11331 N N . GLY B 1 614 ? 0.603 25.729 16.726 1.00 25.82 1346 GLY B N 1
ATOM 11332 C CA . GLY B 1 614 ? 0.271 24.726 15.707 1.00 26.90 1346 GLY B CA 1
ATOM 11333 C C . GLY B 1 614 ? 0.362 23.323 16.279 1.00 26.36 1346 GLY B C 1
ATOM 11334 O O . GLY B 1 614 ? 1.266 23.042 17.069 1.00 26.76 1346 GLY B O 1
ATOM 11335 N N . VAL B 1 615 ? -0.564 22.445 15.901 1.00 25.45 1347 VAL B N 1
ATOM 11336 C CA . VAL B 1 615 ? -0.538 21.052 16.359 1.00 25.65 1347 VAL B CA 1
ATOM 11337 C C . VAL B 1 615 ? -0.838 20.085 15.211 1.00 26.44 1347 VAL B C 1
ATOM 11338 O O . VAL B 1 615 ? -1.838 20.264 14.480 1.00 26.48 1347 VAL B O 1
ATOM 11342 N N . TRP B 1 616 ? 0.034 19.079 15.052 1.00 27.25 1348 TRP B N 1
ATOM 11343 C CA . TRP B 1 616 ? -0.074 18.077 13.977 1.00 28.78 1348 TRP B CA 1
ATOM 11344 C C . TRP B 1 616 ? -0.193 16.672 14.569 1.00 28.14 1348 TRP B C 1
ATOM 11345 O O . TRP B 1 616 ? 0.576 16.319 15.461 1.00 26.53 1348 TRP B O 1
ATOM 11356 N N . VAL B 1 617 ? -1.119 15.878 14.035 1.00 28.19 1349 VAL B N 1
ATOM 11357 C CA . VAL B 1 617 ? -1.258 14.461 14.394 1.00 27.87 1349 VAL B CA 1
ATOM 11358 C C . VAL B 1 617 ? -1.423 13.575 13.152 1.00 28.83 1349 VAL B C 1
ATOM 11359 O O . VAL B 1 617 ? -1.880 14.041 12.113 1.00 28.91 1349 VAL B O 1
ATOM 11363 N N . PRO B 1 618 ? -1.035 12.292 13.248 1.00 29.48 1350 PRO B N 1
ATOM 11364 C CA . PRO B 1 618 ? -1.234 11.395 12.106 1.00 30.37 1350 PRO B CA 1
ATOM 11365 C C . PRO B 1 618 ? -2.688 11.331 11.610 1.00 31.28 1350 PRO B C 1
ATOM 11366 O O . PRO B 1 618 ? -3.616 11.356 12.415 1.00 31.14 1350 PRO B O 1
ATOM 11370 N N . VAL B 1 619 ? -2.853 11.259 10.287 1.00 32.61 1351 VAL B N 1
ATOM 11371 C CA . VAL B 1 619 ? -4.123 10.918 9.658 1.00 33.43 1351 VAL B CA 1
ATOM 11372 C C . VAL B 1 619 ? -4.440 9.469 10.024 1.00 34.05 1351 VAL B C 1
ATOM 11373 O O . VAL B 1 619 ? -3.579 8.599 9.896 1.00 31.59 1351 VAL B O 1
ATOM 11377 N N . ILE B 1 620 ? -5.664 9.229 10.488 1.00 35.72 1352 ILE B N 1
ATOM 11378 C CA . ILE B 1 620 ? -6.127 7.885 10.837 1.00 37.97 1352 ILE B CA 1
ATOM 11379 C C . ILE B 1 620 ? -7.550 7.698 10.334 1.00 43.19 1352 ILE B C 1
ATOM 11380 O O . ILE B 1 620 ? -8.289 8.664 10.154 1.00 43.27 1352 ILE B O 1
ATOM 11385 N N . SER B 1 621 ? -7.926 6.442 10.127 1.00 48.33 1353 SER B N 1
ATOM 11386 C CA . SER B 1 621 ? -9.223 6.103 9.532 1.00 54.08 1353 SER B CA 1
ATOM 11387 C C . SER B 1 621 ? -10.333 5.725 10.525 1.00 56.11 1353 SER B C 1
ATOM 11388 O O . SER B 1 621 ? -11.473 5.561 10.099 1.00 64.17 1353 SER B O 1
ATOM 11391 N N . GLY B 1 622 ? -10.031 5.557 11.813 1.00 51.57 1354 GLY B N 1
ATOM 11392 C CA . GLY B 1 622 ? -11.098 5.270 12.796 1.00 53.70 1354 GLY B CA 1
ATOM 11393 C C . GLY B 1 622 ? -10.777 5.756 14.202 1.00 55.02 1354 GLY B C 1
ATOM 11394 O O . GLY B 1 622 ? -10.248 6.850 14.376 1.00 61.97 1354 GLY B O 1
ATOM 11395 N N . ASP B 1 623 ? -11.127 4.966 15.214 1.00 53.15 1355 ASP B N 1
ATOM 11396 C CA . ASP B 1 623 ? -10.828 5.312 16.613 1.00 49.52 1355 ASP B CA 1
ATOM 11397 C C . ASP B 1 623 ? -9.479 4.756 17.026 1.00 42.76 1355 ASP B C 1
ATOM 11398 O O . ASP B 1 623 ? -9.069 3.699 16.559 1.00 40.44 1355 ASP B O 1
ATOM 11403 N N . GLN B 1 624 ? -8.796 5.479 17.908 1.00 38.06 1356 GLN B N 1
ATOM 11404 C CA . GLN B 1 624 ? -7.507 5.047 18.417 1.00 34.46 1356 GLN B CA 1
ATOM 11405 C C . GLN B 1 624 ? -7.362 5.450 19.880 1.00 31.29 1356 GLN B C 1
ATOM 11406 O O . GLN B 1 624 ? -7.748 6.551 20.239 1.00 29.19 1356 GLN B O 1
ATOM 11412 N N . ASP B 1 625 ? -6.765 4.578 20.695 1.00 29.77 1357 ASP B N 1
ATOM 11413 C CA . ASP B 1 625 ? -6.465 4.859 22.105 1.00 30.21 1357 ASP B CA 1
ATOM 11414 C C . ASP B 1 625 ? -5.074 4.317 22.410 1.00 29.60 1357 ASP B C 1
ATOM 11415 O O . ASP B 1 625 ? -4.850 3.112 22.326 1.00 27.62 1357 ASP B O 1
ATOM 11420 N N . VAL B 1 626 ? -4.140 5.205 22.767 1.00 28.16 1358 VAL B N 1
ATOM 11421 C CA . VAL B 1 626 ? -2.755 4.806 23.040 1.00 26.23 1358 VAL B CA 1
ATOM 11422 C C . VAL B 1 626 ? -2.437 4.594 24.525 1.00 25.42 1358 VAL B C 1
ATOM 11423 O O . VAL B 1 626 ? -1.262 4.532 24.905 1.00 25.76 1358 VAL B O 1
ATOM 11427 N N . THR B 1 627 ? -3.460 4.474 25.368 1.00 25.98 1359 THR B N 1
ATOM 11428 C CA . THR B 1 627 ? -3.259 4.102 26.778 1.00 26.32 1359 THR B CA 1
ATOM 11429 C C . THR B 1 627 ? -2.312 2.916 26.921 1.00 25.90 1359 THR B C 1
ATOM 11430 O O . THR B 1 627 ? -2.470 1.933 26.229 1.00 26.49 1359 THR B O 1
ATOM 11434 N N . THR B 1 628 ? -1.316 3.034 27.798 1.00 26.58 1360 THR B N 1
ATOM 11435 C CA . THR B 1 628 ? -0.460 1.909 28.190 1.00 27.00 1360 THR B CA 1
ATOM 11436 C C . THR B 1 628 ? -0.987 1.318 29.509 1.00 28.39 1360 THR B C 1
ATOM 11437 O O . THR B 1 628 ? -1.173 2.043 30.480 1.00 24.48 1360 THR B O 1
ATOM 11441 N N . ASN B 1 629 ? -1.219 -0.001 29.527 1.00 29.00 1361 ASN B N 1
ATOM 11442 C CA A ASN B 1 629 ? -1.754 -0.658 30.728 0.50 29.56 1361 ASN B CA 1
ATOM 11443 C CA B ASN B 1 629 ? -1.725 -0.738 30.697 0.50 28.65 1361 ASN B CA 1
ATOM 11444 C C . ASN B 1 629 ? -0.623 -0.836 31.753 1.00 27.69 1361 ASN B C 1
ATOM 11445 O O . ASN B 1 629 ? 0.505 -1.173 31.416 1.00 28.31 1361 ASN B O 1
ATOM 11454 N N . ALA B 1 630 ? -0.940 -0.566 33.024 1.00 26.94 1362 ALA B N 1
ATOM 11455 C CA . ALA B 1 630 ? 0.039 -0.672 34.120 1.00 27.27 1362 ALA B CA 1
ATOM 11456 C C . ALA B 1 630 ? 0.622 -2.076 34.331 1.00 29.59 1362 ALA B C 1
ATOM 11457 O O . ALA B 1 630 ? 1.740 -2.209 34.871 1.00 28.49 1362 ALA B O 1
ATOM 11459 N N . SER B 1 631 ? -0.112 -3.117 33.918 1.00 31.87 1363 SER B N 1
ATOM 11460 C CA A SER B 1 631 ? 0.398 -4.499 33.968 0.50 34.91 1363 SER B CA 1
ATOM 11461 C CA B SER B 1 631 ? 0.395 -4.491 33.989 0.50 34.06 1363 SER B CA 1
ATOM 11462 C C . SER B 1 631 ? 1.583 -4.723 33.026 1.00 36.09 1363 SER B C 1
ATOM 11463 O O . SER B 1 631 ? 2.326 -5.693 33.182 1.00 35.79 1363 SER B O 1
ATOM 11468 N N . ASP B 1 632 ? 1.766 -3.828 32.046 1.00 37.48 1364 ASP B N 1
ATOM 11469 C CA . ASP B 1 632 ? 2.827 -3.943 31.037 1.00 38.04 1364 ASP B CA 1
ATOM 11470 C C . ASP B 1 632 ? 4.065 -3.058 31.235 1.00 40.78 1364 ASP B C 1
ATOM 11471 O O . ASP B 1 632 ? 4.933 -3.003 30.345 1.00 42.89 1364 ASP B O 1
ATOM 11476 N N . VAL B 1 633 ? 4.181 -2.386 32.379 1.00 35.03 1365 VAL B N 1
ATOM 11477 C CA . VAL B 1 633 ? 5.359 -1.557 32.653 1.00 34.13 1365 VAL B CA 1
ATOM 11478 C C . VAL B 1 633 ? 6.220 -2.230 33.708 1.00 32.96 1365 VAL B C 1
ATOM 11479 O O . VAL B 1 633 ? 5.787 -3.187 34.335 1.00 31.66 1365 VAL B O 1
ATOM 11483 N N . VAL B 1 634 ? 7.422 -1.703 33.918 1.00 32.77 1366 VAL B N 1
ATOM 11484 C CA . VAL B 1 634 ? 8.339 -2.248 34.926 1.00 36.65 1366 VAL B CA 1
ATOM 11485 C C . VAL B 1 634 ? 7.763 -2.004 36.324 1.00 34.54 1366 VAL B C 1
ATOM 11486 O O . VAL B 1 634 ? 7.265 -0.924 36.602 1.00 35.14 1366 VAL B O 1
ATOM 11490 N N . ALA B 1 635 ? 7.808 -3.018 37.185 1.00 32.23 1367 ALA B N 1
ATOM 11491 C CA . ALA B 1 635 ? 7.414 -2.870 38.584 1.00 32.33 1367 ALA B CA 1
ATOM 11492 C C . ALA B 1 635 ? 8.678 -2.838 39.433 1.00 33.39 1367 ALA B C 1
ATOM 11493 O O . ALA B 1 635 ? 9.624 -3.554 39.147 1.00 36.15 1367 ALA B O 1
ATOM 11495 N N . ASN B 1 636 ? 8.685 -2.019 40.481 1.00 31.86 1368 ASN B N 1
ATOM 11496 C CA . ASN B 1 636 ? 9.841 -1.877 41.361 1.00 29.35 1368 ASN B CA 1
ATOM 11497 C C . ASN B 1 636 ? 9.379 -1.986 42.810 1.00 28.30 1368 ASN B C 1
ATOM 11498 O O . ASN B 1 636 ? 8.555 -1.191 43.235 1.00 23.29 1368 ASN B O 1
ATOM 11503 N N . LYS B 1 637 ? 9.920 -2.960 43.550 1.00 27.78 1369 LYS B N 1
ATOM 11504 C CA . LYS B 1 637 ? 9.509 -3.240 44.931 1.00 29.58 1369 LYS B CA 1
ATOM 11505 C C . LYS B 1 637 ? 9.670 -2.044 45.876 1.00 30.42 1369 LYS B C 1
ATOM 11506 O O . LYS B 1 637 ? 8.948 -1.958 46.867 1.00 28.12 1369 LYS B O 1
ATOM 11512 N N . GLU B 1 638 ? 10.609 -1.136 45.590 1.00 31.64 1370 GLU B N 1
ATOM 11513 C CA . GLU B 1 638 ? 10.819 0.026 46.474 1.00 34.77 1370 GLU B CA 1
ATOM 11514 C C . GLU B 1 638 ? 9.966 1.234 46.046 1.00 29.50 1370 GLU B C 1
ATOM 11515 O O . GLU B 1 638 ? 10.016 2.246 46.729 1.00 31.65 1370 GLU B O 1
ATOM 11521 N N . LYS B 1 639 ? 9.176 1.134 44.971 1.00 24.01 1371 LYS B N 1
ATOM 11522 C CA . LYS B 1 639 ? 8.389 2.274 44.484 1.00 22.23 1371 LYS B CA 1
ATOM 11523 C C . LYS B 1 639 ? 6.889 2.021 44.473 1.00 21.52 1371 LYS B C 1
ATOM 11524 O O . LYS B 1 639 ? 6.433 0.905 44.212 1.00 19.88 1371 LYS B O 1
ATOM 11530 N N . THR B 1 640 ? 6.132 3.082 44.764 1.00 19.80 1372 THR B N 1
ATOM 11531 C CA . THR B 1 640 ? 4.689 3.085 44.616 1.00 19.76 1372 THR B CA 1
ATOM 11532 C C . THR B 1 640 ? 4.377 3.739 43.258 1.00 20.53 1372 THR B C 1
ATOM 11533 O O . THR B 1 640 ? 4.044 3.038 42.301 1.00 21.22 1372 THR B O 1
ATOM 11537 N N . PHE B 1 641 ? 4.507 5.063 43.143 1.00 20.23 1373 PHE B N 1
ATOM 11538 C CA . PHE B 1 641 ? 4.367 5.687 41.821 1.00 20.66 1373 PHE B CA 1
ATOM 11539 C C . PHE B 1 641 ? 5.678 5.671 41.038 1.00 19.49 1373 PHE B C 1
ATOM 11540 O O . PHE B 1 641 ? 6.757 5.820 41.608 1.00 19.33 1373 PHE B O 1
ATOM 11548 N N . GLU B 1 642 ? 5.544 5.424 39.745 1.00 19.82 1374 GLU B N 1
ATOM 11549 C CA . GLU B 1 642 ? 6.638 5.404 38.784 1.00 21.16 1374 GLU B CA 1
ATOM 11550 C C . GLU B 1 642 ? 6.214 6.212 37.576 1.00 19.35 1374 GLU B C 1
ATOM 11551 O O . GLU B 1 642 ? 5.124 5.988 37.034 1.00 18.68 1374 GLU B O 1
ATOM 11557 N N . SER B 1 643 ? 7.094 7.104 37.127 1.00 19.80 1375 SER B N 1
ATOM 11558 C CA . SER B 1 643 ? 6.821 7.966 35.961 1.00 20.08 1375 SER B CA 1
ATOM 11559 C C . SER B 1 643 ? 7.150 7.193 34.676 1.00 20.78 1375 SER B C 1
ATOM 11560 O O . SER B 1 643 ? 8.306 7.116 34.262 1.00 19.99 1375 SER B O 1
ATOM 11563 N N . ASN B 1 644 ? 6.129 6.595 34.063 1.00 21.56 1376 ASN B N 1
ATOM 11564 C CA . ASN B 1 644 ? 6.305 5.773 32.867 1.00 20.95 1376 ASN B CA 1
ATOM 11565 C C . ASN B 1 644 ? 5.090 5.957 31.986 1.00 21.97 1376 ASN B C 1
ATOM 11566 O O . ASN B 1 644 ? 4.209 6.723 32.326 1.00 21.29 1376 ASN B O 1
ATOM 11571 N N . ALA B 1 645 ? 5.040 5.242 30.863 1.00 22.35 1377 ALA B N 1
ATOM 11572 C CA . ALA B 1 645 ? 3.919 5.361 29.912 1.00 22.06 1377 ALA B CA 1
ATOM 11573 C C . ALA B 1 645 ? 2.543 5.078 30.534 1.00 21.78 1377 ALA B C 1
ATOM 11574 O O . ALA B 1 645 ? 1.529 5.672 30.126 1.00 21.48 1377 ALA B O 1
ATOM 11576 N N . ALA B 1 646 ? 2.488 4.167 31.504 1.00 21.35 1378 ALA B N 1
ATOM 11577 C CA . ALA B 1 646 ? 1.206 3.860 32.146 1.00 21.15 1378 ALA B CA 1
ATOM 11578 C C . ALA B 1 646 ? 0.727 5.017 33.024 1.00 19.65 1378 ALA B C 1
ATOM 11579 O O . ALA B 1 646 ? -0.431 5.419 32.921 1.00 20.92 1378 ALA B O 1
ATOM 11581 N N . LEU B 1 647 ? 1.607 5.563 33.858 1.00 19.24 1379 LEU B N 1
ATOM 11582 C CA . LEU B 1 647 ? 1.229 6.693 34.710 1.00 19.03 1379 LEU B CA 1
ATOM 11583 C C . LEU B 1 647 ? 0.909 7.916 33.844 1.00 19.60 1379 LEU B C 1
ATOM 11584 O O . LEU B 1 647 ? -0.043 8.625 34.120 1.00 19.72 1379 LEU B O 1
ATOM 11589 N N . ASP B 1 648 ? 1.696 8.119 32.777 1.00 20.87 1380 ASP B N 1
ATOM 11590 C CA . ASP B 1 648 ? 1.478 9.212 31.803 1.00 19.44 1380 ASP B CA 1
ATOM 11591 C C . ASP B 1 648 ? 0.129 9.120 31.091 1.00 20.51 1380 ASP B C 1
ATOM 11592 O O . ASP B 1 648 ? -0.374 10.147 30.630 1.00 19.04 1380 ASP B O 1
ATOM 11597 N N . SER B 1 649 ? -0.430 7.916 30.950 1.00 20.12 1381 SER B N 1
ATOM 11598 C CA . SER B 1 649 ? -1.768 7.762 30.347 1.00 20.68 1381 SER B CA 1
ATOM 11599 C C . SER B 1 649 ? -2.914 8.395 31.188 1.00 21.01 1381 SER B C 1
ATOM 11600 O O . SER B 1 649 ? -4.010 8.585 30.676 1.00 22.25 1381 SER B O 1
ATOM 11603 N N . HIS B 1 650 ? -2.658 8.719 32.462 1.00 20.32 1382 HIS B N 1
ATOM 11604 C CA . HIS B 1 650 ? -3.648 9.386 33.324 1.00 20.14 1382 HIS B CA 1
ATOM 11605 C C . HIS B 1 650 ? -3.730 10.885 33.058 1.00 20.10 1382 HIS B C 1
ATOM 11606 O O . HIS B 1 650 ? -2.763 11.526 32.582 1.00 18.86 1382 HIS B O 1
ATOM 11613 N N . MET B 1 651 ? -4.912 11.418 33.340 1.00 20.33 1383 MET B N 1
ATOM 11614 C CA . MET B 1 651 ? -5.180 12.851 33.312 1.00 21.68 1383 MET B CA 1
ATOM 11615 C C . MET B 1 651 ? -6.188 13.193 34.400 1.00 22.47 1383 MET B C 1
ATOM 11616 O O . MET B 1 651 ? -7.249 12.546 34.500 1.00 22.95 1383 MET B O 1
ATOM 11621 N N . ILE B 1 652 ? -5.839 14.196 35.206 1.00 19.78 1384 ILE B N 1
ATOM 11622 C CA . ILE B 1 652 ? -6.639 14.656 36.330 1.00 20.37 1384 ILE B CA 1
ATOM 11623 C C . ILE B 1 652 ? -7.533 15.803 35.863 1.00 21.09 1384 ILE B C 1
ATOM 11624 O O . ILE B 1 652 ? -7.155 16.569 34.966 1.00 20.60 1384 ILE B O 1
ATOM 11629 N N . TYR B 1 653 ? -8.734 15.889 36.436 1.00 20.03 1385 TYR B N 1
ATOM 11630 C CA . TYR B 1 653 ? -9.645 17.021 36.225 1.00 20.16 1385 TYR B CA 1
ATOM 11631 C C . TYR B 1 653 ? -10.040 17.612 37.563 1.00 20.89 1385 TYR B C 1
ATOM 11632 O O . TYR B 1 653 ? -10.620 16.918 38.405 1.00 20.05 1385 TYR B O 1
ATOM 11641 N N . GLU B 1 654 ? -9.736 18.900 37.766 1.00 20.95 1386 GLU B N 1
ATOM 11642 C CA . GLU B 1 654 ? -10.182 19.620 38.946 1.00 20.35 1386 GLU B CA 1
ATOM 11643 C C . GLU B 1 654 ? -11.637 20.032 38.703 1.00 21.20 1386 GLU B C 1
ATOM 11644 O O . GLU B 1 654 ? -11.905 20.802 37.778 1.00 21.02 1386 GLU B O 1
ATOM 11650 N N . ASP B 1 655 ? -12.562 19.543 39.544 1.00 18.42 1387 ASP B N 1
ATOM 11651 C CA . ASP B 1 655 ? -13.999 19.665 39.245 1.00 20.14 1387 ASP B CA 1
ATOM 11652 C C . ASP B 1 655 ? -14.715 20.924 39.767 1.00 19.94 1387 ASP B C 1
ATOM 11653 O O . ASP B 1 655 ? -15.916 21.045 39.582 1.00 20.82 1387 ASP B O 1
ATOM 11658 N N . PHE B 1 656 ? -13.988 21.835 40.410 1.00 19.42 1388 PHE B N 1
ATOM 11659 C CA . PHE B 1 656 ? -14.612 22.967 41.065 1.00 19.77 1388 PHE B CA 1
ATOM 11660 C C . PHE B 1 656 ? -13.828 24.257 40.946 1.00 20.76 1388 PHE B C 1
ATOM 11661 O O . PHE B 1 656 ? -12.646 24.258 40.554 1.00 19.83 1388 PHE B O 1
ATOM 11669 N N . SER B 1 657 ? -14.531 25.341 41.291 1.00 20.20 1389 SER B N 1
ATOM 11670 C CA . SER B 1 657 ? -13.952 26.666 41.485 1.00 21.15 1389 SER B CA 1
ATOM 11671 C C . SER B 1 657 ? -14.409 27.192 42.845 1.00 21.12 1389 SER B C 1
ATOM 11672 O O . SER B 1 657 ? -15.506 26.875 43.291 1.00 21.13 1389 SER B O 1
ATOM 11675 N N . LEU B 1 658 ? -13.589 28.022 43.479 1.00 22.28 1390 LEU B N 1
ATOM 11676 C CA . LEU B 1 658 ? -14.009 28.742 44.684 1.00 21.42 1390 LEU B CA 1
ATOM 11677 C C . LEU B 1 658 ? -15.225 29.653 44.415 1.00 23.05 1390 LEU B C 1
ATOM 11678 O O . LEU B 1 658 ? -16.037 29.888 45.309 1.00 21.38 1390 LEU B O 1
ATOM 11683 N N . PHE B 1 659 ? -15.348 30.138 43.181 1.00 23.09 1391 PHE B N 1
ATOM 11684 C CA . PHE B 1 659 ? -16.372 31.098 42.784 1.00 24.30 1391 PHE B CA 1
ATOM 11685 C C . PHE B 1 659 ? -17.615 30.448 42.181 1.00 26.16 1391 PHE B C 1
ATOM 11686 O O . PHE B 1 659 ? -18.473 31.131 41.594 1.00 24.64 1391 PHE B O 1
ATOM 11694 N N . GLN B 1 660 ? -17.698 29.123 42.313 1.00 26.19 1392 GLN B N 1
ATOM 11695 C CA . GLN B 1 660 ? -18.860 28.367 41.906 1.00 25.11 1392 GLN B CA 1
ATOM 11696 C C . GLN B 1 660 ? -20.041 28.865 42.744 1.00 25.18 1392 GLN B C 1
ATOM 11697 O O . GLN B 1 660 ? -19.895 29.050 43.948 1.00 26.16 1392 GLN B O 1
ATOM 11703 N N . PRO B 1 661 ? -21.186 29.150 42.109 1.00 25.24 1393 PRO B N 1
ATOM 11704 C CA . PRO B 1 661 ? -22.335 29.671 42.858 1.00 26.88 1393 PRO B CA 1
ATOM 11705 C C . PRO B 1 661 ? -23.091 28.588 43.631 1.00 25.84 1393 PRO B C 1
ATOM 11706 O O . PRO B 1 661 ? -22.947 27.399 43.349 1.00 26.96 1393 PRO B O 1
ATOM 11710 N N . GLU B 1 662 ? -23.894 29.001 44.602 1.00 27.54 1394 GLU B N 1
ATOM 11711 C CA . GLU B 1 662 ? -24.844 28.087 45.247 1.00 28.42 1394 GLU B CA 1
ATOM 11712 C C . GLU B 1 662 ? -25.849 27.650 44.177 1.00 29.09 1394 GLU B C 1
ATOM 11713 O O . GLU B 1 662 ? -26.223 28.463 43.330 1.00 28.65 1394 GLU B O 1
ATOM 11719 N N . PRO B 1 663 ? -26.258 26.364 44.179 1.00 27.82 1395 PRO B N 1
ATOM 11720 C CA . PRO B 1 663 ? -27.137 25.880 43.110 1.00 27.78 1395 PRO B CA 1
ATOM 11721 C C . PRO B 1 663 ? -28.558 26.414 43.254 1.00 27.83 1395 PRO B C 1
ATOM 11722 O O . PRO B 1 663 ? -29.065 26.536 44.366 1.00 28.68 1395 PRO B O 1
ATOM 11726 N N . THR B 1 664 ? -29.182 26.732 42.129 1.00 27.60 1396 THR B N 1
ATOM 11727 C CA . THR B 1 664 ? -30.534 27.303 42.112 1.00 29.98 1396 THR B CA 1
ATOM 11728 C C . THR B 1 664 ? -31.651 26.234 42.129 1.00 30.78 1396 THR B C 1
ATOM 11729 O O . THR B 1 664 ? -32.819 26.574 42.238 1.00 31.22 1396 THR B O 1
ATOM 11733 N N . SER B 1 665 ? -31.286 24.958 41.998 1.00 29.84 1397 SER B N 1
ATOM 11734 C CA . SER B 1 665 ? -32.232 23.848 42.076 1.00 30.25 1397 SER B CA 1
ATOM 11735 C C . SER B 1 665 ? -31.480 22.572 42.443 1.00 31.58 1397 SER B C 1
ATOM 11736 O O . SER B 1 665 ? -30.231 22.563 42.475 1.00 30.28 1397 SER B O 1
ATOM 11739 N N . VAL B 1 666 ? -32.233 21.501 42.692 1.00 29.21 1398 VAL B N 1
ATOM 11740 C CA . VAL B 1 666 ? -31.646 20.186 42.958 1.00 29.21 1398 VAL B CA 1
ATOM 11741 C C . VAL B 1 666 ? -30.935 19.659 41.708 1.00 29.12 1398 VAL B C 1
ATOM 11742 O O . VAL B 1 666 ? -29.819 19.144 41.805 1.00 29.39 1398 VAL B O 1
ATOM 11746 N N . GLU B 1 667 ? -31.565 19.807 40.547 1.00 28.97 1399 GLU B N 1
ATOM 11747 C CA . GLU B 1 667 ? -30.951 19.430 39.277 1.00 31.87 1399 GLU B CA 1
ATOM 11748 C C . GLU B 1 667 ? -29.574 20.089 39.050 1.00 29.24 1399 GLU B C 1
ATOM 11749 O O . GLU B 1 667 ? -28.690 19.462 38.481 1.00 28.20 1399 GLU B O 1
ATOM 11755 N N . ASN B 1 668 ? -29.415 21.336 39.498 1.00 27.86 1400 ASN B N 1
ATOM 11756 C CA . ASN B 1 668 ? -28.173 22.094 39.322 1.00 27.57 1400 ASN B CA 1
ATOM 11757 C C . ASN B 1 668 ? -27.093 21.832 40.376 1.00 25.41 1400 ASN B C 1
ATOM 11758 O O . ASN B 1 668 ? -26.017 22.430 40.300 1.00 23.54 1400 ASN B O 1
ATOM 11763 N N . HIS B 1 669 ? -27.360 20.952 41.350 1.00 24.13 1401 HIS B N 1
ATOM 11764 C CA . HIS B 1 669 ? -26.311 20.465 42.252 1.00 23.93 1401 HIS B CA 1
ATOM 11765 C C . HIS B 1 669 ? -25.181 19.889 41.420 1.00 23.06 1401 HIS B C 1
ATOM 11766 O O . HIS B 1 669 ? -25.409 19.074 40.531 1.00 23.34 1401 HIS B O 1
ATOM 11773 N N . ALA B 1 670 ? -23.960 20.315 41.694 1.00 22.70 1402 ALA B N 1
ATOM 11774 C CA . ALA B 1 670 ? -22.814 19.857 40.922 1.00 21.90 1402 ALA B CA 1
ATOM 11775 C C . ALA B 1 670 ? -22.767 18.316 40.885 1.00 21.88 1402 ALA B C 1
ATOM 11776 O O . ALA B 1 670 ? -22.475 17.735 39.840 1.00 21.65 1402 ALA B O 1
ATOM 11778 N N . TYR B 1 671 ? -23.113 17.661 41.997 1.00 22.12 1403 TYR B N 1
ATOM 11779 C CA . TYR B 1 671 ? -23.089 16.194 42.031 1.00 22.69 1403 TYR B CA 1
ATOM 11780 C C . TYR B 1 671 ? -23.986 15.605 40.953 1.00 22.85 1403 TYR B C 1
ATOM 11781 O O . TYR B 1 671 ? -23.590 14.667 40.266 1.00 23.04 1403 TYR B O 1
ATOM 11790 N N . ASN B 1 672 ? -25.177 16.170 40.796 1.00 23.45 1404 ASN B N 1
ATOM 11791 C CA . ASN B 1 672 ? -26.137 15.657 39.823 1.00 24.22 1404 ASN B CA 1
ATOM 11792 C C . ASN B 1 672 ? -25.723 15.957 38.392 1.00 24.71 1404 ASN B C 1
ATOM 11793 O O . ASN B 1 672 ? -25.855 15.101 37.509 1.00 24.70 1404 ASN B O 1
ATOM 11798 N N . VAL B 1 673 ? -25.208 17.166 38.169 1.00 25.57 1405 VAL B N 1
ATOM 11799 C CA . VAL B 1 673 ? -24.697 17.555 36.848 1.00 25.24 1405 VAL B CA 1
ATOM 11800 C C . VAL B 1 673 ? -23.514 16.661 36.453 1.00 24.66 1405 VAL B C 1
ATOM 11801 O O . VAL B 1 673 ? -23.465 16.171 35.320 1.00 24.13 1405 VAL B O 1
ATOM 11805 N N . ILE B 1 674 ? -22.608 16.387 37.396 1.00 24.15 1406 ILE B N 1
ATOM 11806 C CA . ILE B 1 674 ? -21.444 15.517 37.130 1.00 23.83 1406 ILE B CA 1
ATOM 11807 C C . ILE B 1 674 ? -21.883 14.095 36.740 1.00 25.56 1406 ILE B C 1
ATOM 11808 O O . ILE B 1 674 ? -21.428 13.560 35.724 1.00 23.96 1406 ILE B O 1
ATOM 11813 N N . ALA B 1 675 ? -22.789 13.512 37.527 1.00 27.01 1407 ALA B N 1
ATOM 11814 C CA . ALA B 1 675 ? -23.342 12.187 37.238 1.00 27.22 1407 ALA B CA 1
ATOM 11815 C C . ALA B 1 675 ? -23.941 12.112 35.841 1.00 29.30 1407 ALA B C 1
ATOM 11816 O O . ALA B 1 675 ? -23.646 11.176 35.078 1.00 29.45 1407 ALA B O 1
ATOM 11818 N N . LYS B 1 676 ? -24.757 13.104 35.498 1.00 31.07 1408 LYS B N 1
ATOM 11819 C CA . LYS B 1 676 ? -25.406 13.156 34.182 1.00 34.12 1408 LYS B CA 1
ATOM 11820 C C . LYS B 1 676 ? -24.388 13.223 33.029 1.00 33.45 1408 LYS B C 1
ATOM 11821 O O . LYS B 1 676 ? -24.623 12.664 31.959 1.00 33.59 1408 LYS B O 1
ATOM 11827 N N . ASN B 1 677 ? -23.243 13.877 33.273 1.00 30.97 1409 ASN B N 1
ATOM 11828 C CA . ASN B 1 677 ? -22.198 14.072 32.265 1.00 31.07 1409 ASN B CA 1
ATOM 11829 C C . ASN B 1 677 ? -21.019 13.081 32.346 1.00 31.10 1409 ASN B C 1
ATOM 11830 O O . ASN B 1 677 ? -19.986 13.313 31.736 1.00 29.17 1409 ASN B O 1
ATOM 11835 N N . ALA B 1 678 ? -21.182 11.961 33.055 1.00 31.32 1410 ALA B N 1
ATOM 11836 C CA . ALA B 1 678 ? -20.064 11.049 33.322 1.00 29.94 1410 ALA B CA 1
ATOM 11837 C C . ALA B 1 678 ? -19.362 10.589 32.042 1.00 29.01 1410 ALA B C 1
ATOM 11838 O O . ALA B 1 678 ? -18.134 10.519 31.991 1.00 27.80 1410 ALA B O 1
ATOM 11840 N N . SER B 1 679 ? -20.146 10.314 31.010 1.00 29.61 1411 SER B N 1
ATOM 11841 C CA . SER B 1 679 ? -19.611 9.833 29.729 1.00 32.21 1411 SER B CA 1
ATOM 11842 C C . SER B 1 679 ? -18.784 10.902 29.020 1.00 30.95 1411 SER B C 1
ATOM 11843 O O . SER B 1 679 ? -17.820 10.562 28.346 1.00 31.23 1411 SER B O 1
ATOM 11846 N N . LEU B 1 680 ? -19.165 12.175 29.166 1.00 30.07 1412 LEU B N 1
ATOM 11847 C CA . LEU B 1 680 ? -18.389 13.300 28.618 1.00 29.15 1412 LEU B CA 1
ATOM 11848 C C . LEU B 1 680 ? -16.965 13.287 29.160 1.00 26.99 1412 LEU B C 1
ATOM 11849 O O . LEU B 1 680 ? -16.024 13.398 28.382 1.00 25.43 1412 LEU B O 1
ATOM 11854 N N . PHE B 1 681 ? -16.809 13.125 30.475 1.00 26.29 1413 PHE B N 1
ATOM 11855 C CA . PHE B 1 681 ? -15.469 13.172 31.088 1.00 25.53 1413 PHE B CA 1
ATOM 11856 C C . PHE B 1 681 ? -14.590 12.049 30.557 1.00 26.99 1413 PHE B C 1
ATOM 11857 O O . PHE B 1 681 ? -13.413 12.265 30.258 1.00 26.42 1413 PHE B O 1
ATOM 11865 N N . SER B 1 682 ? -15.169 10.854 30.423 1.00 27.34 1414 SER B N 1
ATOM 11866 C CA . SER B 1 682 ? -14.515 9.734 29.743 1.00 28.65 1414 SER B CA 1
ATOM 11867 C C . SER B 1 682 ? -14.142 10.070 28.284 1.00 29.34 1414 SER B C 1
ATOM 11868 O O . SER B 1 682 ? -13.029 9.805 27.863 1.00 27.92 1414 SER B O 1
ATOM 11871 N N . ASP B 1 683 ? -15.089 10.637 27.534 1.00 30.37 1415 ASP B N 1
ATOM 11872 C CA A ASP B 1 683 ? -14.874 11.006 26.119 0.70 31.45 1415 ASP B CA 1
ATOM 11873 C CA B ASP B 1 683 ? -14.891 11.022 26.132 0.30 30.20 1415 ASP B CA 1
ATOM 11874 C C . ASP B 1 683 ? -13.722 12.008 25.953 1.00 30.16 1415 ASP B C 1
ATOM 11875 O O . ASP B 1 683 ? -13.030 12.000 24.932 1.00 29.73 1415 ASP B O 1
ATOM 11884 N N . LEU B 1 684 ? -13.518 12.867 26.954 1.00 27.86 1416 LEU B N 1
ATOM 11885 C CA . LEU B 1 684 ? -12.405 13.819 26.979 1.00 28.13 1416 LEU B CA 1
ATOM 11886 C C . LEU B 1 684 ? -11.081 13.211 27.468 1.00 28.58 1416 LEU B C 1
ATOM 11887 O O . LEU B 1 684 ? -10.075 13.915 27.556 1.00 30.21 1416 LEU B O 1
ATOM 11892 N N . GLY B 1 685 ? -11.064 11.913 27.779 1.00 26.07 1417 GLY B N 1
ATOM 11893 C CA . GLY B 1 685 ? -9.860 11.231 28.242 1.00 24.92 1417 GLY B CA 1
ATOM 11894 C C . GLY B 1 685 ? -9.453 11.506 29.674 1.00 24.73 1417 GLY B C 1
ATOM 11895 O O . GLY B 1 685 ? -8.316 11.203 30.063 1.00 23.84 1417 GLY B O 1
ATOM 11896 N N . ILE B 1 686 ? -10.372 12.046 30.483 1.00 22.98 1418 ILE B N 1
ATOM 11897 C CA . ILE B 1 686 ? -10.119 12.224 31.911 1.00 22.64 1418 ILE B CA 1
ATOM 11898 C C . ILE B 1 686 ? -10.137 10.824 32.552 1.00 21.08 1418 ILE B C 1
ATOM 11899 O O . ILE B 1 686 ? -11.069 10.070 32.347 1.00 23.14 1418 ILE B O 1
ATOM 11904 N N . THR B 1 687 ? -9.095 10.497 33.306 1.00 20.10 1419 THR B N 1
ATOM 11905 C CA . THR B 1 687 ? -9.026 9.213 34.013 1.00 20.15 1419 THR B CA 1
ATOM 11906 C C . THR B 1 687 ? -9.218 9.339 35.544 1.00 20.93 1419 THR B C 1
ATOM 11907 O O . THR B 1 687 ? -9.544 8.347 36.211 1.00 19.00 1419 THR B O 1
ATOM 11911 N N . ASP B 1 688 ? -8.969 10.535 36.088 1.00 20.04 1420 ASP B N 1
ATOM 11912 C CA . ASP B 1 688 ? -8.921 10.763 37.518 1.00 20.59 1420 ASP B CA 1
ATOM 11913 C C . ASP B 1 688 ? -9.636 12.058 37.832 1.00 21.12 1420 ASP B C 1
ATOM 11914 O O . ASP B 1 688 ? -9.220 13.133 37.379 1.00 21.83 1420 ASP B O 1
ATOM 11919 N N . PHE B 1 689 ? -10.700 11.947 38.618 1.00 20.56 1421 PHE B N 1
ATOM 11920 C CA . PHE B 1 689 ? -11.634 13.039 38.867 1.00 21.29 1421 PHE B CA 1
ATOM 11921 C C . PHE B 1 689 ? -11.402 13.585 40.287 1.00 21.16 1421 PHE B C 1
ATOM 11922 O O . PHE B 1 689 ? -11.672 12.902 41.276 1.00 19.73 1421 PHE B O 1
ATOM 11930 N N . TRP B 1 690 ? -10.864 14.802 40.362 1.00 19.89 1422 TRP B N 1
ATOM 11931 C CA . TRP B 1 690 ? -10.574 15.462 41.635 1.00 20.79 1422 TRP B CA 1
ATOM 11932 C C . TRP B 1 690 ? -11.849 16.194 42.064 1.00 21.38 1422 TRP B C 1
ATOM 11933 O O . TRP B 1 690 ? -12.283 17.147 41.409 1.00 21.10 1422 TRP B O 1
ATOM 11944 N N . MET B 1 691 ? -12.434 15.713 43.165 1.00 20.25 1423 MET B N 1
ATOM 11945 C CA . MET B 1 691 ? -13.639 16.285 43.722 1.00 21.66 1423 MET B CA 1
ATOM 11946 C C . MET B 1 691 ? -13.311 17.260 44.825 1.00 20.71 1423 MET B C 1
ATOM 11947 O O . MET B 1 691 ? -12.402 17.031 45.634 1.00 18.56 1423 MET B O 1
ATOM 11952 N N . ALA B 1 692 ? -14.069 18.353 44.848 1.00 20.13 1424 ALA B N 1
ATOM 11953 C CA . ALA B 1 692 ? -13.942 19.397 45.863 1.00 19.77 1424 ALA B CA 1
ATOM 11954 C C . ALA B 1 692 ? -14.031 18.830 47.268 1.00 19.99 1424 ALA B C 1
ATOM 11955 O O . ALA B 1 692 ? -14.643 17.768 47.476 1.00 19.27 1424 ALA B O 1
ATOM 11957 N N . PRO B 1 693 ? -13.365 19.485 48.234 1.00 19.73 1425 PRO B N 1
ATOM 11958 C CA . PRO B 1 693 ? -13.553 19.029 49.614 1.00 18.21 1425 PRO B CA 1
ATOM 11959 C C . PRO B 1 693 ? -15.056 19.059 49.940 1.00 19.94 1425 PRO B C 1
ATOM 11960 O O . PRO B 1 693 ? -15.697 20.104 49.798 1.00 18.96 1425 PRO B O 1
ATOM 11964 N N . ALA B 1 694 ? -15.600 17.913 50.333 1.00 19.36 1426 ALA B N 1
ATOM 11965 C CA . ALA B 1 694 ? -17.047 17.698 50.356 1.00 20.37 1426 ALA B CA 1
ATOM 11966 C C . ALA B 1 694 ? -17.687 17.947 51.733 1.00 20.21 1426 ALA B C 1
ATOM 11967 O O . ALA B 1 694 ? -18.890 17.783 51.896 1.00 22.95 1426 ALA B O 1
ATOM 11969 N N . TYR B 1 695 ? -16.886 18.423 52.674 1.00 20.10 1427 TYR B N 1
ATOM 11970 C CA . TYR B 1 695 ? -17.242 18.519 54.093 1.00 21.27 1427 TYR B CA 1
ATOM 11971 C C . TYR B 1 695 ? -18.249 19.662 54.274 1.00 22.52 1427 TYR B C 1
ATOM 11972 O O . TYR B 1 695 ? -18.352 20.556 53.421 1.00 22.91 1427 TYR B O 1
ATOM 11981 N N . THR B 1 696 ? -19.008 19.599 55.364 1.00 22.08 1428 THR B N 1
ATOM 11982 C CA . THR B 1 696 ? -19.976 20.629 55.705 1.00 22.80 1428 THR B CA 1
ATOM 11983 C C . THR B 1 696 ? -19.285 21.980 55.874 1.00 21.13 1428 THR B C 1
ATOM 11984 O O . THR B 1 696 ? -18.417 22.120 56.722 1.00 22.51 1428 THR B O 1
ATOM 11988 N N . PRO B 1 697 ? -19.631 22.965 55.038 1.00 22.39 1429 PRO B N 1
ATOM 11989 C CA . PRO B 1 697 ? -18.922 24.243 55.096 1.00 23.53 1429 PRO B CA 1
ATOM 11990 C C . PRO B 1 697 ? -19.339 25.126 56.273 1.00 23.30 1429 PRO B C 1
ATOM 11991 O O . PRO B 1 697 ? -20.480 25.069 56.705 1.00 24.49 1429 PRO B O 1
ATOM 11995 N N . PHE B 1 698 ? -18.381 25.876 56.808 1.00 23.62 1430 PHE B N 1
ATOM 11996 C CA . PHE B 1 698 ? -18.644 26.993 57.710 1.00 24.25 1430 PHE B CA 1
ATOM 11997 C C . PHE B 1 698 ? -19.459 28.023 56.933 1.00 24.94 1430 PHE B C 1
ATOM 11998 O O . PHE B 1 698 ? -19.016 28.504 55.872 1.00 23.97 1430 PHE B O 1
ATOM 12006 N N . GLY B 1 699 ? -20.654 28.331 57.432 1.00 27.54 1431 GLY B N 1
ATOM 12007 C CA . GLY B 1 699 ? -21.624 29.175 56.700 1.00 28.45 1431 GLY B CA 1
ATOM 12008 C C . GLY B 1 699 ? -21.136 30.572 56.383 1.00 27.67 1431 GLY B C 1
ATOM 12009 O O . GLY B 1 699 ? -21.428 31.105 55.319 1.00 27.79 1431 GLY B O 1
ATOM 12010 N N . ARG B 1 700 ? -20.321 31.128 57.274 1.00 27.59 1432 ARG B N 1
ATOM 12011 C CA . ARG B 1 700 ? -19.737 32.453 57.077 1.00 29.95 1432 ARG B CA 1
ATOM 12012 C C . ARG B 1 700 ? -18.358 32.476 56.375 1.00 27.55 1432 ARG B C 1
ATOM 12013 O O . ARG B 1 700 ? -17.748 33.546 56.256 1.00 24.95 1432 ARG B O 1
ATOM 12021 N N . SER B 1 701 ? -17.879 31.323 55.889 1.00 24.12 1433 SER B N 1
ATOM 12022 C CA . SER B 1 701 ? -16.683 31.290 55.057 1.00 23.12 1433 SER B CA 1
ATOM 12023 C C . SER B 1 701 ? -16.886 32.085 53.766 1.00 23.20 1433 SER B C 1
ATOM 12024 O O . SER B 1 701 ? -18.015 32.229 53.268 1.00 22.21 1433 SER B O 1
ATOM 12027 N N . ARG B 1 702 ? -15.779 32.596 53.237 1.00 23.06 1434 ARG B N 1
ATOM 12028 C CA . ARG B 1 702 ? -15.802 33.433 52.040 1.00 23.55 1434 ARG B CA 1
ATOM 12029 C C . ARG B 1 702 ? -16.466 32.752 50.847 1.00 23.46 1434 ARG B C 1
ATOM 12030 O O . ARG B 1 702 ? -17.255 33.370 50.136 1.00 22.38 1434 ARG B O 1
ATOM 12038 N N . TYR B 1 703 ? -16.136 31.484 50.616 1.00 22.37 1435 TYR B N 1
ATOM 12039 C CA . TYR B 1 703 ? -16.562 30.791 49.396 1.00 22.68 1435 TYR B CA 1
ATOM 12040 C C . TYR B 1 703 ? -17.516 29.590 49.623 1.00 22.20 1435 TYR B C 1
ATOM 12041 O O . TYR B 1 703 ? -18.106 29.096 48.659 1.00 22.35 1435 TYR B O 1
ATOM 12050 N N . ASN B 1 704 ? -17.672 29.123 50.862 1.00 23.90 1436 ASN B N 1
ATOM 12051 C CA . ASN B 1 704 ? -18.483 27.922 51.157 1.00 24.68 1436 ASN B CA 1
ATOM 12052 C C . ASN B 1 704 ? -18.022 26.702 50.314 1.00 24.34 1436 ASN B C 1
ATOM 12053 O O . ASN B 1 704 ? -18.842 25.886 49.891 1.00 24.00 1436 ASN B O 1
ATOM 12058 N N . GLU B 1 705 ? -16.721 26.621 50.062 1.00 22.12 1437 GLU B N 1
ATOM 12059 C CA . GLU B 1 705 ? -16.154 25.624 49.141 1.00 22.88 1437 GLU B CA 1
ATOM 12060 C C . GLU B 1 705 ? -15.839 24.295 49.803 1.00 21.59 1437 GLU B C 1
ATOM 12061 O O . GLU B 1 705 ? -15.646 23.301 49.096 1.00 21.23 1437 GLU B O 1
ATOM 12067 N N . GLY B 1 706 ? -15.659 24.290 51.127 1.00 21.10 1438 GLY B N 1
ATOM 12068 C CA . GLY B 1 706 ? -15.339 23.058 51.864 1.00 20.01 1438 GLY B CA 1
ATOM 12069 C C . GLY B 1 706 ? -13.982 22.954 52.548 1.00 19.14 1438 GLY B C 1
ATOM 12070 O O . GLY B 1 706 ? -13.802 22.053 53.374 1.00 19.07 1438 GLY B O 1
ATOM 12071 N N . TYR B 1 707 ? -13.016 23.823 52.222 1.00 18.96 1439 TYR B N 1
ATOM 12072 C CA . TYR B 1 707 ? -11.743 23.859 52.983 1.00 19.50 1439 TYR B CA 1
ATOM 12073 C C . TYR B 1 707 ? -11.929 24.458 54.380 1.00 21.27 1439 TYR B C 1
ATOM 12074 O O . TYR B 1 707 ? -11.177 24.107 55.310 1.00 25.19 1439 TYR B O 1
ATOM 12083 N N . SER B 1 708 ? -12.883 25.378 54.516 1.00 20.24 1440 SER B N 1
ATOM 12084 C CA . SER B 1 708 ? -13.283 25.926 55.812 1.00 22.02 1440 SER B CA 1
ATOM 12085 C C . SER B 1 708 ? -14.485 25.110 56.272 1.00 22.74 1440 SER B C 1
ATOM 12086 O O . SER B 1 708 ? -15.624 25.400 55.882 1.00 22.21 1440 SER B O 1
ATOM 12089 N N . MET B 1 709 ? -14.222 24.059 57.045 1.00 22.40 1441 MET B N 1
ATOM 12090 C CA . MET B 1 709 ? -15.259 23.075 57.393 1.00 23.02 1441 MET B CA 1
ATOM 12091 C C . MET B 1 709 ? -15.421 22.941 58.896 1.00 23.37 1441 MET B C 1
ATOM 12092 O O . MET B 1 709 ? -14.457 23.080 59.649 1.00 23.11 1441 MET B O 1
ATOM 12097 N N . THR B 1 710 ? -16.659 22.641 59.292 1.00 26.53 1442 THR B N 1
ATOM 12098 C CA . THR B 1 710 ? -17.049 22.411 60.683 1.00 28.30 1442 THR B CA 1
ATOM 12099 C C . THR B 1 710 ? -17.272 20.930 61.021 1.00 26.99 1442 THR B C 1
ATOM 12100 O O . THR B 1 710 ? -17.360 20.600 62.198 1.00 25.33 1442 THR B O 1
ATOM 12104 N N . ASP B 1 711 ? -17.381 20.060 60.006 1.00 24.47 1443 ASP B N 1
ATOM 12105 C CA . ASP B 1 711 ? -17.636 18.626 60.223 1.00 23.19 1443 ASP B CA 1
ATOM 12106 C C . ASP B 1 711 ? -16.976 17.817 59.099 1.00 23.41 1443 ASP B C 1
ATOM 12107 O O . ASP B 1 711 ? -17.386 17.892 57.949 1.00 23.33 1443 ASP B O 1
ATOM 12112 N N . ARG B 1 712 ? -15.947 17.057 59.463 1.00 22.75 1444 ARG B N 1
ATOM 12113 C CA . ARG B 1 712 ? -15.149 16.270 58.512 1.00 21.77 1444 ARG B CA 1
ATOM 12114 C C . ARG B 1 712 ? -15.845 15.016 57.980 1.00 21.58 1444 ARG B C 1
ATOM 12115 O O . ARG B 1 712 ? -15.373 14.426 57.011 1.00 21.89 1444 ARG B O 1
ATOM 12123 N N . TYR B 1 713 ? -16.926 14.573 58.636 1.00 21.45 1445 TYR B N 1
ATOM 12124 C CA . TYR B 1 713 ? -17.609 13.342 58.265 1.00 20.20 1445 TYR B CA 1
ATOM 12125 C C . TYR B 1 713 ? -18.984 13.535 57.662 1.00 21.03 1445 TYR B C 1
ATOM 12126 O O . TYR B 1 713 ? -19.475 12.626 57.017 1.00 23.10 1445 TYR B O 1
ATOM 12135 N N . ASN B 1 714 ? -19.601 14.699 57.856 1.00 21.88 1446 ASN B N 1
ATOM 12136 C CA . ASN B 1 714 ? -20.915 14.979 57.281 1.00 22.59 1446 ASN B CA 1
ATOM 12137 C C . ASN B 1 714 ? -20.691 15.626 55.927 1.00 21.80 1446 ASN B C 1
ATOM 12138 O O . ASN B 1 714 ? -20.288 16.792 55.853 1.00 22.22 1446 ASN B O 1
ATOM 12143 N N . LEU B 1 715 ? -20.940 14.867 54.861 1.00 22.98 1447 LEU B N 1
ATOM 12144 C CA . LEU B 1 715 ? -20.769 15.379 53.490 1.00 22.16 1447 LEU B CA 1
ATOM 12145 C C . LEU B 1 715 ? -22.088 15.856 52.875 1.00 22.95 1447 LEU B C 1
ATOM 12146 O O . LEU B 1 715 ? -22.228 15.906 51.650 1.00 22.84 1447 LEU B O 1
ATOM 12151 N N . GLY B 1 716 ? -23.024 16.268 53.732 1.00 22.98 1448 GLY B N 1
ATOM 12152 C CA . GLY B 1 716 ? -24.288 16.857 53.310 1.00 25.32 1448 GLY B CA 1
ATOM 12153 C C . GLY B 1 716 ? -25.429 15.867 53.389 1.00 25.01 1448 GLY B C 1
ATOM 12154 O O . GLY B 1 716 ? -25.234 14.665 53.228 1.00 24.90 1448 GLY B O 1
ATOM 12155 N N . THR B 1 717 ? -26.626 16.387 53.625 1.00 25.04 1449 THR B N 1
ATOM 12156 C CA . THR B 1 717 ? -27.855 15.606 53.598 1.00 25.32 1449 THR B CA 1
ATOM 12157 C C . THR B 1 717 ? -28.822 16.176 52.574 1.00 25.76 1449 THR B C 1
ATOM 12158 O O . THR B 1 717 ? -28.610 17.269 52.046 1.00 24.93 1449 THR B O 1
ATOM 12162 N N . THR B 1 718 ? -29.907 15.452 52.324 1.00 26.28 1450 THR B N 1
ATOM 12163 C CA . THR B 1 718 ? -30.969 15.940 51.422 1.00 28.04 1450 THR B CA 1
ATOM 12164 C C . THR B 1 718 ? -31.535 17.314 51.860 1.00 28.37 1450 THR B C 1
ATOM 12165 O O . THR B 1 718 ? -31.668 18.219 51.043 1.00 30.09 1450 THR B O 1
ATOM 12169 N N . ALA B 1 719 ? -31.814 17.462 53.153 1.00 29.10 1451 ALA B N 1
ATOM 12170 C CA . ALA B 1 719 ? -32.342 18.713 53.716 1.00 30.73 1451 ALA B CA 1
ATOM 12171 C C . ALA B 1 719 ? -31.286 19.819 53.833 1.00 30.33 1451 ALA B C 1
ATOM 12172 O O . ALA B 1 719 ? -31.617 20.986 53.688 1.00 29.43 1451 ALA B O 1
ATOM 12174 N N . ASN B 1 720 ? -30.041 19.450 54.146 1.00 29.12 1452 ASN B N 1
ATOM 12175 C CA . ASN B 1 720 ? -28.945 20.405 54.304 1.00 30.08 1452 ASN B CA 1
ATOM 12176 C C . ASN B 1 720 ? -27.763 20.008 53.418 1.00 27.16 1452 ASN B C 1
ATOM 12177 O O . ASN B 1 720 ? -26.754 19.488 53.901 1.00 25.32 1452 ASN B O 1
ATOM 12182 N N . PRO B 1 721 ? -27.893 20.217 52.108 1.00 26.01 1453 PRO B N 1
ATOM 12183 C CA . PRO B 1 721 ? -26.767 19.865 51.229 1.00 25.39 1453 PRO B CA 1
ATOM 12184 C C . PRO B 1 721 ? -25.590 20.825 51.429 1.00 25.02 1453 PRO B C 1
ATOM 12185 O O . PRO B 1 721 ? -25.750 21.899 52.013 1.00 23.08 1453 PRO B O 1
ATOM 12189 N N . THR B 1 722 ? -24.413 20.414 50.983 1.00 24.18 1454 THR B N 1
ATOM 12190 C CA . THR B 1 722 ? -23.265 21.332 50.892 1.00 24.66 1454 THR B CA 1
ATOM 12191 C C . THR B 1 722 ? -23.513 22.176 49.642 1.00 22.96 1454 THR B C 1
ATOM 12192 O O . THR B 1 722 ? -24.545 22.010 49.005 1.00 22.59 1454 THR B O 1
ATOM 12196 N N . LYS B 1 723 ? -22.561 23.019 49.234 1.00 24.85 1455 LYS B N 1
ATOM 12197 C CA . LYS B 1 723 ? -22.677 23.689 47.922 1.00 24.88 1455 LYS B CA 1
ATOM 12198 C C . LYS B 1 723 ? -22.933 22.668 46.809 1.00 23.60 1455 LYS B C 1
ATOM 12199 O O . LYS B 1 723 ? -23.733 22.934 45.906 1.00 23.31 1455 LYS B O 1
ATOM 12205 N N . TYR B 1 724 ? -22.288 21.504 46.910 1.00 22.87 1456 TYR B N 1
ATOM 12206 C CA . TYR B 1 724 ? -22.199 20.530 45.799 1.00 22.51 1456 TYR B CA 1
ATOM 12207 C C . TYR B 1 724 ? -23.384 19.570 45.748 1.00 22.44 1456 TYR B C 1
ATOM 12208 O O . TYR B 1 724 ? -23.712 19.051 44.674 1.00 23.41 1456 TYR B O 1
ATOM 12217 N N . GLY B 1 725 ? -24.028 19.350 46.901 1.00 23.34 1457 GLY B N 1
ATOM 12218 C CA . GLY B 1 725 ? -25.167 18.437 47.038 1.00 22.33 1457 GLY B CA 1
ATOM 12219 C C . GLY B 1 725 ? -25.150 17.674 48.363 1.00 22.39 1457 GLY B C 1
ATOM 12220 O O . GLY B 1 725 ? -24.466 18.067 49.307 1.00 21.70 1457 GLY B O 1
ATOM 12221 N N . SER B 1 726 ? -25.897 16.573 48.393 1.00 22.90 1458 SER B N 1
ATOM 12222 C CA . SER B 1 726 ? -25.964 15.649 49.530 1.00 22.65 1458 SER B CA 1
ATOM 12223 C C . SER B 1 726 ? -24.959 14.505 49.412 1.00 22.29 1458 SER B C 1
ATOM 12224 O O . SER B 1 726 ? -24.392 14.239 48.340 1.00 21.68 1458 SER B O 1
ATOM 12227 N N . GLY B 1 727 ? -24.760 13.812 50.533 1.00 23.33 1459 GLY B N 1
ATOM 12228 C CA . GLY B 1 727 ? -23.914 12.624 50.599 1.00 22.96 1459 GLY B CA 1
ATOM 12229 C C . GLY B 1 727 ? -24.415 11.491 49.718 1.00 22.81 1459 GLY B C 1
ATOM 12230 O O . GLY B 1 727 ? -23.615 10.794 49.105 1.00 22.07 1459 GLY B O 1
ATOM 12231 N N . GLU B 1 728 ? -25.738 11.326 49.650 1.00 23.30 1460 GLU B N 1
ATOM 12232 C CA . GLU B 1 728 ? -26.359 10.300 48.798 1.00 24.61 1460 GLU B CA 1
ATOM 12233 C C . GLU B 1 728 ? -26.075 10.609 47.343 1.00 24.48 1460 GLU B C 1
ATOM 12234 O O . GLU B 1 728 ? -25.723 9.718 46.567 1.00 22.52 1460 GLU B O 1
ATOM 12240 N N . GLU B 1 729 ? -26.221 11.880 46.981 1.00 24.37 1461 GLU B N 1
ATOM 12241 C CA . GLU B 1 729 ? -25.898 12.317 45.626 1.00 24.30 1461 GLU B CA 1
ATOM 12242 C C . GLU B 1 729 ? -24.418 12.050 45.312 1.00 23.46 1461 GLU B C 1
ATOM 12243 O O . GLU B 1 729 ? -24.096 11.504 44.247 1.00 24.71 1461 GLU B O 1
ATOM 12249 N N . LEU B 1 730 ? -23.530 12.443 46.229 1.00 22.71 1462 LEU B N 1
ATOM 12250 C CA . LEU B 1 730 ? -22.089 12.215 46.068 1.00 22.46 1462 LEU B CA 1
ATOM 12251 C C . LEU B 1 730 ? -21.782 10.738 45.782 1.00 23.66 1462 LEU B C 1
ATOM 12252 O O . LEU B 1 730 ? -21.065 10.424 44.830 1.00 22.23 1462 LEU B O 1
ATOM 12257 N N . ALA B 1 731 ? -22.349 9.835 46.588 1.00 22.93 1463 ALA B N 1
ATOM 12258 C CA . ALA B 1 731 ? -22.100 8.411 46.384 1.00 22.20 1463 ALA B CA 1
ATOM 12259 C C . ALA B 1 731 ? -22.579 7.914 45.024 1.00 23.76 1463 ALA B C 1
ATOM 12260 O O . ALA B 1 731 ? -21.899 7.107 44.377 1.00 23.76 1463 ALA B O 1
ATOM 12262 N N . ASN B 1 732 ? -23.758 8.361 44.598 1.00 24.27 1464 ASN B N 1
ATOM 12263 C CA . ASN B 1 732 ? -24.269 8.014 43.265 1.00 24.75 1464 ASN B CA 1
ATOM 12264 C C . ASN B 1 732 ? -23.386 8.609 42.156 1.00 24.04 1464 ASN B C 1
ATOM 12265 O O . ASN B 1 732 ? -23.171 7.978 41.127 1.00 24.99 1464 ASN B O 1
ATOM 12270 N N . THR B 1 733 ? -22.886 9.827 42.370 1.00 23.45 1465 THR B N 1
ATOM 12271 C CA . THR B 1 733 ? -21.986 10.485 41.408 1.00 23.68 1465 THR B CA 1
ATOM 12272 C C . THR B 1 733 ? -20.671 9.725 41.273 1.00 22.05 1465 THR B C 1
ATOM 12273 O O . THR B 1 733 ? -20.209 9.492 40.153 1.00 21.48 1465 THR B O 1
ATOM 12277 N N . ILE B 1 734 ? -20.097 9.297 42.401 1.00 21.55 1466 ILE B N 1
ATOM 12278 C CA . ILE B 1 734 ? -18.873 8.490 42.371 1.00 22.22 1466 ILE B CA 1
ATOM 12279 C C . ILE B 1 734 ? -19.091 7.183 41.588 1.00 23.85 1466 ILE B C 1
ATOM 12280 O O . ILE B 1 734 ? -18.262 6.821 40.727 1.00 21.56 1466 ILE B O 1
ATOM 12285 N N . ALA B 1 735 ? -20.228 6.529 41.834 1.00 24.10 1467 ALA B N 1
ATOM 12286 C CA . ALA B 1 735 ? -20.579 5.300 41.110 1.00 25.06 1467 ALA B CA 1
ATOM 12287 C C . ALA B 1 735 ? -20.746 5.524 39.616 1.00 25.15 1467 ALA B C 1
ATOM 12288 O O . ALA B 1 735 ? -20.289 4.706 38.806 1.00 23.40 1467 ALA B O 1
ATOM 12290 N N . ALA B 1 736 ? -21.388 6.639 39.251 1.00 26.04 1468 ALA B N 1
ATOM 12291 C CA . ALA B 1 736 ? -21.542 7.010 37.833 1.00 25.89 1468 ALA B CA 1
ATOM 12292 C C . ALA B 1 736 ? -20.190 7.226 37.134 1.00 24.44 1468 ALA B C 1
ATOM 12293 O O . ALA B 1 736 ? -19.985 6.774 36.003 1.00 25.36 1468 ALA B O 1
ATOM 12295 N N . LEU B 1 737 ? -19.268 7.893 37.809 1.00 23.31 1469 LEU B N 1
ATOM 12296 C CA . LEU B 1 737 ? -17.930 8.102 37.264 1.00 22.86 1469 LEU B CA 1
ATOM 12297 C C . LEU B 1 737 ? -17.184 6.773 37.149 1.00 22.90 1469 LEU B C 1
ATOM 12298 O O . LEU B 1 737 ? -16.526 6.520 36.144 1.00 22.09 1469 LEU B O 1
ATOM 12303 N N . HIS B 1 738 ? -17.317 5.922 38.166 1.00 22.91 1470 HIS B N 1
ATOM 12304 C CA . HIS B 1 738 ? -16.758 4.568 38.123 1.00 23.89 1470 HIS B CA 1
ATOM 12305 C C . HIS B 1 738 ? -17.302 3.778 36.948 1.00 24.76 1470 HIS B C 1
ATOM 12306 O O . HIS B 1 738 ? -16.534 3.133 36.238 1.00 27.14 1470 HIS B O 1
ATOM 12313 N N . LYS B 1 739 ? -18.602 3.872 36.717 1.00 26.25 1471 LYS B N 1
ATOM 12314 C CA . LYS B 1 739 ? -19.263 3.179 35.582 1.00 28.89 1471 LYS B CA 1
ATOM 12315 C C . LYS B 1 739 ? -18.667 3.613 34.221 1.00 28.35 1471 LYS B C 1
ATOM 12316 O O . LYS B 1 739 ? -18.482 2.795 33.317 1.00 28.52 1471 LYS B O 1
ATOM 12322 N N . ALA B 1 740 ? -18.342 4.895 34.105 1.00 26.41 1472 ALA B N 1
ATOM 12323 C CA . ALA B 1 740 ? -17.699 5.457 32.911 1.00 27.53 1472 ALA B CA 1
ATOM 12324 C C . ALA B 1 740 ? -16.196 5.141 32.769 1.00 28.09 1472 ALA B C 1
ATOM 12325 O O . ALA B 1 740 ? -15.592 5.492 31.759 1.00 30.50 1472 ALA B O 1
ATOM 12327 N N . GLY B 1 741 ? -15.594 4.518 33.785 1.00 26.48 1473 GLY B N 1
ATOM 12328 C CA . GLY B 1 741 ? -14.223 4.038 33.741 1.00 26.00 1473 GLY B CA 1
ATOM 12329 C C . GLY B 1 741 ? -13.212 4.933 34.448 1.00 25.07 1473 GLY B C 1
ATOM 12330 O O . GLY B 1 741 ? -12.012 4.692 34.327 1.00 23.22 1473 GLY B O 1
ATOM 12331 N N . LEU B 1 742 ? -13.689 5.953 35.178 1.00 2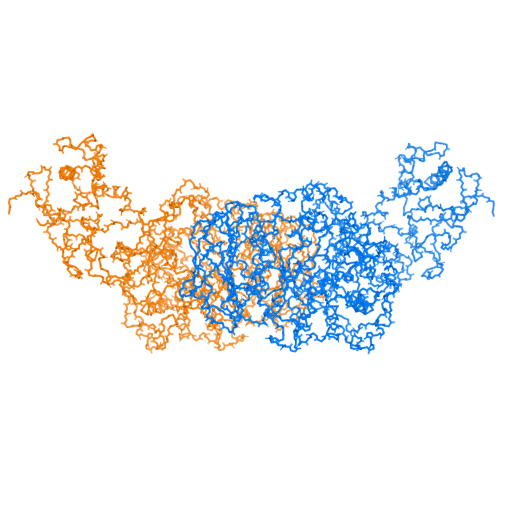3.23 1474 LEU B N 1
ATOM 12332 C CA . LEU B 1 742 ? -12.802 6.872 35.909 1.00 23.51 1474 LEU B CA 1
ATOM 12333 C C . LEU B 1 742 ? -12.539 6.379 37.318 1.00 21.77 1474 LEU B C 1
ATOM 12334 O O . LEU B 1 742 ? -13.317 5.577 37.860 1.00 21.83 1474 LEU B O 1
ATOM 12339 N N . LYS B 1 743 ? -11.439 6.848 37.900 1.00 19.78 1475 LYS B N 1
ATOM 12340 C CA . LYS B 1 743 ? -11.234 6.779 39.334 1.00 20.43 1475 LYS B CA 1
ATOM 12341 C C . LYS B 1 743 ? -11.462 8.185 39.888 1.00 19.57 1475 LYS B C 1
ATOM 12342 O O . LYS B 1 743 ? -11.346 9.164 39.143 1.00 20.61 1475 LYS B O 1
ATOM 12348 N N . VAL B 1 744 ? -11.779 8.264 41.179 1.00 19.32 1476 VAL B N 1
ATOM 12349 C CA . VAL B 1 744 ? -12.199 9.514 41.831 1.00 19.06 1476 VAL B CA 1
ATOM 12350 C C . VAL B 1 744 ? -11.399 9.783 43.101 1.00 19.42 1476 VAL B C 1
ATOM 12351 O O . VAL B 1 744 ? -11.248 8.892 43.950 1.00 19.79 1476 VAL B O 1
ATOM 12355 N N . GLN B 1 745 ? -10.860 10.992 43.223 1.00 18.52 1477 GLN B N 1
ATOM 12356 C CA . GLN B 1 745 ? -10.109 11.384 44.428 1.00 18.53 1477 GLN B CA 1
ATOM 12357 C C . GLN B 1 745 ? -10.872 12.432 45.216 1.00 18.56 1477 GLN B C 1
ATOM 12358 O O . GLN B 1 745 ? -11.573 13.252 44.630 1.00 18.48 1477 GLN B O 1
ATOM 12364 N N . GLU B 1 746 ? -10.728 12.393 46.537 1.00 17.91 1478 GLU B N 1
ATOM 12365 C CA . GLU B 1 746 ? -11.256 13.432 47.395 1.00 17.64 1478 GLU B CA 1
ATOM 12366 C C . GLU B 1 746 ? -10.122 14.313 47.865 1.00 18.77 1478 GLU B C 1
ATOM 12367 O O . GLU B 1 746 ? -9.037 13.837 48.190 1.00 18.27 1478 GLU B O 1
ATOM 12373 N N . ASP B 1 747 ? -10.402 15.612 47.878 1.00 18.55 1479 ASP B N 1
ATOM 12374 C CA . ASP B 1 747 ? -9.549 16.624 48.489 1.00 18.46 1479 ASP B CA 1
ATOM 12375 C C . ASP B 1 747 ? -9.614 16.441 50.006 1.00 18.22 1479 ASP B C 1
ATOM 12376 O O . ASP B 1 747 ? -10.628 16.749 50.615 1.00 18.86 1479 ASP B O 1
ATOM 12381 N N . ILE B 1 748 ? -8.540 15.922 50.599 1.00 19.23 1480 ILE B N 1
ATOM 12382 C CA . ILE B 1 748 ? -8.487 15.644 52.039 1.00 19.71 1480 ILE B CA 1
ATOM 12383 C C . ILE B 1 748 ? -7.693 16.760 52.690 1.00 20.63 1480 ILE B C 1
ATOM 12384 O O . ILE B 1 748 ? -6.653 17.163 52.179 1.00 20.17 1480 ILE B O 1
ATOM 12389 N N . VAL B 1 749 ? -8.203 17.260 53.818 1.00 19.06 1481 VAL B N 1
ATOM 12390 C CA . VAL B 1 749 ? -7.781 18.554 54.354 1.00 18.06 1481 VAL B CA 1
ATOM 12391 C C . VAL B 1 749 ? -7.407 18.399 55.821 1.00 18.56 1481 VAL B C 1
ATOM 12392 O O . VAL B 1 749 ? -8.243 18.630 56.707 1.00 18.83 1481 VAL B O 1
ATOM 12396 N N . MET B 1 750 ? -6.162 18.010 56.064 1.00 17.98 1482 MET B N 1
ATOM 12397 C CA . MET B 1 750 ? -5.662 17.798 57.429 1.00 19.13 1482 MET B CA 1
ATOM 12398 C C . MET B 1 750 ? -5.101 19.062 58.107 1.00 18.31 1482 MET B C 1
ATOM 12399 O O . MET B 1 750 ? -4.828 19.017 59.301 1.00 18.27 1482 MET B O 1
ATOM 12404 N N . ASN B 1 751 ? -4.919 20.168 57.383 1.00 16.85 1483 ASN B N 1
ATOM 12405 C CA . ASN B 1 751 ? -4.166 21.279 57.967 1.00 17.23 1483 ASN B CA 1
ATOM 12406 C C . ASN B 1 751 ? -4.961 22.054 59.009 1.00 17.26 1483 ASN B C 1
ATOM 12407 O O . ASN B 1 751 ? -4.414 22.382 60.054 1.00 16.57 1483 ASN B O 1
ATOM 12412 N N . GLN B 1 752 ? -6.208 22.384 58.684 1.00 17.88 1484 GLN B N 1
ATOM 12413 C CA . GLN B 1 752 ? -7.039 23.230 59.536 1.00 18.99 1484 GLN B CA 1
ATOM 12414 C C . GLN B 1 752 ? -8.512 22.876 59.516 1.00 19.40 1484 GLN B C 1
ATOM 12415 O O . GLN B 1 752 ? -9.023 22.311 58.563 1.00 19.01 1484 GLN B O 1
ATOM 12421 N N . MET B 1 753 ? -9.195 23.286 60.584 1.00 21.97 1485 MET B N 1
ATOM 12422 C CA . MET B 1 753 ? -10.661 23.409 60.626 1.00 20.65 1485 MET B CA 1
ATOM 12423 C C . MET B 1 753 ? -11.009 24.867 60.943 1.00 20.42 1485 MET B C 1
ATOM 12424 O O . MET B 1 753 ? -10.205 25.597 61.528 1.00 19.75 1485 MET B O 1
ATOM 12429 N N . ILE B 1 754 ? -12.182 25.307 60.496 1.00 20.97 1486 ILE B N 1
ATOM 12430 C CA . ILE B 1 754 ? -12.623 26.699 60.690 1.00 23.65 1486 ILE B CA 1
ATOM 12431 C C . ILE B 1 754 ? -14.129 26.706 60.940 1.00 22.88 1486 ILE B C 1
ATOM 12432 O O . ILE B 1 754 ? -14.898 26.031 60.242 1.00 23.55 1486 ILE B O 1
ATOM 12437 N N . GLY B 1 755 ? -14.539 27.491 61.931 1.00 23.22 1487 GLY B N 1
ATOM 12438 C CA . GLY B 1 755 ? -15.949 27.729 62.222 1.00 22.17 1487 GLY B CA 1
ATOM 12439 C C . GLY B 1 755 ? -16.466 26.987 63.439 1.00 22.35 1487 GLY B C 1
ATOM 12440 O O . GLY B 1 755 ? -17.669 26.765 63.547 1.00 22.99 1487 GLY B O 1
ATOM 12441 N N . PHE B 1 756 ? -15.577 26.605 64.354 1.00 21.17 1488 PHE B N 1
ATOM 12442 C CA . PHE B 1 756 ? -16.004 25.999 65.608 1.00 22.73 1488 PHE B CA 1
ATOM 12443 C C . PHE B 1 756 ? -16.924 26.966 66.352 1.00 24.01 1488 PHE B C 1
ATOM 12444 O O . PHE B 1 756 ? -16.676 28.175 66.372 1.00 24.23 1488 PHE B O 1
ATOM 12452 N N . SER B 1 757 ? -17.989 26.431 66.943 1.00 25.31 1489 SER B N 1
ATOM 12453 C CA . SER B 1 757 ? -18.953 27.254 67.698 1.00 28.20 1489 SER B CA 1
ATOM 12454 C C . SER B 1 757 ? -18.623 27.386 69.192 1.00 26.08 1489 SER B C 1
ATOM 12455 O O . SER B 1 757 ? -19.182 28.250 69.869 1.00 24.96 1489 SER B O 1
ATOM 12458 N N . GLY B 1 758 ? -17.724 26.546 69.697 1.00 25.90 1490 GLY B N 1
ATOM 12459 C CA . GLY B 1 758 ? -17.368 26.517 71.118 1.00 24.23 1490 GLY B CA 1
ATOM 12460 C C . GLY B 1 758 ? -16.080 27.270 71.420 1.00 25.07 1490 GLY B C 1
ATOM 12461 O O . GLY B 1 758 ? -15.022 26.982 70.829 1.00 22.65 1490 GLY B O 1
ATOM 12462 N N . GLN B 1 759 ? -16.171 28.237 72.332 1.00 23.32 1491 GLN B N 1
ATOM 12463 C CA . GLN B 1 759 ? -15.016 28.986 72.791 1.00 23.58 1491 GLN B CA 1
ATOM 12464 C C . GLN B 1 759 ? -14.333 28.252 73.917 1.00 23.12 1491 GLN B C 1
ATOM 12465 O O . GLN B 1 759 ? -14.966 27.510 74.683 1.00 24.72 1491 GLN B O 1
ATOM 12471 N N . GLU B 1 760 ? -13.037 28.497 74.025 1.00 22.24 1492 GLU B N 1
ATOM 12472 C CA . GLU B 1 760 ? -12.188 27.874 75.030 1.00 23.07 1492 GLU B CA 1
ATOM 12473 C C . GLU B 1 760 ? -11.157 28.907 75.480 1.00 22.19 1492 GLU B C 1
ATOM 12474 O O . GLU B 1 760 ? -10.631 29.655 74.653 1.00 24.77 1492 GLU B O 1
ATOM 12480 N N . ALA B 1 761 ? -10.848 28.933 76.770 1.00 21.23 1493 ALA B N 1
ATOM 12481 C CA . ALA B 1 761 ? -9.757 29.759 77.264 1.00 22.24 1493 ALA B CA 1
ATOM 12482 C C . ALA B 1 761 ? -8.441 29.056 76.957 1.00 22.82 1493 ALA B C 1
ATOM 12483 O O . ALA B 1 761 ? -8.181 27.965 77.456 1.00 23.16 1493 ALA B O 1
ATOM 12485 N N . VAL B 1 762 ? -7.653 29.654 76.072 1.00 21.14 1494 VAL B N 1
ATOM 12486 C CA . VAL B 1 762 ? -6.315 29.141 75.728 1.00 22.16 1494 VAL B CA 1
ATOM 12487 C C . VAL B 1 762 ? -5.274 30.192 76.073 1.00 21.45 1494 VAL B C 1
ATOM 12488 O O . VAL B 1 762 ? -5.586 31.389 76.081 1.00 22.33 1494 VAL B O 1
ATOM 12492 N N . THR B 1 763 ? -4.049 29.759 76.372 1.00 21.38 1495 THR B N 1
ATOM 12493 C CA . THR B 1 763 ? -2.936 30.679 76.582 1.00 20.68 1495 THR B CA 1
ATOM 12494 C C . THR B 1 763 ? -2.158 30.816 75.278 1.00 20.61 1495 THR B C 1
ATOM 12495 O O . THR B 1 763 ? -1.751 29.804 74.687 1.00 21.24 1495 THR B O 1
ATOM 12499 N N . VAL B 1 764 ? -1.966 32.054 74.809 1.00 20.85 1496 VAL B N 1
ATOM 12500 C CA . VAL B 1 764 ? -1.417 32.309 73.465 1.00 20.48 1496 VAL B CA 1
ATOM 12501 C C . VAL B 1 764 ? -0.291 33.341 73.373 1.00 21.21 1496 VAL B C 1
ATOM 12502 O O . VAL B 1 764 ? -0.094 34.170 74.271 1.00 21.03 1496 VAL B O 1
ATOM 12506 N N . THR B 1 765 ? 0.428 33.289 72.248 1.00 21.51 1497 THR B N 1
ATOM 12507 C CA . THR B 1 765 ? 1.533 34.204 71.946 1.00 21.89 1497 THR B CA 1
ATOM 12508 C C . THR B 1 765 ? 1.440 34.590 70.477 1.00 22.48 1497 THR B C 1
ATOM 12509 O O . THR B 1 765 ? 1.126 33.738 69.622 1.00 21.27 1497 THR B O 1
ATOM 12513 N N . ARG B 1 766 ? 1.684 35.875 70.199 1.00 20.63 1498 ARG B N 1
ATOM 12514 C CA . ARG B 1 766 ? 1.558 36.422 68.854 1.00 20.78 1498 ARG B CA 1
ATOM 12515 C C . ARG B 1 766 ? 2.752 35.993 68.025 1.00 20.80 1498 ARG B C 1
ATOM 12516 O O . ARG B 1 766 ? 3.886 36.317 68.383 1.00 21.61 1498 ARG B O 1
ATOM 12524 N N . THR B 1 767 ? 2.509 35.276 66.925 1.00 21.62 1499 THR B N 1
ATOM 12525 C CA . THR B 1 767 ? 3.599 34.711 66.123 1.00 21.53 1499 THR B CA 1
ATOM 12526 C C . THR B 1 767 ? 3.419 34.922 64.635 1.00 20.54 1499 THR B C 1
ATOM 12527 O O . THR B 1 767 ? 2.328 35.246 64.167 1.00 20.26 1499 THR B O 1
ATOM 12531 N N . ASN B 1 768 ? 4.516 34.693 63.898 1.00 21.95 1500 ASN B N 1
ATOM 12532 C CA . ASN B 1 768 ? 4.457 34.541 62.444 1.00 21.18 1500 ASN B CA 1
ATOM 12533 C C . ASN B 1 768 ? 3.940 33.135 62.071 1.00 20.40 1500 ASN B C 1
ATOM 12534 O O . ASN B 1 768 ? 3.539 32.352 62.947 1.00 18.38 1500 ASN B O 1
ATOM 12539 N N . ASN B 1 769 ? 3.966 32.809 60.776 1.00 20.59 1501 ASN B N 1
ATOM 12540 C CA . ASN B 1 769 ? 3.463 31.526 60.286 1.00 19.76 1501 ASN B CA 1
ATOM 12541 C C . ASN B 1 769 ? 4.326 30.294 60.638 1.00 19.33 1501 ASN B C 1
ATOM 12542 O O . ASN B 1 769 ? 3.957 29.167 60.304 1.00 20.22 1501 ASN B O 1
ATOM 12547 N N . ARG B 1 770 ? 5.462 30.500 61.290 1.00 20.01 1502 ARG B N 1
ATOM 12548 C CA . ARG B 1 770 ? 6.267 29.404 61.843 1.00 22.43 1502 ARG B CA 1
ATOM 12549 C C . ARG B 1 770 ? 6.158 29.281 63.377 1.00 22.43 1502 ARG B C 1
ATOM 12550 O O . ARG B 1 770 ? 6.862 28.483 63.982 1.00 21.69 1502 ARG B O 1
ATOM 12558 N N . GLY B 1 771 ? 5.268 30.045 64.012 1.00 23.15 1503 GLY B N 1
ATOM 12559 C CA . GLY B 1 771 ? 5.126 29.987 65.469 1.00 23.59 1503 GLY B CA 1
ATOM 12560 C C . GLY B 1 771 ? 6.252 30.665 66.231 1.00 26.04 1503 GLY B C 1
ATOM 12561 O O . GLY B 1 771 ? 6.423 30.423 67.421 1.00 25.95 1503 GLY B O 1
ATOM 12562 N N . MET B 1 772 ? 7.007 31.530 65.563 1.00 26.64 1504 MET B N 1
ATOM 12563 C CA . MET B 1 772 ? 8.010 32.337 66.230 1.00 28.44 1504 MET B CA 1
ATOM 12564 C C . MET B 1 772 ? 7.375 33.673 66.598 1.00 24.90 1504 MET B C 1
ATOM 12565 O O . MET B 1 772 ? 6.671 34.264 65.784 1.00 22.46 1504 MET B O 1
ATOM 12570 N N . GLN B 1 773 ? 7.636 34.131 67.816 1.00 23.25 1505 GLN B N 1
ATOM 12571 C CA . GLN B 1 773 ? 7.062 35.365 68.302 1.00 24.43 1505 GLN B CA 1
ATOM 12572 C C . GLN B 1 773 ? 7.541 36.548 67.447 1.00 24.06 1505 GLN B C 1
ATOM 12573 O O . GLN B 1 773 ? 8.729 36.654 67.159 1.00 24.03 1505 GLN B O 1
ATOM 12579 N N . ILE B 1 774 ? 6.609 37.421 67.064 1.00 24.36 1506 ILE B N 1
ATOM 12580 C CA . ILE B 1 774 ? 6.947 38.689 66.387 1.00 25.36 1506 ILE B CA 1
ATOM 12581 C C . ILE B 1 774 ? 6.405 39.912 67.107 1.00 26.29 1506 ILE B C 1
ATOM 12582 O O . ILE B 1 774 ? 5.503 39.809 67.964 1.00 24.64 1506 ILE B O 1
ATOM 12587 N N . HIS B 1 775 ? 6.965 41.068 66.732 1.00 26.73 1507 HIS B N 1
ATOM 12588 C CA . HIS B 1 775 ? 6.419 42.384 67.080 1.00 27.21 1507 HIS B CA 1
ATOM 12589 C C . HIS B 1 775 ? 5.716 42.945 65.849 1.00 26.82 1507 HIS B C 1
ATOM 12590 O O . HIS B 1 775 ? 6.102 42.635 64.724 1.00 26.87 1507 HIS B O 1
ATOM 12597 N N . VAL B 1 776 ? 4.656 43.720 66.062 1.00 25.50 1508 VAL B N 1
ATOM 12598 C CA . VAL B 1 776 ? 3.968 44.428 64.988 1.00 25.89 1508 VAL B CA 1
ATOM 12599 C C . VAL B 1 776 ? 3.893 45.882 65.441 1.00 27.25 1508 VAL B C 1
ATOM 12600 O O . VAL B 1 776 ? 3.312 46.175 66.493 1.00 27.16 1508 VAL B O 1
ATOM 12604 N N . ASN B 1 777 ? 4.487 46.782 64.651 1.00 29.49 1509 ASN B N 1
ATOM 12605 C CA . ASN B 1 777 ? 4.668 48.195 65.019 1.00 30.61 1509 ASN B CA 1
ATOM 12606 C C . ASN B 1 777 ? 5.257 48.371 66.426 1.00 30.09 1509 ASN B C 1
ATOM 12607 O O . ASN B 1 777 ? 4.804 49.208 67.199 1.00 29.14 1509 ASN B O 1
ATOM 12612 N N . GLY B 1 778 ? 6.250 47.548 66.749 1.00 29.09 1510 GLY B N 1
ATOM 12613 C CA . GLY B 1 778 ? 6.881 47.565 68.071 1.00 30.11 1510 GLY B CA 1
ATOM 12614 C C . GLY B 1 778 ? 6.102 46.941 69.232 1.00 30.53 1510 GLY B C 1
ATOM 12615 O O . GLY B 1 778 ? 6.560 47.001 70.367 1.00 32.36 1510 GLY B O 1
ATOM 12616 N N . GLN B 1 779 ? 4.942 46.333 68.962 1.00 30.62 1511 GLN B N 1
ATOM 12617 C CA . GLN B 1 779 ? 4.106 45.751 70.005 1.00 30.66 1511 GLN B CA 1
ATOM 12618 C C . GLN B 1 779 ? 4.006 44.245 69.841 1.00 28.37 1511 GLN B C 1
ATOM 12619 O O . GLN B 1 779 ? 4.049 43.724 68.726 1.00 26.42 1511 GLN B O 1
ATOM 12625 N N . THR B 1 780 ? 3.813 43.557 70.961 1.00 26.63 1512 THR B N 1
ATOM 12626 C CA . THR B 1 780 ? 3.613 42.113 70.949 1.00 25.24 1512 THR B CA 1
ATOM 12627 C C . THR B 1 780 ? 2.790 41.675 72.171 1.00 25.11 1512 THR B C 1
ATOM 12628 O O . THR B 1 780 ? 2.442 42.494 73.022 1.00 23.99 1512 THR B O 1
ATOM 12632 N N . TYR B 1 781 ? 2.461 40.386 72.214 1.00 23.91 1513 TYR B N 1
ATOM 12633 C CA . TYR B 1 781 ? 1.933 39.755 73.426 1.00 24.77 1513 TYR B CA 1
ATOM 12634 C C . TYR B 1 781 ? 2.338 38.291 73.494 1.00 25.36 1513 TYR B C 1
ATOM 12635 O O . TYR B 1 781 ? 2.477 37.633 72.460 1.00 24.75 1513 TYR B O 1
ATOM 12644 N N . ALA B 1 782 ? 2.541 37.807 74.719 1.00 24.57 1514 ALA B N 1
ATOM 12645 C CA . ALA B 1 782 ? 2.915 36.410 74.971 1.00 24.28 1514 ALA B CA 1
ATOM 12646 C C . ALA B 1 782 ? 2.205 35.895 76.225 1.00 25.59 1514 ALA B C 1
ATOM 12647 O O . ALA B 1 782 ? 1.978 36.662 77.177 1.00 25.05 1514 ALA B O 1
ATOM 12649 N N . ASN B 1 783 ? 1.847 34.609 76.211 1.00 24.77 1515 ASN B N 1
ATOM 12650 C CA . ASN B 1 783 ? 1.272 33.938 77.384 1.00 25.50 1515 ASN B CA 1
ATOM 12651 C C . ASN B 1 783 ? 0.014 34.631 77.924 1.00 24.97 1515 ASN B C 1
ATOM 12652 O O . ASN B 1 783 ? -0.144 34.809 79.127 1.00 24.79 1515 ASN B O 1
ATOM 12657 N N . GLN B 1 784 ? -0.871 35.031 77.011 1.00 24.56 1516 GLN B N 1
ATOM 12658 C CA . GLN B 1 784 ? -2.100 35.736 77.347 1.00 25.61 1516 GLN B CA 1
ATOM 12659 C C . GLN B 1 784 ? -3.291 34.811 77.148 1.00 25.33 1516 GLN B C 1
ATOM 12660 O O . GLN B 1 784 ? -3.358 34.110 76.147 1.00 22.26 1516 GLN B O 1
ATOM 12666 N N . ILE B 1 785 ? -4.234 34.834 78.090 1.00 22.81 1517 ILE B N 1
ATOM 12667 C CA . ILE B 1 785 ? -5.473 34.062 77.956 1.00 22.93 1517 ILE B CA 1
ATOM 12668 C C . ILE B 1 785 ? -6.374 34.725 76.928 1.00 22.44 1517 ILE B C 1
ATOM 12669 O O . ILE B 1 785 ? -6.606 35.941 76.992 1.00 21.50 1517 ILE B O 1
ATOM 12674 N N . TYR B 1 786 ? -6.834 33.923 75.974 1.00 21.02 1518 TYR B N 1
ATOM 12675 C CA . TYR B 1 786 ? -7.542 34.367 74.793 1.00 20.67 1518 TYR B CA 1
ATOM 12676 C C . TYR B 1 786 ? -8.717 33.402 74.594 1.00 21.18 1518 TYR B C 1
ATOM 12677 O O . TYR B 1 786 ? -8.538 32.177 74.716 1.00 20.96 1518 TYR B O 1
ATOM 12686 N N . PHE B 1 787 ? -9.893 33.931 74.246 1.00 20.84 1519 PHE B N 1
ATOM 12687 C CA . PHE B 1 787 ? -11.099 33.098 74.125 1.00 20.68 1519 PHE B CA 1
ATOM 12688 C C . PHE B 1 787 ? -11.363 32.657 72.687 1.00 21.20 1519 PHE B C 1
ATOM 12689 O O . PHE B 1 787 ? -12.391 32.977 72.092 1.00 20.48 1519 PHE B O 1
ATOM 12697 N N . ALA B 1 788 ? -10.424 31.876 72.151 1.00 21.46 1520 ALA B N 1
ATOM 12698 C CA . ALA B 1 788 ? -10.516 31.387 70.786 1.00 20.98 1520 ALA B CA 1
ATOM 12699 C C . ALA B 1 788 ? -11.669 30.408 70.632 1.00 20.69 1520 ALA B C 1
ATOM 12700 O O . ALA B 1 788 ? -11.983 29.661 71.551 1.00 20.15 1520 ALA B O 1
ATOM 12702 N N . TYR B 1 789 ? -12.307 30.441 69.468 1.00 19.96 1521 TYR B N 1
ATOM 12703 C CA . TYR B 1 789 ? -13.210 29.391 69.054 1.00 21.07 1521 TYR B CA 1
ATOM 12704 C C . TYR B 1 789 ? -12.359 28.180 68.641 1.00 21.08 1521 TYR B C 1
ATOM 12705 O O . TYR B 1 789 ? -11.565 28.291 67.705 1.00 18.58 1521 TYR B O 1
ATOM 12714 N N . THR B 1 790 ? -12.472 27.078 69.397 1.00 20.51 1522 THR B N 1
ATOM 12715 C CA . THR B 1 790 ? -11.645 25.894 69.204 1.00 21.27 1522 THR B CA 1
ATOM 12716 C C . THR B 1 790 ? -12.388 24.549 69.222 1.00 22.50 1522 THR B C 1
ATOM 12717 O O . THR B 1 790 ? -11.799 23.507 68.874 1.00 21.26 1522 THR B O 1
ATOM 12721 N N . THR B 1 791 ? -13.637 24.543 69.678 1.00 21.83 1523 THR B N 1
ATOM 12722 C CA . THR B 1 791 ? -14.267 23.321 70.133 1.00 21.56 1523 THR B CA 1
ATOM 12723 C C . THR B 1 791 ? -15.513 23.000 69.307 1.00 22.16 1523 THR B C 1
ATOM 12724 O O . THR B 1 791 ? -16.365 23.868 69.080 1.00 22.55 1523 THR B O 1
ATOM 12728 N N . GLY B 1 792 ? -15.589 21.750 68.839 1.00 21.49 1524 GLY B N 1
ATOM 12729 C CA . GLY B 1 792 ? -16.684 21.308 67.972 1.00 20.97 1524 GLY B CA 1
ATOM 12730 C C . GLY B 1 792 ? -16.278 20.131 67.108 1.00 21.88 1524 GLY B C 1
ATOM 12731 O O . GLY B 1 792 ? -15.384 19.363 67.472 1.00 22.98 1524 GLY B O 1
ATOM 12732 N N . GLY B 1 793 ? -16.921 20.009 65.955 1.00 22.51 1525 GLY B N 1
ATOM 12733 C CA . GLY B 1 793 ? -16.722 18.862 65.043 1.00 24.36 1525 GLY B CA 1
ATOM 12734 C C . GLY B 1 793 ? -18.020 18.273 64.516 1.00 24.67 1525 GLY B C 1
ATOM 12735 O O . GLY B 1 793 ? -18.003 17.466 63.585 1.00 23.78 1525 GLY B O 1
ATOM 12736 N N . GLY B 1 794 ? -19.139 18.648 65.139 1.00 24.51 1526 GLY B N 1
ATOM 12737 C CA . GLY B 1 794 ? -20.467 18.223 64.715 1.00 26.36 1526 GLY B CA 1
ATOM 12738 C C . GLY B 1 794 ? -20.768 16.798 65.137 1.00 26.54 1526 GLY B C 1
ATOM 12739 O O . GLY B 1 794 ? -19.945 16.143 65.782 1.00 26.71 1526 GLY B O 1
ATOM 12740 N N . ASN B 1 795 ? -21.965 16.335 64.781 1.00 28.04 1527 ASN B N 1
ATOM 12741 C CA . ASN B 1 795 ? -22.383 14.953 65.051 1.00 29.88 1527 ASN B CA 1
ATOM 12742 C C . ASN B 1 795 ? -21.592 13.945 64.212 1.00 25.23 1527 ASN B C 1
ATOM 12743 O O . ASN B 1 795 ? -21.484 12.797 64.599 1.00 24.50 1527 ASN B O 1
ATOM 12748 N N . GLY B 1 796 ? -21.024 14.391 63.087 1.00 24.15 1528 GLY B N 1
ATOM 12749 C CA . GLY B 1 796 ? -20.138 13.564 62.285 1.00 22.83 1528 GLY B CA 1
ATOM 12750 C C . GLY B 1 796 ? -18.900 13.133 63.053 1.00 22.19 1528 GLY B C 1
ATOM 12751 O O . GLY B 1 796 ? -18.572 11.944 63.090 1.00 21.61 1528 GLY B O 1
ATOM 12752 N N . GLN B 1 797 ? -18.238 14.078 63.710 1.00 21.39 1529 GLN B N 1
ATOM 12753 C CA . GLN B 1 797 ? -17.092 13.724 64.557 1.00 21.77 1529 GLN B CA 1
ATOM 12754 C C . GLN B 1 797 ? -17.511 12.855 65.748 1.00 22.21 1529 GLN B C 1
ATOM 12755 O O . GLN B 1 797 ? -16.787 11.923 66.141 1.00 21.44 1529 GLN B O 1
ATOM 12761 N N . GLU B 1 798 ? -18.671 13.149 66.336 1.00 23.50 1530 GLU B N 1
ATOM 12762 C CA . GLU B 1 798 ? -19.174 12.327 67.463 1.00 25.05 1530 GLU B CA 1
ATOM 12763 C C . GLU B 1 798 ? -19.415 10.886 67.030 1.00 23.77 1530 GLU B C 1
ATOM 12764 O O . GLU B 1 798 ? -18.976 9.969 67.700 1.00 23.80 1530 GLU B O 1
ATOM 12770 N N . THR B 1 799 ? -20.108 10.693 65.911 1.00 23.61 1531 THR B N 1
ATOM 12771 C CA . THR B 1 799 ? -20.474 9.354 65.438 1.00 24.33 1531 THR B CA 1
ATOM 12772 C C . THR B 1 799 ? -19.292 8.584 64.835 1.00 24.07 1531 THR B C 1
ATOM 12773 O O . THR B 1 799 ? -19.105 7.410 65.144 1.00 22.65 1531 THR B O 1
ATOM 12777 N N . TYR B 1 800 ? -18.503 9.244 63.995 1.00 22.96 1532 TYR B N 1
ATOM 12778 C CA . TYR B 1 800 ? -17.502 8.540 63.171 1.00 23.63 1532 TYR B CA 1
ATOM 12779 C C . TYR B 1 800 ? -16.069 8.643 63.669 1.00 23.01 1532 TYR B C 1
ATOM 12780 O O . TYR B 1 800 ? -15.203 7.869 63.233 1.00 21.47 1532 TYR B O 1
ATOM 12789 N N . GLY B 1 801 ? -15.809 9.610 64.546 1.00 21.52 1533 GLY B N 1
ATOM 12790 C CA . GLY B 1 801 ? -14.450 9.884 65.008 1.00 21.45 1533 GLY B CA 1
ATOM 12791 C C . GLY B 1 801 ? -13.908 8.677 65.725 1.00 21.81 1533 GLY B C 1
ATOM 12792 O O . GLY B 1 801 ? -14.513 8.207 66.705 1.00 20.00 1533 GLY B O 1
ATOM 12793 N N . GLY B 1 802 ? -12.816 8.125 65.204 1.00 21.69 1534 GLY B N 1
ATOM 12794 C CA . GLY B 1 802 ? -12.231 6.914 65.778 1.00 21.72 1534 GLY B CA 1
ATOM 12795 C C . GLY B 1 802 ? -13.030 5.616 65.659 1.00 21.72 1534 GLY B C 1
ATOM 12796 O O . GLY B 1 802 ? -12.585 4.576 66.139 1.00 24.33 1534 GLY B O 1
ATOM 12797 N N . LYS B 1 803 ? -14.148 5.629 64.943 1.00 21.89 1535 LYS B N 1
ATOM 12798 C CA . LYS B 1 803 ? -15.046 4.463 64.895 1.00 22.92 1535 LYS B CA 1
ATOM 12799 C C . LYS B 1 803 ? -14.387 3.185 64.343 1.00 22.99 1535 LYS B C 1
ATOM 12800 O O . LYS B 1 803 ? -14.707 2.079 64.766 1.00 22.07 1535 LYS B O 1
ATOM 12806 N N . TYR B 1 804 ? -13.517 3.349 63.354 1.00 22.65 1536 TYR B N 1
ATOM 12807 C CA . TYR B 1 804 ? -12.890 2.257 62.630 1.00 22.11 1536 TYR B CA 1
ATOM 12808 C C . TYR B 1 804 ? -11.505 1.873 63.161 1.00 21.81 1536 TYR B C 1
ATOM 12809 O O . TYR B 1 804 ? -10.864 0.951 62.610 1.00 21.45 1536 TYR B O 1
ATOM 12818 N N . LEU B 1 805 ? -11.054 2.523 64.239 1.00 20.95 1537 LEU B N 1
ATOM 12819 C CA . LEU B 1 805 ? -9.725 2.243 64.798 1.00 22.52 1537 LEU B CA 1
ATOM 12820 C C . LEU B 1 805 ? -9.493 0.789 65.265 1.00 24.00 1537 LEU B C 1
ATOM 12821 O O . LEU B 1 805 ? -8.424 0.211 64.989 1.00 21.76 1537 LEU B O 1
ATOM 12826 N N . ALA B 1 806 ? -10.479 0.201 65.952 1.00 25.23 1538 ALA B N 1
ATOM 12827 C CA . ALA B 1 806 ? -10.352 -1.175 66.438 1.00 26.39 1538 ALA B CA 1
ATOM 12828 C C . ALA B 1 806 ? -10.242 -2.158 65.279 1.00 26.47 1538 ALA B C 1
ATOM 12829 O O . ALA B 1 806 ? -9.427 -3.072 65.331 1.00 26.59 1538 ALA B O 1
ATOM 12831 N N . GLU B 1 807 ? -11.036 -1.955 64.233 1.00 27.34 1539 GLU B N 1
ATOM 12832 C CA . GLU B 1 807 ? -10.948 -2.804 63.044 1.00 29.64 1539 GLU B CA 1
ATOM 12833 C C . GLU B 1 807 ? -9.634 -2.654 62.298 1.00 26.81 1539 GLU B C 1
ATOM 12834 O O . GLU B 1 807 ? -9.094 -3.624 61.772 1.00 27.83 1539 GLU B O 1
ATOM 12840 N N . LEU B 1 808 ? -9.180 -1.415 62.172 1.00 25.22 1540 LEU B N 1
ATOM 12841 C CA . LEU B 1 808 ? -7.893 -1.124 61.547 1.00 22.97 1540 LEU B CA 1
ATOM 12842 C C . LEU B 1 808 ? -6.760 -1.778 62.325 1.00 21.81 1540 LEU B C 1
ATOM 12843 O O . LEU B 1 808 ? -5.858 -2.328 61.718 1.00 20.87 1540 LEU B O 1
ATOM 12848 N N . GLN B 1 809 ? -6.822 -1.735 63.655 1.00 22.07 1541 GLN B N 1
ATOM 12849 C CA . GLN B 1 809 ? -5.775 -2.331 64.479 1.00 23.42 1541 GLN B CA 1
ATOM 12850 C C . GLN B 1 809 ? -5.795 -3.853 64.369 1.00 23.63 1541 GLN B C 1
ATOM 12851 O O . GLN B 1 809 ? -4.737 -4.492 64.355 1.00 22.52 1541 GLN B O 1
ATOM 12857 N N . LYS B 1 810 ? -6.990 -4.423 64.254 1.00 24.85 1542 LYS B N 1
ATOM 12858 C CA . LYS B 1 810 ? -7.156 -5.879 64.052 1.00 27.24 1542 LYS B CA 1
ATOM 12859 C C . LYS B 1 810 ? -6.574 -6.353 62.718 1.00 25.27 1542 LYS B C 1
ATOM 12860 O O . LYS B 1 810 ? -5.882 -7.382 62.652 1.00 23.73 1542 LYS B O 1
ATOM 12866 N N . ASN B 1 811 ? -6.884 -5.630 61.650 1.00 23.86 1543 ASN B N 1
ATOM 12867 C CA . ASN B 1 811 ? -6.475 -6.048 60.290 1.00 24.80 1543 ASN B CA 1
ATOM 12868 C C . ASN B 1 811 ? -5.063 -5.609 59.906 1.00 23.79 1543 ASN B C 1
ATOM 12869 O O . ASN B 1 811 ? -4.361 -6.345 59.213 1.00 23.87 1543 ASN B O 1
ATOM 12874 N N . TYR B 1 812 ? -4.651 -4.428 60.367 1.00 22.80 1544 TYR B N 1
ATOM 12875 C CA . TYR B 1 812 ? -3.381 -3.820 59.968 1.00 22.55 1544 TYR B CA 1
ATOM 12876 C C . TYR B 1 812 ? -2.637 -3.300 61.197 1.00 23.09 1544 TYR B C 1
ATOM 12877 O O . TYR B 1 812 ? -2.424 -2.078 61.327 1.00 21.83 1544 TYR B O 1
ATOM 12886 N N . PRO B 1 813 ? -2.243 -4.214 62.112 1.00 22.75 1545 PRO B N 1
ATOM 12887 C CA . PRO B 1 813 ? -1.629 -3.772 63.376 1.00 23.38 1545 PRO B CA 1
ATOM 12888 C C . PRO B 1 813 ? -0.363 -2.916 63.218 1.00 23.04 1545 PRO B C 1
ATOM 12889 O O . PRO B 1 813 ? -0.071 -2.084 64.101 1.00 22.74 1545 PRO B O 1
ATOM 12893 N N . ASP B 1 814 ? 0.361 -3.103 62.118 1.00 22.45 1546 ASP B N 1
ATOM 12894 C CA . ASP B 1 814 ? 1.537 -2.283 61.791 1.00 23.11 1546 ASP B CA 1
ATOM 12895 C C . ASP B 1 814 ? 1.284 -0.761 61.809 1.00 21.86 1546 ASP B C 1
ATOM 12896 O O . ASP B 1 814 ? 2.208 0.030 62.092 1.00 21.24 1546 ASP B O 1
ATOM 12901 N N . LEU B 1 815 ? 0.052 -0.354 61.502 1.00 20.81 1547 LEU B N 1
ATOM 12902 C CA . LEU B 1 815 ? -0.335 1.060 61.554 1.00 21.39 1547 LEU B CA 1
ATOM 12903 C C . LEU B 1 815 ? -0.061 1.709 62.911 1.00 21.63 1547 LEU B C 1
ATOM 12904 O O . LEU B 1 815 ? 0.293 2.892 62.964 1.00 21.69 1547 LEU B O 1
ATOM 12909 N N . PHE B 1 816 ? -0.201 0.927 63.983 1.00 21.56 1548 PHE B N 1
ATOM 12910 C CA . PHE B 1 816 ? -0.065 1.418 65.347 1.00 21.58 1548 PHE B CA 1
ATOM 12911 C C . PHE B 1 816 ? 1.176 0.898 66.078 1.00 22.31 1548 PHE B C 1
ATOM 12912 O O . PHE B 1 816 ? 1.291 1.059 67.305 1.00 23.55 1548 PHE B O 1
ATOM 12920 N N . THR B 1 817 ? 2.107 0.283 65.338 1.00 22.23 1549 THR B N 1
ATOM 12921 C CA . THR B 1 817 ? 3.450 -0.015 65.869 1.00 22.99 1549 THR B CA 1
ATOM 12922 C C . THR B 1 817 ? 4.593 0.671 65.100 1.00 23.36 1549 THR B C 1
ATOM 12923 O O . THR B 1 817 ? 5.684 0.777 65.626 1.00 24.80 1549 THR B O 1
ATOM 12927 N N . THR B 1 818 ? 4.351 1.136 63.877 1.00 22.79 1550 THR B N 1
ATOM 12928 C CA . THR B 1 818 ? 5.367 1.862 63.110 1.00 22.86 1550 THR B CA 1
ATOM 12929 C C . THR B 1 818 ? 5.618 3.223 63.731 1.00 21.72 1550 THR B C 1
ATOM 12930 O O . THR B 1 818 ? 4.693 4.015 63.869 1.00 22.69 1550 THR B O 1
ATOM 12934 N N . LYS B 1 819 ? 6.858 3.468 64.137 1.00 22.98 1551 LYS B N 1
ATOM 12935 C CA . LYS B 1 819 ? 7.196 4.713 64.828 1.00 24.62 1551 LYS B CA 1
ATOM 12936 C C . LYS B 1 819 ? 7.340 5.828 63.809 1.00 23.42 1551 LYS B C 1
ATOM 12937 O O . LYS B 1 819 ? 8.128 5.728 62.896 1.00 22.39 1551 LYS B O 1
ATOM 12943 N N . ALA B 1 820 ? 6.547 6.871 63.981 1.00 23.22 1552 ALA B N 1
ATOM 12944 C CA . ALA B 1 820 ? 6.603 8.057 63.133 1.00 23.14 1552 ALA B CA 1
ATOM 12945 C C . ALA B 1 820 ? 7.960 8.763 63.275 1.00 21.94 1552 ALA B C 1
ATOM 12946 O O . ALA B 1 820 ? 8.577 8.778 64.356 1.00 21.29 1552 ALA B O 1
ATOM 12948 N N . ILE B 1 821 ? 8.412 9.343 62.173 1.00 21.39 1553 ILE B N 1
ATOM 12949 C CA . ILE B 1 821 ? 9.718 10.023 62.137 1.00 21.73 1553 ILE B CA 1
ATOM 12950 C C . ILE B 1 821 ? 9.765 11.207 63.108 1.00 20.72 1553 ILE B C 1
ATOM 12951 O O . ILE B 1 821 ? 10.683 11.314 63.920 1.00 20.20 1553 ILE B O 1
ATOM 12956 N N . SER B 1 822 ? 8.790 12.101 63.028 1.00 21.01 1554 SER B N 1
ATOM 12957 C CA . SER B 1 822 ? 8.871 13.363 63.782 1.00 19.94 1554 SER B CA 1
ATOM 12958 C C . SER B 1 822 ? 8.847 13.153 65.285 1.00 20.90 1554 SER B C 1
ATOM 12959 O O . SER B 1 822 ? 9.538 13.855 66.006 1.00 19.17 1554 SER B O 1
ATOM 12962 N N . THR B 1 823 ? 8.066 12.166 65.749 1.00 20.44 1555 THR B N 1
ATOM 12963 C CA . THR B 1 823 ? 7.860 11.931 67.180 1.00 22.45 1555 THR B CA 1
ATOM 12964 C C . THR B 1 823 ? 8.637 10.763 67.754 1.00 22.86 1555 THR B C 1
ATOM 12965 O O . THR B 1 823 ? 8.847 10.715 68.966 1.00 25.12 1555 THR B O 1
ATOM 12969 N N . GLY B 1 824 ? 8.981 9.786 66.913 1.00 23.00 1556 GLY B N 1
ATOM 12970 C CA . GLY B 1 824 ? 9.530 8.520 67.385 1.00 23.90 1556 GLY B CA 1
ATOM 12971 C C . GLY B 1 824 ? 8.519 7.599 68.067 1.00 24.70 1556 GLY B C 1
ATOM 12972 O O . GLY B 1 824 ? 8.936 6.617 68.698 1.00 26.43 1556 GLY B O 1
ATOM 12973 N N . VAL B 1 825 ? 7.211 7.879 67.945 1.00 22.96 1557 VAL B N 1
ATOM 12974 C CA . VAL B 1 825 ? 6.154 6.989 68.488 1.00 22.53 1557 VAL B CA 1
ATOM 12975 C C . VAL B 1 825 ? 5.108 6.685 67.419 1.00 21.86 1557 VAL B C 1
ATOM 12976 O O . VAL B 1 825 ? 4.982 7.413 66.431 1.00 20.47 1557 VAL B O 1
ATOM 12980 N N . ALA B 1 826 ? 4.376 5.590 67.610 1.00 20.24 1558 ALA B N 1
ATOM 12981 C CA . ALA B 1 826 ? 3.339 5.190 66.668 1.00 20.37 1558 ALA B CA 1
ATOM 12982 C C . ALA B 1 826 ? 2.065 5.996 66.865 1.00 20.53 1558 ALA B C 1
ATOM 12983 O O . ALA B 1 826 ? 1.791 6.473 67.986 1.00 19.34 1558 ALA B O 1
ATOM 12985 N N . PRO B 1 827 ? 1.251 6.137 65.801 1.00 19.42 1559 PRO B N 1
ATOM 12986 C CA . PRO B 1 827 ? -0.121 6.587 66.040 1.00 19.58 1559 PRO B CA 1
ATOM 12987 C C . PRO B 1 827 ? -0.811 5.796 67.172 1.00 20.61 1559 PRO B C 1
ATOM 12988 O O . PRO B 1 827 ? -0.579 4.588 67.325 1.00 19.46 1559 PRO B O 1
ATOM 12992 N N . ASP B 1 828 ? -1.650 6.497 67.934 1.00 22.38 1560 ASP B N 1
ATOM 12993 C CA . ASP B 1 828 ? -2.257 5.991 69.181 1.00 22.72 1560 ASP B CA 1
ATOM 12994 C C . ASP B 1 828 ? -3.754 5.816 68.960 1.00 23.04 1560 ASP B C 1
ATOM 12995 O O . ASP B 1 828 ? -4.506 6.796 69.017 1.00 23.71 1560 ASP B O 1
ATOM 13000 N N . PRO B 1 829 ? -4.202 4.570 68.723 1.00 24.62 1561 PRO B N 1
ATOM 13001 C CA . PRO B 1 829 ? -5.616 4.334 68.504 1.00 24.98 1561 PRO B CA 1
ATOM 13002 C C . PRO B 1 829 ? -6.437 4.158 69.810 1.00 26.53 1561 PRO B C 1
ATOM 13003 O O . PRO B 1 829 ? -7.641 3.891 69.722 1.00 28.23 1561 PRO B O 1
ATOM 13007 N N . THR B 1 830 ? -5.828 4.323 70.992 1.00 24.66 1562 THR B N 1
ATOM 13008 C CA . THR B 1 830 ? -6.540 4.066 72.260 1.00 25.43 1562 THR B CA 1
ATOM 13009 C C . THR B 1 830 ? -7.465 5.205 72.707 1.00 25.21 1562 THR B C 1
ATOM 13010 O O . THR B 1 830 ? -8.183 5.049 73.692 1.00 24.32 1562 THR B O 1
ATOM 13014 N N . VAL B 1 831 ? -7.417 6.344 72.010 1.00 25.37 1563 VAL B N 1
ATOM 13015 C CA . VAL B 1 831 ? -8.264 7.498 72.297 1.00 27.15 1563 VAL B CA 1
ATOM 13016 C C . VAL B 1 831 ? -8.974 7.843 71.003 1.00 26.92 1563 VAL B C 1
ATOM 13017 O O . VAL B 1 831 ? -8.335 7.938 69.942 1.00 24.21 1563 VAL B O 1
ATOM 13021 N N . ARG B 1 832 ? -10.290 8.031 71.093 1.00 24.80 1564 ARG B N 1
ATOM 13022 C CA . ARG B 1 832 ? -11.093 8.451 69.952 1.00 24.17 1564 ARG B CA 1
ATOM 13023 C C . ARG B 1 832 ? -11.336 9.949 70.040 1.00 24.10 1564 ARG B C 1
ATOM 13024 O O . ARG B 1 832 ? -11.696 10.463 71.108 1.00 24.65 1564 ARG B O 1
ATOM 13032 N N . ILE B 1 833 ? -11.128 10.655 68.936 1.00 21.68 1565 ILE B N 1
ATOM 13033 C CA . ILE B 1 833 ? -11.467 12.077 68.876 1.00 22.13 1565 ILE B CA 1
ATOM 13034 C C . ILE B 1 833 ? -12.939 12.220 68.498 1.00 21.66 1565 ILE B C 1
ATOM 13035 O O . ILE B 1 833 ? -13.299 12.161 67.324 1.00 22.57 1565 ILE B O 1
ATOM 13040 N N . ASN B 1 834 ? -13.788 12.409 69.510 1.00 21.39 1566 ASN B N 1
ATOM 13041 C CA . ASN B 1 834 ? -15.216 12.615 69.289 1.00 22.67 1566 ASN B CA 1
ATOM 13042 C C . ASN B 1 834 ? -15.546 14.084 69.140 1.00 22.29 1566 ASN B C 1
ATOM 13043 O O . ASN B 1 834 ? -16.616 14.436 68.643 1.00 21.64 1566 ASN B O 1
ATOM 13048 N N . LYS B 1 835 ? -14.625 14.932 69.581 1.00 22.95 1567 LYS B N 1
ATOM 13049 C CA . LYS B 1 835 ? -14.803 16.370 69.587 1.00 25.50 1567 LYS B CA 1
ATOM 13050 C C . LYS B 1 835 ? -13.434 17.041 69.532 1.00 22.01 1567 LYS B C 1
ATOM 13051 O O . LYS B 1 835 ? -12.575 16.704 70.328 1.00 21.73 1567 LYS B O 1
ATOM 13057 N N . TRP B 1 836 ? -13.259 18.016 68.641 1.00 21.48 1568 TRP B N 1
ATOM 13058 C CA . TRP B 1 836 ? -12.009 18.809 68.572 1.00 21.38 1568 TRP B CA 1
ATOM 13059 C C . TRP B 1 836 ? -11.955 19.872 69.670 1.00 23.11 1568 TRP B C 1
ATOM 13060 O O . TRP B 1 836 ? -12.984 20.419 70.059 1.00 21.72 1568 TRP B O 1
ATOM 13071 N N . SER B 1 837 ? -10.757 20.124 70.193 1.00 22.32 1569 SER B N 1
ATOM 13072 C CA . SER B 1 837 ? -10.519 21.222 71.119 1.00 22.57 1569 SER B CA 1
ATOM 13073 C C . SER B 1 837 ? -9.040 21.620 71.033 1.00 22.16 1569 SER B C 1
ATOM 13074 O O . SER B 1 837 ? -8.280 20.997 70.277 1.00 20.62 1569 SER B O 1
ATOM 13077 N N . ALA B 1 838 ? -8.627 22.624 71.820 1.00 21.36 1570 ALA B N 1
ATOM 13078 C CA . ALA B 1 838 ? -7.290 23.229 71.677 1.00 21.25 1570 ALA B CA 1
ATOM 13079 C C . ALA B 1 838 ? -6.124 22.264 71.890 1.00 20.72 1570 ALA B C 1
ATOM 13080 O O . ALA B 1 838 ? -5.061 22.421 71.277 1.00 18.69 1570 ALA B O 1
ATOM 13082 N N . LYS B 1 839 ? -6.317 21.260 72.746 1.00 20.84 1571 LYS B N 1
ATOM 13083 C CA . LYS B 1 839 ? -5.264 20.287 73.010 1.00 21.77 1571 LYS B CA 1
ATOM 13084 C C . LYS B 1 839 ? -4.790 19.539 71.757 1.00 20.03 1571 LYS B C 1
ATOM 13085 O O . LYS B 1 839 ? -3.677 19.043 71.748 1.00 20.64 1571 LYS B O 1
ATOM 13091 N N . TYR B 1 840 ? -5.628 19.485 70.721 1.00 19.38 1572 TYR B N 1
ATOM 13092 C CA . TYR B 1 840 ? -5.289 18.876 69.436 1.00 20.56 1572 TYR B CA 1
ATOM 13093 C C . TYR B 1 840 ? -4.894 19.885 68.339 1.00 21.17 1572 TYR B C 1
ATOM 13094 O O . TYR B 1 840 ? -4.829 19.513 67.155 1.00 20.27 1572 TYR B O 1
ATOM 13103 N N . GLN B 1 841 ? -4.599 21.131 68.736 1.00 19.64 1573 GLN B N 1
ATOM 13104 C CA . GLN B 1 841 ? -4.356 22.243 67.825 1.00 19.55 1573 GLN B CA 1
ATOM 13105 C C . GLN B 1 841 ? -3.054 22.973 68.165 1.00 19.74 1573 GLN B C 1
ATOM 13106 O O . GLN B 1 841 ? -2.697 23.121 69.351 1.00 21.49 1573 GLN B O 1
ATOM 13112 N N . ASN B 1 842 ? -2.360 23.447 67.129 1.00 19.06 1574 ASN B N 1
ATOM 13113 C CA . ASN B 1 842 ? -1.126 24.228 67.279 1.00 19.09 1574 ASN B CA 1
ATOM 13114 C C . ASN B 1 842 ? -1.408 25.691 67.579 1.00 18.75 1574 ASN B C 1
ATOM 13115 O O . ASN B 1 842 ? -0.599 26.353 68.219 1.00 18.71 1574 ASN B O 1
ATOM 13120 N N . GLY B 1 843 ? -2.517 26.213 67.056 1.00 18.86 1575 GLY B N 1
ATOM 13121 C CA . GLY B 1 843 ? -2.807 27.648 67.156 1.00 19.65 1575 GLY B CA 1
ATOM 13122 C C . GLY B 1 843 ? -3.931 28.012 66.224 1.00 18.93 1575 GLY B C 1
ATOM 13123 O O . GLY B 1 843 ? -4.602 27.133 65.683 1.00 19.25 1575 GLY B O 1
ATOM 13124 N N . THR B 1 844 ? -4.123 29.309 66.021 1.00 19.32 1576 THR B N 1
ATOM 13125 C CA . THR B 1 844 ? -5.156 29.797 65.125 1.00 18.51 1576 THR B CA 1
ATOM 13126 C C . THR B 1 844 ? -4.696 31.096 64.503 1.00 19.74 1576 THR B C 1
ATOM 13127 O O . THR B 1 844 ? -3.923 31.837 65.099 1.00 19.57 1576 THR B O 1
ATOM 13131 N N . SER B 1 845 ? -5.203 31.376 63.307 1.00 21.42 1577 SER B N 1
ATOM 13132 C CA . SER B 1 845 ? -5.132 32.724 62.772 1.00 20.59 1577 SER B CA 1
ATOM 13133 C C . SER B 1 845 ? -5.968 33.643 63.663 1.00 20.93 1577 SER B C 1
ATOM 13134 O O . SER B 1 845 ? -6.852 33.187 64.363 1.00 18.79 1577 SER B O 1
ATOM 13137 N N . LEU B 1 846 ? -5.660 34.935 63.641 1.00 21.19 1578 LEU B N 1
ATOM 13138 C CA . LEU B 1 846 ? -6.320 35.886 64.529 1.00 22.46 1578 LEU B CA 1
ATOM 13139 C C . LEU B 1 846 ? -7.815 35.840 64.252 1.00 22.56 1578 LEU B C 1
ATOM 13140 O O . LEU B 1 846 ? -8.241 35.841 63.091 1.00 21.59 1578 LEU B O 1
ATOM 13145 N N . GLN B 1 847 ? -8.617 35.754 65.306 1.00 21.65 1579 GLN B N 1
ATOM 13146 C CA . GLN B 1 847 ? -10.063 35.542 65.142 1.00 21.21 1579 GLN B CA 1
ATOM 13147 C C . GLN B 1 847 ? -10.928 36.807 65.215 1.00 21.30 1579 GLN B C 1
ATOM 13148 O O . GLN B 1 847 ? -12.150 36.709 65.109 1.00 22.52 1579 GLN B O 1
ATOM 13154 N N . ASN B 1 848 ? -10.296 37.978 65.321 1.00 22.28 1580 ASN B N 1
ATOM 13155 C CA . ASN B 1 848 ? -10.962 39.283 65.304 1.00 23.99 1580 ASN B CA 1
ATOM 13156 C C . ASN B 1 848 ? -11.922 39.477 66.492 1.00 24.50 1580 ASN B C 1
ATOM 13157 O O . ASN B 1 848 ? -12.987 40.060 66.336 1.00 25.99 1580 ASN B O 1
ATOM 13162 N N . ILE B 1 849 ? -11.533 38.994 67.672 1.00 22.88 1581 ILE B N 1
ATOM 13163 C CA . ILE B 1 849 ? -12.356 39.168 68.892 1.00 23.43 1581 ILE B CA 1
ATOM 13164 C C . ILE B 1 849 ? -11.744 40.098 69.944 1.00 22.61 1581 ILE B C 1
ATOM 13165 O O . ILE B 1 849 ? -12.477 40.676 70.761 1.00 23.95 1581 ILE B O 1
ATOM 13170 N N . GLY B 1 850 ? -10.414 40.186 69.973 1.00 22.30 1582 GLY B N 1
ATOM 13171 C CA . GLY B 1 850 ? -9.693 41.035 70.917 1.00 21.76 1582 GLY B CA 1
ATOM 13172 C C . GLY B 1 850 ? -8.896 40.223 71.909 1.00 22.35 1582 GLY B C 1
ATOM 13173 O O . GLY B 1 850 ? -9.309 39.130 72.311 1.00 23.38 1582 GLY B O 1
ATOM 13174 N N . ILE B 1 851 ? -7.756 40.766 72.316 1.00 23.12 1583 ILE B N 1
ATOM 13175 C CA . ILE B 1 851 ? -6.825 40.088 73.238 1.00 24.22 1583 ILE B CA 1
ATOM 13176 C C . ILE B 1 851 ? -7.129 40.428 74.704 1.00 24.07 1583 ILE B C 1
ATOM 13177 O O . ILE B 1 851 ? -6.614 39.764 75.604 1.00 23.23 1583 ILE B O 1
ATOM 13182 N N . GLY B 1 852 ? -7.947 41.467 74.934 1.00 24.33 1584 GLY B N 1
ATOM 13183 C CA . GLY B 1 852 ? -8.306 41.929 76.292 1.00 24.61 1584 GLY B CA 1
ATOM 13184 C C . GLY B 1 852 ? -9.719 41.606 76.774 1.00 24.34 1584 GLY B C 1
ATOM 13185 O O . GLY B 1 852 ? -10.198 42.250 77.715 1.00 24.78 1584 GLY B O 1
ATOM 13186 N N . LEU B 1 853 ? -10.386 40.624 76.155 1.00 25.27 1585 LEU B N 1
ATOM 13187 C CA . LEU B 1 853 ? -11.718 40.190 76.596 1.00 25.58 1585 LEU B CA 1
ATOM 13188 C C . LEU B 1 853 ? -11.686 39.580 77.992 1.00 24.74 1585 LEU B C 1
ATOM 13189 O O . LEU B 1 853 ? -12.618 39.809 78.787 1.00 25.55 1585 LEU B O 1
ATOM 13194 N N . ALA B 1 854 ? -10.621 38.839 78.299 1.00 24.20 1586 ALA B N 1
ATOM 13195 C CA . ALA B 1 854 ? -10.469 38.169 79.601 1.00 23.97 1586 ALA B CA 1
ATOM 13196 C C . ALA B 1 854 ? -10.392 39.163 80.757 1.00 24.59 1586 ALA B C 1
ATOM 13197 O O . ALA B 1 854 ? -9.516 40.033 80.782 1.00 26.61 1586 ALA B O 1
ATOM 13199 N N . VAL B 1 855 ? -11.285 38.999 81.735 1.00 23.71 1587 VAL B N 1
ATOM 13200 C CA . VAL B 1 855 ? -11.393 39.940 82.847 1.00 24.41 1587 VAL B CA 1
ATOM 13201 C C . VAL B 1 855 ? -10.251 39.747 83.846 1.00 25.73 1587 VAL B C 1
ATOM 13202 O O . VAL B 1 855 ? -10.044 38.647 84.354 1.00 24.12 1587 VAL B O 1
ATOM 13206 N N . LYS B 1 856 ? -9.522 40.833 84.100 1.00 28.94 1588 LYS B N 1
ATOM 13207 C CA . LYS B 1 856 ? -8.541 40.916 85.165 1.00 32.64 1588 LYS B CA 1
ATOM 13208 C C . LYS B 1 856 ? -9.056 41.898 86.198 1.00 36.81 1588 LYS B C 1
ATOM 13209 O O . LYS B 1 856 ? -9.701 42.892 85.855 1.00 41.39 1588 LYS B O 1
ATOM 13215 N N . LEU B 1 857 ? -8.793 41.612 87.470 1.00 36.73 1589 LEU B N 1
ATOM 13216 C CA . LEU B 1 857 ? -9.104 42.536 88.553 1.00 37.33 1589 LEU B CA 1
ATOM 13217 C C . LEU B 1 857 ? -8.124 43.702 88.514 1.00 36.84 1589 LEU B C 1
ATOM 13218 O O . LEU B 1 857 ? -7.147 43.660 87.777 1.00 35.65 1589 LEU B O 1
ATOM 13223 N N . ALA B 1 858 ? -8.388 44.742 89.303 1.00 39.99 1590 ALA B N 1
ATOM 13224 C CA . ALA B 1 858 ? -7.539 45.941 89.309 1.00 41.70 1590 ALA B CA 1
ATOM 13225 C C . ALA B 1 858 ? -6.063 45.629 89.638 1.00 42.72 1590 ALA B C 1
ATOM 13226 O O . ALA B 1 858 ? -5.169 46.262 89.081 1.00 44.90 1590 ALA B O 1
ATOM 13228 N N . ASN B 1 859 ? -5.824 44.638 90.503 1.00 40.76 1591 ASN B N 1
ATOM 13229 C CA . ASN B 1 859 ? -4.465 44.171 90.828 1.00 40.38 1591 ASN B CA 1
ATOM 13230 C C . ASN B 1 859 ? -3.784 43.260 89.782 1.00 37.69 1591 ASN B C 1
ATOM 13231 O O . ASN B 1 859 ? -2.691 42.752 90.029 1.00 38.51 1591 ASN B O 1
ATOM 13236 N N . GLY B 1 860 ? -4.433 43.014 88.650 1.00 35.54 1592 GLY B N 1
ATOM 13237 C CA . GLY B 1 860 ? -3.852 42.177 87.593 1.00 34.57 1592 GLY B CA 1
ATOM 13238 C C . GLY B 1 860 ? -4.236 40.699 87.599 1.00 33.56 1592 GLY B C 1
ATOM 13239 O O . GLY B 1 860 ? -4.008 40.009 86.609 1.00 31.67 1592 GLY B O 1
ATOM 13240 N N . ASP B 1 861 ? -4.807 40.199 88.696 1.00 32.06 1593 ASP B N 1
ATOM 13241 C CA . ASP B 1 861 ? -5.211 38.793 88.764 1.00 30.58 1593 ASP B CA 1
ATOM 13242 C C . ASP B 1 861 ? -6.354 38.525 87.801 1.00 29.56 1593 ASP B C 1
ATOM 13243 O O . ASP B 1 861 ? -7.276 39.337 87.694 1.00 29.68 1593 ASP B O 1
ATOM 13248 N N . TYR B 1 862 ? -6.320 37.377 87.129 1.00 27.46 1594 TYR B N 1
ATOM 13249 C CA . TYR B 1 862 ? -7.481 36.925 86.366 1.00 26.83 1594 TYR B CA 1
ATOM 13250 C C . TYR B 1 862 ? -8.671 36.653 87.288 1.00 26.67 1594 TYR B C 1
ATOM 13251 O O . TYR B 1 862 ? -8.530 36.004 88.327 1.00 26.92 1594 TYR B O 1
ATOM 13260 N N . ALA B 1 863 ? -9.842 37.134 86.888 1.00 25.79 1595 ALA B N 1
ATOM 13261 C CA . ALA B 1 863 ? -11.092 36.734 87.540 1.00 26.54 1595 ALA B CA 1
ATOM 13262 C C . ALA B 1 863 ? -11.299 35.252 87.273 1.00 26.50 1595 ALA B C 1
ATOM 13263 O O . ALA B 1 863 ? -10.890 34.730 86.224 1.00 23.43 1595 ALA B O 1
ATOM 13265 N N . TYR B 1 864 ? -11.918 34.565 88.227 1.00 26.38 1596 TYR B N 1
ATOM 13266 C CA . TYR B 1 864 ? -12.146 33.124 88.070 1.00 26.60 1596 TYR B CA 1
ATOM 13267 C C . TYR B 1 864 ? -13.368 32.676 88.844 1.00 26.76 1596 TYR B C 1
ATOM 13268 O O . TYR B 1 864 ? -13.605 33.138 89.960 1.00 28.17 1596 TYR B O 1
ATOM 13277 N N . LEU B 1 865 ? -14.148 31.796 88.227 1.00 27.22 1597 LEU B N 1
ATOM 13278 C CA . LEU B 1 865 ? -15.323 31.212 88.833 1.00 28.30 1597 LEU B CA 1
ATOM 13279 C C . LEU B 1 865 ? -15.077 29.726 89.050 1.00 29.22 1597 LEU B C 1
ATOM 13280 O O . LEU B 1 865 ? -15.059 28.950 88.105 1.00 29.42 1597 LEU B O 1
ATOM 13285 N N . ASN B 1 866 ? -14.862 29.351 90.309 1.00 29.83 1598 ASN B N 1
ATOM 13286 C CA . ASN B 1 866 ? -14.701 27.956 90.695 1.00 30.51 1598 ASN B CA 1
ATOM 13287 C C . ASN B 1 866 ? -16.095 27.348 90.801 1.00 31.89 1598 ASN B C 1
ATOM 13288 O O . ASN B 1 866 ? -16.831 27.646 91.740 1.00 31.91 1598 ASN B O 1
ATOM 13293 N N . SER B 1 867 ? -16.466 26.540 89.819 1.00 34.43 1599 SER B N 1
ATOM 13294 C CA . SER B 1 867 ? -17.734 25.805 89.827 1.00 38.15 1599 SER B CA 1
ATOM 13295 C C . SER B 1 867 ? -17.659 24.691 88.799 1.00 38.58 1599 SER B C 1
ATOM 13296 O O . SER B 1 867 ? -16.901 24.787 87.835 1.00 36.34 1599 SER B O 1
ATOM 13299 N N . GLY B 1 868 ? -18.425 23.627 89.009 1.00 42.83 1600 GLY B N 1
ATOM 13300 C CA . GLY B 1 868 ? -18.359 22.456 88.129 1.00 41.85 1600 GLY B CA 1
ATOM 13301 C C . GLY B 1 868 ? -16.946 21.919 88.007 1.00 41.81 1600 GLY B C 1
ATOM 13302 O O . GLY B 1 868 ? -16.257 21.736 89.019 1.00 41.15 1600 GLY B O 1
ATOM 13303 N N . ASP B 1 869 ? -16.498 21.720 86.762 1.00 43.81 1601 ASP B N 1
ATOM 13304 C CA . ASP B 1 869 ? -15.151 21.202 86.461 1.00 43.72 1601 ASP B CA 1
ATOM 13305 C C . ASP B 1 869 ? -14.011 22.239 86.523 1.00 38.79 1601 ASP B C 1
ATOM 13306 O O . ASP B 1 869 ? -12.856 21.897 86.275 1.00 36.03 1601 ASP B O 1
ATOM 13311 N N . ASN B 1 870 ? -14.320 23.499 86.818 1.00 36.50 1602 ASN B N 1
ATOM 13312 C CA . ASN B 1 870 ? -13.310 24.565 86.786 1.00 34.42 1602 ASN B CA 1
ATOM 13313 C C . ASN B 1 870 ? -12.791 24.793 88.211 1.00 34.34 1602 ASN B C 1
ATOM 13314 O O . ASN B 1 870 ? -13.463 25.409 89.031 1.00 34.13 1602 ASN B O 1
ATOM 13319 N N . LYS B 1 871 ? -11.602 24.270 88.493 1.00 34.51 1603 LYS B N 1
ATOM 13320 C CA . LYS B 1 871 ? -11.055 24.228 89.847 1.00 35.84 1603 LYS B CA 1
ATOM 13321 C C . LYS B 1 871 ? -9.624 24.769 89.949 1.00 32.79 1603 LYS B C 1
ATOM 13322 O O . LYS B 1 871 ? -8.927 24.505 90.924 1.00 33.53 1603 LYS B O 1
ATOM 13328 N N . ALA B 1 872 ? -9.184 25.542 88.961 1.00 29.98 1604 ALA B N 1
ATOM 13329 C CA . ALA B 1 872 ? -7.793 26.015 88.929 1.00 27.84 1604 ALA B CA 1
ATOM 13330 C C . ALA B 1 872 ? -7.444 27.009 90.036 1.00 28.35 1604 ALA B C 1
ATOM 13331 O O . ALA B 1 872 ? -6.309 27.044 90.502 1.00 28.41 1604 ALA B O 1
ATOM 13333 N N . PHE B 1 873 ? -8.427 27.801 90.451 1.00 28.12 1605 PHE B N 1
ATOM 13334 C CA . PHE B 1 873 ? -8.271 28.810 91.500 1.00 29.80 1605 PHE B CA 1
ATOM 13335 C C . PHE B 1 873 ? -9.551 28.853 92.332 1.00 29.92 1605 PHE B C 1
ATOM 13336 O O . PHE B 1 873 ? -10.605 28.395 91.884 1.00 28.95 1605 PHE B O 1
ATOM 13344 N N . ASN B 1 874 ? -9.463 29.430 93.526 1.00 32.59 1606 ASN B N 1
ATOM 13345 C CA . ASN B 1 874 ? -10.669 29.788 94.285 1.00 33.22 1606 ASN B CA 1
ATOM 13346 C C . ASN B 1 874 ? -11.411 30.870 93.503 1.00 32.88 1606 ASN B C 1
ATOM 13347 O O . ASN B 1 874 ? -10.802 31.619 92.722 1.00 32.69 1606 ASN B O 1
ATOM 13352 N N . THR B 1 875 ? -12.718 30.944 93.707 1.00 31.68 1607 THR B N 1
ATOM 13353 C CA . THR B 1 875 ? -13.535 31.981 93.089 1.00 30.78 1607 THR B CA 1
ATOM 13354 C C . THR B 1 875 ? -12.996 33.374 93.439 1.00 30.66 1607 THR B C 1
ATOM 13355 O O . THR B 1 875 ? -12.685 33.648 94.589 1.00 30.57 1607 THR B O 1
ATOM 13359 N N . LEU B 1 876 ? -12.836 34.219 92.419 1.00 29.75 1608 LEU B N 1
ATOM 13360 C CA . LEU B 1 876 ? -12.341 35.584 92.587 1.00 30.15 1608 LEU B CA 1
ATOM 13361 C C . LEU B 1 876 ? -13.039 36.451 91.556 1.00 29.23 1608 LEU B C 1
ATOM 13362 O O . LEU B 1 876 ? -12.783 36.312 90.358 1.00 26.68 1608 LEU B O 1
ATOM 13367 N N . LEU B 1 877 ? -13.954 37.313 92.014 1.00 28.58 1609 LEU B N 1
ATOM 13368 C CA . LEU B 1 877 ? -14.766 38.124 91.108 1.00 28.65 1609 LEU B CA 1
ATOM 13369 C C . LEU B 1 877 ? -14.538 39.614 91.357 1.00 28.51 1609 LEU B C 1
ATOM 13370 O O . LEU B 1 877 ? -14.197 40.015 92.471 1.00 26.89 1609 LEU B O 1
ATOM 13375 N N . PRO B 1 878 ? -14.752 40.448 90.324 1.00 27.12 1610 PRO B N 1
ATOM 13376 C CA . PRO B 1 878 ? -14.721 41.898 90.552 1.00 28.19 1610 PRO B CA 1
ATOM 13377 C C . PRO B 1 878 ? -15.651 42.339 91.693 1.00 29.03 1610 PRO B C 1
ATOM 13378 O O . PRO B 1 878 ? -16.757 41.792 91.852 1.00 26.77 1610 PRO B O 1
ATOM 13382 N N . THR B 1 879 ? -15.203 43.315 92.479 1.00 31.99 1611 THR B N 1
ATOM 13383 C CA . THR B 1 879 ? -15.976 43.766 93.646 1.00 33.84 1611 THR B CA 1
ATOM 13384 C C . THR B 1 879 ? -17.353 44.337 93.264 1.00 32.20 1611 THR B C 1
ATOM 13385 O O . THR B 1 879 ? -18.276 44.235 94.059 1.00 29.82 1611 THR B O 1
ATOM 13389 N N . ALA B 1 880 ? -17.503 44.887 92.049 1.00 29.93 1612 ALA B N 1
ATOM 13390 C CA . ALA B 1 880 ? -18.809 45.406 91.600 1.00 30.71 1612 ALA B CA 1
ATOM 13391 C C . ALA B 1 880 ? -19.939 44.349 91.555 1.00 29.59 1612 ALA B C 1
ATOM 13392 O O . ALA B 1 880 ? -21.108 44.705 91.695 1.00 28.60 1612 ALA B O 1
ATOM 13394 N N . ILE B 1 881 ? -19.587 43.078 91.384 1.00 28.99 1613 ILE B N 1
ATOM 13395 C CA . ILE B 1 881 ? -20.565 41.981 91.296 1.00 29.81 1613 ILE B CA 1
ATOM 13396 C C . ILE B 1 881 ? -20.399 40.875 92.348 1.00 31.21 1613 ILE B C 1
ATOM 13397 O O . ILE B 1 881 ? -20.934 39.776 92.163 1.00 29.77 1613 ILE B O 1
ATOM 13402 N N . SER B 1 882 ? -19.723 41.164 93.462 1.00 35.21 1614 SER B N 1
ATOM 13403 C CA . SER B 1 882 ? -19.537 40.171 94.547 1.00 39.81 1614 SER B CA 1
ATOM 13404 C C . SER B 1 882 ? -19.460 40.792 95.954 1.00 46.72 1614 SER B C 1
ATOM 13405 O O . SER B 1 882 ? -19.077 41.955 96.094 1.00 50.00 1614 SER B O 1
ATOM 13408 N N . LEU B 1 883 ? -19.796 39.990 96.974 1.00 52.85 1615 LEU B N 1
ATOM 13409 C CA . LEU B 1 883 ? -19.741 40.358 98.424 1.00 58.76 1615 LEU B CA 1
ATOM 13410 C C . LEU B 1 883 ? -20.829 41.362 98.842 1.00 65.47 1615 LEU B C 1
ATOM 13411 O O . LEU B 1 883 ? -20.592 42.431 99.424 1.00 69.86 1615 LEU B O 1
#

Radius of gyration: 41.37 Å; Cα contacts (8 Å, |Δi|>4): 4087; chains: 2; bounding box: 101×74×145 Å